Protein 9HJM (pdb70)

B-factor: mean 79.2, std 38.33, range [13.03, 186.78]

Organism: Porphyromonas gingivalis (strain ATCC 33277 / DSM 20709 / CIP 103683 / JCM 12257 / NCTC 11834 / 2561) (NCBI:txid431947)

Sequence (1918 aa):
QNNNFTESPYTRFGLGRLGERTTISGHSMGGLGVGLRQGTYVNAVNPASYSAVDSMTFIFDFGASTGITWYAENGKKDNRKMGNIEYFAMLFPISKSIAMSAGVLPYSASGYQFGSVDQVEGGSVQYTRKYLGTGNLNDLYVGIGATPFKNFSIGANASFLFGRFTHSRQVIFSTEAPYNPVHLSTLYLKAAKFDFGMQYHLPLKSDRSLVIGAVYSPRVKMHSELTQIKNQVQNGVVVESETQEYIKGMDYYTLPHTLGIGFSYEKKDKLLLGADVQYSKWKGEKFYKSDCKFQDRIRVSLGGEIMPDPKVRYRFGLHGENSYLKVPTKGGVYQGYHIVGAVFGIGIPLNDRRSFVNVSLEYDRLIPKEGMIKENALKLTFGLTFNESWFKKCDDDLSPIGGSIQPPSDPVSARVDTLEFSVKTIPMGDIYNRTNYTLLGDLTDPEYGDLKADYIMQFKSPRNFKFKYPPKDGKIDSVKLSINYDSWAGDSTSIMKVSIYKINKAIPPSYYSTQELASLLDETQIIASQTFKAGNDSAFHRVRIPLPNEIGQKIYDLSVNNPSVFDTQESFYNNVLGGLYVTTTTGTGVVLSVYNTQMAIFYSYKVAADSTATASETFVNTSESYQVNHIKNSQISHLLQENDSLSCVKSPAGVMTQLTISKEQFTDAFTSNLSSSLAWQIGEAQFNISASKPSEGLMLSPPSYLLLLPQDSVRNFFEQEQTELMQPRTAFLSTIYNIKKREYRFSNISRLLMEHIKNNTEKTPEGKPYITKDLVLVLLPVKRQVAGASNSLYTSQLNNFMFPSGVKLQLGKKNKTARIGVYSMTYTDNHHVDLQIHRFYLSSKKNPDLEKVFFSIDHAKGTIINKKYMPYGTVLDSVMMKLVTDFSAKKLRVAINDGEYKDWHNKDSLWLRDCHTLHLMVFDESGEKTKKYTVTLNRYDYQPTTFVWHMLDGVALPDINASFVDVVTHADKVYLVAATGNKTLLYSSDRKNPVHWTLLSSSGLSGACRQIAATEDGRAWILTDSGIYQSDDFTNWSLLPSEVPVTTLLGAMAWPQGSHTLALLAEKEGSLFFATNIDGIHSWQEQAPETFPVRNFSTQLYKANNHPMLRLVGGVTHTGAPATSVWITSNGNDWFGLDLAAGAIPASMEKGALVQTPSDGNLYYYATEQAEGIKRVAVAYSTDKGITWKRGAADIMLPADPFYTVGYPLPFVCAFDDGAYNIYQLGGVSSSGTFFSSIWKGILKLNENEEKQRRHDNEVAFNAYADSTNFKKVSVDGSTAYVYMRWITNGTGTEHPIATSRVEVHYQTYRLVGNIMVDGNYNSEKPARITLYRNEKDKSITGFRIALQNMVIGDECEFIVPWYLAYGSKGVPASSANLVPIPSYSALRFIVKLSGIIPEEDLKEMKKDERKAIESFINRMGFTIKEGHEGQSEFDPDIMYHFDNDLYMQVLDKGKEPPVLNKTKINVRMEGFMFNRERDSIYVFNSLTSGGFQESVFRYIYKYNDGDIHFELIKCTTGSNLDMFVCEGVAFPMTMLGNKARVRLIVPFRIGPESLYSRGLTGYYKEVEYVFRDIIPQGDGQTLSLSAQTNGKYYQQYSVTFMDPWFGGKRPDMFSFSAFYSKTTASDPDRSLQMLGTSIGYGKRLTWPDNWFQIYTSLNYTYYRLRNWSYNTFQNFHHGSANDLNLELRLSRTSIDNPIYTRSGSDFMVSVAATLPYSLWDNHDYASQNLSVSDRYRYIEYHKWKFRGRVFTPLLNPATHKYTPVLMSRVEGAVLGSYNSNKKSPFGTFYMGGDGMSSYYGGYMNETIGLRGYKNGSIAGNNYDYAYAYMRLTMELRFPILFENSFNAWLLAFAEAGNAWRSIDNYNPFNLKRSAGVGLRVTLPMVGMLGIDWGYGFDRPDNSLQRGGSNVHFVLGQ

InterPro domains:
  IPR010827 POTRA domain, BamA/TamA-like [PF07244] (46-119)
  IPR010827 POTRA domain, BamA/TamA-like [PF07244] (120-198)
  IPR010827 POTRA domain, BamA/TamA-like [PF07244] (203-299)
  IPR010827 POTRA domain, BamA/TamA-like [PF07244] (302-383)
  IPR010827 POTRA domain, BamA/TamA-like [PF07244] (387-460)
  IPR023707 Outer membrane protein assembly factor BamA [PIRSF006076] (13-891)
  IPR034746 POTRA domain [PS51779] (45-119)
  IPR034746 POTRA domain [PS51779] (302-383)
  IPR034746 POTRA domain [PS51779] (386-461)
  IPR039910 Surface antigen D15-like [PTHR12815] (236-870)

Structure (mmCIF, N/CA/C/O backbone):
data_9HJM
#
_entry.id   9HJM
#
_cell.length_a   1.00
_cell.length_b   1.00
_cell.length_c   1.00
_cell.angle_alpha   90.00
_cell.angle_beta   90.00
_cell.angle_gamma   90.00
#
_symmetry.space_group_name_H-M   'P 1'
#
loop_
_entity.id
_entity.type
_entity.pdbx_description
1 polymer 'Outer membrane protein'
2 polymer 'DUF4270 domain-containing protein'
3 polymer 'DUF6242 domain-containing protein'
4 polymer 'Peptidyl-prolyl cis-trans isomerase'
5 polymer 'DUF4827 domain-containing protein'
6 polymer 'Putative outer membrane protein'
7 non-polymer 'PALMITIC ACID'
8 non-polymer '(2S)-3-hydroxypropane-1,2-diyl dihexadecanoate'
#
loop_
_atom_site.group_PDB
_atom_site.id
_atom_site.type_symbol
_atom_site.label_atom_id
_atom_site.label_alt_id
_atom_site.label_comp_id
_atom_site.label_asym_id
_atom_site.label_entity_id
_atom_site.label_seq_id
_atom_site.pdbx_PDB_ins_code
_atom_site.Cartn_x
_atom_site.Cartn_y
_atom_site.Cartn_z
_atom_site.occupancy
_atom_site.B_iso_or_equiv
_atom_site.auth_seq_id
_atom_site.auth_comp_id
_atom_site.auth_asym_id
_atom_site.auth_atom_id
_atom_site.pdbx_PDB_model_num
ATOM 1 N N . GLN A 1 31 ? 169.310 143.710 171.729 1.00 65.11 31 GLN F N 1
ATOM 2 C CA . GLN A 1 31 ? 168.518 144.536 172.633 1.00 60.56 31 GLN F CA 1
ATOM 3 C C . GLN A 1 31 ? 169.041 144.410 174.061 1.00 58.71 31 GLN F C 1
ATOM 4 O O . GLN A 1 31 ? 169.592 143.376 174.439 1.00 62.69 31 GLN F O 1
ATOM 10 N N . ASN A 1 32 ? 168.871 145.470 174.846 1.00 49.97 32 ASN F N 1
ATOM 11 C CA . ASN A 1 32 ? 169.366 145.473 176.214 1.00 46.24 32 ASN F CA 1
ATOM 12 C C . ASN A 1 32 ? 168.593 144.480 177.072 1.00 49.87 32 ASN F C 1
ATOM 13 O O . ASN A 1 32 ? 167.412 144.206 176.844 1.00 51.70 32 ASN F O 1
ATOM 18 N N . ASN A 1 33 ? 169.283 143.930 178.068 1.00 42.96 33 ASN F N 1
ATOM 19 C CA . ASN A 1 33 ? 168.672 143.038 179.036 1.00 42.68 33 ASN F CA 1
ATOM 20 C C . ASN A 1 33 ? 168.739 143.581 180.455 1.00 47.48 33 ASN F C 1
ATOM 21 O O . ASN A 1 33 ? 168.026 143.075 181.329 1.00 52.24 33 ASN F O 1
ATOM 26 N N . ASN A 1 34 ? 169.577 144.590 180.699 1.00 41.58 34 ASN F N 1
ATOM 27 C CA . ASN A 1 34 ? 169.664 145.332 181.952 1.00 32.71 34 ASN F CA 1
ATOM 28 C C . ASN A 1 34 ? 170.063 144.462 183.141 1.00 34.74 34 ASN F C 1
ATOM 29 O O . ASN A 1 34 ? 171.155 144.642 183.689 1.00 38.97 34 ASN F O 1
ATOM 34 N N . PHE A 1 35 ? 169.209 143.526 183.561 1.00 37.59 35 PHE F N 1
ATOM 35 C CA . PHE A 1 35 ? 169.533 142.770 184.769 1.00 31.16 35 PHE F CA 1
ATOM 36 C C . PHE A 1 35 ? 170.471 141.597 184.489 1.00 30.65 35 PHE F C 1
ATOM 37 O O . PHE A 1 35 ? 171.593 141.555 185.004 1.00 36.07 35 PHE F O 1
ATOM 45 N N . THR A 1 36 ? 170.032 140.625 183.689 1.00 28.76 36 THR F N 1
ATOM 46 C CA . THR A 1 36 ? 170.772 139.376 183.547 1.00 30.70 36 THR F CA 1
ATOM 47 C C . THR A 1 36 ? 170.851 138.955 182.087 1.00 31.94 36 THR F C 1
ATOM 48 O O . THR A 1 36 ? 169.942 139.219 181.296 1.00 36.64 36 THR F O 1
ATOM 52 N N . GLU A 1 37 ? 171.949 138.273 181.743 1.00 29.41 37 GLU F N 1
ATOM 53 C CA . GLU A 1 37 ? 172.114 137.656 180.430 1.00 27.05 37 GLU F CA 1
ATOM 54 C C . GLU A 1 37 ? 172.479 136.180 180.553 1.00 29.66 37 GLU F C 1
ATOM 55 O O . GLU A 1 37 ? 173.132 135.621 179.668 1.00 31.04 37 GLU F O 1
ATOM 61 N N . SER A 1 38 ? 172.061 135.537 181.638 1.00 26.23 38 SER F N 1
ATOM 62 C CA . SER A 1 38 ? 172.358 134.122 181.848 1.00 28.52 38 SER F CA 1
ATOM 63 C C . SER A 1 38 ? 171.456 133.258 180.971 1.00 28.26 38 SER F C 1
ATOM 64 O O . SER A 1 38 ? 170.242 133.478 180.937 1.00 32.56 38 SER F O 1
ATOM 67 N N . PRO A 1 39 ? 172.010 132.283 180.244 1.00 25.37 39 PRO F N 1
ATOM 68 C CA . PRO A 1 39 ? 171.158 131.397 179.430 1.00 22.70 39 PRO F CA 1
ATOM 69 C C . PRO A 1 39 ? 170.170 130.571 180.242 1.00 26.48 39 PRO F C 1
ATOM 70 O O . PRO A 1 39 ? 169.128 130.175 179.699 1.00 28.22 39 PRO F O 1
ATOM 74 N N . TYR A 1 40 ? 170.457 130.304 181.522 1.00 24.99 40 TYR F N 1
ATOM 75 C CA . TYR A 1 40 ? 169.545 129.515 182.348 1.00 24.24 40 TYR F CA 1
ATOM 76 C C . TYR A 1 40 ? 168.165 130.151 182.436 1.00 28.29 40 TYR F C 1
ATOM 77 O O . TYR A 1 40 ? 167.170 129.451 182.656 1.00 31.53 40 TYR F O 1
ATOM 86 N N . THR A 1 41 ? 168.084 131.471 182.275 1.00 26.93 41 THR F N 1
ATOM 87 C CA . THR A 1 41 ? 166.814 132.182 182.309 1.00 24.84 41 THR F CA 1
ATOM 88 C C . THR A 1 41 ? 165.952 131.928 181.078 1.00 29.81 41 THR F C 1
ATOM 89 O O . THR A 1 41 ? 164.904 132.571 180.943 1.00 36.75 41 THR F O 1
ATOM 93 N N . ARG A 1 42 ? 166.359 131.028 180.177 1.00 28.33 42 ARG F N 1
ATOM 94 C CA . ARG A 1 42 ? 165.498 130.683 179.051 1.00 31.96 42 ARG F CA 1
ATOM 95 C C . ARG A 1 42 ? 164.272 129.892 179.497 1.00 39.62 42 ARG F C 1
ATOM 96 O O . ARG A 1 42 ? 163.230 129.943 178.833 1.00 45.63 42 ARG F O 1
ATOM 104 N N . PHE A 1 43 ? 164.367 129.174 180.611 1.00 35.44 43 PHE F N 1
ATOM 105 C CA . PHE A 1 43 ? 163.286 128.327 181.093 1.00 32.17 43 PHE F CA 1
ATOM 106 C C . PHE A 1 43 ? 162.521 129.013 182.217 1.00 35.66 43 PHE F C 1
ATOM 107 O O . PHE A 1 43 ? 163.076 129.812 182.976 1.00 39.37 43 PHE F O 1
ATOM 115 N N . GLY A 1 44 ? 161.239 128.673 182.328 1.00 38.19 44 GLY F N 1
ATOM 116 C CA . GLY A 1 44 ? 160.402 129.164 183.403 1.00 34.30 44 GLY F CA 1
ATOM 117 C C . GLY A 1 44 ? 160.232 130.670 183.354 1.00 34.82 44 GLY F C 1
ATOM 118 O O . GLY A 1 44 ? 160.195 131.294 182.288 1.00 40.62 44 GLY F O 1
ATOM 119 N N . LEU A 1 45 ? 160.126 131.269 184.542 1.00 33.18 45 LEU F N 1
ATOM 120 C CA . LEU A 1 45 ? 160.001 132.714 184.685 1.00 33.86 45 LEU F CA 1
ATOM 121 C C . LEU A 1 45 ? 161.347 133.397 184.892 1.00 36.04 45 LEU F C 1
ATOM 122 O O . LEU A 1 45 ? 161.407 134.470 185.508 1.00 34.11 45 LEU F O 1
ATOM 127 N N . GLY A 1 46 ? 162.428 132.802 184.395 1.00 34.85 46 GLY F N 1
ATOM 128 C CA . GLY A 1 46 ? 163.741 133.383 184.566 1.00 31.32 46 GLY F CA 1
ATOM 129 C C . GLY A 1 46 ? 164.242 133.241 185.995 1.00 32.94 46 GLY F C 1
ATOM 130 O O . GLY A 1 46 ? 163.732 132.454 186.798 1.00 37.90 46 GLY F O 1
ATOM 131 N N . ARG A 1 47 ? 165.268 134.027 186.306 1.00 31.66 47 ARG F N 1
ATOM 132 C CA . ARG A 1 47 ? 165.827 134.023 187.650 1.00 34.29 47 ARG F CA 1
ATOM 133 C C . ARG A 1 47 ? 164.856 134.672 188.628 1.00 39.46 47 ARG F C 1
ATOM 134 O O . ARG A 1 47 ? 164.370 135.783 188.394 1.00 43.90 47 ARG F O 1
ATOM 142 N N . LEU A 1 48 ? 164.585 133.981 189.732 1.00 43.06 48 LEU F N 1
ATOM 143 C CA . LEU A 1 48 ? 163.641 134.471 190.730 1.00 40.97 48 LEU F CA 1
ATOM 144 C C . LEU A 1 48 ? 164.334 135.498 191.614 1.00 45.59 48 LEU F C 1
ATOM 145 O O . LEU A 1 48 ? 165.261 135.165 192.360 1.00 50.76 48 LEU F O 1
ATOM 150 N N . GLY A 1 49 ? 163.886 136.747 191.531 1.00 41.61 49 GLY F N 1
ATOM 151 C CA . GLY A 1 49 ? 164.404 137.779 192.398 1.00 42.68 49 GLY F CA 1
ATOM 152 C C . GLY A 1 49 ? 163.786 137.730 193.781 1.00 50.58 49 GLY F C 1
ATOM 153 O O . GLY A 1 49 ? 162.831 137.002 194.049 1.00 53.58 49 GLY F O 1
ATOM 154 N N . GLU A 1 50 ? 164.357 138.527 194.674 1.00 61.28 50 GLU F N 1
ATOM 155 C CA . GLU A 1 50 ? 163.875 138.664 196.038 1.00 65.28 50 GLU F CA 1
ATOM 156 C C . GLU A 1 50 ? 163.195 140.016 196.211 1.00 67.96 50 GLU F C 1
ATOM 157 O O . GLU A 1 50 ? 163.269 140.894 195.346 1.00 71.56 50 GLU F O 1
ATOM 163 N N . ARG A 1 51 ? 162.525 140.176 197.347 1.00 61.85 51 ARG F N 1
ATOM 164 C CA . ARG A 1 51 ? 161.753 141.376 197.642 1.00 65.45 51 ARG F CA 1
ATOM 165 C C . ARG A 1 51 ? 162.349 142.134 198.826 1.00 63.95 51 ARG F C 1
ATOM 166 O O . ARG A 1 51 ? 161.626 142.668 199.671 1.00 65.49 51 ARG F O 1
ATOM 174 N N . THR A 1 52 ? 163.681 142.191 198.899 1.00 58.78 52 THR F N 1
ATOM 175 C CA . THR A 1 52 ? 164.402 142.882 199.961 1.00 57.62 52 THR F CA 1
ATOM 176 C C . THR A 1 52 ? 165.026 144.166 199.429 1.00 59.25 52 THR F C 1
ATOM 177 O O . THR A 1 52 ? 165.433 144.241 198.266 1.00 53.26 52 THR F O 1
ATOM 181 N N . THR A 1 53 ? 165.135 145.164 200.303 1.00 58.86 53 THR F N 1
ATOM 182 C CA . THR A 1 53 ? 165.800 146.418 199.967 1.00 50.29 53 THR F CA 1
ATOM 183 C C . THR A 1 53 ? 167.311 146.269 200.163 1.00 58.60 53 THR F C 1
ATOM 184 O O . THR A 1 53 ? 167.831 145.166 200.350 1.00 62.21 53 THR F O 1
ATOM 188 N N . ILE A 1 54 ? 168.038 147.390 200.118 1.00 58.89 54 ILE F N 1
ATOM 189 C CA . ILE A 1 54 ? 169.497 147.342 200.200 1.00 49.65 54 ILE F CA 1
ATOM 190 C C . ILE A 1 54 ? 169.954 146.874 201.579 1.00 52.31 54 ILE F C 1
ATOM 191 O O . ILE A 1 54 ? 170.883 146.065 201.694 1.00 56.90 54 ILE F O 1
ATOM 196 N N . SER A 1 55 ? 169.323 147.375 202.643 1.00 52.34 55 SER F N 1
ATOM 197 C CA . SER A 1 55 ? 169.731 146.998 203.993 1.00 53.31 55 SER F CA 1
ATOM 198 C C . SER A 1 55 ? 169.481 145.519 204.260 1.00 54.29 55 SER F C 1
ATOM 199 O O . SER A 1 55 ? 170.321 144.840 204.863 1.00 58.10 55 SER F O 1
ATOM 202 N N . GLY A 1 56 ? 168.324 145.007 203.838 1.00 54.41 56 GLY F N 1
ATOM 203 C CA . GLY A 1 56 ? 168.055 143.588 203.994 1.00 56.42 56 GLY F CA 1
ATOM 204 C C . GLY A 1 56 ? 168.950 142.725 203.126 1.00 59.57 56 GLY F C 1
ATOM 205 O O . GLY A 1 56 ? 169.387 141.650 203.545 1.00 63.08 56 GLY F O 1
ATOM 206 N N . HIS A 1 57 ? 169.228 143.179 201.901 1.00 58.37 57 HIS F N 1
ATOM 207 C CA . HIS A 1 57 ? 170.080 142.412 200.998 1.00 57.07 57 HIS F CA 1
ATOM 208 C C . HIS A 1 57 ? 171.515 142.344 201.507 1.00 56.39 57 HIS F C 1
ATOM 209 O O . HIS A 1 57 ? 172.179 141.310 201.370 1.00 58.88 57 HIS F O 1
ATOM 216 N N . SER A 1 58 ? 172.014 143.439 202.087 1.00 53.35 58 SER F N 1
ATOM 217 C CA . SER A 1 58 ? 173.379 143.465 202.600 1.00 50.18 58 SER F CA 1
ATOM 218 C C . SER A 1 58 ? 173.580 142.504 203.762 1.00 52.04 58 SER F C 1
ATOM 219 O O . SER A 1 58 ? 174.714 142.083 204.014 1.00 55.73 58 SER F O 1
ATOM 222 N N . MET A 1 59 ? 172.511 142.150 204.474 1.00 54.51 59 MET F N 1
ATOM 223 C CA . MET A 1 59 ? 172.571 141.170 205.547 1.00 57.73 59 MET F CA 1
ATOM 224 C C . MET A 1 59 ? 172.316 139.752 205.053 1.00 60.69 59 MET F C 1
ATOM 225 O O . MET A 1 59 ? 171.878 138.900 205.834 1.00 62.84 59 MET F O 1
ATOM 230 N N . GLY A 1 60 ? 172.572 139.484 203.774 1.00 57.60 60 GLY F N 1
ATOM 231 C CA . GLY A 1 60 ? 172.376 138.165 203.214 1.00 55.68 60 GLY F CA 1
ATOM 232 C C . GLY A 1 60 ? 170.966 137.848 202.775 1.00 57.95 60 GLY F C 1
ATOM 233 O O . GLY A 1 60 ? 170.696 136.701 202.402 1.00 61.87 60 GLY F O 1
ATOM 234 N N . GLY A 1 61 ? 170.062 138.819 202.795 1.00 57.41 61 GLY F N 1
ATOM 235 C CA . GLY A 1 61 ? 168.680 138.580 202.444 1.00 59.02 61 GLY F CA 1
ATOM 236 C C . GLY A 1 61 ? 167.735 138.401 203.609 1.00 65.54 61 GLY F C 1
ATOM 237 O O . GLY A 1 61 ? 166.622 137.902 203.405 1.00 71.80 61 GLY F O 1
ATOM 238 N N . LEU A 1 62 ? 168.143 138.776 204.821 1.00 64.83 62 LEU F N 1
ATOM 239 C CA . LEU A 1 62 ? 167.275 138.698 205.989 1.00 63.16 62 LEU F CA 1
ATOM 240 C C . LEU A 1 62 ? 166.065 139.606 205.823 1.00 64.00 62 LEU F C 1
ATOM 241 O O . LEU A 1 62 ? 166.195 140.834 205.850 1.00 64.70 62 LEU F O 1
ATOM 246 N N . GLY A 1 63 ? 164.887 139.015 205.654 1.00 59.69 63 GLY F N 1
ATOM 247 C CA . GLY A 1 63 ? 163.681 139.798 205.490 1.00 60.38 63 GLY F CA 1
ATOM 248 C C . GLY A 1 63 ? 162.571 139.399 206.439 1.00 65.90 63 GLY F C 1
ATOM 249 O O . GLY A 1 63 ? 161.624 140.160 206.653 1.00 72.25 63 GLY F O 1
ATOM 250 N N . VAL A 1 64 ? 162.679 138.207 207.016 1.00 61.93 64 VAL F N 1
ATOM 251 C CA . VAL A 1 64 ? 161.631 137.685 207.887 1.00 60.37 64 VAL F CA 1
ATOM 252 C C . VAL A 1 64 ? 161.914 138.002 209.350 1.00 67.21 64 VAL F C 1
ATOM 253 O O . VAL A 1 64 ? 161.045 138.504 210.067 1.00 69.02 64 VAL F O 1
ATOM 257 N N . GLY A 1 65 ? 163.132 137.716 209.816 1.00 73.47 65 GLY F N 1
ATOM 258 C CA . GLY A 1 65 ? 163.457 137.915 211.218 1.00 74.54 65 GLY F CA 1
ATOM 259 C C . GLY A 1 65 ? 163.710 139.351 211.619 1.00 74.90 65 GLY F C 1
ATOM 260 O O . GLY A 1 65 ? 163.620 139.673 212.808 1.00 76.89 65 GLY F O 1
ATOM 261 N N . LEU A 1 66 ? 164.022 140.220 210.663 1.00 70.72 66 LEU F N 1
ATOM 262 C CA . LEU A 1 66 ? 164.362 141.598 210.990 1.00 69.83 66 LEU F CA 1
ATOM 263 C C . LEU A 1 66 ? 163.131 142.380 211.426 1.00 71.51 66 LEU F C 1
ATOM 264 O O . LEU A 1 66 ? 162.042 142.224 210.868 1.00 68.13 66 LEU F O 1
ATOM 269 N N . ARG A 1 67 ? 163.313 143.232 212.438 1.00 78.38 67 ARG F N 1
ATOM 270 C CA . ARG A 1 67 ? 162.283 144.183 212.863 1.00 77.34 67 ARG F CA 1
ATOM 271 C C . ARG A 1 67 ? 162.997 145.475 213.258 1.00 75.34 67 ARG F C 1
ATOM 272 O O . ARG A 1 67 ? 163.401 145.649 214.411 1.00 76.13 67 ARG F O 1
ATOM 280 N N . GLN A 1 68 ? 163.147 146.378 212.291 1.00 73.70 68 GLN F N 1
ATOM 281 C CA . GLN A 1 68 ? 163.751 147.683 212.524 1.00 75.96 68 GLN F CA 1
ATOM 282 C C . GLN A 1 68 ? 162.935 148.743 211.802 1.00 75.98 68 GLN F C 1
ATOM 283 O O . GLN A 1 68 ? 162.608 148.580 210.622 1.00 73.19 68 GLN F O 1
ATOM 289 N N . GLY A 1 69 ? 162.608 149.820 212.512 1.00 76.70 69 GLY F N 1
ATOM 290 C CA . GLY A 1 69 ? 161.864 150.922 211.935 1.00 72.84 69 GLY F CA 1
ATOM 291 C C . GLY A 1 69 ? 162.776 151.983 211.360 1.00 66.76 69 GLY F C 1
ATOM 292 O O . GLY A 1 69 ? 162.742 153.146 211.774 1.00 71.35 69 GLY F O 1
ATOM 293 N N . THR A 1 70 ? 163.606 151.582 210.404 1.00 58.95 70 THR F N 1
ATOM 294 C CA . THR A 1 70 ? 164.597 152.467 209.815 1.00 58.96 70 THR F CA 1
ATOM 295 C C . THR A 1 70 ? 164.626 152.403 208.296 1.00 60.83 70 THR F C 1
ATOM 296 O O . THR A 1 70 ? 165.062 153.372 207.660 1.00 59.76 70 THR F O 1
ATOM 300 N N . TYR A 1 71 ? 164.151 151.315 207.697 1.00 60.13 71 TYR F N 1
ATOM 301 C CA . TYR A 1 71 ? 164.105 151.129 206.256 1.00 54.45 71 TYR F CA 1
ATOM 302 C C . TYR A 1 71 ? 162.827 150.368 205.921 1.00 55.34 71 TYR F C 1
ATOM 303 O O . TYR A 1 71 ? 161.939 150.206 206.764 1.00 57.04 71 TYR F O 1
ATOM 312 N N . VAL A 1 72 ? 162.734 149.893 204.683 1.00 51.39 72 VAL F N 1
ATOM 313 C CA . VAL A 1 72 ? 161.586 149.128 204.212 1.00 50.41 72 VAL F CA 1
ATOM 314 C C . VAL A 1 72 ? 161.959 147.652 204.216 1.00 52.55 72 VAL F C 1
ATOM 315 O O . VAL A 1 72 ? 163.043 147.277 203.753 1.00 54.68 72 VAL F O 1
ATOM 319 N N . ASN A 1 73 ? 161.068 146.818 204.747 1.00 52.90 73 ASN F N 1
ATOM 320 C CA . ASN A 1 73 ? 161.290 145.384 204.919 1.00 56.69 73 ASN F CA 1
ATOM 321 C C . ASN A 1 73 ? 160.153 144.599 204.268 1.00 55.63 73 ASN F C 1
ATOM 322 O O . ASN A 1 73 ? 159.496 143.763 204.892 1.00 58.17 73 ASN F O 1
ATOM 327 N N . ALA A 1 74 ? 159.893 144.900 202.991 1.00 53.22 74 ALA F N 1
ATOM 328 C CA . ALA A 1 74 ? 158.732 144.404 202.254 1.00 53.74 74 ALA F CA 1
ATOM 329 C C . ALA A 1 74 ? 158.609 142.883 202.230 1.00 59.49 74 ALA F C 1
ATOM 330 O O . ALA A 1 74 ? 157.578 142.375 201.776 1.00 58.17 74 ALA F O 1
ATOM 332 N N . VAL A 1 75 ? 159.627 142.149 202.679 1.00 62.20 75 VAL F N 1
ATOM 333 C CA . VAL A 1 75 ? 159.527 140.693 202.764 1.00 57.39 75 VAL F CA 1
ATOM 334 C C . VAL A 1 75 ? 158.458 140.286 203.765 1.00 59.82 75 VAL F C 1
ATOM 335 O O . VAL A 1 75 ? 157.594 139.449 203.477 1.00 62.11 75 VAL F O 1
ATOM 339 N N . ASN A 1 76 ? 158.512 140.856 204.961 1.00 55.98 76 ASN F N 1
ATOM 340 C CA . ASN A 1 76 ? 157.584 140.498 206.029 1.00 51.38 76 ASN F CA 1
ATOM 341 C C . ASN A 1 76 ? 156.791 141.739 206.404 1.00 51.24 76 ASN F C 1
ATOM 342 O O . ASN A 1 76 ? 157.317 142.635 207.090 1.00 57.80 76 ASN F O 1
ATOM 347 N N . PRO A 1 77 ? 155.537 141.848 205.962 1.00 47.97 77 PRO F N 1
ATOM 348 C CA . PRO A 1 77 ? 154.768 143.081 206.202 1.00 47.87 77 PRO F CA 1
ATOM 349 C C . PRO A 1 77 ? 154.534 143.395 207.670 1.00 53.27 77 PRO F C 1
ATOM 350 O O . PRO A 1 77 ? 154.300 144.563 208.005 1.00 62.90 77 PRO F O 1
ATOM 354 N N . ALA A 1 78 ? 154.600 142.400 208.559 1.00 51.26 78 ALA F N 1
ATOM 355 C CA . ALA A 1 78 ? 154.393 142.660 209.979 1.00 52.02 78 ALA F CA 1
ATOM 356 C C . ALA A 1 78 ? 155.456 143.585 210.556 1.00 56.47 78 ALA F C 1
ATOM 357 O O . ALA A 1 78 ? 155.257 144.142 211.641 1.00 62.34 78 ALA F O 1
ATOM 359 N N . SER A 1 79 ? 156.574 143.764 209.853 1.00 55.86 79 SER F N 1
ATOM 360 C CA . SER A 1 79 ? 157.615 144.693 210.269 1.00 59.50 79 SER F CA 1
ATOM 361 C C . SER A 1 79 ? 157.260 146.148 209.993 1.00 61.34 79 SER F C 1
ATOM 362 O O . SER A 1 79 ? 158.028 147.036 210.382 1.00 66.92 79 SER F O 1
ATOM 365 N N . TYR A 1 80 ? 156.136 146.418 209.322 1.00 60.70 80 TYR F N 1
ATOM 366 C CA . TYR A 1 80 ? 155.737 147.804 209.091 1.00 56.13 80 TYR F CA 1
ATOM 367 C C . TYR A 1 80 ? 155.446 148.522 210.403 1.00 60.70 80 TYR F C 1
ATOM 368 O O . TYR A 1 80 ? 155.792 149.698 210.565 1.00 66.08 80 TYR F O 1
ATOM 377 N N . SER A 1 81 ? 154.819 147.830 211.354 1.00 61.40 81 SER F N 1
ATOM 378 C CA . SER A 1 81 ? 154.436 148.450 212.616 1.00 66.87 81 SER F CA 1
ATOM 379 C C . SER A 1 81 ? 155.624 148.538 213.566 1.00 68.55 81 SER F C 1
ATOM 380 O O . SER A 1 81 ? 155.543 148.105 214.720 1.00 74.83 81 SER F O 1
ATOM 383 N N . ALA A 1 82 ? 156.730 149.100 213.082 1.00 66.05 82 ALA F N 1
ATOM 384 C CA . ALA A 1 82 ? 157.893 149.372 213.912 1.00 66.47 82 ALA F CA 1
ATOM 385 C C . ALA A 1 82 ? 158.521 150.721 213.604 1.00 68.73 82 ALA F C 1
ATOM 386 O O . ALA A 1 82 ? 159.550 151.054 214.200 1.00 71.55 82 ALA F O 1
ATOM 388 N N . VAL A 1 83 ? 157.937 151.500 212.700 1.00 68.34 83 VAL F N 1
ATOM 389 C CA . VAL A 1 83 ? 158.477 152.805 212.355 1.00 66.56 83 VAL F CA 1
ATOM 390 C C . VAL A 1 83 ? 158.059 153.817 213.424 1.00 72.84 83 VAL F C 1
ATOM 391 O O . VAL A 1 83 ? 157.142 153.579 214.213 1.00 73.38 83 VAL F O 1
ATOM 395 N N . ASP A 1 84 ? 158.754 154.953 213.466 1.00 72.37 84 ASP F N 1
ATOM 396 C CA . ASP A 1 84 ? 158.484 155.965 214.477 1.00 71.45 84 ASP F CA 1
ATOM 397 C C . ASP A 1 84 ? 157.166 156.674 214.160 1.00 70.80 84 ASP F C 1
ATOM 398 O O . ASP A 1 84 ? 156.484 156.375 213.177 1.00 69.05 84 ASP F O 1
ATOM 403 N N . SER A 1 85 ? 156.793 157.647 214.997 1.00 78.67 85 SER F N 1
ATOM 404 C CA . SER A 1 85 ? 155.454 158.230 214.863 1.00 79.20 85 SER F CA 1
ATOM 405 C C . SER A 1 85 ? 155.387 159.325 213.798 1.00 71.77 85 SER F C 1
ATOM 406 O O . SER A 1 85 ? 154.314 159.547 213.230 1.00 74.90 85 SER F O 1
ATOM 409 N N . MET A 1 86 ? 156.486 160.038 213.529 1.00 67.75 86 MET F N 1
ATOM 410 C CA . MET A 1 86 ? 156.520 161.076 212.485 1.00 63.55 86 MET F CA 1
ATOM 411 C C . MET A 1 86 ? 157.677 160.796 211.536 1.00 62.88 86 MET F C 1
ATOM 412 O O . MET A 1 86 ? 158.789 161.282 211.759 1.00 65.74 86 MET F O 1
ATOM 417 N N . THR A 1 87 ? 157.418 160.039 210.468 1.00 54.93 87 THR F N 1
ATOM 418 C CA . THR A 1 87 ? 158.464 159.589 209.553 1.00 49.30 87 THR F CA 1
ATOM 419 C C . THR A 1 87 ? 157.878 159.388 208.159 1.00 45.30 87 THR F C 1
ATOM 420 O O . THR A 1 87 ? 156.733 158.952 208.020 1.00 49.02 87 THR F O 1
ATOM 424 N N . PHE A 1 88 ? 158.671 159.683 207.122 1.00 39.59 88 PHE F N 1
ATOM 425 C CA . PHE A 1 88 ? 158.318 159.297 205.748 1.00 35.16 88 PHE F CA 1
ATOM 426 C C . PHE A 1 88 ? 159.580 158.702 205.132 1.00 36.45 88 PHE F C 1
ATOM 427 O O . PHE A 1 88 ? 160.405 159.429 204.572 1.00 47.68 88 PHE F O 1
ATOM 435 N N . ILE A 1 89 ? 159.718 157.386 205.207 1.00 31.31 89 ILE F N 1
ATOM 436 C CA . ILE A 1 89 ? 160.913 156.732 204.697 1.00 26.32 89 ILE F CA 1
ATOM 437 C C . ILE A 1 89 ? 160.710 156.450 203.215 1.00 29.68 89 ILE F C 1
ATOM 438 O O . ILE A 1 89 ? 159.800 155.705 202.835 1.00 39.73 89 ILE F O 1
ATOM 443 N N . PHE A 1 90 ? 161.542 157.064 202.378 1.00 29.47 90 PHE F N 1
ATOM 444 C CA . PHE A 1 90 ? 161.568 156.806 200.945 1.00 29.75 90 PHE F CA 1
ATOM 445 C C . PHE A 1 90 ? 162.891 156.129 200.624 1.00 30.80 90 PHE F C 1
ATOM 446 O O . PHE A 1 90 ? 163.960 156.700 200.873 1.00 38.06 90 PHE F O 1
ATOM 454 N N . ASP A 1 91 ? 162.827 154.918 200.081 1.00 30.40 91 ASP F N 1
ATOM 455 C CA . ASP A 1 91 ? 164.022 154.114 199.895 1.00 31.25 91 ASP F CA 1
ATOM 456 C C . ASP A 1 91 ? 164.199 153.869 198.402 1.00 32.13 91 ASP F C 1
ATOM 457 O O . ASP A 1 91 ? 163.315 153.299 197.744 1.00 34.61 91 ASP F O 1
ATOM 462 N N . PHE A 1 92 ? 165.319 154.346 197.871 1.00 31.41 92 PHE F N 1
ATOM 463 C CA . PHE A 1 92 ? 165.696 154.245 196.477 1.00 29.20 92 PHE F CA 1
ATOM 464 C C . PHE A 1 92 ? 166.748 153.144 196.358 1.00 33.91 92 PHE F C 1
ATOM 465 O O . PHE A 1 92 ? 167.031 152.423 197.320 1.00 38.68 92 PHE F O 1
ATOM 473 N N . GLY A 1 93 ? 167.341 153.003 195.179 1.00 27.88 93 GLY F N 1
ATOM 474 C CA . GLY A 1 93 ? 168.412 152.040 195.020 1.00 26.79 93 GLY F CA 1
ATOM 475 C C . GLY A 1 93 ? 168.793 151.800 193.577 1.00 27.54 93 GLY F C 1
ATOM 476 O O . GLY A 1 93 ? 167.971 151.973 192.676 1.00 36.46 93 GLY F O 1
ATOM 477 N N . ALA A 1 94 ? 170.040 151.404 193.346 1.00 26.30 94 ALA F N 1
ATOM 478 C CA . ALA A 1 94 ? 170.530 151.092 192.012 1.00 25.73 94 ALA F CA 1
ATOM 479 C C . ALA A 1 94 ? 171.723 150.165 192.173 1.00 32.65 94 ALA F C 1
ATOM 480 O O . ALA A 1 94 ? 172.256 150.000 193.271 1.00 44.60 94 ALA F O 1
ATOM 482 N N . SER A 1 95 ? 172.134 149.549 191.070 1.00 32.13 95 SER F N 1
ATOM 483 C CA . SER A 1 95 ? 173.247 148.615 191.150 1.00 35.69 95 SER F CA 1
ATOM 484 C C . SER A 1 95 ? 173.872 148.445 189.776 1.00 31.83 95 SER F C 1
ATOM 485 O O . SER A 1 95 ? 173.264 148.757 188.749 1.00 33.59 95 SER F O 1
ATOM 488 N N . THR A 1 96 ? 175.103 147.941 189.785 1.00 30.17 96 THR F N 1
ATOM 489 C CA . THR A 1 96 ? 175.811 147.557 188.573 1.00 35.89 96 THR F CA 1
ATOM 490 C C . THR A 1 96 ? 176.689 146.362 188.915 1.00 39.10 96 THR F C 1
ATOM 491 O O . THR A 1 96 ? 176.758 145.932 190.069 1.00 45.05 96 THR F O 1
ATOM 495 N N . GLY A 1 97 ? 177.352 145.812 187.909 1.00 30.65 97 GLY F N 1
ATOM 496 C CA . GLY A 1 97 ? 178.228 144.688 188.162 1.00 30.65 97 GLY F CA 1
ATOM 497 C C . GLY A 1 97 ? 178.606 143.976 186.884 1.00 34.28 97 GLY F C 1
ATOM 498 O O . GLY A 1 97 ? 178.226 144.372 185.777 1.00 39.55 97 GLY F O 1
ATOM 499 N N . ILE A 1 98 ? 179.361 142.894 187.069 1.00 32.29 98 ILE F N 1
ATOM 500 C CA . ILE A 1 98 ? 179.913 142.117 185.971 1.00 31.49 98 ILE F CA 1
ATOM 501 C C . ILE A 1 98 ? 179.692 140.637 186.266 1.00 34.65 98 ILE F C 1
ATOM 502 O O . ILE A 1 98 ? 179.521 140.223 187.415 1.00 41.95 98 ILE F O 1
ATOM 507 N N . THR A 1 99 ? 179.666 139.840 185.198 1.00 34.33 99 THR F N 1
ATOM 508 C CA . THR A 1 99 ? 179.402 138.412 185.287 1.00 37.13 99 THR F CA 1
ATOM 509 C C . THR A 1 99 ? 180.306 137.673 184.315 1.00 38.07 99 THR F C 1
ATOM 510 O O . THR A 1 99 ? 180.464 138.092 183.164 1.00 43.02 99 THR F O 1
ATOM 514 N N . TRP A 1 100 ? 180.896 136.573 184.778 1.00 35.26 100 TRP F N 1
ATOM 515 C CA . TRP A 1 100 ? 181.760 135.728 183.966 1.00 34.66 100 TRP F CA 1
ATOM 516 C C . TRP A 1 100 ? 181.078 134.383 183.750 1.00 42.53 100 TRP F C 1
ATOM 517 O O . TRP A 1 100 ? 180.706 133.705 184.719 1.00 50.38 100 TRP F O 1
ATOM 528 N N . TYR A 1 101 ? 180.923 134.011 182.480 1.00 43.42 101 TYR F N 1
ATOM 529 C CA . TYR A 1 101 ? 180.370 132.735 182.054 1.00 43.22 101 TYR F CA 1
ATOM 530 C C . TYR A 1 101 ? 181.475 131.853 181.488 1.00 46.61 101 TYR F C 1
ATOM 531 O O . TYR A 1 101 ? 182.322 132.315 180.715 1.00 54.58 101 TYR F O 1
ATOM 540 N N . ALA A 1 102 ? 181.459 130.581 181.881 1.00 45.75 102 ALA F N 1
ATOM 541 C CA . ALA A 1 102 ? 182.394 129.585 181.385 1.00 48.77 102 ALA F CA 1
ATOM 542 C C . ALA A 1 102 ? 181.621 128.366 180.906 1.00 54.29 102 ALA F C 1
ATOM 543 O O . ALA A 1 102 ? 180.500 128.096 181.349 1.00 55.63 102 ALA F O 1
ATOM 545 N N . GLU A 1 103 ? 182.250 127.622 180.004 1.00 62.01 103 GLU F N 1
ATOM 546 C CA . GLU A 1 103 ? 181.593 126.544 179.277 1.00 65.61 103 GLU F CA 1
ATOM 547 C C . GLU A 1 103 ? 182.609 125.407 179.151 1.00 75.87 103 GLU F C 1
ATOM 548 O O . GLU A 1 103 ? 183.596 125.350 179.892 1.00 81.92 103 GLU F O 1
ATOM 554 N N . ASN A 1 104 ? 182.347 124.464 178.242 1.00 79.23 104 ASN F N 1
ATOM 555 C CA . ASN A 1 104 ? 183.258 123.349 177.999 1.00 82.74 104 ASN F CA 1
ATOM 556 C C . ASN A 1 104 ? 184.685 123.826 177.738 1.00 80.69 104 ASN F C 1
ATOM 557 O O . ASN A 1 104 ? 185.641 123.316 178.332 1.00 81.87 104 ASN F O 1
ATOM 562 N N . GLY A 1 105 ? 184.849 124.796 176.842 1.00 76.27 105 GLY F N 1
ATOM 563 C CA . GLY A 1 105 ? 186.167 125.334 176.569 1.00 75.34 105 GLY F CA 1
ATOM 564 C C . GLY A 1 105 ? 186.214 126.837 176.388 1.00 75.87 105 GLY F C 1
ATOM 565 O O . GLY A 1 105 ? 187.297 127.412 176.239 1.00 76.17 105 GLY F O 1
ATOM 566 N N . LYS A 1 106 ? 185.057 127.490 176.405 1.00 71.39 106 LYS F N 1
ATOM 567 C CA . LYS A 1 106 ? 184.956 128.901 176.066 1.00 67.65 106 LYS F CA 1
ATOM 568 C C . LYS A 1 106 ? 184.702 129.747 177.308 1.00 65.70 106 LYS F C 1
ATOM 569 O O . LYS A 1 106 ? 184.273 129.252 178.354 1.00 63.62 106 LYS F O 1
ATOM 575 N N . LYS A 1 107 ? 184.979 131.043 177.173 1.00 62.79 107 LYS F N 1
ATOM 576 C CA . LYS A 1 107 ? 184.786 132.005 178.247 1.00 57.39 107 LYS F CA 1
ATOM 577 C C . LYS A 1 107 ? 184.132 133.259 177.689 1.00 56.47 107 LYS F C 1
ATOM 578 O O . LYS A 1 107 ? 184.289 133.589 176.510 1.00 62.19 107 LYS F O 1
ATOM 584 N N . ASP A 1 108 ? 183.398 133.958 178.550 1.00 54.31 108 ASP F N 1
ATOM 585 C CA . ASP A 1 108 ? 182.771 135.215 178.166 1.00 51.31 108 ASP F CA 1
ATOM 586 C C . ASP A 1 108 ? 182.492 136.021 179.426 1.00 51.42 108 ASP F C 1
ATOM 587 O O . ASP A 1 108 ? 182.442 135.477 180.530 1.00 57.44 108 ASP F O 1
ATOM 592 N N . ASN A 1 109 ? 182.309 137.327 179.247 1.00 46.55 109 ASN F N 1
ATOM 593 C CA . ASN A 1 109 ? 181.972 138.204 180.359 1.00 45.61 109 ASN F CA 1
ATOM 594 C C . ASN A 1 109 ? 181.024 139.291 179.878 1.00 49.94 109 ASN F C 1
ATOM 595 O O . ASN A 1 109 ? 181.165 139.804 178.765 1.00 56.32 109 ASN F O 1
ATOM 600 N N . ARG A 1 110 ? 180.058 139.633 180.728 1.00 48.01 110 ARG F N 1
ATOM 601 C CA . ARG A 1 110 ? 179.050 140.633 180.411 1.00 45.65 110 ARG F CA 1
ATOM 602 C C . ARG A 1 110 ? 178.878 141.584 181.587 1.00 43.33 110 ARG F C 1
ATOM 603 O O . ARG A 1 110 ? 179.191 141.255 182.733 1.00 47.65 110 ARG F O 1
ATOM 611 N N . LYS A 1 111 ? 178.387 142.781 181.287 1.00 39.43 111 LYS F N 1
ATOM 612 C CA . LYS A 1 111 ? 178.167 143.812 182.290 1.00 35.20 111 LYS F CA 1
ATOM 613 C C . LYS A 1 111 ? 176.678 144.092 182.429 1.00 38.56 111 LYS F C 1
ATOM 614 O O . LYS A 1 111 ? 175.938 144.078 181.439 1.00 49.44 111 LYS F O 1
ATOM 620 N N . MET A 1 112 ? 176.242 144.338 183.658 1.00 35.28 112 MET F N 1
ATOM 621 C CA . MET A 1 112 ? 174.859 144.675 183.953 1.00 30.50 112 MET F CA 1
ATOM 622 C C . MET A 1 112 ? 174.798 146.043 184.623 1.00 34.87 112 MET F C 1
ATOM 623 O O . MET A 1 112 ? 175.812 146.718 184.817 1.00 41.73 112 MET F O 1
ATOM 628 N N . GLY A 1 113 ? 173.583 146.436 184.986 1.00 32.18 113 GLY F N 1
ATOM 629 C CA . GLY A 1 113 ? 173.353 147.627 185.776 1.00 31.89 113 GLY F CA 1
ATOM 630 C C . GLY A 1 113 ? 171.961 148.176 185.562 1.00 32.92 113 GLY F C 1
ATOM 631 O O . GLY A 1 113 ? 171.525 148.366 184.423 1.00 39.15 113 GLY F O 1
ATOM 632 N N . ASN A 1 114 ? 171.276 148.480 186.657 1.00 30.82 114 ASN F N 1
ATOM 633 C CA . ASN A 1 114 ? 169.869 148.860 186.592 1.00 30.42 114 ASN F CA 1
ATOM 634 C C . ASN A 1 114 ? 169.420 149.351 187.962 1.00 30.95 114 ASN F C 1
ATOM 635 O O . ASN A 1 114 ? 170.201 149.409 188.917 1.00 39.57 114 ASN F O 1
ATOM 640 N N . ILE A 1 115 ? 168.146 149.719 188.037 1.00 28.59 115 ILE F N 1
ATOM 641 C CA . ILE A 1 115 ? 167.532 150.194 189.269 1.00 28.58 115 ILE F CA 1
ATOM 642 C C . ILE A 1 115 ? 166.845 149.017 189.954 1.00 31.67 115 ILE F C 1
ATOM 643 O O . ILE A 1 115 ? 166.048 148.299 189.340 1.00 38.00 115 ILE F O 1
ATOM 648 N N . GLU A 1 116 ? 167.196 148.787 191.219 1.00 30.73 116 GLU F N 1
ATOM 649 C CA . GLU A 1 116 ? 166.734 147.585 191.901 1.00 31.82 116 GLU F CA 1
ATOM 650 C C . GLU A 1 116 ? 165.268 147.679 192.311 1.00 33.34 116 GLU F C 1
ATOM 651 O O . GLU A 1 116 ? 164.520 146.709 192.153 1.00 34.78 116 GLU F O 1
ATOM 657 N N . TYR A 1 117 ? 164.839 148.834 192.822 1.00 32.08 117 TYR F N 1
ATOM 658 C CA . TYR A 1 117 ? 163.510 148.982 193.408 1.00 27.70 117 TYR F CA 1
ATOM 659 C C . TYR A 1 117 ? 163.267 150.432 193.805 1.00 28.58 117 TYR F C 1
ATOM 660 O O . TYR A 1 117 ? 164.153 151.275 193.636 1.00 35.55 117 TYR F O 1
ATOM 669 N N . PHE A 1 118 ? 162.081 150.727 194.344 1.00 26.54 118 PHE F N 1
ATOM 670 C CA . PHE A 1 118 ? 161.891 151.947 195.127 1.00 28.44 118 PHE F CA 1
ATOM 671 C C . PHE A 1 118 ? 160.581 151.854 195.896 1.00 24.41 118 PHE F C 1
ATOM 672 O O . PHE A 1 118 ? 159.558 151.460 195.335 1.00 28.11 118 PHE F O 1
ATOM 680 N N . ALA A 1 119 ? 160.615 152.231 197.177 1.00 20.44 119 ALA F N 1
ATOM 681 C CA . ALA A 1 119 ? 159.466 152.034 198.054 1.00 20.26 119 ALA F CA 1
ATOM 682 C C . ALA A 1 119 ? 159.341 153.191 199.040 1.00 27.18 119 ALA F C 1
ATOM 683 O O . ALA A 1 119 ? 160.243 154.018 199.184 1.00 38.56 119 ALA F O 1
ATOM 685 N N . MET A 1 120 ? 158.191 153.245 199.719 1.00 24.05 120 MET F N 1
ATOM 686 C CA . MET A 1 120 ? 157.911 154.250 200.733 1.00 23.23 120 MET F CA 1
ATOM 687 C C . MET A 1 120 ? 157.153 153.616 201.892 1.00 26.72 120 MET F C 1
ATOM 688 O O . MET A 1 120 ? 156.426 152.633 201.716 1.00 35.03 120 MET F O 1
ATOM 693 N N . LEU A 1 121 ? 157.323 154.206 203.081 1.00 27.20 121 LEU F N 1
ATOM 694 C CA . LEU A 1 121 ? 156.730 153.702 204.321 1.00 29.58 121 LEU F CA 1
ATOM 695 C C . LEU A 1 121 ? 156.447 154.858 205.274 1.00 34.22 121 LEU F C 1
ATOM 696 O O . LEU A 1 121 ? 157.348 155.653 205.571 1.00 40.32 121 LEU F O 1
ATOM 701 N N . PHE A 1 122 ? 155.207 154.941 205.763 1.00 35.68 122 PHE F N 1
ATOM 702 C CA . PHE A 1 122 ? 154.757 156.032 206.613 1.00 36.19 122 PHE F CA 1
ATOM 703 C C . PHE A 1 122 ? 153.818 155.489 207.680 1.00 44.91 122 PHE F C 1
ATOM 704 O O . PHE A 1 122 ? 153.157 154.464 207.470 1.00 53.84 122 PHE F O 1
ATOM 712 N N . PRO A 1 123 ? 153.702 156.168 208.834 1.00 47.50 123 PRO F N 1
ATOM 713 C CA . PRO A 1 123 ? 152.734 155.735 209.853 1.00 51.87 123 PRO F CA 1
ATOM 714 C C . PRO A 1 123 ? 151.312 156.097 209.454 1.00 58.61 123 PRO F C 1
ATOM 715 O O . PRO A 1 123 ? 151.071 156.865 208.522 1.00 63.44 123 PRO F O 1
ATOM 719 N N . ILE A 1 124 ? 150.350 155.492 210.159 1.00 56.57 124 ILE F N 1
ATOM 720 C CA . ILE A 1 124 ? 148.925 155.733 209.904 1.00 60.74 124 ILE F CA 1
ATOM 721 C C . ILE A 1 124 ? 148.181 156.128 211.176 1.00 73.41 124 ILE F C 1
ATOM 722 O O . ILE A 1 124 ? 147.330 157.022 211.157 1.00 79.64 124 ILE F O 1
ATOM 727 N N . SER A 1 125 ? 148.462 155.430 212.273 1.00 75.34 125 SER F N 1
ATOM 728 C CA . SER A 1 125 ? 147.817 155.678 213.556 1.00 77.72 125 SER F CA 1
ATOM 729 C C . SER A 1 125 ? 148.847 155.416 214.651 1.00 76.99 125 SER F C 1
ATOM 730 O O . SER A 1 125 ? 150.055 155.407 214.391 1.00 78.90 125 SER F O 1
ATOM 733 N N . LYS A 1 126 ? 148.372 155.223 215.886 1.00 78.39 126 LYS F N 1
ATOM 734 C CA . LYS A 1 126 ? 149.281 155.015 217.011 1.00 87.48 126 LYS F CA 1
ATOM 735 C C . LYS A 1 126 ? 150.160 153.784 216.816 1.00 88.12 126 LYS F C 1
ATOM 736 O O . LYS A 1 126 ? 151.290 153.747 217.316 1.00 96.62 126 LYS F O 1
ATOM 742 N N . SER A 1 127 ? 149.668 152.771 216.102 1.00 77.26 127 SER F N 1
ATOM 743 C CA . SER A 1 127 ? 150.455 151.563 215.878 1.00 77.59 127 SER F CA 1
ATOM 744 C C . SER A 1 127 ? 150.492 151.160 214.407 1.00 75.14 127 SER F C 1
ATOM 745 O O . SER A 1 127 ? 151.481 150.583 213.943 1.00 74.12 127 SER F O 1
ATOM 748 N N . ILE A 1 128 ? 149.426 151.463 213.664 1.00 71.11 128 ILE F N 1
ATOM 749 C CA . ILE A 1 128 ? 149.302 150.981 212.293 1.00 61.04 128 ILE F CA 1
ATOM 750 C C . ILE A 1 128 ? 150.224 151.773 211.374 1.00 59.77 128 ILE F C 1
ATOM 751 O O . ILE A 1 128 ? 150.387 152.992 211.524 1.00 66.74 128 ILE F O 1
ATOM 756 N N . ALA A 1 129 ? 150.836 151.079 210.415 1.00 51.35 129 ALA F N 1
ATOM 757 C CA . ALA A 1 129 ? 151.691 151.701 209.414 1.00 49.14 129 ALA F CA 1
ATOM 758 C C . ALA A 1 129 ? 151.348 151.145 208.038 1.00 46.18 129 ALA F C 1
ATOM 759 O O . ALA A 1 129 ? 150.773 150.061 207.911 1.00 54.31 129 ALA F O 1
ATOM 761 N N . MET A 1 130 ? 151.703 151.904 207.000 1.00 39.01 130 MET F N 1
ATOM 762 C CA . MET A 1 130 ? 151.475 151.485 205.625 1.00 35.18 130 MET F CA 1
ATOM 763 C C . MET A 1 130 ? 152.719 151.725 204.785 1.00 36.79 130 MET F C 1
ATOM 764 O O . MET A 1 130 ? 153.586 152.541 205.120 1.00 42.23 130 MET F O 1
ATOM 769 N N . SER A 1 131 ? 152.791 150.983 203.681 1.00 33.05 131 SER F N 1
ATOM 770 C CA . SER A 1 131 ? 153.918 151.046 202.766 1.00 27.82 131 SER F CA 1
ATOM 771 C C . SER A 1 131 ? 153.434 150.759 201.354 1.00 28.58 131 SER F C 1
ATOM 772 O O . SER A 1 131 ? 152.367 150.175 201.144 1.00 37.08 131 SER F O 1
ATOM 775 N N . ALA A 1 132 ? 154.241 151.181 200.388 1.00 27.67 132 ALA F N 1
ATOM 776 C CA . ALA A 1 132 ? 153.962 150.937 198.978 1.00 25.14 132 ALA F CA 1
ATOM 777 C C . ALA A 1 132 ? 155.285 150.981 198.228 1.00 28.70 132 ALA F C 1
ATOM 778 O O . ALA A 1 132 ? 156.335 151.262 198.808 1.00 36.43 132 ALA F O 1
ATOM 780 N N . GLY A 1 133 ? 155.235 150.694 196.939 1.00 27.16 133 GLY F N 1
ATOM 781 C CA . GLY A 1 133 ? 156.410 150.810 196.104 1.00 26.82 133 GLY F CA 1
ATOM 782 C C . GLY A 1 133 ? 156.409 149.768 195.004 1.00 25.94 133 GLY F C 1
ATOM 783 O O . GLY A 1 133 ? 155.444 149.035 194.812 1.00 29.97 133 GLY F O 1
ATOM 784 N N . VAL A 1 134 ? 157.527 149.728 194.283 1.00 25.59 134 VAL F N 1
ATOM 785 C CA . VAL A 1 134 ? 157.724 148.826 193.157 1.00 23.46 134 VAL F CA 1
ATOM 786 C C . VAL A 1 134 ? 158.995 148.023 193.395 1.00 27.21 134 VAL F C 1
ATOM 787 O O . VAL A 1 134 ? 160.056 148.593 193.692 1.00 33.67 134 VAL F O 1
ATOM 791 N N . LEU A 1 135 ? 158.875 146.702 193.273 1.00 24.22 135 LEU F N 1
ATOM 792 C CA . LEU A 1 135 ? 159.923 145.705 193.401 1.00 25.21 135 LEU F CA 1
ATOM 793 C C . LEU A 1 135 ? 159.843 144.748 192.222 1.00 28.82 135 LEU F C 1
ATOM 794 O O . LEU A 1 135 ? 158.766 144.557 191.648 1.00 30.98 135 LEU F O 1
ATOM 799 N N . PRO A 1 136 ? 160.961 144.137 191.831 1.00 30.31 136 PRO F N 1
ATOM 800 C CA . PRO A 1 136 ? 160.914 143.144 190.753 1.00 26.34 136 PRO F CA 1
ATOM 801 C C . PRO A 1 136 ? 160.638 141.746 191.283 1.00 28.56 136 PRO F C 1
ATOM 802 O O . PRO A 1 136 ? 161.208 141.303 192.282 1.00 38.45 136 PRO F O 1
ATOM 806 N N . TYR A 1 137 ? 159.733 141.040 190.607 1.00 25.52 137 TYR F N 1
ATOM 807 C CA . TYR A 1 137 ? 159.499 139.655 190.989 1.00 26.99 137 TYR F CA 1
ATOM 808 C C . TYR A 1 137 ? 160.485 138.720 190.299 1.00 28.90 137 TYR F C 1
ATOM 809 O O . TYR A 1 137 ? 161.137 137.907 190.961 1.00 35.45 137 TYR F O 1
ATOM 818 N N . SER A 1 138 ? 160.614 138.826 188.977 1.00 25.91 138 SER F N 1
ATOM 819 C CA . SER A 1 138 ? 161.599 138.016 188.273 1.00 25.34 138 SER F CA 1
ATOM 820 C C . SER A 1 138 ? 162.008 138.701 186.977 1.00 22.86 138 SER F C 1
ATOM 821 O O . SER A 1 138 ? 161.242 139.471 186.391 1.00 30.51 138 SER F O 1
ATOM 824 N N . ALA A 1 139 ? 163.228 138.401 186.537 1.00 22.47 139 ALA F N 1
ATOM 825 C CA . ALA A 1 139 ? 163.773 138.936 185.300 1.00 24.27 139 ALA F CA 1
ATOM 826 C C . ALA A 1 139 ? 164.441 137.811 184.524 1.00 28.80 139 ALA F C 1
ATOM 827 O O . ALA A 1 139 ? 164.887 136.817 185.103 1.00 34.23 139 ALA F O 1
ATOM 829 N N . SER A 1 140 ? 164.508 137.979 183.206 1.00 24.31 140 SER F N 1
ATOM 830 C CA . SER A 1 140 ? 165.063 136.966 182.323 1.00 23.42 140 SER F CA 1
ATOM 831 C C . SER A 1 140 ? 165.603 137.643 181.075 1.00 24.97 140 SER F C 1
ATOM 832 O O . SER A 1 140 ? 164.990 138.577 180.550 1.00 33.08 140 SER F O 1
ATOM 835 N N . GLY A 1 141 ? 166.743 137.153 180.600 1.00 22.10 141 GLY F N 1
ATOM 836 C CA . GLY A 1 141 ? 167.361 137.679 179.402 1.00 19.97 141 GLY F CA 1
ATOM 837 C C . GLY A 1 141 ? 168.557 136.858 178.973 1.00 23.49 141 GLY F C 1
ATOM 838 O O . GLY A 1 141 ? 169.289 136.330 179.816 1.00 29.42 141 GLY F O 1
ATOM 839 N N . TYR A 1 142 ? 168.751 136.732 177.664 1.00 23.14 142 TYR F N 1
ATOM 840 C CA . TYR A 1 142 ? 169.883 136.001 177.109 1.00 19.33 142 TYR F CA 1
ATOM 841 C C . TYR A 1 142 ? 169.982 136.302 175.621 1.00 22.16 142 TYR F C 1
ATOM 842 O O . TYR A 1 142 ? 169.002 136.699 174.981 1.00 29.66 142 TYR F O 1
ATOM 851 N N . GLN A 1 143 ? 171.179 136.082 175.079 1.00 23.61 143 GLN F N 1
ATOM 852 C CA . GLN A 1 143 ? 171.439 136.245 173.655 1.00 23.96 143 GLN F CA 1
ATOM 853 C C . GLN A 1 143 ? 172.683 135.445 173.303 1.00 26.83 143 GLN F C 1
ATOM 854 O O . GLN A 1 143 ? 173.731 135.630 173.929 1.00 39.14 143 GLN F O 1
ATOM 860 N N . PHE A 1 144 ? 172.568 134.556 172.318 1.00 24.80 144 PHE F N 1
ATOM 861 C CA . PHE A 1 144 ? 173.731 133.796 171.869 1.00 26.91 144 PHE F CA 1
ATOM 862 C C . PHE A 1 144 ? 173.475 133.274 170.459 1.00 27.93 144 PHE F C 1
ATOM 863 O O . PHE A 1 144 ? 172.453 133.577 169.840 1.00 37.21 144 PHE F O 1
ATOM 871 N N . GLY A 1 145 ? 174.426 132.507 169.949 1.00 24.39 145 GLY F N 1
ATOM 872 C CA . GLY A 1 145 ? 174.351 131.981 168.602 1.00 25.74 145 GLY F CA 1
ATOM 873 C C . GLY A 1 145 ? 175.740 131.856 168.007 1.00 33.21 145 GLY F C 1
ATOM 874 O O . GLY A 1 145 ? 176.745 131.994 168.699 1.00 48.67 145 GLY F O 1
ATOM 875 N N . SER A 1 146 ? 175.774 131.606 166.698 1.00 28.62 146 SER F N 1
ATOM 876 C CA . SER A 1 146 ? 177.053 131.414 166.019 1.00 33.58 146 SER F CA 1
ATOM 877 C C . SER A 1 146 ? 176.880 131.523 164.509 1.00 34.16 146 SER F C 1
ATOM 878 O O . SER A 1 146 ? 175.768 131.445 163.985 1.00 35.88 146 SER F O 1
ATOM 881 N N . VAL A 1 147 ? 178.009 131.676 163.816 1.00 38.08 147 VAL F N 1
ATOM 882 C CA . VAL A 1 147 ? 178.054 131.714 162.357 1.00 35.38 147 VAL F CA 1
ATOM 883 C C . VAL A 1 147 ? 178.689 130.422 161.850 1.00 37.91 147 VAL F C 1
ATOM 884 O O . VAL A 1 147 ? 179.697 129.957 162.395 1.00 44.94 147 VAL F O 1
ATOM 888 N N . ASP A 1 148 ? 178.075 129.830 160.823 1.00 40.10 148 ASP F N 1
ATOM 889 C CA . ASP A 1 148 ? 178.494 128.549 160.247 1.00 45.64 148 ASP F CA 1
ATOM 890 C C . ASP A 1 148 ? 178.341 128.632 158.728 1.00 47.60 148 ASP F C 1
ATOM 891 O O . ASP A 1 148 ? 178.036 129.691 158.177 1.00 49.04 148 ASP F O 1
ATOM 896 N N . GLN A 1 149 ? 178.546 127.507 158.039 1.00 49.30 149 GLN F N 1
ATOM 897 C CA . GLN A 1 149 ? 178.447 127.434 156.584 1.00 50.49 149 GLN F CA 1
ATOM 898 C C . GLN A 1 149 ? 177.192 126.668 156.179 1.00 48.89 149 GLN F C 1
ATOM 899 O O . GLN A 1 149 ? 176.868 125.635 156.774 1.00 51.35 149 GLN F O 1
ATOM 905 N N . VAL A 1 150 ? 176.491 127.183 155.162 1.00 44.37 150 VAL F N 1
ATOM 906 C CA . VAL A 1 150 ? 175.252 126.562 154.700 1.00 42.33 150 VAL F CA 1
ATOM 907 C C . VAL A 1 150 ? 175.509 125.108 154.330 1.00 48.16 150 VAL F C 1
ATOM 908 O O . VAL A 1 150 ? 176.421 124.800 153.551 1.00 52.05 150 VAL F O 1
ATOM 912 N N . GLU A 1 151 ? 174.701 124.206 154.891 1.00 47.81 151 GLU F N 1
ATOM 913 C CA . GLU A 1 151 ? 174.907 122.775 154.702 1.00 50.31 151 GLU F CA 1
ATOM 914 C C . GLU A 1 151 ? 174.859 122.403 153.226 1.00 52.91 151 GLU F C 1
ATOM 915 O O . GLU A 1 151 ? 173.923 122.769 152.508 1.00 51.88 151 GLU F O 1
ATOM 921 N N . GLY A 1 152 ? 175.868 121.658 152.781 1.00 55.94 152 GLY F N 1
ATOM 922 C CA . GLY A 1 152 ? 175.952 121.247 151.390 1.00 52.27 152 GLY F CA 1
ATOM 923 C C . GLY A 1 152 ? 176.099 122.389 150.411 1.00 49.90 152 GLY F C 1
ATOM 924 O O . GLY A 1 152 ? 175.633 122.280 149.271 1.00 51.54 152 GLY F O 1
ATOM 925 N N . GLY A 1 153 ? 176.749 123.472 150.814 1.00 45.59 153 GLY F N 1
ATOM 926 C CA . GLY A 1 153 ? 176.879 124.659 149.984 1.00 45.63 153 GLY F CA 1
ATOM 927 C C . GLY A 1 153 ? 178.189 125.377 150.238 1.00 55.19 153 GLY F C 1
ATOM 928 O O . GLY A 1 153 ? 179.197 124.750 150.580 1.00 62.17 153 GLY F O 1
ATOM 929 N N . SER A 1 154 ? 178.183 126.700 150.043 1.00 51.82 154 SER F N 1
ATOM 930 C CA . SER A 1 154 ? 179.413 127.471 150.215 1.00 58.22 154 SER F CA 1
ATOM 931 C C . SER A 1 154 ? 179.269 128.707 151.095 1.00 61.72 154 SER F C 1
ATOM 932 O O . SER A 1 154 ? 180.183 129.005 151.868 1.00 61.82 154 SER F O 1
ATOM 935 N N . VAL A 1 155 ? 178.154 129.435 151.005 1.00 59.57 155 VAL F N 1
ATOM 936 C CA . VAL A 1 155 ? 178.021 130.701 151.724 1.00 52.96 155 VAL F CA 1
ATOM 937 C C . VAL A 1 155 ? 177.808 130.443 153.211 1.00 53.87 155 VAL F C 1
ATOM 938 O O . VAL A 1 155 ? 177.505 129.318 153.621 1.00 54.93 155 VAL F O 1
ATOM 942 N N . GLN A 1 156 ? 177.966 131.484 154.023 1.00 49.33 156 GLN F N 1
ATOM 943 C CA . GLN A 1 156 ? 177.869 131.382 155.471 1.00 45.24 156 GLN F CA 1
ATOM 944 C C . GLN A 1 156 ? 176.524 131.929 155.948 1.00 48.22 156 GLN F C 1
ATOM 945 O O . GLN A 1 156 ? 175.874 132.722 155.263 1.00 55.01 156 GLN F O 1
ATOM 951 N N . TYR A 1 157 ? 176.109 131.489 157.137 1.00 42.33 157 TYR F N 1
ATOM 952 C CA . TYR A 1 157 ? 174.846 131.912 157.728 1.00 32.68 157 TYR F CA 1
ATOM 953 C C . TYR A 1 157 ? 175.018 132.082 159.232 1.00 33.66 157 TYR F C 1
ATOM 954 O O . TYR A 1 157 ? 175.852 131.421 159.856 1.00 43.27 157 TYR F O 1
ATOM 963 N N . THR A 1 158 ? 174.204 132.958 159.817 1.00 29.80 158 THR F N 1
ATOM 964 C CA . THR A 1 158 ? 174.254 133.241 161.246 1.00 26.61 158 THR F CA 1
ATOM 965 C C . THR A 1 158 ? 172.982 132.749 161.922 1.00 26.43 158 THR F C 1
ATOM 966 O O . THR A 1 158 ? 171.882 132.952 161.408 1.00 33.06 158 THR F O 1
ATOM 970 N N . ARG A 1 159 ? 173.129 132.098 163.072 1.00 24.89 159 ARG F N 1
ATOM 971 C CA . ARG A 1 159 ? 172.001 131.691 163.898 1.00 18.48 159 ARG F CA 1
ATOM 972 C C . ARG A 1 159 ? 172.044 132.471 165.201 1.00 23.31 159 ARG F C 1
ATOM 973 O O . ARG A 1 159 ? 173.091 132.526 165.859 1.00 36.30 159 ARG F O 1
ATOM 981 N N . LYS A 1 160 ? 170.910 133.071 165.569 1.00 18.95 160 LYS F N 1
ATOM 982 C CA . LYS A 1 160 ? 170.810 133.868 166.784 1.00 18.37 160 LYS F CA 1
ATOM 983 C C . LYS A 1 160 ? 169.581 133.455 167.578 1.00 19.92 160 LYS F C 1
ATOM 984 O O . LYS A 1 160 ? 168.475 133.379 167.032 1.00 27.34 160 LYS F O 1
ATOM 990 N N . TYR A 1 161 ? 169.780 133.200 168.869 1.00 15.81 161 TYR F N 1
ATOM 991 C CA . TYR A 1 161 ? 168.699 132.957 169.814 1.00 15.33 161 TYR F CA 1
ATOM 992 C C . TYR A 1 161 ? 168.707 134.083 170.835 1.00 18.64 161 TYR F C 1
ATOM 993 O O . TYR A 1 161 ? 169.736 134.343 171.473 1.00 24.44 161 TYR F O 1
ATOM 1002 N N . LEU A 1 162 ? 167.563 134.748 170.985 1.00 19.57 162 LEU F N 1
ATOM 1003 C CA . LEU A 1 162 ? 167.412 135.872 171.892 1.00 19.64 162 LEU F CA 1
ATOM 1004 C C . LEU A 1 162 ? 166.246 135.603 172.830 1.00 23.03 162 LEU F C 1
ATOM 1005 O O . LEU A 1 162 ? 165.331 134.836 172.520 1.00 31.88 162 LEU F O 1
ATOM 1010 N N . GLY A 1 163 ? 166.280 136.260 173.981 1.00 20.64 163 GLY F N 1
ATOM 1011 C CA . GLY A 1 163 ? 165.149 136.194 174.879 1.00 18.12 163 GLY F CA 1
ATOM 1012 C C . GLY A 1 163 ? 165.182 137.296 175.910 1.00 18.86 163 GLY F C 1
ATOM 1013 O O . GLY A 1 163 ? 166.230 137.551 176.509 1.00 27.42 163 GLY F O 1
ATOM 1014 N N . THR A 1 164 ? 164.054 137.968 176.119 1.00 16.26 164 THR F N 1
ATOM 1015 C CA . THR A 1 164 ? 163.948 138.933 177.202 1.00 19.31 164 THR F CA 1
ATOM 1016 C C . THR A 1 164 ? 162.653 138.671 177.953 1.00 20.36 164 THR F C 1
ATOM 1017 O O . THR A 1 164 ? 161.781 137.929 177.496 1.00 27.68 164 THR F O 1
ATOM 1021 N N . GLY A 1 165 ? 162.548 139.258 179.136 1.00 18.72 165 GLY F N 1
ATOM 1022 C CA . GLY A 1 165 ? 161.325 139.114 179.891 1.00 19.98 165 GLY F CA 1
ATOM 1023 C C . GLY A 1 165 ? 161.428 139.646 181.300 1.00 22.97 165 GLY F C 1
ATOM 1024 O O . GLY A 1 165 ? 162.474 139.541 181.943 1.00 34.00 165 GLY F O 1
ATOM 1025 N N . ASN A 1 166 ? 160.335 140.219 181.788 1.00 19.94 166 ASN F N 1
ATOM 1026 C CA . ASN A 1 166 ? 160.282 140.769 183.133 1.00 19.53 166 ASN F CA 1
ATOM 1027 C C . ASN A 1 166 ? 158.881 140.577 183.688 1.00 25.35 166 ASN F C 1
ATOM 1028 O O . ASN A 1 166 ? 157.892 140.805 182.984 1.00 37.03 166 ASN F O 1
ATOM 1033 N N . LEU A 1 167 ? 158.808 140.144 184.944 1.00 28.98 167 LEU F N 1
ATOM 1034 C CA . LEU A 1 167 ? 157.560 140.065 185.694 1.00 28.26 167 LEU F CA 1
ATOM 1035 C C . LEU A 1 167 ? 157.739 140.935 186.930 1.00 27.85 167 LEU F C 1
ATOM 1036 O O . LEU A 1 167 ? 158.527 140.596 187.823 1.00 29.51 167 LEU F O 1
ATOM 1041 N N . ASN A 1 168 ? 157.024 142.060 186.969 1.00 24.50 168 ASN F N 1
ATOM 1042 C CA . ASN A 1 168 ? 157.227 143.073 187.992 1.00 22.01 168 ASN F CA 1
ATOM 1043 C C . ASN A 1 168 ? 156.262 142.843 189.153 1.00 30.06 168 ASN F C 1
ATOM 1044 O O . ASN A 1 168 ? 155.565 141.828 189.222 1.00 35.18 168 ASN F O 1
ATOM 1049 N N . ASP A 1 169 ? 156.211 143.799 190.079 1.00 26.57 169 ASP F N 1
ATOM 1050 C CA . ASP A 1 169 ? 155.426 143.638 191.299 1.00 22.96 169 ASP F CA 1
ATOM 1051 C C . ASP A 1 169 ? 155.127 145.022 191.858 1.00 25.88 169 ASP F C 1
ATOM 1052 O O . ASP A 1 169 ? 156.046 145.714 192.308 1.00 30.82 169 ASP F O 1
ATOM 1057 N N . LEU A 1 170 ? 153.856 145.427 191.830 1.00 26.82 170 LEU F N 1
ATOM 1058 C CA . LEU A 1 170 ? 153.421 146.689 192.423 1.00 22.87 170 LEU F CA 1
ATOM 1059 C C . LEU A 1 170 ? 152.583 146.348 193.648 1.00 28.07 170 LEU F C 1
ATOM 1060 O O . LEU A 1 170 ? 151.488 145.797 193.520 1.00 38.85 170 LEU F O 1
ATOM 1065 N N . TYR A 1 171 ? 153.093 146.665 194.833 1.00 24.78 171 TYR F N 1
ATOM 1066 C CA . TYR A 1 171 ? 152.520 146.164 196.072 1.00 25.71 171 TYR F CA 1
ATOM 1067 C C . TYR A 1 171 ? 152.078 147.304 196.979 1.00 29.50 171 TYR F C 1
ATOM 1068 O O . TYR A 1 171 ? 152.658 148.394 196.968 1.00 33.98 171 TYR F O 1
ATOM 1077 N N . VAL A 1 172 ? 151.030 147.039 197.758 1.00 33.35 172 VAL F N 1
ATOM 1078 C CA . VAL A 1 172 ? 150.603 147.900 198.854 1.00 30.54 172 VAL F CA 1
ATOM 1079 C C . VAL A 1 172 ? 150.414 147.022 200.083 1.00 34.09 172 VAL F C 1
ATOM 1080 O O . VAL A 1 172 ? 149.740 145.988 200.015 1.00 45.51 172 VAL F O 1
ATOM 1084 N N . GLY A 1 173 ? 151.012 147.424 201.203 1.00 29.71 173 GLY F N 1
ATOM 1085 C CA . GLY A 1 173 ? 150.987 146.617 202.400 1.00 33.13 173 GLY F CA 1
ATOM 1086 C C . GLY A 1 173 ? 150.479 147.399 203.596 1.00 39.18 173 GLY F C 1
ATOM 1087 O O . GLY A 1 173 ? 150.404 148.627 203.584 1.00 42.81 173 GLY F O 1
ATOM 1088 N N . ILE A 1 174 ? 150.121 146.650 204.634 1.00 44.02 174 ILE F N 1
ATOM 1089 C CA . ILE A 1 174 ? 149.666 147.243 205.889 1.00 43.07 174 ILE F CA 1
ATOM 1090 C C . ILE A 1 174 ? 150.051 146.320 207.039 1.00 43.80 174 ILE F C 1
ATOM 1091 O O . ILE A 1 174 ? 149.872 145.100 206.961 1.00 52.75 174 ILE F O 1
ATOM 1096 N N . GLY A 1 175 ? 150.587 146.906 208.103 1.00 40.54 175 GLY F N 1
ATOM 1097 C CA . GLY A 1 175 ? 150.972 146.147 209.276 1.00 47.86 175 GLY F CA 1
ATOM 1098 C C . GLY A 1 175 ? 150.453 146.797 210.540 1.00 61.49 175 GLY F C 1
ATOM 1099 O O . GLY A 1 175 ? 150.214 148.004 210.592 1.00 67.72 175 GLY F O 1
ATOM 1100 N N . ALA A 1 176 ? 150.279 145.972 211.570 1.00 67.20 176 ALA F N 1
ATOM 1101 C CA . ALA A 1 176 ? 149.748 146.452 212.839 1.00 68.82 176 ALA F CA 1
ATOM 1102 C C . ALA A 1 176 ? 150.201 145.524 213.955 1.00 75.01 176 ALA F C 1
ATOM 1103 O O . ALA A 1 176 ? 150.646 144.400 213.712 1.00 79.47 176 ALA F O 1
ATOM 1105 N N . THR A 1 177 ? 150.084 146.016 215.188 1.00 80.13 177 THR F N 1
ATOM 1106 C CA . THR A 1 177 ? 150.436 145.261 216.391 1.00 88.76 177 THR F CA 1
ATOM 1107 C C . THR A 1 177 ? 149.316 145.383 217.424 1.00 92.55 177 THR F C 1
ATOM 1108 O O . THR A 1 177 ? 149.436 146.101 218.426 1.00 95.54 177 THR F O 1
ATOM 1112 N N . PRO A 1 178 ? 148.194 144.668 217.211 1.00 91.09 178 PRO F N 1
ATOM 1113 C CA . PRO A 1 178 ? 147.070 144.750 218.157 1.00 98.16 178 PRO F CA 1
ATOM 1114 C C . PRO A 1 178 ? 147.417 144.229 219.544 1.00 104.58 178 PRO F C 1
ATOM 1115 O O . PRO A 1 178 ? 147.267 144.946 220.538 1.00 107.18 178 PRO F O 1
ATOM 1119 N N . PHE A 1 179 ? 147.883 142.987 219.622 1.00 104.09 179 PHE F N 1
ATOM 1120 C CA . PHE A 1 179 ? 148.288 142.402 220.889 1.00 102.28 179 PHE F CA 1
ATOM 1121 C C . PHE A 1 179 ? 149.726 142.795 221.206 1.00 98.45 179 PHE F C 1
ATOM 1122 O O . PHE A 1 179 ? 150.552 142.976 220.307 1.00 98.58 179 PHE F O 1
ATOM 1130 N N . LYS A 1 180 ? 150.019 142.942 222.496 1.00 97.09 180 LYS F N 1
ATOM 1131 C CA . LYS A 1 180 ? 151.357 143.347 222.907 1.00 98.40 180 LYS F CA 1
ATOM 1132 C C . LYS A 1 180 ? 152.386 142.294 222.513 1.00 100.92 180 LYS F C 1
ATOM 1133 O O . LYS A 1 180 ? 152.142 141.089 222.623 1.00 99.76 180 LYS F O 1
ATOM 1139 N N . ASN A 1 181 ? 153.543 142.767 222.041 1.00 99.23 181 ASN F N 1
ATOM 1140 C CA . ASN A 1 181 ? 154.657 141.914 221.619 1.00 95.99 181 ASN F CA 1
ATOM 1141 C C . ASN A 1 181 ? 154.261 140.963 220.491 1.00 92.44 181 ASN F C 1
ATOM 1142 O O . ASN A 1 181 ? 154.824 139.875 220.359 1.00 93.07 181 ASN F O 1
ATOM 1147 N N . PHE A 1 182 ? 153.306 141.370 219.657 1.00 92.73 182 PHE F N 1
ATOM 1148 C CA . PHE A 1 182 ? 152.812 140.523 218.579 1.00 86.31 182 PHE F CA 1
ATOM 1149 C C . PHE A 1 182 ? 152.278 141.413 217.467 1.00 87.09 182 PHE F C 1
ATOM 1150 O O . PHE A 1 182 ? 151.538 142.363 217.740 1.00 89.94 182 PHE F O 1
ATOM 1158 N N . SER A 1 183 ? 152.651 141.114 216.223 1.00 80.16 183 SER F N 1
ATOM 1159 C CA . SER A 1 183 ? 152.264 141.959 215.102 1.00 74.61 183 SER F CA 1
ATOM 1160 C C . SER A 1 183 ? 151.952 141.105 213.881 1.00 72.32 183 SER F C 1
ATOM 1161 O O . SER A 1 183 ? 152.503 140.016 213.705 1.00 76.96 183 SER F O 1
ATOM 1164 N N . ILE A 1 184 ? 151.061 141.624 213.033 1.00 72.06 184 ILE F N 1
ATOM 1165 C CA . ILE A 1 184 ? 150.662 140.974 211.793 1.00 69.62 184 ILE F CA 1
ATOM 1166 C C . ILE A 1 184 ? 150.754 141.985 210.657 1.00 65.83 184 ILE F C 1
ATOM 1167 O O . ILE A 1 184 ? 150.837 143.197 210.873 1.00 70.01 184 ILE F O 1
ATOM 1172 N N . GLY A 1 185 ? 150.755 141.463 209.433 1.00 56.06 185 GLY F N 1
ATOM 1173 C CA . GLY A 1 185 ? 150.847 142.306 208.257 1.00 52.44 185 GLY F CA 1
ATOM 1174 C C . GLY A 1 185 ? 150.373 141.579 207.022 1.00 52.69 185 GLY F C 1
ATOM 1175 O O . GLY A 1 185 ? 150.445 140.349 206.936 1.00 57.67 185 GLY F O 1
ATOM 1176 N N . ALA A 1 186 ? 149.899 142.355 206.048 1.00 47.51 186 ALA F N 1
ATOM 1177 C CA . ALA A 1 186 ? 149.368 141.818 204.803 1.00 41.76 186 ALA F CA 1
ATOM 1178 C C . ALA A 1 186 ? 149.793 142.692 203.632 1.00 45.80 186 ALA F C 1
ATOM 1179 O O . ALA A 1 186 ? 149.702 143.921 203.697 1.00 49.89 186 ALA F O 1
ATOM 1181 N N . ASN A 1 187 ? 150.237 142.041 202.558 1.00 51.88 187 ASN F N 1
ATOM 1182 C CA . ASN A 1 187 ? 150.631 142.698 201.318 1.00 49.10 187 ASN F CA 1
ATOM 1183 C C . ASN A 1 187 ? 149.714 142.243 200.193 1.00 45.93 187 ASN F C 1
ATOM 1184 O O . ASN A 1 187 ? 149.503 141.038 200.015 1.00 51.94 187 ASN F O 1
ATOM 1189 N N . ALA A 1 188 ? 149.181 143.200 199.433 1.00 40.10 188 ALA F N 1
ATOM 1190 C CA . ALA A 1 188 ? 148.422 142.926 198.221 1.00 37.27 188 ALA F CA 1
ATOM 1191 C C . ALA A 1 188 ? 149.234 143.436 197.039 1.00 41.40 188 ALA F C 1
ATOM 1192 O O . ALA A 1 188 ? 149.604 144.615 196.997 1.00 40.96 188 ALA F O 1
ATOM 1194 N N . SER A 1 189 ? 149.501 142.556 196.079 1.00 43.10 189 SER F N 1
ATOM 1195 C CA . SER A 1 189 ? 150.423 142.830 194.991 1.00 39.72 189 SER F CA 1
ATOM 1196 C C . SER A 1 189 ? 149.733 142.619 193.653 1.00 36.88 189 SER F C 1
ATOM 1197 O O . SER A 1 189 ? 148.964 141.668 193.484 1.00 46.79 189 SER F O 1
ATOM 1200 N N . PHE A 1 190 ? 150.023 143.503 192.706 1.00 28.05 190 PHE F N 1
ATOM 1201 C CA . PHE A 1 190 ? 149.607 143.369 191.319 1.00 30.19 190 PHE F CA 1
ATOM 1202 C C . PHE A 1 190 ? 150.834 142.977 190.508 1.00 33.39 190 PHE F C 1
ATOM 1203 O O . PHE A 1 190 ? 151.846 143.692 190.519 1.00 40.87 190 PHE F O 1
ATOM 1211 N N . LEU A 1 191 ? 150.752 141.833 189.837 1.00 29.76 191 LEU F N 1
ATOM 1212 C CA . LEU A 1 191 ? 151.848 141.295 189.044 1.00 28.12 191 LEU F CA 1
ATOM 1213 C C . LEU A 1 191 ? 151.491 141.417 187.571 1.00 30.99 191 LEU F C 1
ATOM 1214 O O . LEU A 1 191 ? 150.471 140.874 187.129 1.00 40.17 191 LEU F O 1
ATOM 1219 N N . PHE A 1 192 ? 152.325 142.131 186.822 1.00 27.12 192 PHE F N 1
ATOM 1220 C CA . PHE A 1 192 ? 152.209 142.229 185.376 1.00 24.17 192 PHE F CA 1
ATOM 1221 C C . PHE A 1 192 ? 153.571 141.934 184.770 1.00 24.27 192 PHE F C 1
ATOM 1222 O O . PHE A 1 192 ? 154.605 142.317 185.329 1.00 30.21 192 PHE F O 1
ATOM 1230 N N . GLY A 1 193 ? 153.574 141.234 183.642 1.00 23.65 193 GLY F N 1
ATOM 1231 C CA . GLY A 1 193 ? 154.840 140.851 183.050 1.00 22.33 193 GLY F CA 1
ATOM 1232 C C . GLY A 1 193 ? 154.705 140.401 181.616 1.00 21.54 193 GLY F C 1
ATOM 1233 O O . GLY A 1 193 ? 153.614 140.073 181.138 1.00 34.81 193 GLY F O 1
ATOM 1234 N N . ARG A 1 194 ? 155.848 140.375 180.939 1.00 16.63 194 ARG F N 1
ATOM 1235 C CA . ARG A 1 194 ? 155.925 139.959 179.547 1.00 16.92 194 ARG F CA 1
ATOM 1236 C C . ARG A 1 194 ? 157.229 139.211 179.318 1.00 20.74 194 ARG F C 1
ATOM 1237 O O . ARG A 1 194 ? 158.282 139.618 179.817 1.00 31.24 194 ARG F O 1
ATOM 1245 N N . PHE A 1 195 ? 157.146 138.116 178.565 1.00 17.23 195 PHE F N 1
ATOM 1246 C CA . PHE A 1 195 ? 158.305 137.298 178.227 1.00 16.11 195 PHE F CA 1
ATOM 1247 C C . PHE A 1 195 ? 158.277 136.998 176.737 1.00 20.90 195 PHE F C 1
ATOM 1248 O O . PHE A 1 195 ? 157.257 136.535 176.219 1.00 29.75 195 PHE F O 1
ATOM 1256 N N . THR A 1 196 ? 159.386 137.244 176.044 1.00 18.26 196 THR F N 1
ATOM 1257 C CA . THR A 1 196 ? 159.473 136.890 174.636 1.00 18.86 196 THR F CA 1
ATOM 1258 C C . THR A 1 196 ? 160.751 136.106 174.375 1.00 19.80 196 THR F C 1
ATOM 1259 O O . THR A 1 196 ? 161.813 136.396 174.945 1.00 29.89 196 THR F O 1
ATOM 1263 N N . HIS A 1 197 ? 160.614 135.082 173.534 1.00 18.65 197 HIS F N 1
ATOM 1264 C CA . HIS A 1 197 ? 161.712 134.223 173.109 1.00 19.52 197 HIS F CA 1
ATOM 1265 C C . HIS A 1 197 ? 161.730 134.190 171.590 1.00 22.43 197 HIS F C 1
ATOM 1266 O O . HIS A 1 197 ? 160.710 133.886 170.963 1.00 29.98 197 HIS F O 1
ATOM 1273 N N . SER A 1 198 ? 162.882 134.495 170.998 1.00 21.94 198 SER F N 1
ATOM 1274 C CA . SER A 1 198 ? 163.001 134.610 169.554 1.00 17.74 198 SER F CA 1
ATOM 1275 C C . SER A 1 198 ? 164.188 133.796 169.065 1.00 19.05 198 SER F C 1
ATOM 1276 O O . SER A 1 198 ? 165.185 133.629 169.772 1.00 26.03 198 SER F O 1
ATOM 1279 N N . ARG A 1 199 ? 164.068 133.291 167.842 1.00 19.21 199 ARG F N 1
ATOM 1280 C CA . ARG A 1 199 ? 165.137 132.521 167.225 1.00 18.04 199 ARG F CA 1
ATOM 1281 C C . ARG A 1 199 ? 165.108 132.772 165.724 1.00 19.15 199 ARG F C 1
ATOM 1282 O O . ARG A 1 199 ? 164.038 132.799 165.109 1.00 26.37 199 ARG F O 1
ATOM 1290 N N . GLN A 1 200 ? 166.287 132.981 165.141 1.00 14.86 200 GLN F N 1
ATOM 1291 C CA . GLN A 1 200 ? 166.343 133.476 163.775 1.00 16.40 200 GLN F CA 1
ATOM 1292 C C . GLN A 1 200 ? 167.638 133.044 163.104 1.00 19.26 200 GLN F C 1
ATOM 1293 O O . GLN A 1 200 ? 168.627 132.702 163.762 1.00 24.75 200 GLN F O 1
ATOM 1299 N N . VAL A 1 201 ? 167.613 133.078 161.774 1.00 22.37 201 VAL F N 1
ATOM 1300 C CA . VAL A 1 201 ? 168.785 132.837 160.945 1.00 21.40 201 VAL F CA 1
ATOM 1301 C C . VAL A 1 201 ? 168.910 133.991 159.958 1.00 22.83 201 VAL F C 1
ATOM 1302 O O . VAL A 1 201 ? 167.909 134.487 159.429 1.00 28.68 201 VAL F O 1
ATOM 1306 N N . ILE A 1 202 ? 170.141 134.442 159.747 1.00 22.31 202 ILE F N 1
ATOM 1307 C CA . ILE A 1 202 ? 170.455 135.540 158.845 1.00 25.30 202 ILE F CA 1
ATOM 1308 C C . ILE A 1 202 ? 171.336 134.982 157.737 1.00 30.86 202 ILE F C 1
ATOM 1309 O O . ILE A 1 202 ? 172.423 134.452 158.006 1.00 36.09 202 ILE F O 1
ATOM 1314 N N . PHE A 1 203 ? 170.856 135.083 156.501 1.00 34.03 203 PHE F N 1
ATOM 1315 C CA . PHE A 1 203 ? 171.569 134.606 155.328 1.00 36.99 203 PHE F CA 1
ATOM 1316 C C . PHE A 1 203 ? 172.496 135.712 154.827 1.00 45.46 203 PHE F C 1
ATOM 1317 O O . PHE A 1 203 ? 172.324 136.888 155.155 1.00 47.64 203 PHE F O 1
ATOM 1325 N N . SER A 1 204 ? 173.487 135.331 154.022 1.00 51.62 204 SER F N 1
ATOM 1326 C CA . SER A 1 204 ? 174.440 136.297 153.469 1.00 56.39 204 SER F CA 1
ATOM 1327 C C . SER A 1 204 ? 174.381 136.236 151.945 1.00 57.89 204 SER F C 1
ATOM 1328 O O . SER A 1 204 ? 175.241 135.633 151.300 1.00 56.90 204 SER F O 1
ATOM 1331 N N . THR A 1 205 ? 173.396 136.922 151.370 1.00 61.06 205 THR F N 1
ATOM 1332 C CA . THR A 1 205 ? 173.166 136.910 149.928 1.00 61.72 205 THR F CA 1
ATOM 1333 C C . THR A 1 205 ? 172.847 138.331 149.475 1.00 64.20 205 THR F C 1
ATOM 1334 O O . THR A 1 205 ? 173.030 139.301 150.217 1.00 65.42 205 THR F O 1
ATOM 1338 N N . GLU A 1 206 ? 172.367 138.448 148.234 1.00 60.19 206 GLU F N 1
ATOM 1339 C CA . GLU A 1 206 ? 172.060 139.758 147.668 1.00 59.41 206 GLU F CA 1
ATOM 1340 C C . GLU A 1 206 ? 170.822 140.371 148.314 1.00 63.70 206 GLU F C 1
ATOM 1341 O O . GLU A 1 206 ? 170.826 141.549 148.689 1.00 70.10 206 GLU F O 1
ATOM 1347 N N . ALA A 1 207 ? 169.748 139.588 148.454 1.00 56.15 207 ALA F N 1
ATOM 1348 C CA . ALA A 1 207 ? 168.503 140.096 149.020 1.00 52.17 207 ALA F CA 1
ATOM 1349 C C . ALA A 1 207 ? 167.646 138.958 149.562 1.00 49.01 207 ALA F C 1
ATOM 1350 O O . ALA A 1 207 ? 166.690 138.532 148.900 1.00 50.69 207 ALA F O 1
ATOM 1352 N N . PRO A 1 208 ? 167.944 138.446 150.751 1.00 44.93 208 PRO F N 1
ATOM 1353 C CA . PRO A 1 208 ? 167.188 137.318 151.296 1.00 40.10 208 PRO F CA 1
ATOM 1354 C C . PRO A 1 208 ? 166.006 137.767 152.151 1.00 39.63 208 PRO F C 1
ATOM 1355 O O . PRO A 1 208 ? 165.805 138.952 152.420 1.00 44.03 208 PRO F O 1
ATOM 1359 N N . TYR A 1 209 ? 165.223 136.778 152.574 1.00 33.39 209 TYR F N 1
ATOM 1360 C CA . TYR A 1 209 ? 164.111 136.962 153.504 1.00 31.56 209 TYR F CA 1
ATOM 1361 C C . TYR A 1 209 ? 164.469 136.217 154.787 1.00 36.85 209 TYR F C 1
ATOM 1362 O O . TYR A 1 209 ? 164.165 135.033 154.941 1.00 44.64 209 TYR F O 1
ATOM 1371 N N . ASN A 1 210 ? 165.120 136.9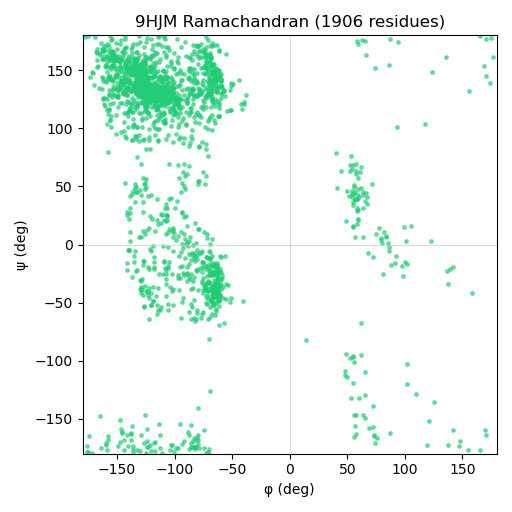18 155.705 1.00 33.30 210 ASN F N 1
ATOM 1372 C CA . ASN A 1 210 ? 165.548 136.312 156.960 1.00 27.46 210 ASN F CA 1
ATOM 1373 C C . ASN A 1 210 ? 164.338 135.954 157.814 1.00 29.83 210 ASN F C 1
ATOM 1374 O O . ASN A 1 210 ? 163.508 136.829 158.097 1.00 40.05 210 ASN F O 1
ATOM 1379 N N . PRO A 1 211 ? 164.186 134.698 158.224 1.00 23.25 211 PRO F N 1
ATOM 1380 C CA . PRO A 1 211 ? 163.050 134.322 159.068 1.00 27.14 211 PRO F CA 1
ATOM 1381 C C . PRO A 1 211 ? 163.326 134.584 160.539 1.00 28.72 211 PRO F C 1
ATOM 1382 O O . PRO A 1 211 ? 164.468 134.546 161.003 1.00 33.34 211 PRO F O 1
ATOM 1386 N N . VAL A 1 212 ? 162.249 134.855 161.275 1.00 26.61 212 VAL F N 1
ATOM 1387 C CA . VAL A 1 212 ? 162.303 135.076 162.717 1.00 21.44 212 VAL F CA 1
ATOM 1388 C C . VAL A 1 212 ? 161.099 134.384 163.340 1.00 24.70 212 VAL F C 1
ATOM 1389 O O . VAL A 1 212 ? 159.955 134.766 163.069 1.00 32.20 212 VAL F O 1
ATOM 1393 N N . HIS A 1 213 ? 161.342 133.372 164.169 1.00 20.53 213 HIS F N 1
ATOM 1394 C CA . HIS A 1 213 ? 160.278 132.699 164.902 1.00 21.52 213 HIS F CA 1
ATOM 1395 C C . HIS A 1 213 ? 160.247 133.260 166.318 1.00 24.77 213 HIS F C 1
ATOM 1396 O O . HIS A 1 213 ? 161.260 133.222 167.027 1.00 30.87 213 HIS F O 1
ATOM 1403 N N . LEU A 1 214 ? 159.089 133.777 166.725 1.00 22.52 214 LEU F N 1
ATOM 1404 C CA . LEU A 1 214 ? 158.975 134.561 167.943 1.00 21.99 214 LEU F CA 1
ATOM 1405 C C . LEU A 1 214 ? 157.812 134.048 168.780 1.00 25.76 214 LEU F C 1
ATOM 1406 O O . LEU A 1 214 ? 156.812 133.561 168.249 1.00 39.36 214 LEU F O 1
ATOM 1411 N N . SER A 1 215 ? 157.957 134.152 170.100 1.00 21.36 215 SER F N 1
ATOM 1412 C CA . SER A 1 215 ? 156.919 133.724 171.032 1.00 19.96 215 SER F CA 1
ATOM 1413 C C . SER A 1 215 ? 156.797 134.763 172.135 1.00 22.48 215 SER F C 1
ATOM 1414 O O . SER A 1 215 ? 157.770 135.027 172.848 1.00 29.70 215 SER F O 1
ATOM 1417 N N . THR A 1 216 ? 155.605 135.342 172.272 1.00 24.23 216 THR F N 1
ATOM 1418 C CA . THR A 1 216 ? 155.322 136.377 173.256 1.00 24.49 216 THR F CA 1
ATOM 1419 C C . THR A 1 216 ? 154.326 135.844 174.279 1.00 28.91 216 THR F C 1
ATOM 1420 O O . THR A 1 216 ? 153.432 135.063 173.937 1.00 41.48 216 THR F O 1
ATOM 1424 N N . LEU A 1 217 ? 154.490 136.258 175.535 1.00 23.32 217 LEU F N 1
ATOM 1425 C CA . LEU A 1 217 ? 153.617 135.827 176.620 1.00 24.11 217 LEU F CA 1
ATOM 1426 C C . LEU A 1 217 ? 153.369 137.005 177.548 1.00 26.72 217 LEU F C 1
ATOM 1427 O O . LEU A 1 217 ? 154.320 137.599 178.065 1.00 35.50 217 LEU F O 1
ATOM 1432 N N . TYR A 1 218 ? 152.097 137.341 177.752 1.00 24.97 218 TYR F N 1
ATOM 1433 C CA . TYR A 1 218 ? 151.673 138.360 178.702 1.00 22.99 218 TYR F CA 1
ATOM 1434 C C . TYR A 1 218 ? 151.042 137.694 179.914 1.00 26.81 218 TYR F C 1
ATOM 1435 O O . TYR A 1 218 ? 150.251 136.753 179.773 1.00 41.06 218 TYR F O 1
ATOM 1444 N N . LEU A 1 219 ? 151.380 138.196 181.103 1.00 21.68 219 LEU F N 1
ATOM 1445 C CA . LEU A 1 219 ? 150.924 137.613 182.356 1.00 26.35 219 LEU F CA 1
ATOM 1446 C C . LEU A 1 219 ? 150.402 138.708 183.276 1.00 28.79 219 LEU F C 1
ATOM 1447 O O . LEU A 1 219 ? 151.058 139.741 183.449 1.00 33.50 219 LEU F O 1
ATOM 1452 N N . LYS A 1 220 ? 149.228 138.473 183.866 1.00 31.50 220 LYS F N 1
ATOM 1453 C CA . LYS A 1 220 ? 148.683 139.322 184.917 1.00 30.11 220 LYS F CA 1
ATOM 1454 C C . LYS A 1 220 ? 148.184 138.452 186.062 1.00 35.28 220 LYS F C 1
ATOM 1455 O O . LYS A 1 220 ? 147.758 137.313 185.853 1.00 50.13 220 LYS F O 1
ATOM 1461 N N . ALA A 1 221 ? 148.238 138.998 187.274 1.00 27.90 221 ALA F N 1
ATOM 1462 C CA . ALA A 1 221 ? 147.833 138.238 188.453 1.00 30.40 221 ALA F CA 1
ATOM 1463 C C . ALA A 1 221 ? 147.517 139.195 189.598 1.00 40.48 221 ALA F C 1
ATOM 1464 O O . ALA A 1 221 ? 147.450 140.415 189.418 1.00 47.15 221 ALA F O 1
ATOM 1466 N N . ALA A 1 222 ? 147.315 138.620 190.785 1.00 40.34 222 ALA F N 1
ATOM 1467 C CA . ALA A 1 222 ? 147.129 139.385 192.016 1.00 35.68 222 ALA F CA 1
ATOM 1468 C C . ALA A 1 222 ? 147.553 138.484 193.169 1.00 45.67 222 ALA F C 1
ATOM 1469 O O . ALA A 1 222 ? 146.866 137.503 193.471 1.00 56.03 222 ALA F O 1
ATOM 1471 N N . LYS A 1 223 ? 148.671 138.816 193.803 1.00 43.88 223 LYS F N 1
ATOM 1472 C CA . LYS A 1 223 ? 149.265 137.996 194.849 1.00 43.80 223 LYS F CA 1
ATOM 1473 C C . LYS A 1 223 ? 148.973 138.596 196.221 1.00 47.38 223 LYS F C 1
ATOM 1474 O O . LYS A 1 223 ? 148.747 139.800 196.357 1.00 53.47 223 LYS F O 1
ATOM 1480 N N . PHE A 1 224 ? 148.963 137.739 197.239 1.00 42.55 224 PHE F N 1
ATOM 1481 C CA . PHE A 1 224 ? 148.776 138.170 198.617 1.00 41.72 224 PHE F CA 1
ATOM 1482 C C . PHE A 1 224 ? 149.826 137.512 199.498 1.00 48.74 224 PHE F C 1
ATOM 1483 O O . PHE A 1 224 ? 150.156 136.338 199.312 1.00 56.44 224 PHE F O 1
ATOM 1491 N N . ASP A 1 225 ? 150.362 138.280 200.444 1.00 48.99 225 ASP F N 1
ATOM 1492 C CA . ASP A 1 225 ? 151.323 137.779 201.419 1.00 50.95 225 ASP F CA 1
ATOM 1493 C C . ASP A 1 225 ? 150.822 138.087 202.822 1.00 54.84 225 ASP F C 1
ATOM 1494 O O . ASP A 1 225 ? 150.341 139.194 203.082 1.00 55.22 225 ASP F O 1
ATOM 1499 N N . PHE A 1 226 ? 150.942 137.116 203.729 1.00 57.85 226 PHE F N 1
ATOM 1500 C CA . PHE A 1 226 ? 150.528 137.308 205.115 1.00 53.94 226 PHE F CA 1
ATOM 1501 C C . PHE A 1 226 ? 151.689 136.974 206.038 1.00 56.27 226 PHE F C 1
ATOM 1502 O O . PHE A 1 226 ? 152.277 135.894 205.932 1.00 63.11 226 PHE F O 1
ATOM 1510 N N . GLY A 1 227 ? 152.007 137.884 206.951 1.00 54.21 227 GLY F 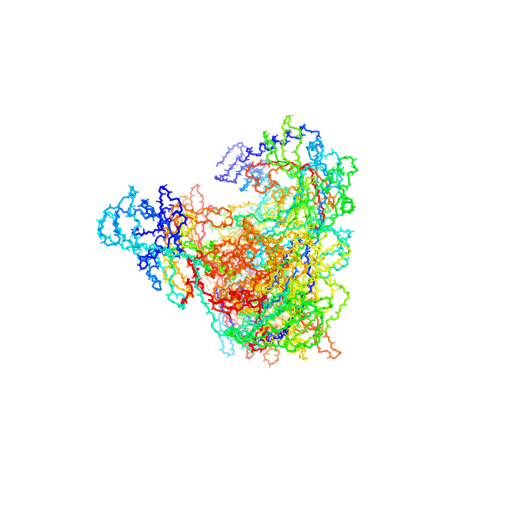N 1
ATOM 1511 C CA . GLY A 1 227 ? 153.144 137.705 207.832 1.00 56.12 227 GLY F CA 1
ATOM 1512 C C . GLY A 1 227 ? 152.801 138.000 209.276 1.00 62.52 227 GLY F C 1
ATOM 1513 O O . GLY A 1 227 ? 151.955 138.839 209.579 1.00 69.17 227 GLY F O 1
ATOM 1514 N N . MET A 1 228 ? 153.483 137.288 210.172 1.00 63.91 228 MET F N 1
ATOM 1515 C CA . MET A 1 228 ? 153.348 137.477 211.608 1.00 67.22 228 MET F CA 1
ATOM 1516 C C . MET A 1 228 ? 154.728 137.553 212.244 1.00 69.08 228 MET F C 1
ATOM 1517 O O . MET A 1 228 ? 155.686 136.937 211.765 1.00 71.74 228 MET F O 1
ATOM 1522 N N . GLN A 1 229 ? 154.819 138.313 213.335 1.00 69.41 229 GLN F N 1
ATOM 1523 C CA . GLN A 1 229 ? 156.076 138.477 214.048 1.00 70.02 229 GLN F CA 1
ATOM 1524 C C . GLN A 1 229 ? 155.821 138.587 215.543 1.00 78.56 229 GLN F C 1
ATOM 1525 O O . GLN A 1 229 ? 154.816 139.159 215.977 1.00 85.91 229 GLN F O 1
ATOM 1531 N N . TYR A 1 230 ? 156.747 138.031 216.321 1.00 80.33 230 TYR F N 1
ATOM 1532 C CA . TYR A 1 230 ? 156.742 138.125 217.772 1.00 83.49 230 TYR F CA 1
ATOM 1533 C C . TYR A 1 230 ? 158.076 138.716 218.203 1.00 85.50 230 TYR F C 1
ATOM 1534 O O . TYR A 1 230 ? 159.135 138.191 217.841 1.00 85.77 230 TYR F O 1
ATOM 1543 N N . HIS A 1 231 ? 158.024 139.807 218.965 1.00 91.23 231 HIS F N 1
ATOM 1544 C CA . HIS A 1 231 ? 159.217 140.543 219.380 1.00 94.12 231 HIS F CA 1
ATOM 1545 C C . HIS A 1 231 ? 159.252 140.600 220.907 1.00 101.55 231 HIS F C 1
ATOM 1546 O O . HIS A 1 231 ? 158.568 141.417 221.529 1.00 102.86 231 HIS F O 1
ATOM 1553 N N . LEU A 1 232 ? 160.042 139.720 221.521 1.00 103.74 232 LEU F N 1
ATOM 1554 C CA . LEU A 1 232 ? 160.113 139.683 222.972 1.00 106.29 232 LEU F CA 1
ATOM 1555 C C . LEU A 1 232 ? 161.332 140.473 223.417 1.00 107.31 232 LEU F C 1
ATOM 1556 O O . LEU A 1 232 ? 162.454 140.170 222.974 1.00 106.73 232 LEU F O 1
ATOM 1561 N N . PRO A 1 233 ? 161.166 141.506 224.247 1.00 112.14 233 PRO F N 1
ATOM 1562 C CA . PRO A 1 233 ? 162.324 142.210 224.817 1.00 113.39 233 PRO F CA 1
ATOM 1563 C C . PRO A 1 233 ? 162.920 141.392 225.953 1.00 112.18 233 PRO F C 1
ATOM 1564 O O . PRO A 1 233 ? 162.256 141.136 226.959 1.00 110.69 233 PRO F O 1
ATOM 1568 N N . LEU A 1 234 ? 164.174 140.979 225.792 1.00 114.91 234 LEU F N 1
ATOM 1569 C CA . LEU A 1 234 ? 164.836 140.174 226.810 1.00 120.68 234 LEU F CA 1
ATOM 1570 C C . LEU A 1 234 ? 165.405 141.079 227.900 1.00 126.89 234 LEU F C 1
ATOM 1571 O O . LEU A 1 234 ? 165.078 142.265 228.000 1.00 126.43 234 LEU F O 1
ATOM 1576 N N . LYS A 1 235 ? 166.266 140.509 228.741 1.00 129.35 235 LYS F N 1
ATOM 1577 C CA . LYS A 1 235 ? 166.862 141.257 229.838 1.00 131.33 235 LYS F CA 1
ATOM 1578 C C . LYS A 1 235 ? 167.734 142.391 229.309 1.00 135.96 235 LYS F C 1
ATOM 1579 O O . LYS A 1 235 ? 168.335 142.296 228.235 1.00 135.64 235 LYS F O 1
ATOM 1585 N N . SER A 1 236 ? 167.794 143.473 230.088 1.00 137.42 236 SER F N 1
ATOM 1586 C CA . SER A 1 236 ? 168.542 144.680 229.749 1.00 136.70 236 SER F CA 1
ATOM 1587 C C . SER A 1 236 ? 168.111 145.235 228.398 1.00 135.85 236 SER F C 1
ATOM 1588 O O . SER A 1 236 ? 167.071 145.892 228.289 1.00 131.25 236 SER F O 1
ATOM 1591 N N . ASP A 1 237 ? 168.909 144.973 227.363 1.00 132.61 237 ASP F N 1
ATOM 1592 C CA . ASP A 1 237 ? 168.655 145.502 226.034 1.00 126.21 237 ASP F CA 1
ATOM 1593 C C . ASP A 1 237 ? 168.471 144.430 224.975 1.00 119.52 237 ASP F C 1
ATOM 1594 O O . ASP A 1 237 ? 168.150 144.768 223.830 1.00 113.47 237 ASP F O 1
ATOM 1599 N N . ARG A 1 238 ? 168.669 143.161 225.314 1.00 121.41 238 ARG F N 1
ATOM 1600 C CA . ARG A 1 238 ? 168.566 142.095 224.331 1.00 118.34 238 ARG F CA 1
ATOM 1601 C C . ARG A 1 238 ? 167.124 141.949 223.858 1.00 113.97 238 ARG F C 1
ATOM 1602 O O . ARG A 1 238 ? 166.173 142.207 224.600 1.00 117.22 238 ARG F O 1
ATOM 1610 N N . SER A 1 239 ? 166.968 141.547 222.600 1.00 106.39 239 SER F N 1
ATOM 1611 C CA . SER A 1 239 ? 165.650 141.358 222.016 1.00 104.27 239 SER F CA 1
ATOM 1612 C C . SER A 1 239 ? 165.673 140.152 221.091 1.00 96.76 239 SER F C 1
ATOM 1613 O O . SER A 1 239 ? 166.669 139.904 220.404 1.00 95.28 239 SER F O 1
ATOM 1616 N N . LEU A 1 240 ? 164.571 139.406 221.079 1.00 91.68 240 LEU F N 1
ATOM 1617 C CA . LEU A 1 240 ? 164.405 138.261 220.197 1.00 85.28 240 LEU F CA 1
ATOM 1618 C C . LEU A 1 240 ? 163.214 138.507 219.285 1.00 88.89 240 LEU F C 1
ATOM 1619 O O . LEU A 1 240 ? 162.168 138.982 219.734 1.00 94.60 240 LEU F O 1
ATOM 1624 N N . VAL A 1 241 ? 163.378 138.210 217.999 1.00 80.92 241 VAL F N 1
ATOM 1625 C CA . VAL A 1 241 ? 162.304 138.347 217.023 1.00 78.36 241 VAL F CA 1
ATOM 1626 C C . VAL A 1 241 ? 162.152 137.022 216.290 1.00 76.79 241 VAL F C 1
ATOM 1627 O O . VAL A 1 241 ? 163.139 136.464 215.798 1.00 79.05 241 VAL F O 1
ATOM 1631 N N . ILE A 1 242 ? 160.922 136.517 216.233 1.00 74.32 242 ILE F N 1
ATOM 1632 C CA . ILE A 1 242 ? 160.598 135.299 215.497 1.00 68.31 242 ILE F CA 1
ATOM 1633 C C . ILE A 1 242 ? 159.468 135.627 214.531 1.00 70.68 242 ILE F C 1
ATOM 1634 O O . ILE A 1 242 ? 158.414 136.118 214.952 1.00 81.27 242 ILE F O 1
ATOM 1639 N N . GLY A 1 243 ? 159.675 135.350 213.250 1.00 64.69 243 GLY F N 1
ATOM 1640 C CA . GLY A 1 243 ? 158.719 135.732 212.231 1.00 67.05 243 GLY F CA 1
ATOM 1641 C C . GLY A 1 243 ? 158.407 134.602 211.274 1.00 61.76 243 GLY F C 1
ATOM 1642 O O . GLY A 1 243 ? 159.249 133.752 210.978 1.00 66.82 243 GLY F O 1
ATOM 1643 N N . ALA A 1 244 ? 157.169 134.614 210.782 1.00 55.01 244 ALA F N 1
ATOM 1644 C CA . ALA A 1 244 ? 156.704 133.669 209.779 1.00 53.45 244 ALA F CA 1
ATOM 1645 C C . ALA A 1 244 ? 155.971 134.423 208.681 1.00 56.21 244 ALA F C 1
ATOM 1646 O O . ALA A 1 244 ? 155.341 135.455 208.928 1.00 61.34 244 ALA F O 1
ATOM 1648 N N . VAL A 1 245 ? 156.074 133.912 207.458 1.00 56.18 245 VAL F N 1
ATOM 1649 C CA . VAL A 1 245 ? 155.419 134.525 206.306 1.00 56.03 245 VAL F CA 1
ATOM 1650 C C . VAL A 1 245 ? 154.887 133.422 205.399 1.00 57.43 245 VAL F C 1
ATOM 1651 O O . VAL A 1 245 ? 155.538 132.388 205.212 1.00 63.82 245 VAL F O 1
ATOM 1655 N N . TYR A 1 246 ? 153.691 133.638 204.848 1.00 52.64 246 TYR F N 1
ATOM 1656 C CA . TYR A 1 246 ? 153.028 132.671 203.987 1.00 54.15 246 TYR F CA 1
ATOM 1657 C C . TYR A 1 246 ? 152.489 133.366 202.744 1.00 57.88 246 TYR F C 1
ATOM 1658 O O . TYR A 1 246 ? 151.984 134.495 202.812 1.00 60.28 246 TYR F O 1
ATOM 1667 N N . SER A 1 247 ? 152.605 132.681 201.612 1.00 57.71 247 SER F N 1
ATOM 1668 C CA . SER A 1 247 ? 152.137 133.184 200.321 1.00 56.86 247 SER F CA 1
ATOM 1669 C C . SER A 1 247 ? 151.305 132.105 199.640 1.00 61.32 247 SER F C 1
ATOM 1670 O O . SER A 1 247 ? 151.857 131.048 199.267 1.00 62.35 247 SER F O 1
ATOM 1673 N N . PRO A 1 248 ? 150.003 132.319 199.461 1.00 66.42 248 PRO F N 1
ATOM 1674 C CA . PRO A 1 248 ? 149.160 131.297 198.831 1.00 67.76 248 PRO F CA 1
ATOM 1675 C C . PRO A 1 248 ? 149.455 131.138 197.346 1.00 68.31 248 PRO F C 1
ATOM 1676 O O . PRO A 1 248 ? 150.063 131.994 196.700 1.00 64.66 248 PRO F O 1
ATOM 1680 N N . ARG A 1 249 ? 149.003 130.004 196.814 1.00 65.39 249 ARG F N 1
ATOM 1681 C CA . ARG A 1 249 ? 149.131 129.719 195.391 1.00 62.24 249 ARG F CA 1
ATOM 1682 C C . ARG A 1 249 ? 148.328 130.721 194.567 1.00 64.42 249 ARG F C 1
ATOM 1683 O O . ARG A 1 249 ? 147.227 131.124 194.951 1.00 68.56 249 ARG F O 1
ATOM 1691 N N . VAL A 1 250 ? 148.886 131.125 193.426 1.00 62.42 250 VAL F N 1
ATOM 1692 C CA . VAL A 1 250 ? 148.286 132.139 192.565 1.00 61.81 250 VAL F CA 1
ATOM 1693 C C . VAL A 1 250 ? 148.094 131.553 191.173 1.00 58.30 250 VAL F C 1
ATOM 1694 O O . VAL A 1 250 ? 149.007 130.925 190.630 1.00 55.76 250 VAL F O 1
ATOM 1698 N N . LYS A 1 251 ? 146.910 131.751 190.599 1.00 57.11 251 LYS F N 1
ATOM 1699 C CA . LYS A 1 251 ? 146.646 131.409 189.206 1.00 56.81 251 LYS F CA 1
ATOM 1700 C C . LYS A 1 251 ? 146.686 132.683 188.374 1.00 53.15 251 LYS F C 1
ATOM 1701 O O . LYS A 1 251 ? 146.072 133.688 188.747 1.00 53.99 251 LYS F O 1
ATOM 1707 N N . MET A 1 252 ? 147.399 132.643 187.250 1.00 51.13 252 MET F N 1
ATOM 1708 C CA . MET A 1 252 ? 147.723 133.850 186.501 1.00 44.80 252 MET F CA 1
ATOM 1709 C C . MET A 1 252 ? 147.000 133.856 185.161 1.00 46.04 252 MET F C 1
ATOM 1710 O O . MET A 1 252 ? 147.019 132.858 184.434 1.00 49.95 252 MET F O 1
ATOM 1715 N N . HIS A 1 253 ? 146.361 134.981 184.843 1.00 42.27 253 HIS F N 1
ATOM 1716 C CA . HIS A 1 253 ? 145.800 135.175 183.513 1.00 44.18 253 HIS F CA 1
ATOM 1717 C C . HIS A 1 253 ? 146.930 135.352 182.506 1.00 42.74 253 HIS F C 1
ATOM 1718 O O . HIS A 1 253 ? 147.860 136.134 182.735 1.00 43.50 253 HIS F O 1
ATOM 1725 N N . SER A 1 254 ? 146.849 134.632 181.387 1.00 41.49 254 SER F N 1
ATOM 1726 C CA . SER A 1 254 ? 147.949 134.561 180.440 1.00 35.13 254 SER F CA 1
ATOM 1727 C C . SER A 1 254 ? 147.436 134.674 179.013 1.00 41.01 254 SER F C 1
ATOM 1728 O O . SER A 1 254 ? 146.327 134.232 178.685 1.00 53.73 254 SER F O 1
ATOM 1731 N N . GLU A 1 255 ? 148.271 135.276 178.166 1.00 36.66 255 GLU F N 1
ATOM 1732 C CA . GLU A 1 255 ? 148.009 135.391 176.733 1.00 35.04 255 GLU F CA 1
ATOM 1733 C C . GLU A 1 255 ? 149.304 135.073 175.997 1.00 34.31 255 GLU F C 1
ATOM 1734 O O . GLU A 1 255 ? 150.279 135.820 176.115 1.00 38.06 255 GLU F O 1
ATOM 1740 N N . LEU A 1 256 ? 149.321 133.976 175.245 1.00 37.91 256 LEU F N 1
ATOM 1741 C CA . LEU A 1 256 ? 150.499 133.537 174.510 1.00 33.58 256 LEU F CA 1
ATOM 1742 C C . LEU A 1 256 ? 150.239 133.636 173.013 1.00 32.86 256 LEU F C 1
ATOM 1743 O O . LEU A 1 256 ? 149.171 133.245 172.529 1.00 45.82 256 LEU F O 1
ATOM 1748 N N . THR A 1 257 ? 151.220 134.167 172.291 1.00 28.82 257 THR F N 1
ATOM 1749 C CA . THR A 1 257 ? 151.147 134.336 170.848 1.00 35.40 257 THR F CA 1
ATOM 1750 C C . THR A 1 257 ? 152.426 133.800 170.226 1.00 35.11 257 THR F C 1
ATOM 1751 O O . THR A 1 257 ? 153.518 134.007 170.764 1.00 40.41 257 THR F O 1
ATOM 1755 N N . GLN A 1 258 ? 152.298 133.106 169.098 1.00 34.57 258 GLN F N 1
ATOM 1756 C CA . GLN A 1 258 ? 153.460 132.600 168.380 1.00 34.32 258 GLN F CA 1
ATOM 1757 C C . GLN A 1 258 ? 153.432 133.141 166.958 1.00 36.30 258 GLN F C 1
ATOM 1758 O O . GLN A 1 258 ? 152.468 132.909 166.219 1.00 50.87 258 GLN F O 1
ATOM 1764 N N . ILE A 1 259 ? 154.489 133.859 166.580 1.00 30.56 259 ILE F N 1
ATOM 1765 C CA . ILE A 1 259 ? 154.555 134.586 165.321 1.00 29.34 259 ILE F CA 1
ATOM 1766 C C . ILE A 1 259 ? 155.713 134.033 164.497 1.00 33.55 259 ILE F C 1
ATOM 1767 O O . ILE A 1 259 ? 156.711 133.543 165.038 1.00 38.95 259 ILE F O 1
ATOM 1772 N N . LYS A 1 260 ? 155.571 134.119 163.173 1.00 32.22 260 LYS F N 1
ATOM 1773 C CA . LYS A 1 260 ? 156.556 133.621 162.209 1.00 28.90 260 LYS F CA 1
ATOM 1774 C C . LYS A 1 260 ? 156.771 134.715 161.163 1.00 29.97 260 LYS F C 1
ATOM 1775 O O . LYS A 1 260 ? 156.069 134.757 160.150 1.00 43.41 260 LYS F O 1
ATOM 1781 N N . ASN A 1 261 ? 157.738 135.595 161.405 1.00 28.00 261 ASN F N 1
ATOM 1782 C CA . ASN A 1 261 ? 157.968 136.756 160.560 1.00 33.09 261 ASN F CA 1
ATOM 1783 C C . ASN A 1 261 ? 159.074 136.503 159.542 1.00 35.32 261 ASN F C 1
ATOM 1784 O O . ASN A 1 261 ? 159.949 135.655 159.728 1.00 36.54 261 ASN F O 1
ATOM 1789 N N . GLN A 1 262 ? 159.019 137.268 158.456 1.00 37.73 262 GLN F N 1
ATOM 1790 C CA . GLN A 1 262 ? 160.093 137.360 157.479 1.00 34.51 262 GLN F CA 1
ATOM 1791 C C . GLN A 1 262 ? 160.496 138.821 157.356 1.00 34.53 262 GLN F C 1
ATOM 1792 O O . GLN A 1 262 ? 159.631 139.697 157.259 1.00 47.37 262 GLN F O 1
ATOM 1798 N N . VAL A 1 263 ? 161.799 139.085 157.372 1.00 31.40 263 VAL F N 1
ATOM 1799 C CA . VAL A 1 263 ? 162.306 140.447 157.278 1.00 37.54 263 VAL F CA 1
ATOM 1800 C C . VAL A 1 263 ? 163.285 140.531 156.117 1.00 46.74 263 VAL F C 1
ATOM 1801 O O . VAL A 1 263 ? 163.952 139.551 155.770 1.00 50.42 263 VAL F O 1
ATOM 1805 N N . GLN A 1 264 ? 163.351 141.708 155.496 1.00 52.26 264 GLN F N 1
ATOM 1806 C CA . GLN A 1 264 ? 164.385 141.991 154.506 1.00 56.63 264 GLN F CA 1
ATOM 1807 C C . GLN A 1 264 ? 165.316 143.096 154.985 1.00 63.41 264 GLN F C 1
ATOM 1808 O O . GLN A 1 264 ? 166.524 142.869 155.108 1.00 66.14 264 GLN F O 1
ATOM 1814 N N . ASN A 1 265 ? 164.788 144.286 155.261 1.00 64.90 265 ASN F N 1
ATOM 1815 C CA . ASN A 1 265 ? 165.466 145.306 156.053 1.00 68.66 265 ASN F CA 1
ATOM 1816 C C . ASN A 1 265 ? 164.657 145.674 157.284 1.00 65.52 265 ASN F C 1
ATOM 1817 O O . ASN A 1 265 ? 165.187 145.660 158.402 1.00 59.60 265 ASN F O 1
ATOM 1822 N N . GLY A 1 266 ? 163.383 146.015 157.099 1.00 66.16 266 GLY F N 1
ATOM 1823 C CA . GLY A 1 266 ? 162.391 145.968 158.145 1.00 66.26 266 GLY F CA 1
ATOM 1824 C C . GLY A 1 266 ? 161.432 144.817 157.885 1.00 63.77 266 GLY F C 1
ATOM 1825 O O . GLY A 1 266 ? 161.513 144.120 156.876 1.00 60.91 266 GLY F O 1
ATOM 1826 N N . VAL A 1 267 ? 160.506 144.631 158.827 1.00 62.78 267 VAL F N 1
ATOM 1827 C CA . VAL A 1 267 ? 159.560 143.529 158.712 1.00 54.98 267 VAL F CA 1
ATOM 1828 C C . VAL A 1 267 ? 158.704 143.715 157.466 1.00 55.61 267 VAL F C 1
ATOM 1829 O O . VAL A 1 267 ? 158.242 144.822 157.159 1.00 63.95 267 VAL F O 1
ATOM 1833 N N . VAL A 1 268 ? 158.501 142.621 156.733 1.00 54.24 268 VAL F N 1
ATOM 1834 C CA . VAL A 1 268 ? 157.731 142.624 155.494 1.00 61.02 268 VAL F CA 1
ATOM 1835 C C . VAL A 1 268 ? 156.568 141.653 155.646 1.00 65.15 268 VAL F C 1
ATOM 1836 O O . VAL A 1 268 ? 156.309 141.144 156.743 1.00 60.84 268 VAL F O 1
ATOM 1840 N N . VAL A 1 269 ? 155.844 141.420 154.553 1.00 74.05 269 VAL F N 1
ATOM 1841 C CA . VAL A 1 269 ? 154.613 140.634 154.531 1.00 82.29 269 VAL F CA 1
ATOM 1842 C C . VAL A 1 269 ? 154.912 139.206 154.988 1.00 72.89 269 VAL F C 1
ATOM 1843 O O . VAL A 1 269 ? 156.078 138.806 155.082 1.00 62.26 269 VAL F O 1
ATOM 1847 N N . GLU A 1 270 ? 153.859 138.433 155.272 1.00 76.81 270 GLU F N 1
ATOM 1848 C CA . GLU A 1 270 ? 153.925 137.148 155.973 1.00 79.37 270 GLU F CA 1
ATOM 1849 C C . GLU A 1 270 ? 154.472 137.341 157.392 1.00 73.40 270 GLU F C 1
ATOM 1850 O O . GLU A 1 270 ? 155.577 136.928 157.752 1.00 72.53 270 GLU F O 1
ATOM 1856 N N . SER A 1 271 ? 153.658 138.044 158.177 1.00 65.50 271 SER F N 1
ATOM 1857 C CA . SER A 1 271 ? 153.776 138.101 159.632 1.00 55.50 271 SER F CA 1
ATOM 1858 C C . SER A 1 271 ? 152.805 137.126 160.284 1.00 56.49 271 SER F C 1
ATOM 1859 O O . SER A 1 271 ? 152.197 137.419 161.318 1.00 57.10 271 SER F O 1
ATOM 1862 N N . GLU A 1 272 ? 152.642 135.961 159.655 1.00 52.74 272 GLU F N 1
ATOM 1863 C CA . GLU A 1 272 ? 151.630 134.988 160.046 1.00 54.91 272 GLU F CA 1
ATOM 1864 C C . GLU A 1 272 ? 151.778 134.575 161.505 1.00 53.92 272 GLU F C 1
ATOM 1865 O O . GLU A 1 272 ? 152.879 134.267 161.971 1.00 56.39 272 GLU F O 1
ATOM 1871 N N . THR A 1 273 ? 150.657 134.569 162.222 1.00 51.22 273 THR F N 1
ATOM 1872 C CA . THR A 1 273 ? 150.613 134.129 163.609 1.00 51.32 273 THR F CA 1
ATOM 1873 C C . THR A 1 273 ? 150.308 132.640 163.631 1.00 52.55 273 THR F C 1
ATOM 1874 O O . THR A 1 273 ? 149.300 132.198 163.071 1.00 54.88 273 THR F O 1
ATOM 1878 N N . GLN A 1 274 ? 151.174 131.868 164.276 1.00 53.85 274 GLN F N 1
ATOM 1879 C CA . GLN A 1 274 ? 151.034 130.425 164.179 1.00 50.70 274 GLN F CA 1
ATOM 1880 C C . GLN A 1 274 ? 149.944 129.927 165.118 1.00 58.92 274 GLN F C 1
ATOM 1881 O O . GLN A 1 274 ? 149.162 129.041 164.755 1.00 75.95 274 GLN F O 1
ATOM 1887 N N . GLU A 1 275 ? 149.859 130.511 166.313 1.00 53.47 275 GLU F N 1
ATOM 1888 C CA . GLU A 1 275 ? 148.811 130.169 167.263 1.00 54.78 275 GLU F CA 1
ATOM 1889 C C . GLU A 1 275 ? 148.683 131.278 168.298 1.00 49.39 275 GLU F C 1
ATOM 1890 O O . GLU A 1 275 ? 149.586 132.104 168.478 1.00 51.11 275 GLU F O 1
ATOM 1896 N N . TYR A 1 276 ? 147.540 131.270 168.983 1.00 47.23 276 TYR F N 1
ATOM 1897 C CA . TYR A 1 276 ? 147.212 132.264 170.001 1.00 40.80 276 TYR F CA 1
ATOM 1898 C C . TYR A 1 276 ? 146.338 131.593 171.049 1.00 40.56 276 TYR F C 1
ATOM 1899 O O . TYR A 1 276 ? 145.243 131.120 170.728 1.00 50.59 276 TYR F O 1
ATOM 1908 N N . ILE A 1 277 ? 146.819 131.542 172.290 1.00 38.67 277 ILE F N 1
ATOM 1909 C CA . ILE A 1 277 ? 146.115 130.876 173.382 1.00 40.40 277 ILE F CA 1
ATOM 1910 C C . ILE A 1 277 ? 145.943 131.859 174.532 1.00 47.99 277 ILE F C 1
ATOM 1911 O O . ILE A 1 277 ? 146.923 132.425 175.024 1.00 54.83 277 ILE F O 1
ATOM 1916 N N . LYS A 1 278 ? 144.702 132.039 174.977 1.00 50.37 278 LYS F N 1
ATOM 1917 C CA . LYS A 1 278 ? 144.373 133.004 176.015 1.00 51.40 278 LYS F CA 1
ATOM 1918 C C . LYS A 1 278 ? 143.553 132.334 177.106 1.00 56.23 278 LYS F C 1
ATOM 1919 O O . LYS A 1 278 ? 142.685 131.504 176.819 1.00 66.13 278 LYS F O 1
ATOM 1925 N N . GLY A 1 279 ? 143.831 132.690 178.350 1.00 52.67 279 GLY F N 1
ATOM 1926 C CA . GLY A 1 279 ? 142.976 132.263 179.438 1.00 53.98 279 GLY F CA 1
ATOM 1927 C C . GLY A 1 279 ? 143.725 132.217 180.751 1.00 57.64 279 GLY F C 1
ATOM 1928 O O . GLY A 1 279 ? 144.889 132.593 180.852 1.00 61.49 279 GLY F O 1
ATOM 1929 N N . MET A 1 280 ? 143.007 131.767 181.764 1.00 58.02 280 MET F N 1
ATOM 1930 C CA . MET A 1 280 ? 143.577 131.492 183.073 1.00 58.85 280 MET F CA 1
ATOM 1931 C C . MET A 1 280 ? 144.092 130.050 183.096 1.00 65.99 280 MET F C 1
ATOM 1932 O O . MET A 1 280 ? 144.474 129.507 182.056 1.00 69.19 280 MET F O 1
ATOM 1937 N N . ASP A 1 281 ? 144.280 129.512 184.305 1.00 62.94 281 ASP F N 1
ATOM 1938 C CA . ASP A 1 281 ? 144.583 128.114 184.681 1.00 67.47 281 ASP F CA 1
ATOM 1939 C C . ASP A 1 281 ? 145.727 127.502 183.873 1.00 69.24 281 ASP F C 1
ATOM 1940 O O . ASP A 1 281 ? 145.880 126.277 183.844 1.00 75.98 281 ASP F O 1
ATOM 1945 N N . TYR A 1 282 ? 146.573 128.320 183.254 1.00 66.18 282 TYR F N 1
ATOM 1946 C CA . TYR A 1 282 ? 147.712 127.802 182.509 1.00 62.22 282 TYR F CA 1
ATOM 1947 C C . TYR A 1 282 ? 149.044 128.037 183.203 1.00 62.34 282 TYR F C 1
ATOM 1948 O O . TYR A 1 282 ? 149.991 127.284 182.966 1.00 63.86 282 TYR F O 1
ATOM 1957 N N . TYR A 1 283 ? 149.135 129.058 184.052 1.00 60.93 283 TYR F N 1
ATOM 1958 C CA . TYR A 1 283 ? 150.362 129.382 184.763 1.00 54.11 283 TYR F CA 1
ATOM 1959 C C . TYR A 1 283 ? 150.034 129.647 186.224 1.00 54.07 283 TYR F C 1
ATOM 1960 O O . TYR A 1 283 ? 149.048 130.323 186.539 1.00 57.76 283 TYR F O 1
ATOM 1969 N N . THR A 1 284 ? 150.861 129.100 187.112 1.00 51.83 284 THR F N 1
ATOM 1970 C CA . THR A 1 284 ? 150.629 129.177 188.546 1.00 56.67 284 THR F CA 1
ATOM 1971 C C . THR A 1 284 ? 151.913 129.552 189.270 1.00 56.94 284 THR F C 1
ATOM 1972 O O . THR A 1 284 ? 153.021 129.313 188.783 1.00 56.72 284 THR F O 1
ATOM 1976 N N . LEU A 1 285 ? 151.738 130.154 190.443 1.00 59.15 285 LEU F N 1
ATOM 1977 C CA . LEU A 1 285 ? 152.795 130.438 191.390 1.00 58.43 285 LEU F CA 1
ATOM 1978 C C . LEU A 1 285 ? 152.539 129.649 192.666 1.00 63.33 285 LEU F C 1
ATOM 1979 O O . LEU A 1 285 ? 151.401 129.629 193.161 1.00 70.58 285 LEU F O 1
ATOM 1984 N N . PRO A 1 286 ? 153.554 129.004 193.228 1.00 57.32 286 PRO F N 1
ATOM 1985 C CA . PRO A 1 286 ? 153.327 128.026 194.295 1.00 60.17 286 PRO F CA 1
ATOM 1986 C C . PRO A 1 286 ? 153.151 128.680 195.659 1.00 62.90 286 PRO F C 1
ATOM 1987 O O . PRO A 1 286 ? 153.362 129.878 195.847 1.00 66.03 286 PRO F O 1
ATOM 1991 N N . HIS A 1 287 ? 152.749 127.850 196.620 1.00 63.81 287 HIS F N 1
ATOM 1992 C CA . HIS A 1 287 ? 152.751 128.262 198.015 1.00 62.19 287 HIS F CA 1
ATOM 1993 C C . HIS A 1 287 ? 154.180 128.508 198.477 1.00 60.28 287 HIS F C 1
ATOM 1994 O O . HIS A 1 287 ? 155.112 127.812 198.063 1.00 61.36 287 HIS F O 1
ATOM 2001 N N . THR A 1 288 ? 154.355 129.505 199.339 1.00 57.46 288 THR F N 1
ATOM 2002 C CA . THR A 1 288 ? 155.674 129.859 199.846 1.00 54.23 288 THR F CA 1
ATOM 2003 C C . THR A 1 288 ? 155.603 130.031 201.355 1.00 53.45 288 THR F C 1
ATOM 2004 O O . THR A 1 288 ? 154.697 130.699 201.862 1.00 62.62 288 THR F O 1
ATOM 2008 N N . LEU A 1 289 ? 156.554 129.430 202.067 1.00 49.45 289 LEU F N 1
ATOM 2009 C CA . LEU A 1 289 ? 156.646 129.556 203.514 1.00 52.25 289 LEU F CA 1
ATOM 2010 C C . LEU A 1 289 ? 158.016 130.103 203.887 1.00 53.33 289 LEU F C 1
ATOM 2011 O O . LEU A 1 289 ? 159.021 129.771 203.253 1.00 56.88 289 LEU F O 1
ATOM 2016 N N . GLY A 1 290 ? 158.052 130.956 204.906 1.00 50.77 290 GLY F N 1
ATOM 2017 C CA . GLY A 1 290 ? 159.311 131.514 205.357 1.00 48.52 290 GLY F CA 1
ATOM 2018 C C . GLY A 1 290 ? 159.380 131.677 206.860 1.00 54.44 290 GLY F C 1
ATOM 2019 O O . GLY A 1 290 ? 158.472 132.256 207.465 1.00 61.37 290 GLY F O 1
ATOM 2020 N N . ILE A 1 291 ? 160.451 131.174 207.471 1.00 53.76 291 ILE F N 1
ATOM 2021 C CA . ILE A 1 291 ? 160.647 131.226 208.915 1.00 57.89 291 ILE F CA 1
ATOM 2022 C C . ILE A 1 291 ? 161.956 131.950 209.192 1.00 64.94 291 ILE F C 1
ATOM 2023 O O . ILE A 1 291 ? 162.998 131.588 208.633 1.00 69.27 291 ILE F O 1
ATOM 2028 N N . GLY A 1 292 ? 161.912 132.953 210.058 1.00 65.76 292 GLY F N 1
ATOM 2029 C CA . GLY A 1 292 ? 163.098 133.732 210.364 1.00 66.31 292 GLY F CA 1
ATOM 2030 C C . GLY A 1 292 ? 163.220 134.002 211.848 1.00 71.12 292 GLY F C 1
ATOM 2031 O O . GLY A 1 292 ? 162.223 134.148 212.559 1.00 78.39 292 GLY F O 1
ATOM 2032 N N . PHE A 1 293 ? 164.468 134.069 212.312 1.00 72.33 293 PHE F N 1
ATOM 2033 C CA . PHE A 1 293 ? 164.762 134.411 213.695 1.00 72.56 293 PHE F CA 1
ATOM 2034 C C . PHE A 1 293 ? 165.888 135.435 213.741 1.00 73.23 293 PHE F C 1
ATOM 2035 O O . PHE A 1 293 ? 166.753 135.477 212.857 1.00 77.18 293 PHE F O 1
ATOM 2043 N N . SER A 1 294 ? 165.858 136.266 214.783 1.00 72.37 294 SER F N 1
ATOM 2044 C CA . SER A 1 294 ? 166.812 137.356 214.922 1.00 73.26 294 SER F CA 1
ATOM 2045 C C . SER A 1 294 ? 167.057 137.659 216.394 1.00 75.36 294 SER F C 1
ATOM 2046 O O . SER A 1 294 ? 166.123 137.681 217.200 1.00 83.24 294 SER F O 1
ATOM 2049 N N . TYR A 1 295 ? 168.324 137.902 216.724 1.00 72.09 295 TYR F N 1
ATOM 2050 C CA . TYR A 1 295 ? 168.761 138.302 218.055 1.00 79.39 295 TYR F CA 1
ATOM 2051 C C . TYR A 1 295 ? 169.427 139.667 217.950 1.00 82.27 295 TYR F C 1
ATOM 2052 O O . TYR A 1 295 ? 170.366 139.844 217.165 1.00 85.11 295 TYR F O 1
ATOM 2061 N N . GLU A 1 296 ? 168.950 140.628 218.740 1.00 86.15 296 GLU F N 1
ATOM 2062 C CA . GLU A 1 296 ? 169.366 142.021 218.602 1.00 86.22 296 GLU F CA 1
ATOM 2063 C C . GLU A 1 296 ? 169.795 142.573 219.955 1.00 94.76 296 GLU F C 1
ATOM 2064 O O . GLU A 1 296 ? 168.968 142.712 220.862 1.00 103.00 296 GLU F O 1
ATOM 2070 N N . LYS A 1 297 ? 171.084 142.876 220.094 1.00 94.92 297 LYS F N 1
ATOM 2071 C CA . LYS A 1 297 ? 171.585 143.684 221.198 1.00 99.83 297 LYS F CA 1
ATOM 2072 C C . LYS A 1 297 ? 171.639 145.130 220.722 1.00 105.51 297 LYS F C 1
ATOM 2073 O O . LYS A 1 297 ? 172.369 145.441 219.770 1.00 107.15 297 LYS F O 1
ATOM 2079 N N . LYS A 1 298 ? 170.880 146.010 221.383 1.00 111.11 298 LYS F N 1
ATOM 2080 C CA . LYS A 1 298 ? 170.557 147.301 220.787 1.00 112.60 298 LYS F CA 1
ATOM 2081 C C . LYS A 1 298 ? 171.830 148.110 220.563 1.00 116.47 298 LYS F C 1
ATOM 2082 O O . LYS A 1 298 ? 172.718 148.151 221.420 1.00 115.36 298 LYS F O 1
ATOM 2088 N N . ASP A 1 299 ? 171.933 148.708 219.376 1.00 117.58 299 ASP F N 1
ATOM 2089 C CA . ASP A 1 299 ? 173.034 149.590 218.988 1.00 116.66 299 ASP F CA 1
ATOM 2090 C C . ASP A 1 299 ? 174.406 148.937 219.143 1.00 114.03 299 ASP F C 1
ATOM 2091 O O . ASP A 1 299 ? 175.427 149.632 219.147 1.00 115.25 299 ASP F O 1
ATOM 2096 N N . LYS A 1 300 ? 174.460 147.618 219.283 1.00 108.47 300 LYS F N 1
ATOM 2097 C CA . LYS A 1 300 ? 175.742 146.936 219.412 1.00 103.79 300 LYS F CA 1
ATOM 2098 C C . LYS A 1 300 ? 175.903 145.762 218.460 1.00 96.70 300 LYS F C 1
ATOM 2099 O O . LYS A 1 300 ? 176.993 145.572 217.912 1.00 98.23 300 LYS F O 1
ATOM 2105 N N . LEU A 1 301 ? 174.850 144.978 218.236 1.00 93.16 301 LEU F N 1
ATOM 2106 C CA . LEU A 1 301 ? 175.007 143.738 217.489 1.00 87.34 301 LEU F CA 1
ATOM 2107 C C . LEU A 1 301 ? 173.647 143.251 217.013 1.00 84.47 301 LEU F C 1
ATOM 2108 O O . LEU A 1 301 ? 172.646 143.397 217.717 1.00 87.58 301 LEU F O 1
ATOM 2113 N N . LEU A 1 302 ? 173.622 142.671 215.816 1.00 77.74 302 LEU F N 1
ATOM 2114 C CA . LEU A 1 302 ? 172.413 142.063 215.284 1.00 71.78 302 LEU F CA 1
ATOM 2115 C C . LEU A 1 302 ? 172.796 140.796 214.538 1.00 70.72 302 LEU F C 1
ATOM 2116 O O . LEU A 1 302 ? 173.682 140.829 213.683 1.00 72.85 302 LEU F O 1
ATOM 2121 N N . LEU A 1 303 ? 172.139 139.687 214.862 1.00 70.47 303 LEU F N 1
ATOM 2122 C CA . LEU A 1 303 ? 172.331 138.433 214.152 1.00 66.38 303 LEU F CA 1
ATOM 2123 C C . LEU A 1 303 ? 170.974 137.921 213.703 1.00 68.26 303 LEU F C 1
ATOM 2124 O O . LEU A 1 303 ? 169.967 138.126 214.383 1.00 75.87 303 LEU F O 1
ATOM 2129 N N . GLY A 1 304 ? 170.940 137.262 212.550 1.00 61.92 304 GLY F N 1
ATOM 2130 C CA . GLY A 1 304 ? 169.684 136.729 212.064 1.00 61.77 304 GLY F CA 1
ATOM 2131 C C . GLY A 1 304 ? 169.898 135.630 211.056 1.00 62.95 304 GLY F C 1
ATOM 2132 O O . GLY A 1 304 ? 170.933 135.570 210.385 1.00 68.03 304 GLY F O 1
ATOM 2133 N N . ALA A 1 305 ? 168.906 134.750 210.951 1.00 63.70 305 ALA F N 1
ATOM 2134 C CA . ALA A 1 305 ? 168.899 133.749 209.896 1.00 60.40 305 ALA F CA 1
ATOM 2135 C C . ALA A 1 305 ? 167.457 133.432 209.534 1.00 60.29 305 ALA F C 1
ATOM 2136 O O . ALA A 1 305 ? 166.523 133.747 210.277 1.00 69.77 305 ALA F O 1
ATOM 2138 N N . ASP A 1 306 ? 167.287 132.833 208.359 1.00 55.69 306 ASP F N 1
ATOM 2139 C CA . ASP A 1 306 ? 165.955 132.524 207.866 1.00 57.19 306 ASP F CA 1
ATOM 2140 C C . ASP A 1 306 ? 166.034 131.438 206.803 1.00 55.27 306 ASP F C 1
ATOM 2141 O O . ASP A 1 306 ? 167.051 131.281 206.113 1.00 57.80 306 ASP F O 1
ATOM 2146 N N . VAL A 1 307 ? 164.935 130.697 206.690 1.00 48.85 307 VAL F N 1
ATOM 2147 C CA . VAL A 1 307 ? 164.778 129.616 205.729 1.00 45.19 307 VAL F CA 1
ATOM 2148 C C . VAL A 1 307 ? 163.475 129.841 204.971 1.00 51.54 307 VAL F C 1
ATOM 2149 O O . VAL A 1 307 ? 162.452 130.201 205.567 1.00 60.40 307 VAL F O 1
ATOM 2153 N N . GLN A 1 308 ? 163.525 129.674 203.652 1.00 46.03 308 GLN F N 1
ATOM 2154 C CA . GLN A 1 308 ? 162.373 129.869 202.785 1.00 45.03 308 GLN F CA 1
ATOM 2155 C C . GLN A 1 308 ? 162.187 128.629 201.926 1.00 49.35 308 GLN F C 1
ATOM 2156 O O . GLN A 1 308 ? 163.152 128.115 201.347 1.00 53.91 308 GLN F O 1
ATOM 2162 N N . TYR A 1 309 ? 160.947 128.155 201.851 1.00 48.10 309 TYR F N 1
ATOM 2163 C CA . TYR A 1 309 ? 160.590 126.950 201.119 1.00 46.88 309 TYR F CA 1
ATOM 2164 C C . TYR A 1 309 ? 159.499 127.295 200.115 1.00 49.60 309 TYR F C 1
ATOM 2165 O O . TYR A 1 309 ? 158.503 127.938 200.469 1.00 58.18 309 TYR F O 1
ATOM 2174 N N . SER A 1 310 ? 159.693 126.876 198.867 1.00 46.52 310 SER F N 1
ATOM 2175 C CA . SER A 1 310 ? 158.744 127.126 197.791 1.00 51.20 310 SER F CA 1
ATOM 2176 C C . SER A 1 310 ? 158.352 125.801 197.156 1.00 55.62 310 SER F C 1
ATOM 2177 O O . SER A 1 310 ? 159.221 125.023 196.742 1.00 59.35 310 SER F O 1
ATOM 2180 N N . LYS A 1 311 ? 157.045 125.555 197.075 1.00 55.19 311 LYS F N 1
ATOM 2181 C CA . LYS A 1 311 ? 156.505 124.276 196.612 1.00 58.83 311 LYS F CA 1
ATOM 2182 C C . LYS A 1 311 ? 156.307 124.290 195.094 1.00 61.29 311 LYS F C 1
ATOM 2183 O O . LYS A 1 311 ? 155.205 124.117 194.572 1.00 62.48 311 LYS F O 1
ATOM 2189 N N . TRP A 1 312 ? 157.415 124.490 194.378 1.00 57.57 312 TRP F N 1
ATOM 2190 C CA . TRP A 1 312 ? 157.359 124.579 192.923 1.00 50.92 312 TRP F CA 1
ATOM 2191 C C . TRP A 1 312 ? 157.061 123.246 192.249 1.00 58.40 312 TRP F C 1
ATOM 2192 O O . TRP A 1 312 ? 156.772 123.235 191.048 1.00 62.46 312 TRP F O 1
ATOM 2203 N N . LYS A 1 313 ? 157.120 122.136 192.980 1.00 61.62 313 LYS F N 1
ATOM 2204 C CA . LYS A 1 313 ? 156.860 120.834 192.384 1.00 61.35 313 LYS F CA 1
ATOM 2205 C C . LYS A 1 313 ? 155.387 120.700 192.014 1.00 60.92 313 LYS F C 1
ATOM 2206 O O . LYS A 1 313 ? 154.502 120.965 192.834 1.00 63.33 313 LYS F O 1
ATOM 2212 N N . GLY A 1 314 ? 155.127 120.286 190.776 1.00 55.15 314 GLY F N 1
ATOM 2213 C CA . GLY A 1 314 ? 153.774 120.025 190.331 1.00 64.11 314 GLY F CA 1
ATOM 2214 C C . GLY A 1 314 ? 152.986 121.229 189.868 1.00 65.92 314 GLY F C 1
ATOM 2215 O O . GLY A 1 314 ? 151.789 121.091 189.591 1.00 68.92 314 GLY F O 1
ATOM 2216 N N . GLU A 1 315 ? 153.605 122.403 189.775 1.00 63.04 315 GLU F N 1
ATOM 2217 C CA . GLU A 1 315 ? 152.899 123.585 189.303 1.00 63.20 315 GLU F CA 1
ATOM 2218 C C . GLU A 1 315 ? 152.869 123.618 187.780 1.00 64.19 315 GLU F C 1
ATOM 2219 O O . GLU A 1 315 ? 153.824 123.209 187.113 1.00 68.94 315 GLU F O 1
ATOM 2225 N N . LYS A 1 316 ? 151.759 124.108 187.236 1.00 62.91 316 LYS F N 1
ATOM 2226 C CA . LYS A 1 316 ? 151.551 124.093 185.796 1.00 64.72 316 LYS F CA 1
ATOM 2227 C C . LYS A 1 316 ? 152.390 125.157 185.099 1.00 62.62 316 LYS F C 1
ATOM 2228 O O . LYS A 1 316 ? 152.657 126.233 185.642 1.00 59.74 316 LYS F O 1
ATOM 2234 N N . PHE A 1 317 ? 152.806 124.837 183.876 1.00 65.49 317 PHE F N 1
ATOM 2235 C CA . PHE A 1 317 ? 153.456 125.800 182.990 1.00 64.18 317 PHE F CA 1
ATOM 2236 C C . PHE A 1 317 ? 153.308 125.272 181.573 1.00 70.91 317 PHE F C 1
ATOM 2237 O O . PHE A 1 317 ? 153.844 124.205 181.256 1.00 79.19 317 PHE F O 1
ATOM 2245 N N . TYR A 1 318 ? 152.583 126.004 180.731 1.00 65.46 318 TYR F N 1
ATOM 2246 C CA . TYR A 1 318 ? 152.242 125.502 179.406 1.00 65.28 318 TYR F CA 1
ATOM 2247 C C . TYR A 1 318 ? 153.478 125.421 178.518 1.00 71.97 318 TYR F C 1
ATOM 2248 O O . TYR A 1 318 ? 154.236 126.389 178.398 1.00 72.87 318 TYR F O 1
ATOM 2257 N N . LYS A 1 319 ? 153.667 124.257 177.890 1.00 73.47 319 LYS F N 1
ATOM 2258 C CA . LYS A 1 319 ? 154.800 123.994 176.999 1.00 74.05 319 LYS F CA 1
ATOM 2259 C C . LYS A 1 319 ? 156.136 124.262 177.688 1.00 76.67 319 LYS F C 1
ATOM 2260 O O . LYS A 1 319 ? 157.087 124.748 177.073 1.00 77.56 319 LYS F O 1
ATOM 2266 N N . SER A 1 320 ? 156.210 123.939 178.976 1.00 75.39 320 SER F N 1
ATOM 2267 C CA . SER A 1 320 ? 157.473 124.029 179.692 1.00 73.22 320 SER F CA 1
ATOM 2268 C C . SER A 1 320 ? 158.423 122.942 179.207 1.00 75.15 320 SER F C 1
ATOM 2269 O O . SER A 1 320 ? 158.017 121.804 178.958 1.00 80.23 320 SER F O 1
ATOM 2272 N N . ASP A 1 321 ? 159.697 123.302 179.065 1.00 64.41 321 ASP F N 1
ATOM 2273 C CA . ASP A 1 321 ? 160.724 122.381 178.598 1.00 62.19 321 ASP F CA 1
ATOM 2274 C C . ASP A 1 321 ? 161.643 121.943 179.734 1.00 63.02 321 ASP F C 1
ATOM 2275 O O . ASP A 1 321 ? 162.829 121.679 179.519 1.00 60.96 321 ASP F O 1
ATOM 2280 N N . CYS A 1 322 ? 161.103 121.859 180.948 1.00 60.35 322 CYS F N 1
ATOM 2281 C CA . CYS A 1 322 ? 161.889 121.528 182.125 1.00 52.34 322 CYS F CA 1
ATOM 2282 C C . CYS A 1 322 ? 160.974 120.905 183.169 1.00 57.62 322 CYS F C 1
ATOM 2283 O O . CYS A 1 322 ? 159.746 120.979 183.075 1.00 63.38 322 CYS F O 1
ATOM 2286 N N . LYS A 1 323 ? 161.589 120.283 184.169 1.00 62.84 323 LYS F N 1
ATOM 2287 C CA . LYS A 1 323 ? 160.875 119.693 185.293 1.00 65.26 323 LYS F CA 1
ATOM 2288 C C . LYS A 1 323 ? 161.163 120.501 186.549 1.00 62.80 323 LYS F C 1
ATOM 2289 O O . LYS A 1 323 ? 162.328 120.735 186.889 1.00 61.48 323 LYS F O 1
ATOM 2295 N N . PHE A 1 324 ? 160.105 120.925 187.232 1.00 57.66 324 PHE F N 1
ATOM 2296 C CA . PHE A 1 324 ? 160.252 121.749 188.419 1.00 52.02 324 PHE F CA 1
ATOM 2297 C C . PHE A 1 324 ? 160.638 120.902 189.628 1.00 58.07 324 PHE F C 1
ATOM 2298 O O . PHE A 1 324 ? 160.453 119.682 189.656 1.00 61.81 324 PHE F O 1
ATOM 2306 N N . GLN A 1 325 ? 161.184 121.576 190.638 1.00 54.89 325 GLN F N 1
ATOM 2307 C CA . GLN A 1 325 ? 161.500 120.951 191.912 1.00 55.38 325 GLN F CA 1
ATOM 2308 C C . GLN A 1 325 ? 161.320 121.988 193.011 1.00 57.08 325 GLN F C 1
ATOM 2309 O O . GLN A 1 325 ? 161.352 123.195 192.760 1.00 63.28 325 GLN F O 1
ATOM 2315 N N . ASP A 1 326 ? 161.115 121.502 194.233 1.00 57.73 326 ASP F N 1
ATOM 2316 C CA . ASP A 1 326 ? 160.904 122.393 195.367 1.00 53.97 326 ASP F CA 1
ATOM 2317 C C . ASP A 1 326 ? 162.157 123.214 195.640 1.00 51.90 326 ASP F C 1
ATOM 2318 O O . ASP A 1 326 ? 163.272 122.683 195.650 1.00 57.14 326 ASP F O 1
ATOM 2323 N N . ARG A 1 327 ? 161.972 124.510 195.870 1.00 48.10 327 ARG F N 1
ATOM 2324 C CA . ARG A 1 327 ? 163.084 125.441 196.006 1.00 46.65 327 ARG F CA 1
ATOM 2325 C C . ARG A 1 327 ? 163.332 125.747 197.477 1.00 50.28 327 ARG F C 1
ATOM 2326 O O . ARG A 1 327 ? 162.396 126.059 198.220 1.00 54.52 327 ARG F O 1
ATOM 2334 N N . ILE A 1 328 ? 164.593 125.652 197.891 1.00 48.59 328 ILE F N 1
ATOM 2335 C CA . ILE A 1 328 ? 165.000 125.916 199.265 1.00 50.57 328 ILE F CA 1
ATOM 2336 C C . ILE A 1 328 ? 166.035 127.032 199.254 1.00 51.76 328 ILE F C 1
ATOM 2337 O O . ILE A 1 328 ? 167.013 126.977 198.493 1.00 55.61 328 ILE F O 1
ATOM 2342 N N . ARG A 1 329 ? 165.807 128.044 200.095 1.00 48.07 329 ARG F N 1
ATOM 2343 C CA . ARG A 1 329 ? 166.688 129.195 200.239 1.00 46.10 329 ARG F CA 1
ATOM 2344 C C . ARG A 1 329 ? 167.051 129.350 201.709 1.00 46.87 329 ARG F C 1
ATOM 2345 O O . ARG A 1 329 ? 166.167 129.348 202.570 1.00 53.39 329 ARG F O 1
ATOM 2353 N N . VAL A 1 330 ? 168.343 129.477 201.998 1.00 43.12 330 VAL F N 1
ATOM 2354 C CA . VAL A 1 330 ? 168.841 129.622 203.361 1.00 45.30 330 VAL F CA 1
ATOM 2355 C C . VAL A 1 330 ? 169.711 130.868 203.419 1.00 45.27 330 VAL F C 1
ATOM 2356 O O . VAL A 1 330 ? 170.655 131.006 202.633 1.00 49.95 330 VAL F O 1
ATOM 2360 N N . SER A 1 331 ? 169.406 131.772 204.349 1.00 42.48 331 SER F N 1
ATOM 2361 C CA . SER A 1 331 ? 170.182 132.996 204.481 1.00 42.51 331 SER F CA 1
ATOM 2362 C C . SER A 1 331 ? 170.526 133.238 205.942 1.00 48.30 331 SER F C 1
ATOM 2363 O O . SER A 1 331 ? 169.758 132.889 206.842 1.00 58.29 331 SER F O 1
ATOM 2366 N N . LEU A 1 332 ? 171.695 133.836 206.171 1.00 47.82 332 LEU F N 1
ATOM 2367 C CA . LEU A 1 332 ? 172.097 134.195 207.524 1.00 52.11 332 LEU F CA 1
ATOM 2368 C C . LEU A 1 332 ? 173.054 135.375 207.459 1.00 55.29 332 LEU F C 1
ATOM 2369 O O . LEU A 1 332 ? 173.961 135.401 206.625 1.00 55.39 332 LEU F O 1
ATOM 2374 N N . GLY A 1 333 ? 172.851 136.344 208.345 1.00 58.59 333 GLY F N 1
ATOM 2375 C CA . GLY A 1 333 ? 173.668 137.539 208.305 1.00 57.81 33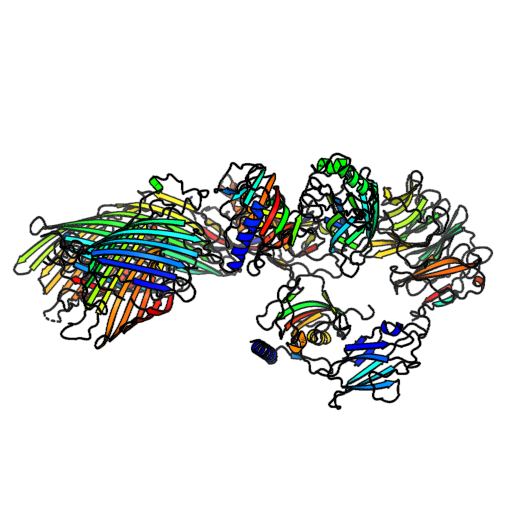3 GLY F CA 1
ATOM 2376 C C . GLY A 1 333 ? 173.718 138.239 209.644 1.00 61.10 333 GLY F C 1
ATOM 2377 O O . GLY A 1 333 ? 173.105 137.813 210.627 1.00 68.07 333 GLY F O 1
ATOM 2378 N N . GLY A 1 334 ? 174.474 139.334 209.664 1.00 61.23 334 GLY F N 1
ATOM 2379 C CA . GLY A 1 334 ? 174.641 140.106 210.878 1.00 66.04 334 GLY F CA 1
ATOM 2380 C C . GLY A 1 334 ? 175.074 141.525 210.596 1.00 69.63 334 GLY F C 1
ATOM 2381 O O . GLY A 1 334 ? 175.548 141.857 209.504 1.00 72.66 334 GLY F O 1
ATOM 2382 N N . GLU A 1 335 ? 174.888 142.367 211.609 1.00 71.03 335 GLU F N 1
ATOM 2383 C CA . GLU A 1 335 ? 175.278 143.768 211.581 1.00 73.76 335 GLU F CA 1
ATOM 2384 C C . GLU A 1 335 ? 176.039 144.097 212.856 1.00 79.60 335 GLU F C 1
ATOM 2385 O O . GLU A 1 335 ? 175.567 143.805 213.961 1.00 86.18 335 GLU F O 1
ATOM 2391 N N . ILE A 1 336 ? 177.210 144.705 212.695 1.00 80.80 336 ILE F N 1
ATOM 2392 C CA . ILE A 1 336 ? 178.050 145.135 213.805 1.00 86.01 336 ILE F CA 1
ATOM 2393 C C . ILE A 1 336 ? 178.428 146.592 213.578 1.00 94.91 336 ILE F C 1
ATOM 2394 O O . ILE A 1 336 ? 178.846 146.965 212.475 1.00 94.29 336 ILE F O 1
ATOM 2399 N N . MET A 1 337 ? 178.264 147.414 214.611 1.00 100.60 337 MET F N 1
ATOM 2400 C CA . MET A 1 337 ? 178.722 148.795 214.574 1.00 101.23 337 MET F CA 1
ATOM 2401 C C . MET A 1 337 ? 179.348 149.160 215.917 1.00 111.06 337 MET F C 1
ATOM 2402 O O . MET A 1 337 ? 178.674 149.118 216.955 1.00 109.47 337 MET F O 1
ATOM 2407 N N . PRO A 1 338 ? 180.636 149.485 215.942 1.00 119.00 338 PRO F N 1
ATOM 2408 C CA . PRO A 1 338 ? 181.295 149.836 217.203 1.00 127.46 338 PRO F CA 1
ATOM 2409 C C . PRO A 1 338 ? 181.008 151.280 217.595 1.00 129.88 338 PRO F C 1
ATOM 2410 O O . PRO A 1 338 ? 180.432 152.063 216.840 1.00 127.85 338 PRO F O 1
ATOM 2414 N N . ASP A 1 339 ? 181.426 151.621 218.810 1.00 133.10 339 ASP F N 1
ATOM 2415 C CA . ASP A 1 339 ? 181.250 152.973 219.324 1.00 140.16 339 ASP F CA 1
ATOM 2416 C C . ASP A 1 339 ? 182.569 153.739 219.302 1.00 138.44 339 ASP F C 1
ATOM 2417 O O . ASP A 1 339 ? 183.623 153.169 219.020 1.00 132.73 339 ASP F O 1
ATOM 2422 N N . PRO A 1 347 ? 184.129 154.917 212.616 1.00 96.32 347 PRO F N 1
ATOM 2423 C CA . PRO A 1 347 ? 183.255 155.866 213.314 1.00 104.04 347 PRO F CA 1
ATOM 2424 C C . PRO A 1 347 ? 181.887 155.272 213.638 1.00 104.76 347 PRO F C 1
ATOM 2425 O O . PRO A 1 347 ? 181.807 154.213 214.259 1.00 101.16 347 PRO F O 1
ATOM 2429 N N . LYS A 1 348 ? 180.826 155.954 213.214 1.00 102.09 348 LYS F N 1
ATOM 2430 C CA . LYS A 1 348 ? 179.461 155.494 213.430 1.00 97.15 348 LYS F CA 1
ATOM 2431 C C . LYS A 1 348 ? 178.943 154.630 212.289 1.00 85.76 348 LYS F C 1
ATOM 2432 O O . LYS A 1 348 ? 177.768 154.250 212.304 1.00 80.86 348 LYS F O 1
ATOM 2438 N N . VAL A 1 349 ? 179.786 154.319 211.304 1.00 79.33 349 VAL F N 1
ATOM 2439 C CA . VAL A 1 349 ? 179.343 153.570 210.135 1.00 70.65 349 VAL F CA 1
ATOM 2440 C C . VAL A 1 349 ? 178.977 152.150 210.544 1.00 75.13 349 VAL F C 1
ATOM 2441 O O . VAL A 1 349 ? 179.773 151.440 211.173 1.00 78.64 349 VAL F O 1
ATOM 2445 N N . ARG A 1 350 ? 177.767 151.731 210.186 1.00 74.40 350 ARG F N 1
ATOM 2446 C CA . ARG A 1 350 ? 177.311 150.380 210.473 1.00 73.71 350 ARG F CA 1
ATOM 2447 C C . ARG A 1 350 ? 177.864 149.410 209.438 1.00 69.64 350 ARG F C 1
ATOM 2448 O O . ARG A 1 350 ? 177.902 149.712 208.242 1.00 73.15 350 ARG F O 1
ATOM 2456 N N . TYR A 1 351 ? 178.294 148.240 209.901 1.00 65.88 351 TYR F N 1
ATOM 2457 C CA . TYR A 1 351 ? 178.846 147.209 209.035 1.00 62.31 351 TYR F CA 1
ATOM 2458 C C . TYR A 1 351 ? 177.880 146.036 208.959 1.00 69.59 351 TYR F C 1
ATOM 2459 O O . TYR A 1 351 ? 177.334 145.608 209.978 1.00 81.95 351 TYR F O 1
ATOM 2468 N N . ARG A 1 352 ? 177.659 145.522 207.750 1.00 61.49 352 ARG F N 1
ATOM 2469 C CA . ARG A 1 352 ? 176.743 144.413 207.529 1.00 58.47 352 ARG F CA 1
ATOM 2470 C C . ARG A 1 352 ? 177.443 143.327 206.729 1.00 57.29 352 ARG F C 1
ATOM 2471 O O . ARG A 1 352 ? 178.182 143.621 205.785 1.00 64.15 352 ARG F O 1
ATOM 2479 N N . PHE A 1 353 ? 177.198 142.073 207.102 1.00 52.60 353 PHE F N 1
ATOM 2480 C CA . PHE A 1 353 ? 177.731 140.936 206.367 1.00 49.52 353 PHE F CA 1
ATOM 2481 C C . PHE A 1 353 ? 176.658 139.862 206.274 1.00 54.55 353 PHE F C 1
ATOM 2482 O O . PHE A 1 353 ? 175.727 139.816 207.083 1.00 62.63 353 PHE F O 1
ATOM 2490 N N . GLY A 1 354 ? 176.787 139.004 205.265 1.00 50.32 354 GLY F N 1
ATOM 2491 C CA . GLY A 1 354 ? 175.826 137.931 205.101 1.00 49.77 354 GLY F CA 1
ATOM 2492 C C . GLY A 1 354 ? 176.222 136.846 204.121 1.00 45.98 354 GLY F C 1
ATOM 2493 O O . GLY A 1 354 ? 176.974 137.090 203.171 1.00 47.65 354 GLY F O 1
ATOM 2494 N N . LEU A 1 355 ? 175.709 135.638 204.349 1.00 43.88 355 LEU F N 1
ATOM 2495 C CA . LEU A 1 355 ? 175.912 134.494 203.475 1.00 40.98 355 LEU F CA 1
ATOM 2496 C C . LEU A 1 355 ? 174.561 133.897 203.114 1.00 47.87 355 LEU F C 1
ATOM 2497 O O . LEU A 1 355 ? 173.694 133.720 203.981 1.00 58.05 355 LEU F O 1
ATOM 2502 N N . HIS A 1 356 ? 174.388 133.573 201.833 1.00 42.66 356 HIS F N 1
ATOM 2503 C CA . HIS A 1 356 ? 173.142 132.981 201.374 1.00 41.71 356 HIS F CA 1
ATOM 2504 C C . HIS A 1 356 ? 173.436 131.827 200.428 1.00 40.72 356 HIS F C 1
ATOM 2505 O O . HIS A 1 356 ? 174.459 131.807 199.738 1.00 46.69 356 HIS F O 1
ATOM 2512 N N . GLY A 1 357 ? 172.524 130.861 200.415 1.00 38.34 357 GLY F N 1
ATOM 2513 C CA . GLY A 1 357 ? 172.603 129.746 199.492 1.00 36.70 357 GLY F CA 1
ATOM 2514 C C . GLY A 1 357 ? 171.204 129.311 199.120 1.00 41.58 357 GLY F C 1
ATOM 2515 O O . GLY A 1 357 ? 170.236 129.580 199.837 1.00 48.33 357 GLY F O 1
ATOM 2516 N N . GLU A 1 358 ? 171.100 128.653 197.970 1.00 40.58 358 GLU F N 1
ATOM 2517 C CA . GLU A 1 358 ? 169.800 128.181 197.518 1.00 43.03 358 GLU F CA 1
ATOM 2518 C C . GLU A 1 358 ? 169.988 127.094 196.476 1.00 46.82 358 GLU F C 1
ATOM 2519 O O . GLU A 1 358 ? 171.048 126.975 195.853 1.00 52.98 358 GLU F O 1
ATOM 2525 N N . ASN A 1 359 ? 168.937 126.303 196.295 1.00 45.83 359 ASN F N 1
ATOM 2526 C CA . ASN A 1 359 ? 168.898 125.352 195.193 1.00 42.96 359 ASN F CA 1
ATOM 2527 C C . ASN A 1 359 ? 168.005 125.873 194.069 1.00 48.12 359 ASN F C 1
ATOM 2528 O O . ASN A 1 359 ? 167.145 126.735 194.272 1.00 56.25 359 ASN F O 1
ATOM 2533 N N . SER A 1 360 ? 168.256 125.374 192.861 1.00 46.78 360 SER F N 1
ATOM 2534 C CA . SER A 1 360 ? 167.446 125.770 191.719 1.00 42.26 360 SER F CA 1
ATOM 2535 C C . SER A 1 360 ? 166.034 125.218 191.854 1.00 44.99 360 SER F C 1
ATOM 2536 O O . SER A 1 360 ? 165.799 124.198 192.507 1.00 51.45 360 SER F O 1
ATOM 2539 N N . TYR A 1 361 ? 165.087 125.909 191.228 1.00 42.21 361 TYR F N 1
ATOM 2540 C CA . TYR A 1 361 ? 163.689 125.509 191.254 1.00 40.90 361 TYR F CA 1
ATOM 2541 C C . TYR A 1 361 ? 163.257 124.806 189.974 1.00 42.89 361 TYR F C 1
ATOM 2542 O O . TYR A 1 361 ? 162.055 124.636 189.748 1.00 48.35 361 TYR F O 1
ATOM 2551 N N . LEU A 1 362 ? 164.205 124.380 189.142 1.00 45.07 362 LEU F N 1
ATOM 2552 C CA . LEU A 1 362 ? 163.862 123.710 187.896 1.00 47.25 362 LEU F CA 1
ATOM 2553 C C . LEU A 1 362 ? 165.034 122.855 187.438 1.00 49.94 362 LEU F C 1
ATOM 2554 O O . LEU A 1 362 ? 166.182 123.076 187.832 1.00 52.82 362 LEU F O 1
ATOM 2559 N N . LYS A 1 363 ? 164.723 121.877 186.589 1.00 50.61 363 LYS F N 1
ATOM 2560 C CA . LYS A 1 363 ? 165.704 120.949 186.035 1.00 51.59 363 LYS F CA 1
ATOM 2561 C C . LYS A 1 363 ? 165.789 121.182 184.532 1.00 51.62 363 LYS F C 1
ATOM 2562 O O . LYS A 1 363 ? 164.877 120.804 183.789 1.00 55.98 363 LYS F O 1
ATOM 2568 N N . VAL A 1 364 ? 166.879 121.796 184.086 1.00 49.85 364 VAL F N 1
ATOM 2569 C CA . VAL A 1 364 ? 167.100 122.052 182.665 1.00 48.53 364 VAL F CA 1
ATOM 2570 C C . VAL A 1 364 ? 167.548 120.758 181.992 1.00 54.80 364 VAL F C 1
ATOM 2571 O O . VAL A 1 364 ? 168.128 119.889 182.659 1.00 59.92 364 VAL F O 1
ATOM 2575 N N . PRO A 1 365 ? 167.285 120.566 180.692 1.00 54.43 365 PRO F N 1
ATOM 2576 C CA . PRO A 1 365 ? 167.701 119.325 180.014 1.00 56.06 365 PRO F CA 1
ATOM 2577 C C . PRO A 1 365 ? 169.166 119.375 179.604 1.00 59.63 365 PRO F C 1
ATOM 2578 O O . PRO A 1 365 ? 169.551 120.145 178.719 1.00 64.70 365 PRO F O 1
ATOM 2582 N N . THR A 1 366 ? 169.989 118.544 180.241 1.00 63.92 366 THR F N 1
ATOM 2583 C CA . THR A 1 366 ? 171.399 118.520 179.878 1.00 73.43 366 THR F CA 1
ATOM 2584 C C . THR A 1 366 ? 171.575 117.837 178.526 1.00 84.71 366 THR F C 1
ATOM 2585 O O . THR A 1 366 ? 170.776 116.985 178.124 1.00 87.33 366 THR F O 1
ATOM 2589 N N . LYS A 1 367 ? 172.622 118.241 177.810 1.00 89.06 367 LYS F N 1
ATOM 2590 C CA . LYS A 1 367 ? 172.883 117.706 176.479 1.00 96.97 367 LYS F CA 1
ATOM 2591 C C . LYS A 1 367 ? 173.128 116.205 176.547 1.00 97.77 367 LYS F C 1
ATOM 2592 O O . LYS A 1 367 ? 174.040 115.749 177.244 1.00 96.96 367 LYS F O 1
ATOM 2598 N N . GLY A 1 368 ? 172.314 115.441 175.820 1.00 96.45 368 GLY F N 1
ATOM 2599 C CA . GLY A 1 368 ? 172.449 113.998 175.798 1.00 96.99 368 GLY F CA 1
ATOM 2600 C C . GLY A 1 368 ? 172.395 113.380 177.180 1.00 95.81 368 GLY F C 1
ATOM 2601 O O . GLY A 1 368 ? 173.289 112.617 177.558 1.00 101.07 368 GLY F O 1
ATOM 2602 N N . GLY A 1 369 ? 171.368 113.725 177.953 1.00 91.74 369 GLY F N 1
ATOM 2603 C CA . GLY A 1 369 ? 171.242 113.236 179.312 1.00 95.14 369 GLY F CA 1
ATOM 2604 C C . GLY A 1 369 ? 169.855 113.435 179.885 1.00 93.80 369 GLY F C 1
ATOM 2605 O O . GLY A 1 369 ? 168.864 113.390 179.151 1.00 94.14 369 GLY F O 1
ATOM 2606 N N . VAL A 1 370 ? 169.768 113.672 181.193 1.00 86.54 370 VAL F N 1
ATOM 2607 C CA . VAL A 1 370 ? 168.492 113.782 181.885 1.00 85.68 370 VAL F CA 1
ATOM 2608 C C . VAL A 1 370 ? 168.400 115.187 182.476 1.00 77.91 370 VAL F C 1
ATOM 2609 O O . VAL A 1 370 ? 169.395 115.903 182.584 1.00 78.37 370 VAL F O 1
ATOM 2613 N N . TYR A 1 371 ? 167.183 115.591 182.828 1.00 67.57 371 TYR F N 1
ATOM 2614 C CA . TYR A 1 371 ? 166.959 116.894 183.445 1.00 63.37 371 TYR F CA 1
ATOM 2615 C C . TYR A 1 371 ? 167.749 117.009 184.752 1.00 66.00 371 TYR F C 1
ATOM 2616 O O . TYR A 1 371 ? 167.618 116.159 185.638 1.00 69.73 371 TYR F O 1
ATOM 2625 N N . GLN A 1 372 ? 168.570 118.061 184.875 1.00 63.02 372 GLN F N 1
ATOM 2626 C CA . GLN A 1 372 ? 169.444 118.261 186.033 1.00 63.58 372 GLN F CA 1
ATOM 2627 C C . GLN A 1 372 ? 169.320 119.696 186.541 1.00 64.06 372 GLN F C 1
ATOM 2628 O O . GLN A 1 372 ? 168.913 120.600 185.809 1.00 65.53 372 GLN F O 1
ATOM 2634 N N . GLY A 1 373 ? 169.690 119.898 187.811 1.00 62.76 373 GLY F N 1
ATOM 2635 C CA . GLY A 1 373 ? 169.586 121.181 188.470 1.00 54.43 373 GLY F CA 1
ATOM 2636 C C . GLY A 1 373 ? 170.927 121.807 188.796 1.00 55.21 373 GLY F C 1
ATOM 2637 O O . GLY A 1 373 ? 171.972 121.421 188.262 1.00 62.95 373 GLY F O 1
ATOM 2638 N N . TYR A 1 374 ? 170.897 122.798 189.689 1.00 51.87 374 TYR F N 1
ATOM 2639 C CA . TYR A 1 374 ? 172.103 123.521 190.086 1.00 52.92 374 TYR F CA 1
ATOM 2640 C C . TYR A 1 374 ? 171.861 124.232 191.414 1.00 51.68 374 TYR F C 1
ATOM 2641 O O . TYR A 1 374 ? 170.726 124.358 191.878 1.00 62.89 374 TYR F O 1
ATOM 2650 N N . HIS A 1 375 ? 172.952 124.706 192.018 1.00 46.98 375 HIS F N 1
ATOM 2651 C CA . HIS A 1 375 ? 172.907 125.440 193.276 1.00 45.75 375 HIS F CA 1
ATOM 2652 C C . HIS A 1 375 ? 173.515 126.826 193.093 1.00 48.56 375 HIS F C 1
ATOM 2653 O O . HIS A 1 375 ? 174.251 127.079 192.138 1.00 53.59 375 HIS F O 1
ATOM 2660 N N . ILE A 1 376 ? 173.194 127.735 194.013 1.00 44.83 376 ILE F N 1
ATOM 2661 C CA . ILE A 1 376 ? 173.750 129.085 194.008 1.00 40.22 376 ILE F CA 1
ATOM 2662 C C . ILE A 1 376 ? 174.208 129.422 195.420 1.00 42.35 376 ILE F C 1
ATOM 2663 O O . ILE A 1 376 ? 173.477 129.180 196.386 1.00 51.11 376 ILE F O 1
ATOM 2668 N N . VAL A 1 377 ? 175.422 129.969 195.543 1.00 36.54 377 VAL F N 1
ATOM 2669 C CA . VAL A 1 377 ? 175.926 130.444 196.826 1.00 38.35 377 VAL F CA 1
ATOM 2670 C C . VAL A 1 377 ? 176.402 131.881 196.657 1.00 45.84 377 VAL F C 1
ATOM 2671 O O . VAL A 1 377 ? 176.715 132.328 195.553 1.00 50.84 377 VAL F O 1
ATOM 2675 N N . GLY A 1 378 ? 176.444 132.612 197.773 1.00 44.95 378 GLY F N 1
ATOM 2676 C CA . GLY A 1 378 ? 176.860 134.001 197.715 1.00 43.12 378 GLY F CA 1
ATOM 2677 C C . GLY A 1 378 ? 177.189 134.663 199.041 1.00 44.82 378 GLY F C 1
ATOM 2678 O O . GLY A 1 378 ? 176.661 134.284 200.094 1.00 51.43 378 GLY F O 1
ATOM 2679 N N . ALA A 1 379 ? 178.055 135.677 198.979 1.00 42.86 379 ALA F N 1
ATOM 2680 C CA . ALA A 1 379 ? 178.516 136.433 200.137 1.00 45.05 379 ALA F CA 1
ATOM 2681 C C . ALA A 1 379 ? 178.344 137.922 199.871 1.00 47.61 379 ALA F C 1
ATOM 2682 O O . ALA A 1 379 ? 178.699 138.408 198.791 1.00 52.08 379 ALA F O 1
ATOM 2684 N N . VAL A 1 380 ? 177.818 138.646 200.861 1.00 46.72 380 VAL F N 1
ATOM 2685 C CA . VAL A 1 380 ? 177.545 140.075 200.742 1.00 43.37 380 VAL F CA 1
ATOM 2686 C C . VAL A 1 380 ? 178.190 140.803 201.914 1.00 47.18 380 VAL F C 1
ATOM 2687 O O . VAL A 1 380 ? 178.160 140.315 203.050 1.00 53.06 380 VAL F O 1
ATOM 2691 N N . PHE A 1 381 ? 178.769 141.974 201.639 1.00 46.68 381 PHE F N 1
ATOM 2692 C CA . PHE A 1 381 ? 179.309 142.843 202.681 1.00 50.75 381 PHE F CA 1
ATOM 2693 C C . PHE A 1 381 ? 179.004 144.290 202.327 1.00 51.29 381 PHE F C 1
ATOM 2694 O O . PHE A 1 381 ? 179.226 144.707 201.188 1.00 51.43 381 PHE F O 1
ATOM 2702 N N . GLY A 1 382 ? 178.519 145.064 203.300 1.00 51.52 382 GLY F N 1
ATOM 2703 C CA . GLY A 1 382 ? 178.121 146.430 203.024 1.00 51.35 382 GLY F CA 1
ATOM 2704 C C . GLY A 1 382 ? 178.278 147.349 204.217 1.00 56.77 382 GLY F C 1
ATOM 2705 O O . GLY A 1 382 ? 178.502 146.914 205.350 1.00 63.22 382 GLY F O 1
ATOM 2706 N N . ILE A 1 383 ? 178.150 148.648 203.938 1.00 52.55 383 ILE F N 1
ATOM 2707 C CA . ILE A 1 383 ? 178.239 149.696 204.945 1.00 53.44 383 ILE F CA 1
ATOM 2708 C C . ILE A 1 383 ? 177.021 150.606 204.833 1.00 54.89 383 ILE F C 1
ATOM 2709 O O . ILE A 1 383 ? 176.398 150.733 203.773 1.00 60.19 383 ILE F O 1
ATOM 2714 N N . GLY A 1 384 ? 176.710 151.261 205.952 1.00 52.65 384 GLY F N 1
ATOM 2715 C CA . GLY A 1 384 ? 175.462 151.975 206.156 1.00 53.08 384 GLY F CA 1
ATOM 2716 C C . GLY A 1 384 ? 175.608 153.401 206.656 1.00 58.35 384 GLY F C 1
ATOM 2717 O O . GLY A 1 384 ? 174.891 153.807 207.576 1.00 65.00 384 GLY F O 1
ATOM 2718 N N . ILE A 1 385 ? 176.558 154.143 206.089 1.00 56.25 385 ILE F N 1
ATOM 2719 C CA . ILE A 1 385 ? 176.931 155.503 206.490 1.00 51.77 385 ILE F CA 1
ATOM 2720 C C . ILE A 1 385 ? 175.727 156.365 206.858 1.00 56.02 385 ILE F C 1
ATOM 2721 O O . ILE A 1 385 ? 174.819 156.549 206.033 1.00 62.56 385 ILE F O 1
ATOM 2726 N N . PRO A 1 386 ? 175.679 156.916 208.067 1.00 57.37 386 PRO F N 1
ATOM 2727 C CA . PRO A 1 386 ? 174.628 157.877 208.409 1.00 59.88 386 PRO F CA 1
ATOM 2728 C C . PRO A 1 386 ? 174.930 159.244 207.810 1.00 66.43 386 PRO F C 1
ATOM 2729 O O . PRO A 1 386 ? 176.002 159.496 207.258 1.00 68.00 386 PRO F O 1
ATOM 2733 N N . LEU A 1 387 ? 173.959 160.133 207.934 1.00 67.21 387 LEU F N 1
ATOM 2734 C CA . LEU A 1 387 ? 174.075 161.470 207.387 1.00 73.33 387 LEU F CA 1
ATOM 2735 C C . LEU A 1 387 ? 173.862 162.491 208.493 1.00 87.69 387 LEU F C 1
ATOM 2736 O O . LEU A 1 387 ? 173.732 162.164 209.671 1.00 88.03 387 LEU F O 1
ATOM 2741 N N . ASN A 1 388 ? 173.830 163.748 208.097 1.00 88.96 388 ASN F N 1
ATOM 2742 C CA . ASN A 1 388 ? 173.959 164.802 209.078 1.00 91.73 388 ASN F CA 1
ATOM 2743 C C . ASN A 1 388 ? 172.690 165.006 209.888 1.00 89.60 388 ASN F C 1
ATOM 2744 O O . ASN A 1 388 ? 172.751 165.285 211.091 1.00 92.53 388 ASN F O 1
ATOM 2749 N N . ASP A 1 389 ? 171.538 164.910 209.250 1.00 83.56 389 ASP F N 1
ATOM 2750 C CA . ASP A 1 389 ? 170.278 165.130 209.941 1.00 85.10 389 ASP F CA 1
ATOM 2751 C C . ASP A 1 389 ? 169.886 163.971 210.864 1.00 84.15 389 ASP F C 1
ATOM 2752 O O . ASP A 1 389 ? 168.760 163.962 211.375 1.00 81.02 389 ASP F O 1
ATOM 2757 N N . ARG A 1 390 ? 170.800 163.024 211.111 1.00 85.72 390 ARG F N 1
ATOM 2758 C CA . ARG A 1 390 ? 170.636 161.906 212.048 1.00 88.56 390 ARG F CA 1
ATOM 2759 C C . ARG A 1 390 ? 169.439 161.015 211.716 1.00 88.02 390 ARG F C 1
ATOM 2760 O O . ARG A 1 390 ? 168.985 160.243 212.567 1.00 84.84 390 ARG F O 1
ATOM 2768 N N . ARG A 1 391 ? 168.920 161.095 210.502 1.00 86.11 391 ARG F N 1
ATOM 2769 C CA . ARG A 1 391 ? 167.750 160.315 210.108 1.00 74.19 391 ARG F CA 1
ATOM 2770 C C . ARG A 1 391 ? 167.952 159.556 208.805 1.00 65.73 391 ARG F C 1
ATOM 2771 O O . ARG A 1 391 ? 167.455 158.435 208.670 1.00 68.93 391 ARG F O 1
ATOM 2779 N N . SER A 1 392 ? 168.661 160.142 207.842 1.00 59.34 392 SER F N 1
ATOM 2780 C CA . SER A 1 392 ? 168.864 159.541 206.534 1.00 57.41 392 SER F CA 1
ATOM 2781 C C . SER A 1 392 ? 170.029 158.553 206.568 1.00 57.81 392 SER F C 1
ATOM 2782 O O . SER A 1 392 ? 170.763 158.444 207.553 1.00 63.52 392 SER F O 1
ATOM 2785 N N . PHE A 1 393 ? 170.192 157.823 205.464 1.00 50.47 393 PHE F N 1
ATOM 2786 C CA . PHE A 1 393 ? 171.205 156.782 205.356 1.00 44.59 393 PHE F CA 1
ATOM 2787 C C . PHE A 1 393 ? 171.646 156.632 203.909 1.00 45.95 393 PHE F C 1
ATOM 2788 O O . PHE A 1 393 ? 170.839 156.776 202.987 1.00 53.04 393 PHE F O 1
ATOM 2796 N N . VAL A 1 394 ? 172.931 156.342 203.723 1.00 44.09 394 VAL F N 1
ATOM 2797 C CA . VAL A 1 394 ? 173.495 155.987 202.426 1.00 42.41 394 VAL F CA 1
ATOM 2798 C C . VAL A 1 394 ? 174.180 154.638 202.584 1.00 47.41 394 VAL F C 1
ATOM 2799 O O . VAL A 1 394 ? 175.119 154.503 203.378 1.00 58.00 394 VAL F O 1
ATOM 2803 N N . ASN A 1 395 ? 173.715 153.645 201.832 1.00 39.26 395 ASN F N 1
ATOM 2804 C CA . ASN A 1 395 ? 174.187 152.273 201.955 1.00 37.44 395 ASN F CA 1
ATOM 2805 C C . ASN A 1 395 ? 174.929 151.868 200.690 1.00 40.33 395 ASN F C 1
ATOM 2806 O O . ASN A 1 395 ? 174.463 152.140 199.579 1.00 45.83 395 ASN F O 1
ATOM 2811 N N . VAL A 1 396 ? 176.082 151.224 200.860 1.00 44.20 396 VAL F N 1
ATOM 2812 C CA . VAL A 1 396 ? 176.867 150.709 199.742 1.00 42.27 396 VAL F CA 1
ATOM 2813 C C . VAL A 1 396 ? 177.248 149.269 200.049 1.00 45.22 396 VAL F C 1
ATOM 2814 O O . VAL A 1 396 ? 177.824 148.993 201.106 1.00 52.85 396 VAL F O 1
ATOM 2818 N N . SER A 1 397 ? 176.949 148.356 199.126 1.00 40.89 397 SER F N 1
ATOM 2819 C CA . SER A 1 397 ? 177.194 146.939 199.352 1.00 44.76 397 SER F CA 1
ATOM 2820 C C . SER A 1 397 ? 177.904 146.315 198.160 1.00 45.63 397 SER F C 1
ATOM 2821 O O . SER A 1 397 ? 177.759 146.765 197.019 1.00 46.54 397 SER F O 1
ATOM 2824 N N . LEU A 1 398 ? 178.668 145.262 198.443 1.00 43.38 398 LEU F N 1
ATOM 2825 C CA . LEU A 1 398 ? 179.390 144.491 197.443 1.00 41.89 398 LEU F CA 1
ATOM 2826 C C . LEU A 1 398 ? 179.058 143.020 197.644 1.00 45.30 398 LEU F C 1
ATOM 2827 O O . LEU A 1 398 ? 179.115 142.514 198.771 1.00 51.65 398 LEU F O 1
ATOM 2832 N N . GLU A 1 399 ? 178.713 142.340 196.554 1.00 44.92 399 GLU F N 1
ATOM 2833 C CA . GLU A 1 399 ? 178.242 140.965 196.591 1.00 45.92 399 GLU F CA 1
ATOM 2834 C C . GLU A 1 399 ? 179.007 140.127 195.578 1.00 43.95 399 GLU F C 1
ATOM 2835 O O . GLU A 1 399 ? 179.279 140.579 194.461 1.00 46.48 399 GLU F O 1
ATOM 2841 N N . TYR A 1 400 ? 179.357 138.906 195.977 1.00 43.90 400 TYR F N 1
ATOM 2842 C CA . TYR A 1 400 ? 179.954 137.929 195.078 1.00 44.46 400 TYR F CA 1
ATOM 2843 C C . TYR A 1 400 ? 179.161 136.638 195.173 1.00 46.51 400 TYR F C 1
ATOM 2844 O O . TYR A 1 400 ? 178.972 136.107 196.271 1.00 51.68 400 TYR F O 1
ATOM 2853 N N . ASP A 1 401 ? 178.701 136.128 194.033 1.00 45.15 401 ASP F N 1
ATOM 2854 C CA . ASP A 1 401 ? 177.965 134.872 194.035 1.00 49.17 401 ASP F CA 1
ATOM 2855 C C . ASP A 1 401 ? 178.456 133.955 192.922 1.00 46.76 401 ASP F C 1
ATOM 2856 O O . ASP A 1 401 ? 179.004 134.402 191.908 1.00 51.88 401 ASP F O 1
ATOM 2861 N N . ARG A 1 402 ? 178.292 132.654 193.157 1.00 41.07 402 ARG F N 1
ATOM 2862 C CA . ARG A 1 402 ? 178.723 131.614 192.237 1.00 41.31 402 ARG F CA 1
ATOM 2863 C C . ARG A 1 402 ? 177.590 130.622 192.019 1.00 48.03 402 ARG F C 1
ATOM 2864 O O . ARG A 1 402 ? 176.888 130.238 192.965 1.00 56.19 402 ARG F O 1
ATOM 2872 N N . LEU A 1 403 ? 177.422 130.213 190.764 1.00 46.97 403 LEU F N 1
ATOM 2873 C CA . LEU A 1 403 ? 176.478 129.174 190.383 1.00 43.90 403 LEU F CA 1
ATOM 2874 C C . LEU A 1 403 ? 177.242 127.871 190.196 1.00 47.75 403 LEU F C 1
ATOM 2875 O O . LEU A 1 403 ? 178.208 127.817 189.428 1.00 51.66 403 LEU F O 1
ATOM 2880 N N . ILE A 1 404 ? 176.816 126.832 190.904 1.00 49.74 404 ILE F N 1
ATOM 2881 C CA . ILE A 1 404 ? 177.454 125.524 190.882 1.00 52.72 404 ILE F CA 1
ATOM 2882 C C . ILE A 1 404 ? 176.529 124.571 190.126 1.00 56.87 404 ILE F C 1
ATOM 2883 O O . ILE A 1 404 ? 175.485 124.166 190.662 1.00 54.97 404 ILE F O 1
ATOM 2888 N N . PRO A 1 405 ? 176.850 124.210 188.886 1.00 60.24 405 PRO F N 1
ATOM 2889 C CA . PRO A 1 405 ? 176.044 123.216 188.171 1.00 63.77 405 PRO F CA 1
ATOM 2890 C C . PRO A 1 405 ? 176.448 121.803 188.550 1.00 72.38 405 PRO F C 1
ATOM 2891 O O . PRO A 1 405 ? 177.278 121.610 189.444 1.00 77.64 405 PRO F O 1
ATOM 2895 N N . LYS A 1 406 ? 175.870 120.804 187.884 1.00 77.06 406 LYS F N 1
ATOM 2896 C CA . LYS A 1 406 ? 176.262 119.426 188.154 1.00 86.24 406 LYS F CA 1
ATOM 2897 C C . LYS A 1 406 ? 177.547 119.068 187.414 1.00 91.02 406 LYS F C 1
ATOM 2898 O O . LYS A 1 406 ? 178.581 118.803 188.038 1.00 103.51 406 LYS F O 1
ATOM 2904 N N . GLU A 1 407 ? 177.505 119.084 186.082 1.00 83.06 407 GLU F N 1
ATOM 2905 C CA . GLU A 1 407 ? 178.657 118.739 185.259 1.00 94.37 407 GLU F CA 1
ATOM 2906 C C . GLU A 1 407 ? 178.359 119.095 183.809 1.00 94.51 407 GLU F C 1
ATOM 2907 O O . GLU A 1 407 ? 177.259 118.832 183.317 1.00 96.09 407 GLU F O 1
ATOM 2913 N N . GLY A 1 408 ? 179.347 119.682 183.136 1.00 89.59 408 GLY F N 1
ATOM 2914 C CA . GLY A 1 408 ? 179.242 119.965 181.714 1.00 86.12 408 GLY F CA 1
ATOM 2915 C C . GLY A 1 408 ? 178.215 121.007 181.337 1.00 78.22 408 GLY F C 1
ATOM 2916 O O . GLY A 1 408 ? 177.607 120.910 180.265 1.00 78.72 408 GLY F O 1
ATOM 2917 N N . MET A 1 409 ? 178.023 122.018 182.177 1.00 69.57 409 MET F N 1
ATOM 2918 C CA . MET A 1 409 ? 177.026 123.054 181.963 1.00 58.15 409 MET F CA 1
ATOM 2919 C C . MET A 1 409 ? 177.688 124.416 182.132 1.00 56.55 409 MET F C 1
ATOM 2920 O O . MET A 1 409 ? 178.894 124.518 182.371 1.00 61.40 409 MET F O 1
ATOM 2925 N N . ILE A 1 410 ? 176.886 125.475 182.010 1.00 52.75 410 ILE F N 1
ATOM 2926 C CA . ILE A 1 410 ? 177.412 126.830 182.134 1.00 47.28 410 ILE F CA 1
ATOM 2927 C C . ILE A 1 410 ? 177.771 127.101 183.589 1.00 46.41 410 ILE F C 1
ATOM 2928 O O . ILE A 1 410 ? 176.987 126.811 184.503 1.00 49.05 410 ILE F O 1
ATOM 2933 N N . LYS A 1 411 ? 178.961 127.652 183.814 1.00 45.63 411 LYS F N 1
ATOM 2934 C CA . LYS A 1 411 ? 179.404 128.051 185.145 1.00 46.52 411 LYS F CA 1
ATOM 2935 C C . LYS A 1 411 ? 179.451 129.570 185.222 1.00 47.01 411 LYS F C 1
ATOM 2936 O O . LYS A 1 411 ? 180.012 130.221 184.336 1.00 53.37 411 LYS F O 1
ATOM 2942 N N . GLU A 1 412 ? 178.866 130.135 186.276 1.00 43.29 412 GLU F N 1
ATOM 2943 C CA . GLU A 1 412 ? 178.723 131.580 186.401 1.00 42.26 412 GLU F CA 1
ATOM 2944 C C . GLU A 1 412 ? 179.331 132.084 187.699 1.00 47.19 412 GLU F C 1
ATOM 2945 O O . GLU A 1 412 ? 179.057 131.539 188.774 1.00 55.92 412 GLU F O 1
ATOM 2951 N N . ASN A 1 413 ? 180.149 133.129 187.593 1.00 44.63 413 ASN F N 1
ATOM 2952 C CA . ASN A 1 413 ? 180.638 133.858 188.759 1.00 45.92 413 ASN F CA 1
ATOM 2953 C C . ASN A 1 413 ? 180.327 135.332 188.556 1.00 45.34 413 ASN F C 1
ATOM 2954 O O . ASN A 1 413 ? 180.779 135.929 187.574 1.00 50.76 413 ASN F O 1
ATOM 2959 N N . ALA A 1 414 ? 179.566 135.926 189.471 1.00 40.34 414 ALA F N 1
ATOM 2960 C CA . ALA A 1 414 ? 179.127 137.304 189.301 1.00 39.95 414 ALA F CA 1
ATOM 2961 C C . ALA A 1 414 ? 179.532 138.161 190.492 1.00 44.27 414 ALA F C 1
ATOM 2962 O O . ALA A 1 414 ? 179.467 137.721 191.649 1.00 48.48 414 ALA F O 1
ATOM 2964 N N . LEU A 1 415 ? 179.955 139.387 190.184 1.00 39.74 415 LEU F N 1
ATOM 2965 C CA . LEU A 1 415 ? 180.302 140.405 191.164 1.00 34.72 415 LEU F CA 1
ATOM 2966 C C . LEU A 1 415 ? 179.385 141.603 190.962 1.00 40.12 415 LEU F C 1
ATOM 2967 O O . LEU A 1 415 ? 179.103 141.992 189.824 1.00 45.94 415 LEU F O 1
ATOM 2972 N N . LYS A 1 416 ? 178.912 142.182 192.064 1.00 43.58 416 LYS F N 1
ATOM 2973 C CA . LYS A 1 416 ? 177.873 143.198 191.997 1.00 41.16 416 LYS F CA 1
ATOM 2974 C C . LYS A 1 416 ? 178.112 144.271 193.048 1.00 39.18 416 LYS F C 1
ATOM 2975 O O . LYS A 1 416 ? 178.426 143.965 194.200 1.00 44.05 416 LYS F O 1
ATOM 2981 N N . LEU A 1 417 ? 177.961 145.531 192.645 1.00 36.51 417 LEU F N 1
ATOM 2982 C CA . LEU A 1 417 ? 178.058 146.674 193.541 1.00 38.17 417 LEU F CA 1
ATOM 2983 C C . LEU A 1 417 ? 176.721 147.400 193.551 1.00 43.88 417 LEU F C 1
ATOM 2984 O O . LEU A 1 417 ? 176.216 147.795 192.492 1.00 45.63 417 LEU F O 1
ATOM 2989 N N . THR A 1 418 ? 176.156 147.584 194.743 1.00 41.68 418 THR F N 1
ATOM 2990 C CA . THR A 1 418 ? 174.828 148.159 194.908 1.00 39.03 418 THR F CA 1
ATOM 2991 C C . THR A 1 418 ? 174.923 149.433 195.737 1.00 38.91 418 THR F C 1
ATOM 2992 O O . THR A 1 418 ? 175.588 149.453 196.780 1.00 48.88 418 THR F O 1
ATOM 2996 N N . PHE A 1 419 ? 174.261 150.490 195.268 1.00 33.54 419 PHE F N 1
ATOM 2997 C CA . PHE A 1 419 ? 174.251 151.797 195.914 1.00 36.19 419 PHE F CA 1
ATOM 2998 C C . PHE A 1 419 ? 172.808 152.161 196.230 1.00 38.03 419 PHE F C 1
ATOM 2999 O O . PHE A 1 419 ? 171.968 152.217 195.327 1.00 45.44 419 PHE F O 1
ATOM 3007 N N . GLY A 1 420 ? 172.519 152.417 197.507 1.00 39.71 420 GLY F N 1
ATOM 3008 C CA . GLY A 1 420 ? 171.180 152.726 197.951 1.00 35.27 420 GLY F CA 1
ATOM 3009 C C . GLY A 1 420 ? 171.067 154.127 198.530 1.00 36.92 420 GLY F C 1
ATOM 3010 O O . GLY A 1 420 ? 172.025 154.904 198.551 1.00 46.57 420 GLY F O 1
ATOM 3011 N N . LEU A 1 421 ? 169.858 154.434 199.000 1.00 33.13 421 LEU F N 1
ATOM 3012 C CA . LEU A 1 421 ? 169.581 155.709 199.650 1.00 32.98 421 LEU F CA 1
ATOM 3013 C C . LEU A 1 421 ? 168.285 155.583 200.435 1.00 38.60 421 LEU F C 1
ATOM 3014 O O . LEU A 1 421 ? 167.252 155.203 199.875 1.00 46.05 421 LEU F O 1
ATOM 3019 N N . THR A 1 422 ? 168.341 155.902 201.725 1.00 36.79 422 THR F N 1
ATOM 3020 C CA . THR A 1 422 ? 167.172 155.882 202.598 1.00 35.16 422 THR F CA 1
ATOM 3021 C C . THR A 1 422 ? 166.944 157.300 203.103 1.00 37.82 422 THR F C 1
ATOM 3022 O O . THR A 1 422 ? 167.690 157.785 203.961 1.00 46.05 422 THR F O 1
ATOM 3026 N N . PHE A 1 423 ? 165.928 157.969 202.564 1.00 37.49 423 PHE F N 1
ATOM 3027 C CA . PHE A 1 423 ? 165.591 159.335 202.940 1.00 39.98 423 PHE F CA 1
ATOM 3028 C C . PHE A 1 423 ? 164.472 159.291 203.972 1.00 42.75 423 PHE F C 1
ATOM 3029 O O . PHE A 1 423 ? 163.331 158.947 203.649 1.00 47.37 423 PHE F O 1
ATOM 3037 N N . ASN A 1 424 ? 164.804 159.632 205.212 1.00 43.46 424 ASN F N 1
ATOM 3038 C CA . ASN A 1 424 ? 163.859 159.630 206.320 1.00 40.98 424 ASN F CA 1
ATOM 3039 C C . ASN A 1 424 ? 163.636 161.081 206.732 1.00 46.51 424 ASN F C 1
ATOM 3040 O O . ASN A 1 424 ? 164.553 161.736 207.237 1.00 62.00 424 ASN F O 1
ATOM 3045 N N . GLU A 1 425 ? 162.423 161.583 206.501 1.00 45.85 425 GLU F N 1
ATOM 3046 C CA . GLU A 1 425 ? 162.035 162.945 206.851 1.00 55.74 425 GLU F CA 1
ATOM 3047 C C . GLU A 1 425 ? 160.932 162.902 207.903 1.00 57.77 425 GLU F C 1
ATOM 3048 O O . GLU A 1 425 ? 160.211 161.911 208.023 1.00 59.40 425 GLU F O 1
ATOM 3054 N N . SER A 1 426 ? 160.787 163.989 208.656 1.00 57.66 426 SER F N 1
ATOM 3055 C CA . SER A 1 426 ? 159.776 164.053 209.713 1.00 58.02 426 SER F CA 1
ATOM 3056 C C . SER A 1 426 ? 158.515 164.732 209.189 1.00 59.91 426 SER F C 1
ATOM 3057 O O . SER A 1 426 ? 158.354 165.951 209.282 1.00 63.57 426 SER F O 1
ATOM 3060 N N . TRP A 1 427 ? 157.593 163.929 208.661 1.00 60.45 427 TRP F N 1
ATOM 3061 C CA . TRP A 1 427 ? 156.305 164.431 208.206 1.00 62.94 427 TRP F CA 1
ATOM 3062 C C . TRP A 1 427 ? 155.348 164.459 209.391 1.00 67.83 427 TRP F C 1
ATOM 3063 O O . TRP A 1 427 ? 155.749 164.254 210.537 1.00 69.76 427 TRP F O 1
ATOM 3074 N N . PHE A 1 428 ? 154.068 164.714 209.124 1.00 71.59 428 PHE F N 1
ATOM 3075 C CA . PHE A 1 428 ? 152.999 164.527 210.121 1.00 77.33 428 PHE F CA 1
ATOM 3076 C C . PHE A 1 428 ? 153.342 165.188 211.456 1.00 79.46 428 PHE F C 1
ATOM 3077 O O . PHE A 1 428 ? 153.173 164.609 212.529 1.00 81.19 428 PHE F O 1
ATOM 3085 N N . LYS A 1 429 ? 153.816 166.430 211.376 1.00 80.12 429 LYS F N 1
ATOM 3086 C CA . LYS A 1 429 ? 154.187 167.229 212.542 1.00 82.42 429 LYS F CA 1
ATOM 3087 C C . LYS A 1 429 ? 153.176 168.348 212.757 1.00 91.32 429 LYS F C 1
ATOM 3088 O O . LYS A 1 429 ? 152.678 168.939 211.793 1.00 93.44 429 LYS F O 1
ATOM 3094 N N . LYS A 1 430 ? 152.890 168.648 214.020 1.00 99.09 430 LYS F N 1
ATOM 3095 C CA . LYS A 1 430 ? 151.910 169.685 214.348 1.00 99.50 430 LYS F CA 1
ATOM 3096 C C . LYS A 1 430 ? 152.576 170.897 214.995 1.00 100.74 430 LYS F C 1
ATOM 3097 O O . LYS A 1 430 ? 152.813 171.916 214.343 1.00 102.42 430 LYS F O 1
ATOM 3103 N N . CYS B 2 19 ? 177.661 148.168 176.935 1.00 59.12 19 CYS G N 1
ATOM 3104 C CA . CYS B 2 19 ? 177.687 148.488 175.509 1.00 63.91 19 CYS G CA 1
ATOM 3105 C C . CYS B 2 19 ? 178.652 147.550 174.809 1.00 73.34 19 CYS G C 1
ATOM 3106 O O . CYS B 2 19 ? 179.797 147.827 174.708 1.00 76.52 19 CYS G O 1
ATOM 3109 N N . ASP B 2 20 ? 178.130 146.423 174.337 1.00 73.77 20 ASP G N 1
ATOM 3110 C CA . ASP B 2 20 ? 178.939 145.417 173.662 1.00 75.61 20 ASP G CA 1
ATOM 3111 C C . ASP B 2 20 ? 178.036 144.520 172.824 1.00 80.49 20 ASP G C 1
ATOM 3112 O O . ASP B 2 20 ? 177.065 143.957 173.330 1.00 85.13 20 ASP G O 1
ATOM 3117 N N . ASP B 2 21 ? 178.359 144.388 171.539 1.00 82.55 21 ASP G N 1
ATOM 3118 C CA . ASP B 2 21 ? 177.575 143.581 170.604 1.00 85.63 21 ASP G CA 1
ATOM 3119 C C . ASP B 2 21 ? 178.460 142.540 169.914 1.00 85.87 21 ASP G C 1
ATOM 3120 O O . ASP B 2 21 ? 178.887 142.697 168.769 1.00 92.12 21 ASP G O 1
ATOM 3125 N N . ASP B 2 22 ? 178.679 141.428 170.609 1.00 79.51 22 ASP G N 1
ATOM 3126 C CA . ASP B 2 22 ? 179.369 140.274 170.055 1.00 71.32 22 ASP G CA 1
ATOM 3127 C C . ASP B 2 22 ? 178.557 139.028 170.364 1.00 68.04 22 ASP G C 1
ATOM 3128 O O . ASP B 2 22 ? 178.075 138.853 171.487 1.00 73.83 22 ASP G O 1
ATOM 3133 N N . LEU B 2 23 ? 178.402 138.170 169.362 1.00 60.46 23 LEU G N 1
ATOM 3134 C CA . LEU B 2 23 ? 177.596 136.964 169.517 1.00 54.31 23 LEU G CA 1
ATOM 3135 C C . LEU B 2 23 ? 178.334 135.992 170.425 1.00 52.75 23 LEU G C 1
ATOM 3136 O O . LEU B 2 23 ? 179.255 135.292 169.998 1.00 54.74 23 LEU G O 1
ATOM 3141 N N . SER B 2 24 ? 177.937 135.969 171.691 1.00 46.84 24 SER G N 1
ATOM 3142 C CA . SER B 2 24 ? 178.479 134.999 172.624 1.00 49.60 24 SER G CA 1
ATOM 3143 C C . SER B 2 24 ? 178.072 133.592 172.197 1.00 45.35 24 SER G C 1
ATOM 3144 O O . SER B 2 24 ? 176.922 133.370 171.809 1.00 47.08 24 SER G O 1
ATOM 3147 N N . PRO B 2 25 ? 178.989 132.628 172.231 1.00 40.97 25 PRO G N 1
ATOM 3148 C CA . PRO B 2 25 ? 178.634 131.238 171.908 1.00 42.60 25 PRO G CA 1
ATOM 3149 C C . PRO B 2 25 ? 178.287 130.366 173.107 1.00 46.98 25 PRO G C 1
ATOM 3150 O O . PRO B 2 25 ? 178.165 129.149 172.937 1.00 46.47 25 PRO G O 1
ATOM 3154 N N . ILE B 2 26 ? 178.122 130.949 174.297 1.00 48.11 26 ILE G N 1
ATOM 3155 C CA . ILE B 2 26 ? 178.107 130.160 175.527 1.00 48.01 26 ILE G CA 1
ATOM 3156 C C . ILE B 2 26 ? 176.868 129.273 175.597 1.00 49.04 26 ILE G C 1
ATOM 3157 O O . ILE B 2 26 ? 176.962 128.073 175.883 1.00 58.42 26 ILE G O 1
ATOM 3162 N N . GLY B 2 27 ? 175.692 129.845 175.347 1.00 34.50 27 GLY G N 1
ATOM 3163 C CA . GLY B 2 27 ? 174.470 129.069 175.437 1.00 33.52 27 GLY G CA 1
ATOM 3164 C C . GLY B 2 27 ? 174.404 127.980 174.383 1.00 41.27 27 GLY G C 1
ATOM 3165 O O . GLY B 2 27 ? 174.909 128.123 173.270 1.00 51.56 27 GLY G O 1
ATOM 3166 N N . GLY B 2 28 ? 173.772 126.866 174.747 1.00 38.07 28 GLY G N 1
ATOM 3167 C CA . GLY B 2 28 ? 173.624 125.766 173.816 1.00 40.77 28 GLY G CA 1
ATOM 3168 C C . GLY B 2 28 ? 173.768 124.389 174.431 1.00 47.51 28 GLY G C 1
ATOM 3169 O O . GLY B 2 28 ? 173.325 123.397 173.845 1.00 53.15 28 GLY G O 1
ATOM 3170 N N . SER B 2 29 ? 174.390 124.306 175.608 1.00 54.70 29 SER G N 1
ATOM 3171 C CA . SER B 2 29 ? 174.533 123.026 176.287 1.00 62.48 29 SER G CA 1
ATOM 3172 C C . SER B 2 29 ? 173.296 122.635 177.083 1.00 62.54 29 SER G C 1
ATOM 3173 O O . SER B 2 29 ? 173.217 121.495 177.551 1.00 67.61 29 SER G O 1
ATOM 3176 N N . ILE B 2 30 ? 172.338 123.545 177.247 1.00 55.98 30 ILE G N 1
ATOM 3177 C CA . ILE B 2 30 ? 171.126 123.263 178.004 1.00 50.47 30 ILE G CA 1
ATOM 3178 C C . ILE B 2 30 ? 169.912 123.611 177.154 1.00 52.01 30 ILE G C 1
ATOM 3179 O O . ILE B 2 30 ? 168.786 123.669 177.659 1.00 52.85 30 ILE G O 1
ATOM 3184 N N . GLN B 2 31 ? 170.135 123.853 175.867 1.00 54.44 31 GLN G N 1
ATOM 3185 C CA . GLN B 2 31 ? 169.045 124.227 174.981 1.00 48.37 31 GLN G CA 1
ATOM 3186 C C . GLN B 2 31 ? 168.053 123.071 174.850 1.00 49.45 31 GLN G C 1
ATOM 3187 O O . GLN B 2 31 ? 168.457 121.904 174.860 1.00 55.92 31 GLN G O 1
ATOM 3193 N N . PRO B 2 32 ? 166.755 123.358 174.744 1.00 41.44 32 PRO G N 1
ATOM 3194 C CA . PRO B 2 32 ? 165.794 122.285 174.515 1.00 44.10 32 PRO G CA 1
ATOM 3195 C C . PRO B 2 32 ? 166.059 121.606 173.182 1.00 53.50 32 PRO G C 1
ATOM 3196 O O . PRO B 2 32 ? 166.575 122.234 172.243 1.00 56.58 32 PRO G O 1
ATOM 3200 N N . PRO B 2 33 ? 165.731 120.318 173.070 1.00 57.48 33 PRO G N 1
ATOM 3201 C CA . PRO B 2 33 ? 166.038 119.593 171.823 1.00 55.06 33 PRO G CA 1
ATOM 3202 C C . PRO B 2 33 ? 165.321 120.138 170.602 1.00 54.84 33 PRO G C 1
ATOM 3203 O O . PRO B 2 33 ? 165.797 119.927 169.479 1.00 52.85 33 PRO G O 1
ATOM 3207 N N . SER B 2 34 ? 164.197 120.827 170.779 1.00 55.86 34 SER G N 1
ATOM 3208 C CA . SER B 2 34 ? 163.401 121.323 169.667 1.00 56.39 34 SER G CA 1
ATOM 3209 C C . SER B 2 34 ? 163.686 122.783 169.330 1.00 52.88 34 SER G C 1
ATOM 3210 O O . SER B 2 34 ? 162.967 123.369 168.515 1.00 60.62 34 SER G O 1
ATOM 3213 N N . ASP B 2 35 ? 164.694 123.393 169.950 1.00 45.78 35 ASP G N 1
ATOM 3214 C CA . ASP B 2 35 ? 165.039 124.765 169.587 1.00 42.40 35 ASP G CA 1
ATOM 3215 C C . ASP B 2 35 ? 165.943 124.925 168.360 1.00 42.96 35 ASP G C 1
ATOM 3216 O O . ASP B 2 35 ? 165.629 125.761 167.504 1.00 42.70 35 ASP G O 1
ATOM 3221 N N . PRO B 2 36 ? 167.054 124.186 168.218 1.00 43.92 36 PRO G N 1
ATOM 3222 C CA . PRO B 2 36 ? 168.056 124.573 167.211 1.00 38.14 36 PRO G CA 1
ATOM 3223 C C . PRO B 2 36 ? 167.530 124.550 165.782 1.00 36.17 36 PRO G C 1
ATOM 3224 O O . PRO B 2 36 ? 166.643 123.772 165.426 1.00 41.98 36 PRO G O 1
ATOM 3228 N N . VAL B 2 37 ? 168.107 125.427 164.961 1.00 38.14 37 VAL G N 1
ATOM 3229 C CA . VAL B 2 37 ? 167.760 125.565 163.555 1.00 38.50 37 VAL G CA 1
ATOM 3230 C C . VAL B 2 37 ? 169.035 125.410 162.729 1.00 39.95 37 VAL G C 1
ATOM 3231 O O . VAL B 2 37 ? 170.138 125.293 163.264 1.00 48.85 37 VAL G O 1
ATOM 3235 N N . SER B 2 38 ? 168.869 125.401 161.408 1.00 33.95 38 SER G N 1
ATOM 3236 C CA . SER B 2 38 ? 169.998 125.242 160.498 1.00 39.27 38 SER G CA 1
ATOM 3237 C C . SER B 2 38 ? 169.590 125.736 159.117 1.00 40.55 38 SER G C 1
ATOM 3238 O O . SER B 2 38 ? 168.418 126.017 158.856 1.00 47.98 38 SER G O 1
ATOM 3241 N N . ALA B 2 39 ? 170.578 125.835 158.230 1.00 35.59 39 ALA G N 1
ATOM 3242 C CA . ALA B 2 39 ? 170.372 126.311 156.870 1.00 38.01 39 ALA G CA 1
ATOM 3243 C C . ALA B 2 39 ? 170.802 125.249 155.866 1.00 43.24 39 ALA G C 1
ATOM 3244 O O . ALA B 2 39 ? 171.663 124.411 156.152 1.00 50.92 39 ALA G O 1
ATOM 3246 N N . ARG B 2 40 ? 170.191 125.297 154.683 1.00 38.81 40 ARG G N 1
ATOM 3247 C CA . ARG B 2 40 ? 170.473 124.333 153.629 1.00 38.12 40 ARG G CA 1
ATOM 3248 C C . ARG B 2 40 ? 170.355 125.001 152.266 1.00 41.64 40 ARG G C 1
ATOM 3249 O O . ARG B 2 40 ? 169.706 126.039 152.111 1.00 45.46 40 ARG G O 1
ATOM 3257 N N . VAL B 2 41 ? 170.995 124.377 151.277 1.00 42.39 41 VAL G N 1
ATOM 3258 C CA . VAL B 2 41 ? 170.912 124.774 149.876 1.00 35.58 41 VAL G CA 1
ATOM 3259 C C . VAL B 2 41 ? 170.500 123.577 149.031 1.00 41.21 41 VAL G C 1
ATOM 3260 O O . VAL B 2 41 ? 171.006 122.465 149.222 1.00 48.14 41 VAL G O 1
ATOM 3264 N N . ASP B 2 42 ? 169.562 123.803 148.115 1.00 40.43 42 ASP G N 1
ATOM 3265 C CA . ASP B 2 42 ? 169.156 122.797 147.146 1.00 42.97 42 ASP G CA 1
ATOM 3266 C C . ASP B 2 42 ? 169.157 123.404 145.752 1.00 40.26 42 ASP G C 1
ATOM 3267 O O . ASP B 2 42 ? 168.714 124.538 145.558 1.00 34.80 42 ASP G O 1
ATOM 3272 N N . THR B 2 43 ? 169.661 122.648 144.783 1.00 44.28 43 THR G N 1
ATOM 3273 C CA . THR B 2 43 ? 169.714 123.105 143.402 1.00 37.02 43 THR G CA 1
ATOM 3274 C C . THR B 2 43 ? 168.487 122.604 142.653 1.00 36.07 43 THR G C 1
ATOM 3275 O O . THR B 2 43 ? 168.211 121.400 142.640 1.00 35.68 43 THR G O 1
ATOM 3279 N N . LEU B 2 44 ? 167.753 123.524 142.034 1.00 35.94 44 LEU G N 1
ATOM 3280 C CA . LEU B 2 44 ? 166.550 123.185 141.288 1.00 35.02 44 LEU G CA 1
ATOM 3281 C C . LEU B 2 44 ? 166.745 123.500 139.811 1.00 37.95 44 LEU G C 1
ATOM 3282 O O . LEU B 2 44 ? 167.333 124.531 139.452 1.00 38.82 44 LEU G O 1
ATOM 3287 N N . GLU B 2 45 ? 166.233 122.599 138.971 1.00 35.54 45 GLU G N 1
ATOM 3288 C CA . GLU B 2 45 ? 166.431 122.608 137.527 1.00 36.10 45 GLU G CA 1
ATOM 3289 C C . GLU B 2 45 ? 165.152 123.064 136.845 1.00 36.68 45 GLU G C 1
ATOM 3290 O O . GLU B 2 45 ? 164.077 122.519 137.114 1.00 37.41 45 GLU G O 1
ATOM 3296 N N . PHE B 2 46 ? 165.268 124.023 135.936 1.00 35.67 46 PHE G N 1
ATOM 3297 C CA . PHE B 2 46 ? 164.144 124.281 135.054 1.00 30.59 46 PHE G CA 1
ATOM 3298 C C . PHE B 2 46 ? 164.188 123.339 133.852 1.00 34.53 46 PHE G C 1
ATOM 3299 O O . PHE B 2 46 ? 165.197 122.686 133.569 1.00 41.59 46 PHE G O 1
ATOM 3307 N N . SER B 2 47 ? 163.059 123.256 133.157 1.00 34.05 47 SER G N 1
ATOM 3308 C CA . SER B 2 47 ? 162.967 122.627 131.846 1.00 33.77 47 SER G CA 1
ATOM 3309 C C . SER B 2 47 ? 162.387 123.669 130.904 1.00 36.38 47 SER G C 1
ATOM 3310 O O . SER B 2 47 ? 161.295 124.190 131.153 1.00 41.03 47 SER G O 1
ATOM 3313 N N . VAL B 2 48 ? 163.117 123.977 129.837 1.00 31.44 48 VAL G N 1
ATOM 3314 C CA . VAL B 2 48 ? 162.870 125.160 129.022 1.00 30.33 48 VAL G CA 1
ATOM 3315 C C . VAL B 2 48 ? 162.257 124.736 127.696 1.00 35.92 48 VAL G C 1
ATOM 3316 O O . VAL B 2 48 ? 162.755 123.812 127.041 1.00 48.89 48 VAL G O 1
ATOM 3320 N N . LYS B 2 49 ? 161.177 125.410 127.304 1.00 29.18 49 LYS G N 1
ATOM 3321 C CA . LYS B 2 49 ? 160.592 125.236 125.984 1.00 26.68 49 LYS G CA 1
ATOM 3322 C C . LYS B 2 49 ? 160.171 126.593 125.439 1.00 31.30 49 LYS G C 1
ATOM 3323 O O . LYS B 2 49 ? 160.048 127.572 126.179 1.00 34.80 49 LYS G O 1
ATOM 3329 N N . THR B 2 50 ? 159.963 126.643 124.127 1.00 29.92 50 THR G N 1
ATOM 3330 C CA . THR B 2 50 ? 159.393 127.805 123.461 1.00 28.22 50 THR G CA 1
ATOM 3331 C C . THR B 2 50 ? 158.060 127.400 122.851 1.00 34.02 50 THR G C 1
ATOM 3332 O O . THR B 2 50 ? 157.982 126.401 122.129 1.00 41.74 50 THR G O 1
ATOM 3336 N N . ILE B 2 51 ? 157.019 128.170 123.147 1.00 30.04 51 ILE G N 1
ATOM 3337 C CA . ILE B 2 51 ? 155.662 127.817 122.732 1.00 27.54 51 ILE G CA 1
ATOM 3338 C C . ILE B 2 51 ? 154.973 129.034 122.126 1.00 29.68 51 ILE G C 1
ATOM 3339 O O . ILE B 2 51 ? 155.354 130.172 122.431 1.00 31.61 51 ILE G O 1
ATOM 3344 N N . PRO B 2 52 ? 153.979 128.852 121.256 1.00 26.37 52 PRO G N 1
ATOM 3345 C CA . PRO B 2 52 ? 153.242 130.009 120.730 1.00 22.84 52 PRO G CA 1
ATOM 3346 C C . PRO B 2 52 ? 152.602 130.812 121.853 1.00 22.99 52 PRO G C 1
ATOM 3347 O O . PRO B 2 52 ? 152.002 130.255 122.775 1.00 29.68 52 PRO G O 1
ATOM 3351 N N . MET B 2 53 ? 152.734 132.138 121.768 1.00 22.71 53 MET G N 1
ATOM 3352 C CA . MET B 2 53 ? 152.183 133.005 122.805 1.00 23.23 53 MET G CA 1
ATOM 3353 C C . MET B 2 53 ? 150.662 132.929 122.843 1.00 28.42 53 MET G C 1
ATOM 3354 O O . MET B 2 53 ? 150.061 132.805 123.917 1.00 30.59 53 MET G O 1
ATOM 3359 N N . GLY B 2 54 ? 150.022 132.986 121.679 1.00 30.44 54 GLY G N 1
ATOM 3360 C CA . GLY B 2 54 ? 148.580 133.061 121.596 1.00 27.55 54 GLY G CA 1
ATOM 3361 C C . GLY B 2 54 ? 148.078 134.492 121.501 1.00 32.12 54 GLY G C 1
ATOM 3362 O O . GLY B 2 54 ? 148.831 135.465 121.591 1.00 35.44 54 GLY G O 1
ATOM 3363 N N . ASP B 2 55 ? 146.763 134.611 121.309 1.00 32.74 55 ASP G N 1
ATOM 3364 C CA . ASP B 2 55 ? 146.133 135.922 121.198 1.00 31.05 55 ASP G CA 1
ATOM 3365 C C . ASP B 2 55 ? 146.371 136.737 122.460 1.00 33.69 55 ASP G C 1
ATOM 3366 O O . ASP B 2 55 ? 146.327 136.213 123.576 1.00 34.97 55 ASP G O 1
ATOM 3371 N N . ILE B 2 56 ? 146.614 138.031 122.283 1.00 33.56 56 ILE G N 1
ATOM 3372 C CA . ILE B 2 56 ? 147.014 138.903 123.378 1.00 30.22 56 ILE G CA 1
ATOM 3373 C C . ILE B 2 56 ? 145.840 139.806 123.735 1.00 34.45 56 ILE G C 1
ATOM 3374 O O . ILE B 2 56 ? 145.069 140.213 122.859 1.00 39.19 56 ILE G O 1
ATOM 3379 N N . TYR B 2 57 ? 145.684 140.088 125.029 1.00 35.73 57 TYR G N 1
ATOM 3380 C CA . TYR B 2 57 ? 144.633 140.993 125.475 1.00 32.94 57 TYR G CA 1
ATOM 3381 C C . TYR B 2 57 ? 145.139 142.421 125.325 1.00 32.77 57 TYR G C 1
ATOM 3382 O O . TYR B 2 57 ? 146.235 142.750 125.788 1.00 36.38 57 TYR G O 1
ATOM 3391 N N . ASN B 2 58 ? 144.352 143.265 124.665 1.00 35.44 58 ASN G N 1
ATOM 3392 C CA . ASN B 2 58 ? 144.772 144.633 124.377 1.00 31.75 58 ASN G CA 1
ATOM 3393 C C . ASN B 2 58 ? 143.577 145.556 124.563 1.00 34.50 58 ASN G C 1
ATOM 3394 O O . ASN B 2 58 ? 142.627 145.513 123.775 1.00 40.15 58 ASN G O 1
ATOM 3399 N N . ARG B 2 59 ? 143.628 146.389 125.601 1.00 34.51 59 ARG G N 1
ATOM 3400 C CA . ARG B 2 59 ? 142.558 147.331 125.900 1.00 34.75 59 ARG G CA 1
ATOM 3401 C C . ARG B 2 59 ? 142.827 148.730 125.366 1.00 38.09 59 ARG G C 1
ATOM 3402 O O . ARG B 2 59 ? 141.876 149.466 125.081 1.00 44.98 59 ARG G O 1
ATOM 3410 N N . THR B 2 60 ? 144.093 149.106 125.201 1.00 39.05 60 THR G N 1
ATOM 3411 C CA . THR B 2 60 ? 144.442 150.453 124.774 1.00 39.26 60 THR G CA 1
ATOM 3412 C C . THR B 2 60 ? 144.064 150.665 123.308 1.00 38.55 60 THR G C 1
ATOM 3413 O O . THR B 2 60 ? 143.515 149.785 122.638 1.00 40.24 60 THR G O 1
ATOM 3417 N N . ASN B 2 61 ? 144.364 151.860 122.807 1.00 39.74 61 ASN G N 1
ATOM 3418 C CA . ASN B 2 61 ? 144.026 152.236 121.442 1.00 37.33 61 ASN G CA 1
ATOM 3419 C C . ASN B 2 61 ? 145.151 151.951 120.455 1.00 37.71 61 ASN G C 1
ATOM 3420 O O . ASN B 2 61 ? 144.972 152.172 119.253 1.00 34.79 61 ASN G O 1
ATOM 3425 N N . TYR B 2 62 ? 146.296 151.465 120.929 1.00 38.20 62 TYR G N 1
ATOM 3426 C CA . TYR B 2 62 ? 147.418 151.198 120.040 1.00 34.94 62 TYR G CA 1
ATOM 3427 C C . TYR B 2 62 ? 147.108 150.055 119.088 1.00 35.21 62 TYR G C 1
ATOM 3428 O O . TYR B 2 62 ? 146.529 149.034 119.471 1.00 39.49 62 TYR G O 1
ATOM 3437 N N . THR B 2 63 ? 147.518 150.234 117.838 1.00 29.09 63 THR G N 1
ATOM 3438 C CA . THR B 2 63 ? 147.356 149.240 116.797 1.00 24.69 63 THR G CA 1
ATOM 3439 C C . THR B 2 63 ? 148.647 149.204 115.989 1.00 24.41 63 THR G C 1
ATOM 3440 O O . THR B 2 63 ? 149.510 150.073 116.129 1.00 28.34 63 THR G O 1
ATOM 3444 N N . LEU B 2 64 ? 148.786 148.189 115.142 1.00 22.25 64 LEU G N 1
ATOM 3445 C CA . LEU B 2 64 ? 149.959 148.050 114.295 1.00 16.71 64 LEU G CA 1
ATOM 3446 C C . LEU B 2 64 ? 149.515 147.935 112.845 1.00 16.25 64 LEU G C 1
ATOM 3447 O O . LEU B 2 64 ? 148.573 147.201 112.536 1.00 20.08 64 LEU G O 1
ATOM 3452 N N . LEU B 2 65 ? 150.189 148.663 111.956 1.00 14.97 65 LEU G N 1
ATOM 3453 C CA . LEU B 2 65 ? 149.845 148.649 110.537 1.00 15.97 65 LEU G CA 1
ATOM 3454 C C . LEU B 2 65 ? 151.112 148.467 109.715 1.00 19.45 65 LEU G C 1
ATOM 3455 O O . LEU B 2 65 ? 152.024 149.297 109.787 1.00 22.50 65 LEU G O 1
ATOM 3460 N N . GLY B 2 66 ? 151.175 147.379 108.950 1.00 17.54 66 GLY G N 1
ATOM 3461 C CA . GLY B 2 66 ? 152.271 147.174 108.031 1.00 15.79 66 GLY G CA 1
ATOM 3462 C C . GLY B 2 66 ? 152.702 145.722 107.982 1.00 21.75 66 GLY G C 1
ATOM 3463 O O . GLY B 2 66 ? 151.954 144.812 108.353 1.00 24.89 66 GLY G O 1
ATOM 3464 N N . ASP B 2 67 ? 153.932 145.526 107.505 1.00 23.85 67 ASP G N 1
ATOM 3465 C CA . ASP B 2 67 ? 154.465 144.193 107.263 1.00 20.82 67 ASP G CA 1
ATOM 3466 C C . ASP B 2 67 ? 155.961 144.212 107.540 1.00 23.69 67 ASP G C 1
ATOM 3467 O O . ASP B 2 67 ? 156.634 145.233 107.348 1.00 31.25 67 ASP G O 1
ATOM 3472 N N . LEU B 2 68 ? 156.477 143.068 107.987 1.00 24.10 68 LEU G N 1
ATOM 3473 C CA . LEU B 2 68 ? 157.889 142.981 108.322 1.00 24.23 68 LEU G CA 1
ATOM 3474 C C . LEU B 2 68 ? 158.392 141.559 108.112 1.00 28.15 68 LEU G C 1
ATOM 3475 O O . LEU B 2 68 ? 157.644 140.586 108.268 1.00 35.98 68 LEU G O 1
ATOM 3480 N N . THR B 2 69 ? 159.679 141.457 107.773 1.00 29.00 69 THR G N 1
ATOM 3481 C CA . THR B 2 69 ? 160.353 140.186 107.524 1.00 30.80 69 THR G CA 1
ATOM 3482 C C . THR B 2 69 ? 161.742 140.228 108.140 1.00 34.15 69 THR G C 1
ATOM 3483 O O . THR B 2 69 ? 162.580 141.032 107.720 1.00 41.95 69 THR G O 1
ATOM 3487 N N . ASP B 2 70 ? 161.999 139.352 109.114 1.00 34.05 70 ASP G N 1
ATOM 3488 C CA . ASP B 2 70 ? 163.317 139.308 109.717 1.00 36.15 70 ASP G CA 1
ATOM 3489 C C . ASP B 2 70 ? 163.946 137.935 109.501 1.00 46.20 70 ASP G C 1
ATOM 3490 O O . ASP B 2 70 ? 163.270 136.909 109.670 1.00 51.19 70 ASP G O 1
ATOM 3495 N N . PRO B 2 71 ? 165.230 137.885 109.126 1.00 45.06 71 PRO G N 1
ATOM 3496 C CA . PRO B 2 71 ? 165.857 136.594 108.791 1.00 44.76 71 PRO G CA 1
ATOM 3497 C C . PRO B 2 71 ? 165.852 135.581 109.922 1.00 50.48 71 PRO G C 1
ATOM 3498 O O . PRO B 2 71 ? 165.730 134.378 109.657 1.00 56.13 71 PRO G O 1
ATOM 3502 N N . GLU B 2 72 ? 165.990 136.016 111.172 1.00 47.61 72 GLU G N 1
ATOM 3503 C CA . GLU B 2 72 ? 166.069 135.098 112.301 1.00 44.17 72 GLU G CA 1
ATOM 3504 C C . GLU B 2 72 ? 164.796 135.075 113.132 1.00 48.15 72 GLU G C 1
ATOM 3505 O O . GLU B 2 72 ? 164.800 134.521 114.236 1.00 53.14 72 GLU G O 1
ATOM 3511 N N . TYR B 2 73 ? 163.714 135.681 112.648 1.00 45.11 73 TYR G N 1
ATOM 3512 C CA . TYR B 2 73 ? 162.508 135.750 113.456 1.00 37.61 73 TYR G CA 1
ATOM 3513 C C . TYR B 2 73 ? 161.230 135.538 112.653 1.00 42.34 73 TYR G C 1
ATOM 3514 O O . TYR B 2 73 ? 160.154 135.479 113.255 1.00 49.62 73 TYR G O 1
ATOM 3523 N N . GLY B 2 74 ? 161.306 135.408 111.329 1.00 39.54 74 GLY G N 1
ATOM 3524 C CA . GLY B 2 74 ? 160.113 135.154 110.537 1.00 38.08 74 GLY G CA 1
ATOM 3525 C C . GLY B 2 74 ? 159.395 136.427 110.127 1.00 35.43 74 GLY G C 1
ATOM 3526 O O . GLY B 2 74 ? 159.954 137.530 110.155 1.00 42.31 74 GLY G O 1
ATOM 3527 N N . ASP B 2 75 ? 158.133 136.268 109.727 1.00 28.88 75 ASP G N 1
ATOM 3528 C CA . ASP B 2 75 ? 157.348 137.385 109.214 1.00 29.54 75 ASP G CA 1
ATOM 3529 C C . ASP B 2 75 ? 156.259 137.813 110.177 1.00 29.49 75 ASP G C 1
ATOM 3530 O O . ASP B 2 75 ? 155.836 137.066 111.065 1.00 36.41 75 ASP G O 1
ATOM 3535 N N . LEU B 2 76 ? 155.730 139.000 109.884 1.00 26.39 76 LEU G N 1
ATOM 3536 C CA . LEU B 2 76 ? 154.612 139.563 110.624 1.00 23.80 76 LEU G CA 1
ATOM 3537 C C . LEU B 2 76 ? 153.786 140.462 109.715 1.00 26.36 76 LEU G C 1
ATOM 3538 O O . LEU B 2 76 ? 154.329 141.383 109.094 1.00 32.16 76 LEU G O 1
ATOM 3543 N N . LYS B 2 77 ? 152.479 140.202 109.651 1.00 25.28 77 LYS G N 1
ATOM 3544 C CA . LYS B 2 77 ? 151.536 141.059 108.941 1.00 22.59 77 LYS G CA 1
ATOM 3545 C C . LYS B 2 77 ? 150.505 141.579 109.934 1.00 26.27 77 LYS G C 1
ATOM 3546 O O . LYS B 2 77 ? 149.874 140.787 110.651 1.00 32.43 77 LYS G O 1
ATOM 3552 N N . ALA B 2 78 ? 150.335 142.904 109.984 1.00 23.46 78 ALA G N 1
ATOM 3553 C CA . ALA B 2 78 ? 149.426 143.522 110.941 1.00 16.24 78 ALA G CA 1
ATOM 3554 C C . ALA B 2 78 ? 148.557 144.559 110.247 1.00 20.76 78 ALA G C 1
ATOM 3555 O O . ALA B 2 78 ? 149.069 145.419 109.521 1.00 28.84 78 ALA G O 1
ATOM 3557 N N . ASP B 2 79 ? 147.249 144.478 110.481 1.00 19.80 79 ASP G N 1
ATOM 3558 C CA . ASP B 2 79 ? 146.315 145.513 110.026 1.00 19.36 79 ASP G CA 1
ATOM 3559 C C . ASP B 2 79 ? 145.153 145.578 111.012 1.00 22.39 79 ASP G C 1
ATOM 3560 O O . ASP B 2 79 ? 145.171 144.914 112.056 1.00 31.15 79 ASP G O 1
ATOM 3565 N N . TYR B 2 80 ? 144.125 146.372 110.695 1.00 18.97 80 TYR G N 1
ATOM 3566 C CA . TYR B 2 80 ? 143.069 146.478 111.695 1.00 19.71 80 TYR G CA 1
ATOM 3567 C C . TYR B 2 80 ? 141.759 146.971 111.101 1.00 24.18 80 TYR G C 1
ATOM 3568 O O . TYR B 2 80 ? 141.667 147.351 109.932 1.00 32.43 80 TYR G O 1
ATOM 3577 N N . ILE B 2 81 ? 140.735 146.920 111.951 1.00 24.94 81 ILE G N 1
ATOM 3578 C CA . ILE B 2 81 ? 139.390 147.399 111.671 1.00 26.72 81 ILE G CA 1
ATOM 3579 C C . ILE B 2 81 ? 138.984 148.330 112.802 1.00 29.62 81 ILE G C 1
ATOM 3580 O O . ILE B 2 81 ? 139.066 147.954 113.980 1.00 36.99 81 ILE G O 1
ATOM 3585 N N . MET B 2 82 ? 138.526 149.528 112.444 1.00 27.55 82 MET G N 1
ATOM 3586 C CA . MET B 2 82 ? 138.250 150.586 113.398 1.00 28.10 82 MET G CA 1
ATOM 3587 C C . MET B 2 82 ? 136.817 151.082 113.260 1.00 35.31 82 MET G C 1
ATOM 3588 O O . MET B 2 82 ? 136.161 150.920 112.220 1.00 36.99 82 MET G O 1
ATOM 3593 N N . GLN B 2 83 ? 136.363 151.710 114.341 1.00 37.76 83 GLN G N 1
ATOM 3594 C CA . GLN B 2 83 ? 135.041 152.301 114.461 1.00 35.35 83 GLN G CA 1
ATOM 3595 C C . GLN B 2 83 ? 135.158 153.606 115.236 1.00 41.80 83 GLN G C 1
ATOM 3596 O O . GLN B 2 83 ? 135.874 153.677 116.240 1.00 46.16 83 GLN G O 1
ATOM 3602 N N . PHE B 2 84 ? 134.495 154.645 114.738 1.00 42.56 84 PHE G N 1
ATOM 3603 C CA . PHE B 2 84 ? 134.657 155.980 115.292 1.00 37.31 84 PHE G CA 1
ATOM 3604 C C . PHE B 2 84 ? 133.766 156.183 116.510 1.00 37.91 84 PHE G C 1
ATOM 3605 O O . PHE B 2 84 ? 132.693 155.586 116.633 1.00 43.40 84 PHE G O 1
ATOM 3613 N N . LYS B 2 85 ? 134.229 157.039 117.416 1.00 35.37 85 LYS G N 1
ATOM 3614 C CA . LYS B 2 85 ? 133.479 157.356 118.622 1.00 44.31 85 LYS G CA 1
ATOM 3615 C C . LYS B 2 85 ? 132.468 158.456 118.326 1.00 53.94 85 LYS G C 1
ATOM 3616 O O . LYS B 2 85 ? 132.816 159.496 117.759 1.00 57.30 85 LYS G O 1
ATOM 3622 N N . SER B 2 86 ? 131.214 158.222 118.713 1.00 56.64 86 SER G N 1
ATOM 3623 C CA . SER B 2 86 ? 130.126 159.131 118.387 1.00 58.46 86 SER G CA 1
ATOM 3624 C C . SER B 2 86 ? 129.863 160.071 119.549 1.00 65.21 86 SER G C 1
ATOM 3625 O O . SER B 2 86 ? 129.501 159.603 120.640 1.00 69.60 86 SER G O 1
ATOM 3628 N N . PRO B 2 87 ? 130.022 161.380 119.375 1.00 67.85 87 PRO G N 1
ATOM 3629 C CA . PRO B 2 87 ? 129.641 162.316 120.436 1.00 70.85 87 PRO G CA 1
ATOM 3630 C C . PRO B 2 87 ? 128.129 162.422 120.561 1.00 75.75 87 PRO G C 1
ATOM 3631 O O . PRO B 2 87 ? 127.374 162.136 119.629 1.00 80.39 87 PRO G O 1
ATOM 3635 N N . ARG B 2 88 ? 127.689 162.841 121.745 1.00 81.64 88 ARG G N 1
ATOM 3636 C CA . ARG B 2 88 ? 126.270 163.020 122.023 1.00 86.74 88 ARG G CA 1
ATOM 3637 C C . ARG B 2 88 ? 125.832 164.421 121.615 1.00 86.23 88 ARG G C 1
ATOM 3638 O O . ARG B 2 88 ? 126.460 165.411 122.004 1.00 83.20 88 ARG G O 1
ATOM 3646 N N . ASN B 2 89 ? 124.750 164.495 120.839 1.00 86.38 89 ASN G N 1
ATOM 3647 C CA . ASN B 2 89 ? 124.219 165.753 120.316 1.00 86.84 89 ASN G CA 1
ATOM 3648 C C . ASN B 2 89 ? 125.309 166.525 119.567 1.00 89.48 89 ASN G C 1
ATOM 3649 O O . ASN B 2 89 ? 125.744 167.604 119.969 1.00 92.69 89 ASN G O 1
ATOM 3654 N N . PHE B 2 90 ? 125.751 165.918 118.463 1.00 84.98 90 PHE G N 1
ATOM 3655 C CA . PHE B 2 90 ? 126.906 166.410 117.719 1.00 84.79 90 PHE G CA 1
ATOM 3656 C C . PHE B 2 90 ? 126.707 167.857 117.281 1.00 87.44 90 PHE G C 1
ATOM 3657 O O . PHE B 2 90 ? 127.394 168.753 117.783 1.00 87.04 90 PHE G O 1
ATOM 3665 N N . LYS B 2 91 ? 125.761 168.088 116.368 1.00 86.44 91 LYS G N 1
ATOM 3666 C CA . LYS B 2 91 ? 125.268 169.421 116.005 1.00 89.23 91 LYS G CA 1
ATOM 3667 C C . LYS B 2 91 ? 126.408 170.426 115.815 1.00 91.22 91 LYS G C 1
ATOM 3668 O O . LYS B 2 91 ? 126.525 171.419 116.535 1.00 91.00 91 LYS G O 1
ATOM 3674 N N . PHE B 2 92 ? 127.253 170.159 114.824 1.00 87.92 92 PHE G N 1
ATOM 3675 C CA . PHE B 2 92 ? 128.455 170.963 114.663 1.00 86.53 92 PHE G CA 1
ATOM 3676 C C . PHE B 2 92 ? 128.139 172.359 114.121 1.00 87.66 92 PHE G C 1
ATOM 3677 O O . PHE B 2 92 ? 127.147 172.578 113.419 1.00 85.98 92 PHE G O 1
ATOM 3685 N N . LYS B 2 93 ? 129.034 173.294 114.438 1.00 88.72 93 LYS G N 1
ATOM 3686 C CA . LYS B 2 93 ? 128.814 174.736 114.384 1.00 93.16 93 LYS G CA 1
ATOM 3687 C C . LYS B 2 93 ? 128.736 175.244 112.945 1.00 94.19 93 LYS G C 1
ATOM 3688 O O . LYS B 2 93 ? 128.811 174.479 111.978 1.00 96.13 93 LYS G O 1
ATOM 3694 N N . TYR B 2 94 ? 128.569 176.586 112.819 1.00 90.42 94 TYR G N 1
ATOM 3695 C CA . TYR B 2 94 ? 128.702 177.372 111.589 1.00 91.64 94 TYR G CA 1
ATOM 3696 C C . TYR B 2 94 ? 128.109 176.655 110.383 1.00 94.81 94 TYR G C 1
ATOM 3697 O O . TYR B 2 94 ? 128.850 176.004 109.634 1.00 93.93 94 TYR G O 1
ATOM 3706 N N . PRO B 2 95 ? 126.786 176.677 110.222 1.00 94.27 95 PRO G N 1
ATOM 3707 C CA . PRO B 2 95 ? 126.138 176.010 109.067 1.00 95.08 95 PRO G CA 1
ATOM 3708 C C . PRO B 2 95 ? 126.937 176.214 107.794 1.00 94.86 95 PRO G C 1
ATOM 3709 O O . PRO B 2 95 ? 127.178 177.361 107.387 1.00 98.82 95 PRO G O 1
ATOM 3713 N N . PRO B 2 96 ? 127.388 175.136 107.152 1.00 88.55 96 PRO G N 1
ATOM 3714 C CA . PRO B 2 96 ? 128.241 175.302 105.968 1.00 87.58 96 PRO G CA 1
ATOM 3715 C C . PRO B 2 96 ? 127.526 176.075 104.870 1.00 91.37 96 PRO G C 1
ATOM 3716 O O . PRO B 2 96 ? 126.322 175.917 104.655 1.00 93.00 96 PRO G O 1
ATOM 3720 N N . LYS B 2 97 ? 128.288 176.932 104.195 1.00 90.96 97 LYS G N 1
ATOM 3721 C CA . LYS B 2 97 ? 127.775 177.789 103.134 1.00 89.95 97 LYS G CA 1
ATOM 3722 C C . LYS B 2 97 ? 127.001 176.979 102.101 1.00 89.21 97 LYS G C 1
ATOM 3723 O O . LYS B 2 97 ? 127.570 176.121 101.419 1.00 88.64 97 LYS G O 1
ATOM 3729 N N . ASP B 2 98 ? 125.696 177.252 101.997 1.00 91.26 98 ASP G N 1
ATOM 3730 C CA . ASP B 2 98 ? 124.785 176.514 101.115 1.00 92.91 98 ASP G CA 1
ATOM 3731 C C . ASP B 2 98 ? 124.761 175.021 101.432 1.00 92.25 98 ASP G C 1
ATOM 3732 O O . ASP B 2 98 ? 124.494 174.196 100.554 1.00 90.39 98 ASP G O 1
ATOM 3737 N N . GLY B 2 99 ? 125.016 174.655 102.686 1.00 93.43 99 GLY G N 1
ATOM 3738 C CA . GLY B 2 99 ? 125.190 173.244 102.960 1.00 89.56 99 GLY G CA 1
ATOM 3739 C C . GLY B 2 99 ? 126.480 172.744 102.322 1.00 91.23 99 GLY G C 1
ATOM 3740 O O . GLY B 2 99 ? 127.405 173.509 102.038 1.00 95.10 99 GLY G O 1
ATOM 3741 N N . LYS B 2 100 ? 126.528 171.428 102.098 1.00 83.74 100 LYS G N 1
ATOM 3742 C CA . LYS B 2 100 ? 127.656 170.758 101.449 1.00 78.96 100 LYS G CA 1
ATOM 3743 C C . LYS B 2 100 ? 128.970 170.947 102.205 1.00 76.61 100 LYS G C 1
ATOM 3744 O O . LYS B 2 100 ? 129.036 171.709 103.174 1.00 75.31 100 LYS G O 1
ATOM 3750 N N . ILE B 2 101 ? 130.021 170.242 101.780 1.00 77.87 101 ILE G N 1
ATOM 3751 C CA . ILE B 2 101 ? 131.352 170.333 102.376 1.00 70.26 101 ILE G CA 1
ATOM 3752 C C . ILE B 2 101 ? 132.397 170.223 101.270 1.00 71.45 101 ILE G C 1
ATOM 3753 O O . ILE B 2 101 ? 132.072 170.062 100.090 1.00 74.14 101 ILE G O 1
ATOM 3758 N N . ASP B 2 102 ? 133.670 170.302 101.664 1.00 68.55 102 ASP G N 1
ATOM 3759 C CA . ASP B 2 102 ? 134.786 170.329 100.725 1.00 72.77 102 ASP G CA 1
ATOM 3760 C C . ASP B 2 102 ? 135.553 169.013 100.674 1.00 72.37 102 ASP G C 1
ATOM 3761 O O . ASP B 2 102 ? 135.693 168.425 99.598 1.00 80.35 102 ASP G O 1
ATOM 3766 N N . SER B 2 103 ? 136.068 168.534 101.807 1.00 60.89 103 SER G N 1
ATOM 3767 C CA . SER B 2 103 ? 136.918 167.350 101.813 1.00 55.34 103 SER G CA 1
ATOM 3768 C C . SER B 2 103 ? 136.751 166.601 103.129 1.00 54.70 103 SER G C 1
ATOM 3769 O O . SER B 2 103 ? 136.333 167.166 104.142 1.00 58.75 103 SER G O 1
ATOM 3772 N N . VAL B 2 104 ? 137.082 165.309 103.091 1.00 49.39 104 VAL G N 1
ATOM 3773 C CA . VAL B 2 104 ? 136.864 164.395 104.210 1.00 42.54 104 VAL G CA 1
ATOM 3774 C C . VAL B 2 104 ? 138.182 163.681 104.521 1.00 41.62 104 VAL G C 1
ATOM 3775 O O . VAL B 2 104 ? 138.197 162.479 104.807 1.00 46.57 104 VAL G O 1
ATOM 3779 N N . LYS B 2 105 ? 139.305 164.393 104.384 1.00 37.15 105 LYS G N 1
ATOM 3780 C CA . LYS B 2 105 ? 140.624 163.789 104.580 1.00 31.88 105 LYS G CA 1
ATOM 3781 C C . LYS B 2 105 ? 140.722 163.047 105.909 1.00 29.54 105 LYS G C 1
ATOM 3782 O O . LYS B 2 105 ? 140.348 163.571 106.962 1.00 31.49 105 LYS G O 1
ATOM 3788 N N . LEU B 2 106 ? 141.252 161.827 105.848 1.00 27.25 106 LEU G N 1
ATOM 3789 C CA . LEU B 2 106 ? 141.427 160.956 107.004 1.00 23.60 106 LEU G CA 1
ATOM 3790 C C . LEU B 2 106 ? 142.905 160.859 107.360 1.00 24.87 106 LEU G C 1
ATOM 3791 O O . LEU B 2 106 ? 143.745 160.628 106.486 1.00 29.80 106 LEU G O 1
ATOM 3796 N N . SER B 2 107 ? 143.216 161.034 108.642 1.00 23.54 107 SER G N 1
ATOM 3797 C CA . SER B 2 107 ? 144.592 161.082 109.122 1.00 23.38 107 SER G CA 1
ATOM 3798 C C . SER B 2 107 ? 144.859 159.899 110.040 1.00 21.90 107 SER G C 1
ATOM 3799 O O . SER B 2 107 ? 144.158 159.710 111.039 1.00 31.20 107 SER G O 1
ATOM 3802 N N . ILE B 2 108 ? 145.881 159.118 109.706 1.00 19.37 108 ILE G N 1
ATOM 3803 C CA . ILE B 2 108 ? 146.385 158.042 110.550 1.00 23.67 108 ILE G CA 1
ATOM 3804 C C . ILE B 2 108 ? 147.628 158.568 111.252 1.00 26.74 108 ILE G C 1
ATOM 3805 O O . ILE B 2 108 ? 148.593 158.969 110.587 1.00 35.69 108 ILE G O 1
ATOM 3810 N N . ASN B 2 109 ? 147.619 158.588 112.586 1.00 20.49 109 ASN G N 1
ATOM 3811 C CA . ASN B 2 109 ? 148.717 159.170 113.347 1.00 22.05 109 ASN G CA 1
ATOM 3812 C C . ASN B 2 109 ? 149.537 158.069 114.002 1.00 27.99 109 ASN G C 1
ATOM 3813 O O . ASN B 2 109 ? 148.986 157.196 114.680 1.00 35.68 109 ASN G O 1
ATOM 3818 N N . TYR B 2 110 ? 150.853 158.116 113.799 1.00 27.03 110 TYR G N 1
ATOM 3819 C CA . TYR B 2 110 ? 151.777 157.166 114.398 1.00 25.41 110 TYR G CA 1
ATOM 3820 C C . TYR B 2 110 ? 152.933 157.923 115.035 1.00 30.19 110 TYR G C 1
ATOM 3821 O O . TYR B 2 110 ? 153.300 159.014 114.592 1.00 39.40 110 TYR G O 1
ATOM 3830 N N . ASP B 2 111 ? 153.501 157.333 116.086 1.00 31.13 111 ASP G N 1
ATOM 3831 C CA . ASP B 2 111 ? 154.597 157.949 116.822 1.00 38.72 111 ASP G CA 1
ATOM 3832 C C . ASP B 2 111 ? 155.946 157.289 116.586 1.00 37.25 111 ASP G C 1
ATOM 3833 O O . ASP B 2 111 ? 156.971 157.970 116.658 1.00 44.78 111 ASP G O 1
ATOM 3838 N N . SER B 2 112 ? 155.971 155.990 116.304 1.00 28.14 112 SER G N 1
ATOM 3839 C CA . SER B 2 112 ? 157.217 155.274 116.078 1.00 29.35 112 SER G CA 1
ATOM 3840 C C . SER B 2 112 ? 156.949 154.120 115.124 1.00 30.08 112 SER G C 1
ATOM 3841 O O . SER B 2 112 ? 155.804 153.833 114.768 1.00 34.53 112 SER G O 1
ATOM 3844 N N . TRP B 2 113 ? 158.026 153.457 114.711 1.00 28.02 113 TRP G N 1
ATOM 3845 C CA . TRP B 2 113 ? 157.922 152.371 113.750 1.00 26.26 113 TRP G CA 1
ATOM 3846 C C . TRP B 2 113 ? 159.070 151.398 113.966 1.00 29.83 113 TRP G C 1
ATOM 3847 O O . TRP B 2 113 ? 160.075 151.722 114.604 1.00 38.29 113 TRP G O 1
ATOM 3858 N N . ALA B 2 114 ? 158.902 150.195 113.427 1.00 26.11 114 ALA G N 1
ATOM 3859 C CA . ALA B 2 114 ? 159.941 149.176 113.430 1.00 26.15 114 ALA G CA 1
ATOM 3860 C C . ALA B 2 114 ? 160.212 148.745 111.997 1.00 32.47 114 ALA G C 1
ATOM 3861 O O . ALA B 2 114 ? 159.277 148.423 111.256 1.00 38.01 114 ALA G O 1
ATOM 3863 N N . GLY B 2 115 ? 161.489 148.742 111.610 1.00 35.14 115 GLY G N 1
ATOM 3864 C CA . GLY B 2 115 ? 161.898 148.358 110.272 1.00 33.36 115 GLY G CA 1
ATOM 3865 C C . GLY B 2 115 ? 162.735 149.445 109.614 1.00 38.04 115 GLY G C 1
ATOM 3866 O O . GLY B 2 115 ? 163.625 150.024 110.239 1.00 47.69 115 GLY G O 1
ATOM 3867 N N . ASP B 2 116 ? 162.434 149.716 108.349 1.00 36.89 116 ASP G N 1
ATOM 3868 C CA . ASP B 2 116 ? 163.184 150.669 107.542 1.00 40.32 116 ASP G CA 1
ATOM 3869 C C . ASP B 2 116 ? 162.316 151.894 107.287 1.00 38.19 116 ASP G C 1
ATOM 3870 O O . ASP B 2 116 ? 161.194 151.771 106.784 1.00 41.71 116 ASP G O 1
ATOM 3875 N N . SER B 2 117 ? 162.838 153.070 107.628 1.00 37.82 117 SER G N 1
ATOM 3876 C CA . SER B 2 117 ? 162.088 154.315 107.521 1.00 40.17 117 SER G CA 1
ATOM 3877 C C . SER B 2 117 ? 162.051 154.874 106.103 1.00 41.76 117 SER G C 1
ATOM 3878 O O . SER B 2 117 ? 161.665 156.034 105.923 1.00 42.34 117 SER G O 1
ATOM 3881 N N . THR B 2 118 ? 162.439 154.087 105.096 1.00 44.04 118 THR G N 1
ATOM 3882 C CA . THR B 2 118 ? 162.409 154.539 103.711 1.00 43.55 118 THR G CA 1
ATOM 3883 C C . THR B 2 118 ? 161.738 153.537 102.778 1.00 42.98 118 THR G C 1
ATOM 3884 O O . THR B 2 118 ? 161.761 153.738 101.558 1.00 39.40 118 THR G O 1
ATOM 3888 N N . SER B 2 119 ? 161.151 152.468 103.309 1.00 42.71 119 SER G N 1
ATOM 3889 C CA . SER B 2 119 ? 160.448 151.503 102.476 1.00 36.18 119 SER G CA 1
ATOM 3890 C C . SER B 2 119 ? 159.057 152.019 102.136 1.00 34.83 119 SER G C 1
ATOM 3891 O O . SER B 2 119 ? 158.369 152.599 102.981 1.00 35.07 119 SER G O 1
ATOM 3894 N N . ILE B 2 120 ? 158.644 151.803 100.891 1.00 36.30 120 ILE G N 1
ATOM 3895 C CA . ILE B 2 120 ? 157.383 152.328 100.379 1.00 31.48 120 ILE G CA 1
ATOM 3896 C C . ILE B 2 120 ? 156.326 151.239 100.491 1.00 30.20 120 ILE G C 1
ATOM 3897 O O . ILE B 2 120 ? 156.503 150.131 99.970 1.00 38.03 120 ILE G O 1
ATOM 3902 N N . MET B 2 121 ? 155.227 151.555 101.169 1.00 23.59 121 MET G N 1
ATOM 3903 C CA . MET B 2 121 ? 154.093 150.656 101.314 1.00 21.56 121 MET G CA 1
ATOM 3904 C C . MET B 2 121 ? 152.881 151.260 100.620 1.00 23.26 121 MET G C 1
ATOM 3905 O O . MET B 2 121 ? 152.856 152.447 100.289 1.00 31.37 121 MET G O 1
ATOM 3910 N N . LYS B 2 122 ? 151.866 150.429 100.399 1.00 20.83 122 LYS G N 1
ATOM 3911 C CA . LYS B 2 122 ? 150.601 150.881 99.829 1.00 22.20 122 LYS G CA 1
ATOM 3912 C C . LYS B 2 122 ? 149.483 150.517 100.796 1.00 26.05 122 LYS G C 1
ATOM 3913 O O . LYS B 2 122 ? 149.210 149.332 101.024 1.00 29.81 122 LYS G O 1
ATOM 3919 N N . VAL B 2 123 ? 148.845 151.538 101.364 1.00 24.70 123 VAL G N 1
ATOM 3920 C CA . VAL B 2 123 ? 147.787 151.371 102.349 1.00 20.42 123 VAL G CA 1
ATOM 3921 C C . VAL B 2 123 ? 146.441 151.558 101.660 1.00 21.53 123 VAL G C 1
ATOM 3922 O O . VAL B 2 123 ? 146.263 152.477 100.847 1.00 25.81 123 VAL G O 1
ATOM 3926 N N . SER B 2 124 ? 145.508 150.657 101.954 1.00 20.85 124 SER G N 1
ATOM 3927 C CA . SER B 2 124 ? 144.158 150.692 101.418 1.00 22.18 124 SER G CA 1
ATOM 3928 C C . SER B 2 124 ? 143.146 150.738 102.555 1.00 24.62 124 SER G C 1
ATOM 3929 O O . SER B 2 124 ? 143.313 150.077 103.594 1.00 28.52 124 SER G O 1
ATOM 3932 N N . ILE B 2 125 ? 142.104 151.536 102.337 1.00 25.27 125 ILE G N 1
ATOM 3933 C CA . ILE B 2 125 ? 141.004 151.729 103.269 1.00 22.66 125 ILE G CA 1
ATOM 3934 C C . ILE B 2 125 ? 139.747 151.200 102.596 1.00 27.05 125 ILE G C 1
ATOM 3935 O O . ILE B 2 125 ? 139.321 151.738 101.560 1.00 33.75 125 ILE G O 1
ATOM 3940 N N . TYR B 2 126 ? 139.168 150.149 103.179 1.00 27.35 126 TYR G N 1
ATOM 3941 C CA . TYR B 2 126 ? 137.911 149.550 102.757 1.00 31.18 126 TYR G CA 1
ATOM 3942 C C . TYR B 2 126 ? 136.814 149.889 103.760 1.00 36.76 126 TYR G C 1
ATOM 3943 O O . TYR B 2 126 ? 137.083 150.280 104.899 1.00 43.51 126 TYR G O 1
ATOM 3952 N N . LYS B 2 127 ? 135.567 149.705 103.333 1.00 38.47 127 LYS G N 1
ATOM 3953 C CA . LYS B 2 127 ? 134.400 149.873 104.190 1.00 41.39 127 LYS G CA 1
ATOM 3954 C C . LYS B 2 127 ? 133.703 148.530 104.332 1.00 53.09 127 LYS G C 1
ATOM 3955 O O . LYS B 2 127 ? 133.363 147.900 103.325 1.00 58.05 127 LYS G O 1
ATOM 3961 N N . ILE B 2 128 ? 133.486 148.092 105.566 1.00 55.85 128 ILE G N 1
ATOM 3962 C CA . ILE B 2 128 ? 132.838 146.820 105.808 1.00 53.89 128 ILE G CA 1
ATOM 3963 C C . ILE B 2 128 ? 131.376 147.063 106.162 1.00 69.29 128 ILE G C 1
ATOM 3964 O O . ILE B 2 128 ? 130.963 148.177 106.474 1.00 73.83 128 ILE G O 1
ATOM 3969 N N . ASN B 2 129 ? 130.576 145.999 106.107 1.00 73.64 129 ASN G N 1
ATOM 3970 C CA . ASN B 2 129 ? 129.148 146.079 106.389 1.00 75.38 129 ASN G CA 1
ATOM 3971 C C . ASN B 2 129 ? 128.720 145.121 107.492 1.00 77.12 129 ASN G C 1
ATOM 3972 O O . ASN B 2 129 ? 127.517 144.902 107.677 1.00 74.03 129 ASN G O 1
ATOM 3977 N N . LYS B 2 130 ? 129.665 144.546 108.226 1.00 75.61 130 LYS G N 1
ATOM 3978 C CA . LYS B 2 130 ? 129.367 143.630 109.311 1.00 69.08 130 LYS G CA 1
ATOM 3979 C C . LYS B 2 130 ? 129.430 144.370 110.645 1.00 69.03 130 LYS G C 1
ATOM 3980 O O . LYS B 2 130 ? 129.604 145.591 110.701 1.00 71.50 130 LYS G O 1
ATOM 3986 N N . ALA B 2 131 ? 129.282 143.624 111.735 1.00 67.20 131 ALA G N 1
ATOM 3987 C CA . ALA B 2 131 ? 129.381 144.161 113.084 1.00 65.76 131 ALA G CA 1
ATOM 3988 C C . ALA B 2 131 ? 130.658 143.646 113.731 1.00 62.24 131 ALA G C 1
ATOM 3989 O O . ALA B 2 131 ? 130.943 142.444 113.680 1.00 62.16 131 ALA G O 1
ATOM 3991 N N . ILE B 2 132 ? 131.423 144.554 114.329 1.00 57.68 132 ILE G N 1
ATOM 3992 C CA . ILE B 2 132 ? 132.684 144.211 114.980 1.00 53.27 132 ILE G CA 1
ATOM 3993 C C . ILE B 2 132 ? 132.398 143.303 116.170 1.00 56.19 132 ILE G C 1
ATOM 3994 O O . ILE B 2 132 ? 131.598 143.664 117.045 1.00 58.45 132 ILE G O 1
ATOM 3999 N N . PRO B 2 133 ? 133.012 142.125 116.240 1.00 52.20 133 PRO G N 1
ATOM 4000 C CA . PRO B 2 133 ? 132.738 141.204 117.348 1.00 53.87 133 PRO G CA 1
ATOM 4001 C C . PRO B 2 133 ? 133.221 141.773 118.669 1.00 56.48 133 PRO G C 1
ATOM 4002 O O . PRO B 2 133 ? 134.267 142.437 118.729 1.00 55.66 133 PRO G O 1
ATOM 4006 N N . PRO B 2 134 ? 132.484 141.534 119.753 1.00 58.58 134 PRO G N 1
ATOM 4007 C CA . PRO B 2 134 ? 132.909 142.042 121.064 1.00 59.25 134 PRO G CA 1
ATOM 4008 C C . PRO B 2 134 ? 134.006 141.197 121.694 1.00 59.20 134 PRO G C 1
ATOM 4009 O O . PRO B 2 134 ? 133.746 140.106 122.211 1.00 63.41 134 PRO G O 1
ATOM 4013 N N . SER B 2 135 ? 135.234 141.710 121.667 1.00 53.36 135 SER G N 1
ATOM 4014 C CA . SER B 2 135 ? 136.393 141.048 122.252 1.00 51.24 135 SER G CA 1
ATOM 4015 C C . SER B 2 135 ? 137.560 142.020 122.237 1.00 50.19 135 SER G C 1
ATOM 4016 O O . SER B 2 135 ? 137.670 142.859 121.338 1.00 53.48 135 SER G O 1
ATOM 4019 N N . TYR B 2 136 ? 138.428 141.899 123.240 1.00 45.41 136 TYR G N 1
ATOM 4020 C CA . TYR B 2 136 ? 139.630 142.714 123.329 1.00 40.34 136 TYR G CA 1
ATOM 4021 C C . TYR B 2 136 ? 140.888 141.935 122.972 1.00 41.48 136 TYR G C 1
ATOM 4022 O O . TYR B 2 136 ? 141.997 142.405 123.246 1.00 41.28 136 TYR G O 1
ATOM 4031 N N . TYR B 2 137 ? 140.743 140.758 122.375 1.00 42.80 137 TYR G N 1
ATOM 4032 C CA . TYR B 2 137 ? 141.876 139.926 122.002 1.00 37.61 137 TYR G CA 1
ATOM 4033 C C . TYR B 2 137 ? 142.208 140.119 120.530 1.00 35.02 137 TYR G C 1
ATOM 4034 O O . TYR B 2 137 ? 141.312 140.177 119.682 1.00 40.15 137 TYR G O 1
ATOM 4043 N N . SER B 2 138 ? 143.501 140.233 120.236 1.00 31.27 138 SER G N 1
ATOM 4044 C CA . SER B 2 138 ? 143.945 140.263 118.851 1.00 33.00 138 SER G CA 1
ATOM 4045 C C . SER B 2 138 ? 143.585 138.949 118.174 1.00 37.77 138 SER G C 1
ATOM 4046 O O . SER B 2 138 ? 143.626 137.882 118.791 1.00 45.18 138 SER G O 1
ATOM 4049 N N . THR B 2 139 ? 143.213 139.028 116.903 1.00 32.85 139 THR G N 1
ATOM 4050 C CA . THR B 2 139 ? 142.751 137.858 116.181 1.00 37.56 139 THR G CA 1
ATOM 4051 C C . THR B 2 139 ? 143.650 137.578 114.987 1.00 41.28 139 THR G C 1
ATOM 4052 O O . THR B 2 139 ? 144.423 138.430 114.541 1.00 45.65 139 THR G O 1
ATOM 4056 N N . GLN B 2 140 ? 143.534 136.355 114.482 1.00 47.08 140 GLN G N 1
ATOM 4057 C CA . GLN B 2 140 ? 144.170 135.942 113.244 1.00 47.60 140 GLN G CA 1
ATOM 4058 C C . GLN B 2 140 ? 143.109 135.313 112.348 1.00 56.28 140 GLN G C 1
ATOM 4059 O O . GLN B 2 140 ? 142.129 134.742 112.835 1.00 65.49 140 GLN G O 1
ATOM 4065 N N . GLU B 2 141 ? 143.318 135.419 111.035 1.00 53.89 141 GLU G N 1
ATOM 4066 C CA . GLU B 2 141 ? 142.390 134.932 110.006 1.00 64.67 141 GLU G CA 1
ATOM 4067 C C . GLU B 2 141 ? 140.968 135.461 110.229 1.00 70.33 141 GLU G C 1
ATOM 4068 O O . GLU B 2 141 ? 140.038 134.725 110.559 1.00 77.77 141 GLU G O 1
ATOM 4074 N N . LEU B 2 142 ? 140.824 136.773 110.038 1.00 65.39 142 LEU G N 1
ATOM 4075 C CA . LEU B 2 142 ? 139.521 137.426 110.128 1.00 64.43 142 LEU G CA 1
ATOM 4076 C C . LEU B 2 142 ? 138.706 137.195 108.853 1.00 73.20 142 LEU G C 1
ATOM 4077 O O . LEU B 2 142 ? 138.213 138.137 108.226 1.00 71.87 142 LEU G O 1
ATOM 4082 N N . ALA B 2 143 ? 138.528 135.918 108.493 1.00 79.30 143 ALA G N 1
ATOM 4083 C CA . ALA B 2 143 ? 137.915 135.562 107.216 1.00 83.22 143 ALA G CA 1
ATOM 4084 C C . ALA B 2 143 ? 136.442 135.953 107.160 1.00 83.08 143 ALA G C 1
ATOM 4085 O O . ALA B 2 143 ? 135.951 136.391 106.112 1.00 85.07 143 ALA G O 1
ATOM 4087 N N . SER B 2 144 ? 135.717 135.786 108.269 1.00 83.20 144 SER G N 1
ATOM 4088 C CA . SER B 2 144 ? 134.271 135.999 108.254 1.00 89.56 144 SER G CA 1
ATOM 4089 C C . SER B 2 144 ? 133.916 137.463 108.023 1.00 89.42 144 SER G C 1
ATOM 4090 O O . SER B 2 144 ? 132.921 137.766 107.353 1.00 91.84 144 SER G O 1
ATOM 4093 N N . LEU B 2 145 ? 134.700 138.385 108.586 1.00 82.71 145 LEU G N 1
ATOM 4094 C CA . LEU B 2 145 ? 134.368 139.804 108.486 1.00 73.66 145 LEU G CA 1
ATOM 4095 C C . LEU B 2 145 ? 134.443 140.301 107.046 1.00 80.01 145 LEU G C 1
ATOM 4096 O O . LEU B 2 145 ? 133.582 141.072 106.605 1.00 85.99 145 LEU G O 1
ATOM 4101 N N . LEU B 2 146 ? 135.461 139.874 106.300 1.00 76.86 146 LEU G N 1
ATOM 4102 C CA . LEU B 2 146 ? 135.692 140.371 104.942 1.00 79.16 146 LEU G CA 1
ATOM 4103 C C . LEU B 2 146 ? 134.899 139.531 103.937 1.00 86.98 146 LEU G C 1
ATOM 4104 O O . LEU B 2 146 ? 135.445 138.797 103.111 1.00 89.07 146 LEU G O 1
ATOM 4109 N N . ASP B 2 147 ? 133.573 139.661 104.020 1.00 90.48 147 ASP G N 1
ATOM 4110 C CA . ASP B 2 147 ? 132.701 138.925 103.109 1.00 92.96 147 ASP G CA 1
ATOM 4111 C C . ASP B 2 147 ? 132.506 139.669 101.793 1.00 91.51 147 ASP G C 1
ATOM 4112 O O . ASP B 2 147 ? 132.732 139.104 100.717 1.00 92.16 147 ASP G O 1
ATOM 4117 N N . GLU B 2 148 ? 132.083 140.931 101.851 1.00 90.13 148 GLU G N 1
ATOM 4118 C CA . GLU B 2 148 ? 131.920 141.740 100.649 1.00 92.96 148 GLU G CA 1
ATOM 4119 C C . GLU B 2 148 ? 132.930 142.876 100.555 1.00 93.15 148 GLU G C 1
ATOM 4120 O O . GLU B 2 148 ? 133.632 142.988 99.544 1.00 92.26 148 GLU G O 1
ATOM 4126 N N . THR B 2 149 ? 133.021 143.721 101.588 1.00 86.99 149 THR G N 1
ATOM 4127 C CA . THR B 2 149 ? 133.899 144.892 101.647 1.00 76.42 149 THR G CA 1
ATOM 4128 C C . THR B 2 149 ? 133.619 145.874 100.514 1.00 71.13 149 THR G C 1
ATOM 4129 O O . THR B 2 149 ? 132.788 145.609 99.639 1.00 70.17 149 THR G O 1
ATOM 4133 N N . GLN B 2 150 ? 134.292 147.023 100.530 1.00 64.71 150 GLN G N 1
ATOM 4134 C CA . GLN B 2 150 ? 134.158 147.990 99.443 1.00 57.11 150 GLN G CA 1
ATOM 4135 C C . GLN B 2 150 ? 135.354 148.925 99.500 1.00 51.35 150 GLN G C 1
ATOM 4136 O O . GLN B 2 150 ? 135.560 149.599 100.515 1.00 50.67 150 GLN G O 1
ATOM 4142 N N . ILE B 2 151 ? 136.132 148.974 98.422 1.00 45.73 151 ILE G N 1
ATOM 4143 C CA . ILE B 2 151 ? 137.317 149.823 98.389 1.00 43.73 151 ILE G CA 1
ATOM 4144 C C . ILE B 2 151 ? 136.895 151.288 98.415 1.00 44.49 151 ILE G C 1
ATOM 4145 O O . ILE B 2 151 ? 136.088 151.737 97.592 1.00 52.38 151 ILE G O 1
ATOM 4150 N N . ILE B 2 152 ? 137.420 152.031 99.384 1.00 38.25 152 ILE G N 1
ATOM 4151 C CA . ILE B 2 152 ? 137.212 153.472 99.479 1.00 33.00 152 ILE G CA 1
ATOM 4152 C C . ILE B 2 152 ? 138.415 154.239 98.964 1.00 36.44 152 ILE G C 1
ATOM 4153 O O . ILE B 2 152 ? 138.281 155.139 98.135 1.00 35.57 152 ILE G O 1
ATOM 4158 N N . ALA B 2 153 ? 139.605 153.914 99.466 1.00 39.63 153 ALA G N 1
ATOM 4159 C CA . ALA B 2 153 ? 140.770 154.711 99.108 1.00 33.66 153 ALA G CA 1
ATOM 4160 C C . ALA B 2 153 ? 142.025 153.855 99.149 1.00 34.44 153 ALA G C 1
ATOM 4161 O O . ALA B 2 153 ? 142.054 152.785 99.759 1.00 40.54 153 ALA G O 1
ATOM 4163 N N . SER B 2 154 ? 143.069 154.348 98.487 1.00 30.59 154 SER G N 1
ATOM 4164 C CA . SER B 2 154 ? 144.357 153.671 98.454 1.00 29.27 154 SER G CA 1
ATOM 4165 C C . SER B 2 154 ? 145.437 154.701 98.159 1.00 27.98 154 SER G C 1
ATOM 4166 O O . SER B 2 154 ? 145.222 155.618 97.362 1.00 32.81 154 SER G O 1
ATOM 4169 N N . GLN B 2 155 ? 146.593 154.540 98.799 1.00 25.50 155 GLN G N 1
ATOM 4170 C CA . GLN B 2 155 ? 147.668 155.511 98.648 1.00 25.65 155 GLN G CA 1
ATOM 4171 C C . GLN B 2 155 ? 148.980 154.891 99.109 1.00 26.83 155 GLN G C 1
ATOM 4172 O O . GLN B 2 155 ? 149.000 154.112 100.064 1.00 30.66 155 GLN G O 1
ATOM 4178 N N . THR B 2 156 ? 150.065 155.233 98.421 1.00 24.73 156 THR G N 1
ATOM 4179 C CA . THR B 2 156 ? 151.397 154.809 98.821 1.00 25.17 156 THR G CA 1
ATOM 4180 C C . THR B 2 156 ? 151.994 155.807 99.806 1.00 23.74 156 THR G C 1
ATOM 4181 O O . THR B 2 156 ? 151.670 156.997 99.788 1.00 25.62 156 THR G O 1
ATOM 4185 N N . PHE B 2 157 ? 152.876 155.308 100.666 1.00 25.59 157 PHE G N 1
ATOM 4186 C CA . PHE B 2 157 ? 153.480 156.141 101.697 1.00 26.72 157 PHE G CA 1
ATOM 4187 C C . PHE B 2 157 ? 154.805 155.528 102.128 1.00 29.85 157 PHE G C 1
ATOM 4188 O O . PHE B 2 157 ? 155.153 154.406 101.749 1.00 31.84 157 PHE G O 1
ATOM 4196 N N . LYS B 2 158 ? 155.547 156.300 102.918 1.00 31.95 158 LYS G N 1
ATOM 4197 C CA . LYS B 2 158 ? 156.743 155.829 103.597 1.00 35.84 158 LYS G CA 1
ATOM 4198 C C . LYS B 2 158 ? 156.734 156.380 105.016 1.00 40.26 158 LYS G C 1
ATOM 4199 O O . LYS B 2 158 ? 156.064 157.373 105.311 1.00 44.13 158 LYS G O 1
ATOM 4205 N N . ALA B 2 159 ? 157.482 155.717 105.900 1.00 41.50 159 ALA G N 1
ATOM 4206 C CA . ALA B 2 159 ? 157.433 156.061 107.319 1.00 40.91 159 ALA G CA 1
ATOM 4207 C C . ALA B 2 159 ? 158.055 157.428 107.583 1.00 48.44 159 ALA G C 1
ATOM 4208 O O . ALA B 2 159 ? 157.379 158.352 108.050 1.00 53.04 159 ALA G O 1
ATOM 4210 N N . GLY B 2 160 ? 159.344 157.576 107.289 1.00 53.12 160 GLY G N 1
ATOM 4211 C CA . GLY B 2 160 ? 160.026 158.835 107.518 1.00 59.72 160 GLY G CA 1
ATOM 4212 C C . GLY B 2 160 ? 159.890 159.794 106.354 1.00 69.44 160 GLY G C 1
ATOM 4213 O O . GLY B 2 160 ? 160.407 159.532 105.264 1.00 74.52 160 GLY G O 1
ATOM 4214 N N . ASN B 2 161 ? 159.198 160.913 106.573 1.00 74.83 161 ASN G N 1
ATOM 4215 C CA . ASN B 2 161 ? 158.914 161.883 105.523 1.00 80.63 161 ASN G CA 1
ATOM 4216 C C . ASN B 2 161 ? 159.663 163.197 105.724 1.00 87.11 161 ASN G C 1
ATOM 4217 O O . ASN B 2 161 ? 159.213 164.242 105.241 1.00 91.27 161 ASN G O 1
ATOM 4222 N N . ASP B 2 162 ? 160.797 163.159 106.432 1.00 88.88 162 ASP G N 1
ATOM 4223 C CA . ASP B 2 162 ? 161.575 164.333 106.824 1.00 94.24 162 ASP G CA 1
ATOM 4224 C C . ASP B 2 162 ? 160.743 165.230 107.740 1.00 96.86 162 ASP G C 1
ATOM 4225 O O . ASP B 2 162 ? 159.569 164.943 107.996 1.00 98.47 162 ASP G O 1
ATOM 4230 N N . SER B 2 163 ? 161.346 166.306 108.248 1.00 95.04 163 SER G N 1
ATOM 4231 C CA . SER B 2 163 ? 160.725 167.217 109.227 1.00 96.62 163 SER G CA 1
ATOM 4232 C C . SER B 2 163 ? 160.233 166.368 110.401 1.00 99.57 163 SER G C 1
ATOM 4233 O O . SER B 2 163 ? 160.999 165.537 110.909 1.00 104.23 163 SER G O 1
ATOM 4236 N N . ALA B 2 164 ? 158.993 166.545 110.865 1.00 93.31 164 ALA G N 1
ATOM 4237 C CA . ALA B 2 164 ? 158.430 165.695 111.907 1.00 82.58 164 ALA G CA 1
ATOM 4238 C C . ALA B 2 164 ? 156.959 165.383 111.643 1.00 77.90 164 ALA G C 1
ATOM 4239 O O . ALA B 2 164 ? 156.206 165.097 112.581 1.00 76.90 164 ALA G O 1
ATOM 4241 N N . PHE B 2 165 ? 156.530 165.434 110.381 1.00 79.88 165 PHE G N 1
ATOM 4242 C CA . PHE B 2 165 ? 155.130 165.190 110.028 1.00 76.51 165 PHE G CA 1
ATOM 4243 C C . PHE B 2 165 ? 154.873 163.685 110.021 1.00 66.47 165 PHE G C 1
ATOM 4244 O O . PHE B 2 165 ? 154.904 163.014 108.987 1.00 61.09 165 PHE G O 1
ATOM 4252 N N . HIS B 2 166 ? 154.603 163.149 111.210 1.00 61.23 166 HIS G N 1
ATOM 4253 C CA . HIS B 2 166 ? 154.328 161.720 111.370 1.00 44.62 166 HIS G CA 1
ATOM 4254 C C . HIS B 2 166 ? 152.822 161.471 111.262 1.00 41.22 166 HIS G C 1
ATOM 4255 O O . HIS B 2 166 ? 152.133 161.136 112.227 1.00 45.10 166 HIS G O 1
ATOM 4262 N N . ARG B 2 167 ? 152.317 161.652 110.043 1.00 40.27 167 ARG G N 1
ATOM 4263 C CA . ARG B 2 167 ? 150.913 161.427 109.730 1.00 30.53 167 ARG G CA 1
ATOM 4264 C C . ARG B 2 167 ? 150.809 160.777 108.359 1.00 31.11 167 ARG G C 1
ATOM 4265 O O . ARG B 2 167 ? 151.724 160.864 107.537 1.00 47.43 167 ARG G O 1
ATOM 4273 N N . VAL B 2 168 ? 149.678 160.118 108.120 1.00 25.05 168 VAL G N 1
ATOM 4274 C CA . VAL B 2 168 ? 149.312 159.643 106.788 1.00 25.78 168 VAL G CA 1
ATOM 4275 C C . VAL B 2 168 ? 147.936 160.214 106.476 1.00 30.75 168 VAL G C 1
ATOM 4276 O O . VAL B 2 168 ? 146.952 159.863 107.137 1.00 34.54 168 VAL G O 1
ATOM 4280 N N . ARG B 2 169 ? 147.862 161.085 105.474 1.00 27.73 169 ARG G N 1
ATOM 4281 C CA . ARG B 2 169 ? 146.631 161.783 105.125 1.00 26.56 169 ARG G CA 1
ATOM 4282 C C . ARG B 2 169 ? 146.096 161.223 103.814 1.00 27.85 169 ARG G C 1
ATOM 4283 O O . ARG B 2 169 ? 146.790 161.251 102.792 1.00 35.96 169 ARG G O 1
ATOM 4291 N N . ILE B 2 170 ? 144.859 160.726 103.849 1.00 24.82 170 ILE G N 1
ATOM 4292 C CA . ILE B 2 170 ? 144.252 160.031 102.726 1.00 26.05 170 ILE G CA 1
ATOM 4293 C C . ILE B 2 170 ? 142.922 160.705 102.412 1.00 28.71 170 ILE G C 1
ATOM 4294 O O . ILE B 2 170 ? 142.031 160.735 103.266 1.00 35.55 170 ILE G O 1
ATOM 4299 N N . PRO B 2 171 ? 142.739 161.269 101.221 1.00 26.50 171 PRO G N 1
ATOM 4300 C CA . PRO B 2 171 ? 141.426 161.813 100.861 1.00 29.34 171 PRO G CA 1
ATOM 4301 C C . PRO B 2 171 ? 140.380 160.714 100.757 1.00 30.59 171 PRO G C 1
ATOM 4302 O O . PRO B 2 171 ? 140.669 159.579 100.372 1.00 36.25 171 PRO G O 1
ATOM 4306 N N . LEU B 2 172 ? 139.152 161.071 101.101 1.00 34.52 172 LEU G N 1
ATOM 4307 C CA . LEU B 2 172 ? 138.013 160.168 101.088 1.00 38.87 172 LEU G CA 1
ATOM 4308 C C . LEU B 2 172 ? 136.887 160.785 100.276 1.00 47.10 172 LEU G C 1
ATOM 4309 O O . LEU B 2 172 ? 136.833 162.007 100.104 1.00 53.17 172 LEU G O 1
ATOM 4314 N N . PRO B 2 173 ? 135.982 159.963 99.743 1.00 45.76 173 PRO G N 1
ATOM 4315 C CA . PRO B 2 173 ? 134.831 160.509 99.015 1.00 52.23 173 PRO G CA 1
ATOM 4316 C C . PRO B 2 173 ? 133.962 161.383 99.909 1.00 62.53 173 PRO G C 1
ATOM 4317 O O . PRO B 2 173 ? 133.800 161.125 101.104 1.00 66.79 173 PRO G O 1
ATOM 4321 N N . ASN B 2 174 ? 133.396 162.430 99.304 1.00 64.68 174 ASN G N 1
ATOM 4322 C CA . ASN B 2 174 ? 132.615 163.420 100.036 1.00 66.18 174 ASN G CA 1
ATOM 4323 C C . ASN B 2 174 ? 131.265 162.889 100.502 1.00 71.45 174 ASN G C 1
ATOM 4324 O O . ASN B 2 174 ? 130.592 163.565 101.291 1.00 74.36 174 ASN G O 1
ATOM 4329 N N . GLU B 2 175 ? 130.858 161.709 100.030 1.00 70.02 175 GLU G N 1
ATOM 4330 C CA . GLU B 2 175 ? 129.526 161.194 100.335 1.00 68.19 175 GLU G CA 1
ATOM 4331 C C . GLU B 2 175 ? 129.354 160.922 101.825 1.00 68.07 175 GLU G C 1
ATOM 4332 O O . GLU B 2 175 ? 128.298 161.221 102.395 1.00 74.27 175 GLU G O 1
ATOM 4338 N N . ILE B 2 176 ? 130.374 160.356 102.473 1.00 64.38 176 ILE G N 1
ATOM 4339 C CA . ILE B 2 176 ? 130.257 160.029 103.892 1.00 64.31 176 ILE G CA 1
ATOM 4340 C C . ILE B 2 176 ? 130.143 161.299 104.736 1.00 66.16 176 ILE G C 1
ATOM 4341 O O . ILE B 2 176 ? 129.308 161.380 105.648 1.00 74.10 176 ILE G O 1
ATOM 4346 N N . GLY B 2 177 ? 130.948 162.319 104.430 1.00 60.82 177 GLY G N 1
ATOM 4347 C CA . GLY B 2 177 ? 130.845 163.571 105.162 1.00 59.51 177 GLY G CA 1
ATOM 4348 C C . GLY B 2 177 ? 129.526 164.281 104.922 1.00 63.96 177 GLY G C 1
ATOM 4349 O O . GLY B 2 177 ? 128.936 164.853 105.848 1.00 69.57 177 GLY G O 1
ATOM 4350 N N . GLN B 2 178 ? 129.041 164.253 103.677 1.00 63.01 178 GLN G N 1
ATOM 4351 C CA . GLN B 2 178 ? 127.748 164.858 103.379 1.00 66.02 178 GLN G CA 1
ATOM 4352 C C . GLN B 2 178 ? 126.625 164.146 104.124 1.00 68.59 178 GLN G C 1
ATOM 4353 O O . GLN B 2 178 ? 125.703 164.790 104.635 1.00 75.51 178 GLN G O 1
ATOM 4359 N N . LYS B 2 179 ? 126.690 162.814 104.195 1.00 63.84 179 LYS G N 1
ATOM 4360 C CA . LYS B 2 179 ? 125.687 162.052 104.931 1.00 59.35 179 LYS G CA 1
ATOM 4361 C C . LYS B 2 179 ? 125.728 162.376 106.420 1.00 60.50 179 LYS G C 1
ATOM 4362 O O . LYS B 2 179 ? 124.680 162.490 107.067 1.00 69.36 179 LYS G O 1
ATOM 4368 N N . ILE B 2 180 ? 126.931 162.528 106.979 1.00 55.86 180 ILE G N 1
ATOM 4369 C CA . ILE B 2 180 ? 127.057 162.888 108.391 1.00 54.76 180 ILE G CA 1
ATOM 4370 C C . ILE B 2 180 ? 126.411 164.248 108.650 1.00 66.05 180 ILE G C 1
ATOM 4371 O O . ILE B 2 180 ? 125.588 164.415 109.570 1.00 74.83 180 ILE G O 1
ATOM 4376 N N . TYR B 2 181 ? 126.740 165.233 107.803 1.00 67.86 181 TYR G N 1
ATOM 4377 C CA . TYR B 2 181 ? 126.151 166.559 107.962 1.00 65.55 181 TYR G CA 1
ATOM 4378 C C . TYR B 2 181 ? 124.635 166.513 107.839 1.00 70.22 181 TYR G C 1
ATOM 4379 O O . TYR B 2 181 ? 123.924 167.147 108.628 1.00 75.50 181 TYR G O 1
ATOM 4388 N N . ASP B 2 182 ? 124.120 165.781 106.849 1.00 69.02 182 ASP G N 1
ATOM 4389 C CA . ASP B 2 182 ? 122.676 165.709 106.665 1.00 71.40 182 ASP G CA 1
ATOM 4390 C C . ASP B 2 182 ? 121.999 165.084 107.875 1.00 77.12 182 ASP G C 1
ATOM 4391 O O . ASP B 2 182 ? 120.992 165.604 108.369 1.00 87.38 182 ASP G O 1
ATOM 4396 N N . LEU B 2 183 ? 122.550 163.981 108.383 1.00 72.66 183 LEU G N 1
ATOM 4397 C CA . LEU B 2 183 ? 121.938 163.313 109.522 1.00 72.64 183 LEU G CA 1
ATOM 4398 C C . LEU B 2 183 ? 121.966 164.174 110.777 1.00 77.84 183 LEU G C 1
ATOM 4399 O O . LEU B 2 183 ? 121.157 163.946 111.683 1.00 86.17 183 LEU G O 1
ATOM 4404 N N . SER B 2 184 ? 122.863 165.163 110.855 1.00 72.66 184 SER G N 1
ATOM 4405 C CA . SER B 2 184 ? 122.898 165.997 112.055 1.00 74.76 184 SER G CA 1
ATOM 4406 C C . SER B 2 184 ? 121.950 167.202 112.033 1.00 82.34 184 SER G C 1
ATOM 4407 O O . SER B 2 184 ? 121.812 167.863 113.069 1.00 88.16 184 SER G O 1
ATOM 4410 N N . VAL B 2 185 ? 121.296 167.522 110.911 1.00 85.24 185 VAL G N 1
ATOM 4411 C CA . VAL B 2 185 ? 120.473 168.734 110.875 1.00 88.52 185 VAL G CA 1
ATOM 4412 C C . VAL B 2 185 ? 119.019 168.442 110.510 1.00 90.71 185 VAL G C 1
ATOM 4413 O O . VAL B 2 185 ? 118.113 168.668 111.319 1.00 93.71 185 VAL G O 1
ATOM 4417 N N . ASN B 2 186 ? 118.780 167.947 109.295 1.00 90.77 186 ASN G N 1
ATOM 4418 C CA . ASN B 2 186 ? 117.418 167.739 108.813 1.00 96.69 186 ASN G CA 1
ATOM 4419 C C . ASN B 2 186 ? 116.874 166.358 109.148 1.00 96.04 186 ASN G C 1
ATOM 4420 O O . ASN B 2 186 ? 115.728 166.054 108.800 1.00 99.07 186 ASN G O 1
ATOM 4425 N N . ASN B 2 187 ? 117.657 165.531 109.823 1.00 91.96 187 ASN G N 1
ATOM 4426 C CA . ASN B 2 187 ? 117.317 164.166 110.175 1.00 96.67 187 ASN G CA 1
ATOM 4427 C C . ASN B 2 187 ? 117.427 164.002 111.686 1.00 99.73 187 ASN G C 1
ATOM 4428 O O . ASN B 2 187 ? 118.050 164.834 112.358 1.00 90.77 187 ASN G O 1
ATOM 4433 N N . PRO B 2 188 ? 116.810 162.968 112.264 1.00 105.43 188 PRO G N 1
ATOM 4434 C CA . PRO B 2 188 ? 116.851 162.824 113.725 1.00 100.13 188 PRO G CA 1
ATOM 4435 C C . PRO B 2 188 ? 118.277 162.705 114.244 1.00 92.48 188 PRO G C 1
ATOM 4436 O O . PRO B 2 188 ? 119.137 162.077 113.623 1.00 95.81 188 PRO G O 1
ATOM 4440 N N . SER B 2 189 ? 118.516 163.315 115.405 1.00 87.59 189 SER G N 1
ATOM 4441 C CA . SER B 2 189 ? 119.840 163.300 116.010 1.00 84.93 189 SER G CA 1
ATOM 4442 C C . SER B 2 189 ? 120.123 161.910 116.556 1.00 86.95 189 SER G C 1
ATOM 4443 O O . SER B 2 189 ? 119.867 161.621 117.730 1.00 78.30 189 SER G O 1
ATOM 4446 N N . VAL B 2 190 ? 120.646 161.040 115.687 1.00 88.36 190 VAL G N 1
ATOM 4447 C CA . VAL B 2 190 ? 120.866 159.644 116.029 1.00 77.53 190 VAL G CA 1
ATOM 4448 C C . VAL B 2 190 ? 122.225 159.435 116.689 1.00 75.13 190 VAL G C 1
ATOM 4449 O O . VAL B 2 190 ? 122.584 158.297 117.019 1.00 72.58 190 VAL G O 1
ATOM 4453 N N . PHE B 2 191 ? 122.981 160.512 116.923 1.00 75.62 191 PHE G N 1
ATOM 4454 C CA . PHE B 2 191 ? 124.301 160.428 117.548 1.00 72.69 191 PHE G CA 1
ATOM 4455 C C . PHE B 2 191 ? 124.160 160.273 119.066 1.00 80.26 191 PHE G C 1
ATOM 4456 O O . PHE B 2 191 ? 124.705 161.043 119.857 1.00 83.24 191 PHE G O 1
ATOM 4464 N N . ASP B 2 192 ? 123.407 159.250 119.467 1.00 81.99 192 ASP G N 1
ATOM 4465 C CA . ASP B 2 192 ? 123.126 158.992 120.874 1.00 85.73 192 ASP G CA 1
ATOM 4466 C C . ASP B 2 192 ? 123.747 157.686 121.353 1.00 84.86 192 ASP G C 1
ATOM 4467 O O . ASP B 2 192 ? 124.515 157.682 122.319 1.00 90.19 192 ASP G O 1
ATOM 4472 N N . THR B 2 193 ? 123.435 156.574 120.697 1.00 80.54 193 THR G N 1
ATOM 4473 C CA . THR B 2 193 ? 123.989 155.275 121.044 1.00 80.16 193 THR G CA 1
ATOM 4474 C C . THR B 2 193 ? 124.991 154.847 119.980 1.00 79.36 193 THR G C 1
ATOM 4475 O O . THR B 2 193 ? 124.836 155.162 118.796 1.00 79.49 193 THR G O 1
ATOM 4479 N N . GLN B 2 194 ? 126.030 154.131 120.418 1.00 75.14 194 GLN G N 1
ATOM 4480 C CA . GLN B 2 194 ? 127.083 153.713 119.498 1.00 67.05 194 GLN G CA 1
ATOM 4481 C C . GLN B 2 194 ? 126.546 152.771 118.428 1.00 68.61 194 GLN G C 1
ATOM 4482 O O . GLN B 2 194 ? 126.993 152.810 117.275 1.00 72.01 194 GLN G O 1
ATOM 4488 N N . GLU B 2 195 ? 125.592 151.911 118.794 1.00 70.27 195 GLU G N 1
ATOM 4489 C CA . GLU B 2 195 ? 124.998 151.004 117.817 1.00 70.20 195 GLU G CA 1
ATOM 4490 C C . GLU B 2 195 ? 124.267 151.772 116.722 1.00 72.39 195 GLU G C 1
ATOM 4491 O O . GLU B 2 195 ? 124.387 151.444 115.536 1.00 74.67 195 GLU G O 1
ATOM 4497 N N . SER B 2 196 ? 123.502 152.799 117.103 1.00 71.23 196 SER G N 1
ATOM 4498 C CA . SER B 2 196 ? 122.775 153.592 116.116 1.00 69.58 196 SER G CA 1
ATOM 4499 C C . SER B 2 196 ? 123.728 154.349 115.199 1.00 67.49 196 SER G C 1
ATOM 4500 O O . SER B 2 196 ? 123.500 154.426 113.985 1.00 68.88 196 SER G O 1
ATOM 4503 N N . PHE B 2 197 ? 124.797 154.916 115.763 1.00 63.14 197 PHE G N 1
ATOM 4504 C CA . PHE B 2 197 ? 125.794 155.608 114.952 1.00 57.38 197 PHE G CA 1
ATOM 4505 C C . PHE B 2 197 ? 126.475 154.652 113.982 1.00 59.55 197 PHE G C 1
ATOM 4506 O O . PHE B 2 197 ? 126.716 155.000 112.820 1.00 62.47 197 PHE G O 1
ATOM 4514 N N . TYR B 2 198 ? 126.799 153.444 114.445 1.00 60.91 198 TYR G N 1
ATOM 4515 C CA . TYR B 2 198 ? 127.475 152.479 113.585 1.00 55.80 198 TYR G CA 1
ATOM 4516 C C . TYR B 2 198 ? 126.549 151.928 112.508 1.00 59.24 198 TYR G C 1
ATOM 4517 O O . TYR B 2 198 ? 127.009 151.603 111.408 1.00 61.86 198 TYR G O 1
ATOM 4526 N N . ASN B 2 199 ? 125.253 151.816 112.796 1.00 60.97 199 ASN G N 1
ATOM 4527 C CA . ASN B 2 199 ? 124.323 151.234 111.839 1.00 63.79 199 ASN G CA 1
ATOM 4528 C C . ASN B 2 199 ? 123.717 152.254 110.885 1.00 69.19 199 ASN G C 1
ATOM 4529 O O . ASN B 2 199 ? 123.218 151.862 109.824 1.00 73.81 199 ASN G O 1
ATOM 4534 N N . ASN B 2 200 ? 123.749 153.541 111.222 1.00 65.31 200 ASN G N 1
ATOM 4535 C CA . ASN B 2 200 ? 123.140 154.561 110.377 1.00 64.30 200 ASN G CA 1
ATOM 4536 C C . ASN B 2 200 ? 124.152 155.538 109.801 1.00 67.75 200 ASN G C 1
ATOM 4537 O O . ASN B 2 200 ? 124.173 155.750 108.583 1.00 75.77 200 ASN G O 1
ATOM 4542 N N . VAL B 2 201 ? 124.996 156.138 110.638 1.00 64.82 201 VAL G N 1
ATOM 4543 C CA . VAL B 2 201 ? 125.851 157.228 110.178 1.00 60.21 201 VAL G CA 1
ATOM 4544 C C . VAL B 2 201 ? 127.035 156.693 109.382 1.00 63.67 201 VAL G C 1
ATOM 4545 O O . VAL B 2 201 ? 127.180 156.974 108.187 1.00 63.96 201 VAL G O 1
ATOM 4549 N N . LEU B 2 202 ? 127.896 155.912 110.031 1.00 65.30 202 LEU G N 1
ATOM 4550 C CA . LEU B 2 202 ? 129.114 155.433 109.395 1.00 61.44 202 LEU G CA 1
ATOM 4551 C C . LEU B 2 202 ? 129.454 154.053 109.937 1.00 59.02 202 LEU G C 1
ATOM 4552 O O . LEU B 2 202 ? 129.349 153.809 111.142 1.00 59.15 202 LEU G O 1
ATOM 4557 N N . GLY B 2 203 ? 129.864 153.162 109.041 1.00 58.98 203 GLY G N 1
ATOM 4558 C CA . GLY B 2 203 ? 130.195 151.798 109.394 1.00 61.01 203 GLY G CA 1
ATOM 4559 C C . GLY B 2 203 ? 131.625 151.647 109.866 1.00 56.84 203 GLY G C 1
ATOM 4560 O O . GLY B 2 203 ? 132.252 152.586 110.362 1.00 52.65 203 GLY G O 1
ATOM 4561 N N . GLY B 2 204 ? 132.144 150.432 109.711 1.00 50.49 204 GLY G N 1
ATOM 4562 C CA . GLY B 2 204 ? 133.503 150.125 110.119 1.00 44.77 204 GLY G CA 1
ATOM 4563 C C . GLY B 2 204 ? 134.480 150.260 108.962 1.00 44.28 204 GLY G C 1
ATOM 4564 O O . GLY B 2 204 ? 134.172 149.906 107.821 1.00 47.93 204 GLY G O 1
ATOM 4565 N N . LEU B 2 205 ? 135.667 150.778 109.274 1.00 37.62 205 LEU G N 1
ATOM 4566 C CA . LEU B 2 205 ? 136.703 150.999 108.272 1.00 29.89 205 LEU G CA 1
ATOM 4567 C C . LEU B 2 205 ? 137.830 149.995 108.466 1.00 34.16 205 LEU G C 1
ATOM 4568 O O . LEU B 2 205 ? 138.351 149.843 109.575 1.00 39.97 205 LEU G O 1
ATOM 4573 N N . TYR B 2 206 ? 138.200 149.317 107.384 1.00 31.80 206 TYR G N 1
ATOM 4574 C CA . TYR B 2 206 ? 139.241 148.297 107.397 1.00 25.50 206 TYR G CA 1
ATOM 4575 C C . TYR B 2 206 ? 140.498 148.899 106.780 1.00 26.16 206 TYR G C 1
ATOM 4576 O O . TYR B 2 206 ? 140.517 149.229 105.589 1.00 31.89 206 TYR G O 1
ATOM 4585 N N . VAL B 2 207 ? 141.539 149.056 107.594 1.00 22.57 207 VAL G N 1
ATOM 4586 C CA . VAL B 2 207 ? 142.798 149.660 107.176 1.00 19.25 207 VAL G CA 1
ATOM 4587 C C . VAL B 2 207 ? 143.830 148.549 107.059 1.00 21.82 207 VAL G C 1
ATOM 4588 O O . VAL B 2 207 ? 144.073 147.811 108.029 1.00 27.62 207 VAL G O 1
ATOM 4592 N N . THR B 2 208 ? 144.434 148.430 105.873 1.00 21.89 208 THR G N 1
ATOM 4593 C CA . THR B 2 208 ? 145.414 147.381 105.625 1.00 23.28 208 THR G CA 1
ATOM 4594 C C . THR B 2 208 ? 146.465 147.896 104.653 1.00 26.57 208 THR G C 1
ATOM 4595 O O . THR B 2 208 ? 146.343 148.986 104.098 1.00 32.25 208 THR G O 1
ATOM 4599 N N . THR B 2 209 ? 147.509 147.095 104.453 1.00 28.80 209 THR G N 1
ATOM 4600 C CA . THR B 2 209 ? 148.519 147.356 103.434 1.00 25.82 209 THR G CA 1
ATOM 4601 C C . THR B 2 209 ? 148.450 146.240 102.403 1.00 27.21 209 THR G C 1
ATOM 4602 O O . THR B 2 209 ? 148.678 145.071 102.733 1.00 33.20 209 THR G O 1
ATOM 4606 N N . THR B 2 210 ? 148.145 146.602 101.156 1.00 24.23 210 THR G N 1
ATOM 4607 C CA . THR B 2 210 ? 147.932 145.582 100.133 1.00 26.65 210 THR G CA 1
ATOM 4608 C C . THR B 2 210 ? 149.235 144.975 99.630 1.00 30.13 210 THR G C 1
ATOM 4609 O O . THR B 2 210 ? 149.257 143.796 99.257 1.00 36.82 210 THR G O 1
ATOM 4613 N N . THR B 2 211 ? 150.320 145.744 99.608 1.00 23.98 211 THR G N 1
ATOM 4614 C CA . THR B 2 211 ? 151.595 145.246 99.116 1.00 21.72 211 THR G CA 1
ATOM 4615 C C . THR B 2 211 ? 152.720 146.040 99.766 1.00 21.38 211 THR G C 1
ATOM 4616 O O . THR B 2 211 ? 152.487 146.987 100.522 1.00 26.84 211 THR G O 1
ATOM 4620 N N . GLY B 2 212 ? 153.946 145.643 99.463 1.00 20.67 212 GLY G N 1
ATOM 4621 C CA . GLY B 2 212 ? 155.109 146.271 100.065 1.00 21.77 212 GLY G CA 1
ATOM 4622 C C . GLY B 2 212 ? 155.468 145.645 101.396 1.00 23.88 212 GLY G C 1
ATOM 4623 O O . GLY B 2 212 ? 154.634 145.077 102.100 1.00 26.87 212 GLY G O 1
ATOM 4624 N N . THR B 2 213 ? 156.745 145.759 101.751 1.00 25.41 213 THR G N 1
ATOM 4625 C CA . THR B 2 213 ? 157.234 145.190 102.996 1.00 25.84 213 THR G CA 1
ATOM 4626 C C . THR B 2 213 ? 158.387 146.033 103.515 1.00 27.13 213 THR G C 1
ATOM 4627 O O . THR B 2 213 ? 159.030 146.773 102.766 1.00 34.76 213 THR G O 1
ATOM 4631 N N . GLY B 2 214 ? 158.638 145.914 104.816 1.00 26.87 214 GLY G N 1
ATOM 4632 C CA . GLY B 2 214 ? 159.799 146.530 105.435 1.00 28.60 214 GLY G CA 1
ATOM 4633 C C . GLY B 2 214 ? 159.513 147.482 106.578 1.00 29.96 214 GLY G C 1
ATOM 4634 O O . GLY B 2 214 ? 160.467 148.071 107.107 1.00 40.71 214 GLY G O 1
ATOM 4635 N N . VAL B 2 215 ? 158.269 147.680 107.010 1.00 21.77 215 VAL G N 1
ATOM 4636 C CA . VAL B 2 215 ? 158.004 148.638 108.078 1.00 20.93 215 VAL G CA 1
ATOM 4637 C C . VAL B 2 215 ? 156.686 148.272 108.748 1.00 21.22 215 VAL G C 1
ATOM 4638 O O . VAL B 2 215 ? 155.762 147.760 108.107 1.00 26.86 215 VAL G O 1
ATOM 4642 N N . VAL B 2 216 ? 156.628 148.503 110.058 1.00 19.75 216 VAL G N 1
ATOM 4643 C CA . VAL B 2 216 ? 155.409 148.357 110.843 1.00 17.60 216 VAL G CA 1
ATOM 4644 C C . VAL B 2 216 ? 155.255 149.614 111.686 1.00 20.59 216 VAL G C 1
ATOM 4645 O O . VAL B 2 216 ? 156.147 149.942 112.481 1.00 30.06 216 VAL G O 1
ATOM 4649 N N . LEU B 2 217 ? 154.137 150.315 111.516 1.00 16.74 217 LEU G N 1
ATOM 4650 C CA . LEU B 2 217 ? 153.856 151.530 112.264 1.00 17.66 217 LEU G CA 1
ATOM 4651 C C . LEU B 2 217 ? 153.001 151.210 113.481 1.00 22.00 217 LEU G C 1
ATOM 4652 O O . LEU B 2 217 ? 152.054 150.420 113.397 1.00 26.60 217 LEU G O 1
ATOM 4657 N N . SER B 2 218 ? 153.343 151.831 114.610 1.00 19.28 218 SER G N 1
ATOM 4658 C CA . SER B 2 218 ? 152.560 151.724 115.840 1.00 18.92 218 SER G CA 1
ATOM 4659 C C . SER B 2 218 ? 151.578 152.887 115.860 1.00 22.02 218 SER G C 1
ATOM 4660 O O . SER B 2 218 ? 151.851 153.955 116.410 1.00 28.20 218 SER G O 1
ATOM 4663 N N . VAL B 2 219 ? 150.417 152.674 115.254 1.00 20.30 219 VAL G N 1
ATOM 4664 C CA . VAL B 2 219 ? 149.419 153.727 115.114 1.00 19.81 219 VAL G CA 1
ATOM 4665 C C . VAL B 2 219 ? 148.683 153.886 116.437 1.00 24.42 219 VAL G C 1
ATOM 4666 O O . VAL B 2 219 ? 148.222 152.901 117.023 1.00 31.74 219 VAL G O 1
ATOM 4670 N N . TYR B 2 220 ? 148.573 155.127 116.921 1.00 23.94 220 TYR G N 1
ATOM 4671 C CA . TYR B 2 220 ? 147.894 155.356 118.187 1.00 27.97 220 TYR G CA 1
ATOM 4672 C C . TYR B 2 220 ? 146.508 155.975 118.053 1.00 32.00 220 TYR G C 1
ATOM 4673 O O . TYR B 2 220 ? 145.724 155.875 119.002 1.00 43.40 220 TYR G O 1
ATOM 4682 N N . ASN B 2 221 ? 146.179 156.593 116.917 1.00 26.62 221 ASN G N 1
ATOM 4683 C CA . ASN B 2 221 ? 144.793 156.960 116.639 1.00 25.86 221 ASN G CA 1
ATOM 4684 C C . ASN B 2 221 ? 144.609 157.276 115.158 1.00 26.82 221 ASN G C 1
ATOM 4685 O O . ASN B 2 221 ? 145.565 157.326 114.372 1.00 28.56 221 ASN G O 1
ATOM 4690 N N . THR B 2 222 ? 143.344 157.484 114.794 1.00 25.24 222 THR G N 1
ATOM 4691 C CA . THR B 2 222 ? 142.957 157.814 113.431 1.00 25.44 222 THR G CA 1
ATOM 4692 C C . THR B 2 222 ? 141.747 158.735 113.476 1.00 29.72 222 THR G C 1
ATOM 4693 O O . THR B 2 222 ? 140.784 158.462 114.200 1.00 38.72 222 THR G O 1
ATOM 4697 N N . GLN B 2 223 ? 141.793 159.807 112.690 1.00 27.28 223 GLN G N 1
ATOM 4698 C CA . GLN B 2 223 ? 140.785 160.857 112.701 1.00 26.69 223 GLN G CA 1
ATOM 4699 C C . GLN B 2 223 ? 140.234 161.066 111.295 1.00 30.00 223 GLN G C 1
ATOM 4700 O O . GLN B 2 223 ? 140.880 160.732 110.300 1.00 35.18 223 GLN G O 1
ATOM 4706 N N . MET B 2 224 ? 139.028 161.633 111.219 1.00 29.41 224 MET G N 1
ATOM 4707 C CA . MET B 2 224 ? 138.349 161.905 109.950 1.00 28.61 224 MET G CA 1
ATOM 4708 C C . MET B 2 224 ? 137.852 163.348 109.976 1.00 34.14 224 MET G C 1
ATOM 4709 O O . MET B 2 224 ? 136.755 163.626 110.468 1.00 42.61 224 MET G O 1
ATOM 4714 N N . ALA B 2 225 ? 138.644 164.267 109.432 1.00 34.83 225 ALA G N 1
ATOM 4715 C CA . ALA B 2 225 ? 138.312 165.686 109.479 1.00 33.17 225 ALA G CA 1
ATOM 4716 C C . ALA B 2 225 ? 137.403 166.050 108.310 1.00 38.86 225 ALA G C 1
ATOM 4717 O O . ALA B 2 225 ? 137.797 165.926 107.145 1.00 43.28 225 ALA G O 1
ATOM 4719 N N . ILE B 2 226 ? 136.192 166.497 108.627 1.00 39.36 226 ILE G N 1
ATOM 4720 C CA . ILE B 2 226 ? 135.258 167.032 107.641 1.00 42.12 226 ILE G CA 1
ATOM 4721 C C . ILE B 2 226 ? 135.474 168.544 107.602 1.00 48.21 226 ILE G C 1
ATOM 4722 O O . ILE B 2 226 ? 135.129 169.247 108.554 1.00 55.44 226 ILE G O 1
ATOM 4727 N N . PHE B 2 227 ? 136.054 169.049 106.511 1.00 49.91 227 PHE G N 1
ATOM 4728 C CA . PHE B 2 227 ? 136.393 170.466 106.383 1.00 51.00 227 PHE G CA 1
ATOM 4729 C C . PHE B 2 227 ? 135.266 171.165 105.626 1.00 60.40 227 PHE G C 1
ATOM 4730 O O . PHE B 2 227 ? 135.009 170.823 104.466 1.00 66.39 227 PHE G O 1
ATOM 4738 N N . TYR B 2 228 ? 134.617 172.163 106.236 1.00 63.89 228 TYR G N 1
ATOM 4739 C CA . TYR B 2 228 ? 133.540 172.805 105.489 1.00 68.87 228 TYR G CA 1
ATOM 4740 C C . TYR B 2 228 ? 133.940 174.247 105.201 1.00 76.75 228 TYR G C 1
ATOM 4741 O O . TYR B 2 228 ? 135.000 174.722 105.622 1.00 78.48 228 TYR G O 1
ATOM 4750 N N . SER B 2 229 ? 133.063 174.952 104.489 1.00 84.69 229 SER G N 1
ATOM 4751 C CA . SER B 2 229 ? 133.393 176.296 104.044 1.00 90.97 229 SER G CA 1
ATOM 4752 C C . SER B 2 229 ? 133.446 177.299 105.202 1.00 94.20 229 SER G C 1
ATOM 4753 O O . SER B 2 229 ? 134.535 177.580 105.711 1.00 94.64 229 SER G O 1
ATOM 4756 N N . TYR B 2 230 ? 132.287 177.807 105.652 1.00 96.34 230 TYR G N 1
ATOM 4757 C CA . TYR B 2 230 ? 132.063 178.491 106.932 1.00 97.35 230 TYR G CA 1
ATOM 4758 C C . TYR B 2 230 ? 130.654 179.065 106.849 1.00 99.91 230 TYR G C 1
ATOM 4759 O O . TYR B 2 230 ? 130.012 178.978 105.797 1.00 100.11 230 TYR G O 1
ATOM 4768 N N . LYS B 2 231 ? 130.176 179.685 107.927 1.00 104.32 231 LYS G N 1
ATOM 4769 C CA . LYS B 2 231 ? 129.091 180.657 107.826 1.00 113.11 231 LYS G CA 1
ATOM 4770 C C . LYS B 2 231 ? 129.527 181.730 106.825 1.00 114.35 231 LYS G C 1
ATOM 4771 O O . LYS B 2 231 ? 130.706 181.801 106.474 1.00 115.60 231 LYS G O 1
ATOM 4777 N N . VAL B 2 232 ? 128.607 182.545 106.309 1.00 112.53 232 VAL G N 1
ATOM 4778 C CA . VAL B 2 232 ? 129.026 183.501 105.289 1.00 115.94 232 VAL G CA 1
ATOM 4779 C C . VAL B 2 232 ? 130.043 184.504 105.845 1.00 122.32 232 VAL G C 1
ATOM 4780 O O . VAL B 2 232 ? 130.867 185.024 105.087 1.00 126.15 232 VAL G O 1
ATOM 4784 N N . ALA B 2 233 ? 130.047 184.746 107.159 1.00 121.87 233 ALA G N 1
ATOM 4785 C CA . ALA B 2 233 ? 131.071 185.567 107.814 1.00 124.56 233 ALA G CA 1
ATOM 4786 C C . ALA B 2 233 ? 131.120 186.972 107.204 1.00 133.31 233 ALA G C 1
ATOM 4787 O O . ALA B 2 233 ? 132.058 187.336 106.490 1.00 135.23 233 ALA G O 1
ATOM 4789 N N . ALA B 2 234 ? 130.054 187.725 107.470 1.00 131.91 234 ALA G N 1
ATOM 4790 C CA . ALA B 2 234 ? 129.833 189.006 106.812 1.00 131.50 234 ALA G CA 1
ATOM 4791 C C . ALA B 2 234 ? 129.683 188.755 105.318 1.00 133.38 234 ALA G C 1
ATOM 4792 O O . ALA B 2 234 ? 128.586 188.424 104.858 1.00 130.69 234 ALA G O 1
ATOM 4794 N N . ASP B 2 235 ? 130.778 188.892 104.553 1.00 134.41 235 ASP G N 1
ATOM 4795 C CA . ASP B 2 235 ? 130.787 188.604 103.119 1.00 133.65 235 ASP G CA 1
ATOM 4796 C C . ASP B 2 235 ? 132.061 187.876 102.677 1.00 130.81 235 ASP G C 1
ATOM 4797 O O . ASP B 2 235 ? 132.445 187.952 101.506 1.00 128.33 235 ASP G O 1
ATOM 4802 N N . SER B 2 236 ? 132.694 187.129 103.580 1.00 129.20 236 SER G N 1
ATOM 4803 C CA . SER B 2 236 ? 133.901 186.336 103.368 1.00 124.73 236 SER G CA 1
ATOM 4804 C C . SER B 2 236 ? 133.507 184.866 103.519 1.00 123.50 236 SER G C 1
ATOM 4805 O O . SER B 2 236 ? 132.385 184.495 103.135 1.00 123.79 236 SER G O 1
ATOM 4808 N N . THR B 2 237 ? 134.471 184.018 103.879 1.00 120.55 237 THR G N 1
ATOM 4809 C CA . THR B 2 237 ? 134.225 182.684 104.425 1.00 113.30 237 THR G CA 1
ATOM 4810 C C . THR B 2 237 ? 135.568 182.124 104.899 1.00 109.43 237 THR G C 1
ATOM 4811 O O . THR B 2 237 ? 136.607 182.459 104.325 1.00 109.39 237 THR G O 1
ATOM 4815 N N . ALA B 2 238 ? 135.558 181.295 105.952 1.00 103.06 238 ALA G N 1
ATOM 4816 C CA . ALA B 2 238 ? 136.810 180.783 106.523 1.00 101.76 238 ALA G CA 1
ATOM 4817 C C . ALA B 2 238 ? 136.681 179.333 106.977 1.00 101.26 238 ALA G C 1
ATOM 4818 O O . ALA B 2 238 ? 135.908 179.035 107.891 1.00 104.19 238 ALA G O 1
ATOM 4820 N N . THR B 2 239 ? 137.518 178.461 106.402 1.00 96.76 239 THR G N 1
ATOM 4821 C CA . THR B 2 239 ? 137.449 177.016 106.626 1.00 91.25 239 THR G CA 1
ATOM 4822 C C . THR B 2 239 ? 137.375 176.662 108.106 1.00 87.12 239 THR G C 1
ATOM 4823 O O . THR B 2 239 ? 138.080 177.238 108.938 1.00 84.10 239 THR G O 1
ATOM 4827 N N . ALA B 2 240 ? 136.519 175.694 108.428 1.00 80.99 240 ALA G N 1
ATOM 4828 C CA . ALA B 2 240 ? 136.469 175.106 109.758 1.00 74.75 240 ALA G CA 1
ATOM 4829 C C . ALA B 2 240 ? 136.135 173.628 109.607 1.00 76.18 240 ALA G C 1
ATOM 4830 O O . ALA B 2 240 ? 135.719 173.171 108.539 1.00 77.77 240 ALA G O 1
ATOM 4832 N N . SER B 2 241 ? 136.336 172.867 110.681 1.00 70.97 241 SER G N 1
ATOM 4833 C CA . SER B 2 241 ? 136.437 171.425 110.524 1.00 58.06 241 SER G CA 1
ATOM 4834 C C . SER B 2 241 ? 135.982 170.698 111.779 1.00 58.10 241 SER G C 1
ATOM 4835 O O . SER B 2 241 ? 135.917 171.268 112.872 1.00 68.98 241 SER G O 1
ATOM 4838 N N . GLU B 2 242 ? 135.685 169.415 111.599 1.00 56.27 242 GLU G N 1
ATOM 4839 C CA . GLU B 2 242 ? 135.413 168.484 112.681 1.00 58.63 242 GLU G CA 1
ATOM 4840 C C . GLU B 2 242 ? 136.574 167.492 112.751 1.00 55.53 242 GLU G C 1
ATOM 4841 O O . GLU B 2 242 ? 137.564 167.622 112.026 1.00 61.07 242 GLU G O 1
ATOM 4847 N N . THR B 2 243 ? 136.497 166.539 113.685 1.00 43.50 243 THR G N 1
ATOM 4848 C CA . THR B 2 243 ? 137.560 165.540 113.806 1.00 43.54 243 THR G CA 1
ATOM 4849 C C . THR B 2 243 ? 137.145 164.064 113.787 1.00 43.10 243 THR G C 1
ATOM 4850 O O . THR B 2 243 ? 137.692 163.283 113.002 1.00 47.24 243 THR G O 1
ATOM 4854 N N . PHE B 2 244 ? 136.211 163.665 114.658 1.00 36.28 244 PHE G N 1
ATOM 4855 C CA . PHE B 2 244 ? 135.718 162.282 114.758 1.00 36.47 244 PHE G CA 1
ATOM 4856 C C . PHE B 2 244 ? 136.857 161.273 114.971 1.00 39.75 244 PHE G C 1
ATOM 4857 O O . PHE B 2 244 ? 137.177 160.463 114.100 1.00 42.49 244 PHE G O 1
ATOM 4865 N N . VAL B 2 245 ? 137.471 161.340 116.155 1.00 39.05 245 VAL G N 1
ATOM 4866 C CA . VAL B 2 245 ? 138.569 160.432 116.488 1.00 30.53 245 VAL G CA 1
ATOM 4867 C C . VAL B 2 245 ? 137.972 159.080 116.870 1.00 32.03 245 VAL G C 1
ATOM 4868 O O . VAL B 2 245 ? 136.762 158.969 117.096 1.00 44.16 245 VAL G O 1
ATOM 4872 N N . ASN B 2 246 ? 138.806 158.043 116.942 1.00 30.21 246 ASN G N 1
ATOM 4873 C CA . ASN B 2 246 ? 138.433 156.764 117.532 1.00 34.53 246 ASN G CA 1
ATOM 4874 C C . ASN B 2 246 ? 139.116 156.615 118.888 1.00 40.90 246 ASN G C 1
ATOM 4875 O O . ASN B 2 246 ? 140.247 157.072 119.077 1.00 42.29 246 ASN G O 1
ATOM 4880 N N . THR B 2 247 ? 138.418 155.995 119.836 1.00 45.74 247 THR G N 1
ATOM 4881 C CA . THR B 2 247 ? 138.899 155.850 121.206 1.00 42.06 247 THR G CA 1
ATOM 4882 C C . THR B 2 247 ? 138.897 154.378 121.613 1.00 49.95 247 THR G C 1
ATOM 4883 O O . THR B 2 247 ? 138.530 153.492 120.838 1.00 54.79 247 THR G O 1
ATOM 4887 N N . SER B 2 248 ? 139.311 154.128 122.855 1.00 53.85 248 SER G N 1
ATOM 4888 C CA . SER B 2 248 ? 139.413 152.781 123.400 1.00 52.98 248 SER G CA 1
ATOM 4889 C C . SER B 2 248 ? 138.128 152.309 124.067 1.00 56.54 248 SER G C 1
ATOM 4890 O O . SER B 2 248 ? 138.102 151.200 124.612 1.00 56.52 248 SER G O 1
ATOM 4893 N N . GLU B 2 249 ? 137.073 153.123 124.051 1.00 56.95 249 GLU G N 1
ATOM 4894 C CA . GLU B 2 249 ? 135.798 152.726 124.633 1.00 54.19 249 GLU G CA 1
ATOM 4895 C C . GLU B 2 249 ? 135.033 151.752 123.750 1.00 59.72 249 GLU G C 1
ATOM 4896 O O . GLU B 2 249 ? 134.191 151.003 124.256 1.00 59.31 249 GLU G O 1
ATOM 4902 N N . SER B 2 250 ? 135.308 151.749 122.452 1.00 61.13 250 SER G N 1
ATOM 4903 C CA . SER B 2 250 ? 134.630 150.890 121.501 1.00 59.65 250 SER G CA 1
ATOM 4904 C C . SER B 2 250 ? 135.472 149.638 121.248 1.00 58.86 250 SER G C 1
ATOM 4905 O O . SER B 2 250 ? 136.506 149.414 121.882 1.00 62.63 250 SER G O 1
ATOM 4908 N N . TYR B 2 251 ? 135.018 148.809 120.312 1.00 55.11 251 TYR G N 1
ATOM 4909 C CA . TYR B 2 251 ? 135.666 147.544 119.983 1.00 48.24 251 TYR G CA 1
ATOM 4910 C C . TYR B 2 251 ? 136.393 147.676 118.651 1.00 47.56 251 TYR G C 1
ATOM 4911 O O . TYR B 2 251 ? 135.774 148.009 117.635 1.00 52.72 251 TYR G O 1
ATOM 4920 N N . GLN B 2 252 ? 137.693 147.404 118.656 1.00 41.75 252 GLN G N 1
ATOM 4921 C CA . GLN B 2 252 ? 138.496 147.349 117.444 1.00 38.88 252 GLN G CA 1
ATOM 4922 C C . GLN B 2 252 ? 138.814 145.899 117.102 1.00 39.37 252 GLN G C 1
ATOM 4923 O O . GLN B 2 252 ? 138.564 144.981 117.888 1.00 49.68 252 GLN G O 1
ATOM 4929 N N . VAL B 2 253 ? 139.372 145.694 115.911 1.00 30.28 253 VAL G N 1
ATOM 4930 C CA . VAL B 2 253 ? 139.862 144.379 115.509 1.00 28.46 253 VAL G CA 1
ATOM 4931 C C . VAL B 2 253 ? 141.314 144.522 115.078 1.00 30.69 253 VAL G C 1
ATOM 4932 O O . VAL B 2 253 ? 141.607 145.233 114.112 1.00 38.74 253 VAL G O 1
ATOM 4936 N N . ASN B 2 254 ? 142.216 143.845 115.784 1.00 25.12 254 ASN G N 1
ATOM 4937 C CA . ASN B 2 254 ? 143.639 143.843 115.466 1.00 24.52 254 ASN G CA 1
ATOM 4938 C C . ASN B 2 254 ? 143.979 142.503 114.830 1.00 29.30 254 ASN G C 1
ATOM 4939 O O . ASN B 2 254 ? 143.842 141.461 115.480 1.00 38.66 254 ASN G O 1
ATOM 4944 N N . HIS B 2 255 ? 144.423 142.516 113.573 1.00 22.26 255 HIS G N 1
ATOM 4945 C CA . HIS B 2 255 ? 144.831 141.280 112.914 1.00 22.02 255 HIS G CA 1
ATOM 4946 C C . HIS B 2 255 ? 146.355 141.269 112.914 1.00 25.21 255 HIS G C 1
ATOM 4947 O O . HIS B 2 255 ? 146.994 141.975 112.124 1.00 34.42 255 HIS G O 1
ATOM 4954 N N . ILE B 2 256 ? 146.921 140.490 113.836 1.00 24.88 256 ILE G N 1
ATOM 4955 C CA . ILE B 2 256 ? 148.356 140.264 113.961 1.00 27.30 256 ILE G CA 1
ATOM 4956 C C . ILE B 2 256 ? 148.629 138.810 113.621 1.00 29.42 256 ILE G C 1
ATOM 4957 O O . ILE B 2 256 ? 148.118 137.904 114.291 1.00 39.14 256 ILE G O 1
ATOM 4962 N N . LYS B 2 257 ? 149.447 138.579 112.598 1.00 26.39 257 LYS G N 1
ATOM 4963 C CA . LYS B 2 257 ? 149.721 137.224 112.143 1.00 31.21 257 LYS G CA 1
ATOM 4964 C C . LYS B 2 257 ? 151.218 137.056 111.942 1.00 31.90 257 LYS G C 1
ATOM 4965 O O . LYS B 2 257 ? 151.812 137.726 111.088 1.00 35.86 257 LYS G O 1
ATOM 4971 N N . ASN B 2 258 ? 151.821 136.166 112.725 1.00 29.15 258 ASN G N 1
ATOM 4972 C CA . ASN B 2 258 ? 153.237 135.858 112.617 1.00 26.98 258 ASN G CA 1
ATOM 4973 C C . ASN B 2 258 ? 153.383 134.556 111.846 1.00 30.87 258 ASN G C 1
ATOM 4974 O O . ASN B 2 258 ? 152.596 133.625 112.036 1.00 38.72 258 ASN G O 1
ATOM 4979 N N . SER B 2 259 ? 154.381 134.490 110.969 1.00 29.76 259 SER G N 1
ATOM 4980 C CA . SER B 2 259 ? 154.471 133.348 110.068 1.00 29.75 259 SER G CA 1
ATOM 4981 C C . SER B 2 259 ? 155.913 132.895 109.894 1.00 39.06 259 SER G C 1
ATOM 4982 O O . SER B 2 259 ? 156.865 133.647 110.132 1.00 47.21 259 SER G O 1
ATOM 4985 N N . GLN B 2 260 ? 156.043 131.643 109.443 1.00 40.60 260 GLN G N 1
ATOM 4986 C CA . GLN B 2 260 ? 157.328 130.970 109.246 1.00 44.91 260 GLN G CA 1
ATOM 4987 C C . GLN B 2 260 ? 158.200 131.054 110.495 1.00 44.37 260 GLN G C 1
ATOM 4988 O O . GLN B 2 260 ? 159.411 131.273 110.422 1.00 44.57 260 GLN G O 1
ATOM 4994 N N . ILE B 2 261 ? 157.576 130.867 111.657 1.00 40.71 261 ILE G N 1
ATOM 4995 C CA . ILE B 2 261 ? 158.292 130.838 112.924 1.00 36.13 261 ILE G CA 1
ATOM 4996 C C . ILE B 2 261 ? 158.487 129.412 113.427 1.00 46.60 261 ILE G C 1
ATOM 4997 O O . ILE B 2 261 ? 158.888 129.213 114.578 1.00 56.11 261 ILE G O 1
ATOM 5002 N N . SER B 2 262 ? 158.212 128.413 112.584 1.00 48.03 262 SER G N 1
ATOM 5003 C CA . SER B 2 262 ? 158.282 127.021 113.017 1.00 42.61 262 SER G CA 1
ATOM 5004 C C . SER B 2 262 ? 159.691 126.627 113.439 1.00 42.06 262 SER G C 1
ATOM 5005 O O . SER B 2 262 ? 159.858 125.745 114.290 1.00 43.54 262 SER G O 1
ATOM 5008 N N . HIS B 2 263 ? 160.714 127.260 112.860 1.00 45.17 263 HIS G N 1
ATOM 5009 C CA . HIS B 2 263 ? 162.085 126.962 113.257 1.00 49.74 263 HIS G CA 1
ATOM 5010 C C . HIS B 2 263 ? 162.408 127.484 114.650 1.00 50.19 263 HIS G C 1
ATOM 5011 O O . HIS B 2 263 ? 163.389 127.037 115.253 1.00 56.54 263 HIS G O 1
ATOM 5018 N N . LEU B 2 264 ? 161.610 128.417 115.174 1.00 43.84 264 LEU G N 1
ATOM 5019 C CA . LEU B 2 264 ? 161.811 128.905 116.531 1.00 43.11 264 LEU G CA 1
ATOM 5020 C C . LEU B 2 264 ? 161.228 127.968 117.582 1.00 42.83 264 LEU G C 1
ATOM 5021 O O . LEU B 2 264 ? 161.663 128.008 118.738 1.00 41.74 264 LEU G O 1
ATOM 5026 N N . LEU B 2 265 ? 160.259 127.131 117.208 1.00 43.49 265 LEU G N 1
ATOM 5027 C CA . LEU B 2 265 ? 159.631 126.185 118.122 1.00 40.79 265 LEU G CA 1
ATOM 5028 C C . LEU B 2 265 ? 160.374 124.863 118.242 1.00 50.12 265 LEU G C 1
ATOM 5029 O O . LEU B 2 265 ? 160.079 124.091 119.160 1.00 53.43 265 LEU G O 1
ATOM 5034 N N . GLN B 2 266 ? 161.320 124.579 117.351 1.00 53.10 266 GLN G N 1
ATOM 5035 C CA . GLN B 2 266 ? 162.025 123.310 117.410 1.00 53.83 266 GLN G CA 1
ATOM 5036 C C . GLN B 2 266 ? 162.966 123.276 118.612 1.00 63.22 266 GLN G C 1
ATOM 5037 O O . GLN B 2 266 ? 163.296 124.304 119.211 1.00 60.41 266 GLN G O 1
ATOM 5043 N N . GLU B 2 267 ? 163.392 122.067 118.966 1.00 69.13 267 GLU G N 1
ATOM 5044 C CA . GLU B 2 267 ? 164.220 121.883 120.149 1.00 68.81 267 GLU G CA 1
ATOM 5045 C C . GLU B 2 267 ? 165.636 122.389 119.901 1.00 62.63 267 GLU G C 1
ATOM 5046 O O . GLU B 2 267 ? 166.245 122.094 118.868 1.00 57.41 267 GLU G O 1
ATOM 5052 N N . ASN B 2 268 ? 166.157 123.156 120.858 1.00 59.61 268 ASN G N 1
ATOM 5053 C CA . ASN B 2 268 ? 167.515 123.690 120.777 1.00 56.57 268 ASN G CA 1
ATOM 5054 C C . ASN B 2 268 ? 167.958 123.974 122.206 1.00 59.08 268 ASN G C 1
ATOM 5055 O O . ASN B 2 268 ? 167.476 124.932 122.818 1.00 62.49 268 ASN G O 1
ATOM 5060 N N . ASP B 2 269 ? 168.861 123.151 122.733 1.00 59.66 269 ASP G N 1
ATOM 5061 C CA . ASP B 2 269 ? 169.153 123.174 124.167 1.00 58.60 269 ASP G CA 1
ATOM 5062 C C . ASP B 2 269 ? 170.299 124.119 124.522 1.00 56.03 269 ASP G C 1
ATOM 5063 O O . ASP B 2 269 ? 171.209 123.765 125.270 1.00 61.30 269 ASP G O 1
ATOM 5068 N N . SER B 2 270 ? 170.261 125.341 123.992 1.00 51.44 270 SER G N 1
ATOM 5069 C CA . SER B 2 270 ? 171.070 126.431 124.532 1.00 41.94 270 SER G CA 1
ATOM 5070 C C . SER B 2 270 ? 170.362 127.774 124.556 1.00 38.74 270 SER G C 1
ATOM 5071 O O . SER B 2 270 ? 170.827 128.676 125.260 1.00 40.01 270 SER G O 1
ATOM 5074 N N . LEU B 2 271 ? 169.260 127.946 123.829 1.00 37.77 271 LEU G N 1
ATOM 5075 C CA . LEU B 2 271 ? 168.611 129.239 123.687 1.00 30.92 271 LEU G CA 1
ATOM 5076 C C . LEU B 2 271 ? 167.102 129.050 123.665 1.00 29.22 271 LEU G C 1
ATOM 5077 O O . LEU B 2 271 ? 166.591 127.978 123.330 1.00 33.44 271 LEU G O 1
ATOM 5082 N N . SER B 2 272 ? 166.395 130.117 124.028 1.00 24.47 272 SER G N 1
ATOM 5083 C CA . SER B 2 272 ? 164.939 130.162 123.985 1.00 22.44 272 SER G CA 1
ATOM 5084 C C . SER B 2 272 ? 164.520 131.555 123.542 1.00 27.36 272 SER G C 1
ATOM 5085 O O . SER B 2 272 ? 165.035 132.547 124.061 1.00 34.17 272 SER G O 1
ATOM 5088 N N . CYS B 2 273 ? 163.589 131.634 122.599 1.00 23.24 273 CYS G N 1
ATOM 5089 C CA . CYS B 2 273 ? 163.240 132.899 121.969 1.00 20.54 273 CYS G CA 1
ATOM 5090 C C . CYS B 2 273 ? 161.958 133.474 122.558 1.00 19.74 273 CYS G C 1
ATOM 5091 O O . CYS B 2 273 ? 161.092 132.745 123.045 1.00 23.08 273 CYS G O 1
ATOM 5094 N N . VAL B 2 274 ? 161.853 134.803 122.517 1.00 19.70 274 VAL G N 1
ATOM 5095 C CA . VAL B 2 274 ? 160.628 135.498 122.900 1.00 19.10 274 VAL G CA 1
ATOM 5096 C C . VAL B 2 274 ? 160.376 136.586 121.861 1.00 21.08 274 VAL G C 1
ATOM 5097 O O . VAL B 2 274 ? 161.071 137.614 121.846 1.00 24.13 274 VAL G O 1
ATOM 5101 N N . LYS B 2 275 ? 159.438 136.332 120.945 1.00 21.04 275 LYS G N 1
ATOM 5102 C CA . LYS B 2 275 ? 159.026 137.322 119.958 1.00 20.54 275 LYS G CA 1
ATOM 5103 C C . LYS B 2 275 ? 157.845 138.104 120.523 1.00 26.43 275 LYS G C 1
ATOM 5104 O O . LYS B 2 275 ? 157.073 137.579 121.328 1.00 29.17 275 LYS G O 1
ATOM 5110 N N . SER B 2 276 ? 157.754 139.397 120.178 1.00 25.15 276 SER G N 1
ATOM 5111 C CA . SER B 2 276 ? 156.705 140.124 120.894 1.00 25.75 276 SER G CA 1
ATOM 5112 C C . SER B 2 276 ? 155.276 140.080 120.346 1.00 33.41 276 SER G C 1
ATOM 5113 O O . SER B 2 276 ? 154.396 139.580 121.058 1.00 41.31 276 SER G O 1
ATOM 5116 N N . PRO B 2 277 ? 154.950 140.620 119.130 1.00 29.96 277 PRO G N 1
ATOM 5117 C CA . PRO B 2 277 ? 153.521 140.682 118.784 1.00 26.15 277 PRO G CA 1
ATOM 5118 C C . PRO B 2 277 ? 153.000 139.278 118.559 1.00 31.22 277 PRO G C 1
ATOM 5119 O O . PRO B 2 277 ? 153.360 138.623 117.576 1.00 35.68 277 PRO G O 1
ATOM 5123 N N . ALA B 2 278 ? 152.170 138.809 119.492 1.00 24.12 278 ALA G N 1
ATOM 5124 C CA . ALA B 2 278 ? 151.865 137.390 119.620 1.00 24.55 278 ALA G CA 1
ATOM 5125 C C . ALA B 2 278 ? 153.170 136.603 119.594 1.00 31.65 278 ALA G C 1
ATOM 5126 O O . ALA B 2 278 ? 153.983 136.718 120.514 1.00 31.87 278 ALA G O 1
ATOM 5128 N N . GLY B 2 279 ? 153.395 135.824 118.540 1.00 28.32 279 GLY G N 1
ATOM 5129 C CA . GLY B 2 279 ? 154.690 135.180 118.389 1.00 24.98 279 GLY G CA 1
ATOM 5130 C C . GLY B 2 279 ? 154.891 134.048 119.380 1.00 25.97 279 GLY G C 1
ATOM 5131 O O . GLY B 2 279 ? 153.979 133.264 119.662 1.00 32.47 279 GLY G O 1
ATOM 5132 N N . VAL B 2 280 ? 156.106 133.964 119.924 1.00 22.82 280 VAL G N 1
ATOM 5133 C CA . VAL B 2 280 ? 156.509 132.849 120.770 1.00 21.82 280 VAL G CA 1
ATOM 5134 C C . VAL B 2 280 ? 156.910 133.377 122.144 1.00 23.64 280 VAL G C 1
ATOM 5135 O O . VAL B 2 280 ? 157.182 134.566 122.326 1.00 27.34 280 VAL G O 1
ATOM 5139 N N . MET B 2 281 ? 156.942 132.467 123.119 1.00 23.82 281 MET G N 1
ATOM 5140 C CA . MET B 2 281 ? 157.320 132.802 124.485 1.00 20.48 281 MET G CA 1
ATOM 5141 C C . MET B 2 281 ? 158.060 131.623 125.102 1.00 26.95 281 MET G C 1
ATOM 5142 O O . MET B 2 281 ? 158.031 130.503 124.584 1.00 35.96 281 MET G O 1
ATOM 5147 N N . THR B 2 282 ? 158.716 131.886 126.232 1.00 19.72 282 THR G N 1
ATOM 5148 C CA . THR B 2 282 ? 159.515 130.889 126.934 1.00 17.74 282 THR G CA 1
ATOM 5149 C C . THR B 2 282 ? 158.756 130.359 128.145 1.00 22.01 282 THR G C 1
ATOM 5150 O O . THR B 2 282 ? 158.295 131.136 128.993 1.00 26.07 282 THR G O 1
ATOM 5154 N N . GLN B 2 283 ? 158.644 129.033 128.222 1.00 19.91 283 GLN G N 1
ATOM 5155 C CA . GLN B 2 283 ? 157.965 128.328 129.300 1.00 20.53 283 GLN G CA 1
ATOM 5156 C C . GLN B 2 283 ? 158.977 127.504 130.085 1.00 24.91 283 GLN G C 1
ATOM 5157 O O . GLN B 2 283 ? 159.752 126.737 129.500 1.00 30.48 283 GLN G O 1
ATOM 5163 N N . LEU B 2 284 ? 158.957 127.660 131.407 1.00 23.81 284 LEU G N 1
ATOM 5164 C CA . LEU B 2 284 ? 159.876 126.990 132.315 1.00 23.41 284 LEU G CA 1
ATOM 5165 C C . LEU B 2 284 ? 159.082 126.080 133.241 1.00 27.23 284 LEU G C 1
ATOM 5166 O O . LEU B 2 284 ? 158.110 126.520 133.864 1.00 31.69 284 LEU G O 1
ATOM 5171 N N . THR B 2 285 ? 159.496 124.820 133.338 1.00 28.12 285 THR G N 1
ATOM 5172 C CA . THR B 2 285 ? 158.773 123.819 134.114 1.00 29.46 285 THR G CA 1
ATOM 5173 C C . THR B 2 285 ? 159.701 123.189 135.142 1.00 32.61 285 THR G C 1
ATOM 5174 O O . THR B 2 285 ? 160.758 122.658 134.787 1.00 40.39 285 THR G O 1
ATOM 5178 N N . ILE B 2 286 ? 159.298 123.237 136.408 1.00 31.27 286 ILE G N 1
ATOM 5179 C CA . ILE B 2 286 ? 159.962 122.506 137.480 1.00 33.50 286 ILE G CA 1
ATOM 5180 C C . ILE B 2 286 ? 159.111 121.290 137.813 1.00 37.57 286 ILE G C 1
ATOM 5181 O O . ILE B 2 286 ? 157.907 121.417 138.079 1.00 40.97 286 ILE G O 1
ATOM 5186 N N . SER B 2 287 ? 159.737 120.114 137.801 1.00 36.47 287 SER G N 1
ATOM 5187 C CA . SER B 2 287 ? 159.032 118.856 137.986 1.00 41.97 287 SER G CA 1
ATOM 5188 C C . SER B 2 287 ? 158.490 118.736 139.411 1.00 45.34 287 SER G C 1
ATOM 5189 O O . SER B 2 287 ? 158.799 119.536 140.299 1.00 45.78 287 SER G O 1
ATOM 5192 N N . LYS B 2 288 ? 157.663 117.708 139.619 1.00 50.64 288 LYS G N 1
ATOM 5193 C CA . LYS B 2 288 ? 157.067 117.479 140.930 1.00 49.57 288 LYS G CA 1
ATOM 5194 C C . LYS B 2 288 ? 157.997 116.692 141.846 1.00 50.16 288 LYS G C 1
ATOM 5195 O O . LYS B 2 288 ? 158.040 116.949 143.055 1.00 53.52 288 LYS G O 1
ATOM 5201 N N . GLU B 2 289 ? 158.738 115.724 141.299 1.00 52.46 289 GLU G N 1
ATOM 5202 C CA . GLU B 2 289 ? 159.667 114.964 142.127 1.00 54.95 289 GLU G CA 1
ATOM 5203 C C . GLU B 2 289 ? 160.786 115.853 142.652 1.00 51.32 289 GLU G C 1
ATOM 5204 O O . GLU B 2 289 ? 161.226 115.693 143.795 1.00 59.01 289 GLU G O 1
ATOM 5210 N N . GLN B 2 290 ? 161.248 116.802 141.832 1.00 45.28 290 GLN G N 1
ATOM 5211 C CA . GLN B 2 290 ? 162.267 117.748 142.277 1.00 43.35 290 GLN G CA 1
ATOM 5212 C C . GLN B 2 290 ? 161.805 118.517 143.508 1.00 45.89 290 GLN G C 1
ATOM 5213 O O . GLN B 2 290 ? 162.609 118.824 144.397 1.00 54.66 290 GLN G O 1
ATOM 5219 N N . PHE B 2 291 ? 160.516 118.853 143.570 1.00 43.73 291 PHE G N 1
ATOM 5220 C CA . PHE B 2 291 ? 159.969 119.458 144.778 1.00 46.52 291 PHE G CA 1
ATOM 5221 C C . PHE B 2 291 ? 159.856 118.438 145.902 1.00 49.89 291 PHE G C 1
ATOM 5222 O O . PHE B 2 291 ? 160.125 118.756 147.067 1.00 53.20 291 PHE G O 1
ATOM 5230 N N . THR B 2 292 ? 159.454 117.208 145.572 1.00 51.32 292 THR G N 1
ATOM 5231 C CA . THR B 2 292 ? 159.160 116.220 146.606 1.00 51.54 292 THR G CA 1
ATOM 5232 C C . THR B 2 292 ? 160.412 115.824 147.380 1.00 57.37 292 THR G C 1
ATOM 5233 O O . THR B 2 292 ? 160.420 115.864 148.615 1.00 66.90 292 THR G O 1
ATOM 5237 N N . ASP B 2 293 ? 161.481 115.429 146.688 1.00 55.81 293 ASP G N 1
ATOM 5238 C CA . ASP B 2 293 ? 162.706 115.071 147.404 1.00 57.99 293 ASP G CA 1
ATOM 5239 C C . ASP B 2 293 ? 163.671 116.248 147.505 1.00 51.22 293 ASP G C 1
ATOM 5240 O O . ASP B 2 293 ? 164.878 116.105 147.305 1.00 55.60 293 ASP G O 1
ATOM 5245 N N . ALA B 2 294 ? 163.145 117.422 147.847 1.00 46.31 294 ALA G N 1
ATOM 5246 C CA . ALA B 2 294 ? 163.942 118.561 148.291 1.00 51.88 294 ALA G CA 1
ATOM 5247 C C . ALA B 2 294 ? 163.345 119.280 149.490 1.00 55.80 294 ALA G C 1
ATOM 5248 O O . ALA B 2 294 ? 164.097 119.881 150.265 1.00 55.12 294 ALA G O 1
ATOM 5250 N N . PHE B 2 295 ? 162.028 119.239 149.670 1.00 60.17 295 PHE G N 1
ATOM 5251 C CA . PHE B 2 295 ? 161.337 119.798 150.817 1.00 59.13 295 PHE G CA 1
ATOM 5252 C C . PHE B 2 295 ? 160.358 118.741 151.305 1.00 70.68 295 PHE G C 1
ATOM 5253 O O . PHE B 2 295 ? 160.156 117.715 150.650 1.00 73.82 295 PHE G O 1
ATOM 5261 N N . THR B 2 296 ? 159.733 119.004 152.453 1.00 74.32 296 THR G N 1
ATOM 5262 C CA . THR B 2 296 ? 158.887 118.020 153.123 1.00 85.79 296 THR G CA 1
ATOM 5263 C C . THR B 2 296 ? 159.630 116.693 153.234 1.00 88.67 296 THR G C 1
ATOM 5264 O O . THR B 2 296 ? 160.642 116.600 153.936 1.00 84.36 296 THR G O 1
ATOM 5268 N N . SER B 2 297 ? 159.138 115.676 152.534 1.00 92.22 297 SER G N 1
ATOM 5269 C CA . SER B 2 297 ? 159.784 114.363 152.391 1.00 100.24 297 SER G CA 1
ATOM 5270 C C . SER B 2 297 ? 160.049 113.777 153.782 1.00 105.46 297 SER G C 1
ATOM 5271 O O . SER B 2 297 ? 159.268 113.996 154.718 1.00 105.87 297 SER G O 1
ATOM 5274 N N . ASN B 2 298 ? 161.145 113.025 153.910 1.00 107.99 298 ASN G N 1
ATOM 5275 C CA . ASN B 2 298 ? 161.563 112.393 155.158 1.00 114.87 298 ASN G CA 1
ATOM 5276 C C . ASN B 2 298 ? 160.481 111.493 155.744 1.00 123.37 298 ASN G C 1
ATOM 5277 O O . ASN B 2 298 ? 159.521 111.127 155.059 1.00 120.62 298 ASN G O 1
ATOM 5282 N N . LEU B 2 299 ? 160.647 111.119 157.012 1.00 129.03 299 LEU G N 1
ATOM 5283 C CA . LEU B 2 299 ? 159.656 110.312 157.712 1.00 129.91 299 LEU G CA 1
ATOM 5284 C C . LEU B 2 299 ? 159.357 110.805 159.118 1.00 127.63 299 LEU G C 1
ATOM 5285 O O . LEU B 2 299 ? 158.355 110.374 159.696 1.00 125.87 299 LEU G O 1
ATOM 5290 N N . SER B 2 300 ? 160.184 111.684 159.689 1.00 125.27 300 SER G N 1
ATOM 5291 C CA . SER B 2 300 ? 159.930 112.186 161.035 1.00 120.70 300 SER G CA 1
ATOM 5292 C C . SER B 2 300 ? 158.685 113.063 161.075 1.00 119.79 300 SER G C 1
ATOM 5293 O O . SER B 2 300 ? 157.940 113.047 162.062 1.00 118.33 300 SER G O 1
ATOM 5296 N N . SER B 2 301 ? 158.456 113.842 160.016 1.00 120.80 301 SER G N 1
ATOM 5297 C CA . SER B 2 301 ? 157.348 114.793 159.911 1.00 117.34 301 SER G CA 1
ATOM 5298 C C . SER B 2 301 ? 157.378 115.846 161.015 1.00 105.95 301 SER G C 1
ATOM 5299 O O . SER B 2 301 ? 156.353 116.466 161.315 1.00 99.50 301 SER G O 1
ATOM 5302 N N . SER B 2 302 ? 158.546 116.062 161.623 1.00 103.43 302 SER G N 1
ATOM 5303 C CA . SER B 2 302 ? 158.733 117.116 162.607 1.00 96.35 302 SER G CA 1
ATOM 5304 C C . SER B 2 302 ? 159.516 118.303 162.071 1.00 85.82 302 SER G C 1
ATOM 5305 O O . SER B 2 302 ? 159.425 119.393 162.646 1.00 80.61 302 SER G O 1
ATOM 5308 N N . LEU B 2 303 ? 160.278 118.119 160.998 1.00 79.97 303 LEU G N 1
ATOM 5309 C CA . LEU B 2 303 ? 161.001 119.211 160.371 1.00 70.79 303 LEU G CA 1
ATOM 5310 C C . LEU B 2 303 ? 160.061 120.048 159.508 1.00 66.19 303 LEU G C 1
ATOM 5311 O O . LEU B 2 303 ? 158.931 119.659 159.203 1.00 74.00 303 LEU G O 1
ATOM 5316 N N . ALA B 2 304 ? 160.550 121.222 159.118 1.00 57.76 304 ALA G N 1
ATOM 5317 C CA . ALA B 2 304 ? 159.837 122.092 158.199 1.00 54.15 304 ALA G CA 1
ATOM 5318 C C . ALA B 2 304 ? 160.855 122.973 157.493 1.00 53.10 304 ALA G C 1
ATOM 5319 O O . ALA B 2 304 ? 161.984 123.145 157.960 1.00 53.08 304 ALA G O 1
ATOM 5321 N N . TRP B 2 305 ? 160.446 123.528 156.358 1.00 47.41 305 TRP G N 1
ATOM 5322 C CA . TRP B 2 305 ? 161.314 124.367 155.549 1.00 38.98 305 TRP G CA 1
ATOM 5323 C C . TRP B 2 305 ? 160.737 125.769 155.436 1.00 42.95 305 TRP G C 1
ATOM 5324 O O . TRP B 2 305 ? 159.518 125.960 155.390 1.00 52.79 305 TRP G O 1
ATOM 5335 N N . GLN B 2 306 ? 161.636 126.749 155.394 1.00 38.81 306 GLN G N 1
ATOM 5336 C CA . GLN B 2 306 ? 161.272 128.158 155.253 1.00 38.37 306 GLN G CA 1
ATOM 5337 C C . GLN B 2 306 ? 162.255 128.737 154.237 1.00 41.29 306 GLN G C 1
ATOM 5338 O O . GLN B 2 306 ? 163.339 129.201 154.602 1.00 47.92 306 GLN G O 1
ATOM 5344 N N . ILE B 2 307 ? 161.880 128.681 152.958 1.00 38.41 307 ILE G N 1
ATOM 5345 C CA . ILE B 2 307 ? 162.748 129.194 151.905 1.00 34.87 307 ILE G CA 1
ATOM 5346 C C . ILE B 2 307 ? 162.901 130.698 152.059 1.00 37.36 307 ILE G C 1
ATOM 5347 O O . ILE B 2 307 ? 161.916 131.429 152.233 1.00 43.90 307 ILE G O 1
ATOM 5352 N N . GLY B 2 308 ? 164.142 131.165 151.992 1.00 34.39 308 GLY G N 1
ATOM 5353 C CA . GLY B 2 308 ? 164.432 132.566 152.185 1.00 34.51 308 GLY G CA 1
ATOM 5354 C C . GLY B 2 308 ? 165.228 133.190 151.060 1.00 37.26 308 GLY G C 1
ATOM 5355 O O . GLY B 2 308 ? 165.314 134.420 150.995 1.00 39.87 308 GLY G O 1
ATOM 5356 N N . GLU B 2 309 ? 165.820 132.390 150.169 1.00 35.22 309 GLU G N 1
ATOM 5357 C CA . GLU B 2 309 ? 166.540 133.031 149.071 1.00 34.38 309 GLU G CA 1
ATOM 5358 C C . GLU B 2 309 ? 166.580 132.140 147.837 1.00 37.91 309 GLU G C 1
ATOM 5359 O O . GLU B 2 309 ? 166.957 130.973 147.928 1.00 43.72 309 GLU G O 1
ATOM 5365 N N . ALA B 2 310 ? 166.194 132.688 146.681 1.00 35.94 310 ALA G N 1
ATOM 5366 C CA . ALA B 2 310 ? 166.316 131.949 145.422 1.00 33.06 310 ALA G CA 1
ATOM 5367 C C . ALA B 2 310 ? 166.521 132.957 144.294 1.00 36.12 310 ALA G C 1
ATOM 5368 O O . ALA B 2 310 ? 165.547 133.484 143.747 1.00 40.20 310 ALA G O 1
ATOM 5370 N N . GLN B 2 311 ? 167.780 133.202 143.938 1.00 38.30 311 GLN G N 1
ATOM 5371 C CA . GLN B 2 311 ? 168.089 134.150 142.877 1.00 42.37 311 GLN G CA 1
ATOM 5372 C C . GLN B 2 311 ? 167.744 133.568 141.512 1.00 40.99 311 GLN G C 1
ATOM 5373 O O . GLN B 2 311 ? 167.756 132.351 141.307 1.00 44.34 311 GLN G O 1
ATOM 5379 N N . PHE B 2 312 ? 167.443 134.457 140.567 1.00 36.81 312 PHE G N 1
ATOM 5380 C CA . PHE B 2 312 ? 167.132 134.033 139.204 1.00 34.07 312 PHE G CA 1
ATOM 5381 C C . PHE B 2 312 ? 167.425 135.192 138.260 1.00 36.21 312 PHE G C 1
ATOM 5382 O O . PHE B 2 312 ? 166.677 136.175 138.237 1.00 34.84 312 PHE G O 1
ATOM 5390 N N . ASN B 2 313 ? 168.504 135.072 137.489 1.00 32.57 313 ASN G N 1
ATOM 5391 C CA . ASN B 2 313 ? 168.898 136.069 136.505 1.00 28.08 313 ASN G CA 1
ATOM 5392 C C . ASN B 2 313 ? 169.151 135.378 135.173 1.00 31.21 313 ASN G C 1
ATOM 5393 O O . ASN B 2 313 ? 169.633 134.242 135.132 1.00 40.44 313 ASN G O 1
ATOM 5398 N N . ILE B 2 314 ? 168.825 136.067 134.080 1.00 31.63 314 ILE G N 1
ATOM 5399 C CA . ILE B 2 314 ? 168.934 135.508 132.738 1.00 27.81 314 ILE G CA 1
ATOM 5400 C C . ILE B 2 314 ? 169.834 136.411 131.908 1.00 30.99 314 ILE G C 1
ATOM 5401 O O . ILE B 2 314 ? 169.758 137.639 132.012 1.00 38.48 314 ILE G O 1
ATOM 5406 N N . SER B 2 315 ? 170.695 135.806 131.095 1.00 30.13 315 SER G N 1
ATOM 5407 C CA . SER B 2 315 ? 171.587 136.540 130.206 1.00 32.61 315 SER G CA 1
ATOM 5408 C C . SER B 2 315 ? 171.090 136.390 128.774 1.00 31.84 315 SER G C 1
ATOM 5409 O O . SER B 2 315 ? 170.929 135.268 128.283 1.00 35.29 315 SER G O 1
ATOM 5412 N N . ALA B 2 316 ? 170.850 137.518 128.111 1.00 31.14 316 ALA G N 1
ATOM 5413 C CA . ALA B 2 316 ? 170.412 137.503 126.724 1.00 29.88 316 ALA G CA 1
ATOM 5414 C C . ALA B 2 316 ? 171.609 137.366 125.792 1.00 34.56 316 ALA G C 1
ATOM 5415 O O . ALA B 2 316 ? 172.660 137.974 126.014 1.00 45.01 316 ALA G O 1
ATOM 5417 N N . SER B 2 317 ? 171.446 136.555 124.752 1.00 31.15 317 SER G N 1
ATOM 5418 C CA . SER B 2 317 ? 172.507 136.378 123.772 1.00 33.30 317 SER G CA 1
ATOM 5419 C C . SER B 2 317 ? 172.724 137.662 122.980 1.00 39.98 317 SER G C 1
ATOM 5420 O O . SER B 2 317 ? 171.800 138.450 122.763 1.00 43.07 317 SER G O 1
ATOM 5423 N N . LYS B 2 318 ? 173.962 137.868 122.554 1.00 43.45 318 LYS G N 1
ATOM 5424 C CA . LYS B 2 318 ? 174.302 139.049 121.770 1.00 44.65 318 LYS G CA 1
ATOM 5425 C C . LYS B 2 318 ? 173.605 138.972 120.418 1.00 47.55 318 LYS G C 1
ATOM 5426 O O . LYS B 2 318 ? 173.815 138.002 119.679 1.00 50.53 318 LYS G O 1
ATOM 5432 N N . PRO B 2 319 ? 172.771 139.946 120.059 1.00 46.51 319 PRO G N 1
ATOM 5433 C CA . PRO B 2 319 ? 172.065 139.865 118.778 1.00 43.64 319 PRO G CA 1
ATOM 5434 C C . PRO B 2 319 ? 173.020 140.062 117.617 1.00 48.95 319 PRO G C 1
ATOM 5435 O O . PRO B 2 319 ? 173.950 140.870 117.680 1.00 54.99 319 PRO G O 1
ATOM 5439 N N . SER B 2 320 ? 172.769 139.322 116.545 1.00 50.50 320 SER G N 1
ATOM 5440 C CA . SER B 2 320 ? 173.587 139.428 115.352 1.00 51.90 320 SER G CA 1
ATOM 5441 C C . SER B 2 320 ? 173.298 140.733 114.616 1.00 56.06 320 SER G C 1
ATOM 5442 O O . SER B 2 320 ? 172.243 141.354 114.776 1.00 59.60 320 SER G O 1
ATOM 5445 N N . GLU B 2 321 ? 174.267 141.152 113.808 1.00 56.97 321 GLU G N 1
ATOM 5446 C CA . GLU B 2 321 ? 174.115 142.364 113.019 1.00 61.51 321 GLU G CA 1
ATOM 5447 C C . GLU B 2 321 ? 173.147 142.136 111.864 1.00 64.31 321 GLU G C 1
ATOM 5448 O O . GLU B 2 321 ? 172.962 141.012 111.389 1.00 58.83 321 GLU G O 1
ATOM 5454 N N . GLY B 2 322 ? 172.527 143.223 111.410 1.00 66.12 322 GLY G N 1
ATOM 5455 C CA . GLY B 2 322 ? 171.569 143.164 110.329 1.00 56.48 322 GLY G CA 1
ATOM 5456 C C . GLY B 2 322 ? 170.149 142.854 110.744 1.00 53.00 322 GLY G C 1
ATOM 5457 O O . GLY B 2 322 ? 169.264 142.814 109.879 1.00 55.45 322 GLY G O 1
ATOM 5458 N N . LEU B 2 323 ? 169.899 142.630 112.031 1.00 48.85 323 LEU G N 1
ATOM 5459 C CA . LEU B 2 323 ? 168.546 142.366 112.494 1.00 45.73 323 LEU G CA 1
ATOM 5460 C C . LEU B 2 323 ? 167.712 143.642 112.468 1.00 49.67 323 LEU G C 1
ATOM 5461 O O . LEU B 2 323 ? 168.217 144.749 112.672 1.00 49.70 323 LEU G O 1
ATOM 5466 N N . MET B 2 324 ? 166.417 143.474 112.201 1.00 43.19 324 MET G N 1
ATOM 5467 C CA . MET B 2 324 ? 165.467 144.576 112.241 1.00 37.10 324 MET G CA 1
ATOM 5468 C C . MET B 2 324 ? 164.751 144.680 113.579 1.00 37.27 324 MET G C 1
ATOM 5469 O O . MET B 2 324 ? 164.215 145.747 113.900 1.00 43.15 324 MET G O 1
ATOM 5474 N N . LEU B 2 325 ? 164.747 143.603 114.357 1.00 34.33 325 LEU G N 1
ATOM 5475 C CA . LEU B 2 325 ? 164.070 143.529 115.642 1.00 31.98 325 LEU G CA 1
ATOM 5476 C C . LEU B 2 325 ? 165.094 143.653 116.763 1.00 37.68 325 LEU G C 1
ATOM 5477 O O . LEU B 2 325 ? 166.188 143.089 116.680 1.00 37.78 325 LEU G O 1
ATOM 5482 N N . SER B 2 326 ? 164.736 144.395 117.809 1.00 39.57 326 SER G N 1
ATOM 5483 C CA . SER B 2 326 ? 165.615 144.604 118.948 1.00 37.38 326 SER G CA 1
ATOM 5484 C C . SER B 2 326 ? 164.986 144.007 120.205 1.00 34.05 326 SER G C 1
ATOM 5485 O O . SER B 2 326 ? 163.763 143.875 120.278 1.00 38.14 326 SER G O 1
ATOM 5488 N N . PRO B 2 327 ? 165.793 143.620 121.200 1.00 27.27 327 PRO G N 1
ATOM 5489 C CA . PRO B 2 327 ? 165.233 142.915 122.355 1.00 25.14 327 PRO G CA 1
ATOM 5490 C C . PRO B 2 327 ? 164.259 143.803 123.135 1.00 25.59 327 PRO G C 1
ATOM 5491 O O . PRO B 2 327 ? 164.442 145.021 123.195 1.00 24.43 327 PRO G O 1
ATOM 5495 N N . PRO B 2 328 ? 163.229 143.205 123.725 1.00 24.99 328 PRO G N 1
ATOM 5496 C CA . PRO B 2 328 ? 162.308 144.002 124.548 1.00 25.13 328 PRO G CA 1
ATOM 5497 C C . PRO B 2 328 ? 162.982 144.515 125.810 1.00 28.70 328 PRO G C 1
ATOM 5498 O O . PRO B 2 328 ? 163.883 143.883 126.367 1.00 29.27 328 PRO G O 1
ATOM 5502 N N . SER B 2 329 ? 162.525 145.685 126.261 1.00 30.67 329 SER G N 1
ATOM 5503 C CA . SER B 2 329 ? 163.163 146.342 127.398 1.00 34.94 329 SER G CA 1
ATOM 5504 C C . SER B 2 329 ? 162.852 145.641 128.715 1.00 32.11 329 SER G C 1
ATOM 5505 O O . SER B 2 329 ? 163.700 145.612 129.613 1.00 38.92 329 SER G O 1
ATOM 5508 N N . TYR B 2 330 ? 161.653 145.078 128.850 1.00 25.60 330 TYR G N 1
ATOM 5509 C CA . TYR B 2 330 ? 161.212 144.438 130.081 1.00 27.41 330 TYR G CA 1
ATOM 5510 C C . TYR B 2 330 ? 160.670 143.044 129.809 1.00 27.08 330 TYR G C 1
ATOM 5511 O O . TYR B 2 330 ? 160.107 142.770 128.745 1.00 31.41 330 TYR G O 1
ATOM 5520 N N . LEU B 2 331 ? 160.823 142.173 130.804 1.00 22.75 331 LEU G N 1
ATOM 5521 C CA . LEU B 2 331 ? 160.227 140.847 130.801 1.00 18.07 331 LEU G CA 1
ATOM 5522 C C . LEU B 2 331 ? 159.480 140.630 132.108 1.00 20.26 331 LEU G C 1
ATOM 5523 O O . LEU B 2 331 ? 159.907 141.101 133.166 1.00 27.92 331 LEU G O 1
ATOM 5528 N N . LEU B 2 332 ? 158.359 139.920 132.023 1.00 17.11 332 LEU G N 1
ATOM 5529 C CA . LEU B 2 332 ? 157.526 139.593 133.172 1.00 18.24 332 LEU G CA 1
ATOM 5530 C C . LEU B 2 332 ? 157.498 138.080 133.323 1.00 18.14 332 LEU G C 1
ATOM 5531 O O . LEU B 2 332 ? 157.148 137.366 132.376 1.00 19.57 332 LEU G O 1
ATOM 5536 N N . LEU B 2 333 ? 157.875 137.598 134.503 1.00 18.40 333 LEU G N 1
ATOM 5537 C CA . LEU B 2 333 ? 157.886 136.177 134.821 1.00 18.08 333 LEU G CA 1
ATOM 5538 C C . LEU B 2 333 ? 156.702 135.886 135.729 1.00 19.96 333 LEU G C 1
ATOM 5539 O O . LEU B 2 333 ? 156.578 136.492 136.802 1.00 26.42 333 LEU G O 1
ATOM 5544 N N . LEU B 2 334 ? 155.832 134.971 135.305 1.00 18.86 334 LEU G N 1
ATOM 5545 C CA . LEU B 2 334 ? 154.640 134.688 136.098 1.00 19.01 334 LEU G CA 1
ATOM 5546 C C . LEU B 2 334 ? 154.116 133.308 135.727 1.00 22.30 334 LEU G C 1
ATOM 5547 O O . LEU B 2 334 ? 154.398 132.810 134.633 1.00 26.09 334 LEU G O 1
ATOM 5552 N N . PRO B 2 335 ? 153.357 132.663 136.618 1.00 20.87 335 PRO G N 1
ATOM 5553 C CA . PRO B 2 335 ? 152.801 131.344 136.291 1.00 21.79 335 PRO G CA 1
ATOM 5554 C C . PRO B 2 335 ? 151.863 131.406 135.095 1.00 26.88 335 PRO G C 1
ATOM 5555 O O . PRO B 2 335 ? 151.180 132.406 134.860 1.00 32.32 335 PRO G O 1
ATOM 5559 N N . GLN B 2 336 ? 151.837 130.309 134.333 1.00 27.61 336 GLN G N 1
ATOM 5560 C CA . GLN B 2 336 ? 151.047 130.274 133.107 1.00 26.49 336 GLN G CA 1
ATOM 5561 C C . GLN B 2 336 ? 149.550 130.272 133.386 1.00 32.56 336 GLN G C 1
ATOM 5562 O O . GLN B 2 336 ? 148.765 130.698 132.534 1.00 39.35 336 GLN G O 1
ATOM 5568 N N . ASP B 2 337 ? 149.127 129.789 134.554 1.00 34.37 337 ASP G N 1
ATOM 5569 C CA . ASP B 2 337 ? 147.696 129.768 134.840 1.00 38.94 337 ASP G CA 1
ATOM 5570 C C . ASP B 2 337 ? 147.154 131.165 135.111 1.00 35.77 337 ASP G C 1
ATOM 5571 O O . ASP B 2 337 ? 146.006 131.460 134.760 1.00 39.51 337 ASP G O 1
ATOM 5576 N N . SER B 2 338 ? 147.959 132.043 135.713 1.00 28.69 338 SER G N 1
ATOM 5577 C CA . SER B 2 338 ? 147.531 133.398 136.036 1.00 26.76 338 SER G CA 1
ATOM 5578 C C . SER B 2 338 ? 147.882 134.407 134.950 1.00 29.81 338 SER G C 1
ATOM 5579 O O . SER B 2 338 ? 148.069 135.591 135.256 1.00 34.11 338 SER G O 1
ATOM 5582 N N . VAL B 2 339 ? 147.980 133.984 133.692 1.00 32.31 339 VAL G N 1
ATOM 5583 C CA . VAL B 2 339 ? 148.343 134.927 132.641 1.00 28.96 339 VAL G CA 1
ATOM 5584 C C . VAL B 2 339 ? 147.112 135.632 132.075 1.00 33.06 339 VAL G C 1
ATOM 5585 O O . VAL B 2 339 ? 147.212 136.771 131.607 1.00 35.87 339 VAL G O 1
ATOM 5589 N N . ARG B 2 340 ? 145.945 134.989 132.120 1.00 34.53 340 ARG G N 1
ATOM 5590 C CA . ARG B 2 340 ? 144.742 135.609 131.579 1.00 36.45 340 ARG G CA 1
ATOM 5591 C C . ARG B 2 340 ? 144.213 136.674 132.536 1.00 42.36 340 ARG G C 1
ATOM 5592 O O . ARG B 2 340 ? 144.164 137.865 132.199 1.00 45.82 340 ARG G O 1
ATOM 5600 N N . ASN B 2 341 ? 143.872 136.264 133.761 1.00 40.59 341 ASN G N 1
ATOM 5601 C CA . ASN B 2 341 ? 143.321 137.189 134.745 1.00 36.68 341 ASN G CA 1
ATOM 5602 C C . ASN B 2 341 ? 144.295 138.298 135.119 1.00 37.25 341 ASN G C 1
ATOM 5603 O O . ASN B 2 341 ? 143.867 139.322 135.660 1.00 46.66 341 ASN G O 1
ATOM 5608 N N . PHE B 2 342 ? 145.593 138.117 134.863 1.00 33.95 342 PHE G N 1
ATOM 5609 C CA . PHE B 2 342 ? 146.535 139.198 135.128 1.00 34.73 342 PHE G CA 1
ATOM 5610 C C . PHE B 2 342 ? 146.267 140.386 134.213 1.00 36.17 342 PHE G C 1
ATOM 5611 O O . PHE B 2 342 ? 146.320 141.540 134.655 1.00 42.01 342 PHE G O 1
ATOM 5619 N N . PHE B 2 343 ? 145.966 140.129 132.938 1.00 36.72 343 PHE G N 1
ATOM 5620 C CA . PHE B 2 343 ? 145.763 141.231 132.004 1.00 34.16 343 PHE G CA 1
ATOM 5621 C C . PHE B 2 343 ? 144.301 141.618 131.845 1.00 38.51 343 PHE G C 1
ATOM 5622 O O . PHE B 2 343 ? 144.009 142.783 131.552 1.00 46.07 343 PHE G O 1
ATOM 5630 N N . GLU B 2 344 ? 143.376 140.675 132.031 1.00 37.86 344 GLU G N 1
ATOM 5631 C CA . GLU B 2 344 ? 141.961 141.018 131.947 1.00 36.55 344 GLU G CA 1
ATOM 5632 C C . GLU B 2 344 ? 141.546 141.962 133.068 1.00 42.69 344 GLU G C 1
ATOM 5633 O O . GLU B 2 344 ? 140.687 142.827 132.861 1.00 52.40 344 GLU G O 1
ATOM 5639 N N . GLN B 2 345 ? 142.134 141.817 134.253 1.00 42.59 345 GLN G N 1
ATOM 5640 C CA . GLN B 2 345 ? 141.878 142.733 135.356 1.00 45.97 345 GLN G CA 1
ATOM 5641 C C . GLN B 2 345 ? 142.813 143.937 135.347 1.00 44.60 345 GLN G C 1
ATOM 5642 O O . GLN B 2 345 ? 142.685 144.807 136.216 1.00 48.64 345 GLN G O 1
ATOM 5648 N N . GLU B 2 346 ? 143.739 144.005 134.386 1.00 43.21 346 GLU G N 1
ATOM 5649 C CA . GLU B 2 346 ? 144.678 145.121 134.245 1.00 50.27 346 GLU G CA 1
ATOM 5650 C C . GLU B 2 346 ? 145.471 145.347 135.532 1.00 52.10 346 GLU G C 1
ATOM 5651 O O . GLU B 2 346 ? 145.581 146.466 136.037 1.00 56.57 346 GLU G O 1
ATOM 5657 N N . GLN B 2 347 ? 146.036 144.264 136.058 1.00 49.54 347 GLN G N 1
ATOM 5658 C CA . GLN B 2 347 ? 146.775 144.319 137.310 1.00 46.69 347 GLN G CA 1
ATOM 5659 C C . GLN B 2 347 ? 148.185 144.856 137.069 1.00 49.32 347 GLN G C 1
ATOM 5660 O O . GLN B 2 347 ? 148.535 145.318 135.980 1.00 52.99 347 GLN G O 1
ATOM 5666 N N . THR B 2 348 ? 149.010 144.788 138.110 1.00 47.10 348 THR G N 1
ATOM 5667 C CA . THR B 2 348 ? 150.373 145.291 138.089 1.00 44.46 348 THR G CA 1
ATOM 5668 C C . THR B 2 348 ? 151.195 144.392 139.004 1.00 52.16 348 THR G C 1
ATOM 5669 O O . THR B 2 348 ? 150.651 143.766 139.918 1.00 60.50 348 THR G O 1
ATOM 5673 N N . GLU B 2 349 ? 152.503 144.305 138.740 1.00 53.16 349 GLU G N 1
ATOM 5674 C CA . GLU B 2 349 ? 153.360 143.450 139.556 1.00 46.44 349 GLU G CA 1
ATOM 5675 C C . GLU B 2 349 ? 153.420 143.904 141.010 1.00 50.66 349 GLU G C 1
ATOM 5676 O O . GLU B 2 349 ? 153.815 143.117 141.877 1.00 53.49 349 GLU G O 1
ATOM 5682 N N . LEU B 2 350 ? 153.038 145.149 141.298 1.00 50.16 350 LEU G N 1
ATOM 5683 C CA . LEU B 2 350 ? 152.940 145.613 142.675 1.00 45.61 350 LEU G CA 1
ATOM 5684 C C . LEU B 2 350 ? 151.649 145.175 143.354 1.00 46.05 350 LEU G C 1
ATOM 5685 O O . LEU B 2 350 ? 151.540 145.299 144.578 1.00 49.90 350 LEU G O 1
ATOM 5690 N N . MET B 2 351 ? 150.673 144.674 142.595 1.00 47.72 351 MET G N 1
ATOM 5691 C CA . MET B 2 351 ? 149.437 144.164 143.171 1.00 53.70 351 MET G CA 1
ATOM 5692 C C . MET B 2 351 ? 149.477 142.663 143.418 1.00 56.66 351 MET G C 1
ATOM 5693 O O . MET B 2 351 ? 148.660 142.153 144.193 1.00 65.90 351 MET G O 1
ATOM 5698 N N . GLN B 2 352 ? 150.402 141.950 142.778 1.00 50.73 352 GLN G N 1
ATOM 5699 C CA . GLN B 2 352 ? 150.638 140.528 143.023 1.00 51.26 352 GLN G CA 1
ATOM 5700 C C . GLN B 2 352 ? 152.128 140.325 143.262 1.00 55.31 352 GLN G C 1
ATOM 5701 O O . GLN B 2 352 ? 152.830 139.732 142.433 1.00 59.19 352 GLN G O 1
ATOM 5707 N N . PRO B 2 353 ? 152.650 140.811 144.393 1.00 53.79 353 PRO G N 1
ATOM 5708 C CA . PRO B 2 353 ? 154.103 140.734 144.617 1.00 50.99 353 PRO G CA 1
ATOM 5709 C C . PRO B 2 353 ? 154.618 139.319 144.810 1.00 49.49 353 PRO G C 1
ATOM 5710 O O . PRO B 2 353 ? 155.828 139.098 144.682 1.00 47.95 353 PRO G O 1
ATOM 5714 N N . ARG B 2 354 ? 153.745 138.359 145.110 1.00 48.46 354 ARG G N 1
ATOM 5715 C CA . ARG B 2 354 ? 154.174 137.003 145.425 1.00 49.81 354 ARG G CA 1
ATOM 5716 C C . ARG B 2 354 ? 154.359 136.123 144.197 1.00 47.51 354 ARG G C 1
ATOM 5717 O O . ARG B 2 354 ? 155.133 135.160 144.251 1.00 49.23 354 ARG G O 1
ATOM 5725 N N . THR B 2 355 ? 153.672 136.419 143.090 1.00 47.42 355 THR G N 1
ATOM 5726 C CA . THR B 2 355 ? 153.647 135.515 141.948 1.00 48.12 355 THR G CA 1
ATOM 5727 C C . THR B 2 355 ? 154.126 136.121 140.636 1.00 39.58 355 THR G C 1
ATOM 5728 O O . THR B 2 355 ? 154.481 135.361 139.729 1.00 36.29 355 THR G O 1
ATOM 5732 N N . ALA B 2 356 ? 154.148 137.444 140.498 1.00 30.44 356 ALA G N 1
ATOM 5733 C CA . ALA B 2 356 ? 154.581 138.095 139.269 1.00 24.80 356 ALA G CA 1
ATOM 5734 C C . ALA B 2 356 ? 155.842 138.899 139.545 1.00 29.38 356 ALA G C 1
ATOM 5735 O O . ALA B 2 356 ? 155.892 139.667 140.512 1.00 36.82 356 ALA G O 1
ATOM 5737 N N . PHE B 2 357 ? 156.859 138.726 138.700 1.00 31.25 357 PHE G N 1
ATOM 5738 C CA . PHE B 2 357 ? 158.127 139.416 138.885 1.00 27.08 357 PHE G CA 1
ATOM 5739 C C . PHE B 2 357 ? 158.512 140.153 137.611 1.00 24.79 357 PHE G C 1
ATOM 5740 O O . PHE B 2 357 ? 158.375 139.621 136.506 1.00 27.51 357 PHE G O 1
ATOM 5748 N N . LEU B 2 358 ? 158.995 141.381 137.774 1.00 23.29 358 LEU G N 1
ATOM 5749 C CA . LEU B 2 358 ? 159.388 142.232 136.660 1.00 24.97 358 LEU G CA 1
ATOM 5750 C C . LEU B 2 358 ? 160.899 142.409 136.668 1.00 27.36 358 LEU G C 1
ATOM 5751 O O . LEU B 2 358 ? 161.485 142.746 137.703 1.00 35.08 358 LEU G O 1
ATOM 5756 N N . SER B 2 359 ? 161.523 142.187 135.514 1.00 23.90 359 SER G N 1
ATOM 5757 C CA . SER B 2 359 ? 162.968 142.294 135.395 1.00 26.61 359 SER G CA 1
ATOM 5758 C C . SER B 2 359 ? 163.394 143.762 135.402 1.00 30.43 359 SER G C 1
ATOM 5759 O O . SER B 2 359 ? 162.587 144.678 135.584 1.00 36.44 359 SER G O 1
ATOM 5762 N N . THR B 2 360 ? 164.689 143.983 135.201 1.00 30.43 360 THR G N 1
ATOM 5763 C CA . THR B 2 360 ? 165.249 145.318 135.093 1.00 32.81 360 THR G CA 1
ATOM 5764 C C . THR B 2 360 ? 165.408 145.699 133.621 1.00 39.44 360 THR G C 1
ATOM 5765 O O . THR B 2 360 ? 165.129 144.911 132.713 1.00 38.32 360 THR G O 1
ATOM 5769 N N . ILE B 2 361 ? 165.852 146.939 133.388 1.00 42.08 361 ILE G N 1
ATOM 5770 C CA . ILE B 2 361 ? 166.122 147.408 132.031 1.00 34.03 361 ILE G CA 1
ATOM 5771 C C . ILE B 2 361 ? 167.145 146.524 131.342 1.00 35.26 361 ILE G C 1
ATOM 5772 O O . ILE B 2 361 ? 168.204 146.208 131.899 1.00 38.58 361 ILE G O 1
ATOM 5777 N N . TYR B 2 362 ? 166.833 146.136 130.110 1.00 33.28 362 TYR G N 1
ATOM 5778 C CA . TYR B 2 362 ? 167.821 145.550 129.216 1.00 36.89 362 TYR G CA 1
ATOM 5779 C C . TYR B 2 362 ? 168.861 146.611 128.881 1.00 42.62 362 TYR G C 1
ATOM 5780 O O . TYR B 2 362 ? 168.583 147.550 128.129 1.00 47.50 362 TYR G O 1
ATOM 5789 N N . ASN B 2 363 ? 170.052 146.473 129.453 1.00 41.83 363 ASN G N 1
ATOM 5790 C CA . ASN B 2 363 ? 171.148 147.409 129.245 1.00 42.35 363 ASN G CA 1
ATOM 5791 C C . ASN B 2 363 ? 172.249 146.699 128.471 1.00 47.42 363 ASN G C 1
ATOM 5792 O O . ASN B 2 363 ? 172.669 145.601 128.851 1.00 57.62 363 ASN G O 1
ATOM 5797 N N . ILE B 2 364 ? 172.712 147.323 127.384 1.00 47.15 364 ILE G N 1
ATOM 5798 C CA . ILE B 2 364 ? 173.684 146.678 126.506 1.00 48.01 364 ILE G CA 1
ATOM 5799 C C . ILE B 2 364 ? 175.061 146.549 127.135 1.00 51.43 364 ILE G C 1
ATOM 5800 O O . ILE B 2 364 ? 175.950 145.937 126.531 1.00 52.95 364 ILE G O 1
ATOM 5805 N N . LYS B 2 365 ? 175.268 147.119 128.324 1.00 51.54 365 LYS G N 1
ATOM 5806 C CA . LYS B 2 365 ? 176.531 146.929 129.028 1.00 55.60 365 LYS G CA 1
ATOM 5807 C C . LYS B 2 365 ? 176.746 145.461 129.379 1.00 57.79 365 LYS G C 1
ATOM 5808 O O . LYS B 2 365 ? 177.815 144.897 129.121 1.00 56.06 365 LYS G O 1
ATOM 5814 N N . LYS B 2 366 ? 175.730 144.822 129.963 1.00 58.13 366 LYS G N 1
ATOM 5815 C CA . LYS B 2 366 ? 175.804 143.417 130.329 1.00 55.34 366 LYS G CA 1
ATOM 5816 C C . LYS B 2 366 ? 174.796 142.535 129.610 1.00 50.67 366 LYS G C 1
ATOM 5817 O O . LYS B 2 366 ? 175.014 141.320 129.540 1.00 58.02 366 LYS G O 1
ATOM 5823 N N . ARG B 2 367 ? 173.711 143.104 129.080 1.00 45.28 367 ARG G N 1
ATOM 5824 C CA . ARG B 2 367 ? 172.703 142.369 128.315 1.00 38.12 367 ARG G CA 1
ATOM 5825 C C . ARG B 2 367 ? 172.098 141.230 129.138 1.00 42.46 367 ARG G C 1
ATOM 5826 O O . ARG B 2 367 ? 172.224 140.050 128.806 1.00 50.09 367 ARG G O 1
ATOM 5834 N N . GLU B 2 368 ? 171.428 141.603 130.226 1.00 39.07 368 GLU G N 1
ATOM 5835 C CA . GLU B 2 368 ? 170.815 140.602 131.082 1.00 37.48 368 GLU G CA 1
ATOM 5836 C C . GLU B 2 368 ? 169.555 141.161 131.726 1.00 35.14 368 GLU G C 1
ATOM 5837 O O . GLU B 2 368 ? 169.448 142.362 131.990 1.00 39.16 368 GLU G O 1
ATOM 5843 N N . TYR B 2 369 ? 168.601 140.267 131.965 1.00 34.57 369 TYR G N 1
ATOM 5844 C CA . TYR B 2 369 ? 167.398 140.569 132.726 1.00 31.50 369 TYR G CA 1
ATOM 5845 C C . TYR B 2 369 ? 167.567 139.989 134.123 1.00 34.35 369 TYR G C 1
ATOM 5846 O O . TYR B 2 369 ? 167.701 138.769 134.285 1.00 40.11 369 TYR G O 1
ATOM 5855 N N . ARG B 2 370 ? 167.571 140.860 135.124 1.00 34.40 370 ARG G N 1
ATOM 5856 C CA . ARG B 2 370 ? 167.840 140.465 136.499 1.00 35.24 370 ARG G CA 1
ATOM 5857 C C . ARG B 2 370 ? 166.555 140.559 137.305 1.00 37.80 370 ARG G C 1
ATOM 5858 O O . ARG B 2 370 ? 166.111 141.658 137.654 1.00 44.93 370 ARG G O 1
ATOM 5866 N N . PHE B 2 371 ? 165.963 139.409 137.595 1.00 36.79 371 PHE G N 1
ATOM 5867 C CA . PHE B 2 371 ? 164.961 139.326 138.643 1.00 35.14 371 PHE G CA 1
ATOM 5868 C C . PHE B 2 371 ? 165.699 139.263 139.978 1.00 42.70 371 PHE G C 1
ATOM 5869 O O . PHE B 2 371 ? 166.911 139.479 140.058 1.00 49.94 371 PHE G O 1
ATOM 5877 N N . SER B 2 372 ? 164.980 138.947 141.044 1.00 42.49 372 SER G N 1
ATOM 5878 C CA . SER B 2 372 ? 165.567 138.887 142.374 1.00 43.06 372 SER G CA 1
ATOM 5879 C C . SER B 2 372 ? 164.997 137.654 143.060 1.00 41.95 372 SER G C 1
ATOM 5880 O O . SER B 2 372 ? 164.531 136.715 142.406 1.00 41.85 372 SER G O 1
ATOM 5883 N N . ASN B 2 373 ? 165.107 137.624 144.382 1.00 40.70 373 ASN G N 1
ATOM 5884 C CA . ASN B 2 373 ? 164.610 136.516 145.183 1.00 37.13 373 ASN G CA 1
ATOM 5885 C C . ASN B 2 373 ? 163.158 136.207 144.822 1.00 34.68 373 ASN G C 1
ATOM 5886 O O . ASN B 2 373 ? 162.266 137.034 145.033 1.00 38.99 373 ASN G O 1
ATOM 5891 N N . ILE B 2 374 ? 162.928 135.014 144.277 1.00 32.19 374 ILE G N 1
ATOM 5892 C CA . ILE B 2 374 ? 161.591 134.550 143.928 1.00 31.17 374 ILE G CA 1
ATOM 5893 C C . ILE B 2 374 ? 161.099 133.487 144.911 1.00 35.93 374 ILE G C 1
ATOM 5894 O O . ILE B 2 374 ? 160.232 132.684 144.569 1.00 38.81 374 ILE G O 1
ATOM 5899 N N . SER B 2 375 ? 161.636 133.480 146.137 1.00 34.93 375 SER G N 1
ATOM 5900 C CA . SER B 2 375 ? 161.280 132.443 147.103 1.00 34.16 375 SER G CA 1
ATOM 5901 C C . SER B 2 375 ? 159.795 132.449 147.421 1.00 35.14 375 SER G C 1
ATOM 5902 O O . SER B 2 375 ? 159.228 131.399 147.735 1.00 39.93 375 SER G O 1
ATOM 5905 N N . ARG B 2 376 ? 159.157 133.619 147.374 1.00 34.18 376 ARG G N 1
ATOM 5906 C CA . ARG B 2 376 ? 157.732 133.692 147.672 1.00 35.32 376 ARG G CA 1
ATOM 5907 C C . ARG B 2 376 ? 156.911 132.883 146.678 1.00 34.96 376 ARG G C 1
ATOM 5908 O O . ARG B 2 376 ? 155.899 132.285 147.054 1.00 39.43 376 ARG G O 1
ATOM 5916 N N . LEU B 2 377 ? 157.337 132.838 145.413 1.00 33.04 377 LEU G N 1
ATOM 5917 C CA . LEU B 2 377 ? 156.638 132.018 144.428 1.00 35.90 377 LEU G CA 1
ATOM 5918 C C . LEU B 2 377 ? 156.733 130.536 144.780 1.00 38.53 377 LEU G C 1
ATOM 5919 O O . LEU B 2 377 ? 155.738 129.805 144.698 1.00 44.51 377 LEU G O 1
ATOM 5924 N N . LEU B 2 378 ? 157.921 130.076 145.181 1.00 36.79 378 LEU G N 1
ATOM 5925 C CA . LEU B 2 378 ? 158.085 128.673 145.554 1.00 34.33 378 LEU G CA 1
ATOM 5926 C C . LEU B 2 378 ? 157.308 128.343 146.825 1.00 36.81 378 LEU G C 1
ATOM 5927 O O . LEU B 2 378 ? 156.695 127.272 146.924 1.00 39.53 378 LEU G O 1
ATOM 5932 N N . MET B 2 379 ? 157.331 129.248 147.807 1.00 34.34 379 MET G N 1
ATOM 5933 C CA . MET B 2 379 ? 156.490 129.108 148.993 1.00 33.94 379 MET G CA 1
ATOM 5934 C C . MET B 2 379 ? 155.022 128.973 148.622 1.00 41.51 379 MET G C 1
ATOM 5935 O O . MET B 2 379 ? 154.314 128.102 149.142 1.00 50.26 379 MET G O 1
ATOM 5940 N N . GLU B 2 380 ? 154.541 129.841 147.732 1.00 38.90 380 GLU G N 1
ATOM 5941 C CA . GLU B 2 380 ? 153.141 129.793 147.336 1.00 40.46 380 GLU G CA 1
ATOM 5942 C C . GLU B 2 380 ? 152.815 128.481 146.636 1.00 39.75 380 GLU G C 1
ATOM 5943 O O . GLU B 2 380 ? 151.756 127.889 146.876 1.00 46.10 380 GLU G O 1
ATOM 5949 N N . HIS B 2 381 ? 153.715 128.008 145.770 1.00 37.40 381 HIS G N 1
ATOM 5950 C CA . HIS B 2 381 ? 153.463 126.758 145.059 1.00 36.11 381 HIS G CA 1
ATOM 5951 C C . HIS B 2 381 ? 153.432 125.567 146.011 1.00 40.47 381 HIS G C 1
ATOM 5952 O O . HIS B 2 381 ? 152.584 124.678 145.869 1.00 43.77 381 HIS G O 1
ATOM 5959 N N . ILE B 2 382 ? 154.353 125.522 146.976 1.00 43.80 382 ILE G N 1
ATOM 5960 C CA . ILE B 2 382 ? 154.373 124.410 147.923 1.00 42.78 382 ILE G CA 1
ATOM 5961 C C . ILE B 2 382 ? 153.154 124.459 148.838 1.00 47.62 382 ILE G C 1
ATOM 5962 O O . ILE B 2 382 ? 152.590 123.418 149.198 1.00 52.01 382 ILE G O 1
ATOM 5967 N N . LYS B 2 383 ? 152.722 125.665 149.217 1.00 45.02 383 LYS G N 1
ATOM 5968 C CA . LYS B 2 383 ? 151.688 125.808 150.239 1.00 49.03 383 LYS G CA 1
ATOM 5969 C C . LYS B 2 383 ? 150.366 125.179 149.807 1.00 54.90 383 LYS G C 1
ATOM 5970 O O . LYS B 2 383 ? 149.748 124.426 150.570 1.00 65.16 383 LYS G O 1
ATOM 5976 N N . ASN B 2 384 ? 149.912 125.470 148.587 1.00 49.03 384 ASN G N 1
ATOM 5977 C CA . ASN B 2 384 ? 148.588 125.055 148.137 1.00 50.64 384 ASN G CA 1
ATOM 5978 C C . ASN B 2 384 ? 148.644 123.914 147.124 1.00 53.45 384 ASN G C 1
ATOM 5979 O O . ASN B 2 384 ? 147.730 123.752 146.312 1.00 58.31 384 ASN G O 1
ATOM 5984 N N . ASN B 2 385 ? 149.713 123.114 147.159 1.00 51.79 385 ASN G N 1
ATOM 5985 C CA . ASN B 2 385 ? 149.793 121.928 146.313 1.00 52.30 385 ASN G CA 1
ATOM 5986 C C . ASN B 2 385 ? 150.393 120.737 147.053 1.00 55.11 385 ASN G C 1
ATOM 5987 O O . ASN B 2 385 ? 150.890 119.805 146.409 1.00 57.98 385 ASN G O 1
ATOM 5992 N N . THR B 2 386 ? 150.355 120.741 148.382 1.00 57.50 386 THR G N 1
ATOM 5993 C CA . THR B 2 386 ? 150.896 119.659 149.192 1.00 62.19 386 THR G CA 1
ATOM 5994 C C . THR B 2 386 ? 149.756 118.746 149.625 1.00 69.18 386 THR G C 1
ATOM 5995 O O . THR B 2 386 ? 148.781 119.208 150.227 1.00 77.68 386 THR G O 1
ATOM 5999 N N . GLU B 2 387 ? 149.878 117.461 149.318 1.00 71.89 387 GLU G N 1
ATOM 6000 C CA . GLU B 2 387 ? 148.915 116.453 149.731 1.00 77.38 387 GLU G CA 1
ATOM 6001 C C . GLU B 2 387 ? 149.642 115.356 150.498 1.00 85.21 387 GLU G C 1
ATOM 6002 O O . GLU B 2 387 ? 150.862 115.386 150.661 1.00 87.80 387 GLU G O 1
ATOM 6008 N N . LYS B 2 388 ? 148.877 114.380 150.980 1.00 89.36 388 LYS G N 1
ATOM 6009 C CA . LYS B 2 388 ? 149.430 113.280 151.754 1.00 97.36 388 LYS G CA 1
ATOM 6010 C C . LYS B 2 388 ? 148.919 111.958 151.205 1.00 103.07 388 LYS G C 1
ATOM 6011 O O . LYS B 2 388 ? 147.725 111.817 150.920 1.00 104.53 388 LYS G O 1
ATOM 6017 N N . THR B 2 389 ? 149.827 110.999 151.058 1.00 105.39 389 THR G N 1
ATOM 6018 C CA . THR B 2 389 ? 149.445 109.630 150.779 1.00 112.42 389 THR G CA 1
ATOM 6019 C C . THR B 2 389 ? 148.751 109.044 152.008 1.00 125.26 389 THR G C 1
ATOM 6020 O O . THR B 2 389 ? 148.864 109.590 153.108 1.00 126.16 389 THR G O 1
ATOM 6024 N N . PRO B 2 390 ? 147.992 107.953 151.845 1.00 128.95 390 PRO G N 1
ATOM 6025 C CA . PRO B 2 390 ? 147.319 107.364 153.017 1.00 125.92 390 PRO G CA 1
ATOM 6026 C C . PRO B 2 390 ? 148.268 107.011 154.149 1.00 127.04 390 PRO G C 1
ATOM 6027 O O . PRO B 2 390 ? 147.883 107.111 155.321 1.00 126.71 390 PRO G O 1
ATOM 6031 N N . GLU B 2 391 ? 149.492 106.596 153.837 1.00 126.70 391 GLU G N 1
ATOM 6032 C CA . GLU B 2 391 ? 150.525 106.368 154.848 1.00 126.51 391 GLU G CA 1
ATOM 6033 C C . GLU B 2 391 ? 151.408 107.601 155.038 1.00 122.47 391 GLU G C 1
ATOM 6034 O O . GLU B 2 391 ? 152.635 107.529 154.970 1.00 121.10 391 GLU G O 1
ATOM 6040 N N . GLY B 2 392 ? 150.779 108.745 155.295 1.00 121.09 392 GLY G N 1
ATOM 6041 C CA . GLY B 2 392 ? 151.535 109.978 155.482 1.00 117.96 392 GLY G CA 1
ATOM 6042 C C . GLY B 2 392 ? 152.245 110.395 154.207 1.00 113.43 392 GLY G C 1
ATOM 6043 O O . GLY B 2 392 ? 151.643 110.460 153.129 1.00 114.65 392 GLY G O 1
ATOM 6044 N N . LYS B 2 393 ? 153.548 110.677 154.332 1.00 108.80 393 LYS G N 1
ATOM 6045 C CA . LYS B 2 393 ? 154.433 111.059 153.235 1.00 106.23 393 LYS G CA 1
ATOM 6046 C C . LYS B 2 393 ? 153.855 112.241 152.459 1.00 103.67 393 LYS G C 1
ATOM 6047 O O . LYS B 2 393 ? 153.276 112.055 151.380 1.00 102.83 393 LYS G O 1
ATOM 6053 N N . PRO B 2 394 ? 153.934 113.456 153.003 1.00 100.56 394 PRO G N 1
ATOM 6054 C CA . PRO B 2 394 ? 153.493 114.630 152.240 1.00 93.55 394 PRO G CA 1
ATOM 6055 C C . PRO B 2 394 ? 154.309 114.795 150.966 1.00 88.22 394 PRO G C 1
ATOM 6056 O O . PRO B 2 394 ? 155.514 114.534 150.938 1.00 91.52 394 PRO G O 1
ATOM 6060 N N . TYR B 2 395 ? 153.636 115.231 149.905 1.00 77.98 395 TYR G N 1
ATOM 6061 C CA . TYR B 2 395 ? 154.271 115.343 148.601 1.00 69.14 395 TYR G CA 1
ATOM 6062 C C . TYR B 2 395 ? 153.545 116.389 147.769 1.00 65.06 395 TYR G C 1
ATOM 6063 O O . TYR B 2 395 ? 152.380 116.715 148.016 1.00 68.37 395 TYR G O 1
ATOM 6072 N N . ILE B 2 396 ? 154.252 116.898 146.768 1.00 61.89 396 ILE G N 1
ATOM 6073 C CA . ILE B 2 396 ? 153.717 117.885 145.839 1.00 55.70 396 ILE G CA 1
ATOM 6074 C C . ILE B 2 396 ? 153.027 117.151 144.698 1.00 58.87 396 ILE G C 1
ATOM 6075 O O . ILE B 2 396 ? 153.493 116.098 144.247 1.00 63.92 396 ILE G O 1
ATOM 6080 N N . THR B 2 397 ? 151.906 117.704 144.229 1.00 56.97 397 THR G N 1
ATOM 6081 C CA . THR B 2 397 ? 151.066 117.022 143.255 1.00 57.17 397 THR G CA 1
ATOM 6082 C C . THR B 2 397 ? 151.096 117.631 141.861 1.00 57.98 397 THR G C 1
ATOM 6083 O O . THR B 2 397 ? 150.644 116.977 140.916 1.00 59.00 397 THR G O 1
ATOM 6087 N N . LYS B 2 398 ? 151.603 118.852 141.704 1.00 57.01 398 LYS G N 1
ATOM 6088 C CA . LYS B 2 398 ? 151.590 119.519 140.411 1.00 51.70 398 LYS G CA 1
ATOM 6089 C C . LYS B 2 398 ? 152.940 120.166 140.144 1.00 49.47 398 LYS G C 1
ATOM 6090 O O . LYS B 2 398 ? 153.611 120.647 141.062 1.00 49.62 398 LYS G O 1
ATOM 6096 N N . ASP B 2 399 ? 153.328 120.175 138.871 1.00 47.00 399 ASP G N 1
ATOM 6097 C CA . ASP B 2 399 ? 154.547 120.848 138.455 1.00 41.27 399 ASP G CA 1
ATOM 6098 C C . ASP B 2 399 ? 154.384 122.359 138.576 1.00 35.98 399 ASP G C 1
ATOM 6099 O O . ASP B 2 399 ? 153.274 122.887 138.682 1.00 40.53 399 ASP G O 1
ATOM 6104 N N . LEU B 2 400 ? 155.513 123.059 138.558 1.00 29.24 400 LEU G N 1
ATOM 6105 C CA . LEU B 2 400 ? 155.518 124.515 138.553 1.00 25.61 400 LEU G CA 1
ATOM 6106 C C . LEU B 2 400 ? 155.780 124.996 137.133 1.00 29.87 400 LEU G C 1
ATOM 6107 O O . LEU B 2 400 ? 156.848 124.732 136.574 1.00 37.09 400 LEU G O 1
ATOM 6112 N N . VAL B 2 401 ? 154.811 125.699 136.553 1.00 26.14 401 VAL G N 1
ATOM 6113 C CA . VAL B 2 401 ? 154.901 126.170 135.176 1.00 23.87 401 VAL G CA 1
ATOM 6114 C C . VAL B 2 401 ? 154.901 127.691 135.193 1.00 23.50 401 VAL G C 1
ATOM 6115 O O . VAL B 2 401 ? 153.967 128.313 135.714 1.00 25.70 401 VAL G O 1
ATOM 6119 N N . LEU B 2 402 ? 155.944 128.286 134.620 1.00 20.65 402 LEU G N 1
ATOM 6120 C CA . LEU B 2 402 ? 156.084 129.728 134.525 1.00 18.88 402 LEU G CA 1
ATOM 6121 C C . LEU B 2 402 ? 156.301 130.109 133.069 1.00 21.39 402 LEU G C 1
ATOM 6122 O O . LEU B 2 402 ? 156.758 129.301 132.259 1.00 26.70 402 LEU G O 1
ATOM 6127 N N . VAL B 2 403 ? 155.967 131.352 132.740 1.00 17.60 403 VAL G N 1
ATOM 6128 C CA . VAL B 2 403 ? 156.226 131.897 131.418 1.00 13.48 403 VAL G CA 1
ATOM 6129 C C . VAL B 2 403 ? 156.885 133.261 131.556 1.00 16.66 403 VAL G C 1
ATOM 6130 O O . VAL B 2 403 ? 156.694 133.981 132.548 1.00 21.41 403 VAL G O 1
ATOM 6134 N N . LEU B 2 404 ? 157.681 133.593 130.540 1.00 14.04 404 LEU G N 1
ATOM 6135 C CA . LEU B 2 404 ? 158.310 134.897 130.383 1.00 13.44 404 LEU G CA 1
ATOM 6136 C C . LEU B 2 404 ? 157.631 135.637 129.238 1.00 17.53 404 LEU G C 1
ATOM 6137 O O . LEU B 2 404 ? 157.550 135.116 128.121 1.00 23.84 404 LEU G O 1
ATOM 6142 N N . LEU B 2 405 ? 157.155 136.849 129.514 1.00 16.68 405 LEU G N 1
ATOM 6143 C CA . LEU B 2 405 ? 156.442 137.628 128.515 1.00 14.80 405 LEU G CA 1
ATOM 6144 C C . LEU B 2 405 ? 157.086 138.995 128.332 1.00 23.18 405 LEU G C 1
ATOM 6145 O O . LEU B 2 405 ? 157.587 139.583 129.293 1.00 32.28 405 LEU G O 1
ATOM 6150 N N . PRO B 2 406 ? 157.085 139.532 127.111 1.00 19.32 406 PRO G N 1
ATOM 6151 C CA . PRO B 2 406 ? 157.512 140.926 126.924 1.00 18.49 406 PRO G CA 1
ATOM 6152 C C . PRO B 2 406 ? 156.351 141.871 127.200 1.00 24.71 406 PRO G C 1
ATOM 6153 O O . PRO B 2 406 ? 155.269 141.735 126.624 1.00 32.86 406 PRO G O 1
ATOM 6157 N N . VAL B 2 407 ? 156.575 142.826 128.102 1.00 23.78 407 VAL G N 1
ATOM 6158 C CA . VAL B 2 407 ? 155.532 143.747 128.528 1.00 24.46 407 VAL G CA 1
ATOM 6159 C C . VAL B 2 407 ? 156.026 145.177 128.363 1.00 26.68 407 VAL G C 1
ATOM 6160 O O . VAL B 2 407 ? 157.227 145.454 128.358 1.00 31.01 407 VAL G O 1
ATOM 6164 N N . LYS B 2 408 ? 155.070 146.087 128.213 1.00 28.42 408 LYS G N 1
ATOM 6165 C CA . LYS B 2 408 ? 155.334 147.516 128.174 1.00 31.23 408 LYS G CA 1
ATOM 6166 C C . LYS B 2 408 ? 154.910 148.127 129.502 1.00 35.54 408 LYS G C 1
ATOM 6167 O O . LYS B 2 408 ? 153.766 147.953 129.937 1.00 39.89 408 LYS G O 1
ATOM 6173 N N . ARG B 2 409 ? 155.833 148.837 130.140 1.00 32.91 409 ARG G N 1
ATOM 6174 C CA . ARG B 2 409 ? 155.617 149.417 131.456 1.00 39.29 409 ARG G CA 1
ATOM 6175 C C . ARG B 2 409 ? 155.564 150.933 131.360 1.00 45.12 409 ARG G C 1
ATOM 6176 O O . ARG B 2 409 ? 156.425 151.555 130.729 1.00 47.92 409 ARG G O 1
ATOM 6184 N N . GLN B 2 410 ? 154.540 151.517 131.975 1.00 47.63 410 GLN G N 1
ATOM 6185 C CA . GLN B 2 410 ? 154.376 152.959 132.067 1.00 46.80 410 GLN G CA 1
ATOM 6186 C C . GLN B 2 410 ? 154.516 153.375 133.523 1.00 52.38 410 GLN G C 1
ATOM 6187 O O . GLN B 2 410 ? 153.820 152.840 134.396 1.00 53.14 410 GLN G O 1
ATOM 6193 N N . VAL B 2 411 ? 155.403 154.335 133.771 1.00 58.50 411 VAL G N 1
ATOM 6194 C CA . VAL B 2 411 ? 155.812 154.709 135.115 1.00 60.08 411 VAL G CA 1
ATOM 6195 C C . VAL B 2 411 ? 155.161 156.033 135.498 1.00 66.64 411 VAL G C 1
ATOM 6196 O O . VAL B 2 411 ? 154.615 156.755 134.663 1.00 77.24 411 VAL G O 1
ATOM 6200 N N . ALA B 2 412 ? 155.239 156.352 136.786 1.00 66.69 412 ALA G N 1
ATOM 6201 C CA . ALA B 2 412 ? 154.800 157.637 137.317 1.00 79.01 412 ALA G CA 1
ATOM 6202 C C . ALA B 2 412 ? 155.487 157.844 138.663 1.00 86.73 412 ALA G C 1
ATOM 6203 O O . ALA B 2 412 ? 156.356 157.063 139.062 1.00 86.92 412 ALA G O 1
ATOM 6205 N N . GLY B 2 413 ? 155.088 158.898 139.369 1.00 90.54 413 GLY G N 1
ATOM 6206 C CA . GLY B 2 413 ? 155.685 159.222 140.647 1.00 91.43 413 GLY G CA 1
ATOM 6207 C C . GLY B 2 413 ? 156.914 160.095 140.513 1.00 98.87 413 GLY G C 1
ATOM 6208 O O . GLY B 2 413 ? 157.379 160.431 139.420 1.00 99.96 413 GLY G O 1
ATOM 6209 N N . ALA B 2 414 ? 157.454 160.469 141.670 1.00 103.30 414 ALA G N 1
ATOM 6210 C CA . ALA B 2 414 ? 158.627 161.326 141.710 1.00 105.25 414 ALA G CA 1
ATOM 6211 C C . ALA B 2 414 ? 159.858 160.578 141.203 1.00 109.22 414 ALA G C 1
ATOM 6212 O O . ALA B 2 414 ? 159.868 159.350 141.081 1.00 110.12 414 ALA G O 1
ATOM 6214 N N . SER B 2 415 ? 160.910 161.345 140.905 1.00 111.03 415 SER G N 1
ATOM 6215 C CA . SER B 2 415 ? 162.112 160.765 140.310 1.00 113.35 415 SER G CA 1
ATOM 6216 C C . SER B 2 415 ? 162.763 159.750 141.243 1.00 115.38 415 SER G C 1
ATOM 6217 O O . SER B 2 415 ? 163.224 158.693 140.797 1.00 110.57 415 SER G O 1
ATOM 6220 N N . ASN B 2 416 ? 162.821 160.060 142.540 1.00 120.86 416 ASN G N 1
ATOM 6221 C CA . ASN B 2 416 ? 163.386 159.118 143.501 1.00 120.16 416 ASN G CA 1
ATOM 6222 C C . ASN B 2 416 ? 162.528 157.864 143.626 1.00 116.54 416 ASN G C 1
ATOM 6223 O O . ASN B 2 416 ? 163.058 156.749 143.708 1.00 111.86 416 ASN G O 1
ATOM 6228 N N . SER B 2 417 ? 161.207 158.020 143.640 1.00 114.94 417 SER G N 1
ATOM 6229 C CA . SER B 2 417 ? 160.277 156.913 143.850 1.00 110.56 417 SER G CA 1
ATOM 6230 C C . SER B 2 417 ? 159.469 156.702 142.572 1.00 104.03 417 SER G C 1
ATOM 6231 O O . SER B 2 417 ? 158.391 157.273 142.398 1.00 104.93 417 SER G O 1
ATOM 6234 N N . LEU B 2 418 ? 159.997 155.871 141.679 1.00 100.42 418 LEU G N 1
ATOM 6235 C CA . LEU B 2 418 ? 159.305 155.477 140.459 1.00 88.70 418 LEU G CA 1
ATOM 6236 C C . LEU B 2 418 ? 158.662 154.113 140.672 1.00 78.42 418 LEU G C 1
ATOM 6237 O O . LEU B 2 418 ? 159.319 153.180 141.145 1.00 83.55 418 LEU G O 1
ATOM 6242 N N . TYR B 2 419 ? 157.380 154.003 140.331 1.00 67.48 419 TYR G N 1
ATOM 6243 C CA . TYR B 2 419 ? 156.631 152.769 140.507 1.00 67.72 419 TYR G CA 1
ATOM 6244 C C . TYR B 2 419 ? 155.860 152.454 139.233 1.00 68.26 419 TYR G C 1
ATOM 6245 O O . TYR B 2 419 ? 155.543 153.341 138.437 1.00 71.25 419 TYR G O 1
ATOM 6254 N N . THR B 2 420 ? 155.562 151.171 139.050 1.00 62.24 420 THR G N 1
ATOM 6255 C CA . THR B 2 420 ? 154.904 150.699 137.834 1.00 52.42 420 THR G CA 1
ATOM 6256 C C . THR B 2 420 ? 153.444 151.128 137.865 1.00 53.48 420 THR G C 1
ATOM 6257 O O . THR B 2 420 ? 152.617 150.514 138.542 1.00 58.57 420 THR G O 1
ATOM 6261 N N . SER B 2 421 ? 153.117 152.196 137.136 1.00 48.73 421 SER G N 1
ATOM 6262 C CA . SER B 2 421 ? 151.727 152.635 137.073 1.00 52.49 421 SER G CA 1
ATOM 6263 C C . SER B 2 421 ? 150.890 151.679 136.234 1.00 51.40 421 SER G C 1
ATOM 6264 O O . SER B 2 421 ? 149.786 151.289 136.634 1.00 53.98 421 SER G O 1
ATOM 6267 N N . GLN B 2 422 ? 151.401 151.280 135.070 1.00 51.46 422 GLN G N 1
ATOM 6268 C CA . GLN B 2 422 ? 150.639 150.426 134.171 1.00 49.34 422 GLN G CA 1
ATOM 6269 C C . GLN B 2 422 ? 151.555 149.392 133.532 1.00 48.56 422 GLN G C 1
ATOM 6270 O O . GLN B 2 422 ? 152.724 149.664 133.251 1.00 51.90 422 GLN G O 1
ATOM 6276 N N . LEU B 2 423 ? 151.001 148.204 133.294 1.00 46.44 423 LEU G N 1
ATOM 6277 C CA . LEU B 2 423 ? 151.741 147.093 132.701 1.00 42.92 423 LEU G CA 1
ATOM 6278 C C . LEU B 2 423 ? 150.851 146.446 131.651 1.00 43.45 423 LEU G C 1
ATOM 6279 O O . LEU B 2 423 ? 149.869 145.780 131.993 1.00 43.93 423 LEU G O 1
ATOM 6284 N N . ASN B 2 424 ? 151.188 146.638 130.380 1.00 42.64 424 ASN G N 1
ATOM 6285 C CA . ASN B 2 424 ? 150.393 146.127 129.277 1.00 38.26 424 ASN G CA 1
ATOM 6286 C C . ASN B 2 424 ? 151.213 145.126 128.479 1.00 34.94 424 ASN G C 1
ATOM 6287 O O . ASN B 2 424 ? 152.434 145.037 128.615 1.00 40.35 424 ASN G O 1
ATOM 6292 N N . ASN B 2 425 ? 150.531 144.367 127.634 1.00 28.47 425 ASN G N 1
ATOM 6293 C CA . ASN B 2 425 ? 151.232 143.421 126.785 1.00 26.63 425 ASN G CA 1
ATOM 6294 C C . ASN B 2 425 ? 151.834 144.167 125.601 1.00 31.46 425 ASN G C 1
ATOM 6295 O O . ASN B 2 425 ? 151.189 145.025 124.989 1.00 39.91 425 ASN G O 1
ATOM 6300 N N . PHE B 2 426 ? 153.093 143.855 125.308 1.00 29.40 426 PHE G N 1
ATOM 6301 C CA . PHE B 2 426 ? 153.885 144.659 124.389 1.00 25.82 426 PHE G CA 1
ATOM 6302 C C . PHE B 2 426 ? 153.375 144.440 122.966 1.00 25.60 426 PHE G C 1
ATOM 6303 O O . PHE B 2 426 ? 153.209 143.299 122.524 1.00 28.37 426 PHE G O 1
ATOM 6311 N N . MET B 2 427 ? 153.113 145.537 122.257 1.00 26.21 427 MET G N 1
ATOM 6312 C CA . MET B 2 427 ? 152.450 145.507 120.956 1.00 26.44 427 MET G CA 1
ATOM 6313 C C . MET B 2 427 ? 153.363 146.225 119.968 1.00 27.11 427 MET G C 1
ATOM 6314 O O . MET B 2 427 ? 153.011 147.267 119.406 1.00 34.32 427 MET G O 1
ATOM 6319 N N . PHE B 2 428 ? 154.602 145.758 119.867 1.00 24.00 428 PHE G N 1
ATOM 6320 C CA . PHE B 2 428 ? 155.549 146.362 118.948 1.00 20.17 428 PHE G CA 1
ATOM 6321 C C . PHE B 2 428 ? 156.483 145.241 118.516 1.00 23.28 428 PHE G C 1
ATOM 6322 O O . PHE B 2 428 ? 156.711 144.307 119.295 1.00 29.88 428 PHE G O 1
ATOM 6330 N N . PRO B 2 429 ? 156.981 145.260 117.281 1.00 20.58 429 PRO G N 1
ATOM 6331 C CA . PRO B 2 429 ? 157.863 144.170 116.835 1.00 19.55 429 PRO G CA 1
ATOM 6332 C C . PRO B 2 429 ? 159.164 144.138 117.628 1.00 24.30 429 PRO G C 1
ATOM 6333 O O . PRO B 2 429 ? 159.933 145.102 117.625 1.00 28.58 429 PRO G O 1
ATOM 6337 N N . SER B 2 430 ? 159.410 143.020 118.315 1.00 24.03 430 SER G N 1
ATOM 6338 C CA . SER B 2 430 ? 160.690 142.810 118.984 1.00 22.81 430 SER G CA 1
ATOM 6339 C C . SER B 2 430 ? 160.965 141.317 119.100 1.00 24.87 430 SER G C 1
ATOM 6340 O O . SER B 2 430 ? 160.082 140.480 118.895 1.00 34.54 430 SER G O 1
ATOM 6343 N N . GLY B 2 431 ? 162.211 140.991 119.440 1.00 20.24 431 GLY G N 1
ATOM 6344 C CA . GLY B 2 431 ? 162.611 139.607 119.609 1.00 21.77 431 GLY G CA 1
ATOM 6345 C C . GLY B 2 431 ? 163.900 139.439 120.387 1.00 25.27 431 GLY G C 1
ATOM 6346 O O . GLY B 2 431 ? 164.836 140.229 120.219 1.00 34.30 431 GLY G O 1
ATOM 6347 N N . VAL B 2 432 ? 163.969 138.421 121.246 1.00 20.17 432 VAL G N 1
ATOM 6348 C CA . VAL B 2 432 ? 165.188 138.189 122.019 1.00 19.26 432 VAL G CA 1
ATOM 6349 C C . VAL B 2 432 ? 165.456 136.690 122.124 1.00 23.77 432 VAL G C 1
ATOM 6350 O O . VAL B 2 432 ? 164.531 135.873 122.108 1.00 28.24 432 VAL G O 1
ATOM 6354 N N . LYS B 2 433 ? 166.744 136.328 122.214 1.00 21.97 433 LYS G N 1
ATOM 6355 C CA . LYS B 2 433 ? 167.191 134.940 122.384 1.00 20.06 433 LYS G CA 1
ATOM 6356 C C . LYS B 2 433 ? 167.888 134.806 123.737 1.00 21.91 433 LYS G C 1
ATOM 6357 O O . LYS B 2 433 ? 169.067 135.148 123.871 1.00 33.61 433 LYS G O 1
ATOM 6363 N N . LEU B 2 434 ? 167.169 134.295 124.731 1.00 20.06 434 LEU G N 1
ATOM 6364 C CA . LEU B 2 434 ? 167.721 134.078 126.058 1.00 18.50 434 LEU G CA 1
ATOM 6365 C C . LEU B 2 434 ? 168.546 132.794 126.101 1.00 24.55 434 LEU G C 1
ATOM 6366 O O . LEU B 2 434 ? 168.341 131.860 125.319 1.00 26.93 434 LEU G O 1
ATOM 6371 N N . GLN B 2 435 ? 169.484 132.756 127.046 1.00 24.69 435 GLN G N 1
ATOM 6372 C CA . GLN B 2 435 ? 170.366 131.609 127.253 1.00 24.33 435 GLN G CA 1
ATOM 6373 C C . GLN B 2 435 ? 169.806 130.777 128.403 1.00 27.12 435 GLN G C 1
ATOM 6374 O O . GLN B 2 435 ? 170.074 131.058 129.574 1.00 30.84 435 GLN G O 1
ATOM 6380 N N . LEU B 2 436 ? 169.028 129.751 128.064 1.00 29.41 436 LEU G N 1
ATOM 6381 C CA . LEU B 2 436 ? 168.439 128.847 129.049 1.00 26.30 436 LEU G CA 1
ATOM 6382 C C . LEU B 2 436 ? 168.465 127.441 128.467 1.00 34.35 436 LEU G C 1
ATOM 6383 O O . LEU B 2 436 ? 167.768 127.163 127.487 1.00 41.47 436 LEU G O 1
ATOM 6388 N N . GLY B 2 437 ? 169.258 126.559 129.064 1.00 35.44 437 GLY G N 1
ATOM 6389 C CA . GLY B 2 437 ? 169.365 125.209 128.548 1.00 43.14 437 GLY G CA 1
ATOM 6390 C C . GLY B 2 437 ? 170.249 124.354 129.427 1.00 52.89 437 GLY G C 1
ATOM 6391 O O . GLY B 2 437 ? 170.686 124.772 130.502 1.00 54.46 437 GLY G O 1
ATOM 6392 N N . LYS B 2 438 ? 170.506 123.138 128.948 1.00 57.98 438 LYS G N 1
ATOM 6393 C CA . LYS B 2 438 ? 171.282 122.150 129.684 1.00 59.98 438 LYS G CA 1
ATOM 6394 C C . LYS B 2 438 ? 172.774 122.204 129.381 1.00 62.23 438 LYS G C 1
ATOM 6395 O O . LYS B 2 438 ? 173.555 121.563 130.092 1.00 68.97 438 LYS G O 1
ATOM 6401 N N . LYS B 2 439 ? 173.186 122.943 128.348 1.00 58.39 439 LYS G N 1
ATOM 6402 C CA . LYS B 2 439 ? 174.583 122.917 127.923 1.00 65.67 439 LYS G CA 1
ATOM 6403 C C . LYS B 2 439 ? 175.503 123.538 128.968 1.00 72.64 439 LYS G C 1
ATOM 6404 O O . LYS B 2 439 ? 176.511 122.937 129.355 1.00 76.20 439 LYS G O 1
ATOM 6410 N N . ASN B 2 440 ? 175.175 124.742 129.437 1.00 65.46 440 ASN G N 1
ATOM 6411 C CA . ASN B 2 440 ? 176.021 125.460 130.382 1.00 60.83 440 ASN G CA 1
ATOM 6412 C C . ASN B 2 440 ? 175.381 125.580 131.760 1.00 58.74 440 ASN G C 1
ATOM 6413 O O . ASN B 2 440 ? 175.793 126.430 132.557 1.00 63.41 440 ASN G O 1
ATOM 6418 N N . LYS B 2 441 ? 174.388 124.738 132.055 1.00 58.34 441 LYS G N 1
ATOM 6419 C CA . LYS B 2 441 ? 173.718 124.725 133.356 1.00 61.24 441 LYS G CA 1
ATOM 6420 C C . LYS B 2 441 ? 173.158 126.103 133.700 1.00 56.22 441 LYS G C 1
ATOM 6421 O O . LYS B 2 441 ? 173.304 126.592 134.822 1.00 55.25 441 LYS G O 1
ATOM 6427 N N . THR B 2 442 ? 172.529 126.747 132.717 1.00 50.11 442 THR G N 1
ATOM 6428 C CA . THR B 2 442 ? 171.977 128.078 132.929 1.00 46.85 442 THR G CA 1
ATOM 6429 C C . THR B 2 442 ? 170.612 128.050 133.605 1.00 49.31 442 THR G C 1
ATOM 6430 O O . THR B 2 442 ? 170.212 129.055 134.201 1.00 44.79 442 THR G O 1
ATOM 6434 N N . ALA B 2 443 ? 169.895 126.931 133.528 1.00 49.70 443 ALA G N 1
ATOM 6435 C CA . ALA B 2 443 ? 168.597 126.793 134.190 1.00 43.50 443 ALA G CA 1
ATOM 6436 C C . ALA B 2 443 ? 168.774 126.172 135.577 1.00 52.58 443 ALA G C 1
ATOM 6437 O O . ALA B 2 443 ? 168.279 125.088 135.885 1.00 54.21 443 ALA G O 1
ATOM 6439 N N . ARG B 2 444 ? 169.505 126.899 136.420 1.00 53.84 444 ARG G N 1
ATOM 6440 C CA . ARG B 2 444 ? 169.835 126.476 137.776 1.00 43.39 444 ARG G CA 1
ATOM 6441 C C . ARG B 2 444 ? 169.419 127.552 138.762 1.00 44.55 444 ARG G C 1
ATOM 6442 O O . ARG B 2 444 ? 169.709 128.733 138.548 1.00 49.28 444 ARG G O 1
ATOM 6450 N N . ILE B 2 445 ? 168.746 127.153 139.841 1.00 37.84 445 ILE G N 1
ATOM 6451 C CA . ILE B 2 445 ? 168.481 128.077 140.939 1.00 34.72 445 ILE G CA 1
ATOM 6452 C C . ILE B 2 445 ? 168.922 127.438 142.248 1.00 39.76 445 ILE G C 1
ATOM 6453 O O . ILE B 2 445 ? 168.643 126.259 142.499 1.00 45.03 445 ILE G O 1
ATOM 6458 N N . GLY B 2 446 ? 169.625 128.215 143.070 1.00 37.74 446 GLY G N 1
ATOM 6459 C CA . GLY B 2 446 ? 170.054 127.770 144.380 1.00 31.08 446 GLY G CA 1
ATOM 6460 C C . GLY B 2 446 ? 169.121 128.235 145.477 1.00 27.89 446 GLY G C 1
ATOM 6461 O O . GLY B 2 446 ? 169.177 129.391 145.910 1.00 33.57 446 GLY G O 1
ATOM 6462 N N . VAL B 2 447 ? 168.257 127.335 145.933 1.00 25.48 447 VAL G N 1
ATOM 6463 C CA . VAL B 2 447 ? 167.244 127.638 146.934 1.00 28.49 447 VAL G CA 1
ATOM 6464 C C . VAL B 2 447 ? 167.878 127.484 148.313 1.00 33.53 447 VAL G C 1
ATOM 6465 O O . VAL B 2 447 ? 168.270 126.381 148.708 1.00 38.62 447 VAL G O 1
ATOM 6469 N N . TYR B 2 448 ? 167.989 128.601 149.033 1.00 29.53 448 TYR G N 1
ATOM 6470 C CA . TYR B 2 448 ? 168.509 128.663 150.392 1.00 27.10 448 TYR G CA 1
ATOM 6471 C C . TYR B 2 448 ? 167.323 128.668 151.349 1.00 31.83 448 TYR G C 1
ATOM 6472 O O . TYR B 2 448 ? 166.475 129.577 151.283 1.00 37.48 448 TYR G O 1
ATOM 6481 N N . SER B 2 449 ? 167.295 127.679 152.253 1.00 32.14 449 SER G N 1
ATOM 6482 C CA . SER B 2 449 ? 166.164 127.398 153.128 1.00 27.90 449 SER G CA 1
ATOM 6483 C C . SER B 2 449 ? 166.629 127.217 154.570 1.00 31.60 449 SER G C 1
ATOM 6484 O O . SER B 2 449 ? 167.801 126.944 154.841 1.00 33.32 449 SER G O 1
ATOM 6487 N N . MET B 2 450 ? 165.675 127.357 155.493 1.00 36.45 450 MET G N 1
ATOM 6488 C CA . MET B 2 450 ? 165.897 127.217 156.930 1.00 32.48 450 MET G CA 1
ATOM 6489 C C . MET B 2 450 ? 165.124 126.007 157.433 1.00 36.96 450 MET G C 1
ATOM 6490 O O . MET B 2 450 ? 163.900 125.943 157.278 1.00 45.76 450 MET G O 1
ATOM 6495 N N . THR B 2 451 ? 165.827 125.064 158.056 1.00 33.89 451 THR G N 1
ATOM 6496 C CA . THR B 2 451 ? 165.229 123.806 158.504 1.00 39.08 451 THR G CA 1
ATOM 6497 C C . THR B 2 451 ? 165.105 123.832 160.026 1.00 47.32 451 THR G C 1
ATOM 6498 O O . THR B 2 451 ? 166.015 123.421 160.748 1.00 52.41 451 THR G O 1
ATOM 6502 N N . TYR B 2 452 ? 163.964 124.313 160.506 1.00 46.75 452 TYR G N 1
ATOM 6503 C CA . TYR B 2 452 ? 163.639 124.263 161.921 1.00 39.94 452 TYR G CA 1
ATOM 6504 C C . TYR B 2 452 ? 162.806 123.020 162.218 1.00 49.24 452 TYR G C 1
ATOM 6505 O O . TYR B 2 452 ? 162.348 122.315 161.317 1.00 57.17 452 TYR G O 1
ATOM 6514 N N . THR B 2 453 ? 162.612 122.751 163.503 1.00 56.40 453 THR G N 1
ATOM 6515 C CA . THR B 2 453 ? 161.759 121.656 163.932 1.00 66.27 453 THR G CA 1
ATOM 6516 C C . THR B 2 453 ? 160.541 122.200 164.666 1.00 67.67 453 THR G C 1
ATOM 6517 O O . THR B 2 453 ? 160.584 123.266 165.288 1.00 65.55 453 THR G O 1
ATOM 6521 N N . ASP B 2 454 ? 159.440 121.460 164.547 1.00 77.27 454 ASP G N 1
ATOM 6522 C CA . ASP B 2 454 ? 158.137 121.950 164.980 1.00 93.30 454 ASP G CA 1
ATOM 6523 C C . ASP B 2 454 ? 157.215 120.753 165.212 1.00 104.87 454 ASP G C 1
ATOM 6524 O O . ASP B 2 454 ? 156.695 120.178 164.252 1.00 105.24 454 ASP G O 1
ATOM 6529 N N . ASN B 2 455 ? 157.000 120.412 166.482 1.00 110.85 455 ASN G N 1
ATOM 6530 C CA . ASN B 2 455 ? 156.254 119.218 166.854 1.00 113.08 455 ASN G CA 1
ATOM 6531 C C . ASN B 2 455 ? 154.953 119.530 167.587 1.00 123.20 455 ASN G C 1
ATOM 6532 O O . ASN B 2 455 ? 154.422 118.657 168.281 1.00 128.86 455 ASN G O 1
ATOM 6537 N N . HIS B 2 456 ? 154.411 120.742 167.448 1.00 123.21 456 HIS G N 1
ATOM 6538 C CA . HIS B 2 456 ? 153.235 121.050 168.253 1.00 132.24 456 HIS G CA 1
ATOM 6539 C C . HIS B 2 456 ? 151.976 120.461 167.636 1.00 137.48 456 HIS G C 1
ATOM 6540 O O . HIS B 2 456 ? 150.893 120.616 168.209 1.00 138.15 456 HIS G O 1
ATOM 6547 N N . HIS B 2 457 ? 152.093 119.857 166.453 1.00 135.13 457 HIS G N 1
ATOM 6548 C CA . HIS B 2 457 ? 150.982 119.198 165.774 1.00 136.57 457 HIS G CA 1
ATOM 6549 C C . HIS B 2 457 ? 150.307 118.174 166.678 1.00 136.37 457 HIS G C 1
ATOM 6550 O O . HIS B 2 457 ? 150.009 117.059 166.249 1.00 137.38 457 HIS G O 1
ATOM 6557 N N . VAL C 3 39 ? 192.575 178.284 122.320 1.00 132.25 39 VAL H N 1
ATOM 6558 C CA . VAL C 3 39 ? 192.182 178.769 121.003 1.00 140.01 39 VAL H CA 1
ATOM 6559 C C . VAL C 3 39 ? 193.385 178.780 120.047 1.00 144.47 39 VAL H C 1
ATOM 6560 O O . VAL C 3 39 ? 194.427 179.350 120.364 1.00 143.34 39 VAL H O 1
ATOM 6564 N N . ASP C 3 40 ? 193.227 178.146 118.888 1.00 147.70 40 ASP H N 1
ATOM 6565 C CA . ASP C 3 40 ? 194.249 178.094 117.832 1.00 145.31 40 ASP H CA 1
ATOM 6566 C C . ASP C 3 40 ? 193.582 178.105 116.462 1.00 141.60 40 ASP H C 1
ATOM 6567 O O . ASP C 3 40 ? 192.413 178.477 116.317 1.00 137.85 40 ASP H O 1
ATOM 6572 N N . LEU C 3 41 ? 194.350 177.676 115.460 1.00 139.29 41 LEU H N 1
ATOM 6573 C CA . LEU C 3 41 ? 194.072 177.870 114.043 1.00 137.13 41 LEU H CA 1
ATOM 6574 C C . LEU C 3 41 ? 193.562 176.560 113.453 1.00 133.83 41 LEU H C 1
ATOM 6575 O O . LEU C 3 41 ? 194.305 175.574 113.382 1.00 131.36 41 LEU H O 1
ATOM 6580 N N . GLN C 3 42 ? 192.306 176.562 113.016 1.00 130.35 42 GLN H N 1
ATOM 6581 C CA . GLN C 3 42 ? 191.699 175.426 112.339 1.00 119.75 42 GLN H CA 1
ATOM 6582 C C . GLN C 3 42 ? 190.610 175.952 111.416 1.00 117.65 42 GLN H C 1
ATOM 6583 O O . GLN C 3 42 ? 190.177 177.101 111.529 1.00 120.56 42 GLN H O 1
ATOM 6589 N N . ILE C 3 43 ? 190.174 175.100 110.493 1.00 112.59 43 ILE H N 1
ATOM 6590 C CA . ILE C 3 43 ? 189.098 175.419 109.561 1.00 106.44 43 ILE H CA 1
ATOM 6591 C C . ILE C 3 43 ? 187.946 174.465 109.831 1.00 103.67 43 ILE H C 1
ATOM 6592 O O . ILE C 3 43 ? 188.153 173.249 109.913 1.00 102.35 43 ILE H O 1
ATOM 6597 N N . HIS C 3 44 ? 186.731 175.009 109.980 1.00 100.48 44 HIS H N 1
ATOM 6598 C CA . HIS C 3 44 ? 185.588 174.164 110.290 1.00 96.12 44 HIS H CA 1
ATOM 6599 C C . HIS C 3 44 ? 184.631 173.974 109.123 1.00 97.16 44 HIS H C 1
ATOM 6600 O O . HIS C 3 44 ? 183.888 172.987 109.110 1.00 100.82 44 HIS H O 1
ATOM 6607 N N . ARG C 3 45 ? 184.640 174.877 108.146 1.00 93.13 45 ARG H N 1
ATOM 6608 C CA . ARG C 3 45 ? 183.763 174.800 106.987 1.00 87.71 45 ARG H CA 1
ATOM 6609 C C . ARG C 3 45 ? 184.356 175.642 105.868 1.00 94.38 45 ARG H C 1
ATOM 6610 O O . ARG C 3 45 ? 184.901 176.719 106.116 1.00 104.17 45 ARG H O 1
ATOM 6618 N N . PHE C 3 46 ? 184.277 175.120 104.645 1.00 91.37 46 PHE H N 1
ATOM 6619 C CA . PHE C 3 46 ? 184.933 175.715 103.490 1.00 87.61 46 PHE H CA 1
ATOM 6620 C C . PHE C 3 46 ? 184.112 175.390 102.252 1.00 90.91 46 PHE H C 1
ATOM 6621 O O . PHE C 3 46 ? 183.673 174.250 102.080 1.00 96.37 46 PHE H O 1
ATOM 6629 N N . TYR C 3 47 ? 183.909 176.388 101.396 1.00 96.49 47 TYR H N 1
ATOM 6630 C CA . TYR C 3 47 ? 183.101 176.183 100.202 1.00 99.99 47 TYR H CA 1
ATOM 6631 C C . TYR C 3 47 ? 183.388 177.323 99.238 1.00 104.33 47 TYR H C 1
ATOM 6632 O O . TYR C 3 47 ? 184.005 178.328 99.597 1.00 108.68 47 TYR H O 1
ATOM 6641 N N . LEU C 3 48 ? 182.920 177.158 98.006 1.00 106.17 48 LEU H N 1
ATOM 6642 C CA . LEU C 3 48 ? 183.134 178.129 96.947 1.00 113.99 48 LEU H CA 1
ATOM 6643 C C . LEU C 3 48 ? 181.792 178.630 96.432 1.00 124.29 48 LEU H C 1
ATOM 6644 O O . LEU C 3 48 ? 180.794 177.905 96.447 1.00 124.81 48 LEU H O 1
ATOM 6649 N N . SER C 3 49 ? 181.773 179.884 95.986 1.00 131.21 49 SER H N 1
ATOM 6650 C CA . SER C 3 49 ? 180.568 180.468 95.418 1.00 134.99 49 SER H CA 1
ATOM 6651 C C . SER C 3 49 ? 180.962 181.450 94.327 1.00 138.14 49 SER H C 1
ATOM 6652 O O . SER C 3 49 ? 181.933 182.197 94.475 1.00 136.81 49 SER H O 1
ATOM 6655 N N . SER C 3 50 ? 180.206 181.441 93.234 1.00 142.85 50 SER H N 1
ATOM 6656 C CA . SER C 3 50 ? 180.455 182.315 92.100 1.00 150.59 50 SER H CA 1
ATOM 6657 C C . SER C 3 50 ? 179.269 183.247 91.896 1.00 156.42 50 SER H C 1
ATOM 6658 O O . SER C 3 50 ? 178.116 182.873 92.132 1.00 153.83 50 SER H O 1
ATOM 6661 N N . LYS C 3 51 ? 179.570 184.473 91.464 1.00 160.16 51 LYS H N 1
ATOM 6662 C CA . LYS C 3 51 ? 178.517 185.448 91.198 1.00 160.72 51 LYS H CA 1
ATOM 6663 C C . LYS C 3 51 ? 177.607 184.979 90.071 1.00 160.98 51 LYS H C 1
ATOM 6664 O O . LYS C 3 51 ? 176.382 185.135 90.144 1.00 159.77 51 LYS H O 1
ATOM 6670 N N . LYS C 3 52 ? 178.189 184.405 89.021 1.00 161.13 52 LYS H N 1
ATOM 6671 C CA . LYS C 3 52 ? 177.419 183.926 87.882 1.00 159.07 52 LYS H CA 1
ATOM 6672 C C . LYS C 3 52 ? 177.012 182.466 88.021 1.00 159.10 52 LYS H C 1
ATOM 6673 O O . LYS C 3 52 ? 175.995 182.058 87.448 1.00 157.84 52 LYS H O 1
ATOM 6679 N N . ASN C 3 53 ? 177.774 181.671 88.769 1.00 159.72 53 ASN H N 1
ATOM 6680 C CA . ASN C 3 53 ? 177.462 180.259 88.957 1.00 156.79 53 ASN H CA 1
ATOM 6681 C C . ASN C 3 53 ? 176.980 180.023 90.381 1.00 154.45 53 ASN H C 1
ATOM 6682 O O . ASN C 3 53 ? 177.794 180.050 91.317 1.00 154.31 53 ASN H O 1
ATOM 6687 N N . PRO C 3 54 ? 175.683 179.790 90.599 1.00 154.68 54 PRO H N 1
ATOM 6688 C CA . PRO C 3 54 ? 175.188 179.524 91.954 1.00 154.82 54 PRO H CA 1
ATOM 6689 C C . PRO C 3 54 ? 175.295 178.073 92.395 1.00 151.47 54 PRO H C 1
ATOM 6690 O O . PRO C 3 54 ? 175.024 177.784 93.569 1.00 150.17 54 PRO H O 1
ATOM 6694 N N . ASP C 3 55 ? 175.676 177.161 91.501 1.00 150.17 55 ASP H N 1
ATOM 6695 C CA . ASP C 3 55 ? 175.713 175.741 91.826 1.00 145.47 55 ASP H CA 1
ATOM 6696 C C . ASP C 3 55 ? 176.903 175.356 92.694 1.00 138.06 55 ASP H C 1
ATOM 6697 O O . ASP C 3 55 ? 176.899 174.260 93.266 1.00 131.66 55 ASP H O 1
ATOM 6702 N N . LEU C 3 56 ? 177.914 176.220 92.806 1.00 137.58 56 LEU H N 1
ATOM 6703 C CA . LEU C 3 56 ? 179.086 175.900 93.612 1.00 133.48 56 LEU H CA 1
ATOM 6704 C C . LEU C 3 56 ? 178.770 175.827 95.100 1.00 129.22 56 LEU H C 1
ATOM 6705 O O . LEU C 3 56 ? 179.507 175.172 95.845 1.00 127.51 56 LEU H O 1
ATOM 6710 N N . GLU C 3 57 ? 177.701 176.490 95.547 1.00 127.52 57 GLU H N 1
ATOM 6711 C CA . GLU C 3 57 ? 177.349 176.468 96.962 1.00 127.73 57 GLU H CA 1
ATOM 6712 C C . GLU C 3 57 ? 176.943 175.070 97.414 1.00 125.64 57 GLU H C 1
ATOM 6713 O O . GLU C 3 57 ? 177.300 174.640 98.518 1.00 124.02 57 GLU H O 1
ATOM 6719 N N . LYS C 3 58 ? 176.191 174.350 96.578 1.00 126.73 58 LYS H N 1
ATOM 6720 C CA . LYS C 3 58 ? 175.690 173.032 96.953 1.00 126.05 58 LYS H CA 1
ATOM 6721 C C . LYS C 3 58 ? 176.803 172.003 97.108 1.00 123.42 58 LYS H C 1
ATOM 6722 O O . LYS C 3 58 ? 176.615 171.010 97.818 1.00 117.15 58 LYS H O 1
ATOM 6728 N N . VAL C 3 59 ? 177.949 172.213 96.459 1.00 124.07 59 VAL H N 1
ATOM 6729 C CA . VAL C 3 59 ? 179.064 171.282 96.581 1.00 113.09 59 VAL H CA 1
ATOM 6730 C C . VAL C 3 59 ? 179.616 171.343 97.998 1.00 103.47 59 VAL H C 1
ATOM 6731 O O . VAL C 3 59 ? 179.878 172.427 98.535 1.00 106.90 59 VAL H O 1
ATOM 6735 N N . PHE C 3 60 ? 179.792 170.177 98.612 1.00 93.39 60 PHE H N 1
ATOM 6736 C CA . PHE C 3 60 ? 180.283 170.071 99.978 1.00 91.67 60 PHE H CA 1
ATOM 6737 C C . PHE C 3 60 ? 181.719 169.565 99.984 1.00 91.80 60 PHE H C 1
ATOM 6738 O O . PHE C 3 60 ? 182.097 168.727 99.160 1.00 93.17 60 PHE H O 1
ATOM 6746 N N . PHE C 3 61 ? 182.513 170.072 100.926 1.00 87.89 61 PHE H N 1
ATOM 6747 C CA . PHE C 3 61 ? 183.920 169.722 101.050 1.00 85.10 61 PHE H CA 1
ATOM 6748 C C . PHE C 3 61 ? 184.191 169.108 102.417 1.00 86.62 61 PHE H C 1
ATOM 6749 O O . PHE C 3 61 ? 183.690 169.591 103.437 1.00 86.57 61 PHE H O 1
ATOM 6757 N N . SER C 3 62 ? 184.992 168.045 102.428 1.00 88.14 62 SER H N 1
ATOM 6758 C CA . SER C 3 62 ? 185.389 167.355 103.648 1.00 85.80 62 SER H CA 1
ATOM 6759 C C . SER C 3 62 ? 186.815 167.751 104.013 1.00 87.48 62 SER H C 1
ATOM 6760 O O . SER C 3 62 ? 187.704 167.748 103.153 1.00 88.14 62 SER H O 1
ATOM 6763 N N . ILE C 3 63 ? 187.028 168.080 105.288 1.00 88.27 63 ILE H N 1
ATOM 6764 C CA . ILE C 3 63 ? 188.278 168.661 105.772 1.00 89.07 63 ILE H CA 1
ATOM 6765 C C . ILE C 3 63 ? 188.911 167.698 106.769 1.00 92.41 63 ILE H C 1
ATOM 6766 O O . ILE C 3 63 ? 188.315 167.402 107.812 1.00 92.19 63 ILE H O 1
ATOM 6771 N N . ASP C 3 64 ? 190.132 167.251 106.474 1.00 94.85 64 ASP H N 1
ATOM 6772 C CA . ASP C 3 64 ? 190.895 166.352 107.335 1.00 92.85 64 ASP H CA 1
ATOM 6773 C C . ASP C 3 64 ? 192.052 167.137 107.943 1.00 97.07 64 ASP H C 1
ATOM 6774 O O . ASP C 3 64 ? 192.960 167.572 107.225 1.00 100.65 64 ASP H O 1
ATOM 6779 N N . HIS C 3 65 ? 192.019 167.313 109.267 1.00 94.91 65 HIS H N 1
ATOM 6780 C CA . HIS C 3 65 ? 193.072 168.051 109.958 1.00 96.26 65 HIS H CA 1
ATOM 6781 C C . HIS C 3 65 ? 194.346 167.231 110.112 1.00 101.41 65 HIS H C 1
ATOM 6782 O O . HIS C 3 65 ? 195.445 167.798 110.098 1.00 106.38 65 HIS H O 1
ATOM 6789 N N . ALA C 3 66 ? 194.219 165.910 110.269 1.00 99.47 66 ALA H N 1
ATOM 6790 C CA . ALA C 3 66 ? 195.393 165.070 110.491 1.00 97.80 66 ALA H CA 1
ATOM 6791 C C . ALA C 3 66 ? 196.344 165.122 109.304 1.00 100.25 66 ALA H C 1
ATOM 6792 O O . ALA C 3 66 ? 197.566 165.199 109.479 1.00 102.17 66 ALA H O 1
ATOM 6794 N N . LYS C 3 67 ? 195.805 165.070 108.088 1.00 101.35 67 LYS H N 1
ATOM 6795 C CA . LYS C 3 67 ? 196.600 165.245 106.883 1.00 104.09 67 LYS H CA 1
ATOM 6796 C C . LYS C 3 67 ? 196.455 166.635 106.280 1.00 103.95 67 LYS H C 1
ATOM 6797 O O . LYS C 3 67 ? 197.170 166.955 105.324 1.00 102.12 67 LYS H O 1
ATOM 6803 N N . GLY C 3 68 ? 195.563 167.463 106.821 1.00 103.79 68 GLY H N 1
ATOM 6804 C CA . GLY C 3 68 ? 195.386 168.822 106.351 1.00 105.37 68 GLY H CA 1
ATOM 6805 C C . GLY C 3 68 ? 194.937 168.921 104.909 1.00 104.50 68 GLY H C 1
ATOM 6806 O O . GLY C 3 68 ? 195.521 169.675 104.126 1.00 107.12 68 GLY H O 1
ATOM 6807 N N . THR C 3 69 ? 193.910 168.164 104.533 1.00 95.81 69 THR H N 1
ATOM 6808 C CA . THR C 3 69 ? 193.467 168.131 103.148 1.00 90.44 69 THR H CA 1
ATOM 6809 C C . THR C 3 69 ? 191.968 168.393 103.067 1.00 91.61 69 THR H C 1
ATOM 6810 O O . THR C 3 69 ? 191.198 167.931 103.912 1.00 93.19 69 THR H O 1
ATOM 6814 N N . ILE C 3 70 ? 191.560 169.160 102.059 1.00 94.39 70 ILE H N 1
ATOM 6815 C CA . ILE C 3 70 ? 190.151 169.439 101.798 1.00 92.62 70 ILE H CA 1
ATOM 6816 C C . ILE C 3 70 ? 189.797 168.816 100.456 1.00 93.81 70 ILE H C 1
ATOM 6817 O O . ILE C 3 70 ? 190.341 169.214 99.418 1.00 96.43 70 ILE H O 1
ATOM 6822 N N . ILE C 3 71 ? 188.886 167.844 100.477 1.00 90.80 71 ILE H N 1
ATOM 6823 C CA . ILE C 3 71 ? 188.515 167.078 99.292 1.00 89.01 71 ILE H CA 1
ATOM 6824 C C . ILE C 3 71 ? 187.008 167.129 99.105 1.00 91.87 71 ILE H C 1
ATOM 6825 O O . ILE C 3 71 ? 186.247 166.974 100.066 1.00 95.69 71 ILE H O 1
ATOM 6830 N N . ASN C 3 72 ? 186.576 167.337 97.864 1.00 90.02 72 ASN H N 1
ATOM 6831 C CA . ASN C 3 72 ? 185.180 167.134 97.485 1.00 88.66 72 ASN H CA 1
ATOM 6832 C C . ASN C 3 72 ? 185.035 165.684 97.034 1.00 96.40 72 ASN H C 1
ATOM 6833 O O . ASN C 3 72 ? 185.450 165.314 95.933 1.00 101.36 72 ASN H O 1
ATOM 6838 N N . LYS C 3 73 ? 184.463 164.846 97.904 1.00 95.20 73 LYS H N 1
ATOM 6839 C CA . LYS C 3 73 ? 184.341 163.429 97.577 1.00 94.40 73 LYS H CA 1
ATOM 6840 C C . LYS C 3 73 ? 183.297 163.189 96.496 1.00 97.49 73 LYS H C 1
ATOM 6841 O O . LYS C 3 73 ? 183.389 162.201 95.758 1.00 97.96 73 LYS H O 1
ATOM 6847 N N . LYS C 3 74 ? 182.307 164.068 96.384 1.00 96.64 74 LYS H N 1
ATOM 6848 C CA . LYS C 3 74 ? 181.365 164.032 95.274 1.00 95.86 74 LYS H CA 1
ATOM 6849 C C . LYS C 3 74 ? 181.925 164.889 94.145 1.00 100.45 74 LYS H C 1
ATOM 6850 O O . LYS C 3 74 ? 182.184 166.083 94.336 1.00 104.64 74 LYS H O 1
ATOM 6856 N N . TYR C 3 75 ? 182.121 164.279 92.979 1.00 100.57 75 TYR H N 1
ATOM 6857 C CA . TYR C 3 75 ? 182.790 164.963 91.882 1.00 103.20 75 TYR H CA 1
ATOM 6858 C C . TYR C 3 75 ? 181.942 166.115 91.361 1.00 109.84 75 TYR H C 1
ATOM 6859 O O . TYR C 3 75 ? 180.714 166.022 91.280 1.00 110.93 75 TYR H O 1
ATOM 6868 N N . MET C 3 76 ? 182.608 167.208 91.012 1.00 114.88 76 MET H N 1
ATOM 6869 C CA . MET C 3 76 ? 181.918 168.349 90.435 1.00 118.61 76 MET H CA 1
ATOM 6870 C C . MET C 3 76 ? 181.422 167.989 89.034 1.00 116.43 76 MET H C 1
ATOM 6871 O O . MET C 3 76 ? 182.098 167.252 88.309 1.00 114.24 76 MET H O 1
ATOM 6876 N N . PRO C 3 77 ? 180.237 168.461 88.639 1.00 116.06 77 PRO H N 1
ATOM 6877 C CA . PRO C 3 77 ? 179.680 168.063 87.339 1.00 117.37 77 PRO H CA 1
ATOM 6878 C C . PRO C 3 77 ? 180.582 168.445 86.173 1.00 122.79 77 PRO H C 1
ATOM 6879 O O . PRO C 3 77 ? 181.282 169.460 86.200 1.00 129.89 77 PRO H O 1
ATOM 6883 N N . TYR C 3 78 ? 180.554 167.603 85.141 1.00 121.58 78 TYR H N 1
ATOM 6884 C CA . TYR C 3 78 ? 181.410 167.790 83.977 1.00 125.73 78 TYR H CA 1
ATOM 6885 C C . TYR C 3 78 ? 181.063 169.077 83.238 1.00 133.03 78 TYR H C 1
ATOM 6886 O O . TYR C 3 78 ? 179.894 169.460 83.135 1.00 135.18 78 TYR H O 1
ATOM 6895 N N . GLY C 3 79 ? 182.093 169.745 82.722 1.00 134.04 79 GLY H N 1
ATOM 6896 C CA . GLY C 3 79 ? 181.906 170.935 81.916 1.00 133.45 79 GLY H CA 1
ATOM 6897 C C . GLY C 3 79 ? 181.684 172.216 82.685 1.00 137.70 79 GLY H C 1
ATOM 6898 O O . GLY C 3 79 ? 181.316 173.228 82.076 1.00 137.44 79 GLY H O 1
ATOM 6899 N N . THR C 3 80 ? 181.891 172.211 83.997 1.00 138.81 80 THR H N 1
ATOM 6900 C CA . THR C 3 80 ? 181.693 173.408 84.797 1.00 141.37 80 THR H CA 1
ATOM 6901 C C . THR C 3 80 ? 182.817 174.416 84.561 1.00 143.28 80 THR H C 1
ATOM 6902 O O . THR C 3 80 ? 183.891 174.089 84.046 1.00 140.48 80 THR H O 1
ATOM 6906 N N . VAL C 3 81 ? 182.555 175.660 84.959 1.00 145.34 81 VAL H N 1
ATOM 6907 C CA . VAL C 3 81 ? 183.458 176.783 84.740 1.00 145.68 81 VAL H CA 1
ATOM 6908 C C . VAL C 3 81 ? 183.672 177.495 86.070 1.00 149.97 81 VAL H C 1
ATOM 6909 O O . VAL C 3 81 ? 182.709 177.752 86.802 1.00 150.24 81 VAL H O 1
ATOM 6913 N N . LEU C 3 82 ? 184.929 177.803 86.387 1.00 152.22 82 LEU H N 1
ATOM 6914 C CA . LEU C 3 82 ? 185.326 178.376 87.674 1.00 154.64 82 LEU H CA 1
ATOM 6915 C C . LEU C 3 82 ? 186.135 179.654 87.471 1.00 158.82 82 LEU H C 1
ATOM 6916 O O . LEU C 3 82 ? 187.241 179.811 87.996 1.00 162.07 82 LEU H O 1
ATOM 6921 N N . ASP C 3 83 ? 185.589 180.585 86.685 1.00 158.67 83 ASP H N 1
ATOM 6922 C CA . ASP C 3 83 ? 186.299 181.801 86.301 1.00 161.44 83 ASP H CA 1
ATOM 6923 C C . ASP C 3 83 ? 186.665 182.659 87.498 1.00 160.44 83 ASP H C 1
ATOM 6924 O O . ASP C 3 83 ? 187.835 182.770 87.873 1.00 159.17 83 ASP H O 1
ATOM 6929 N N . SER C 3 84 ? 185.647 183.247 88.114 1.00 157.27 84 SER H N 1
ATOM 6930 C CA . SER C 3 84 ? 185.802 184.132 89.257 1.00 154.79 84 SER H CA 1
ATOM 6931 C C . SER C 3 84 ? 184.940 183.574 90.373 1.00 153.04 84 SER H C 1
ATOM 6932 O O . SER C 3 84 ? 183.715 183.493 90.235 1.00 150.53 84 SER H O 1
ATOM 6935 N N . VAL C 3 85 ? 185.580 183.167 91.462 1.00 153.39 85 VAL H N 1
ATOM 6936 C CA . VAL C 3 85 ? 184.892 182.540 92.579 1.00 149.46 85 VAL H CA 1
ATOM 6937 C C . VAL C 3 85 ? 185.463 183.098 93.870 1.00 145.90 85 VAL H C 1
ATOM 6938 O O . VAL C 3 85 ? 186.651 183.420 93.960 1.00 148.02 85 VAL H O 1
ATOM 6942 N N . MET C 3 86 ? 184.601 183.231 94.867 1.00 140.00 86 MET H N 1
ATOM 6943 C CA . MET C 3 86 ? 185.044 183.574 96.206 1.00 136.00 86 MET H CA 1
ATOM 6944 C C . MET C 3 86 ? 185.036 182.321 97.065 1.00 131.00 86 MET H C 1
ATOM 6945 O O . MET C 3 86 ? 184.162 181.460 96.926 1.00 128.40 86 MET H O 1
ATOM 6950 N N . MET C 3 87 ? 186.028 182.219 97.934 1.00 125.54 87 MET H N 1
ATOM 6951 C CA . MET C 3 87 ? 186.149 181.108 98.864 1.00 117.62 87 MET H CA 1
ATOM 6952 C C . MET C 3 87 ? 185.663 181.589 100.226 1.00 114.26 87 MET H C 1
ATOM 6953 O O . MET C 3 87 ? 186.283 182.457 100.848 1.00 121.49 87 MET H O 1
ATOM 6958 N N . LYS C 3 88 ? 184.529 181.057 100.668 1.00 105.17 88 LYS H N 1
ATOM 6959 C CA . LYS C 3 88 ? 183.971 181.399 101.967 1.00 103.42 88 LYS H CA 1
ATOM 6960 C C . LYS C 3 88 ? 184.258 180.268 102.941 1.00 105.07 88 LYS H C 1
ATOM 6961 O O . LYS C 3 88 ? 183.962 179.102 102.656 1.00 111.57 88 LYS H O 1
ATOM 6967 N N . LEU C 3 89 ? 184.853 180.614 104.078 1.00 102.04 89 LEU H N 1
ATOM 6968 C CA . LEU C 3 89 ? 185.281 179.628 105.054 1.00 103.49 89 LEU H CA 1
ATOM 6969 C C . LEU C 3 89 ? 185.003 180.144 106.457 1.00 104.97 89 LEU H C 1
ATOM 6970 O O . LEU C 3 89 ? 185.151 181.338 106.731 1.00 108.71 89 LEU H O 1
ATOM 6975 N N . VAL C 3 90 ? 184.587 179.236 107.335 1.00 106.70 90 VAL H N 1
ATOM 6976 C CA . VAL C 3 90 ? 184.331 179.548 108.734 1.00 109.86 90 VAL H CA 1
ATOM 6977 C C . VAL C 3 90 ? 185.523 179.059 109.548 1.00 111.40 90 VAL H C 1
ATOM 6978 O O . VAL C 3 90 ? 185.896 177.876 109.490 1.00 111.38 90 VAL H O 1
ATOM 6982 N N . THR C 3 91 ? 186.134 179.984 110.284 1.00 113.99 91 THR H N 1
ATOM 6983 C CA . THR C 3 91 ? 187.340 179.729 111.054 1.00 124.47 91 THR H CA 1
ATOM 6984 C C . THR C 3 91 ? 187.150 180.226 112.480 1.00 129.82 91 THR H C 1
ATOM 6985 O O . THR C 3 91 ? 186.138 180.844 112.825 1.00 129.18 91 THR H O 1
ATOM 6989 N N . ASP C 3 92 ? 188.149 179.943 113.309 1.00 133.69 92 ASP H N 1
ATOM 6990 C CA . ASP C 3 92 ? 188.164 180.397 114.688 1.00 143.56 92 ASP H CA 1
ATOM 6991 C C . ASP C 3 92 ? 188.455 181.898 114.741 1.00 151.43 92 ASP H C 1
ATOM 6992 O O . ASP C 3 92 ? 188.874 182.515 113.758 1.00 152.38 92 ASP H O 1
ATOM 6997 N N . PHE C 3 93 ? 188.210 182.494 115.911 1.00 155.11 93 PHE H N 1
ATOM 6998 C CA . PHE C 3 93 ? 188.512 183.911 116.092 1.00 155.74 93 PHE H CA 1
ATOM 6999 C C . PHE C 3 93 ? 190.013 184.174 116.019 1.00 152.50 93 PHE H C 1
ATOM 7000 O O . PHE C 3 93 ? 190.433 185.223 115.519 1.00 151.62 93 PHE H O 1
ATOM 7008 N N . SER C 3 94 ? 190.832 183.228 116.490 1.00 148.89 94 SER H N 1
ATOM 7009 C CA . SER C 3 94 ? 192.279 183.410 116.478 1.00 146.90 94 SER H CA 1
ATOM 7010 C C . SER C 3 94 ? 192.847 183.489 115.066 1.00 149.04 94 SER H C 1
ATOM 7011 O O . SER C 3 94 ? 193.982 183.948 114.893 1.00 152.71 94 SER H O 1
ATOM 7014 N N . ALA C 3 95 ? 192.095 183.049 114.059 1.00 147.52 95 ALA H N 1
ATOM 7015 C CA . ALA C 3 95 ? 192.538 183.174 112.676 1.00 149.54 95 ALA H CA 1
ATOM 7016 C C . ALA C 3 95 ? 192.558 184.644 112.275 1.00 151.67 95 ALA H C 1
ATOM 7017 O O . ALA C 3 95 ? 191.519 185.312 112.285 1.00 149.12 95 ALA H O 1
ATOM 7019 N N . LYS C 3 96 ? 193.737 185.146 111.922 1.00 152.97 96 LYS H N 1
ATOM 7020 C CA . LYS C 3 96 ? 193.915 186.557 111.602 1.00 149.53 96 LYS H CA 1
ATOM 7021 C C . LYS C 3 96 ? 194.420 186.799 110.191 1.00 148.19 96 LYS H C 1
ATOM 7022 O O . LYS C 3 96 ? 193.944 187.721 109.523 1.00 145.65 96 LYS H O 1
ATOM 7028 N N . LYS C 3 97 ? 195.372 186.001 109.714 1.00 149.68 97 LYS H N 1
ATOM 7029 C CA . LYS C 3 97 ? 195.951 186.193 108.394 1.00 150.33 97 LYS H CA 1
ATOM 7030 C C . LYS C 3 97 ? 195.847 184.899 107.602 1.00 149.60 97 LYS H C 1
ATOM 7031 O O . LYS C 3 97 ? 196.018 183.807 108.152 1.00 151.05 97 LYS H O 1
ATOM 7037 N N . LEU C 3 98 ? 195.562 185.025 106.309 1.00 147.65 98 LEU H N 1
ATOM 7038 C CA . LEU C 3 98 ? 195.460 183.880 105.418 1.00 147.74 98 LEU H CA 1
ATOM 7039 C C . LEU C 3 98 ? 196.278 184.135 104.163 1.00 147.87 98 LEU H C 1
ATOM 7040 O O . LEU C 3 98 ? 196.371 185.270 103.690 1.00 151.30 98 LEU H O 1
ATOM 7045 N N . ARG C 3 99 ? 196.881 183.073 103.636 1.00 144.99 99 ARG H N 1
ATOM 7046 C CA . ARG C 3 99 ? 197.655 183.142 102.406 1.00 146.38 99 ARG H CA 1
ATOM 7047 C C . ARG C 3 99 ? 197.229 182.014 101.482 1.00 144.83 99 ARG H C 1
ATOM 7048 O O . ARG C 3 99 ? 197.108 180.859 101.912 1.00 143.38 99 ARG H O 1
ATOM 7056 N N . VAL C 3 100 ? 197.010 182.359 100.217 1.00 144.18 100 VAL H N 1
ATOM 7057 C CA . VAL C 3 100 ? 196.456 181.455 99.220 1.00 137.62 100 VAL H CA 1
ATOM 7058 C C . VAL C 3 100 ? 197.460 181.302 98.083 1.00 136.02 100 VAL H C 1
ATOM 7059 O O . VAL C 3 100 ? 198.018 182.292 97.597 1.00 138.68 100 VAL H O 1
ATOM 7063 N N . ALA C 3 101 ? 197.722 180.056 97.696 1.00 135.96 101 ALA H N 1
ATOM 7064 C CA . ALA C 3 101 ? 198.601 179.738 96.581 1.00 137.23 101 ALA H CA 1
ATOM 7065 C C . ALA C 3 101 ? 197.834 178.878 95.590 1.00 134.84 101 ALA H C 1
ATOM 7066 O O . ALA C 3 101 ? 197.296 177.826 95.955 1.00 134.43 101 ALA H O 1
ATOM 7068 N N . ILE C 3 102 ? 197.787 179.328 94.343 1.00 134.90 102 ILE H N 1
ATOM 7069 C CA . ILE C 3 102 ? 197.042 178.662 93.284 1.00 134.15 102 ILE H CA 1
ATOM 7070 C C . ILE C 3 102 ? 198.000 177.808 92.463 1.00 137.57 102 ILE H C 1
ATOM 7071 O O . ILE C 3 102 ? 198.963 178.324 91.883 1.00 138.61 102 ILE H O 1
ATOM 7076 N N . ASN C 3 103 ? 197.718 176.503 92.403 1.00 137.44 103 ASN H N 1
ATOM 7077 C CA . ASN C 3 103 ? 198.546 175.511 91.706 1.00 138.30 103 ASN H CA 1
ATOM 7078 C C . ASN C 3 103 ? 199.961 175.611 92.263 1.00 140.09 103 ASN H C 1
ATOM 7079 O O . ASN C 3 103 ? 200.145 175.377 93.470 1.00 139.82 103 ASN H O 1
ATOM 7084 N N . ASP C 3 104 ? 200.971 175.935 91.457 1.00 147.10 104 ASP H N 1
ATOM 7085 C CA . ASP C 3 104 ? 202.332 176.138 91.937 1.00 149.58 104 ASP H CA 1
ATOM 7086 C C . ASP C 3 104 ? 202.719 177.614 91.914 1.00 149.68 104 ASP H C 1
ATOM 7087 O O . ASP C 3 104 ? 203.876 177.956 91.659 1.00 147.02 104 ASP H O 1
ATOM 7092 N N . GLY C 3 105 ? 201.760 178.495 92.180 1.00 151.79 105 GLY H N 1
ATOM 7093 C CA . GLY C 3 105 ? 202.007 179.920 92.113 1.00 150.19 105 GLY H CA 1
ATOM 7094 C C . GLY C 3 105 ? 202.703 180.474 93.337 1.00 149.48 105 GLY H C 1
ATOM 7095 O O . GLY C 3 105 ? 203.601 179.839 93.899 1.00 150.21 105 GLY H O 1
ATOM 7096 N N . GLU C 3 106 ? 202.292 181.664 93.759 1.00 147.28 106 GLU H N 1
ATOM 7097 C CA . GLU C 3 106 ? 202.893 182.360 94.885 1.00 149.22 106 GLU H CA 1
ATOM 7098 C C . GLU C 3 106 ? 201.874 182.534 96.002 1.00 149.35 106 GLU H C 1
ATOM 7099 O O . GLU C 3 106 ? 200.677 182.711 95.754 1.00 147.66 106 GLU H O 1
ATOM 7105 N N . TYR C 3 107 ? 202.358 182.455 97.239 1.00 149.38 107 TYR H N 1
ATOM 7106 C CA . TYR C 3 107 ? 201.503 182.671 98.400 1.00 149.01 107 TYR H CA 1
ATOM 7107 C C . TYR C 3 107 ? 201.123 184.143 98.468 1.00 148.31 107 TYR H C 1
ATOM 7108 O O . TYR C 3 107 ? 201.959 184.997 98.779 1.00 146.86 107 TYR H O 1
ATOM 7117 N N . LYS C 3 108 ? 199.865 184.438 98.168 1.00 147.03 108 LYS H N 1
ATOM 7118 C CA . LYS C 3 108 ? 199.355 185.799 98.151 1.00 146.05 108 LYS H CA 1
ATOM 7119 C C . LYS C 3 108 ? 198.498 186.033 99.387 1.00 146.76 108 LYS H C 1
ATOM 7120 O O . LYS C 3 108 ? 197.698 185.173 99.772 1.00 149.11 108 LYS H O 1
ATOM 7126 N N . ASP C 3 109 ? 198.703 187.186 100.023 1.00 148.00 109 ASP H N 1
ATOM 7127 C CA . ASP C 3 109 ? 197.910 187.566 101.185 1.00 150.50 109 ASP H CA 1
ATOM 7128 C C . ASP C 3 109 ? 196.441 187.680 100.804 1.00 149.36 109 ASP H C 1
ATOM 7129 O O . ASP C 3 109 ? 196.065 188.521 99.983 1.00 145.83 109 ASP H O 1
ATOM 7134 N N . TRP C 3 110 ? 195.614 186.834 101.408 1.00 149.96 110 TRP H N 1
ATOM 7135 C CA . TRP C 3 110 ? 194.213 186.687 101.056 1.00 147.76 110 TRP H CA 1
ATOM 7136 C C . TRP C 3 110 ? 193.330 187.505 101.990 1.00 148.17 110 TRP H C 1
ATOM 7137 O O . TRP C 3 110 ? 193.632 187.675 103.174 1.00 148.81 110 TRP H O 1
ATOM 7148 N N . HIS C 3 111 ? 192.228 188.004 101.440 1.00 149.45 111 HIS H N 1
ATOM 7149 C CA . HIS C 3 111 ? 191.225 188.731 102.201 1.00 151.36 111 HIS H CA 1
ATOM 7150 C C . HIS C 3 111 ? 189.847 188.204 101.824 1.00 153.25 111 HIS H C 1
ATOM 7151 O O . HIS C 3 111 ? 189.658 187.612 100.759 1.00 154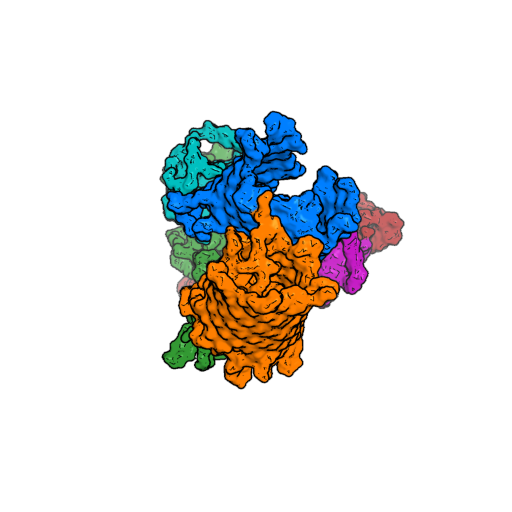.67 111 HIS H O 1
ATOM 7158 N N . ASN C 3 112 ? 188.879 188.426 102.716 1.00 152.54 112 ASN H N 1
ATOM 7159 C CA . ASN C 3 112 ? 187.535 187.895 102.511 1.00 154.06 112 ASN H CA 1
ATOM 7160 C C . ASN C 3 112 ? 186.832 188.505 101.303 1.00 159.40 112 ASN H C 1
ATOM 7161 O O . ASN C 3 112 ? 185.823 187.955 100.850 1.00 159.17 112 ASN H O 1
ATOM 7166 N N . LYS C 3 113 ? 187.331 189.621 100.777 1.00 160.82 113 LYS H N 1
ATOM 7167 C CA . LYS C 3 113 ? 186.720 190.315 99.644 1.00 161.64 113 LYS H CA 1
ATOM 7168 C C . LYS C 3 113 ? 187.491 190.110 98.347 1.00 159.00 113 LYS H C 1
ATOM 7169 O O . LYS C 3 113 ? 187.628 191.035 97.541 1.00 159.11 113 LYS H O 1
ATOM 7175 N N . ASP C 3 114 ? 187.998 188.903 98.119 1.00 157.62 114 ASP H N 1
ATOM 7176 C CA . ASP C 3 114 ? 188.750 188.577 96.917 1.00 156.39 114 ASP H CA 1
ATOM 7177 C C . ASP C 3 114 ? 187.982 187.549 96.099 1.00 152.31 114 ASP H C 1
ATOM 7178 O O . ASP C 3 114 ? 187.549 186.521 96.632 1.00 150.59 114 ASP H O 1
ATOM 7183 N N . SER C 3 115 ? 187.810 187.833 94.812 1.00 152.01 115 SER H N 1
ATOM 7184 C CA . SER C 3 115 ? 187.188 186.916 93.859 1.00 150.96 115 SER H CA 1
ATOM 7185 C C . SER C 3 115 ? 188.313 186.364 92.988 1.00 152.88 115 SER H C 1
ATOM 7186 O O . SER C 3 115 ? 188.701 186.972 91.989 1.00 157.82 115 SER H O 1
ATOM 7189 N N . LEU C 3 116 ? 188.839 185.207 93.377 1.00 150.12 116 LEU H N 1
ATOM 7190 C CA . LEU C 3 116 ? 190.028 184.672 92.732 1.00 151.63 116 LEU H CA 1
ATOM 7191 C C . LEU C 3 116 ? 189.679 183.965 91.424 1.00 152.85 116 LEU H C 1
ATOM 7192 O O . LEU C 3 116 ? 188.524 183.625 91.154 1.00 151.11 116 LEU H O 1
ATOM 7197 N N . TRP C 3 117 ? 190.710 183.746 90.609 1.00 156.27 117 TRP H N 1
ATOM 7198 C CA . TRP C 3 117 ? 190.571 183.191 89.266 1.00 159.24 117 TRP H CA 1
ATOM 7199 C C . TRP C 3 117 ? 191.137 181.774 89.259 1.00 160.35 117 TRP H C 1
ATOM 7200 O O . TRP C 3 117 ? 192.350 181.584 89.396 1.00 156.68 117 TRP H O 1
ATOM 7211 N N . LEU C 3 118 ? 190.261 180.780 89.090 1.00 161.84 118 LEU H N 1
ATOM 7212 C CA . LEU C 3 118 ? 190.659 179.374 89.141 1.00 159.06 118 LEU H CA 1
ATOM 7213 C C . LEU C 3 118 ? 190.015 178.576 88.008 1.00 158.19 118 LEU H C 1
ATOM 7214 O O . LEU C 3 118 ? 189.503 177.471 88.222 1.00 155.63 118 LEU H O 1
ATOM 7219 N N . ARG C 3 119 ? 190.047 179.116 86.782 1.00 158.82 119 ARG H N 1
ATOM 7220 C CA . ARG C 3 119 ? 189.460 178.411 85.641 1.00 157.83 119 ARG H CA 1
ATOM 7221 C C . ARG C 3 119 ? 190.177 177.097 85.355 1.00 158.48 119 ARG H C 1
ATOM 7222 O O . ARG C 3 119 ? 189.547 176.115 84.947 1.00 157.49 119 ARG H O 1
ATOM 7230 N N . ASP C 3 120 ? 191.490 177.061 85.542 1.00 159.03 120 ASP H N 1
ATOM 7231 C CA . ASP C 3 120 ? 192.295 175.895 85.200 1.00 158.34 120 ASP H CA 1
ATOM 7232 C C . ASP C 3 120 ? 193.066 175.395 86.410 1.00 155.04 120 ASP H C 1
ATOM 7233 O O . ASP C 3 120 ? 194.234 175.013 86.315 1.00 149.84 120 ASP H O 1
ATOM 7238 N N . CYS C 3 121 ? 192.413 175.375 87.565 1.00 156.30 121 CYS H N 1
ATOM 7239 C CA . CYS C 3 121 ? 193.099 175.183 88.831 1.00 152.27 121 CYS H CA 1
ATOM 7240 C C . CYS C 3 121 ? 192.537 173.945 89.508 1.00 143.46 121 CYS H C 1
ATOM 7241 O O . CYS C 3 121 ? 191.324 173.844 89.718 1.00 141.04 121 CYS H O 1
ATOM 7244 N N . HIS C 3 122 ? 193.418 173.000 89.835 1.00 137.84 122 HIS H N 1
ATOM 7245 C CA . HIS C 3 122 ? 193.001 171.738 90.421 1.00 134.34 122 HIS H CA 1
ATOM 7246 C C . HIS C 3 122 ? 193.550 171.514 91.821 1.00 130.31 122 HIS H C 1
ATOM 7247 O O . HIS C 3 122 ? 192.989 170.695 92.557 1.00 126.61 122 HIS H O 1
ATOM 7254 N N . THR C 3 123 ? 194.612 172.218 92.211 1.00 128.62 123 THR H N 1
ATOM 7255 C CA . THR C 3 123 ? 195.152 172.172 93.563 1.00 122.18 123 THR H CA 1
ATOM 7256 C C . THR C 3 123 ? 195.305 173.575 94.121 1.00 121.04 123 THR H C 1
ATOM 7257 O O . THR C 3 123 ? 195.637 174.518 93.395 1.00 128.34 123 THR H O 1
ATOM 7261 N N . LEU C 3 124 ? 195.083 173.695 95.424 1.00 115.52 124 LEU H N 1
ATOM 7262 C CA . LEU C 3 124 ? 195.152 174.970 96.109 1.00 116.71 124 LEU H CA 1
ATOM 7263 C C . LEU C 3 124 ? 195.839 174.752 97.449 1.00 122.71 124 LEU H C 1
ATOM 7264 O O . LEU C 3 124 ? 195.605 173.739 98.113 1.00 122.80 124 LEU H O 1
ATOM 7269 N N . HIS C 3 125 ? 196.692 175.698 97.835 1.00 127.51 125 HIS H N 1
ATOM 7270 C CA . HIS C 3 125 ? 197.409 175.652 99.101 1.00 127.22 125 HIS H CA 1
ATOM 7271 C C . HIS C 3 125 ? 196.964 176.822 99.971 1.00 131.23 125 HIS H C 1
ATOM 7272 O O . HIS C 3 125 ? 196.919 177.964 99.503 1.00 135.22 125 HIS H O 1
ATOM 7279 N N . LEU C 3 126 ? 196.625 176.535 101.226 1.00 130.29 126 LEU H N 1
ATOM 7280 C CA . LEU C 3 126 ? 196.219 177.537 102.206 1.00 131.05 126 LEU H CA 1
ATOM 7281 C C . LEU C 3 126 ? 197.133 177.509 103.420 1.00 137.65 126 LEU H C 1
ATOM 7282 O O . LEU C 3 126 ? 197.406 176.437 103.974 1.00 138.23 126 LEU H O 1
ATOM 7287 N N . MET C 3 127 ? 197.584 178.681 103.841 1.00 142.18 127 MET H N 1
ATOM 7288 C CA . MET C 3 127 ? 198.398 178.828 105.040 1.00 142.68 127 MET H CA 1
ATOM 7289 C C . MET C 3 127 ? 197.747 179.836 105.969 1.00 144.07 127 MET H C 1
ATOM 7290 O O . MET C 3 127 ? 197.398 180.949 105.552 1.00 145.06 127 MET H O 1
ATOM 7295 N N . VAL C 3 128 ? 197.518 179.406 107.204 1.00 142.88 128 VAL H N 1
ATOM 7296 C CA . VAL C 3 128 ? 196.818 180.233 108.183 1.00 147.60 128 VAL H CA 1
ATOM 7297 C C . VAL C 3 128 ? 197.820 180.701 109.228 1.00 151.75 128 VAL H C 1
ATOM 7298 O O . VAL C 3 128 ? 198.659 179.921 109.692 1.00 151.77 128 VAL H O 1
ATOM 7302 N N . PHE C 3 129 ? 197.761 181.994 109.560 1.00 152.25 129 PHE H N 1
ATOM 7303 C CA . PHE C 3 129 ? 198.510 182.576 110.661 1.00 153.83 129 PHE H CA 1
ATOM 7304 C C . PHE C 3 129 ? 197.611 183.260 111.659 1.00 154.70 129 PHE H C 1
ATOM 7305 O O . PHE C 3 129 ? 196.617 183.892 111.290 1.00 151.88 129 PHE H O 1
ATOM 7313 N N . ASP C 3 130 ? 198.052 183.232 112.908 1.00 158.29 130 ASP H N 1
ATOM 7314 C CA . ASP C 3 130 ? 197.427 184.013 113.953 1.00 157.75 130 ASP H CA 1
ATOM 7315 C C . ASP C 3 130 ? 197.954 185.446 113.920 1.00 163.19 130 ASP H C 1
ATOM 7316 O O . ASP C 3 130 ? 198.734 185.838 113.046 1.00 166.22 130 ASP H O 1
ATOM 7321 N N . GLU C 3 131 ? 197.513 186.242 114.895 1.00 163.83 131 GLU H N 1
ATOM 7322 C CA . GLU C 3 131 ? 197.992 187.615 114.997 1.00 165.27 131 GLU H CA 1
ATOM 7323 C C . GLU C 3 131 ? 199.461 187.669 115.393 1.00 165.34 131 GLU H C 1
ATOM 7324 O O . GLU C 3 131 ? 200.150 188.647 115.077 1.00 162.80 131 GLU H O 1
ATOM 7330 N N . SER C 3 132 ? 199.955 186.643 116.091 1.00 165.46 132 SER H N 1
ATOM 7331 C CA . SER C 3 132 ? 201.371 186.604 116.443 1.00 165.10 132 SER H CA 1
ATOM 7332 C C . SER C 3 132 ? 202.245 186.486 115.199 1.00 166.80 132 SER H C 1
ATOM 7333 O O . SER C 3 132 ? 203.274 187.164 115.091 1.00 165.92 132 SER H O 1
ATOM 7336 N N . GLY C 3 133 ? 201.854 185.635 114.251 1.00 167.11 133 GLY H N 1
ATOM 7337 C 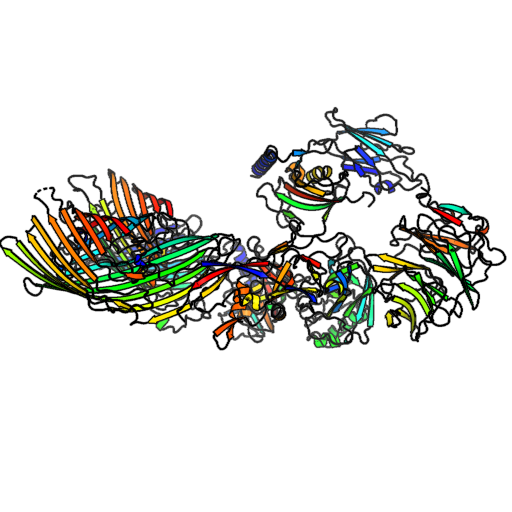CA . GLY C 3 133 ? 202.506 185.540 112.966 1.00 164.93 133 GLY H CA 1
ATOM 7338 C C . GLY C 3 133 ? 203.456 184.370 112.804 1.00 164.97 133 GLY H C 1
ATOM 7339 O O . GLY C 3 133 ? 203.808 184.036 111.666 1.00 163.70 133 GLY H O 1
ATOM 7340 N N . GLU C 3 134 ? 203.884 183.739 113.899 1.00 166.50 134 GLU H N 1
ATOM 7341 C CA . GLU C 3 134 ? 204.815 182.622 113.791 1.00 166.47 134 GLU H CA 1
ATOM 7342 C C . GLU C 3 134 ? 204.120 181.275 113.641 1.00 167.09 134 GLU H C 1
ATOM 7343 O O . GLU C 3 134 ? 204.715 180.342 113.089 1.00 166.20 134 GLU H O 1
ATOM 7349 N N . LYS C 3 135 ? 202.885 181.144 114.118 1.00 165.05 135 LYS H N 1
ATOM 7350 C CA . LYS C 3 135 ? 202.184 179.869 114.054 1.00 160.70 135 LYS H CA 1
ATOM 7351 C C . LYS C 3 135 ? 201.649 179.622 112.650 1.00 155.46 135 LYS H C 1
ATOM 7352 O O . LYS C 3 135 ? 201.042 180.507 112.040 1.00 152.56 135 LYS H O 1
ATOM 7358 N N . THR C 3 136 ? 201.871 178.410 112.145 1.00 153.15 136 THR H N 1
ATOM 7359 C CA . THR C 3 136 ? 201.535 178.049 110.778 1.00 152.46 136 THR H CA 1
ATOM 7360 C C . THR C 3 136 ? 200.699 176.779 110.760 1.00 151.23 136 THR H C 1
ATOM 7361 O O . THR C 3 136 ? 200.781 175.945 111.667 1.00 149.17 136 THR H O 1
ATOM 7365 N N . LYS C 3 137 ? 199.883 176.650 109.715 1.00 150.03 137 LYS H N 1
ATOM 7366 C CA . LYS C 3 137 ? 199.199 175.396 109.437 1.00 139.80 137 LYS H CA 1
ATOM 7367 C C . LYS C 3 137 ? 198.833 175.377 107.960 1.00 137.42 137 LYS H C 1
ATOM 7368 O O . LYS C 3 137 ? 198.257 176.354 107.438 1.00 138.63 137 LYS H O 1
ATOM 7374 N N . LYS C 3 138 ? 199.213 174.270 107.306 1.00 133.71 138 LYS H N 1
ATOM 7375 C CA . LYS C 3 138 ? 199.055 174.020 105.878 1.00 130.94 138 LYS H CA 1
ATOM 7376 C C . LYS C 3 138 ? 197.768 173.259 105.599 1.00 130.66 138 LYS H C 1
ATOM 7377 O O . LYS C 3 138 ? 197.391 172.351 106.346 1.00 132.96 138 LYS H O 1
ATOM 7383 N N . TYR C 3 139 ? 197.111 173.621 104.503 1.00 128.06 139 TYR H N 1
ATOM 7384 C CA . TYR C 3 139 ? 195.935 172.915 104.022 1.00 120.37 139 TYR H CA 1
ATOM 7385 C C . TYR C 3 139 ? 196.018 172.788 102.510 1.00 118.70 139 TYR H C 1
ATOM 7386 O O . TYR C 3 139 ? 196.463 173.714 101.827 1.00 122.46 139 TYR H O 1
ATOM 7395 N N . THR C 3 140 ? 195.594 171.639 101.994 1.00 112.79 140 THR H N 1
ATOM 7396 C CA . THR C 3 140 ? 195.560 171.386 100.561 1.00 109.14 140 THR H CA 1
ATOM 7397 C C . THR C 3 140 ? 194.121 171.126 100.142 1.00 104.47 140 THR H C 1
ATOM 7398 O O . THR C 3 140 ? 193.450 170.261 100.714 1.00 107.18 140 THR H O 1
ATOM 7402 N N . VAL C 3 141 ? 193.652 171.875 99.149 1.00 100.31 141 VAL H N 1
ATOM 7403 C CA . VAL C 3 141 ? 192.301 171.738 98.620 1.00 101.46 141 VAL H CA 1
ATOM 7404 C C . VAL C 3 141 ? 192.417 171.240 97.188 1.00 111.60 141 VAL H C 1
ATOM 7405 O O . VAL C 3 141 ? 192.973 171.933 96.327 1.00 120.82 141 VAL H O 1
ATOM 7409 N N . THR C 3 142 ? 191.899 170.044 96.928 1.00 104.77 142 THR H N 1
ATOM 7410 C CA . THR C 3 142 ? 191.920 169.462 95.592 1.00 106.21 142 THR H CA 1
ATOM 7411 C C . THR C 3 142 ? 190.497 169.440 95.057 1.00 107.81 142 THR H C 1
ATOM 7412 O O . THR C 3 142 ? 189.599 168.875 95.692 1.00 105.51 142 THR H O 1
ATOM 7416 N N . LEU C 3 143 ? 190.295 170.049 93.894 1.00 111.38 143 LEU H N 1
ATOM 7417 C CA . LEU C 3 143 ? 188.985 170.088 93.261 1.00 111.28 143 LEU H CA 1
ATOM 7418 C C . LEU C 3 143 ? 188.827 168.862 92.373 1.00 109.91 143 LEU H C 1
ATOM 7419 O O . LEU C 3 143 ? 189.628 168.642 91.457 1.00 109.89 143 LEU H O 1
ATOM 7424 N N . ASN C 3 144 ? 187.802 168.064 92.650 1.00 108.15 144 ASN H N 1
ATOM 7425 C CA . ASN C 3 144 ? 187.507 166.867 91.877 1.00 108.32 144 ASN H CA 1
ATOM 7426 C C . ASN C 3 144 ? 186.451 167.195 90.832 1.00 112.06 144 ASN H C 1
ATOM 7427 O O . ASN C 3 144 ? 185.400 167.756 91.158 1.00 112.86 144 ASN H O 1
ATOM 7432 N N . ARG C 3 145 ? 186.736 166.848 89.582 1.00 113.48 145 ARG H N 1
ATOM 7433 C CA . ARG C 3 145 ? 185.833 167.122 88.477 1.00 112.49 145 ARG H CA 1
ATOM 7434 C C . ARG C 3 145 ? 185.844 165.942 87.520 1.00 115.08 145 ARG H C 1
ATOM 7435 O O . ARG C 3 145 ? 186.850 165.238 87.389 1.00 115.67 145 ARG H O 1
ATOM 7443 N N . TYR C 3 146 ? 184.714 165.728 86.854 1.00 116.39 146 TYR H N 1
ATOM 7444 C CA . TYR C 3 146 ? 184.631 164.714 85.812 1.00 117.90 146 TYR H CA 1
ATOM 7445 C C . TYR C 3 146 ? 185.309 165.265 84.564 1.00 124.59 146 TYR H C 1
ATOM 7446 O O . TYR C 3 146 ? 184.809 166.203 83.937 1.00 126.80 146 TYR H O 1
ATOM 7455 N N . ASP C 3 147 ? 186.469 164.702 84.227 1.00 126.19 147 ASP H N 1
ATOM 7456 C CA . ASP C 3 147 ? 187.154 165.050 82.986 1.00 129.88 147 ASP H CA 1
ATOM 7457 C C . ASP C 3 147 ? 186.355 164.689 81.728 1.00 128.61 147 ASP H C 1
ATOM 7458 O O . ASP C 3 147 ? 186.455 165.395 80.718 1.00 128.44 147 ASP H O 1
ATOM 7463 N N . TYR C 3 148 ? 185.568 163.611 81.754 1.00 124.32 148 TYR H N 1
ATOM 7464 C CA . TYR C 3 148 ? 184.632 163.342 80.659 1.00 120.79 148 TYR H CA 1
ATOM 7465 C C . TYR C 3 148 ? 183.202 163.138 81.151 1.00 119.89 148 TYR H C 1
ATOM 7466 O O . TYR C 3 148 ? 182.899 163.384 82.323 1.00 119.83 148 TYR H O 1
ATOM 7475 N N . GLN C 3 149 ? 182.315 162.707 80.254 1.00 116.13 149 GLN H N 1
ATOM 7476 C CA . GLN C 3 149 ? 180.918 162.481 80.618 1.00 110.93 149 GLN H CA 1
ATOM 7477 C C . GLN C 3 149 ? 180.810 161.274 81.544 1.00 109.37 149 GLN H C 1
ATOM 7478 O O . GLN C 3 149 ? 181.288 160.190 81.196 1.00 109.56 149 GLN H O 1
ATOM 7484 N N . PRO C 3 150 ? 180.172 161.408 82.709 1.00 107.44 150 PRO H N 1
ATOM 7485 C CA . PRO C 3 150 ? 180.159 160.291 83.669 1.00 104.15 150 PRO H CA 1
ATOM 7486 C C . PRO C 3 150 ? 179.424 159.053 83.177 1.00 102.60 150 PRO H C 1
ATOM 7487 O O . PRO C 3 150 ? 179.626 157.972 83.743 1.00 101.48 150 PRO H O 1
ATOM 7491 N N . THR C 3 151 ? 178.583 159.169 82.148 1.00 102.68 151 THR H N 1
ATOM 7492 C CA . THR C 3 151 ? 177.758 158.062 81.675 1.00 99.20 151 THR H CA 1
ATOM 7493 C C . THR C 3 151 ? 178.211 157.523 80.322 1.00 102.53 151 THR H C 1
ATOM 7494 O O . THR C 3 151 ? 177.422 156.887 79.616 1.00 106.02 151 THR H O 1
ATOM 7498 N N . THR C 3 152 ? 179.456 157.773 79.940 1.00 102.20 152 THR H N 1
ATOM 7499 C CA . THR C 3 152 ? 179.972 157.239 78.690 1.00 99.71 152 THR H CA 1
ATOM 7500 C C . THR C 3 152 ? 180.170 155.726 78.752 1.00 100.65 152 THR H C 1
ATOM 7501 O O . THR C 3 152 ? 180.507 155.160 79.796 1.00 104.20 152 THR H O 1
ATOM 7505 N N . PHE C 3 153 ? 179.915 155.076 77.616 1.00 101.71 153 PHE H N 1
ATOM 7506 C CA . PHE C 3 153 ? 180.082 153.642 77.421 1.00 103.81 153 PHE H CA 1
ATOM 7507 C C . PHE C 3 153 ? 181.075 153.351 76.305 1.00 107.73 153 PHE H C 1
ATOM 7508 O O . PHE C 3 153 ? 181.232 154.137 75.365 1.00 110.12 153 PHE H O 1
ATOM 7516 N N . VAL C 3 154 ? 181.717 152.189 76.402 1.00 107.70 154 VAL H N 1
ATOM 7517 C CA . VAL C 3 154 ? 182.610 151.677 75.370 1.00 108.99 154 VAL H CA 1
ATOM 7518 C C . VAL C 3 154 ? 182.024 150.371 74.846 1.00 106.85 154 VAL H C 1
ATOM 7519 O O . VAL C 3 154 ? 181.600 149.514 75.630 1.00 105.93 154 VAL H O 1
ATOM 7523 N N . TRP C 3 155 ? 181.982 150.233 73.521 1.00 110.54 155 TRP H N 1
ATOM 7524 C CA . TRP C 3 155 ? 181.310 149.121 72.864 1.00 112.74 155 TRP H CA 1
ATOM 7525 C C . TRP C 3 155 ? 182.253 148.418 71.899 1.00 114.09 155 TRP H C 1
ATOM 7526 O O . TRP C 3 155 ? 183.176 149.026 71.351 1.00 117.03 155 TRP H O 1
ATOM 7537 N N . HIS C 3 156 ? 182.006 147.122 71.700 1.00 111.79 156 HIS H N 1
ATOM 7538 C CA . HIS C 3 156 ? 182.798 146.303 70.792 1.00 113.09 156 HIS H CA 1
ATOM 7539 C C . HIS C 3 156 ? 181.895 145.308 70.068 1.00 115.20 156 HIS H C 1
ATOM 7540 O O . HIS C 3 156 ? 180.899 144.833 70.625 1.00 116.23 156 HIS H O 1
ATOM 7547 N N . MET C 3 157 ? 182.248 145.008 68.814 1.00 115.53 157 MET H N 1
ATOM 7548 C CA . MET C 3 157 ? 181.712 143.841 68.114 1.00 118.23 157 MET H CA 1
ATOM 7549 C C . MET C 3 157 ? 182.121 142.535 68.780 1.00 120.06 157 MET H C 1
ATOM 7550 O O . MET C 3 157 ? 183.181 142.430 69.403 1.00 118.12 157 MET H O 1
ATOM 7555 N N . LEU C 3 158 ? 181.272 141.521 68.615 1.00 120.05 158 LEU H N 1
ATOM 7556 C CA . LEU C 3 158 ? 181.624 140.142 68.927 1.00 120.37 158 LEU H CA 1
ATOM 7557 C C . LEU C 3 158 ? 181.776 139.381 67.618 1.00 125.47 158 LEU H C 1
ATOM 7558 O O . LEU C 3 158 ? 180.820 139.275 66.842 1.00 128.79 158 LEU H O 1
ATOM 7563 N N . ASP C 3 159 ? 182.969 138.852 67.383 1.00 124.09 159 ASP H N 1
ATOM 7564 C CA . ASP C 3 159 ? 183.264 138.129 66.157 1.00 128.49 159 ASP H CA 1
ATOM 7565 C C . ASP C 3 159 ? 182.889 136.655 66.275 1.00 131.37 159 ASP H C 1
ATOM 7566 O O . ASP C 3 159 ? 182.852 136.083 67.368 1.00 133.31 159 ASP H O 1
ATOM 7571 N N . GLY C 3 160 ? 182.571 136.053 65.130 1.00 126.67 160 GLY H N 1
ATOM 7572 C CA . GLY C 3 160 ? 182.194 134.656 65.081 1.00 125.66 160 GLY H CA 1
ATOM 7573 C C . GLY C 3 160 ? 180.771 134.351 65.490 1.00 130.10 160 GLY H C 1
ATOM 7574 O O . GLY C 3 160 ? 180.411 133.171 65.572 1.00 130.91 160 GLY H O 1
ATOM 7575 N N . VAL C 3 161 ? 179.950 135.372 65.752 1.00 129.81 161 VAL H N 1
ATOM 7576 C CA . VAL C 3 161 ? 178.577 135.133 66.178 1.00 127.46 161 VAL H CA 1
ATOM 7577 C C . VAL C 3 161 ? 177.802 134.431 65.070 1.00 129.81 161 VAL H C 1
ATOM 7578 O O . VAL C 3 161 ? 177.979 134.714 63.878 1.00 127.92 161 VAL H O 1
ATOM 7582 N N . ALA C 3 162 ? 176.942 133.497 65.466 1.00 130.89 162 ALA H N 1
ATOM 7583 C CA . ALA C 3 162 ? 176.185 132.650 64.550 1.00 130.92 162 ALA H CA 1
ATOM 7584 C C . ALA C 3 162 ? 174.720 132.598 64.964 1.00 131.06 162 ALA H C 1
ATOM 7585 O O . ALA C 3 162 ? 174.120 131.529 65.095 1.00 132.66 162 ALA H O 1
ATOM 7587 N N . LEU C 3 163 ? 174.134 133.768 65.197 1.00 128.17 163 LEU H N 1
ATOM 7588 C CA . LEU C 3 163 ? 172.746 133.839 65.631 1.00 126.23 163 LEU H CA 1
ATOM 7589 C C . LEU C 3 163 ? 171.829 133.276 64.548 1.00 129.82 163 LEU H C 1
ATOM 7590 O O . LEU C 3 163 ? 171.983 133.623 63.368 1.00 128.95 163 LEU H O 1
ATOM 7595 N N . PRO C 3 164 ? 170.881 132.408 64.897 1.00 128.21 164 PRO H N 1
ATOM 7596 C CA . PRO C 3 164 ? 170.012 131.813 63.877 1.00 128.57 164 PRO H CA 1
ATOM 7597 C C . PRO C 3 164 ? 169.128 132.854 63.212 1.00 132.33 164 PRO H C 1
ATOM 7598 O O . PRO C 3 164 ? 168.684 133.821 63.835 1.00 129.56 164 PRO H O 1
ATOM 7602 N N . ASP C 3 165 ? 168.872 132.642 61.922 1.00 135.39 165 ASP H N 1
ATOM 7603 C CA . ASP C 3 165 ? 167.980 133.511 61.158 1.00 137.68 165 ASP H CA 1
ATOM 7604 C C . ASP C 3 165 ? 166.561 133.007 61.374 1.00 133.50 165 ASP H C 1
ATOM 7605 O O . ASP C 3 165 ? 166.081 132.112 60.676 1.00 132.05 165 ASP H O 1
ATOM 7610 N N . ILE C 3 166 ? 165.880 133.584 62.358 1.00 132.03 166 ILE H N 1
ATOM 7611 C CA . ILE C 3 166 ? 164.565 133.117 62.771 1.00 129.01 166 ILE H CA 1
ATOM 7612 C C . ILE C 3 166 ? 163.557 134.248 62.617 1.00 128.89 166 ILE H C 1
ATOM 7613 O O . ILE C 3 166 ? 163.821 135.389 63.012 1.00 133.76 166 ILE H O 1
ATOM 7618 N N . ASN C 3 167 ? 162.419 133.934 62.003 1.00 126.20 167 ASN H N 1
ATOM 7619 C CA . ASN C 3 167 ? 161.324 134.884 61.848 1.00 131.98 167 ASN H CA 1
ATOM 7620 C C . ASN C 3 167 ? 160.345 134.666 62.993 1.00 132.90 167 ASN H C 1
ATOM 7621 O O . ASN C 3 167 ? 159.701 133.615 63.079 1.00 131.61 167 ASN H O 1
ATOM 7626 N N . ALA C 3 168 ? 160.239 135.654 63.877 1.00 129.10 168 ALA H N 1
ATOM 7627 C CA . ALA C 3 168 ? 159.363 135.552 65.031 1.00 123.48 168 ALA H CA 1
ATOM 7628 C C . ALA C 3 168 ? 158.917 136.946 65.440 1.00 121.60 168 ALA H C 1
ATOM 7629 O O . ALA C 3 168 ? 159.554 137.948 65.107 1.00 119.40 168 ALA H O 1
ATOM 7631 N N . SER C 3 169 ? 157.807 136.995 66.174 1.00 118.76 169 SER H N 1
ATOM 7632 C CA . SER C 3 169 ? 157.221 138.248 66.633 1.00 110.62 169 SER H CA 1
ATOM 7633 C C . SER C 3 169 ? 157.632 138.614 68.052 1.00 109.18 169 SER H C 1
ATOM 7634 O O . SER C 3 169 ? 157.880 139.790 68.335 1.00 112.20 169 SER H O 1
ATOM 7637 N N . PHE C 3 170 ? 157.712 137.635 68.951 1.00 106.43 170 PHE H N 1
ATOM 7638 C CA . PHE C 3 170 ? 158.077 137.864 70.344 1.00 98.24 170 PHE H CA 1
ATOM 7639 C C . PHE C 3 170 ? 159.381 137.135 70.634 1.00 96.47 170 PHE H C 1
ATOM 7640 O O . PHE C 3 170 ? 159.474 135.920 70.434 1.00 105.66 170 PHE H O 1
ATOM 7648 N N . VAL C 3 171 ? 160.385 137.873 71.104 1.00 90.52 171 VAL H N 1
ATOM 7649 C CA . VAL C 3 171 ? 161.695 137.314 71.421 1.00 93.75 171 VAL H CA 1
ATOM 7650 C C . VAL C 3 171 ? 162.117 137.817 72.794 1.00 93.36 171 VAL H C 1
ATOM 7651 O O . VAL C 3 171 ? 161.999 139.013 73.085 1.00 96.05 171 VAL H O 1
ATOM 7655 N N . ASP C 3 172 ? 162.604 136.906 73.635 1.00 92.40 172 ASP H N 1
ATOM 7656 C CA . ASP C 3 172 ? 163.038 137.255 74.981 1.00 87.29 172 ASP H CA 1
ATOM 7657 C C . ASP C 3 172 ? 164.291 136.461 75.325 1.00 87.92 172 ASP H C 1
ATOM 7658 O O . ASP C 3 172 ? 164.567 135.413 74.737 1.00 90.92 172 ASP H O 1
ATOM 7663 N N . VAL C 3 173 ? 165.061 136.980 76.281 1.00 87.65 173 VAL H N 1
ATOM 7664 C CA . VAL C 3 173 ? 166.287 136.340 76.746 1.00 81.84 173 VAL H CA 1
ATOM 7665 C C . VAL C 3 173 ? 166.232 136.216 78.263 1.00 77.45 173 VAL H C 1
ATOM 7666 O O . VAL C 3 173 ? 165.868 137.173 78.957 1.00 82.34 173 VAL H O 1
ATOM 7670 N N . VAL C 3 174 ? 166.572 135.033 78.774 1.00 76.77 174 VAL H N 1
ATOM 7671 C CA . VAL C 3 174 ? 166.606 134.762 80.207 1.00 75.70 174 VAL H CA 1
ATOM 7672 C C . VAL C 3 174 ? 167.959 134.154 80.549 1.00 83.65 174 VAL H C 1
ATOM 7673 O O . VAL C 3 174 ? 168.379 133.174 79.924 1.00 86.72 174 VAL H O 1
ATOM 7677 N N . THR C 3 175 ? 168.632 134.722 81.544 1.00 83.78 175 THR H N 1
ATOM 7678 C CA . THR C 3 175 ? 169.939 134.247 81.977 1.00 83.56 175 THR H CA 1
ATOM 7679 C C . THR C 3 175 ? 169.804 133.540 83.318 1.00 88.93 175 THR H C 1
ATOM 7680 O O . THR C 3 175 ? 169.264 134.110 84.273 1.00 91.38 175 THR H O 1
ATOM 7684 N N . HIS C 3 176 ? 170.290 132.301 83.388 1.00 92.41 176 HIS H N 1
ATOM 7685 C CA . HIS C 3 176 ? 170.303 131.536 84.627 1.00 95.47 176 HIS H CA 1
ATOM 7686 C C . HIS C 3 176 ? 171.692 130.957 84.841 1.00 96.46 176 HIS H C 1
ATOM 7687 O O . HIS C 3 176 ? 172.236 130.302 83.947 1.00 98.61 176 HIS H O 1
ATOM 7694 N N . ALA C 3 177 ? 172.249 131.187 86.032 1.00 96.52 177 ALA H N 1
ATOM 7695 C CA . ALA C 3 177 ? 173.584 130.723 86.395 1.00 99.11 177 ALA H CA 1
ATOM 7696 C C . ALA C 3 177 ? 174.625 131.192 85.386 1.00 96.84 177 ALA H C 1
ATOM 7697 O O . ALA C 3 177 ? 175.116 132.322 85.473 1.00 96.02 177 ALA H O 1
ATOM 7699 N N . ASP C 3 178 ? 174.969 130.332 84.430 1.00 98.59 178 ASP H N 1
ATOM 7700 C CA . ASP C 3 178 ? 175.963 130.637 83.407 1.00 101.99 178 ASP H CA 1
ATOM 7701 C C . ASP C 3 178 ? 175.458 130.216 82.033 1.00 98.67 178 ASP H C 1
ATOM 7702 O O . ASP C 3 178 ? 176.222 129.743 81.186 1.00 98.77 178 ASP H O 1
ATOM 7707 N N . LYS C 3 179 ? 174.157 130.376 81.792 1.00 96.05 179 LYS H N 1
ATOM 7708 C CA . LYS C 3 179 ? 173.538 129.984 80.532 1.00 92.13 179 LYS H CA 1
ATOM 7709 C C . LYS C 3 179 ? 172.475 131.001 80.149 1.00 93.15 179 LYS H C 1
ATOM 7710 O O . LYS C 3 179 ? 171.627 131.358 80.974 1.00 98.30 179 LYS H O 1
ATOM 7716 N N . VAL C 3 180 ? 172.508 131.451 78.896 1.00 89.98 180 VAL H N 1
ATOM 7717 C CA . VAL C 3 180 ? 171.474 132.319 78.345 1.00 84.39 180 VAL H CA 1
ATOM 7718 C C . VAL C 3 180 ? 170.556 131.486 77.464 1.00 87.44 180 VAL H C 1
ATOM 7719 O O . VAL C 3 180 ? 171.014 130.628 76.695 1.00 95.70 180 VAL H O 1
ATOM 7723 N N . TYR C 3 181 ? 169.252 131.717 77.601 1.00 80.60 181 TYR H N 1
ATOM 7724 C CA . TYR C 3 181 ? 168.232 131.032 76.822 1.00 83.42 181 TYR H CA 1
ATOM 7725 C C . TYR C 3 181 ? 167.395 132.083 76.110 1.00 81.37 181 TYR H C 1
ATOM 7726 O O . TYR C 3 181 ? 166.804 132.955 76.755 1.00 83.11 181 TYR H O 1
ATOM 7735 N N . LEU C 3 182 ? 167.352 131.999 74.787 1.00 85.71 182 LEU H N 1
ATOM 7736 C CA . LEU C 3 182 ? 166.543 132.884 73.964 1.00 86.26 182 LEU H CA 1
ATOM 7737 C C . LEU C 3 182 ? 165.293 132.136 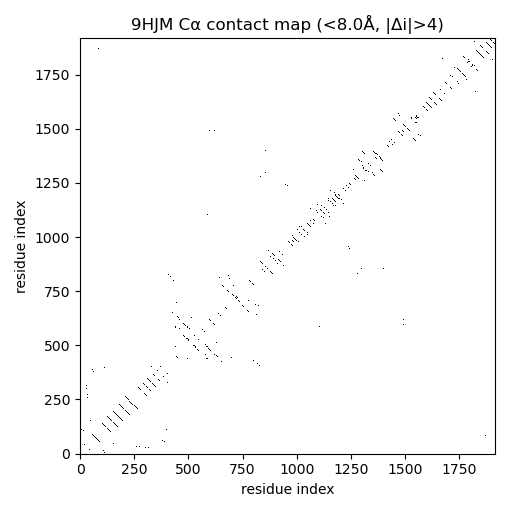73.527 1.00 92.39 182 LEU H C 1
ATOM 7738 O O . LEU C 3 182 ? 165.383 131.046 72.952 1.00 98.98 182 LEU H O 1
ATOM 7743 N N . VAL C 3 183 ? 164.133 132.717 73.815 1.00 88.76 183 VAL H N 1
ATOM 7744 C CA . VAL C 3 183 ? 162.844 132.159 73.433 1.00 89.03 183 VAL H CA 1
ATOM 7745 C C . VAL C 3 183 ? 162.258 133.024 72.326 1.00 93.43 183 VAL H C 1
ATOM 7746 O O . VAL C 3 183 ? 162.282 134.260 72.411 1.00 97.09 183 VAL H O 1
ATOM 7750 N N . ALA C 3 184 ? 161.776 132.373 71.269 1.00 94.13 184 ALA H N 1
ATOM 7751 C CA . ALA C 3 184 ? 161.191 133.046 70.120 1.00 96.05 184 ALA H CA 1
ATOM 7752 C C . ALA C 3 184 ? 159.844 132.419 69.800 1.00 106.72 184 ALA H C 1
ATOM 7753 O O . ALA C 3 184 ? 159.698 131.193 69.816 1.00 110.69 184 ALA H O 1
ATOM 7755 N N . ALA C 3 185 ? 158.861 133.268 69.511 1.00 112.52 185 ALA H N 1
ATOM 7756 C CA . ALA C 3 185 ? 157.509 132.835 69.166 1.00 115.43 185 ALA H CA 1
ATOM 7757 C C . ALA C 3 185 ? 157.368 132.935 67.651 1.00 120.04 185 ALA H C 1
ATOM 7758 O O . ALA C 3 185 ? 156.945 133.957 67.111 1.00 118.39 185 ALA H O 1
ATOM 7760 N N . THR C 3 186 ? 157.731 131.855 66.963 1.00 125.83 186 THR H N 1
ATOM 7761 C CA . THR C 3 186 ? 157.697 131.809 65.502 1.00 129.96 186 THR H CA 1
ATOM 7762 C C . THR C 3 186 ? 156.287 131.436 65.067 1.00 131.73 186 THR H C 1
ATOM 7763 O O . THR C 3 186 ? 155.950 130.261 64.914 1.00 130.92 186 THR H O 1
ATOM 7767 N N . GLY C 3 187 ? 155.453 132.451 64.863 1.00 128.73 187 GLY H N 1
ATOM 7768 C CA . GLY C 3 187 ? 154.085 132.226 64.445 1.00 130.01 187 GLY H CA 1
ATOM 7769 C C . GLY C 3 187 ? 153.261 131.499 65.486 1.00 134.03 187 GLY H C 1
ATOM 7770 O O . GLY C 3 187 ? 152.931 132.061 66.535 1.00 136.48 187 GLY H O 1
ATOM 7771 N N . ASN C 3 188 ? 152.923 130.244 65.205 1.00 133.32 188 ASN H N 1
ATOM 7772 C CA . ASN C 3 188 ? 152.121 129.432 66.106 1.00 134.87 188 ASN H CA 1
ATOM 7773 C C . ASN C 3 188 ? 153.017 128.549 66.980 1.00 132.37 188 ASN H C 1
ATOM 7774 O O . ASN C 3 188 ? 152.555 128.020 67.992 1.00 133.10 188 ASN H O 1
ATOM 7779 N N . LYS C 3 189 ? 154.315 128.478 66.687 1.00 128.74 189 LYS H N 1
ATOM 7780 C CA . LYS C 3 189 ? 155.224 127.605 67.419 1.00 126.41 189 LYS H CA 1
ATOM 7781 C C . LYS C 3 189 ? 156.172 128.415 68.307 1.00 122.76 189 LYS H C 1
ATOM 7782 O O . LYS C 3 189 ? 156.140 129.649 68.346 1.00 122.25 189 LYS H O 1
ATOM 7788 N N . THR C 3 190 ? 157.019 127.689 69.039 1.00 117.53 190 THR H N 1
ATOM 7789 C CA . THR C 3 190 ? 157.959 128.267 69.992 1.00 112.69 190 THR H CA 1
ATOM 7790 C C . THR C 3 190 ? 159.306 127.580 69.835 1.00 109.74 190 THR H C 1
ATOM 7791 O O . THR C 3 190 ? 159.371 126.349 69.775 1.00 114.04 190 THR H O 1
ATOM 7795 N N . LEU C 3 191 ? 160.374 128.371 69.775 1.00 108.13 191 LEU H N 1
ATOM 7796 C CA . LEU C 3 191 ? 161.728 127.853 69.658 1.00 105.93 191 LEU H CA 1
ATOM 7797 C C . LEU C 3 191 ? 162.592 128.393 70.789 1.00 103.36 191 LEU H C 1
ATOM 7798 O O . LEU C 3 191 ? 162.428 129.535 71.230 1.00 106.28 191 LEU H O 1
ATOM 7803 N N . LEU C 3 192 ? 163.512 127.554 71.262 1.00 103.43 192 LEU H N 1
ATOM 7804 C CA . LEU C 3 192 ? 164.409 127.904 72.354 1.00 100.03 192 LEU H CA 1
ATOM 7805 C C . LEU C 3 192 ? 165.848 127.625 71.945 1.00 98.06 192 LEU H C 1
ATOM 7806 O O . LEU C 3 192 ? 166.144 126.585 71.350 1.00 103.69 192 LEU H O 1
ATOM 7811 N N . TYR C 3 193 ? 166.740 128.557 72.276 1.00 90.81 193 TYR H N 1
ATOM 7812 C CA . TYR C 3 193 ? 168.158 128.423 71.979 1.00 95.22 193 TYR H CA 1
ATOM 7813 C C . TYR C 3 193 ? 168.964 128.718 73.236 1.00 96.25 193 TYR H C 1
ATOM 7814 O O . TYR C 3 193 ? 168.541 129.501 74.087 1.00 97.86 193 TYR H O 1
ATOM 7823 N N . SER C 3 194 ? 170.125 128.076 73.356 1.00 96.65 194 SER H N 1
ATOM 7824 C CA . SER C 3 194 ? 170.978 128.234 74.525 1.00 94.63 194 SER H CA 1
ATOM 7825 C C . SER C 3 194 ? 172.375 128.650 74.101 1.00 96.39 194 SER H C 1
ATOM 7826 O O . SER C 3 194 ? 172.843 128.312 73.010 1.00 100.33 194 SER H O 1
ATOM 7829 N N . SER C 3 195 ? 173.036 129.379 74.993 1.00 94.47 195 SER H N 1
ATOM 7830 C CA . SER C 3 195 ? 174.409 129.799 74.766 1.00 99.42 195 SER H CA 1
ATOM 7831 C C . SER C 3 195 ? 175.049 130.100 76.113 1.00 98.89 195 SER H C 1
ATOM 7832 O O . SER C 3 195 ? 174.386 130.101 77.153 1.00 100.22 195 SER H O 1
ATOM 7835 N N . ASP C 3 196 ? 176.352 130.355 76.078 1.00 96.38 196 ASP H N 1
ATOM 7836 C CA . ASP C 3 196 ? 177.097 130.658 77.289 1.00 94.58 196 ASP H CA 1
ATOM 7837 C C . ASP C 3 196 ? 176.976 132.137 77.634 1.00 97.64 196 ASP H C 1
ATOM 7838 O O . ASP C 3 196 ? 176.971 132.998 76.749 1.00 101.19 196 ASP H O 1
ATOM 7843 N N . ARG C 3 197 ? 176.859 132.424 78.932 1.00 95.88 197 ARG H N 1
ATOM 7844 C CA . ARG C 3 197 ? 176.804 133.810 79.387 1.00 95.06 197 ARG H CA 1
ATOM 7845 C C . ARG C 3 197 ? 178.081 134.558 79.024 1.00 100.06 197 ARG H C 1
ATOM 7846 O O . ARG C 3 197 ? 178.032 135.660 78.466 1.00 97.09 197 ARG H O 1
ATOM 7854 N N . LYS C 3 198 ? 179.237 133.959 79.315 1.00 106.04 198 LYS H N 1
ATOM 7855 C CA . LYS C 3 198 ? 180.504 134.659 79.130 1.00 105.29 198 LYS H CA 1
ATOM 7856 C C . LYS C 3 198 ? 180.873 134.769 77.655 1.00 106.05 198 LYS H C 1
ATOM 7857 O O . LYS C 3 198 ? 181.415 135.792 77.221 1.00 104.56 198 LYS H O 1
ATOM 7863 N N . ASN C 3 199 ? 180.594 133.728 76.872 1.00 107.36 199 ASN H N 1
ATOM 7864 C CA . ASN C 3 199 ? 180.900 133.700 75.443 1.00 106.08 199 ASN H CA 1
ATOM 7865 C C . ASN C 3 199 ? 179.629 133.329 74.691 1.00 108.77 199 ASN H C 1
ATOM 7866 O O . ASN C 3 199 ? 179.356 132.145 74.450 1.00 112.18 199 ASN H O 1
ATOM 7871 N N . PRO C 3 200 ? 178.818 134.321 74.307 1.00 105.28 200 PRO H N 1
ATOM 7872 C CA . PRO C 3 200 ? 177.549 134.027 73.623 1.00 104.50 200 PRO H CA 1
ATOM 7873 C C . PRO C 3 200 ? 177.716 133.775 72.131 1.00 109.89 200 PRO H C 1
ATOM 7874 O O . PRO C 3 200 ? 176.748 133.859 71.369 1.00 113.72 200 PRO H O 1
ATOM 7878 N N . VAL C 3 201 ? 178.948 133.479 71.711 1.00 112.07 201 VAL H N 1
ATOM 7879 C CA . VAL C 3 201 ? 179.258 133.340 70.290 1.00 116.41 201 VAL H CA 1
ATOM 7880 C C . VAL C 3 201 ? 178.460 132.202 69.660 1.00 116.75 201 VAL H C 1
ATOM 7881 O O . VAL C 3 201 ? 177.895 132.351 68.570 1.00 116.86 201 VAL H O 1
ATOM 7885 N N . HIS C 3 202 ? 178.395 131.055 70.330 1.00 115.78 202 HIS H N 1
ATOM 7886 C CA . HIS C 3 202 ? 177.780 129.857 69.770 1.00 115.76 202 HIS H CA 1
ATOM 7887 C C . HIS C 3 202 ? 176.410 129.625 70.394 1.00 113.53 202 HIS H C 1
ATOM 7888 O O . HIS C 3 202 ? 176.271 129.637 71.621 1.00 109.77 202 HIS H O 1
ATOM 7895 N N . TRP C 3 203 ? 175.408 129.400 69.546 1.00 114.14 203 TRP H N 1
ATOM 7896 C CA . TRP C 3 203 ? 174.037 129.164 69.976 1.00 111.77 203 TRP H CA 1
ATOM 7897 C C . TRP C 3 203 ? 173.575 127.797 69.494 1.00 112.79 203 TRP H C 1
ATOM 7898 O O . TRP C 3 203 ? 173.831 127.413 68.348 1.00 110.87 203 TRP H O 1
ATOM 7909 N N . THR C 3 204 ? 172.893 127.065 70.373 1.00 111.82 204 THR H N 1
ATOM 7910 C CA . THR C 3 204 ? 172.449 125.707 70.086 1.00 109.27 204 THR H CA 1
ATOM 7911 C C . THR C 3 204 ? 170.947 125.604 70.304 1.00 105.04 204 THR H C 1
ATOM 7912 O O . THR C 3 204 ? 170.436 126.044 71.338 1.00 106.37 204 THR H O 1
ATOM 7916 N N . LEU C 3 205 ? 170.246 125.026 69.331 1.00 97.90 205 LEU H N 1
ATOM 7917 C CA . LEU C 3 205 ? 168.816 124.787 69.468 1.00 101.15 205 LEU H CA 1
ATOM 7918 C C . LEU C 3 205 ? 168.552 123.755 70.561 1.00 102.85 205 LEU H C 1
ATOM 7919 O O . LEU C 3 205 ? 169.338 122.828 70.772 1.00 105.10 205 LEU H O 1
ATOM 7924 N N . LEU C 3 206 ? 167.435 123.926 71.265 1.00 101.73 206 LEU H N 1
ATOM 7925 C CA . LEU C 3 206 ? 167.020 123.000 72.311 1.00 102.29 206 LEU H CA 1
ATOM 7926 C C . LEU C 3 206 ? 165.771 122.250 71.876 1.00 111.17 206 LEU H C 1
ATOM 7927 O O . LEU C 3 206 ? 164.869 122.827 71.260 1.00 114.22 206 LEU H O 1
ATOM 7932 N N . SER C 3 207 ? 165.723 120.966 72.212 1.00 112.73 207 SER H N 1
ATOM 7933 C CA . SER C 3 207 ? 164.584 120.114 71.885 1.00 117.62 207 SER H CA 1
ATOM 7934 C C . SER C 3 207 ? 163.533 120.294 72.974 1.00 117.19 207 SER H C 1
ATOM 7935 O O . SER C 3 207 ? 163.620 119.689 74.045 1.00 113.94 207 SER H O 1
ATOM 7938 N N . SER C 3 208 ? 162.539 121.136 72.702 1.00 120.89 208 SER H N 1
ATOM 7939 C CA . SER C 3 208 ? 161.462 121.372 73.652 1.00 119.45 208 SER H CA 1
ATOM 7940 C C . SER C 3 208 ? 160.434 120.253 73.556 1.00 120.94 208 SER H C 1
ATOM 7941 O O . SER C 3 208 ? 159.953 119.931 72.465 1.00 121.04 208 SER H O 1
ATOM 7944 N N . SER C 3 209 ? 160.099 119.661 74.699 1.00 118.57 209 SER H N 1
ATOM 7945 C CA . SER C 3 209 ? 159.141 118.567 74.772 1.00 116.25 209 SER H CA 1
ATOM 7946 C C . SER C 3 209 ? 157.971 118.983 75.650 1.00 118.86 209 SER H C 1
ATOM 7947 O O . SER C 3 209 ? 158.170 119.520 76.745 1.00 117.81 209 SER H O 1
ATOM 7950 N N . GLY C 3 210 ? 156.754 118.736 75.167 1.00 121.44 210 GLY H N 1
ATOM 7951 C CA . GLY C 3 210 ? 155.550 119.038 75.905 1.00 117.94 210 GLY H CA 1
ATOM 7952 C C . GLY C 3 210 ? 154.967 120.412 75.650 1.00 122.76 210 GLY H C 1
ATOM 7953 O O . GLY C 3 210 ? 153.803 120.647 75.993 1.00 121.04 210 GLY H O 1
ATOM 7954 N N . LEU C 3 211 ? 155.736 121.324 75.062 1.00 124.38 211 LEU H N 1
ATOM 7955 C CA . LEU C 3 211 ? 155.228 122.658 74.780 1.00 119.95 211 LEU H CA 1
ATOM 7956 C C . LEU C 3 211 ? 154.246 122.631 73.615 1.00 122.69 211 LEU H C 1
ATOM 7957 O O . LEU C 3 211 ? 154.313 121.773 72.731 1.00 122.68 211 LEU H O 1
ATOM 7962 N N . SER C 3 212 ? 153.323 123.589 73.626 1.00 122.10 212 SER H N 1
ATOM 7963 C CA . SER C 3 212 ? 152.351 123.737 72.555 1.00 124.58 212 SER H CA 1
ATOM 7964 C C . SER C 3 212 ? 151.956 125.202 72.455 1.00 124.61 212 SER H C 1
ATOM 7965 O O . SER C 3 212 ? 152.111 125.974 73.405 1.00 124.42 212 SER H O 1
ATOM 7968 N N . GLY C 3 213 ? 151.444 125.577 71.289 1.00 127.61 213 GLY H N 1
ATOM 7969 C CA . GLY C 3 213 ? 151.037 126.947 71.072 1.00 125.55 213 GLY H CA 1
ATOM 7970 C C . GLY C 3 213 ? 152.226 127.881 70.905 1.00 123.94 213 GLY H C 1
ATOM 7971 O O . GLY C 3 213 ? 153.381 127.471 70.787 1.00 123.35 213 GLY H O 1
ATOM 7972 N N . ALA C 3 214 ? 151.910 129.172 70.897 1.00 122.48 214 ALA H N 1
ATOM 7973 C CA . ALA C 3 214 ? 152.905 130.221 70.731 1.00 121.68 214 ALA H CA 1
ATOM 7974 C C . ALA C 3 214 ? 153.231 130.830 72.087 1.00 118.62 214 ALA H C 1
ATOM 7975 O O . ALA C 3 214 ? 152.326 131.123 72.876 1.00 113.68 214 ALA H O 1
ATOM 7977 N N . CYS C 3 215 ? 154.524 131.010 72.355 1.00 115.11 215 CYS H N 1
ATOM 7978 C CA . CYS C 3 215 ? 154.962 131.649 73.590 1.00 109.33 215 CYS H CA 1
ATOM 7979 C C . CYS C 3 215 ? 154.449 133.078 73.679 1.00 107.69 215 CYS H C 1
ATOM 7980 O O . CYS C 3 215 ? 154.897 133.950 72.928 1.00 108.51 215 CYS H O 1
ATOM 7983 N N . ARG C 3 216 ? 153.515 133.331 74.593 1.00 105.36 216 ARG H N 1
ATOM 7984 C CA . ARG C 3 216 ? 153.123 134.710 74.844 1.00 99.88 216 ARG H CA 1
ATOM 7985 C C . ARG C 3 216 ? 154.130 135.379 75.770 1.00 96.38 216 ARG H C 1
ATOM 7986 O O . ARG C 3 216 ? 154.731 136.400 75.416 1.00 97.50 216 ARG H O 1
ATOM 7994 N N . GLN C 3 217 ? 154.351 134.802 76.955 1.00 92.21 217 GLN H N 1
ATOM 7995 C CA . GLN C 3 217 ? 155.318 135.380 77.887 1.00 83.24 217 GLN H CA 1
ATOM 7996 C C . GLN C 3 217 ? 156.078 134.292 78.634 1.00 80.66 217 GLN H C 1
ATOM 7997 O O . GLN C 3 217 ? 155.681 133.124 78.661 1.00 87.82 217 GLN H O 1
ATOM 8003 N N . ILE C 3 218 ? 157.183 134.708 79.265 1.00 72.56 218 ILE H N 1
ATOM 8004 C CA . ILE C 3 218 ? 158.065 133.827 80.020 1.00 69.41 218 ILE H CA 1
ATOM 8005 C C . ILE C 3 218 ? 158.373 134.465 81.371 1.00 67.18 218 ILE H C 1
ATOM 8006 O O . ILE C 3 218 ? 158.291 135.684 81.546 1.00 73.65 218 ILE H O 1
ATOM 8011 N N . ALA C 3 219 ? 158.716 133.615 82.340 1.00 66.81 219 ALA H N 1
ATOM 8012 C CA . ALA C 3 219 ? 159.165 134.060 83.652 1.00 60.92 219 ALA H CA 1
ATOM 8013 C C . ALA C 3 219 ? 160.070 132.991 84.247 1.00 67.20 219 ALA H C 1
ATOM 8014 O O . ALA C 3 219 ? 159.948 131.809 83.920 1.00 69.94 219 ALA H O 1
ATOM 8016 N N . ALA C 3 220 ? 160.979 133.413 85.126 1.00 65.00 220 ALA H N 1
ATOM 8017 C CA . ALA C 3 220 ? 161.918 132.483 85.737 1.00 61.60 220 ALA H CA 1
ATOM 8018 C C . ALA C 3 220 ? 162.390 133.028 87.077 1.00 58.47 220 ALA H C 1
ATOM 8019 O O . ALA C 3 220 ? 162.452 134.243 87.283 1.00 61.39 220 ALA H O 1
ATOM 8021 N N . THR C 3 221 ? 162.726 132.113 87.982 1.00 58.50 221 THR H N 1
ATOM 8022 C CA . THR C 3 221 ? 163.260 132.449 89.290 1.00 61.99 221 THR H CA 1
ATOM 8023 C C . THR C 3 221 ? 164.773 132.235 89.304 1.00 71.41 221 THR H C 1
ATOM 8024 O O . THR C 3 221 ? 165.400 131.970 88.273 1.00 77.88 221 THR H O 1
ATOM 8028 N N . GLU C 3 222 ? 165.371 132.352 90.489 1.00 75.02 222 GLU H N 1
ATOM 8029 C CA . GLU C 3 222 ? 166.816 132.252 90.642 1.00 81.92 222 GLU H CA 1
ATOM 8030 C C . GLU C 3 222 ? 167.320 130.818 90.741 1.00 87.21 222 GLU H C 1
ATOM 8031 O O . GLU C 3 222 ? 168.534 130.603 90.657 1.00 90.86 222 GLU H O 1
ATOM 8037 N N . ASP C 3 223 ? 166.435 129.837 90.914 1.00 85.06 223 ASP H N 1
ATOM 8038 C CA . ASP C 3 223 ? 166.840 128.442 91.032 1.00 84.55 223 ASP H CA 1
ATOM 8039 C C . ASP C 3 223 ? 166.654 127.658 89.737 1.00 82.00 223 ASP H C 1
ATOM 8040 O O . ASP C 3 223 ? 166.781 126.430 89.745 1.00 82.79 223 ASP H O 1
ATOM 8045 N N . GLY C 3 224 ? 166.360 128.337 88.628 1.00 79.47 224 GLY H N 1
ATOM 8046 C CA . GLY C 3 224 ? 166.313 127.721 87.322 1.00 83.83 224 GLY H CA 1
ATOM 8047 C C . GLY C 3 224 ? 164.931 127.325 86.845 1.00 81.87 224 GLY H C 1
ATOM 8048 O O . GLY C 3 224 ? 164.746 127.119 85.639 1.00 83.05 224 GLY H O 1
ATOM 8049 N N . ARG C 3 225 ? 163.961 127.207 87.747 1.00 74.78 225 ARG H N 1
ATOM 8050 C CA . ARG C 3 225 ? 162.610 126.845 87.341 1.00 73.39 225 ARG H CA 1
ATOM 8051 C C . ARG C 3 225 ? 161.969 127.982 86.555 1.00 72.18 225 ARG H C 1
ATOM 8052 O O . ARG C 3 225 ? 162.061 129.152 86.936 1.00 76.21 225 ARG H O 1
ATOM 8060 N N . ALA C 3 226 ? 161.310 127.632 85.450 1.00 71.60 226 ALA H N 1
ATOM 8061 C CA . ALA C 3 226 ? 160.750 128.617 84.539 1.00 68.40 226 ALA H CA 1
ATOM 8062 C C . ALA C 3 226 ? 159.314 128.261 84.178 1.00 70.99 226 ALA H C 1
ATOM 8063 O O . ALA C 3 226 ? 158.921 127.090 84.178 1.00 79.09 226 ALA H O 1
ATOM 8065 N N . TRP C 3 227 ? 158.536 129.298 83.875 1.00 65.22 227 TRP H N 1
ATOM 8066 C CA . TRP C 3 227 ? 157.166 129.170 83.403 1.00 68.07 227 TRP H CA 1
ATOM 8067 C C . TRP C 3 227 ? 157.018 129.911 82.081 1.00 71.77 227 TRP H C 1
ATOM 8068 O O . TRP C 3 227 ? 157.642 130.956 81.870 1.00 77.20 227 TRP H O 1
ATOM 8079 N N . ILE C 3 228 ? 156.199 129.356 81.190 1.00 73.97 228 ILE H N 1
ATOM 8080 C CA . ILE C 3 228 ? 155.833 130.003 79.934 1.00 73.52 228 ILE H CA 1
ATOM 8081 C C . ILE C 3 228 ? 154.319 129.985 79.794 1.00 80.57 228 ILE H C 1
ATOM 8082 O O . ILE C 3 228 ? 153.694 128.924 79.898 1.00 87.04 228 ILE H O 1
ATOM 8087 N N . LEU C 3 229 ? 153.734 131.150 79.536 1.00 83.79 229 LEU H N 1
ATOM 8088 C CA . LEU C 3 229 ? 152.310 131.244 79.250 1.00 87.96 229 LEU H CA 1
ATOM 8089 C C . LEU C 3 229 ? 152.121 131.347 77.743 1.00 93.67 229 LEU H C 1
ATOM 8090 O O . LEU C 3 229 ? 152.703 132.234 77.096 1.00 94.98 229 LEU H O 1
ATOM 8095 N N . THR C 3 230 ? 151.311 130.435 77.202 1.00 96.59 230 THR H N 1
ATOM 8096 C CA . THR C 3 230 ? 150.951 130.319 75.795 1.00 101.34 230 THR H CA 1
ATOM 8097 C C . THR C 3 230 ? 149.444 130.539 75.651 1.00 106.94 230 THR H C 1
ATOM 8098 O O . THR C 3 230 ? 148.762 130.957 76.592 1.00 108.93 230 THR H O 1
ATOM 8102 N N . ASP C 3 231 ? 148.930 130.264 74.449 1.00 109.22 231 ASP H N 1
ATOM 8103 C CA . ASP C 3 231 ? 147.487 130.313 74.228 1.00 107.83 231 ASP H CA 1
ATOM 8104 C C . ASP C 3 231 ? 146.760 129.330 75.137 1.00 106.97 231 ASP H C 1
ATOM 8105 O O . ASP C 3 231 ? 145.671 129.626 75.644 1.00 107.06 231 ASP H O 1
ATOM 8110 N N . SER C 3 232 ? 147.343 128.154 75.347 1.00 109.20 232 SER H N 1
ATOM 8111 C CA . SER C 3 232 ? 146.831 127.184 76.304 1.00 109.81 232 SER H CA 1
ATOM 8112 C C . SER C 3 232 ? 147.287 127.581 77.709 1.00 110.32 232 SER H C 1
ATOM 8113 O O . SER C 3 232 ? 147.733 128.706 77.950 1.00 105.50 232 SER H O 1
ATOM 8116 N N . GLY C 3 233 ? 147.165 126.661 78.661 1.00 109.39 233 GLY H N 1
ATOM 8117 C CA . GLY C 3 233 ? 147.543 126.949 80.029 1.00 101.34 233 GLY H CA 1
ATOM 8118 C C . GLY C 3 233 ? 149.040 127.145 80.204 1.00 98.65 233 GLY H C 1
ATOM 8119 O O . GLY C 3 233 ? 149.848 126.955 79.294 1.00 102.79 233 GLY H O 1
ATOM 8120 N N . ILE C 3 234 ? 149.406 127.549 81.422 1.00 92.34 234 ILE H N 1
ATOM 8121 C CA . ILE C 3 234 ? 150.804 127.795 81.756 1.00 90.76 234 ILE H CA 1
ATOM 8122 C C . ILE C 3 234 ? 151.575 126.481 81.745 1.00 94.21 234 ILE H C 1
ATOM 8123 O O . ILE C 3 234 ? 151.073 125.440 82.190 1.00 102.82 234 ILE H O 1
ATOM 8128 N N . TYR C 3 235 ? 152.802 126.521 81.231 1.00 89.04 235 TYR H N 1
ATOM 8129 C CA . TYR C 3 235 ? 153.696 125.373 81.221 1.00 93.44 235 TYR H CA 1
ATOM 8130 C C . TYR C 3 235 ? 154.878 125.642 82.142 1.00 90.28 235 TYR H C 1
ATOM 8131 O O . TYR C 3 235 ? 155.359 126.776 82.236 1.00 92.67 235 TYR H O 1
ATOM 8140 N N . GLN C 3 236 ? 155.343 124.592 82.814 1.00 86.63 236 GLN H N 1
ATOM 8141 C CA . GLN C 3 236 ? 156.378 124.683 83.834 1.00 82.86 236 GLN H CA 1
ATOM 8142 C C . GLN C 3 236 ? 157.532 123.751 83.488 1.00 89.12 236 GLN H C 1
ATOM 8143 O O . GLN C 3 236 ? 157.315 122.640 82.994 1.00 95.68 236 GLN H O 1
ATOM 8149 N N . SER C 3 237 ? 158.759 124.205 83.744 1.00 87.74 237 SER H N 1
ATOM 8150 C CA . SER C 3 237 ? 159.930 123.363 83.546 1.00 91.05 237 SER H CA 1
ATOM 8151 C C . SER C 3 237 ? 160.987 123.698 84.586 1.00 90.89 237 SER H C 1
ATOM 8152 O O . SER C 3 237 ? 160.962 124.759 85.214 1.00 90.34 237 SER H O 1
ATOM 8155 N N . ASP C 3 238 ? 161.922 122.764 84.755 1.00 92.73 238 ASP H N 1
ATOM 8156 C CA . ASP C 3 238 ? 163.092 122.962 85.594 1.00 90.96 238 ASP H CA 1
ATOM 8157 C C . ASP C 3 238 ? 164.393 122.871 84.811 1.00 92.75 238 ASP H C 1
ATOM 8158 O O . ASP C 3 238 ? 165.467 123.041 85.399 1.00 89.09 238 ASP H O 1
ATOM 8163 N N . ASP C 3 239 ? 164.329 122.603 83.502 1.00 99.59 239 ASP H N 1
ATOM 8164 C CA . ASP C 3 239 ? 165.530 122.476 82.686 1.00 102.11 239 ASP H CA 1
ATOM 8165 C C . ASP C 3 239 ? 165.389 123.131 81.316 1.00 99.99 239 ASP H C 1
ATOM 8166 O O . ASP C 3 239 ? 166.251 122.914 80.454 1.00 99.22 239 ASP H O 1
ATOM 8171 N N . PHE C 3 240 ? 164.328 123.907 81.085 1.00 98.62 240 PHE H N 1
ATOM 8172 C CA . PHE C 3 240 ? 164.032 124.596 79.830 1.00 100.16 240 PHE H CA 1
ATOM 8173 C C . PHE C 3 240 ? 163.775 123.644 78.666 1.00 103.97 240 PHE H C 1
ATOM 8174 O O . PHE C 3 240 ? 163.632 124.098 77.524 1.00 108.88 240 PHE H O 1
ATOM 8182 N N . THR C 3 241 ? 163.705 122.336 78.917 1.00 103.42 241 THR H N 1
ATOM 8183 C CA . THR C 3 241 ? 163.509 121.353 77.858 1.00 103.58 241 THR H CA 1
ATOM 8184 C C . THR C 3 241 ? 162.231 120.546 78.027 1.00 109.72 241 THR H C 1
ATOM 8185 O O . THR C 3 241 ? 161.467 120.398 77.065 1.00 114.00 241 THR H O 1
ATOM 8189 N N . ASN C 3 242 ? 161.977 120.010 79.220 1.00 109.01 242 ASN H N 1
ATOM 8190 C CA . ASN C 3 242 ? 160.803 119.182 79.481 1.00 107.54 242 ASN H CA 1
ATOM 8191 C C . ASN C 3 242 ? 159.745 120.040 80.167 1.00 104.32 242 ASN H C 1
ATOM 8192 O O . ASN C 3 242 ? 159.940 120.488 81.301 1.00 104.15 242 ASN H O 1
ATOM 8197 N N . TRP C 3 243 ? 158.621 120.249 79.488 1.00 104.41 243 TRP H N 1
ATOM 8198 C CA . TRP C 3 243 ? 157.583 121.162 79.945 1.00 101.46 243 TRP H CA 1
ATOM 8199 C C . TRP C 3 243 ? 156.322 120.387 80.298 1.00 102.24 243 TRP H C 1
ATOM 8200 O O . TRP C 3 243 ? 155.871 119.537 79.523 1.00 105.24 243 TRP H O 1
ATOM 8211 N N . SER C 3 244 ? 155.763 120.680 81.469 1.00 101.13 244 SER H N 1
ATOM 8212 C CA . SER C 3 244 ? 154.542 120.054 81.951 1.00 103.21 244 SER H CA 1
ATOM 8213 C C . SER C 3 244 ? 153.427 121.088 82.008 1.00 101.55 244 SER H C 1
ATOM 8214 O O . SER C 3 244 ? 153.648 122.229 82.425 1.00 99.58 244 SER H O 1
ATOM 8217 N N . LEU C 3 245 ? 152.229 120.689 81.585 1.00 102.48 245 LEU H N 1
ATOM 8218 C CA . LEU C 3 245 ? 151.092 121.602 81.599 1.00 103.75 245 LEU H CA 1
ATOM 8219 C C . LEU C 3 245 ? 150.594 121.771 83.028 1.00 109.10 245 LEU H C 1
ATOM 8220 O O . LEU C 3 245 ? 150.185 120.799 83.672 1.00 113.47 245 LEU H O 1
ATOM 8225 N N . LEU C 3 246 ? 150.637 123.000 83.522 1.00 107.82 246 LEU H N 1
ATOM 8226 C CA . LEU C 3 246 ? 150.135 123.291 84.856 1.00 105.32 246 LEU H CA 1
ATOM 8227 C C . LEU C 3 246 ? 148.612 123.304 84.832 1.00 108.17 246 LEU H C 1
ATOM 8228 O O . LEU C 3 246 ? 148.022 124.038 84.031 1.00 104.23 246 LEU H O 1
ATOM 8233 N N . PRO C 3 247 ? 147.943 122.511 85.667 1.00 113.99 247 PRO H N 1
ATOM 8234 C CA . PRO C 3 247 ? 146.476 122.489 85.641 1.00 114.70 247 PRO H CA 1
ATOM 8235 C C . PRO C 3 247 ? 145.884 123.779 86.189 1.00 118.00 247 PRO H C 1
ATOM 8236 O O . PRO C 3 247 ? 146.346 124.321 87.196 1.00 116.61 247 PRO H O 1
ATOM 8240 N N . SER C 3 248 ? 144.849 124.266 85.510 1.00 121.58 248 SER H N 1
ATOM 8241 C CA . SER C 3 248 ? 144.153 125.479 85.916 1.00 124.77 248 SER H CA 1
ATOM 8242 C C . SER C 3 248 ? 142.799 125.510 85.224 1.00 126.44 248 SER H C 1
ATOM 8243 O O . SER C 3 248 ? 142.526 124.725 84.313 1.00 122.80 248 SER H O 1
ATOM 8246 N N . GLU C 3 249 ? 141.951 126.428 85.672 1.00 128.43 249 GLU H N 1
ATOM 8247 C CA . GLU C 3 249 ? 140.651 126.626 85.044 1.00 125.81 249 GLU H CA 1
ATOM 8248 C C . GLU C 3 249 ? 140.443 128.048 84.550 1.00 117.57 249 GLU H C 1
ATOM 8249 O O . GLU C 3 249 ? 139.858 128.244 83.481 1.00 112.76 249 GLU H O 1
ATOM 8255 N N . VAL C 3 250 ? 140.928 129.043 85.286 1.00 115.12 250 VAL H N 1
ATOM 8256 C CA . VAL C 3 250 ? 140.735 130.446 84.931 1.00 105.34 250 VAL H CA 1
ATOM 8257 C C . VAL C 3 250 ? 141.657 130.781 83.766 1.00 102.86 250 VAL H C 1
ATOM 8258 O O . VAL C 3 250 ? 142.879 130.600 83.872 1.00 100.13 250 VAL H O 1
ATOM 8262 N N . PRO C 3 251 ? 141.126 131.262 82.641 1.00 105.62 251 PRO H N 1
ATOM 8263 C CA . PRO C 3 251 ? 141.996 131.605 81.509 1.00 100.59 251 PRO H CA 1
ATOM 8264 C C . PRO C 3 251 ? 142.810 132.854 81.792 1.00 94.46 251 PRO H C 1
ATOM 8265 O O . PRO C 3 251 ? 142.282 133.970 81.777 1.00 94.50 251 PRO H O 1
ATOM 8269 N N . VAL C 3 252 ? 144.104 132.669 82.053 1.00 85.11 252 VAL H N 1
ATOM 8270 C CA . VAL C 3 252 ? 144.974 133.791 82.366 1.00 77.60 252 VAL H CA 1
ATOM 8271 C C . VAL C 3 252 ? 145.135 134.672 81.133 1.00 78.41 252 VAL H C 1
ATOM 8272 O O . VAL C 3 252 ? 145.072 134.200 79.989 1.00 84.66 252 VAL H O 1
ATOM 8276 N N . THR C 3 253 ? 145.318 135.972 81.361 1.00 72.03 253 THR H N 1
ATOM 8277 C CA . THR C 3 253 ? 145.598 136.905 80.277 1.00 68.97 253 THR H CA 1
ATOM 8278 C C . THR C 3 253 ? 147.071 137.267 80.181 1.00 68.39 253 THR H C 1
ATOM 8279 O O . THR C 3 253 ? 147.593 137.407 79.070 1.00 75.60 253 THR H O 1
ATOM 8283 N N . THR C 3 254 ? 147.761 137.430 81.311 1.00 62.19 254 THR H N 1
ATOM 8284 C CA . THR C 3 254 ? 149.202 137.646 81.236 1.00 57.62 254 THR H CA 1
ATOM 8285 C C . THR C 3 254 ? 149.899 137.108 82.482 1.00 55.94 254 THR H C 1
ATOM 8286 O O . THR C 3 254 ? 149.346 137.123 83.588 1.00 61.99 254 THR H O 1
ATOM 8290 N N . LEU C 3 255 ? 151.119 136.599 82.268 1.00 52.37 255 LEU H N 1
ATOM 8291 C CA . LEU C 3 255 ? 152.033 136.156 83.325 1.00 49.80 255 LEU H CA 1
ATOM 8292 C C . LEU C 3 255 ? 153.008 137.283 83.648 1.00 47.78 255 LEU H C 1
ATOM 8293 O O . LEU C 3 255 ? 153.959 137.533 82.903 1.00 56.30 255 LEU H O 1
ATOM 8298 N N . LEU C 3 256 ? 152.772 137.953 84.777 1.00 43.26 256 LEU H N 1
ATOM 8299 C CA . LEU C 3 256 ? 153.605 139.086 85.164 1.00 45.72 256 LEU H CA 1
ATOM 8300 C C . LEU C 3 256 ? 154.985 138.634 85.629 1.00 46.04 256 LEU H C 1
ATOM 8301 O O . LEU C 3 256 ? 156.006 139.152 85.163 1.00 46.01 256 LEU H O 1
ATOM 8306 N N . GLY C 3 257 ? 155.039 137.669 86.538 1.00 43.01 257 GLY H N 1
ATOM 8307 C CA . GLY C 3 257 ? 156.321 137.235 87.060 1.00 41.49 257 GLY H CA 1
ATOM 8308 C C . GLY C 3 257 ? 156.150 136.090 88.031 1.00 42.22 257 GLY H C 1
ATOM 8309 O O . GLY C 3 257 ? 155.034 135.652 88.329 1.00 48.51 257 GLY H O 1
ATOM 8310 N N . ALA C 3 258 ? 157.288 135.611 88.527 1.00 41.29 258 ALA H N 1
ATOM 8311 C CA . ALA C 3 258 ? 157.332 134.471 89.428 1.00 45.07 258 ALA H CA 1
ATOM 8312 C C . ALA C 3 258 ? 158.234 134.779 90.612 1.00 44.49 258 ALA H C 1
ATOM 8313 O O . ALA C 3 258 ? 159.287 135.406 90.460 1.00 49.64 258 ALA H O 1
ATOM 8315 N N . MET C 3 259 ? 157.815 134.325 91.788 1.00 41.48 259 MET H N 1
ATOM 8316 C CA . MET C 3 259 ? 158.577 134.468 93.015 1.00 41.76 259 MET H CA 1
ATOM 8317 C C . MET C 3 259 ? 158.736 133.095 93.652 1.00 54.98 259 MET H C 1
ATOM 8318 O O . MET C 3 259 ? 158.115 132.115 93.234 1.00 61.77 259 MET H O 1
ATOM 8323 N N . ALA C 3 260 ? 159.587 133.029 94.668 1.00 56.66 260 ALA H N 1
ATOM 8324 C CA . ALA C 3 260 ? 159.797 131.811 95.435 1.00 57.22 260 ALA H CA 1
ATOM 8325 C C . ALA C 3 260 ? 159.767 132.116 96.922 1.00 56.83 260 ALA H C 1
ATOM 8326 O O . ALA C 3 260 ? 160.617 131.649 97.687 1.00 68.08 260 ALA H O 1
ATOM 8328 N N . TRP C 3 261 ? 158.784 132.912 97.364 1.00 55.72 261 TRP H N 1
ATOM 8329 C CA . TRP C 3 261 ? 158.842 133.420 98.733 1.00 60.15 261 TRP H CA 1
ATOM 8330 C C . TRP C 3 261 ? 158.489 132.365 99.777 1.00 70.18 261 TRP H C 1
ATOM 8331 O O . TRP C 3 261 ? 159.313 132.116 100.675 1.00 75.05 261 TRP H O 1
ATOM 8342 N N . PRO C 3 262 ? 157.308 131.740 99.760 1.00 68.07 262 PRO H N 1
ATOM 8343 C CA . PRO C 3 262 ? 157.034 130.728 100.793 1.00 64.66 262 PRO H CA 1
ATOM 8344 C C . PRO C 3 262 ? 157.992 129.561 100.626 1.00 73.90 262 PRO H C 1
ATOM 8345 O O . PRO C 3 262 ? 158.062 128.948 99.559 1.00 80.93 262 PRO H O 1
ATOM 8349 N N . GLN C 3 263 ? 158.745 129.276 101.687 1.00 67.57 263 GLN H N 1
ATOM 8350 C CA . GLN C 3 263 ? 159.894 128.381 101.616 1.00 72.69 263 GLN H CA 1
ATOM 8351 C C . GLN C 3 263 ? 159.502 127.027 101.039 1.00 78.86 263 GLN H C 1
ATOM 8352 O O . GLN C 3 263 ? 158.717 126.287 101.641 1.00 82.14 263 GLN H O 1
ATOM 8358 N N . GLY C 3 264 ? 160.042 126.704 99.865 1.00 74.88 264 GLY H N 1
ATOM 8359 C CA . GLY C 3 264 ? 159.680 125.505 99.144 1.00 74.00 264 GLY H CA 1
ATOM 8360 C C . GLY C 3 264 ? 158.563 125.676 98.136 1.00 75.09 264 GLY H C 1
ATOM 8361 O O . GLY C 3 264 ? 158.324 124.758 97.341 1.00 83.50 264 GLY H O 1
ATOM 8362 N N . SER C 3 265 ? 157.878 126.817 98.135 1.00 69.88 265 SER H N 1
ATOM 8363 C CA . SER C 3 265 ? 156.791 127.081 97.207 1.00 68.63 265 SER H CA 1
ATOM 8364 C C . SER C 3 265 ? 157.263 128.027 96.104 1.00 68.18 265 SER H C 1
ATOM 8365 O O . SER C 3 265 ? 158.429 128.423 96.042 1.00 68.49 265 SER H O 1
ATOM 8368 N N . HIS C 3 266 ? 156.335 128.395 95.218 1.00 65.51 266 HIS H N 1
ATOM 8369 C CA . HIS C 3 266 ? 156.653 129.293 94.108 1.00 61.00 266 HIS H CA 1
ATOM 8370 C C . HIS C 3 266 ? 155.418 130.143 93.818 1.00 56.99 266 HIS H C 1
ATOM 8371 O O . HIS C 3 266 ? 154.507 129.698 93.114 1.00 58.57 266 HIS H O 1
ATOM 8378 N N . THR C 3 267 ? 155.397 131.356 94.366 1.00 53.02 267 THR H N 1
ATOM 8379 C CA . THR C 3 267 ? 154.331 132.301 94.060 1.00 53.61 267 THR H CA 1
ATOM 8380 C C . THR C 3 267 ? 154.428 132.735 92.602 1.00 52.48 267 THR H C 1
ATOM 8381 O O . THR C 3 267 ? 155.522 132.938 92.070 1.00 54.77 267 THR H O 1
ATOM 8385 N N . LEU C 3 268 ? 153.274 132.875 91.952 1.00 53.59 268 LEU H N 1
ATOM 8386 C CA . LEU C 3 268 ? 153.214 133.138 90.516 1.00 51.90 268 LEU H CA 1
ATOM 8387 C C . LEU C 3 268 ? 152.187 134.244 90.285 1.00 53.96 268 LEU H C 1
ATOM 8388 O O . LEU C 3 268 ? 150.979 133.997 90.341 1.00 63.13 268 LEU H O 1
ATOM 8393 N N . ALA C 3 269 ? 152.664 135.463 90.030 1.00 43.78 269 ALA H N 1
ATOM 8394 C CA . ALA C 3 269 ? 151.778 136.607 89.853 1.00 42.67 269 ALA H CA 1
ATOM 8395 C C . ALA C 3 269 ? 151.171 136.602 88.454 1.00 45.44 269 ALA H C 1
ATOM 8396 O O . ALA C 3 269 ? 151.881 136.435 87.458 1.00 51.07 269 ALA H O 1
ATOM 8398 N N . LEU C 3 270 ? 149.856 136.810 88.386 1.00 45.31 270 LEU H N 1
ATOM 8399 C CA . LEU C 3 270 ? 149.074 136.655 87.168 1.00 46.38 270 LEU H CA 1
ATOM 8400 C C . LEU C 3 270 ? 148.100 137.816 87.045 1.00 51.42 270 LEU H C 1
ATOM 8401 O O . LEU C 3 270 ? 147.711 138.429 88.040 1.00 58.35 270 LEU H O 1
ATOM 8406 N N . LEU C 3 271 ? 147.694 138.113 85.812 1.00 49.87 271 LEU H N 1
ATOM 8407 C CA . LEU C 3 271 ? 146.613 139.062 85.575 1.00 52.58 271 LEU H CA 1
ATOM 8408 C C . LEU C 3 271 ? 145.562 138.371 84.724 1.00 54.98 271 LEU H C 1
ATOM 8409 O O . LEU C 3 271 ? 145.847 137.964 83.588 1.00 61.77 271 LEU H O 1
ATOM 8414 N N . ALA C 3 272 ? 144.358 138.237 85.282 1.00 59.49 272 ALA H N 1
ATOM 8415 C CA . ALA C 3 272 ? 143.259 137.492 84.687 1.00 67.53 272 ALA H CA 1
ATOM 8416 C C . ALA C 3 272 ? 142.084 138.425 84.431 1.00 72.84 272 ALA H C 1
ATOM 8417 O O . ALA C 3 272 ? 142.071 139.584 84.856 1.00 71.95 272 ALA H O 1
ATOM 8419 N N . GLU C 3 273 ? 141.081 137.901 83.731 1.00 79.21 273 GLU H N 1
ATOM 8420 C CA . GLU C 3 273 ? 139.916 138.682 83.333 1.00 85.14 273 GLU H CA 1
ATOM 8421 C C . GLU C 3 273 ? 138.688 138.122 84.038 1.00 87.00 273 GLU H C 1
ATOM 8422 O O . GLU C 3 273 ? 138.249 137.003 83.746 1.00 90.96 273 GLU H O 1
ATOM 8428 N N . LYS C 3 274 ? 138.148 138.902 84.971 1.00 88.47 274 LYS H N 1
ATOM 8429 C CA . LYS C 3 274 ? 136.932 138.572 85.702 1.00 93.03 274 LYS H CA 1
ATOM 8430 C C . LYS C 3 274 ? 135.832 139.527 85.257 1.00 105.81 274 LYS H C 1
ATOM 8431 O O . LYS C 3 274 ? 136.064 140.735 85.168 1.00 103.77 274 LYS H O 1
ATOM 8437 N N . GLU C 3 275 ? 134.646 138.979 84.972 1.00 115.14 275 GLU H N 1
ATOM 8438 C CA . GLU C 3 275 ? 133.509 139.668 84.354 1.00 115.56 275 GLU H CA 1
ATOM 8439 C C . GLU C 3 275 ? 133.915 140.446 83.097 1.00 115.39 275 GLU H C 1
ATOM 8440 O O . GLU C 3 275 ? 133.908 139.889 81.993 1.00 112.51 275 GLU H O 1
ATOM 8446 N N . GLY C 3 276 ? 134.216 141.735 83.241 1.00 112.18 276 GLY H N 1
ATOM 8447 C CA . GLY C 3 276 ? 134.654 142.598 82.166 1.00 111.65 276 GLY H CA 1
ATOM 8448 C C . GLY C 3 276 ? 135.737 143.547 82.639 1.00 109.03 276 GLY H C 1
ATOM 8449 O O . GLY C 3 276 ? 135.872 144.663 82.128 1.00 113.81 276 GLY H O 1
ATOM 8450 N N . SER C 3 277 ? 136.495 143.118 83.645 1.00 101.89 277 SER H N 1
ATOM 8451 C CA . SER C 3 277 ? 137.618 143.878 84.170 1.00 95.56 277 SER H CA 1
ATOM 8452 C C . SER C 3 277 ? 138.790 142.935 84.407 1.00 91.49 277 SER H C 1
ATOM 8453 O O . SER C 3 277 ? 138.662 141.709 84.327 1.00 92.13 277 SER H O 1
ATOM 8456 N N . LEU C 3 278 ? 139.945 143.528 84.697 1.00 82.94 278 LEU H N 1
ATOM 8457 C CA . LEU C 3 278 ? 141.184 142.794 84.915 1.00 74.07 278 LEU H CA 1
ATOM 8458 C C . LEU C 3 278 ? 141.530 142.802 86.397 1.00 68.84 278 LEU H C 1
ATOM 8459 O O . LEU C 3 278 ? 141.491 143.854 87.044 1.00 70.47 278 LEU H O 1
ATOM 8464 N N . PHE C 3 279 ? 141.873 141.630 86.924 1.00 62.76 279 PHE H N 1
ATOM 8465 C CA . PHE C 3 279 ? 142.212 141.473 88.329 1.00 59.49 279 PHE H CA 1
ATOM 8466 C C . PHE C 3 279 ? 143.560 140.783 88.474 1.00 59.33 279 PHE H C 1
ATOM 8467 O O . PHE C 3 279 ? 143.922 139.904 87.682 1.00 63.89 279 PHE H O 1
ATOM 8475 N N . PHE C 3 280 ? 144.298 141.194 89.501 1.00 54.11 280 PHE H N 1
ATOM 8476 C CA . PHE C 3 280 ? 145.507 140.486 89.886 1.00 50.30 280 PHE H CA 1
ATOM 8477 C C . PHE C 3 280 ? 145.148 139.142 90.508 1.00 57.70 280 PHE H C 1
ATOM 8478 O O . PHE C 3 280 ? 144.078 138.969 91.099 1.00 65.06 280 PHE H O 1
ATOM 8486 N N . ALA C 3 281 ? 146.057 138.183 90.367 1.00 53.24 281 ALA H N 1
ATOM 8487 C CA . ALA C 3 281 ? 145.823 136.832 90.847 1.00 48.19 281 ALA H CA 1
ATOM 8488 C C . ALA C 3 281 ? 147.156 136.203 91.215 1.00 49.20 281 ALA H C 1
ATOM 8489 O O . ALA C 3 281 ? 148.217 136.630 90.754 1.00 50.99 281 ALA H O 1
ATOM 8491 N N . THR C 3 282 ? 147.089 135.176 92.055 1.00 55.65 282 THR H N 1
ATOM 8492 C CA . THR C 3 282 ? 148.261 134.411 92.444 1.00 58.14 282 THR H CA 1
ATOM 8493 C C . THR C 3 282 ? 148.000 132.935 92.190 1.00 64.92 282 THR H C 1
ATOM 8494 O O . THR C 3 282 ? 146.866 132.460 92.297 1.00 71.81 282 THR H O 1
ATOM 8498 N N . ASN C 3 283 ? 149.063 132.214 91.848 1.00 58.56 283 ASN H N 1
ATOM 8499 C CA . ASN C 3 283 ? 149.001 130.784 91.564 1.00 57.10 283 ASN H CA 1
ATOM 8500 C C . ASN C 3 283 ? 149.997 130.045 92.444 1.00 61.00 283 ASN H C 1
ATOM 8501 O O . ASN C 3 283 ? 150.812 129.242 91.985 1.00 65.15 283 ASN H O 1
ATOM 8506 N N . ILE C 3 284 ? 149.950 130.341 93.739 1.00 63.16 284 ILE H N 1
ATOM 8507 C CA . ILE C 3 284 ? 150.874 129.757 94.705 1.00 62.69 284 ILE H CA 1
ATOM 8508 C C . ILE C 3 284 ? 150.588 128.258 94.822 1.00 66.54 284 ILE H C 1
ATOM 8509 O O . ILE C 3 284 ? 149.525 127.842 95.291 1.00 70.04 284 ILE H O 1
ATOM 8514 N N . ASP C 3 285 ? 151.535 127.446 94.347 1.00 66.99 285 ASP H N 1
ATOM 8515 C CA . ASP C 3 285 ? 151.456 125.984 94.398 1.00 71.89 285 ASP H CA 1
ATOM 8516 C C . ASP C 3 285 ? 150.166 125.464 93.766 1.00 74.89 285 ASP H C 1
ATOM 8517 O O . ASP C 3 285 ? 149.474 124.603 94.314 1.00 77.82 285 ASP H O 1
ATOM 8522 N N . GLY C 3 286 ? 149.841 126.001 92.592 1.00 73.69 286 GLY H N 1
ATOM 8523 C CA . GLY C 3 286 ? 148.678 125.552 91.852 1.00 65.18 286 GLY H CA 1
ATOM 8524 C C . GLY C 3 286 ? 147.368 126.150 92.324 1.00 69.16 286 GLY H C 1
ATOM 8525 O O . GLY C 3 286 ? 146.411 126.245 91.549 1.00 75.39 286 GLY H O 1
ATOM 8526 N N . ILE C 3 287 ? 147.308 126.555 93.593 1.00 71.59 287 ILE H N 1
ATOM 8527 C CA . ILE C 3 287 ? 146.086 127.130 94.141 1.00 73.81 287 ILE H CA 1
ATOM 8528 C C . ILE C 3 287 ? 145.875 128.520 93.559 1.00 70.14 287 ILE H C 1
ATOM 8529 O O . ILE C 3 287 ? 146.778 129.367 93.584 1.00 70.87 287 ILE H O 1
ATOM 8534 N N . HIS C 3 288 ? 144.678 128.764 93.036 1.00 67.39 288 HIS H N 1
ATOM 8535 C CA . HIS C 3 288 ? 144.342 130.028 92.402 1.00 71.36 288 HIS H CA 1
ATOM 8536 C C . HIS C 3 288 ? 143.576 130.917 93.374 1.00 71.73 288 HIS H C 1
ATOM 8537 O O . HIS C 3 288 ? 142.812 130.435 94.215 1.00 79.21 288 HIS H O 1
ATOM 8544 N N . SER C 3 289 ? 143.793 132.225 93.254 1.00 67.23 289 SER H N 1
ATOM 8545 C CA . SER C 3 289 ? 143.132 133.191 94.120 1.00 68.24 289 SER H CA 1
ATOM 8546 C C . SER C 3 289 ? 142.917 134.485 93.351 1.00 68.67 289 SER H C 1
ATOM 8547 O O . SER C 3 289 ? 143.594 134.761 92.358 1.00 71.89 289 SER H O 1
ATOM 8550 N N . TRP C 3 290 ? 141.962 135.279 93.826 1.00 69.93 290 TRP H N 1
ATOM 8551 C CA . TRP C 3 290 ? 141.655 136.577 93.248 1.00 68.55 290 TRP H CA 1
ATOM 8552 C C . TRP C 3 290 ? 142.090 137.687 94.196 1.00 63.14 290 TRP H C 1
ATOM 8553 O O . TRP C 3 290 ? 142.070 137.525 95.419 1.00 66.63 290 TRP H O 1
ATOM 8564 N N . GLN C 3 291 ? 142.465 138.822 93.619 1.00 58.46 291 GLN H N 1
ATOM 8565 C CA . GLN C 3 291 ? 143.056 139.925 94.371 1.00 59.35 291 GLN H CA 1
ATOM 8566 C C . GLN C 3 291 ? 142.442 141.227 93.866 1.00 59.88 291 GLN H C 1
ATOM 8567 O O . GLN C 3 291 ? 141.384 141.236 93.228 1.00 64.64 291 GLN H O 1
ATOM 8573 N N . GLU C 3 292 ? 143.100 142.342 94.182 1.00 56.32 292 GLU H N 1
ATOM 8574 C CA . GLU C 3 292 ? 142.582 143.672 93.899 1.00 55.65 292 GLU H CA 1
ATOM 8575 C C . GLU C 3 292 ? 142.385 143.884 92.396 1.00 57.61 292 GLU H C 1
ATOM 8576 O O . GLU C 3 292 ? 142.869 143.121 91.556 1.00 61.43 292 GLU H O 1
ATOM 8582 N N . GLN C 3 293 ? 141.666 144.954 92.065 1.00 58.42 293 GLN H N 1
ATOM 8583 C CA . GLN C 3 293 ? 141.375 145.294 90.680 1.00 60.21 293 GLN H CA 1
ATOM 8584 C C . GLN C 3 293 ? 142.525 146.102 90.093 1.00 61.88 293 GLN H C 1
ATOM 8585 O O . GLN C 3 293 ? 143.010 147.051 90.717 1.00 69.10 293 GLN H O 1
ATOM 8591 N N . ALA C 3 294 ? 142.958 145.717 88.897 1.00 59.88 294 ALA H N 1
ATOM 8592 C CA . ALA C 3 294 ? 144.084 146.383 88.262 1.00 58.12 294 ALA H CA 1
ATOM 8593 C C . ALA C 3 294 ? 143.705 147.805 87.856 1.00 60.15 294 ALA H C 1
ATOM 8594 O O . ALA C 3 294 ? 142.591 148.041 87.375 1.00 61.76 294 ALA H O 1
ATOM 8596 N N . PRO C 3 295 ? 144.603 148.771 88.036 1.00 60.06 295 PRO H N 1
ATOM 8597 C CA . PRO C 3 295 ? 144.343 150.123 87.536 1.00 63.58 295 PRO H CA 1
ATOM 8598 C C . PRO C 3 295 ? 144.348 150.154 86.015 1.00 69.16 295 PRO H C 1
ATOM 8599 O O . PRO C 3 295 ? 144.874 149.262 85.345 1.00 71.26 295 PRO H O 1
ATOM 8603 N N . GLU C 3 296 ? 143.738 151.208 85.470 1.00 73.76 296 GLU H N 1
ATOM 8604 C CA . GLU C 3 296 ? 143.514 151.269 84.030 1.00 79.09 296 GLU H CA 1
ATOM 8605 C C . GLU C 3 296 ? 144.795 151.533 83.244 1.00 77.06 296 GLU H C 1
ATOM 8606 O O . GLU C 3 296 ? 144.834 151.256 82.041 1.00 81.36 296 GLU H O 1
ATOM 8612 N N . THR C 3 297 ? 145.842 152.042 83.889 1.00 72.10 297 THR H N 1
ATOM 8613 C CA . THR C 3 297 ? 147.107 152.315 83.220 1.00 68.44 297 THR H CA 1
ATOM 8614 C C . THR C 3 297 ? 148.081 151.145 83.301 1.00 65.78 297 THR H C 1
ATOM 8615 O O . THR C 3 297 ? 149.249 151.301 82.929 1.00 61.85 297 THR H O 1
ATOM 8619 N N . PHE C 3 298 ? 147.634 149.991 83.778 1.00 61.42 298 PHE H N 1
ATOM 8620 C CA . PHE C 3 298 ? 148.524 148.849 83.950 1.00 53.79 298 PHE H CA 1
ATOM 8621 C C . PHE C 3 298 ? 148.774 148.167 82.608 1.00 54.82 298 PHE H C 1
ATOM 8622 O O . PHE C 3 298 ? 147.819 147.864 81.887 1.00 57.61 298 PHE H O 1
ATOM 8630 N N . PRO C 3 299 ? 150.029 147.919 82.240 1.00 53.85 299 PRO H N 1
ATOM 8631 C CA . PRO C 3 299 ? 150.313 147.265 80.959 1.00 54.21 299 PRO H CA 1
ATOM 8632 C C . PRO C 3 299 ? 149.898 145.801 80.968 1.00 54.62 299 PRO H C 1
ATOM 8633 O O . PRO C 3 299 ? 149.784 145.161 82.015 1.00 56.94 299 PRO H O 1
ATOM 8637 N N . VAL C 3 300 ? 149.669 145.271 79.766 1.00 53.42 300 VAL H N 1
ATOM 8638 C CA . VAL C 3 300 ? 149.267 143.876 79.613 1.00 51.97 300 VAL H CA 1
ATOM 8639 C C . VAL C 3 300 ? 150.184 143.158 78.630 1.00 58.91 300 VAL H C 1
ATOM 8640 O O . VAL C 3 300 ? 150.180 141.924 78.556 1.00 61.84 300 VAL H O 1
ATOM 8644 N N . ARG C 3 301 ? 150.976 143.914 77.871 1.00 59.38 301 ARG H N 1
ATOM 8645 C CA . ARG C 3 301 ? 151.790 143.328 76.815 1.00 59.42 301 ARG H CA 1
ATOM 8646 C C . ARG C 3 301 ? 153.099 144.091 76.670 1.00 60.01 301 ARG H C 1
ATOM 8647 O O . ARG C 3 301 ? 153.171 145.290 76.954 1.00 67.45 301 ARG H O 1
ATOM 8655 N N . ASN C 3 302 ? 154.128 143.377 76.205 1.00 56.79 302 ASN H N 1
ATOM 8656 C CA . ASN C 3 302 ? 155.406 143.966 75.796 1.00 60.60 302 ASN H CA 1
ATOM 8657 C C . ASN C 3 302 ? 156.048 144.784 76.918 1.00 59.63 302 ASN H C 1
ATOM 8658 O O . ASN C 3 302 ? 156.540 145.894 76.707 1.00 60.76 302 ASN H O 1
ATOM 8663 N N . PHE C 3 303 ? 156.052 144.216 78.119 1.00 55.57 303 PHE H N 1
ATOM 8664 C CA . PHE C 3 303 ? 156.669 144.835 79.281 1.00 53.70 303 PHE H CA 1
ATOM 8665 C C . PHE C 3 303 ? 157.871 144.014 79.730 1.00 54.18 303 PHE H C 1
ATOM 8666 O O . PHE C 3 303 ? 157.979 142.819 79.440 1.00 59.19 303 PHE H O 1
ATOM 8674 N N . SER C 3 304 ? 158.782 144.669 80.443 1.00 52.09 304 SER H N 1
ATOM 8675 C CA . SER C 3 304 ? 159.997 144.029 80.931 1.00 49.98 304 SER H CA 1
ATOM 8676 C C . SER C 3 304 ? 159.902 143.836 82.438 1.00 46.15 304 SER H C 1
ATOM 8677 O O . SER C 3 304 ? 159.624 144.787 83.174 1.00 51.04 304 SER H O 1
ATOM 8680 N N . THR C 3 305 ? 160.138 142.611 82.893 1.00 39.03 305 THR H N 1
ATOM 8681 C CA . THR C 3 305 ? 160.058 142.277 84.306 1.00 39.12 305 THR H CA 1
ATOM 8682 C C . THR C 3 305 ? 161.436 141.925 84.849 1.00 40.37 305 THR H C 1
ATOM 8683 O O . THR C 3 305 ? 162.362 141.590 84.104 1.00 45.65 305 THR H O 1
ATOM 8687 N N . GLN C 3 306 ? 161.561 142.018 86.170 1.00 40.27 306 GLN H N 1
ATOM 8688 C CA . GLN C 3 306 ? 162.805 141.684 86.844 1.00 39.11 306 GLN H CA 1
ATOM 8689 C C . GLN C 3 306 ? 162.496 141.312 88.287 1.00 38.61 306 GLN H C 1
ATOM 8690 O O . GLN C 3 306 ? 161.581 141.871 88.898 1.00 40.73 306 GLN H O 1
ATOM 8696 N N . LEU C 3 307 ? 163.257 140.361 88.816 1.00 37.32 307 LEU H N 1
ATOM 8697 C CA . LEU C 3 307 ? 163.101 139.880 90.180 1.00 33.67 307 LEU H CA 1
ATOM 8698 C C . LEU C 3 307 ? 164.343 140.249 90.978 1.00 31.87 307 LEU H C 1
ATOM 8699 O O . LEU C 3 307 ? 165.462 139.909 90.579 1.00 36.53 307 LEU H O 1
ATOM 8704 N N . TYR C 3 308 ? 164.150 140.944 92.096 1.00 26.56 308 TYR H N 1
ATOM 8705 C CA . TYR C 3 308 ? 165.269 141.352 92.935 1.00 28.40 308 TYR H CA 1
ATOM 8706 C C . TYR C 3 308 ? 164.897 141.091 94.390 1.00 32.37 308 TYR H C 1
ATOM 8707 O O . TYR C 3 308 ? 163.862 140.490 94.689 1.00 37.06 308 TYR H O 1
ATOM 8716 N N . LYS C 3 309 ? 165.750 141.541 95.304 1.00 34.27 309 LYS H N 1
ATOM 8717 C CA . LYS C 3 309 ? 165.577 141.276 96.724 1.00 32.86 309 LYS H CA 1
ATOM 8718 C C . LYS C 3 309 ? 165.807 142.553 97.518 1.00 34.02 309 LYS H C 1
ATOM 8719 O O . LYS C 3 309 ? 166.721 143.325 97.216 1.00 38.48 309 LYS H O 1
ATOM 8725 N N . ALA C 3 310 ? 164.970 142.771 98.532 1.00 33.94 310 ALA H N 1
ATOM 8726 C CA . ALA C 3 310 ? 165.113 143.923 99.409 1.00 33.97 310 ALA H CA 1
ATOM 8727 C C . ALA C 3 310 ? 164.422 143.622 100.732 1.00 35.85 310 ALA H C 1
ATOM 8728 O O . ALA C 3 310 ? 163.377 142.966 100.755 1.00 40.56 310 ALA H O 1
ATOM 8730 N N . ASN C 3 311 ? 165.019 144.106 101.824 1.00 31.24 311 ASN H N 1
ATOM 8731 C CA . ASN C 3 311 ? 164.478 143.932 103.175 1.00 34.35 311 ASN H CA 1
ATOM 8732 C C . ASN C 3 311 ? 164.210 142.460 103.484 1.00 38.64 311 ASN H C 1
ATOM 8733 O O . ASN C 3 311 ? 163.198 142.104 104.092 1.00 40.54 311 ASN H O 1
ATOM 8738 N N . ASN C 3 312 ? 165.141 141.600 103.061 1.00 35.69 312 ASN H N 1
ATOM 8739 C CA . ASN C 3 312 ? 165.038 140.150 103.241 1.00 32.78 312 ASN H CA 1
ATOM 8740 C C . ASN C 3 312 ? 163.756 139.598 102.619 1.00 35.15 312 ASN H C 1
ATOM 8741 O O . ASN C 3 312 ? 163.127 138.686 103.156 1.00 40.49 312 ASN H O 1
ATOM 8746 N N . HIS C 3 313 ? 163.373 140.143 101.462 1.00 33.55 313 HIS H N 1
ATOM 8747 C CA . HIS C 3 313 ? 162.124 139.749 100.841 1.00 33.02 313 HIS H CA 1
ATOM 8748 C C . HIS C 3 313 ? 162.255 139.852 99.327 1.00 35.81 313 HIS H C 1
ATOM 8749 O O . HIS C 3 313 ? 162.794 140.857 98.833 1.00 43.26 313 HIS H O 1
ATOM 8756 N N . PRO C 3 314 ? 161.817 138.843 98.577 1.00 32.93 314 PRO H N 1
ATOM 8757 C CA . PRO C 3 314 ? 161.800 138.969 97.116 1.00 36.05 314 PRO H CA 1
ATOM 8758 C C . PRO C 3 314 ? 160.795 140.018 96.666 1.00 34.50 314 PRO H C 1
ATOM 8759 O O . PRO C 3 314 ? 159.743 140.209 97.279 1.00 39.70 314 PRO H O 1
ATOM 8763 N N . MET C 3 315 ? 161.136 140.705 95.576 1.00 30.00 315 MET H N 1
ATOM 8764 C CA . MET C 3 315 ? 160.320 141.782 95.036 1.00 27.81 315 MET H CA 1
ATOM 8765 C C . MET C 3 315 ? 160.369 141.728 93.515 1.00 34.20 315 MET H C 1
ATOM 8766 O O . MET C 3 315 ? 161.350 141.262 92.926 1.00 41.85 315 MET H O 1
ATOM 8771 N N . LEU C 3 316 ? 159.307 142.223 92.884 1.00 31.76 316 LEU H N 1
ATOM 8772 C CA . LEU C 3 316 ? 159.203 142.261 91.432 1.00 28.35 316 LEU H CA 1
ATOM 8773 C C . LEU C 3 316 ? 159.125 143.701 90.949 1.00 32.21 316 LEU H C 1
ATOM 8774 O O . LEU C 3 316 ? 158.432 144.531 91.550 1.00 35.81 316 LEU H O 1
ATOM 8779 N N . ARG C 3 317 ? 159.837 143.983 89.858 1.00 32.83 317 ARG H N 1
ATOM 8780 C CA . ARG C 3 317 ? 159.856 145.290 89.215 1.00 30.35 317 ARG H CA 1
ATOM 8781 C C . ARG C 3 317 ? 159.438 145.121 87.760 1.00 34.42 317 ARG H C 1
ATOM 8782 O O . ARG C 3 317 ? 159.913 144.208 87.078 1.00 40.62 317 ARG H O 1
ATOM 8790 N N . LEU C 3 318 ? 158.556 145.998 87.286 1.00 36.10 318 LEU H N 1
ATOM 8791 C CA . LEU C 3 318 ? 157.984 145.899 85.951 1.00 38.58 318 LEU H CA 1
ATOM 8792 C C . LEU C 3 318 ? 158.055 147.270 85.295 1.00 43.81 318 LEU H C 1
ATOM 8793 O O . LEU C 3 318 ? 157.673 148.274 85.906 1.00 51.23 318 LEU H O 1
ATOM 8798 N N . VAL C 3 319 ? 158.546 147.306 84.058 1.00 40.18 319 VAL H N 1
ATOM 8799 C CA . VAL C 3 319 ? 158.827 148.545 83.345 1.00 38.14 319 VAL H CA 1
ATOM 8800 C C . VAL C 3 319 ? 158.202 148.473 81.959 1.00 46.39 319 VAL H C 1
ATOM 8801 O O . VAL C 3 319 ? 158.273 147.436 81.287 1.00 50.74 319 VAL H O 1
ATOM 8805 N N . GLY C 3 320 ? 157.579 149.575 81.541 1.00 48.84 320 GLY H N 1
ATOM 8806 C CA . GLY C 3 320 ? 157.083 149.716 80.188 1.00 50.99 320 GLY H CA 1
ATOM 8807 C C . GLY C 3 320 ? 155.840 148.882 79.921 1.00 58.87 320 GLY H C 1
ATOM 8808 O O . GLY C 3 320 ? 155.160 148.398 80.829 1.00 63.35 320 GLY H O 1
ATOM 8809 N N . GLY C 3 321 ? 155.547 148.728 78.638 1.00 54.52 321 GLY H N 1
ATOM 8810 C CA . GLY C 3 321 ? 154.442 147.914 78.183 1.00 54.54 321 GLY H CA 1
ATOM 8811 C C . GLY C 3 321 ? 153.423 148.726 77.413 1.00 60.78 321 GLY H C 1
ATOM 8812 O O . GLY C 3 321 ? 153.623 149.903 77.100 1.00 67.45 321 GLY H O 1
ATOM 8813 N N . VAL C 3 322 ? 152.309 148.070 77.099 1.00 59.90 322 VAL H N 1
ATOM 8814 C CA . VAL C 3 322 ? 151.193 148.675 76.384 1.00 62.87 322 VAL H CA 1
ATOM 8815 C C . VAL C 3 322 ? 149.945 148.508 77.240 1.00 68.96 322 VAL H C 1
ATOM 8816 O O . VAL C 3 322 ? 149.659 147.404 77.717 1.00 68.48 322 VAL H O 1
ATOM 8820 N N . THR C 3 323 ? 149.211 149.602 77.436 1.00 73.27 323 THR H N 1
ATOM 8821 C CA . THR C 3 323 ? 148.020 149.573 78.271 1.00 68.89 323 THR H CA 1
ATOM 8822 C C . THR C 3 323 ? 146.935 148.698 77.644 1.00 73.25 323 THR H C 1
ATOM 8823 O O . THR C 3 323 ? 147.037 148.244 76.500 1.00 76.78 323 THR H O 1
ATOM 8827 N N . HIS C 3 324 ? 145.877 148.465 78.424 1.00 74.45 324 HIS H N 1
ATOM 8828 C CA . HIS C 3 324 ? 144.756 147.663 77.945 1.00 80.48 324 HIS H CA 1
ATOM 8829 C C . HIS C 3 324 ? 144.063 148.332 76.765 1.00 85.14 324 HIS H C 1
ATOM 8830 O O . HIS C 3 324 ? 143.634 147.656 75.822 1.00 84.34 324 HIS H O 1
ATOM 8837 N N . THR C 3 325 ? 143.928 149.660 76.809 1.00 90.18 325 THR H N 1
ATOM 8838 C CA . THR C 3 325 ? 143.316 150.383 75.698 1.00 90.12 325 THR H CA 1
ATOM 8839 C C . THR C 3 325 ? 144.152 150.258 74.430 1.00 86.78 325 THR H C 1
ATOM 8840 O O . THR C 3 325 ? 143.611 150.038 73.339 1.00 91.89 325 THR H O 1
ATOM 8844 N N . GLY C 3 326 ? 145.470 150.387 74.554 1.00 81.90 326 GLY H N 1
ATOM 8845 C CA . GLY C 3 326 ? 146.348 150.318 73.404 1.00 81.10 326 GLY H CA 1
ATOM 8846 C C . GLY C 3 326 ? 147.465 151.339 73.453 1.00 82.81 326 GLY H C 1
ATOM 8847 O O . GLY C 3 326 ? 148.490 151.179 72.785 1.00 84.00 326 GLY H O 1
ATOM 8848 N N . ALA C 3 327 ? 147.279 152.398 74.236 1.00 79.97 327 ALA H N 1
ATOM 8849 C CA . ALA C 3 327 ? 148.314 153.407 74.375 1.00 79.92 327 ALA H CA 1
ATOM 8850 C C . ALA C 3 327 ? 149.489 152.853 75.181 1.00 78.93 327 ALA H C 1
ATOM 8851 O O . ALA C 3 327 ? 149.311 151.976 76.029 1.00 80.52 327 ALA H O 1
ATOM 8853 N N . PRO C 3 328 ? 150.703 153.334 74.922 1.00 75.73 328 PRO H N 1
ATOM 8854 C CA . PRO C 3 328 ? 151.849 152.892 75.724 1.00 75.75 328 PRO H CA 1
ATOM 8855 C C . PRO C 3 328 ? 151.780 153.424 77.147 1.00 73.07 328 PRO H C 1
ATOM 8856 O O . PRO C 3 328 ? 151.182 154.468 77.421 1.00 76.30 328 PRO H O 1
ATOM 8860 N N . ALA C 3 329 ? 152.406 152.685 78.058 1.00 68.91 329 ALA H N 1
ATOM 8861 C CA . ALA C 3 329 ? 152.500 153.062 79.461 1.00 74.80 329 ALA H CA 1
ATOM 8862 C C . ALA C 3 329 ? 153.938 153.437 79.791 1.00 78.21 329 ALA H C 1
ATOM 8863 O O . ALA C 3 329 ? 154.881 152.796 79.316 1.00 79.74 329 ALA H O 1
ATOM 8865 N N . THR C 3 330 ? 154.102 154.478 80.605 1.00 78.14 330 THR H N 1
ATOM 8866 C CA . THR C 3 330 ? 155.408 155.050 80.924 1.00 78.73 330 THR H CA 1
ATOM 8867 C C . THR C 3 330 ? 155.616 155.109 82.432 1.00 76.40 330 THR H C 1
ATOM 8868 O O . THR C 3 330 ? 156.029 156.128 82.989 1.00 84.72 330 THR H O 1
ATOM 8872 N N . SER C 3 331 ? 155.332 154.005 83.118 1.00 66.47 331 SER H N 1
ATOM 8873 C CA . SER C 3 331 ? 155.442 153.945 84.567 1.00 57.67 331 SER H CA 1
ATOM 8874 C C . SER C 3 331 ? 156.142 152.659 84.985 1.00 53.47 331 SER H C 1
ATOM 8875 O O . SER C 3 331 ? 156.183 151.676 84.241 1.00 58.79 331 SER H O 1
ATOM 8878 N N . VAL C 3 332 ? 156.697 152.683 86.195 1.00 49.46 332 VAL H N 1
ATOM 8879 C CA . VAL C 3 332 ? 157.394 151.542 86.779 1.00 43.48 332 VAL H CA 1
ATOM 8880 C C . VAL C 3 332 ? 156.570 151.047 87.960 1.00 39.35 332 VAL H C 1
ATOM 8881 O O . VAL C 3 332 ? 156.271 151.815 88.883 1.00 44.24 332 VAL H O 1
ATOM 8885 N N . TRP C 3 333 ? 156.208 149.766 87.935 1.00 33.39 333 TRP H N 1
ATOM 8886 C CA . TRP C 3 333 ? 155.348 149.163 88.946 1.00 30.80 333 TRP H CA 1
ATOM 8887 C C . TRP C 3 333 ? 156.129 148.102 89.705 1.00 29.86 333 TRP H C 1
ATOM 8888 O O . TRP C 3 333 ? 156.730 147.217 89.093 1.00 38.80 333 TRP H O 1
ATOM 8899 N N . ILE C 3 334 ? 156.105 148.167 91.033 1.00 24.43 334 ILE H N 1
ATOM 8900 C CA . ILE C 3 334 ? 156.796 147.172 91.841 1.00 28.54 334 ILE H CA 1
ATOM 8901 C C . ILE C 3 334 ? 155.790 146.496 92.763 1.00 30.53 334 ILE H C 1
ATOM 8902 O O . ILE C 3 334 ? 154.704 147.015 93.033 1.00 36.19 334 ILE H O 1
ATOM 8907 N N . THR C 3 335 ? 156.162 145.306 93.234 1.00 28.59 335 THR H N 1
ATOM 8908 C CA . THR C 3 335 ? 155.296 144.549 94.128 1.00 25.52 335 THR H CA 1
ATOM 8909 C C . THR C 3 335 ? 156.134 143.613 94.986 1.00 27.52 335 THR H C 1
ATOM 8910 O O . THR C 3 335 ? 157.300 143.338 94.689 1.00 37.18 335 THR H O 1
ATOM 8914 N N . SER C 3 336 ? 155.507 143.110 96.053 1.00 24.50 336 SER H N 1
ATOM 8915 C CA . SER C 3 336 ? 156.153 142.199 96.987 1.00 25.65 336 SER H CA 1
ATOM 8916 C C . SER C 3 336 ? 155.444 140.863 97.149 1.00 29.25 336 SER H C 1
ATOM 8917 O O . SER C 3 336 ? 156.083 139.901 97.590 1.00 35.31 336 SER H O 1
ATOM 8920 N N . ASN C 3 337 ? 154.153 140.771 96.824 1.00 26.83 337 ASN H N 1
ATOM 8921 C CA . ASN C 3 337 ? 153.414 139.525 96.982 1.00 26.97 337 ASN H CA 1
ATOM 8922 C C . ASN C 3 337 ? 152.532 139.156 95.797 1.00 34.76 337 ASN H C 1
ATOM 8923 O O . ASN C 3 337 ? 152.026 138.030 95.763 1.00 39.92 337 ASN H O 1
ATOM 8928 N N . GLY C 3 338 ? 152.338 140.050 94.829 1.00 35.76 338 GLY H N 1
ATOM 8929 C CA . GLY C 3 338 ? 151.479 139.782 93.698 1.00 36.97 338 GLY H CA 1
ATOM 8930 C C . GLY C 3 338 ? 150.017 140.096 93.921 1.00 40.77 338 GLY H C 1
ATOM 8931 O O . GLY C 3 338 ? 149.226 139.989 92.975 1.00 46.20 338 GLY H O 1
ATOM 8932 N N . ASN C 3 339 ? 149.629 140.476 95.140 1.00 40.50 339 ASN H N 1
ATOM 8933 C CA . ASN C 3 339 ? 148.239 140.841 95.389 1.00 38.45 339 ASN H CA 1
ATOM 8934 C C . ASN C 3 339 ? 147.904 142.189 94.765 1.00 41.31 339 ASN H C 1
ATOM 8935 O O . ASN C 3 339 ? 146.805 142.378 94.231 1.00 48.81 339 ASN H O 1
ATOM 8940 N N . ASP C 3 340 ? 148.836 143.138 94.826 1.00 37.20 340 ASP H N 1
ATOM 8941 C CA . ASP C 3 340 ? 148.594 144.476 94.311 1.00 37.03 340 ASP H CA 1
ATOM 8942 C C . ASP C 3 340 ? 149.925 145.100 93.915 1.00 34.11 340 ASP H C 1
ATOM 8943 O O . ASP C 3 340 ? 150.986 144.726 94.421 1.00 37.08 340 ASP H O 1
ATOM 8948 N N . TRP C 3 341 ? 149.851 146.062 92.998 1.00 33.35 341 TRP H N 1
ATOM 8949 C CA . TRP C 3 341 ? 151.015 146.762 92.479 1.00 31.20 341 TRP H CA 1
ATOM 8950 C C . TRP C 3 341 ? 150.825 148.259 92.663 1.00 32.81 341 TRP H C 1
ATOM 8951 O O . TRP C 3 341 ? 149.695 148.753 92.713 1.00 40.43 341 TRP H O 1
ATOM 8962 N N . PHE C 3 342 ? 151.938 148.982 92.768 1.00 28.14 342 PHE H N 1
ATOM 8963 C CA . PHE C 3 342 ? 151.890 150.435 92.825 1.00 28.36 342 PHE H CA 1
ATOM 8964 C C . PHE C 3 342 ? 153.009 151.017 91.977 1.00 32.31 342 PHE H C 1
ATOM 8965 O O . PHE C 3 342 ? 154.072 150.411 91.817 1.00 38.01 342 PHE H O 1
ATOM 8973 N N . GLY C 3 343 ? 152.752 152.200 91.428 1.00 34.75 343 GLY H N 1
ATOM 8974 C CA . GLY C 3 343 ? 153.701 152.883 90.574 1.00 36.72 343 GLY H CA 1
ATOM 8975 C C . GLY C 3 343 ? 154.540 153.883 91.345 1.00 40.83 343 GLY H C 1
ATOM 8976 O O . GLY C 3 343 ? 154.101 154.450 92.343 1.00 46.86 343 GLY H O 1
ATOM 8977 N N . LEU C 3 344 ? 155.761 154.092 90.867 1.00 44.81 344 LEU H N 1
ATOM 8978 C CA . LEU C 3 344 ? 156.683 155.028 91.488 1.00 57.04 344 LEU H CA 1
ATOM 8979 C C . LEU C 3 344 ? 156.455 156.437 90.946 1.00 68.28 344 LEU H C 1
ATOM 8980 O O . LEU C 3 344 ? 155.863 156.634 89.883 1.00 69.88 344 LEU H O 1
ATOM 8985 N N . ASP C 3 345 ? 156.934 157.424 91.701 1.00 70.89 345 ASP H N 1
ATOM 8986 C CA . ASP C 3 345 ? 156.832 158.828 91.306 1.00 79.06 345 ASP H CA 1
ATOM 8987 C C . ASP C 3 345 ? 158.093 159.192 90.535 1.00 78.12 345 ASP H C 1
ATOM 8988 O O . ASP C 3 345 ? 159.102 159.604 91.108 1.00 79.99 345 ASP H O 1
ATOM 8993 N N . LEU C 3 346 ? 158.035 159.043 89.215 1.00 77.56 346 LEU H N 1
ATOM 8994 C CA . LEU C 3 346 ? 159.203 159.275 88.381 1.00 80.55 346 LEU H CA 1
ATOM 8995 C C . LEU C 3 346 ? 159.310 160.754 88.017 1.00 87.19 346 LEU H C 1
ATOM 8996 O O . LEU C 3 346 ? 158.545 161.597 88.493 1.00 88.55 346 LEU H O 1
ATOM 9001 N N . ALA C 3 347 ? 160.274 161.076 87.161 1.00 88.53 347 ALA H N 1
ATOM 9002 C CA . ALA C 3 347 ? 160.433 162.427 86.644 1.00 87.99 347 ALA H CA 1
ATOM 9003 C C . ALA C 3 347 ? 159.451 162.641 85.494 1.00 94.29 347 ALA H C 1
ATOM 9004 O O . ALA C 3 347 ? 158.541 161.840 85.260 1.00 97.01 347 ALA H O 1
ATOM 9006 N N . ALA C 3 348 ? 159.627 163.734 84.756 1.00 96.33 348 ALA H N 1
ATOM 9007 C CA . ALA C 3 348 ? 158.732 164.083 83.654 1.00 97.83 348 ALA H CA 1
ATOM 9008 C C . ALA C 3 348 ? 159.054 163.195 82.457 1.00 96.94 348 ALA H C 1
ATOM 9009 O O . ALA C 3 348 ? 159.864 163.541 81.596 1.00 96.80 348 ALA H O 1
ATOM 9011 N N . GLY C 3 349 ? 158.405 162.036 82.406 1.00 95.98 349 GLY H N 1
ATOM 9012 C CA . GLY C 3 349 ? 158.547 161.139 81.268 1.00 94.74 349 GLY H CA 1
ATOM 9013 C C . GLY C 3 349 ? 159.943 160.592 81.064 1.00 93.64 349 GLY H C 1
ATOM 9014 O O . GLY C 3 349 ? 160.427 160.544 79.926 1.00 92.44 349 GLY H O 1
ATOM 9015 N N . ALA C 3 350 ? 160.608 160.183 82.147 1.00 92.15 350 ALA H N 1
ATOM 9016 C CA . ALA C 3 350 ? 161.940 159.600 82.017 1.00 84.16 350 ALA H CA 1
ATOM 9017 C C . ALA C 3 350 ? 161.897 158.276 81.264 1.00 84.00 350 ALA H C 1
ATOM 9018 O O . ALA C 3 350 ? 162.768 158.001 80.430 1.00 83.85 350 ALA H O 1
ATOM 9020 N N . ILE C 3 351 ? 160.900 157.449 81.544 1.00 84.33 351 ILE H N 1
ATOM 9021 C CA . ILE C 3 351 ? 160.795 156.139 80.891 1.00 81.43 351 ILE H CA 1
ATOM 9022 C C . ILE C 3 351 ? 160.357 156.332 79.443 1.00 85.22 351 ILE H C 1
ATOM 9023 O O . ILE C 3 351 ? 159.354 157.023 79.188 1.00 84.44 351 ILE H O 1
ATOM 9028 N N . PRO C 3 352 ? 161.071 155.767 78.470 1.00 83.73 352 PRO H N 1
ATOM 9029 C CA . PRO C 3 352 ? 160.639 155.886 77.073 1.00 81.39 352 PRO H CA 1
ATOM 9030 C C . PRO C 3 352 ? 159.305 155.192 76.837 1.00 83.31 352 PRO H C 1
ATOM 9031 O O . PRO C 3 352 ? 158.980 154.187 77.473 1.00 88.22 352 PRO H O 1
ATOM 9035 N N . ALA C 3 353 ? 158.532 155.743 75.906 1.00 86.83 353 ALA H N 1
ATOM 9036 C CA . ALA C 3 353 ? 157.244 155.183 75.517 1.00 87.06 353 ALA H CA 1
ATOM 9037 C C . ALA C 3 353 ? 157.439 154.312 74.283 1.00 86.66 353 ALA H C 1
ATOM 9038 O O . ALA C 3 353 ? 157.842 154.808 73.226 1.00 90.85 353 ALA H O 1
ATOM 9040 N N . SER C 3 354 ? 157.144 153.022 74.414 1.00 81.94 354 SER H N 1
ATOM 9041 C CA . SER C 3 354 ? 157.346 152.072 73.334 1.00 80.51 354 SER H CA 1
ATOM 9042 C C . SER C 3 354 ? 156.071 151.281 73.091 1.00 81.02 354 SER H C 1
ATOM 9043 O O . SER C 3 354 ? 155.301 151.005 74.015 1.00 84.81 354 SER H O 1
ATOM 9046 N N . MET C 3 355 ? 155.856 150.928 71.828 1.00 79.71 355 MET H N 1
ATOM 9047 C CA . MET C 3 355 ? 154.729 150.107 71.417 1.00 82.60 355 MET H CA 1
ATOM 9048 C C . MET C 3 355 ? 155.073 148.624 71.363 1.00 83.24 355 MET H C 1
ATOM 9049 O O . MET C 3 355 ? 154.205 147.809 71.032 1.00 82.42 355 MET H O 1
ATOM 9054 N N . GLU C 3 356 ? 156.307 148.251 71.695 1.00 83.09 356 GLU H N 1
ATOM 9055 C CA . GLU C 3 356 ? 156.732 146.864 71.618 1.00 80.26 356 GLU H CA 1
ATOM 9056 C C . GLU C 3 356 ? 157.690 146.555 72.760 1.00 75.75 356 GLU H C 1
ATOM 9057 O O . GLU C 3 356 ? 157.962 147.396 73.623 1.00 74.43 356 GLU H O 1
ATOM 9063 N N . LYS C 3 357 ? 158.192 145.321 72.756 1.00 77.98 357 LYS H N 1
ATOM 9064 C CA . LYS C 3 357 ? 158.999 144.819 73.859 1.00 68.79 357 LYS H CA 1
ATOM 9065 C C . LYS C 3 357 ? 160.290 145.613 74.003 1.00 69.56 357 LYS H C 1
ATOM 9066 O O . LYS C 3 357 ? 160.977 145.897 73.017 1.00 79.35 357 LYS H O 1
ATOM 9072 N N . GLY C 3 358 ? 160.613 145.973 75.237 1.00 64.63 358 GLY H N 1
ATOM 9073 C CA . GLY C 3 358 ? 161.862 146.611 75.583 1.00 63.11 358 GLY H CA 1
ATOM 9074 C C . GLY C 3 358 ? 162.891 145.612 76.065 1.00 64.29 358 GLY H C 1
ATOM 9075 O O . GLY C 3 358 ? 162.851 144.426 75.716 1.00 72.18 358 GLY H O 1
ATOM 9076 N N . ALA C 3 359 ? 163.826 146.092 76.880 1.00 61.36 359 ALA H N 1
ATOM 9077 C CA . ALA C 3 359 ? 164.851 145.222 77.451 1.00 57.45 359 ALA H CA 1
ATOM 9078 C C . ALA C 3 359 ? 165.369 145.861 78.727 1.00 57.88 359 ALA H C 1
ATOM 9079 O O . ALA C 3 359 ? 165.889 146.980 78.691 1.00 63.08 359 ALA H O 1
ATOM 9081 N N . LEU C 3 360 ? 165.235 145.157 79.847 1.00 53.02 360 LEU H N 1
ATOM 9082 C CA . LEU C 3 360 ? 165.704 145.632 81.142 1.00 52.97 360 LEU H CA 1
ATOM 9083 C C . LEU C 3 360 ? 166.891 144.780 81.573 1.00 52.59 360 LEU H C 1
ATOM 9084 O O . LEU C 3 360 ? 166.772 143.555 81.682 1.00 63.46 360 LEU H O 1
ATOM 9089 N N . VAL C 3 361 ? 168.032 145.429 81.815 1.00 50.45 361 VAL H N 1
ATOM 9090 C CA . VAL C 3 361 ? 169.254 144.746 82.212 1.00 51.34 361 VAL H CA 1
ATOM 9091 C C . VAL C 3 361 ? 169.797 145.389 83.481 1.00 57.07 361 VAL H C 1
ATOM 9092 O O . VAL C 3 361 ? 169.487 146.536 83.815 1.00 64.27 361 VAL H O 1
ATOM 9096 N N . GLN C 3 362 ? 170.622 144.622 84.192 1.00 58.57 362 GLN H N 1
ATOM 9097 C CA . GLN C 3 362 ? 171.185 145.045 85.467 1.00 59.11 362 GLN H CA 1
ATOM 9098 C C . GLN C 3 362 ? 172.646 144.634 85.544 1.00 63.16 362 GLN H C 1
ATOM 9099 O O . GLN C 3 362 ? 172.986 143.484 85.252 1.00 75.50 362 GLN H O 1
ATOM 9105 N N . THR C 3 363 ? 173.501 145.572 85.946 1.00 61.56 363 THR H N 1
ATOM 9106 C CA . THR C 3 363 ? 174.884 145.256 86.264 1.00 68.64 363 THR H CA 1
ATOM 9107 C C . THR C 3 363 ? 175.007 145.136 87.775 1.00 75.04 363 THR H C 1
ATOM 9108 O O . THR C 3 363 ? 174.840 146.144 88.483 1.00 79.37 363 THR H O 1
ATOM 9112 N N . PRO C 3 364 ? 175.275 143.940 88.313 1.00 75.59 364 PRO H N 1
ATOM 9113 C CA . PRO C 3 364 ? 175.237 143.760 89.772 1.00 74.59 364 PRO H CA 1
ATOM 9114 C C . PRO C 3 364 ? 176.473 144.259 90.498 1.00 78.88 364 PRO H C 1
ATOM 9115 O O . PRO C 3 364 ? 176.396 144.497 91.711 1.00 79.03 364 PRO H O 1
ATOM 9119 N N . SER C 3 365 ? 177.608 144.406 89.809 1.00 80.17 365 SER H N 1
ATOM 9120 C CA . SER C 3 365 ? 178.830 144.835 90.482 1.00 84.42 365 SER H CA 1
ATOM 9121 C C . SER C 3 365 ? 178.693 146.247 91.035 1.00 82.95 365 SER H C 1
ATOM 9122 O O . SER C 3 365 ? 179.125 146.526 92.160 1.00 84.37 365 SER H O 1
ATOM 9125 N N . ASP C 3 366 ? 178.104 147.154 90.258 1.00 82.77 366 ASP H N 1
ATOM 9126 C CA . ASP C 3 366 ? 177.791 148.494 90.730 1.00 82.59 366 ASP H CA 1
ATOM 9127 C C . ASP C 3 366 ? 176.305 148.686 90.993 1.00 81.22 366 ASP H C 1
ATOM 9128 O O . ASP C 3 366 ? 175.902 149.765 91.442 1.00 77.03 366 ASP H O 1
ATOM 9133 N N . GLY C 3 367 ? 175.485 147.668 90.738 1.00 83.49 367 GLY H N 1
ATOM 9134 C CA . GLY C 3 367 ? 174.058 147.748 90.979 1.00 76.84 367 GLY H CA 1
ATOM 9135 C C . GLY C 3 367 ? 173.353 148.786 90.133 1.00 69.34 367 GLY H C 1
ATOM 9136 O O . GLY C 3 367 ? 172.528 149.551 90.643 1.00 72.83 367 GLY H O 1
ATOM 9137 N N . ASN C 3 368 ? 173.663 148.828 88.841 1.00 64.70 368 ASN H N 1
ATOM 9138 C CA . ASN C 3 368 ? 173.071 149.805 87.937 1.00 61.87 368 ASN H CA 1
ATOM 9139 C C . ASN C 3 368 ? 171.990 149.148 87.090 1.00 60.01 368 ASN H C 1
ATOM 9140 O O . ASN C 3 368 ? 172.112 147.982 86.707 1.00 68.53 368 ASN H O 1
ATOM 9145 N N . LEU C 3 369 ? 170.929 149.899 86.804 1.00 55.44 369 LEU H N 1
ATOM 9146 C CA . LEU C 3 369 ? 169.806 149.402 86.023 1.00 54.68 369 LEU H CA 1
ATOM 9147 C C . LEU C 3 369 ? 169.713 150.174 84.716 1.00 56.32 369 LEU H C 1
ATOM 9148 O O . LEU C 3 369 ? 169.849 151.401 84.702 1.00 62.64 369 LEU H O 1
ATOM 9153 N N . TYR C 3 370 ? 169.483 149.456 83.619 1.00 50.52 370 TYR H N 1
ATOM 9154 C CA . TYR C 3 370 ? 169.337 150.074 82.310 1.00 48.04 370 TYR H CA 1
ATOM 9155 C C . TYR C 3 370 ? 168.113 149.505 81.613 1.00 52.47 370 TYR H C 1
ATOM 9156 O O . TYR C 3 370 ? 167.802 148.318 81.753 1.00 61.51 370 TYR H O 1
ATOM 9165 N N . TYR C 3 371 ? 167.415 150.359 80.870 1.00 50.64 371 TYR H N 1
ATOM 9166 C CA . TYR C 3 371 ? 166.220 149.953 80.143 1.00 48.46 371 TYR H CA 1
ATOM 9167 C C . TYR C 3 371 ? 166.286 150.546 78.746 1.00 53.61 371 TYR H C 1
ATOM 9168 O O . TYR C 3 371 ? 166.322 151.771 78.590 1.00 61.46 371 TYR H O 1
ATOM 9177 N N . TYR C 3 372 ? 166.310 149.676 77.742 1.00 58.17 372 TYR H N 1
ATOM 9178 C CA . TYR C 3 372 ? 166.347 150.068 76.341 1.00 63.02 372 TYR H CA 1
ATOM 9179 C C . TYR C 3 372 ? 164.976 149.837 75.725 1.00 65.49 372 TYR H C 1
ATOM 9180 O O . TYR C 3 372 ? 164.418 148.739 75.834 1.00 70.12 372 TYR H O 1
ATOM 9189 N N . ALA C 3 373 ? 164.436 150.870 75.085 1.00 65.41 373 ALA H N 1
ATOM 9190 C CA . ALA C 3 373 ? 163.138 150.783 74.437 1.00 68.49 373 ALA H CA 1
ATOM 9191 C C . ALA C 3 373 ? 163.226 151.460 73.080 1.00 78.52 373 ALA H C 1
ATOM 9192 O O . ALA C 3 373 ? 164.234 152.080 72.737 1.00 85.64 373 ALA H O 1
ATOM 9194 N N . THR C 3 374 ? 162.162 151.332 72.297 1.00 77.53 374 THR H N 1
ATOM 9195 C CA . THR C 3 374 ? 162.080 151.966 70.988 1.00 83.51 374 THR H CA 1
ATOM 9196 C C . THR C 3 374 ? 161.121 153.143 71.071 1.00 89.96 374 THR H C 1
ATOM 9197 O O . THR C 3 374 ? 159.946 152.971 71.415 1.00 94.41 374 THR H O 1
ATOM 9201 N N . GLU C 3 375 ? 161.621 154.327 70.745 1.00 95.37 375 GLU H N 1
ATOM 9202 C CA . GLU C 3 375 ? 160.853 155.559 70.815 1.00 101.53 375 GLU H CA 1
ATOM 9203 C C . GLU C 3 375 ? 160.626 156.087 69.407 1.00 116.05 375 GLU H C 1
ATOM 9204 O O . GLU C 3 375 ? 161.554 156.112 68.589 1.00 119.43 375 GLU H O 1
ATOM 9210 N N . GLN C 3 376 ? 159.390 156.497 69.124 1.00 119.43 376 GLN H N 1
ATOM 9211 C CA . GLN C 3 376 ? 159.039 157.074 67.828 1.00 126.70 376 GLN H CA 1
ATOM 9212 C C . GLN C 3 376 ? 159.313 158.573 67.890 1.00 130.92 376 GLN H C 1
ATOM 9213 O O . GLN C 3 376 ? 158.433 159.391 68.167 1.00 128.24 376 GLN H O 1
ATOM 9219 N N . ALA C 3 377 ? 160.565 158.938 67.630 1.00 137.47 377 ALA H N 1
ATOM 9220 C CA . ALA C 3 377 ? 160.990 160.330 67.670 1.00 144.87 377 ALA H CA 1
ATOM 9221 C C . ALA C 3 377 ? 161.041 160.889 66.254 1.00 153.46 377 ALA H C 1
ATOM 9222 O O . ALA C 3 377 ? 161.699 160.315 65.381 1.00 151.30 377 ALA H O 1
ATOM 9224 N N . GLU C 3 378 ? 160.361 162.019 66.049 1.00 156.38 378 GLU H N 1
ATOM 9225 C CA . GLU C 3 378 ? 160.213 162.696 64.752 1.00 155.20 378 GLU H CA 1
ATOM 9226 C C . GLU C 3 378 ? 159.974 161.711 63.604 1.00 152.89 378 GLU H C 1
ATOM 9227 O O . GLU C 3 378 ? 160.587 161.787 62.537 1.00 149.67 378 GLU H O 1
ATOM 9233 N N . GLY C 3 379 ? 159.032 160.794 63.824 1.00 149.76 379 GLY H N 1
ATOM 9234 C CA . GLY C 3 379 ? 158.625 159.856 62.796 1.00 148.19 379 GLY H CA 1
ATOM 9235 C C . GLY C 3 379 ? 159.596 158.731 62.527 1.00 147.98 379 GLY H C 1
ATOM 9236 O O . GLY C 3 379 ? 159.407 157.989 61.557 1.00 146.46 379 GLY H O 1
ATOM 9237 N N . ILE C 3 380 ? 160.626 158.579 63.354 1.00 144.40 380 ILE H N 1
ATOM 9238 C CA . ILE C 3 380 ? 161.663 157.574 63.169 1.00 140.40 380 ILE H CA 1
ATOM 9239 C C . ILE C 3 380 ? 161.759 156.752 64.446 1.00 136.82 380 ILE H C 1
ATOM 9240 O O . ILE C 3 380 ? 161.776 157.311 65.548 1.00 133.56 380 ILE H O 1
ATOM 9245 N N . LYS C 3 381 ? 161.807 155.430 64.300 1.00 132.69 381 LYS H N 1
ATOM 9246 C CA . LYS C 3 381 ? 161.989 154.543 65.444 1.00 123.43 381 LYS H CA 1
ATOM 9247 C C . LYS C 3 381 ? 163.463 154.539 65.828 1.00 120.91 381 LYS H C 1
ATOM 9248 O O . LYS C 3 381 ? 164.307 154.033 65.081 1.00 123.60 381 LYS H O 1
ATOM 9254 N N . ARG C 3 382 ? 163.775 155.108 66.986 1.00 116.49 382 ARG H N 1
ATOM 9255 C CA . ARG C 3 382 ? 165.121 155.105 67.530 1.00 114.45 382 ARG H CA 1
ATOM 9256 C C . ARG C 3 382 ? 165.132 154.302 68.821 1.00 107.61 382 ARG H C 1
ATOM 9257 O O . ARG C 3 382 ? 164.088 153.894 69.334 1.00 105.50 382 ARG H O 1
ATOM 9265 N N . VAL C 3 383 ? 166.327 154.074 69.351 1.00 102.91 383 VAL H N 1
ATOM 9266 C CA . VAL C 3 383 ? 166.495 153.378 70.619 1.00 92.70 383 VAL H CA 1
ATOM 9267 C C . VAL C 3 383 ? 166.757 154.417 71.697 1.00 92.89 383 VAL H C 1
ATOM 9268 O O . VAL C 3 383 ? 167.609 155.299 71.530 1.00 97.96 383 VAL H O 1
ATOM 9272 N N . ALA C 3 384 ? 166.006 154.333 72.789 1.00 83.87 384 ALA H N 1
ATOM 9273 C CA . ALA C 3 384 ? 166.144 155.234 73.920 1.00 77.11 384 ALA H CA 1
ATOM 9274 C C . ALA C 3 384 ? 166.511 154.434 75.160 1.00 73.82 384 ALA H C 1
ATOM 9275 O O . ALA C 3 384 ? 166.047 153.302 75.345 1.00 73.50 384 ALA H O 1
ATOM 9277 N N . VAL C 3 385 ? 167.345 155.031 76.004 1.00 68.87 385 VAL H N 1
ATOM 9278 C CA . VAL C 3 385 ? 167.879 154.383 77.193 1.00 64.33 385 VAL H CA 1
ATOM 9279 C C . VAL C 3 385 ? 167.480 155.185 78.425 1.00 66.55 385 VAL H C 1
ATOM 9280 O O . VAL C 3 385 ? 167.581 156.418 78.438 1.00 80.63 385 VAL H O 1
ATOM 9284 N N . ALA C 3 386 ? 166.981 154.482 79.438 1.00 58.56 386 ALA H N 1
ATOM 9285 C CA . ALA C 3 386 ? 166.703 155.051 80.750 1.00 55.43 386 ALA H CA 1
ATOM 9286 C C . ALA C 3 386 ? 167.547 154.303 81.770 1.00 58.86 386 ALA H C 1
ATOM 9287 O O . ALA C 3 386 ? 167.471 153.074 81.860 1.00 67.54 386 ALA H O 1
ATOM 9289 N N . TYR C 3 387 ? 168.346 155.039 82.536 1.00 56.07 387 TYR H N 1
ATOM 9290 C CA . TYR C 3 387 ? 169.291 154.440 83.463 1.00 55.60 387 TYR H CA 1
ATOM 9291 C C . TYR C 3 387 ? 168.969 154.856 84.890 1.00 56.09 387 TYR H C 1
ATOM 9292 O O . TYR C 3 387 ? 168.340 155.889 85.137 1.00 63.70 387 TYR H O 1
ATOM 9301 N N . SER C 3 388 ? 169.417 154.029 85.830 1.00 52.91 388 SER H N 1
ATOM 9302 C CA . SER C 3 388 ? 169.228 154.300 87.245 1.00 54.36 388 SER H CA 1
ATOM 9303 C C . SER C 3 388 ? 170.422 153.761 88.018 1.00 59.67 388 SER H C 1
ATOM 9304 O O . SER C 3 388 ? 170.939 152.683 87.709 1.00 66.97 388 SER H O 1
ATOM 9307 N N . THR C 3 389 ? 170.851 154.523 89.025 1.00 63.47 389 THR H N 1
ATOM 9308 C CA . THR C 3 389 ? 171.969 154.142 89.874 1.00 69.35 389 THR H CA 1
ATOM 9309 C C . THR C 3 389 ? 171.593 154.037 91.345 1.00 75.21 389 THR H C 1
ATOM 9310 O O . THR C 3 389 ? 172.442 153.654 92.158 1.00 77.13 389 THR H O 1
ATOM 9314 N N . ASP C 3 390 ? 170.353 154.367 91.713 1.00 75.17 390 ASP H N 1
ATOM 9315 C CA . ASP C 3 390 ? 169.896 154.302 93.095 1.00 77.89 390 ASP H CA 1
ATOM 9316 C C . ASP C 3 390 ? 169.099 153.033 93.381 1.00 79.97 390 ASP H C 1
ATOM 9317 O O . ASP C 3 390 ? 168.197 153.046 94.226 1.00 84.78 390 ASP H O 1
ATOM 9322 N N . LYS C 3 391 ? 169.421 151.937 92.691 1.00 76.06 391 LYS H N 1
ATOM 9323 C CA . LYS C 3 391 ? 168.730 150.655 92.854 1.00 76.47 391 LYS H CA 1
ATOM 9324 C C . LYS C 3 391 ? 167.234 150.783 92.574 1.00 77.08 391 LYS H C 1
ATOM 9325 O O . LYS C 3 391 ? 166.402 150.175 93.251 1.00 78.28 391 LYS H O 1
ATOM 9331 N N . GLY C 3 392 ? 166.889 151.576 91.562 1.00 75.67 392 GLY H N 1
ATOM 9332 C CA . GLY C 3 392 ? 165.515 151.724 91.134 1.00 68.84 392 GLY H CA 1
ATOM 9333 C C . GLY C 3 392 ? 164.700 152.760 91.877 1.00 71.78 392 GLY H C 1
ATOM 9334 O O . GLY C 3 392 ? 163.506 152.907 91.582 1.00 77.39 392 GLY H O 1
ATOM 9335 N N . ILE C 3 393 ? 165.293 153.477 92.834 1.00 72.28 393 ILE H N 1
ATOM 9336 C CA . ILE C 3 393 ? 164.557 154.521 93.542 1.00 72.64 393 ILE H CA 1
ATOM 9337 C C . ILE C 3 393 ? 164.214 155.668 92.597 1.00 76.35 393 ILE H C 1
ATOM 9338 O O . ILE C 3 393 ? 163.077 156.154 92.569 1.00 76.49 393 ILE H O 1
ATOM 9343 N N . THR C 3 394 ? 165.188 156.112 91.805 1.00 75.49 394 THR H N 1
ATOM 9344 C CA . THR C 3 394 ? 165.008 157.215 90.875 1.00 73.45 394 THR H CA 1
ATOM 9345 C C . THR C 3 394 ? 165.515 156.807 89.500 1.00 72.47 394 THR H C 1
ATOM 9346 O O . THR C 3 394 ? 166.466 156.031 89.379 1.00 76.89 394 THR H O 1
ATOM 9350 N N . TRP C 3 395 ? 164.874 157.340 88.463 1.00 69.14 395 TRP H N 1
ATOM 9351 C CA . TRP C 3 395 ? 165.251 157.053 87.087 1.00 67.78 395 TRP H CA 1
ATOM 9352 C C . TRP C 3 395 ? 165.409 158.364 86.338 1.00 69.75 395 TRP H C 1
ATOM 9353 O O . TRP C 3 395 ? 164.630 159.301 86.538 1.00 80.32 395 TRP H O 1
ATOM 9364 N N . LYS C 3 396 ? 166.414 158.427 85.471 1.00 69.55 396 LYS H N 1
ATOM 9365 C CA . LYS C 3 396 ? 166.682 159.616 84.679 1.00 75.45 396 LYS H CA 1
ATOM 9366 C C . LYS C 3 396 ? 166.895 159.220 83.227 1.00 77.17 396 LYS H C 1
ATOM 9367 O O . LYS C 3 396 ? 167.589 158.240 82.936 1.00 75.29 396 LYS H O 1
ATOM 9373 N N . ARG C 3 397 ? 166.284 159.979 82.322 1.00 77.68 397 ARG H N 1
ATOM 9374 C CA . ARG C 3 397 ? 166.467 159.743 80.897 1.00 75.40 397 ARG H CA 1
ATOM 9375 C C . ARG C 3 397 ? 167.912 160.020 80.503 1.00 79.12 397 ARG H C 1
ATOM 9376 O O . ARG C 3 397 ? 168.538 160.963 80.995 1.00 88.38 397 ARG H O 1
ATOM 9384 N N . GLY C 3 398 ? 168.449 159.184 79.612 1.00 76.46 398 GLY H N 1
ATOM 9385 C CA . GLY C 3 398 ? 169.821 159.291 79.176 1.00 78.36 398 GLY H CA 1
ATOM 9386 C C . GLY C 3 398 ? 169.941 159.744 77.727 1.00 86.37 398 GLY H C 1
ATOM 9387 O O . GLY C 3 398 ? 168.969 159.820 76.979 1.00 82.51 398 GLY H O 1
ATOM 9388 N N . ALA C 3 399 ? 171.179 160.048 77.345 1.00 96.27 399 ALA H N 1
ATOM 9389 C CA . ALA C 3 399 ? 171.499 160.456 75.982 1.00 100.75 399 ALA H CA 1
ATOM 9390 C C . ALA C 3 399 ? 171.822 159.218 75.155 1.00 104.87 399 ALA H C 1
ATOM 9391 O O . ALA C 3 399 ? 172.715 158.443 75.513 1.00 106.29 399 ALA H O 1
ATOM 9393 N N . ALA C 3 400 ? 171.095 159.036 74.050 1.00 105.61 400 ALA H N 1
ATOM 9394 C CA . ALA C 3 400 ? 171.247 157.824 73.249 1.00 108.19 400 ALA H CA 1
ATOM 9395 C C . ALA C 3 400 ? 172.627 157.738 72.606 1.00 110.75 400 ALA H C 1
ATOM 9396 O O . ALA C 3 400 ? 173.219 156.653 72.542 1.00 109.28 400 ALA H O 1
ATOM 9398 N N . ASP C 3 401 ? 173.153 158.868 72.124 1.00 112.51 401 ASP H N 1
ATOM 9399 C CA . ASP C 3 401 ? 174.395 158.858 71.354 1.00 110.36 401 ASP H CA 1
ATOM 9400 C C . ASP C 3 401 ? 175.588 158.415 72.190 1.00 109.74 401 ASP H C 1
ATOM 9401 O O . ASP C 3 401 ? 176.580 157.922 71.640 1.00 109.80 401 ASP H O 1
ATOM 9406 N N . ILE C 3 402 ? 175.521 158.602 73.503 1.00 109.92 402 ILE H N 1
ATOM 9407 C CA . ILE C 3 402 ? 176.620 158.228 74.382 1.00 109.96 402 ILE H CA 1
ATOM 9408 C C . ILE C 3 402 ? 176.435 156.821 74.933 1.00 109.51 402 ILE H C 1
ATOM 9409 O O . ILE C 3 402 ? 177.373 156.022 74.939 1.00 108.67 402 ILE H O 1
ATOM 9414 N N . MET C 3 403 ? 175.231 156.502 75.410 1.00 107.54 403 MET H N 1
ATOM 9415 C CA . MET C 3 403 ? 175.012 155.207 76.043 1.00 105.07 403 MET H CA 1
ATOM 9416 C C . MET C 3 403 ? 175.008 154.086 75.009 1.00 107.87 403 MET H C 1
ATOM 9417 O O . MET C 3 403 ? 175.734 153.095 75.152 1.00 107.62 403 MET H O 1
ATOM 9422 N N . LEU C 3 404 ? 174.221 154.241 73.951 1.00 107.93 404 LEU H N 1
ATOM 9423 C CA . LEU C 3 404 ? 174.064 153.197 72.956 1.00 108.53 404 LEU H CA 1
ATOM 9424 C C . LEU C 3 404 ? 175.320 153.075 72.099 1.00 111.87 404 LEU H C 1
ATOM 9425 O O . LEU C 3 404 ? 176.151 153.985 72.065 1.00 112.20 404 LEU H O 1
ATOM 9430 N N . PRO C 3 405 ? 175.496 151.945 71.413 1.00 112.01 405 PRO H N 1
ATOM 9431 C CA . PRO C 3 405 ? 176.608 151.828 70.462 1.00 114.75 405 PRO H CA 1
ATOM 9432 C C . PRO C 3 405 ? 176.469 152.826 69.322 1.00 119.64 405 PRO H C 1
ATOM 9433 O O . PRO C 3 405 ? 175.454 153.505 69.155 1.00 120.61 405 PRO H O 1
ATOM 9437 N N . ALA C 3 406 ? 177.526 152.900 68.516 1.00 124.27 406 ALA H N 1
ATOM 9438 C CA . ALA C 3 406 ? 177.579 153.771 67.345 1.00 129.95 406 ALA H CA 1
ATOM 9439 C C . ALA C 3 406 ? 177.368 152.986 66.057 1.00 138.21 406 ALA H C 1
ATOM 9440 O O . ALA C 3 406 ? 178.035 153.234 65.048 1.00 141.45 406 ALA H O 1
ATOM 9442 N N . ASP C 3 407 ? 176.454 152.023 66.081 1.00 141.47 407 ASP H N 1
ATOM 9443 C CA . ASP C 3 407 ? 176.219 151.141 64.946 1.00 146.38 407 ASP H CA 1
ATOM 9444 C C . ASP C 3 407 ? 175.735 151.941 63.740 1.00 151.17 407 ASP H C 1
ATOM 9445 O O . ASP C 3 407 ? 174.726 152.656 63.843 1.00 150.94 407 ASP H O 1
ATOM 9450 N N . PRO C 3 408 ? 176.422 151.866 62.597 1.00 152.48 408 PRO H N 1
ATOM 9451 C CA . PRO C 3 408 ? 176.008 152.668 61.434 1.00 153.26 408 PRO H CA 1
ATOM 9452 C C . PRO C 3 408 ? 174.651 152.283 60.878 1.00 156.85 408 PRO H C 1
ATOM 9453 O O . PRO C 3 408 ? 173.922 153.152 60.382 1.00 158.15 408 PRO H O 1
ATOM 9457 N N . PHE C 3 409 ? 174.289 151.000 60.943 1.00 157.16 409 PHE H N 1
ATOM 9458 C CA . PHE C 3 409 ? 173.030 150.540 60.372 1.00 155.12 409 PHE H CA 1
ATOM 9459 C C . PHE C 3 409 ? 171.825 151.048 61.150 1.00 149.77 409 PHE H C 1
ATOM 9460 O O . PHE C 3 409 ? 170.723 151.108 60.594 1.00 145.04 409 PHE H O 1
ATOM 9468 N N . TYR C 3 410 ? 172.007 151.406 62.419 1.00 148.89 410 TYR H N 1
ATOM 9469 C CA . TYR C 3 410 ? 170.927 151.889 63.265 1.00 151.26 410 TYR H CA 1
ATOM 9470 C C . TYR C 3 410 ? 170.928 153.405 63.410 1.00 153.45 410 TYR H C 1
ATOM 9471 O O . TYR C 3 410 ? 170.153 153.943 64.206 1.00 151.44 410 TYR H O 1
ATOM 9480 N N . THR C 3 411 ? 171.788 154.103 62.664 1.00 155.93 411 THR H N 1
ATOM 9481 C CA . THR C 3 411 ? 171.772 155.562 62.683 1.00 155.84 411 THR H CA 1
ATOM 9482 C C . THR C 3 411 ? 170.475 156.109 62.100 1.00 154.08 411 THR H C 1
ATOM 9483 O O . THR C 3 411 ? 169.922 157.090 62.610 1.00 149.46 411 THR H O 1
ATOM 9487 N N . VAL C 3 412 ? 169.975 155.488 61.030 1.00 154.77 412 VAL H N 1
ATOM 9488 C CA . VAL C 3 412 ? 168.775 155.982 60.364 1.00 152.10 412 VAL H CA 1
ATOM 9489 C C . VAL C 3 412 ? 167.485 155.433 60.965 1.00 148.98 412 VAL H C 1
ATOM 9490 O O . VAL C 3 412 ? 166.409 155.992 60.710 1.00 149.08 412 VAL H O 1
ATOM 9494 N N . GLY C 3 413 ? 167.557 154.363 61.746 1.00 145.06 413 GLY H N 1
ATOM 9495 C CA . GLY C 3 413 ? 166.363 153.795 62.337 1.00 139.32 413 GLY H CA 1
ATOM 9496 C C . GLY C 3 413 ? 166.639 152.407 62.870 1.00 135.25 413 GLY H C 1
ATOM 9497 O O . GLY C 3 413 ? 167.753 151.884 62.771 1.00 138.14 413 GLY H O 1
ATOM 9498 N N . TYR C 3 414 ? 165.589 151.813 63.438 1.00 128.55 414 TYR H N 1
ATOM 9499 C CA . TYR C 3 414 ? 165.656 150.480 64.036 1.00 124.79 414 TYR H CA 1
ATOM 9500 C C . TYR C 3 414 ? 164.621 149.602 63.346 1.00 124.07 414 TYR H C 1
ATOM 9501 O O . TYR C 3 414 ? 163.457 149.539 63.775 1.00 127.65 414 TYR H O 1
ATOM 9510 N N . PRO C 3 415 ? 164.998 148.915 62.263 1.00 121.71 415 PRO H N 1
ATOM 9511 C CA . PRO C 3 415 ? 164.007 148.141 61.496 1.00 125.73 415 PRO H CA 1
ATOM 9512 C C . PRO C 3 415 ? 163.368 147.002 62.273 1.00 123.95 415 PRO H C 1
ATOM 9513 O O . PRO C 3 415 ? 162.215 146.651 61.996 1.00 126.01 415 PRO H O 1
ATOM 9517 N N . LEU C 3 416 ? 164.082 146.407 63.225 1.00 120.95 416 LEU H N 1
ATOM 9518 C CA . LEU C 3 416 ? 163.550 145.264 63.949 1.00 119.49 416 LEU H CA 1
ATOM 9519 C C . LEU C 3 416 ? 162.410 145.692 64.876 1.00 116.58 416 LEU H C 1
ATOM 9520 O O . LEU C 3 416 ? 162.405 146.810 65.396 1.00 113.62 416 LEU H O 1
ATOM 9525 N N . PRO C 3 417 ? 161.421 144.815 65.089 1.00 115.84 417 PRO H N 1
ATOM 9526 C CA . PRO C 3 417 ? 160.258 145.191 65.907 1.00 115.54 417 PRO H CA 1
ATOM 9527 C C . PRO C 3 417 ? 160.408 144.914 67.398 1.00 112.25 417 PRO H C 1
ATOM 9528 O O . PRO C 3 417 ? 159.403 144.882 68.113 1.00 107.13 417 PRO H O 1
ATOM 9532 N N . PHE C 3 418 ? 161.631 144.689 67.876 1.00 109.24 418 PHE H N 1
ATOM 9533 C CA . PHE C 3 418 ? 161.858 144.430 69.293 1.00 98.42 418 PHE H CA 1
ATOM 9534 C C . PHE C 3 418 ? 163.334 144.621 69.613 1.00 97.08 418 PHE H C 1
ATOM 9535 O O . PHE C 3 418 ? 164.190 144.572 68.727 1.00 104.74 418 PHE H O 1
ATOM 9543 N N . VAL C 3 419 ? 163.618 144.833 70.897 1.00 89.25 419 VAL H N 1
ATOM 9544 C CA . VAL C 3 419 ? 164.974 145.048 71.389 1.00 89.51 419 VAL H CA 1
ATOM 9545 C C . VAL C 3 419 ? 165.291 143.968 72.414 1.00 90.43 419 VAL H C 1
ATOM 9546 O O . VAL C 3 419 ? 164.511 143.744 73.347 1.00 91.18 419 VAL H O 1
ATOM 9550 N N . CYS C 3 420 ? 166.431 143.303 72.242 1.00 90.94 420 CYS H N 1
ATOM 9551 C CA . CYS C 3 420 ? 166.882 142.265 73.159 1.00 86.54 420 CYS H CA 1
ATOM 9552 C C . CYS C 3 420 ? 168.249 142.622 73.725 1.00 79.34 420 CYS H C 1
ATOM 9553 O O . CYS C 3 420 ? 169.135 143.082 72.997 1.00 85.02 420 CYS H O 1
ATOM 9556 N N . ALA C 3 421 ? 168.408 142.403 75.028 1.00 70.72 421 ALA H N 1
ATOM 9557 C CA . ALA C 3 421 ? 169.661 142.675 75.715 1.00 73.25 421 ALA H CA 1
ATOM 9558 C C . ALA C 3 421 ? 169.693 141.869 77.004 1.00 76.35 421 ALA H C 1
ATOM 9559 O O . ALA C 3 421 ? 168.672 141.740 77.684 1.00 82.10 421 ALA H O 1
ATOM 9561 N N . PHE C 3 422 ? 170.864 141.326 77.330 1.00 75.72 422 PHE H N 1
ATOM 9562 C CA . PHE C 3 422 ? 171.054 140.596 78.574 1.00 79.73 422 PHE H CA 1
ATOM 9563 C C . PHE C 3 422 ? 172.406 140.965 79.165 1.00 80.16 422 PHE H C 1
ATOM 9564 O O . PHE C 3 422 ? 173.338 141.334 78.445 1.00 83.50 422 PHE H O 1
ATOM 9572 N N . ASP C 3 423 ? 172.502 140.863 80.488 1.00 80.19 423 ASP H N 1
ATOM 9573 C CA . ASP C 3 423 ? 173.716 141.218 81.201 1.00 77.94 423 ASP H CA 1
ATOM 9574 C C . ASP C 3 423 ? 174.665 140.022 81.263 1.00 86.67 423 ASP H C 1
ATOM 9575 O O . ASP C 3 423 ? 174.413 138.960 80.690 1.00 93.83 423 ASP H O 1
ATOM 9580 N N . ASP C 3 424 ? 175.776 140.201 81.968 1.00 87.67 424 ASP H N 1
ATOM 9581 C CA . ASP C 3 424 ? 176.784 139.161 82.131 1.00 91.83 424 ASP H CA 1
ATOM 9582 C C . ASP C 3 424 ? 177.078 138.829 83.583 1.00 94.87 424 ASP H C 1
ATOM 9583 O O . ASP C 3 424 ? 177.265 137.655 83.916 1.00 99.46 424 ASP H O 1
ATOM 9588 N N . GLY C 3 425 ? 177.132 139.829 84.456 1.00 94.25 425 GLY H N 1
ATOM 9589 C CA . GLY C 3 425 ? 177.414 139.587 85.855 1.00 92.23 425 GLY H CA 1
ATOM 9590 C C . GLY C 3 425 ? 178.399 140.569 86.452 1.00 90.94 425 GLY H C 1
ATOM 9591 O O . GLY C 3 425 ? 178.421 140.764 87.671 1.00 86.31 425 GLY H O 1
ATOM 9592 N N . ALA C 3 426 ? 179.225 141.196 85.609 1.00 94.38 426 ALA H N 1
ATOM 9593 C CA . ALA C 3 426 ? 180.226 142.141 86.105 1.00 97.93 426 ALA H CA 1
ATOM 9594 C C . ALA C 3 426 ? 180.565 143.129 84.988 1.00 96.51 426 ALA H C 1
ATOM 9595 O O . ALA C 3 426 ? 181.335 142.799 84.082 1.00 103.23 426 ALA H O 1
ATOM 9597 N N . TYR C 3 427 ? 179.991 144.331 85.076 1.00 89.48 427 TYR H N 1
ATOM 9598 C CA . TYR C 3 427 ? 180.333 145.463 84.209 1.00 92.22 427 TYR H CA 1
ATOM 9599 C C . TYR C 3 427 ? 180.211 145.120 82.726 1.00 95.10 427 TYR H C 1
ATOM 9600 O O . TYR C 3 427 ? 180.981 145.621 81.904 1.00 102.32 427 TYR H O 1
ATOM 9609 N N . ASN C 3 428 ? 179.249 144.277 82.361 1.00 89.13 428 ASN H N 1
ATOM 9610 C CA . ASN C 3 428 ? 179.162 143.799 80.988 1.00 89.23 428 ASN H CA 1
ATOM 9611 C C . ASN C 3 428 ? 177.705 143.633 80.589 1.00 91.15 428 ASN H C 1
ATOM 9612 O O . ASN C 3 428 ? 176.925 143.014 81.319 1.00 99.04 428 ASN H O 1
ATOM 9617 N N . ILE C 3 429 ? 177.349 144.184 79.430 1.00 86.46 429 ILE H N 1
ATOM 9618 C CA . ILE C 3 429 ? 176.013 144.064 78.863 1.00 82.19 429 ILE H CA 1
ATOM 9619 C C . ILE C 3 429 ? 176.156 143.629 77.411 1.00 83.29 429 ILE H C 1
ATOM 9620 O O . ILE C 3 429 ? 177.144 143.949 76.743 1.00 90.09 429 ILE H O 1
ATOM 9625 N N . TYR C 3 430 ? 175.166 142.885 76.925 1.00 79.95 430 TYR H N 1
ATOM 9626 C CA . TYR C 3 430 ? 175.124 142.430 75.543 1.00 82.55 430 TYR H CA 1
ATOM 9627 C C . TYR C 3 430 ? 173.910 143.035 74.851 1.00 86.27 430 TYR H C 1
ATOM 9628 O O . TYR C 3 430 ? 172.819 143.088 75.425 1.00 86.32 430 TYR H O 1
ATOM 9637 N N . GLN C 3 431 ? 174.113 143.496 73.616 1.00 88.90 431 GLN H N 1
ATOM 9638 C CA . GLN C 3 431 ? 173.155 144.337 72.901 1.00 89.82 431 GLN H CA 1
ATOM 9639 C C . GLN C 3 431 ? 172.875 143.718 71.525 1.00 93.31 431 GLN H C 1
ATOM 9640 O O . GLN C 3 431 ? 173.163 144.304 70.481 1.00 99.96 431 GLN H O 1
ATOM 9646 N N . LEU C 3 432 ? 172.423 142.461 71.545 1.00 95.08 432 LEU H N 1
ATOM 9647 C CA . LEU C 3 432 ? 172.109 141.689 70.342 1.00 104.55 432 LEU H CA 1
ATOM 9648 C C . LEU C 3 432 ? 171.463 142.540 69.255 1.00 107.48 432 LEU H C 1
ATOM 9649 O O . LEU C 3 432 ? 170.465 143.226 69.491 1.00 106.02 432 LEU H O 1
ATOM 9654 N N . GLY C 3 433 ? 172.028 142.459 68.054 1.00 113.40 433 GLY H N 1
ATOM 9655 C CA . GLY C 3 433 ? 171.566 143.236 66.922 1.00 120.27 433 GLY H CA 1
ATOM 9656 C C . GLY C 3 433 ? 172.586 144.211 66.377 1.00 132.11 433 GLY H C 1
ATOM 9657 O O . GLY C 3 433 ? 172.840 145.265 66.969 1.00 133.27 433 GLY H O 1
ATOM 9658 N N . GLY C 3 434 ? 173.192 143.849 65.248 1.00 136.07 434 GLY H N 1
ATOM 9659 C CA . GLY C 3 434 ? 174.004 144.771 64.482 1.00 138.66 434 GLY H CA 1
ATOM 9660 C C . GLY C 3 434 ? 173.320 145.200 63.199 1.00 144.01 434 GLY H C 1
ATOM 9661 O O . GLY C 3 434 ? 173.321 146.386 62.856 1.00 146.71 434 GLY H O 1
ATOM 9662 N N . VAL C 3 435 ? 172.720 144.245 62.484 1.00 143.65 435 VAL H N 1
ATOM 9663 C CA . VAL C 3 435 ? 171.930 144.512 61.288 1.00 148.96 435 VAL H CA 1
ATOM 9664 C C . VAL C 3 435 ? 170.660 143.671 61.356 1.00 145.42 435 VAL H C 1
ATOM 9665 O O . VAL C 3 435 ? 170.424 142.938 62.320 1.00 141.07 435 VAL H O 1
ATOM 9669 N N . SER C 3 436 ? 169.839 143.775 60.312 1.00 142.17 436 SER H N 1
ATOM 9670 C CA . SER C 3 436 ? 168.600 143.015 60.209 1.00 139.91 436 SER H CA 1
ATOM 9671 C C . SER C 3 436 ? 168.815 141.593 59.704 1.00 142.27 436 SER H C 1
ATOM 9672 O O . SER C 3 436 ? 167.833 140.860 59.537 1.00 143.23 436 SER H O 1
ATOM 9675 N N . SER C 3 437 ? 170.066 141.201 59.448 1.00 142.88 437 SER H N 1
ATOM 9676 C CA . SER C 3 437 ? 170.437 139.879 58.951 1.00 142.70 437 SER H CA 1
ATOM 9677 C C . SER C 3 437 ? 169.749 139.561 57.629 1.00 144.11 437 SER H C 1
ATOM 9678 O O . SER C 3 437 ? 169.256 140.462 56.944 1.00 143.73 437 SER H O 1
ATOM 9681 N N . SER C 3 438 ? 169.723 138.283 57.257 1.00 142.96 438 SER H N 1
ATOM 9682 C CA . SER C 3 438 ? 169.091 137.850 56.011 1.00 144.54 438 SER H CA 1
ATOM 9683 C C . SER C 3 438 ? 167.586 137.795 56.238 1.00 145.08 438 SER H C 1
ATOM 9684 O O . SER C 3 438 ? 167.017 136.751 56.557 1.00 142.88 438 SER H O 1
ATOM 9687 N N . GLY C 3 439 ? 166.934 138.943 56.071 1.00 143.63 439 GLY H N 1
ATOM 9688 C CA . GLY C 3 439 ? 165.507 139.041 56.297 1.00 141.56 439 GLY H CA 1
ATOM 9689 C C . GLY C 3 439 ? 165.168 139.686 57.624 1.00 141.28 439 GLY H C 1
ATOM 9690 O O . GLY C 3 439 ? 165.256 140.909 57.769 1.00 140.50 439 GLY H O 1
ATOM 9691 N N . THR C 3 440 ? 164.779 138.875 58.600 1.00 139.42 440 THR H N 1
ATOM 9692 C CA . THR C 3 440 ? 164.423 139.343 59.931 1.00 136.77 440 THR H CA 1
ATOM 9693 C C . THR C 3 440 ? 165.496 138.929 60.936 1.00 136.68 440 THR H C 1
ATOM 9694 O O . THR C 3 440 ? 166.499 138.298 60.590 1.00 140.90 440 THR H O 1
ATOM 9698 N N . PHE C 3 441 ? 165.269 139.317 62.194 1.00 131.15 441 PHE H N 1
ATOM 9699 C CA . PHE C 3 441 ? 166.096 138.955 63.345 1.00 126.68 441 PHE H CA 1
ATOM 9700 C C . PHE C 3 441 ? 167.501 139.543 63.290 1.00 128.50 441 PHE H C 1
ATOM 9701 O O . PHE C 3 441 ? 167.966 139.995 62.239 1.00 133.65 441 PHE H O 1
ATOM 9709 N N . PHE C 3 442 ? 168.174 139.549 64.438 1.00 125.65 442 PHE H N 1
ATOM 9710 C CA . PHE C 3 442 ? 169.494 140.141 64.564 1.00 125.72 442 PHE H CA 1
ATOM 9711 C C . PHE C 3 442 ? 170.552 139.237 63.935 1.00 129.54 442 PHE H C 1
ATOM 9712 O O . PHE C 3 442 ? 170.301 138.078 63.591 1.00 131.84 442 PHE H O 1
ATOM 9720 N N . SER C 3 443 ? 171.749 139.785 63.783 1.00 132.25 443 SER H N 1
ATOM 9721 C CA . SER C 3 443 ? 172.885 139.018 63.283 1.00 130.83 443 SER H CA 1
ATOM 9722 C C . SER C 3 443 ? 174.114 139.132 64.168 1.00 124.64 443 SER H C 1
ATOM 9723 O O . SER C 3 443 ? 174.836 138.146 64.337 1.00 121.83 443 SER H O 1
ATOM 9726 N N . SER C 3 444 ? 174.376 140.310 64.727 1.00 124.77 444 SER H N 1
ATOM 9727 C CA . SER C 3 444 ? 175.619 140.594 65.424 1.00 122.16 444 SER H CA 1
ATOM 9728 C C . SER C 3 444 ? 175.348 140.895 66.891 1.00 118.58 444 SER H C 1
ATOM 9729 O O . SER C 3 444 ? 174.216 141.176 67.295 1.00 119.48 444 SER H O 1
ATOM 9732 N N . ILE C 3 445 ? 176.413 140.832 67.686 1.00 115.56 445 ILE H N 1
ATOM 9733 C CA . ILE C 3 445 ? 176.352 141.048 69.126 1.00 108.45 445 ILE H CA 1
ATOM 9734 C C . ILE C 3 445 ? 177.313 142.173 69.488 1.00 110.13 445 ILE H C 1
ATOM 9735 O O . ILE C 3 445 ? 178.457 142.198 69.016 1.00 115.54 445 ILE H O 1
ATOM 9740 N N . TRP C 3 446 ? 176.837 143.111 70.303 1.00 106.09 446 TRP H N 1
ATOM 9741 C CA . TRP C 3 446 ? 177.643 144.202 70.834 1.00 105.58 446 TRP H CA 1
ATOM 9742 C C . TRP C 3 446 ? 177.829 144.015 72.333 1.00 100.46 446 TRP H C 1
ATOM 9743 O O . TRP C 3 446 ? 176.852 143.809 73.061 1.00 98.60 446 TRP H O 1
ATOM 9754 N N . LYS C 3 447 ? 179.073 144.112 72.793 1.00 97.96 447 LYS H N 1
ATOM 9755 C CA . LYS C 3 447 ? 179.398 144.045 74.213 1.00 95.94 447 LYS H CA 1
ATOM 9756 C C . LYS C 3 447 ? 179.836 145.423 74.688 1.00 99.29 447 LYS H C 1
ATOM 9757 O O . LYS C 3 447 ? 180.709 146.046 74.073 1.00 106.27 447 LYS H O 1
ATOM 9763 N N . GLY C 3 448 ? 179.235 145.891 75.775 1.00 97.22 448 GLY H N 1
ATOM 9764 C CA . GLY C 3 448 ? 179.479 147.235 76.257 1.00 99.99 448 GLY H CA 1
ATOM 9765 C C . GLY C 3 448 ? 179.848 147.263 77.724 1.00 100.47 448 GLY H C 1
ATOM 9766 O O . GLY C 3 448 ? 179.421 146.422 78.515 1.00 101.28 448 GLY H O 1
ATOM 9767 N N . ILE C 3 449 ? 180.660 148.257 78.076 1.00 98.36 449 ILE H N 1
ATOM 9768 C CA . ILE C 3 449 ? 181.123 148.469 79.442 1.00 94.01 449 ILE H CA 1
ATOM 9769 C C . ILE C 3 449 ? 181.021 149.959 79.749 1.00 99.51 449 ILE H C 1
ATOM 9770 O O . ILE C 3 449 ? 181.385 150.795 78.916 1.00 106.29 449 ILE H O 1
ATOM 9775 N N . LEU C 3 450 ? 180.511 150.297 80.934 1.00 100.17 450 LEU H N 1
ATOM 9776 C CA . LEU C 3 450 ? 180.638 151.668 81.421 1.00 101.55 450 LEU H CA 1
ATOM 9777 C C . LEU C 3 450 ? 182.104 152.063 81.543 1.00 104.59 450 LEU H C 1
ATOM 9778 O O . LEU C 3 450 ? 182.907 151.348 82.149 1.00 107.37 450 LEU H O 1
ATOM 9783 N N . LYS C 3 451 ? 182.443 153.218 80.962 1.00 103.85 451 LYS H N 1
ATOM 9784 C CA . LYS C 3 451 ? 183.820 153.708 80.982 1.00 105.25 451 LYS H CA 1
ATOM 9785 C C . LYS C 3 451 ? 184.313 153.960 82.398 1.00 104.71 451 LYS H C 1
ATOM 9786 O O . LYS C 3 451 ? 185.467 153.652 82.721 1.00 110.43 451 LYS H O 1
ATOM 9792 N N . LEU C 3 452 ? 183.471 154.558 83.246 1.00 100.50 452 LEU H N 1
ATOM 9793 C CA . LEU C 3 452 ? 183.867 154.807 84.627 1.00 102.26 452 LEU H CA 1
ATOM 9794 C C . LEU C 3 452 ? 184.346 153.527 85.292 1.00 104.95 452 LEU H C 1
ATOM 9795 O O . LEU C 3 452 ? 185.280 153.553 86.101 1.00 102.09 452 LEU H O 1
ATOM 9800 N N . ASN C 3 453 ? 183.736 152.396 84.939 1.00 107.59 453 ASN H N 1
ATOM 9801 C CA . ASN C 3 453 ? 184.114 151.088 85.450 1.00 107.72 453 ASN H CA 1
ATOM 9802 C C . ASN C 3 453 ? 184.807 150.238 84.385 1.00 111.09 453 ASN H C 1
ATOM 9803 O O . ASN C 3 453 ? 184.672 149.012 84.383 1.00 110.35 453 ASN H O 1
ATOM 9808 N N . GLU C 3 454 ? 185.538 150.877 83.465 1.00 115.53 454 GLU H N 1
ATOM 9809 C CA . GLU C 3 454 ? 186.328 150.125 82.491 1.00 120.33 454 GLU H CA 1
ATOM 9810 C C . GLU C 3 454 ? 187.320 149.207 83.190 1.00 121.50 454 GLU H C 1
ATOM 9811 O O . GLU C 3 454 ? 187.457 148.030 82.835 1.00 116.90 454 GLU H O 1
ATOM 9817 N N . ASN C 3 455 ? 188.024 149.733 84.184 1.00 122.72 455 ASN H N 1
ATOM 9818 C CA . ASN C 3 455 ? 188.999 148.959 84.932 1.00 123.62 455 ASN H CA 1
ATOM 9819 C C . ASN C 3 455 ? 188.465 148.665 86.327 1.00 116.76 455 ASN H C 1
ATOM 9820 O O . ASN C 3 455 ? 187.448 149.226 86.739 1.00 115.24 455 ASN H O 1
ATOM 9825 N N . GLU D 4 31 ? 179.158 182.737 143.968 1.00 136.50 31 GLU I N 1
ATOM 9826 C CA . GLU D 4 31 ? 178.052 181.906 143.506 1.00 142.93 31 GLU I CA 1
ATOM 9827 C C . GLU D 4 31 ? 178.438 181.165 142.221 1.00 144.16 31 GLU I C 1
ATOM 9828 O O . GLU D 4 31 ? 179.094 180.123 142.287 1.00 141.63 31 GLU I O 1
ATOM 9834 N N . GLU D 4 32 ? 178.040 181.696 141.057 1.00 145.34 32 GLU I N 1
ATOM 9835 C CA . GLU D 4 32 ? 178.418 181.051 139.801 1.00 143.21 32 GLU I CA 1
ATOM 9836 C C . GLU D 4 32 ? 179.923 181.110 139.573 1.00 146.07 32 GLU I C 1
ATOM 9837 O O . GLU D 4 32 ? 180.484 180.223 138.924 1.00 146.65 32 GLU I O 1
ATOM 9843 N N . LYS D 4 33 ? 180.587 182.154 140.073 1.00 146.07 33 LYS I N 1
ATOM 9844 C CA . LYS D 4 33 ? 182.042 182.215 139.974 1.00 142.90 33 LYS I CA 1
ATOM 9845 C C . LYS D 4 33 ? 182.688 181.070 140.744 1.00 143.49 33 LYS I C 1
ATOM 9846 O O . LYS D 4 33 ? 183.632 180.433 140.258 1.00 141.19 33 LYS I O 1
ATOM 9852 N N . GLN D 4 34 ? 182.181 180.787 141.944 1.00 144.44 34 GLN I N 1
ATOM 9853 C CA . GLN D 4 34 ? 182.635 179.614 142.681 1.00 144.19 34 GLN I CA 1
ATOM 9854 C C . GLN D 4 34 ? 182.304 178.328 141.932 1.00 145.64 34 GLN I C 1
ATOM 9855 O O . GLN D 4 34 ? 183.055 177.351 142.021 1.00 147.79 34 GLN I O 1
ATOM 9861 N N . ARG D 4 35 ? 181.200 178.318 141.176 1.00 144.84 35 ARG I N 1
ATOM 9862 C CA . ARG D 4 35 ? 180.858 177.163 140.347 1.00 142.92 35 ARG I CA 1
ATOM 9863 C C . ARG D 4 35 ? 181.887 176.948 139.240 1.00 142.96 35 ARG I C 1
ATOM 9864 O O . ARG D 4 35 ? 182.302 175.812 138.964 1.00 143.78 35 ARG I O 1
ATOM 9872 N N . ARG D 4 36 ? 182.314 178.025 138.590 1.00 141.69 36 ARG I N 1
ATOM 9873 C CA . ARG D 4 36 ? 183.356 177.879 137.584 1.00 141.13 36 ARG I CA 1
ATOM 9874 C C . ARG D 4 36 ? 184.654 177.428 138.229 1.00 141.26 36 ARG I C 1
ATOM 9875 O O . ARG D 4 36 ? 185.387 176.600 137.669 1.00 141.79 36 ARG I O 1
ATOM 9883 N N . HIS D 4 37 ? 184.943 177.958 139.418 1.00 142.49 37 HIS I N 1
ATOM 9884 C CA . HIS D 4 37 ? 186.204 177.649 140.073 1.00 144.93 37 HIS I CA 1
ATOM 9885 C C . HIS D 4 37 ? 186.269 176.178 140.476 1.00 143.74 37 HIS I C 1
ATOM 9886 O O . HIS D 4 37 ? 187.291 175.520 140.251 1.00 142.42 37 HIS I O 1
ATOM 9893 N N . ASP D 4 38 ? 185.188 175.628 141.049 1.00 142.87 38 ASP I N 1
ATOM 9894 C CA . ASP D 4 38 ? 185.282 174.224 141.443 1.00 141.15 38 ASP I CA 1
ATOM 9895 C C . ASP D 4 38 ? 185.192 173.306 140.229 1.00 139.39 38 ASP I C 1
ATOM 9896 O O . ASP D 4 38 ? 185.808 172.232 140.230 1.00 136.08 38 ASP I O 1
ATOM 9901 N N . ASN D 4 39 ? 184.493 173.722 139.166 1.00 140.30 39 ASN I N 1
ATOM 9902 C CA . ASN D 4 39 ? 184.515 172.927 137.942 1.00 136.73 39 ASN I CA 1
ATOM 9903 C C . ASN D 4 39 ? 185.928 172.820 137.375 1.00 137.52 39 ASN I C 1
ATOM 9904 O O . ASN D 4 39 ? 186.398 171.721 137.045 1.00 134.79 39 ASN I O 1
ATOM 9909 N N . GLU D 4 40 ? 186.634 173.952 137.271 1.00 140.87 40 GLU I N 1
ATOM 9910 C CA . GLU D 4 40 ? 187.983 173.903 136.713 1.00 138.82 40 GLU I CA 1
ATOM 9911 C C . GLU D 4 40 ? 188.973 173.229 137.660 1.00 137.30 40 GLU I C 1
ATOM 9912 O O . GLU D 4 40 ? 189.892 172.542 137.192 1.00 133.92 40 GLU I O 1
ATOM 9918 N N . VAL D 4 41 ? 188.802 173.370 138.981 1.00 138.17 41 VAL I N 1
ATOM 9919 C CA . VAL D 4 41 ? 189.736 172.678 139.872 1.00 139.93 41 VAL I CA 1
ATOM 9920 C C . VAL D 4 41 ? 189.530 171.170 139.768 1.00 139.98 41 VAL I C 1
ATOM 9921 O O . VAL D 4 41 ? 190.502 170.401 139.786 1.00 136.25 41 VAL I O 1
ATOM 9925 N N . ALA D 4 42 ? 188.278 170.719 139.617 1.00 141.39 42 ALA I N 1
ATOM 9926 C CA . ALA D 4 42 ? 188.024 169.290 139.455 1.00 136.16 42 ALA I CA 1
ATOM 9927 C C . ALA D 4 42 ? 188.602 168.770 138.147 1.00 131.58 42 ALA I C 1
ATOM 9928 O O . ALA D 4 42 ? 189.353 167.787 138.133 1.00 129.89 42 ALA I O 1
ATOM 9930 N N . PHE D 4 43 ? 188.272 169.430 137.024 1.00 129.79 43 PHE I N 1
ATOM 9931 C CA . PHE D 4 43 ? 188.819 169.029 135.730 1.00 125.32 43 PHE I CA 1
ATOM 9932 C C . PHE D 4 43 ? 190.333 168.915 135.801 1.00 130.83 43 PHE I C 1
ATOM 9933 O O . PHE D 4 43 ? 190.918 167.920 135.365 1.00 131.61 43 PHE I O 1
ATOM 9941 N N . ASN D 4 44 ? 190.986 169.916 136.402 1.00 133.56 44 ASN I N 1
ATOM 9942 C CA . ASN D 4 44 ? 192.441 169.895 136.488 1.00 132.13 44 ASN I CA 1
ATOM 9943 C C . ASN D 4 44 ? 192.933 168.719 137.318 1.00 131.39 44 ASN I C 1
ATOM 9944 O O . ASN D 4 44 ? 193.939 168.087 136.975 1.00 128.63 44 ASN I O 1
ATOM 9949 N N . ALA D 4 45 ? 192.236 168.399 138.414 1.00 132.30 45 ALA I N 1
ATOM 9950 C CA . ALA D 4 45 ? 192.582 167.187 139.158 1.00 130.92 45 ALA I CA 1
ATOM 9951 C C . ALA D 4 45 ? 192.470 165.933 138.292 1.00 131.40 45 ALA I C 1
ATOM 9952 O O . ALA D 4 45 ? 193.179 164.955 138.520 1.00 128.92 45 ALA I O 1
ATOM 9954 N N . TYR D 4 46 ? 191.596 165.924 137.302 1.00 133.59 46 TYR I N 1
ATOM 9955 C CA . TYR D 4 46 ? 191.514 164.715 136.468 1.00 130.58 46 TYR I CA 1
ATOM 9956 C C . TYR D 4 46 ? 192.726 164.508 135.594 1.00 128.29 46 TYR I C 1
ATOM 9957 O O . TYR D 4 46 ? 192.726 163.573 134.794 1.00 124.47 46 TYR I O 1
ATOM 9966 N N . ALA D 4 47 ? 193.714 165.406 135.662 1.00 130.17 47 ALA I N 1
ATOM 9967 C CA . ALA D 4 47 ? 194.965 165.184 134.944 1.00 132.38 47 ALA I CA 1
ATOM 9968 C C . ALA D 4 47 ? 195.863 164.269 135.764 1.00 133.54 47 ALA I C 1
ATOM 9969 O O . ALA D 4 47 ? 196.079 163.111 135.404 1.00 133.46 47 ALA I O 1
ATOM 9971 N N . ASP D 4 48 ? 196.306 164.754 136.932 1.00 132.11 48 ASP I N 1
ATOM 9972 C CA . ASP D 4 48 ? 197.254 164.024 137.772 1.00 133.64 48 ASP I CA 1
ATOM 9973 C C . ASP D 4 48 ? 196.691 162.672 138.182 1.00 135.84 48 ASP I C 1
ATOM 9974 O O . ASP D 4 48 ? 197.424 161.824 138.700 1.00 135.95 48 ASP I O 1
ATOM 9979 N N . SER D 4 49 ? 195.400 162.449 137.931 1.00 134.47 49 SER I N 1
ATOM 9980 C CA . SER D 4 49 ? 194.741 161.221 138.345 1.00 129.34 49 SER I CA 1
ATOM 9981 C C . SER D 4 49 ? 195.209 160.075 137.462 1.00 129.23 49 SER I C 1
ATOM 9982 O O . SER D 4 49 ? 194.390 159.371 136.859 1.00 127.25 49 SER I O 1
ATOM 9985 N N . THR D 4 50 ? 196.522 159.834 137.474 1.00 133.57 50 THR I N 1
ATOM 9986 C CA . THR D 4 50 ? 197.261 159.043 136.497 1.00 136.10 50 THR I CA 1
ATOM 9987 C C . THR D 4 50 ? 196.544 157.770 136.081 1.00 136.09 50 THR I C 1
ATOM 9988 O O . THR D 4 50 ? 196.364 156.851 136.888 1.00 136.89 50 THR I O 1
ATOM 9992 N N . ASN D 4 51 ? 196.201 157.702 134.796 1.00 133.07 51 ASN I N 1
ATOM 9993 C CA . ASN D 4 51 ? 195.301 156.721 134.196 1.00 127.77 51 ASN I CA 1
ATOM 9994 C C . ASN D 4 51 ? 194.811 157.360 132.926 1.00 119.52 51 ASN I C 1
ATOM 9995 O O . ASN D 4 51 ? 194.709 156.732 131.865 1.00 114.45 51 ASN I O 1
ATOM 10000 N N . PHE D 4 52 ? 194.506 158.653 133.029 1.00 116.97 52 PHE I N 1
ATOM 10001 C CA . PHE D 4 52 ? 193.767 159.328 131.964 1.00 113.64 52 PHE I CA 1
ATOM 10002 C C . PHE D 4 52 ? 194.763 160.273 131.307 1.00 121.07 52 PHE I C 1
ATOM 10003 O O . PHE D 4 52 ? 195.153 161.293 131.893 1.00 124.70 52 PHE I O 1
ATOM 10011 N N . LYS D 4 53 ? 195.203 159.913 130.111 1.00 121.17 53 LYS I N 1
ATOM 10012 C CA . LYS D 4 53 ? 196.147 160.736 129.351 1.00 118.77 53 LYS I CA 1
ATOM 10013 C C . LYS D 4 53 ? 195.430 161.940 128.745 1.00 120.13 53 LYS I C 1
ATOM 10014 O O . LYS D 4 53 ? 194.227 161.894 128.488 1.00 121.17 53 LYS I O 1
ATOM 10020 N N . LYS D 4 54 ? 196.167 163.025 128.532 1.00 120.08 54 LYS I N 1
ATOM 10021 C CA . LYS D 4 54 ? 195.600 164.184 127.847 1.00 122.23 54 LYS I CA 1
ATOM 10022 C C . LYS D 4 54 ? 195.761 164.038 126.342 1.00 122.81 54 LYS I C 1
ATOM 10023 O O . LYS D 4 54 ? 196.742 163.455 125.870 1.00 120.54 54 LYS I O 1
ATOM 10029 N N . VAL D 4 55 ? 194.818 164.603 125.576 1.00 122.78 55 VAL I N 1
ATOM 10030 C CA . VAL D 4 55 ? 194.911 164.504 124.122 1.00 120.92 55 VAL I CA 1
ATOM 10031 C C . VAL D 4 55 ? 194.425 165.802 123.477 1.00 120.21 55 VAL I C 1
ATOM 10032 O O . VAL D 4 55 ? 193.680 166.583 124.078 1.00 119.62 55 VAL I O 1
ATOM 10036 N N . SER D 4 56 ? 194.861 166.028 122.231 1.00 118.77 56 SER I N 1
ATOM 10037 C CA . SER D 4 56 ? 194.383 167.158 121.447 1.00 119.44 56 SER I CA 1
ATOM 10038 C C . SER D 4 56 ? 194.469 166.852 119.955 1.00 118.26 56 SER I C 1
ATOM 10039 O O . SER D 4 56 ? 195.235 165.992 119.514 1.00 116.14 56 SER I O 1
ATOM 10042 N N . VAL D 4 57 ? 193.657 167.579 119.177 1.00 119.78 57 VAL I N 1
ATOM 10043 C CA . VAL D 4 57 ? 193.732 167.525 117.720 1.00 116.66 57 VAL I CA 1
ATOM 10044 C C . VAL D 4 57 ? 194.815 168.491 117.237 1.00 118.93 57 VAL I C 1
ATOM 10045 O O . VAL D 4 57 ? 195.227 169.408 117.952 1.00 121.83 57 VAL I O 1
ATOM 10049 N N . ASP D 4 58 ? 195.316 168.249 116.025 1.00 117.03 58 ASP I N 1
ATOM 10050 C CA . ASP D 4 58 ? 196.381 169.071 115.461 1.00 123.71 58 ASP I CA 1
ATOM 10051 C C . ASP D 4 58 ? 195.945 170.530 115.351 1.00 122.97 58 ASP I C 1
ATOM 10052 O O . ASP D 4 58 ? 194.827 170.833 114.924 1.00 123.65 58 ASP I O 1
ATOM 10057 N N . GLY D 4 59 ? 196.842 171.434 115.732 1.00 123.15 59 GLY I N 1
ATOM 10058 C CA . GLY D 4 59 ? 196.579 172.861 115.641 1.00 125.32 59 GLY I CA 1
ATOM 10059 C C . GLY D 4 59 ? 195.480 173.380 116.545 1.00 128.53 59 GLY I C 1
ATOM 10060 O O . GLY D 4 59 ? 194.641 174.173 116.098 1.00 129.63 59 GLY I O 1
ATOM 10061 N N . SER D 4 60 ? 195.463 172.957 117.809 1.00 131.96 60 SER I N 1
ATOM 10062 C CA . SER D 4 60 ? 194.456 173.424 118.759 1.00 133.37 60 SER I CA 1
ATOM 10063 C C . SER D 4 60 ? 195.013 173.331 120.173 1.00 136.78 60 SER I C 1
ATOM 10064 O O . SER D 4 60 ? 195.405 172.245 120.609 1.00 135.68 60 SER I O 1
ATOM 10067 N N . THR D 4 61 ? 195.055 174.469 120.882 1.00 140.37 61 THR I N 1
ATOM 10068 C CA . THR D 4 61 ? 195.389 174.452 122.308 1.00 139.46 61 THR I CA 1
ATOM 10069 C C . THR D 4 61 ? 194.370 173.689 123.139 1.00 137.37 61 THR I C 1
ATOM 10070 O O . THR D 4 61 ? 194.684 173.290 124.264 1.00 133.99 61 THR I O 1
ATOM 10074 N N . ALA D 4 62 ? 193.156 173.505 122.629 1.00 138.09 62 ALA I N 1
ATOM 10075 C CA . ALA D 4 62 ? 192.130 172.787 123.376 1.00 130.06 62 ALA I CA 1
ATOM 10076 C C . ALA D 4 62 ? 192.559 171.343 123.606 1.00 126.75 62 ALA I C 1
ATOM 10077 O O . ALA D 4 62 ? 193.190 170.720 122.747 1.00 124.69 62 ALA I O 1
ATOM 10079 N N . TYR D 4 63 ? 192.215 170.812 124.775 1.00 123.17 63 TYR I N 1
ATOM 10080 C CA . TYR D 4 63 ? 192.655 169.487 125.188 1.00 121.75 63 TYR I CA 1
ATOM 10081 C C . TYR D 4 63 ? 191.545 168.816 125.982 1.00 120.00 63 TYR I C 1
ATOM 10082 O O . TYR D 4 63 ? 190.767 169.484 126.669 1.00 118.13 63 TYR I O 1
ATOM 10091 N N . VAL D 4 64 ? 191.473 167.491 125.884 1.00 118.02 64 VAL I N 1
ATOM 10092 C CA . VAL D 4 64 ? 190.459 166.732 126.609 1.00 115.16 64 VAL I CA 1
ATOM 10093 C C . VAL D 4 64 ? 191.142 165.524 127.244 1.00 117.03 64 VAL I C 1
ATOM 10094 O O . VAL D 4 64 ? 191.978 164.868 126.604 1.00 117.74 64 VAL I O 1
ATOM 10098 N N . TYR D 4 65 ? 190.834 165.263 128.520 1.00 116.53 65 TYR I N 1
ATOM 10099 C CA . TYR D 4 65 ? 191.503 164.199 129.257 1.00 117.99 65 TYR I CA 1
ATOM 10100 C C . TYR D 4 65 ? 190.726 162.919 128.955 1.00 109.56 65 TYR I C 1
ATOM 10101 O O . TYR D 4 65 ? 189.500 162.913 129.073 1.00 105.42 65 TYR I O 1
ATOM 10110 N N . MET D 4 66 ? 191.409 161.840 128.571 1.00 106.13 66 MET I N 1
ATOM 10111 C CA . MET D 4 66 ? 190.710 160.649 128.092 1.00 102.38 66 MET I CA 1
ATOM 10112 C C . MET D 4 66 ? 191.444 159.377 128.518 1.00 101.31 66 MET I C 1
ATOM 10113 O O . MET D 4 66 ? 192.624 159.406 128.880 1.00 107.24 66 MET I O 1
ATOM 10118 N N . ARG D 4 67 ? 190.720 158.252 128.459 1.00 101.38 67 ARG I N 1
ATOM 10119 C CA . ARG D 4 67 ? 191.229 156.926 128.803 1.00 104.70 67 ARG I CA 1
ATOM 10120 C C . ARG D 4 67 ? 191.056 155.956 127.632 1.00 103.46 67 ARG I C 1
ATOM 10121 O O . ARG D 4 67 ? 190.788 156.383 126.505 1.00 107.01 67 ARG I O 1
ATOM 10129 N N . TRP D 4 68 ? 191.273 154.664 127.878 1.00 99.59 68 TRP I N 1
ATOM 10130 C CA . TRP D 4 68 ? 191.202 153.635 126.851 1.00 100.57 68 TRP I CA 1
ATOM 10131 C C . TRP D 4 68 ? 190.597 152.339 127.412 1.00 101.48 68 TRP I C 1
ATOM 10132 O O . TRP D 4 68 ? 191.209 151.270 127.346 1.00 110.31 68 TRP I O 1
ATOM 10143 N N . ILE D 4 69 ? 189.416 152.434 128.045 1.00 97.03 69 ILE I N 1
ATOM 10144 C CA . ILE D 4 69 ? 188.723 151.311 128.693 1.00 97.57 69 ILE I CA 1
ATOM 10145 C C . ILE D 4 69 ? 188.824 150.044 127.854 1.00 101.37 69 ILE I C 1
ATOM 10146 O O . ILE D 4 69 ? 189.143 148.963 128.363 1.00 100.52 69 ILE I O 1
ATOM 10151 N N . THR D 4 70 ? 188.525 150.174 126.569 1.00 102.25 70 THR I N 1
ATOM 10152 C CA . THR D 4 70 ? 188.597 149.079 125.622 1.00 100.57 70 THR I CA 1
ATOM 10153 C C . THR D 4 70 ? 189.392 149.553 124.415 1.00 97.53 70 THR I C 1
ATOM 10154 O O . THR D 4 70 ? 189.400 150.744 124.090 1.00 100.70 70 THR I O 1
ATOM 10158 N N . ASN D 4 71 ? 190.088 148.622 123.776 1.00 93.51 71 ASN I N 1
ATOM 10159 C CA . ASN D 4 71 ? 190.850 148.901 122.568 1.00 99.56 71 ASN I CA 1
ATOM 10160 C C . ASN D 4 71 ? 190.208 148.171 121.399 1.00 97.59 71 ASN I C 1
ATOM 10161 O O . ASN D 4 71 ? 189.911 146.975 121.496 1.00 96.59 71 ASN I O 1
ATOM 10166 N N . GLY D 4 72 ? 189.980 148.895 120.303 1.00 98.96 72 GLY I N 1
ATOM 10167 C CA . GLY D 4 72 ? 189.354 148.339 119.126 1.00 98.53 72 GLY I CA 1
ATOM 10168 C C . GLY D 4 72 ? 190.360 147.978 118.043 1.00 105.45 72 GLY I C 1
ATOM 10169 O O . GLY D 4 72 ? 191.570 148.133 118.186 1.00 105.94 72 GLY I O 1
ATOM 10170 N N . THR D 4 73 ? 189.820 147.483 116.932 1.00 109.07 73 THR I N 1
ATOM 10171 C CA . THR D 4 73 ? 190.610 147.072 115.780 1.00 112.47 73 THR I CA 1
ATOM 10172 C C . THR D 4 73 ? 190.280 147.973 114.600 1.00 107.71 73 THR I C 1
ATOM 10173 O O . THR D 4 73 ? 189.105 148.228 114.318 1.00 104.38 73 THR I O 1
ATOM 10177 N N . GLY D 4 74 ? 191.309 148.445 113.920 1.00 105.41 74 GLY I N 1
ATOM 10178 C CA . GLY D 4 74 ? 191.156 149.324 112.776 1.00 106.32 74 GLY I CA 1
ATOM 10179 C C . GLY D 4 74 ? 192.139 150.476 112.851 1.00 108.19 74 GLY I C 1
ATOM 10180 O O . GLY D 4 74 ? 192.695 150.796 113.902 1.00 110.14 74 GLY I O 1
ATOM 10181 N N . THR D 4 75 ? 192.361 151.109 111.703 1.00 109.83 75 THR I N 1
ATOM 10182 C CA . THR D 4 75 ? 193.253 152.258 111.577 1.00 110.25 75 THR I CA 1
ATOM 10183 C C . THR D 4 75 ? 192.578 153.363 110.777 1.00 108.73 75 THR I C 1
ATOM 10184 O O . THR D 4 75 ? 193.167 153.965 109.878 1.00 107.49 75 THR I O 1
ATOM 10188 N N . GLU D 4 76 ? 191.316 153.644 111.093 1.00 106.69 76 GLU I N 1
ATOM 10189 C CA . GLU D 4 76 ? 190.547 154.679 110.402 1.00 101.16 76 GLU I CA 1
ATOM 10190 C C . GLU D 4 76 ? 189.925 155.623 111.424 1.00 92.20 76 GLU I C 1
ATOM 10191 O O . GLU D 4 76 ? 188.902 155.305 112.037 1.00 87.12 76 GLU I O 1
ATOM 10197 N N . HIS D 4 77 ? 190.539 156.784 111.596 1.00 88.83 77 HIS I N 1
ATOM 10198 C CA . HIS D 4 77 ? 189.966 157.752 112.509 1.00 85.11 77 HIS I CA 1
ATOM 10199 C C . HIS D 4 77 ? 188.876 158.562 111.812 1.00 81.46 77 HIS I C 1
ATOM 10200 O O . HIS D 4 77 ? 188.955 158.820 110.608 1.00 79.44 77 HIS I O 1
ATOM 10207 N N . PRO D 4 78 ? 187.839 158.953 112.548 1.00 75.02 78 PRO I N 1
ATOM 10208 C CA . PRO D 4 78 ? 186.821 159.835 111.972 1.00 71.10 78 PRO I CA 1
ATOM 10209 C C . PRO D 4 78 ? 187.407 161.188 111.602 1.00 76.46 78 PRO I C 1
ATOM 10210 O O . PRO D 4 78 ? 188.352 161.677 112.225 1.00 80.85 78 PRO I O 1
ATOM 10214 N N . ILE D 4 79 ? 186.832 161.786 110.567 1.00 76.98 79 ILE I N 1
ATOM 10215 C CA . ILE D 4 79 ? 187.269 163.073 110.064 1.00 70.50 79 ILE I CA 1
ATOM 10216 C C . ILE D 4 79 ? 186.352 164.136 110.665 1.00 74.54 79 ILE I C 1
ATOM 10217 O O . ILE D 4 79 ? 185.259 163.841 111.156 1.00 79.66 79 ILE I O 1
ATOM 10222 N N . ALA D 4 80 ? 186.809 165.393 110.646 1.00 73.52 80 ALA I N 1
ATOM 10223 C CA . ALA D 4 80 ? 186.060 166.482 111.268 1.00 72.85 80 ALA I CA 1
ATOM 10224 C C . ALA D 4 80 ? 184.667 166.659 110.675 1.00 76.69 80 ALA I C 1
ATOM 10225 O O . ALA D 4 80 ? 183.785 167.205 111.348 1.00 79.85 80 ALA I O 1
ATOM 10227 N N . THR D 4 81 ? 184.448 166.221 109.435 1.00 73.22 81 THR I N 1
ATOM 10228 C CA . THR D 4 81 ? 183.148 166.324 108.785 1.00 70.54 81 THR I CA 1
ATOM 10229 C C . THR D 4 81 ? 182.454 164.971 108.659 1.00 71.66 81 THR I C 1
ATOM 10230 O O . THR D 4 81 ? 181.554 164.814 107.829 1.00 77.51 81 THR I O 1
ATOM 10234 N N . SER D 4 82 ? 182.852 163.994 109.469 1.00 70.81 82 SER I N 1
ATOM 10235 C CA . SER D 4 82 ? 182.290 162.654 109.397 1.00 67.65 82 SER I CA 1
ATOM 10236 C C . SER D 4 82 ? 181.150 162.489 110.394 1.00 61.48 82 SER I C 1
ATOM 10237 O O . SER D 4 82 ? 181.150 163.084 111.475 1.00 66.35 82 SER I O 1
ATOM 10240 N N . ARG D 4 83 ? 180.175 161.668 110.017 1.00 63.28 83 ARG I N 1
ATOM 10241 C CA . ARG D 4 83 ? 179.068 161.309 110.892 1.00 66.68 83 ARG I CA 1
ATOM 10242 C C . ARG D 4 83 ? 179.308 159.909 111.434 1.00 70.26 83 ARG I C 1
ATOM 10243 O O . ARG D 4 83 ? 179.575 158.980 110.666 1.00 75.14 83 ARG I O 1
ATOM 10251 N N . VAL D 4 84 ? 179.219 159.758 112.752 1.00 63.01 84 VAL I N 1
ATOM 10252 C CA . VAL D 4 84 ? 179.508 158.490 113.405 1.00 59.26 84 VAL I CA 1
ATOM 10253 C C . VAL D 4 84 ? 178.324 158.105 114.277 1.00 63.30 84 VAL I C 1
ATOM 10254 O O . VAL D 4 84 ? 177.704 158.962 114.914 1.00 68.70 84 VAL I O 1
ATOM 10258 N N . GLU D 4 85 ? 177.994 156.819 114.288 1.00 66.10 85 GLU I N 1
ATOM 10259 C CA . GLU D 4 85 ? 176.948 156.297 115.155 1.00 66.79 85 GLU I CA 1
ATOM 10260 C C . GLU D 4 85 ? 177.594 155.612 116.353 1.00 62.52 85 GLU I C 1
ATOM 10261 O O . GLU D 4 85 ? 178.537 154.829 116.198 1.00 61.71 85 GLU I O 1
ATOM 10267 N N . VAL D 4 86 ? 177.106 155.945 117.548 1.00 62.34 86 VAL I N 1
ATOM 10268 C CA . VAL D 4 86 ? 177.745 155.576 118.805 1.00 60.41 86 VAL I CA 1
ATOM 10269 C C . VAL D 4 86 ? 176.681 155.257 119.848 1.00 66.70 86 VAL I C 1
ATOM 10270 O O . VAL D 4 86 ? 175.485 155.492 119.653 1.00 71.15 86 VAL I O 1
ATOM 10274 N N . HIS D 4 87 ? 177.146 154.694 120.962 1.00 65.12 87 HIS I N 1
ATOM 10275 C CA . HIS D 4 87 ? 176.408 154.634 122.216 1.00 64.30 87 HIS I CA 1
ATOM 10276 C C . HIS D 4 87 ? 177.152 155.496 123.228 1.00 70.65 87 HIS I C 1
ATOM 10277 O O . HIS D 4 87 ? 178.355 155.309 123.436 1.00 74.24 87 HIS I O 1
ATOM 10284 N N . TYR D 4 88 ? 176.445 156.437 123.852 1.00 70.19 88 TYR I N 1
ATOM 10285 C CA . TYR D 4 88 ? 177.094 157.446 124.678 1.00 71.08 88 TYR I CA 1
ATOM 10286 C C . TYR D 4 88 ? 176.298 157.698 125.951 1.00 74.63 88 TYR I C 1
ATOM 10287 O O . TYR D 4 88 ? 175.077 157.529 125.984 1.00 74.44 88 TYR I O 1
ATOM 10296 N N . GLN D 4 89 ? 177.013 158.101 127.005 1.00 76.42 89 GLN I N 1
ATOM 10297 C CA . GLN D 4 89 ? 176.413 158.635 128.220 1.00 78.41 89 GLN I CA 1
ATOM 10298 C C . GLN D 4 89 ? 177.124 159.923 128.603 1.00 82.50 89 GLN I C 1
ATOM 10299 O O . GLN D 4 89 ? 178.330 160.075 128.386 1.00 79.73 89 GLN I O 1
ATOM 10305 N N . THR D 4 90 ? 176.367 160.843 129.189 1.00 89.09 90 THR I N 1
ATOM 10306 C CA . THR D 4 90 ? 176.871 162.156 129.553 1.00 91.43 90 THR I CA 1
ATOM 10307 C C . THR D 4 90 ? 176.638 162.399 131.036 1.00 98.27 90 THR I C 1
ATOM 10308 O O . THR D 4 90 ? 175.556 162.114 131.560 1.00 101.15 90 THR I O 1
ATOM 10312 N N . TYR D 4 91 ? 177.659 162.922 131.706 1.00 98.20 91 TYR I N 1
ATOM 10313 C CA . TYR D 4 91 ? 177.597 163.222 133.127 1.00 102.76 91 TYR I CA 1
ATOM 10314 C C . TYR D 4 91 ? 178.171 164.605 133.387 1.00 108.54 91 TYR I C 1
ATOM 10315 O O . TYR D 4 91 ? 179.008 165.099 132.629 1.00 106.53 91 TYR I O 1
ATOM 10324 N N . ARG D 4 92 ? 177.711 165.224 134.467 1.00 113.93 92 ARG I N 1
ATOM 10325 C CA . ARG D 4 92 ? 178.338 166.429 134.983 1.00 112.55 92 ARG I CA 1
ATOM 10326 C C . ARG D 4 92 ? 179.460 166.053 135.937 1.00 113.53 92 ARG I C 1
ATOM 10327 O O . ARG D 4 92 ? 179.402 165.022 136.615 1.00 115.58 92 ARG I O 1
ATOM 10335 N N . LEU D 4 93 ? 180.479 166.910 136.001 1.00 113.93 93 LEU I N 1
ATOM 10336 C CA . LEU D 4 93 ? 181.551 166.621 136.930 1.00 117.62 93 LEU I CA 1
ATOM 10337 C C . LEU D 4 93 ? 181.076 166.885 138.367 1.00 121.23 93 LEU I C 1
ATOM 10338 O O . LEU D 4 93 ? 181.471 166.186 139.309 1.00 119.76 93 LEU I O 1
ATOM 10343 N N . VAL D 4 94 ? 180.224 167.894 138.562 1.00 123.81 94 VAL I N 1
ATOM 10344 C CA . VAL D 4 94 ? 179.682 168.204 139.882 1.00 122.69 94 VAL I CA 1
ATOM 10345 C C . VAL D 4 94 ? 178.423 167.366 140.109 1.00 122.11 94 VAL I C 1
ATOM 10346 O O . VAL D 4 94 ? 177.403 167.540 139.436 1.00 122.30 94 VAL I O 1
ATOM 10350 N N . GLY D 4 95 ? 178.517 166.416 141.041 1.00 121.14 95 GLY I N 1
ATOM 10351 C CA . GLY D 4 95 ? 177.408 165.571 141.423 1.00 124.89 95 GLY I CA 1
ATOM 10352 C C . GLY D 4 95 ? 177.240 164.309 140.600 1.00 126.68 95 GLY I C 1
ATOM 10353 O O . GLY D 4 95 ? 176.543 163.388 141.045 1.00 127.96 95 GLY I O 1
ATOM 10354 N N . ASN D 4 96 ? 177.859 164.241 139.419 1.00 125.24 96 ASN I N 1
ATOM 10355 C CA . ASN D 4 96 ? 177.791 163.070 138.538 1.00 121.12 96 ASN I CA 1
ATOM 10356 C C . ASN D 4 96 ? 176.349 162.669 138.228 1.00 120.02 96 ASN I C 1
ATOM 10357 O O . ASN D 4 96 ? 175.997 161.487 138.225 1.00 119.24 96 ASN I O 1
ATOM 10362 N N . ILE D 4 97 ? 175.510 163.662 137.947 1.00 118.66 97 ILE I N 1
ATOM 10363 C CA . ILE D 4 97 ? 174.111 163.410 137.613 1.00 119.11 97 ILE I CA 1
ATOM 10364 C C . ILE D 4 97 ? 174.003 163.056 136.136 1.00 120.63 97 ILE I C 1
ATOM 10365 O O . ILE D 4 97 ? 174.494 163.792 135.271 1.00 117.40 97 ILE I O 1
ATOM 10370 N N . MET D 4 98 ? 173.356 161.929 135.841 1.00 121.91 98 MET I N 1
ATOM 10371 C CA . MET D 4 98 ? 173.162 161.516 134.457 1.00 113.07 98 MET I CA 1
ATOM 10372 C C . MET D 4 98 ? 172.204 162.470 133.755 1.00 113.19 98 MET I C 1
ATOM 10373 O O . MET D 4 98 ? 171.115 162.757 134.261 1.00 111.01 98 MET I O 1
ATOM 10378 N N . VAL D 4 99 ? 172.611 162.964 132.589 1.00 113.11 99 VAL I N 1
ATOM 10379 C CA . VAL D 4 99 ? 171.825 163.924 131.833 1.00 114.99 99 VAL I CA 1
ATOM 10380 C C . VAL D 4 99 ? 171.346 163.349 130.504 1.00 109.71 99 VAL I C 1
ATOM 10381 O O . VAL D 4 99 ? 170.225 163.632 130.076 1.00 109.83 99 VAL I O 1
ATOM 10385 N N . ASP D 4 100 ? 172.168 162.538 129.840 1.00 102.63 100 ASP I N 1
ATOM 10386 C CA . ASP D 4 100 ? 171.779 161.962 128.562 1.00 100.07 100 ASP I CA 1
ATOM 10387 C C . ASP D 4 100 ? 172.450 160.604 128.412 1.00 94.35 100 ASP I C 1
ATOM 10388 O O . ASP D 4 100 ? 173.524 160.362 128.968 1.00 95.82 100 ASP I O 1
ATOM 10393 N N . GLY D 4 101 ? 171.807 159.723 127.650 1.00 86.94 101 GLY I N 1
ATOM 10394 C CA . GLY D 4 101 ? 172.340 158.394 127.426 1.00 83.86 101 GLY I CA 1
ATOM 10395 C C . GLY D 4 101 ? 171.401 157.495 126.650 1.00 79.87 101 GLY I C 1
ATOM 10396 O O . GLY D 4 101 ? 170.188 157.509 126.879 1.00 83.96 101 GLY I O 1
ATOM 10397 N N . ASN D 4 102 ? 171.950 156.707 125.723 1.00 70.99 102 ASN I N 1
ATOM 10398 C CA . ASN D 4 102 ? 171.162 155.779 124.917 1.00 66.31 102 ASN I CA 1
ATOM 10399 C C . ASN D 4 102 ? 171.598 154.331 125.113 1.00 61.79 102 ASN I C 1
ATOM 10400 O O . ASN D 4 102 ? 171.342 153.489 124.247 1.00 61.11 102 ASN I O 1
ATOM 10405 N N . TYR D 4 103 ? 172.247 154.019 126.237 1.00 61.00 103 TYR I N 1
ATOM 10406 C CA . TYR D 4 103 ? 172.801 152.683 126.428 1.00 58.15 103 TYR I CA 1
ATOM 10407 C C . TYR D 4 103 ? 171.732 151.612 126.590 1.00 57.22 103 TYR I C 1
ATOM 10408 O O . TYR D 4 103 ? 172.030 150.430 126.396 1.00 57.47 103 TYR I O 1
ATOM 10417 N N . ASN D 4 104 ? 170.506 151.987 126.939 1.00 59.25 104 ASN I N 1
ATOM 10418 C CA . ASN D 4 104 ? 169.419 151.012 127.010 1.00 55.38 104 ASN I CA 1
ATOM 10419 C C . ASN D 4 104 ? 168.656 150.919 125.690 1.00 56.26 104 ASN I C 1
ATOM 10420 O O . ASN D 4 104 ? 167.428 150.971 125.639 1.00 55.95 104 ASN I O 1
ATOM 10425 N N . SER D 4 105 ? 169.407 150.752 124.603 1.00 59.44 105 SER I N 1
ATOM 10426 C CA . SER D 4 105 ? 168.843 150.515 123.283 1.00 64.68 105 SER I CA 1
ATOM 10427 C C . SER D 4 105 ? 169.901 149.830 122.434 1.00 67.20 105 SER I C 1
ATOM 10428 O O . SER D 4 105 ? 171.102 150.012 122.650 1.00 70.25 105 SER I O 1
ATOM 10431 N N . GLU D 4 106 ? 169.442 149.053 121.459 1.00 64.49 106 GLU I N 1
ATOM 10432 C CA . GLU D 4 106 ? 170.349 148.228 120.676 1.00 65.39 106 GLU I CA 1
ATOM 10433 C C . GLU D 4 106 ? 170.899 148.943 119.453 1.00 70.87 106 GLU I C 1
ATOM 10434 O O . GLU D 4 106 ? 172.041 148.686 119.055 1.00 72.26 106 GLU I O 1
ATOM 10440 N N . LYS D 4 107 ? 170.134 149.838 118.868 1.00 74.46 107 LYS I N 1
ATOM 10441 C CA . LYS D 4 107 ? 170.588 150.516 117.661 1.00 79.50 107 LYS I CA 1
ATOM 10442 C C . LYS D 4 107 ? 171.360 151.777 118.032 1.00 75.06 107 LYS I C 1
ATOM 10443 O O . LYS D 4 107 ? 170.838 152.618 118.774 1.00 72.06 107 LYS I O 1
ATOM 10449 N N . PRO D 4 108 ? 172.594 151.934 117.555 1.00 70.19 108 PRO I N 1
ATOM 10450 C CA . PRO D 4 108 ? 173.378 153.121 117.914 1.00 67.27 108 PRO I CA 1
ATOM 10451 C C . PRO D 4 108 ? 172.784 154.391 117.327 1.00 66.73 108 PRO I C 1
ATOM 10452 O O . PRO D 4 108 ? 172.102 154.372 116.299 1.00 70.87 108 PRO I O 1
ATOM 10456 N N . ALA D 4 109 ? 173.053 155.508 117.998 1.00 63.59 109 ALA I N 1
ATOM 10457 C CA . ALA D 4 109 ? 172.536 156.806 117.587 1.00 67.01 109 ALA I CA 1
ATOM 10458 C C . ALA D 4 109 ? 173.580 157.545 116.762 1.00 70.17 109 ALA I C 1
ATOM 10459 O O . ALA D 4 109 ? 174.763 157.557 117.108 1.00 72.59 109 ALA I O 1
ATOM 10461 N N . ARG D 4 110 ? 173.136 158.158 115.666 1.00 69.22 110 ARG I N 1
ATOM 10462 C CA . ARG D 4 110 ? 174.034 158.844 114.747 1.00 65.87 110 ARG I CA 1
ATOM 10463 C C . ARG D 4 110 ? 174.227 160.292 115.181 1.00 67.00 110 ARG I C 1
ATOM 10464 O O . ARG D 4 110 ? 173.252 161.023 115.384 1.00 67.40 110 ARG I O 1
ATOM 10472 N N . ILE D 4 111 ? 175.488 160.696 115.320 1.00 67.28 111 ILE I N 1
ATOM 10473 C CA . ILE D 4 111 ? 175.876 162.037 115.732 1.00 66.53 111 ILE I CA 1
ATOM 10474 C C . ILE D 4 111 ? 176.897 162.556 114.730 1.00 69.35 111 ILE I C 1
ATOM 10475 O O . ILE D 4 111 ? 177.768 161.808 114.270 1.00 72.17 111 ILE I O 1
ATOM 10480 N N . THR D 4 112 ? 176.789 163.836 114.391 1.00 67.17 112 THR I N 1
ATOM 10481 C CA . THR D 4 112 ? 177.688 164.471 113.441 1.00 65.44 112 THR I CA 1
ATOM 10482 C C . THR D 4 112 ? 178.731 165.285 114.194 1.00 67.04 112 THR I C 1
ATOM 10483 O O . THR D 4 112 ? 178.408 165.977 115.163 1.00 72.91 112 THR I O 1
ATOM 10487 N N . LEU D 4 113 ? 179.982 165.211 113.739 1.00 71.02 113 LEU I N 1
ATOM 10488 C CA . LEU D 4 113 ? 181.030 166.009 114.366 1.00 72.67 113 LEU I CA 1
ATOM 10489 C C . LEU D 4 113 ? 180.859 167.486 114.036 1.00 78.43 113 LEU I C 1
ATOM 10490 O O . LEU D 4 113 ? 180.594 168.308 114.921 1.00 80.66 113 LEU I O 1
ATOM 10495 N N . TYR D 4 114 ? 180.979 167.839 112.758 1.00 76.91 114 TYR I N 1
ATOM 10496 C CA . TYR D 4 114 ? 180.784 169.222 112.331 1.00 81.72 114 TYR I CA 1
ATOM 10497 C C . TYR D 4 114 ? 180.508 169.239 110.838 1.00 86.58 114 TYR I C 1
ATOM 10498 O O . TYR D 4 114 ? 181.350 168.798 110.049 1.00 89.13 114 TYR I O 1
ATOM 10507 N N . ARG D 4 115 ? 179.343 169.742 110.455 1.00 87.54 115 ARG I N 1
ATOM 10508 C CA . ARG D 4 115 ? 179.019 170.013 109.061 1.00 88.49 115 ARG I CA 1
ATOM 10509 C C . ARG D 4 115 ? 178.786 171.488 108.794 1.00 91.28 115 ARG I C 1
ATOM 10510 O O . ARG D 4 115 ? 179.287 172.021 107.800 1.00 95.98 115 ARG I O 1
ATOM 10518 N N . ASN D 4 116 ? 178.044 172.158 109.666 1.00 90.19 116 ASN I N 1
ATOM 10519 C CA . ASN D 4 116 ? 177.773 173.585 109.568 1.00 94.00 116 ASN I CA 1
ATOM 10520 C C . ASN D 4 116 ? 177.400 174.077 110.963 1.00 96.60 116 ASN I C 1
ATOM 10521 O O . ASN D 4 116 ? 177.574 173.362 111.955 1.00 97.31 116 ASN I O 1
ATOM 10526 N N . GLU D 4 117 ? 176.888 175.304 111.044 1.00 98.79 117 GLU I N 1
ATOM 10527 C CA . GLU D 4 117 ? 176.525 175.872 112.336 1.00 100.86 117 GLU I CA 1
ATOM 10528 C C . GLU D 4 117 ? 175.221 175.310 112.886 1.00 97.51 117 GLU I C 1
ATOM 10529 O O . GLU D 4 117 ? 174.942 175.487 114.077 1.00 95.21 117 GLU I O 1
ATOM 10535 N N . LYS D 4 118 ? 174.420 174.639 112.061 1.00 97.71 118 LYS I N 1
ATOM 10536 C CA . LYS D 4 118 ? 173.203 173.997 112.539 1.00 100.93 118 LYS I CA 1
ATOM 10537 C C . LYS D 4 118 ? 173.398 172.517 112.827 1.00 104.72 118 LYS I C 1
ATOM 10538 O O . LYS D 4 118 ? 172.719 171.969 113.700 1.00 106.34 118 LYS I O 1
ATOM 10544 N N . ASP D 4 119 ? 174.322 171.861 112.136 1.00 102.19 119 ASP I N 1
ATOM 10545 C CA . ASP D 4 119 ? 174.522 170.425 112.280 1.00 95.34 119 ASP I CA 1
ATOM 10546 C C . ASP D 4 119 ? 175.944 170.289 112.825 1.00 87.63 119 ASP I C 1
ATOM 10547 O O . ASP D 4 119 ? 176.914 170.386 112.067 1.00 85.50 119 ASP I O 1
ATOM 10552 N N . LYS D 4 120 ? 176.074 170.085 114.134 1.00 80.38 120 LYS I N 1
ATOM 10553 C CA . LYS D 4 120 ? 177.386 169.988 114.767 1.00 80.78 120 LYS I CA 1
ATOM 10554 C C . LYS D 4 120 ? 177.226 169.368 116.153 1.00 84.75 120 LYS I C 1
ATOM 10555 O O . LYS D 4 120 ? 176.133 168.945 116.543 1.00 85.96 120 LYS I O 1
ATOM 10561 N N . SER D 4 121 ? 178.332 169.317 116.896 1.00 82.97 121 SER I N 1
ATOM 10562 C CA . SER D 4 121 ? 178.352 168.884 118.286 1.00 75.65 121 SER I CA 1
ATOM 10563 C C . SER D 4 121 ? 179.372 169.737 119.031 1.00 83.34 121 SER I C 1
ATOM 10564 O O . SER D 4 121 ? 180.052 170.583 118.441 1.00 90.61 121 SER I O 1
ATOM 10567 N N . ILE D 4 122 ? 179.481 169.515 120.344 1.00 82.13 122 ILE I N 1
ATOM 10568 C CA . ILE D 4 122 ? 180.412 170.306 121.146 1.00 79.15 122 ILE I CA 1
ATOM 10569 C C . ILE D 4 122 ? 181.851 169.993 120.740 1.00 79.96 122 ILE I C 1
ATOM 10570 O O . ILE D 4 122 ? 182.164 168.928 120.194 1.00 83.47 122 ILE I O 1
ATOM 10575 N N . THR D 4 123 ? 182.739 170.958 120.999 1.00 77.66 123 THR I N 1
ATOM 10576 C CA . THR D 4 123 ? 184.112 170.861 120.508 1.00 83.56 123 THR I CA 1
ATOM 10577 C C . THR D 4 123 ? 184.861 169.695 121.146 1.00 84.47 123 THR I C 1
ATOM 10578 O O . THR D 4 123 ? 185.610 168.985 120.462 1.00 87.06 123 THR I O 1
ATOM 10582 N N . GLY D 4 124 ? 184.679 169.484 122.452 1.00 83.20 124 GLY I N 1
ATOM 10583 C CA . GLY D 4 124 ? 185.357 168.380 123.114 1.00 81.35 124 GLY I CA 1
ATOM 10584 C C . GLY D 4 124 ? 184.960 167.029 122.551 1.00 80.38 124 GLY I C 1
ATOM 10585 O O . GLY D 4 124 ? 185.783 166.114 122.461 1.00 86.59 124 GLY I O 1
ATOM 10586 N N . PHE D 4 125 ? 183.691 166.889 122.162 1.00 74.19 125 PHE I N 1
ATOM 10587 C CA . PHE D 4 125 ? 183.229 165.663 121.520 1.00 68.35 125 PHE I CA 1
ATOM 10588 C C . PHE D 4 125 ? 183.963 165.420 120.205 1.00 67.79 125 PHE I C 1
ATOM 10589 O O . PHE D 4 125 ? 184.392 164.293 119.921 1.00 69.89 125 PHE I O 1
ATOM 10597 N N . ARG D 4 126 ? 184.138 166.473 119.400 1.00 68.72 126 ARG I N 1
ATOM 10598 C CA . ARG D 4 126 ? 184.893 166.339 118.158 1.00 66.15 126 ARG I CA 1
ATOM 10599 C C . ARG D 4 126 ? 186.343 165.965 118.431 1.00 71.92 126 ARG I C 1
ATOM 10600 O O . ARG D 4 126 ? 186.898 165.081 117.768 1.00 76.31 126 ARG I O 1
ATOM 10608 N N . ILE D 4 127 ? 186.972 166.626 119.406 1.00 77.64 127 ILE I N 1
ATOM 10609 C CA . ILE D 4 127 ? 188.376 166.353 119.707 1.00 82.49 127 ILE I CA 1
ATOM 10610 C C . ILE D 4 127 ? 188.554 164.912 120.166 1.00 77.04 127 ILE I C 1
ATOM 10611 O O . ILE D 4 127 ? 189.521 164.239 119.790 1.00 74.90 127 ILE I O 1
ATOM 10616 N N . ALA D 4 128 ? 187.625 164.415 120.986 1.00 74.58 128 ALA I N 1
ATOM 10617 C CA . ALA D 4 128 ? 187.729 163.043 121.470 1.00 74.65 128 ALA I CA 1
ATOM 10618 C C . ALA D 4 128 ? 187.504 162.034 120.349 1.00 76.32 128 ALA I C 1
ATOM 10619 O O . ALA D 4 128 ? 188.255 161.058 120.229 1.00 83.37 128 ALA I O 1
ATOM 10621 N N . LEU D 4 129 ? 186.480 162.244 119.517 1.00 71.75 129 LEU I N 1
ATOM 10622 C CA . LEU D 4 129 ? 186.167 161.248 118.495 1.00 66.42 129 LEU I CA 1
ATOM 10623 C C . LEU D 4 129 ? 187.139 161.260 117.323 1.00 68.77 129 LEU I C 1
ATOM 10624 O O . LEU D 4 129 ? 187.201 160.273 116.584 1.00 73.36 129 LEU I O 1
ATOM 10629 N N . GLN D 4 130 ? 187.892 162.342 117.126 1.00 70.73 130 GLN I N 1
ATOM 10630 C CA . GLN D 4 130 ? 188.864 162.359 116.039 1.00 75.19 130 GLN I CA 1
ATOM 10631 C C . GLN D 4 130 ? 190.080 161.487 116.318 1.00 80.16 130 GLN I C 1
ATOM 10632 O O . GLN D 4 130 ? 190.873 161.250 115.400 1.00 83.02 130 GLN I O 1
ATOM 10638 N N . ASN D 4 131 ? 190.242 161.001 117.547 1.00 76.39 131 ASN I N 1
ATOM 10639 C CA . ASN D 4 131 ? 191.390 160.193 117.926 1.00 76.43 131 ASN I CA 1
ATOM 10640 C C . ASN D 4 131 ? 191.044 158.732 118.171 1.00 79.50 131 ASN I C 1
ATOM 10641 O O . ASN D 4 131 ? 191.955 157.899 118.231 1.00 83.98 131 ASN I O 1
ATOM 10646 N N . MET D 4 132 ? 189.764 158.403 118.301 1.00 80.23 132 MET I N 1
ATOM 10647 C CA . MET D 4 132 ? 189.330 157.039 118.559 1.00 81.14 132 MET I CA 1
ATOM 10648 C C . MET D 4 132 ? 189.369 156.236 117.260 1.00 80.76 132 MET I C 1
ATOM 10649 O O . MET D 4 132 ? 189.821 156.712 116.215 1.00 83.02 132 MET I O 1
ATOM 10654 N N . VAL D 4 133 ? 188.893 154.992 117.317 1.00 79.16 133 VAL I N 1
ATOM 10655 C CA . VAL D 4 133 ? 188.793 154.136 116.142 1.00 78.88 133 VAL I CA 1
ATOM 10656 C C . VAL D 4 133 ? 187.673 153.138 116.418 1.00 82.02 133 VAL I C 1
ATOM 10657 O O . VAL D 4 133 ? 187.237 152.970 117.559 1.00 86.55 133 VAL I O 1
ATOM 10661 N N . ILE D 4 134 ? 187.179 152.499 115.353 1.00 79.92 134 ILE I N 1
ATOM 10662 C CA . ILE D 4 134 ? 186.047 151.585 115.477 1.00 78.75 134 ILE I CA 1
ATOM 10663 C C . ILE D 4 134 ? 186.365 150.483 116.475 1.00 84.33 134 ILE I C 1
ATOM 10664 O O . ILE D 4 134 ? 187.432 149.858 116.423 1.00 91.75 134 ILE I O 1
ATOM 10669 N N . GLY D 4 135 ? 185.428 150.235 117.392 1.00 80.29 135 GLY I N 1
ATOM 10670 C CA . GLY D 4 135 ? 185.577 149.232 118.420 1.00 79.93 135 GLY I CA 1
ATOM 10671 C C . GLY D 4 135 ? 185.991 149.769 119.775 1.00 81.93 135 GLY I C 1
ATOM 10672 O O . GLY D 4 135 ? 185.867 149.049 120.773 1.00 89.63 135 GLY I O 1
ATOM 10673 N N . ASP D 4 136 ? 186.471 151.008 119.840 1.00 80.46 136 ASP I N 1
ATOM 10674 C CA . ASP D 4 136 ? 186.906 151.570 121.109 1.00 83.50 136 ASP I CA 1
ATOM 10675 C C . ASP D 4 136 ? 185.718 151.873 122.017 1.00 85.50 136 ASP I C 1
ATOM 10676 O O . ASP D 4 136 ? 184.565 151.951 121.585 1.00 88.28 136 ASP I O 1
ATOM 10681 N N . GLU D 4 137 ? 186.027 152.046 123.301 1.00 82.45 137 GLU I N 1
ATOM 10682 C CA . GLU D 4 137 ? 185.086 152.570 124.289 1.00 83.65 137 GLU I CA 1
ATOM 10683 C C . GLU D 4 137 ? 185.911 153.429 125.241 1.00 90.68 137 GLU I C 1
ATOM 10684 O O . GLU D 4 137 ? 186.661 152.902 126.067 1.00 99.49 137 GLU I O 1
ATOM 10690 N N . CYS D 4 138 ? 185.778 154.746 125.118 1.00 89.37 138 CYS I N 1
ATOM 10691 C CA . CYS D 4 138 ? 186.625 155.677 125.850 1.00 86.98 138 CYS I CA 1
ATOM 10692 C C . CYS D 4 138 ? 185.794 156.568 126.766 1.00 85.67 138 CYS I C 1
ATOM 10693 O O . CYS D 4 138 ? 184.622 156.852 126.503 1.00 87.26 138 CYS I O 1
ATOM 10696 N N . GLU D 4 139 ? 186.428 157.017 127.843 1.00 88.72 139 GLU I N 1
ATOM 10697 C CA . GLU D 4 139 ? 185.843 157.978 128.763 1.00 89.49 139 GLU I CA 1
ATOM 10698 C C . GLU D 4 139 ? 186.695 159.236 128.723 1.00 92.55 139 GLU I C 1
ATOM 10699 O O . GLU D 4 139 ? 187.924 159.157 128.826 1.00 97.41 139 GLU I O 1
ATOM 10705 N N . PHE D 4 140 ? 186.053 160.392 128.553 1.00 88.01 140 PHE I N 1
ATOM 10706 C CA . PHE D 4 140 ? 186.806 161.632 128.426 1.00 92.49 140 PHE I CA 1
ATOM 10707 C C . PHE D 4 140 ? 186.107 162.766 129.169 1.00 97.69 140 PHE I C 1
ATOM 10708 O O . PHE D 4 140 ? 184.878 162.795 129.289 1.00 96.65 140 PHE I O 1
ATOM 10716 N N . ILE D 4 141 ? 186.917 163.694 129.686 1.00 103.51 141 ILE I N 1
ATOM 10717 C CA . ILE D 4 141 ? 186.446 164.811 130.503 1.00 102.37 141 ILE I CA 1
ATOM 10718 C C . ILE D 4 141 ? 186.623 166.091 129.700 1.00 104.24 141 ILE I C 1
ATOM 10719 O O . ILE D 4 141 ? 187.759 166.449 129.333 1.00 108.49 141 ILE I O 1
ATOM 10724 N N . VAL D 4 142 ? 185.529 166.796 129.448 1.00 102.64 142 VAL I N 1
ATOM 10725 C CA . VAL D 4 142 ? 185.517 167.999 128.623 1.00 103.32 142 VAL I CA 1
ATOM 10726 C C . VAL D 4 142 ? 185.283 169.197 129.536 1.00 108.94 142 VAL I C 1
ATOM 10727 O O . VAL D 4 142 ? 184.284 169.221 130.261 1.00 108.37 142 VAL I O 1
ATOM 10731 N N . PRO D 4 143 ? 186.164 170.211 129.531 1.00 113.23 143 PRO I N 1
ATOM 10732 C CA . PRO D 4 143 ? 185.976 171.347 130.441 1.00 115.35 143 PRO I CA 1
ATOM 10733 C C . PRO D 4 143 ? 184.799 172.223 130.043 1.00 113.37 143 PRO I C 1
ATOM 10734 O O . PRO D 4 143 ? 184.167 171.989 129.009 1.00 117.78 143 PRO I O 1
ATOM 10738 N N . TRP D 4 144 ? 184.499 173.241 130.857 1.00 111.08 144 TRP I N 1
ATOM 10739 C CA . TRP D 4 144 ? 183.301 174.045 130.631 1.00 113.83 144 TRP I CA 1
ATOM 10740 C C . TRP D 4 144 ? 183.398 174.844 129.336 1.00 114.97 144 TRP I C 1
ATOM 10741 O O . TRP D 4 144 ? 182.408 174.980 128.610 1.00 114.92 144 TRP I O 1
ATOM 10752 N N . TYR D 4 145 ? 184.583 175.379 129.030 1.00 117.84 145 TYR I N 1
ATOM 10753 C CA . TYR D 4 145 ? 184.747 176.267 127.886 1.00 117.77 145 TYR I CA 1
ATOM 10754 C C . TYR D 4 145 ? 184.795 175.525 126.558 1.00 111.36 145 TYR I C 1
ATOM 10755 O O . TYR D 4 145 ? 184.798 176.173 125.505 1.00 102.33 145 TYR I O 1
ATOM 10764 N N . LEU D 4 146 ? 184.840 174.194 126.578 1.00 110.79 146 LEU I N 1
ATOM 10765 C CA . LEU D 4 146 ? 184.761 173.410 125.355 1.00 101.89 146 LEU I CA 1
ATOM 10766 C C . LEU D 4 146 ? 183.410 172.737 125.163 1.00 99.56 146 LEU I C 1
ATOM 10767 O O . LEU D 4 146 ? 183.115 172.288 124.050 1.00 96.45 146 LEU I O 1
ATOM 10772 N N . ALA D 4 147 ? 182.585 172.658 126.208 1.00 100.41 147 ALA I N 1
ATOM 10773 C CA . ALA D 4 147 ? 181.297 171.982 126.102 1.00 99.77 147 ALA I CA 1
ATOM 10774 C C . ALA D 4 147 ? 180.163 172.954 125.779 1.00 106.53 147 ALA I C 1
ATOM 10775 O O . ALA D 4 147 ? 179.544 172.861 124.715 1.00 109.23 147 ALA I O 1
ATOM 10777 N N . TYR D 4 148 ? 179.887 173.896 126.682 1.00 109.90 148 TYR I N 1
ATOM 10778 C CA . TYR D 4 148 ? 178.823 174.864 126.442 1.00 117.26 148 TYR I CA 1
ATOM 10779 C C . TYR D 4 148 ? 179.148 176.285 126.874 1.00 128.90 148 TYR I C 1
ATOM 10780 O O . TYR D 4 148 ? 178.342 177.180 126.602 1.00 134.66 148 TYR I O 1
ATOM 10789 N N . GLY D 4 149 ? 180.290 176.533 127.511 1.00 124.56 149 GLY I N 1
ATOM 10790 C CA . GLY D 4 149 ? 180.649 177.890 127.893 1.00 127.70 149 GLY I CA 1
ATOM 10791 C C . GLY D 4 149 ? 179.637 178.509 128.838 1.00 137.21 149 GLY I C 1
ATOM 10792 O O . GLY D 4 149 ? 179.229 177.907 129.837 1.00 136.64 149 GLY I O 1
ATOM 10793 N N . SER D 4 150 ? 179.233 179.740 128.522 1.00 142.74 150 SER I N 1
ATOM 10794 C CA . SER D 4 150 ? 178.272 180.489 129.321 1.00 143.77 150 SER I CA 1
ATOM 10795 C C . SER D 4 150 ? 176.837 180.348 128.837 1.00 142.40 150 SER I C 1
ATOM 10796 O O . SER D 4 150 ? 175.926 180.844 129.509 1.00 139.34 150 SER I O 1
ATOM 10799 N N . LYS D 4 151 ? 176.615 179.699 127.692 1.00 144.94 151 LYS I N 1
ATOM 10800 C CA . LYS D 4 151 ? 175.276 179.656 127.114 1.00 148.60 151 LYS I CA 1
ATOM 10801 C C . LYS D 4 151 ? 174.300 178.919 128.023 1.00 150.35 151 LYS I C 1
ATOM 10802 O O . LYS D 4 151 ? 173.167 179.373 128.227 1.00 150.10 151 LYS I O 1
ATOM 10808 N N . GLY D 4 152 ? 174.719 177.786 128.579 1.00 145.96 152 GLY I N 1
ATOM 10809 C CA . GLY D 4 152 ? 173.847 177.000 129.429 1.00 145.00 152 GLY I CA 1
ATOM 10810 C C . GLY D 4 152 ? 172.783 176.262 128.644 1.00 146.73 152 GLY I C 1
ATOM 10811 O O . GLY D 4 152 ? 172.377 176.703 127.565 1.00 145.41 152 GLY I O 1
ATOM 10812 N N . VAL D 4 153 ? 172.322 175.133 129.170 1.00 149.41 153 VAL I N 1
ATOM 10813 C CA . VAL D 4 153 ? 171.290 174.356 128.493 1.00 151.18 153 VAL I CA 1
ATOM 10814 C C . VAL D 4 153 ? 170.047 174.318 129.373 1.00 152.71 153 VAL I C 1
ATOM 10815 O O . VAL D 4 153 ? 170.038 173.623 130.400 1.00 150.54 153 VAL I O 1
ATOM 10819 N N . PRO D 4 154 ? 168.994 175.057 129.031 1.00 154.82 154 PRO I N 1
ATOM 10820 C CA . PRO D 4 154 ? 167.737 174.926 129.772 1.00 154.53 154 PRO I CA 1
ATOM 10821 C C . PRO D 4 154 ? 167.154 173.532 129.595 1.00 157.19 154 PRO I C 1
ATOM 10822 O O . PRO D 4 154 ? 167.362 172.875 128.573 1.00 158.19 154 PRO I O 1
ATOM 10826 N N . ALA D 4 155 ? 166.431 173.077 130.620 1.00 155.58 155 ALA I N 1
ATOM 10827 C CA . ALA D 4 155 ? 165.833 171.747 130.566 1.00 155.30 155 ALA I CA 1
ATOM 10828 C C . ALA D 4 155 ? 164.845 171.639 129.412 1.00 160.48 155 ALA I C 1
ATOM 10829 O O . ALA D 4 155 ? 164.947 170.735 128.574 1.00 160.73 155 ALA I O 1
ATOM 10831 N N . SER D 4 156 ? 163.898 172.570 129.344 1.00 162.51 156 SER I N 1
ATOM 10832 C CA . SER D 4 156 ? 162.889 172.653 128.280 1.00 164.71 156 SER I CA 1
ATOM 10833 C C . SER D 4 156 ? 162.110 171.335 128.241 1.00 171.63 156 SER I C 1
ATOM 10834 O O . SER D 4 156 ? 161.891 170.697 129.279 1.00 171.99 156 SER I O 1
ATOM 10837 N N . SER D 4 157 ? 161.680 170.919 127.053 1.00 172.87 157 SER I N 1
ATOM 10838 C CA . SER D 4 157 ? 160.994 169.646 126.887 1.00 173.57 157 SER I CA 1
ATOM 10839 C C . SER D 4 157 ? 162.029 168.532 126.734 1.00 173.55 157 SER I C 1
ATOM 10840 O O . SER D 4 157 ? 163.236 168.751 126.867 1.00 171.92 157 SER I O 1
ATOM 10843 N N . ALA D 4 158 ? 161.552 167.316 126.450 1.00 171.98 158 ALA I N 1
ATOM 10844 C CA . ALA D 4 158 ? 162.397 166.140 126.265 1.00 169.97 158 ALA I CA 1
ATOM 10845 C C . ALA D 4 158 ? 163.294 165.914 127.474 1.00 172.10 158 ALA I C 1
ATOM 10846 O O . ALA D 4 158 ? 162.881 165.284 128.454 1.00 167.07 158 ALA I O 1
ATOM 10848 N N . ASN D 4 159 ? 164.527 166.410 127.401 1.00 172.11 159 ASN I N 1
ATOM 10849 C CA . ASN D 4 159 ? 165.425 166.366 128.546 1.00 165.32 159 ASN I CA 1
ATOM 10850 C C . ASN D 4 159 ? 164.820 167.126 129.719 1.00 162.97 159 ASN I C 1
ATOM 10851 O O . ASN D 4 159 ? 164.246 168.206 129.553 1.00 164.05 159 ASN I O 1
ATOM 10856 N N . LEU D 4 160 ? 164.943 166.548 130.915 1.00 156.13 160 LEU I N 1
ATOM 10857 C CA . LEU D 4 160 ? 164.387 167.143 132.121 1.00 152.89 160 LEU I CA 1
ATOM 10858 C C . LEU D 4 160 ? 165.438 167.711 133.060 1.00 151.90 160 LEU I C 1
ATOM 10859 O O . LEU D 4 160 ? 165.103 168.556 133.896 1.00 150.33 160 LEU I O 1
ATOM 10864 N N . VAL D 4 161 ? 166.688 167.275 132.948 1.00 152.26 161 VAL I N 1
ATOM 10865 C CA . VAL D 4 161 ? 167.776 167.785 133.774 1.00 149.64 161 VAL I CA 1
ATOM 10866 C C . VAL D 4 161 ? 168.556 168.812 132.953 1.00 150.00 161 VAL I C 1
ATOM 10867 O O . VAL D 4 161 ? 169.174 168.447 131.938 1.00 146.30 161 VAL I O 1
ATOM 10871 N N . PRO D 4 162 ? 168.510 170.091 133.311 1.00 153.07 162 PRO I N 1
ATOM 10872 C CA . PRO D 4 162 ? 169.260 171.104 132.569 1.00 151.35 162 PRO I CA 1
ATOM 10873 C C . PRO D 4 162 ? 170.738 171.067 132.922 1.00 149.17 162 PRO I C 1
ATOM 10874 O O . PRO D 4 162 ? 171.153 170.519 133.945 1.00 147.29 162 PRO I O 1
ATOM 10878 N N . ILE D 4 163 ? 171.534 171.663 132.047 1.00 147.22 163 ILE I N 1
ATOM 10879 C CA . ILE D 4 163 ? 172.972 171.801 132.255 1.00 146.34 163 ILE I CA 1
ATOM 10880 C C . ILE D 4 163 ? 173.226 173.178 132.860 1.00 147.71 163 ILE I C 1
ATOM 10881 O O . ILE D 4 163 ? 172.930 174.190 132.205 1.00 146.98 163 ILE I O 1
ATOM 10886 N N . PRO D 4 164 ? 173.738 173.265 134.085 1.00 142.84 164 PRO I N 1
ATOM 10887 C CA . PRO D 4 164 ? 174.124 174.571 134.626 1.00 136.81 164 PRO I CA 1
ATOM 10888 C C . PRO D 4 164 ? 175.231 175.188 133.789 1.00 139.06 164 PRO I C 1
ATOM 10889 O O . PRO D 4 164 ? 176.048 174.489 133.185 1.00 139.86 164 PRO I O 1
ATOM 10893 N N . SER D 4 165 ? 175.238 176.517 133.745 1.00 139.67 165 SER I N 1
ATOM 10894 C CA . SER D 4 165 ? 176.246 177.223 132.971 1.00 140.45 165 SER I CA 1
ATOM 10895 C C . SER D 4 165 ? 177.637 176.933 133.519 1.00 135.68 165 SER I C 1
ATOM 10896 O O . SER D 4 165 ? 177.830 176.785 134.729 1.00 134.10 165 SER I O 1
ATOM 10899 N N . TYR D 4 166 ? 178.605 176.848 132.607 1.00 132.90 166 TYR I N 1
ATOM 10900 C CA . TYR D 4 166 ? 180.001 176.552 132.920 1.00 129.36 166 TYR I CA 1
ATOM 10901 C C . TYR D 4 166 ? 180.121 175.212 133.648 1.00 131.35 166 TYR I C 1
ATOM 10902 O O . TYR D 4 166 ? 180.591 175.125 134.785 1.00 132.17 166 TYR I O 1
ATOM 10911 N N . SER D 4 167 ? 179.683 174.159 132.967 1.00 131.77 167 SER I N 1
ATOM 10912 C CA . SER D 4 167 ? 179.721 172.807 133.503 1.00 124.17 167 SER I CA 1
ATOM 10913 C C . SER D 4 167 ? 180.693 171.964 132.695 1.00 117.64 167 SER I C 1
ATOM 10914 O O . SER D 4 167 ? 180.616 171.927 131.462 1.00 115.23 167 SER I O 1
ATOM 10917 N N . ALA D 4 168 ? 181.614 171.305 133.387 1.00 120.15 168 ALA I N 1
ATOM 10918 C CA . ALA D 4 168 ? 182.437 170.293 132.751 1.00 115.15 168 ALA I CA 1
ATOM 10919 C C . ALA D 4 168 ? 181.657 168.988 132.649 1.00 116.69 168 ALA I C 1
ATOM 10920 O O . ALA D 4 168 ? 180.817 168.674 133.497 1.00 118.37 168 ALA I O 1
ATOM 10922 N N . LEU D 4 169 ? 181.926 168.234 131.588 1.00 109.45 169 LEU I N 1
ATOM 10923 C CA . LEU D 4 169 ? 181.159 167.038 131.277 1.00 101.56 169 LEU I CA 1
ATOM 10924 C C . LEU D 4 169 ? 182.054 165.807 131.245 1.00 98.43 169 LEU I C 1
ATOM 10925 O O . LEU D 4 169 ? 183.252 165.891 130.961 1.00 100.60 169 LEU I O 1
ATOM 10930 N N . ARG D 4 170 ? 181.450 164.658 131.544 1.00 94.01 170 ARG I N 1
ATOM 10931 C CA . ARG D 4 170 ? 182.127 163.365 131.537 1.00 89.57 170 ARG I CA 1
ATOM 10932 C C . ARG D 4 170 ? 181.392 162.439 130.580 1.00 90.96 170 ARG I C 1
ATOM 10933 O O . ARG D 4 170 ? 180.245 162.057 130.837 1.00 96.06 170 ARG I O 1
ATOM 10941 N N . PHE D 4 171 ? 182.052 162.071 129.485 1.00 83.78 171 PHE I N 1
ATOM 10942 C CA . PHE D 4 171 ? 181.451 161.262 128.436 1.00 80.30 171 PHE I CA 1
ATOM 10943 C C . PHE D 4 171 ? 182.030 159.856 128.455 1.00 83.80 171 PHE I C 1
ATOM 10944 O O . PHE D 4 171 ? 183.228 159.670 128.691 1.00 85.72 171 PHE I O 1
ATOM 10952 N N . ILE D 4 172 ? 181.170 158.874 128.193 1.00 81.51 172 ILE I N 1
ATOM 10953 C CA . ILE D 4 172 ? 181.569 157.499 127.917 1.00 80.40 172 ILE I CA 1
ATOM 10954 C C . ILE D 4 172 ? 180.996 157.152 126.550 1.00 80.08 172 ILE I C 1
ATOM 10955 O O . ILE D 4 172 ? 179.772 157.080 126.387 1.00 80.83 172 ILE I O 1
ATOM 10960 N N . VAL D 4 173 ? 181.869 156.939 125.567 1.00 78.68 173 VAL I N 1
ATOM 10961 C CA . VAL D 4 173 ? 181.455 156.780 124.178 1.00 72.47 173 VAL I CA 1
ATOM 10962 C C . VAL D 4 173 ? 182.067 155.505 123.616 1.00 80.95 173 VAL I C 1
ATOM 10963 O O . VAL D 4 173 ? 183.280 155.293 123.727 1.00 90.81 173 VAL I O 1
ATOM 10967 N N . LYS D 4 174 ? 181.229 154.664 123.009 1.00 76.79 174 LYS I N 1
ATOM 10968 C CA . LYS D 4 174 ? 181.666 153.459 122.310 1.00 76.36 174 LYS I CA 1
ATOM 10969 C C . LYS D 4 174 ? 181.388 153.648 120.823 1.00 77.50 174 LYS I C 1
ATOM 10970 O O . LYS D 4 174 ? 180.226 153.727 120.408 1.00 77.59 174 LYS I O 1
ATOM 10976 N N . LEU D 4 175 ? 182.451 153.714 120.025 1.00 77.93 175 LEU I N 1
ATOM 10977 C CA . LEU D 4 175 ? 182.319 153.923 118.589 1.00 74.60 175 LEU I CA 1
ATOM 10978 C C . LEU D 4 175 ? 182.067 152.594 117.888 1.00 75.10 175 LEU I C 1
ATOM 10979 O O . LEU D 4 175 ? 182.755 151.603 118.152 1.00 82.01 175 LEU I O 1
ATOM 10984 N N . SER D 4 176 ? 181.082 152.576 116.991 1.00 72.08 176 SER I N 1
ATOM 10985 C CA . SER D 4 176 ? 180.694 151.360 116.287 1.00 74.99 176 SER I CA 1
ATOM 10986 C C . SER D 4 176 ? 181.040 151.367 114.807 1.00 75.26 176 SER I C 1
ATOM 10987 O O . SER D 4 176 ? 181.211 150.295 114.224 1.00 78.93 176 SER I O 1
ATOM 10990 N N . GLY D 4 177 ? 181.149 152.536 114.189 1.00 73.02 177 GLY I N 1
ATOM 10991 C CA . GLY D 4 177 ? 181.526 152.613 112.792 1.00 73.92 177 GLY I CA 1
ATOM 10992 C C . GLY D 4 177 ? 181.452 154.042 112.303 1.00 71.94 177 GLY I C 1
ATOM 10993 O O . GLY D 4 177 ? 181.058 154.957 113.033 1.00 72.34 177 GLY I O 1
ATOM 10994 N N . ILE D 4 178 ? 181.829 154.217 111.039 1.00 71.43 178 ILE I N 1
ATOM 10995 C CA . ILE D 4 178 ? 181.960 155.536 110.432 1.00 72.09 178 ILE I CA 1
ATOM 10996 C C . ILE D 4 178 ? 181.155 155.566 109.140 1.00 76.81 178 ILE I C 1
ATOM 10997 O O . ILE D 4 178 ? 181.316 154.690 108.283 1.00 82.90 178 ILE I O 1
ATOM 11002 N N . ILE D 4 179 ? 180.296 156.567 109.002 1.00 70.54 179 ILE I N 1
ATOM 11003 C CA . ILE D 4 179 ? 179.529 156.748 107.767 1.00 76.12 179 ILE I CA 1
ATOM 11004 C C . ILE D 4 179 ? 180.439 157.366 106.709 1.00 83.01 179 ILE I C 1
ATOM 11005 O O . ILE D 4 179 ? 181.112 158.370 106.993 1.00 84.40 179 ILE I O 1
ATOM 11010 N N . PRO D 4 180 ? 180.504 156.799 105.504 1.00 87.55 180 PRO I N 1
ATOM 11011 C CA . PRO D 4 180 ? 181.348 157.387 104.458 1.00 91.47 180 PRO I CA 1
ATOM 11012 C C . PRO D 4 180 ? 180.852 158.766 104.049 1.00 97.15 180 PRO I C 1
ATOM 11013 O O . PRO D 4 180 ? 179.659 159.072 104.124 1.00 98.12 180 PRO I O 1
ATOM 11017 N N . GLU D 4 181 ? 181.792 159.606 103.609 1.00 99.34 181 GLU I N 1
ATOM 11018 C CA . GLU D 4 181 ? 181.459 160.965 103.202 1.00 98.85 181 GLU I CA 1
ATOM 11019 C C . GLU D 4 181 ? 180.647 161.015 101.917 1.00 102.63 181 GLU I C 1
ATOM 11020 O O . GLU D 4 181 ? 180.112 162.079 101.587 1.00 96.76 181 GLU I O 1
ATOM 11026 N N . GLU D 4 182 ? 180.551 159.903 101.182 1.00 105.01 182 GLU I N 1
ATOM 11027 C CA . GLU D 4 182 ? 179.824 159.915 99.917 1.00 109.63 182 GLU I CA 1
ATOM 11028 C C . GLU D 4 182 ? 178.341 160.187 100.138 1.00 113.81 182 GLU I C 1
ATOM 11029 O O . GLU D 4 182 ? 177.709 160.899 99.348 1.00 118.23 182 GLU I O 1
ATOM 11035 N N . ASP D 4 183 ? 177.771 159.623 101.202 1.00 110.10 183 ASP I N 1
ATOM 11036 C CA . ASP D 4 183 ? 176.403 159.937 101.596 1.00 106.83 183 ASP I CA 1
ATOM 11037 C C . ASP D 4 183 ? 176.359 161.443 101.881 1.00 111.85 183 ASP I C 1
ATOM 11038 O O . ASP D 4 183 ? 177.300 162.003 102.437 1.00 111.52 183 ASP I O 1
ATOM 11043 N N . LEU E 5 32 ? 149.334 186.383 148.265 1.00 139.98 32 LEU J N 1
ATOM 11044 C CA . LEU E 5 32 ? 148.528 185.180 148.097 1.00 144.20 32 LEU J CA 1
ATOM 11045 C C . LEU E 5 32 ? 147.084 185.418 148.529 1.00 146.64 32 LEU J C 1
ATOM 11046 O O . LEU E 5 32 ? 146.148 184.962 147.871 1.00 143.69 32 LEU J O 1
ATOM 11051 N N . LYS E 5 33 ? 146.914 186.133 149.644 1.00 149.37 33 LYS J N 1
ATOM 11052 C CA . LYS E 5 33 ? 145.574 186.455 150.127 1.00 146.20 33 LYS J CA 1
ATOM 11053 C C . LYS E 5 33 ? 144.815 187.316 149.126 1.00 147.27 33 LYS J C 1
ATOM 11054 O O . LYS E 5 33 ? 143.579 187.260 149.065 1.00 145.30 33 LYS J O 1
ATOM 11060 N N . GLU E 5 34 ? 145.536 188.117 148.337 1.00 150.94 34 GLU J N 1
ATOM 11061 C CA . GLU E 5 34 ? 144.903 188.888 147.274 1.00 151.48 34 GLU J CA 1
ATOM 11062 C C . GLU E 5 34 ? 144.270 187.971 146.236 1.00 150.97 34 GLU J C 1
ATOM 11063 O O . GLU E 5 34 ? 143.179 188.256 145.727 1.00 147.83 34 GLU J O 1
ATOM 11069 N N . MET E 5 35 ? 144.945 186.868 145.903 1.00 152.43 35 MET J N 1
ATOM 11070 C CA . MET E 5 35 ? 144.372 185.900 144.973 1.00 149.70 35 MET J CA 1
ATOM 11071 C C . MET E 5 35 ? 143.102 185.279 145.541 1.00 144.20 35 MET J C 1
ATOM 11072 O O . MET E 5 35 ? 142.117 185.088 144.817 1.00 141.46 35 MET J O 1
ATOM 11077 N N . LYS E 5 36 ? 143.106 184.959 146.837 1.00 142.93 36 LYS J N 1
ATOM 11078 C CA . LYS E 5 36 ? 141.905 184.419 147.466 1.00 140.73 36 LYS J CA 1
ATOM 11079 C C . LYS E 5 36 ? 140.761 185.424 147.419 1.00 142.94 36 LYS J C 1
ATOM 11080 O O . LYS E 5 36 ? 139.616 185.058 147.127 1.00 141.00 36 LYS J O 1
ATOM 11086 N N . LYS E 5 37 ? 141.051 186.697 147.699 1.00 143.94 37 LYS J N 1
ATOM 11087 C CA . LYS E 5 37 ? 140.012 187.722 147.639 1.00 143.52 37 LYS J CA 1
ATOM 11088 C C . LYS E 5 37 ? 139.470 187.882 146.222 1.00 142.47 37 LYS J C 1
ATOM 11089 O O . LYS E 5 37 ? 138.255 188.016 146.023 1.00 141.68 37 LYS J O 1
ATOM 11095 N N . ASP E 5 38 ? 140.358 187.876 145.225 1.00 141.69 38 ASP J N 1
ATOM 11096 C CA . ASP E 5 38 ? 139.924 188.018 143.839 1.00 141.58 38 ASP J CA 1
ATOM 11097 C C . ASP E 5 38 ? 139.049 186.846 143.419 1.00 140.12 38 ASP J C 1
ATOM 11098 O O . ASP E 5 38 ? 138.056 187.023 142.706 1.00 138.46 38 ASP J O 1
ATOM 11103 N N . GLU E 5 39 ? 139.407 185.639 143.855 1.00 137.91 39 GLU J N 1
ATOM 11104 C CA . GLU E 5 39 ? 138.561 184.476 143.613 1.00 130.02 39 GLU J CA 1
ATOM 11105 C C . GLU E 5 39 ? 137.212 184.563 144.311 1.00 129.12 39 GLU J C 1
ATOM 11106 O O . GLU E 5 39 ? 136.191 184.170 143.737 1.00 128.36 39 GLU J O 1
ATOM 11112 N N . ARG E 5 40 ? 137.179 185.054 145.548 1.00 132.49 40 ARG J N 1
ATOM 11113 C CA . ARG E 5 40 ? 135.889 185.244 146.204 1.00 135.21 40 ARG J CA 1
ATOM 11114 C C . ARG E 5 40 ? 135.017 186.221 145.423 1.00 133.28 40 ARG J C 1
ATOM 11115 O O . ARG E 5 40 ? 133.821 185.970 145.208 1.00 131.83 40 ARG J O 1
ATOM 11123 N N . LYS E 5 41 ? 135.608 187.327 144.963 1.00 136.16 41 LYS J N 1
ATOM 11124 C CA . LYS E 5 41 ? 134.852 188.301 144.181 1.00 134.69 41 LYS J CA 1
ATOM 11125 C C . LYS E 5 41 ? 134.378 187.703 142.861 1.00 132.19 41 LYS J C 1
ATOM 11126 O O . LYS E 5 41 ? 133.247 187.952 142.429 1.00 131.13 41 LYS J O 1
ATOM 11132 N N . ALA E 5 42 ? 135.235 186.915 142.204 1.00 130.77 42 ALA J N 1
ATOM 11133 C CA . ALA E 5 42 ? 134.860 186.285 140.942 1.00 125.09 42 ALA J CA 1
ATOM 11134 C C . ALA E 5 42 ? 133.710 185.306 141.131 1.00 123.54 42 ALA J C 1
ATOM 11135 O O . ALA E 5 42 ? 132.771 185.278 140.328 1.00 118.71 42 ALA J O 1
ATOM 11137 N N . ILE E 5 43 ? 133.766 184.495 142.190 1.00 125.17 43 ILE J N 1
ATOM 11138 C CA . ILE E 5 43 ? 132.692 183.544 142.460 1.00 120.49 43 ILE J CA 1
ATOM 11139 C C . ILE E 5 43 ? 131.388 184.281 142.726 1.00 126.35 43 ILE J C 1
ATOM 11140 O O . ILE E 5 43 ? 130.328 183.915 142.197 1.00 123.27 43 ILE J O 1
ATOM 11145 N N . GLU E 5 44 ? 131.442 185.339 143.541 1.00 133.88 44 GLU J N 1
ATOM 11146 C CA . GLU E 5 44 ? 130.229 186.087 143.855 1.00 132.14 44 GLU J CA 1
ATOM 11147 C C . GLU E 5 44 ? 129.644 186.752 142.614 1.00 128.21 44 GLU J C 1
ATOM 11148 O O . GLU E 5 44 ? 128.423 186.755 142.420 1.00 126.26 44 GLU J O 1
ATOM 11154 N N . SER E 5 45 ? 130.498 187.322 141.760 1.00 127.21 45 SER J N 1
ATOM 11155 C CA . SER E 5 45 ? 130.015 187.960 140.541 1.00 128.77 45 SER J CA 1
ATOM 11156 C C . SER E 5 45 ? 129.556 186.950 139.499 1.00 130.25 45 SER J C 1
ATOM 11157 O O . SER E 5 45 ? 128.780 187.309 138.607 1.00 132.19 45 SER J O 1
ATOM 11160 N N . PHE E 5 46 ? 130.018 185.704 139.583 1.00 126.54 46 PHE J N 1
ATOM 11161 C CA . PHE E 5 46 ? 129.634 184.708 138.594 1.00 125.46 46 PHE J CA 1
ATOM 11162 C C . PHE E 5 46 ? 128.319 184.037 138.971 1.00 129.06 46 PHE J C 1
ATOM 11163 O O . PHE E 5 46 ? 127.490 183.761 138.097 1.00 129.86 46 PHE J O 1
ATOM 11171 N N . ILE E 5 47 ? 128.121 183.777 140.268 1.00 128.23 47 ILE J N 1
ATOM 11172 C CA . ILE E 5 47 ? 126.945 183.037 140.722 1.00 127.90 47 ILE J CA 1
ATOM 11173 C C . ILE E 5 47 ? 125.665 183.806 140.414 1.00 132.06 47 ILE J C 1
ATOM 11174 O O . ILE E 5 47 ? 124.676 183.228 139.950 1.00 130.61 47 ILE J O 1
ATOM 11179 N N . ASN E 5 48 ? 125.658 185.115 140.666 1.00 133.88 48 ASN J N 1
ATOM 11180 C CA . ASN E 5 48 ? 124.468 185.913 140.400 1.00 133.50 48 ASN J CA 1
ATOM 11181 C C . ASN E 5 48 ? 124.326 186.310 138.935 1.00 132.66 48 ASN J C 1
ATOM 11182 O O . ASN E 5 48 ? 123.273 186.833 138.555 1.00 132.05 48 ASN J O 1
ATOM 11187 N N . ARG E 5 49 ? 125.348 186.071 138.108 1.00 131.08 49 ARG J N 1
ATOM 11188 C CA . ARG E 5 49 ? 125.275 186.469 136.705 1.00 133.47 49 ARG J CA 1
ATOM 11189 C C . ARG E 5 49 ? 124.214 185.671 135.953 1.00 134.68 49 ARG J C 1
ATOM 11190 O O . ARG E 5 49 ? 123.546 186.206 135.060 1.00 135.55 49 ARG J O 1
ATOM 11198 N N . MET E 5 50 ? 124.048 184.394 136.292 1.00 135.98 50 MET J N 1
ATOM 11199 C CA . MET E 5 50 ? 122.946 183.582 135.797 1.00 138.31 50 MET J CA 1
ATOM 11200 C C . MET E 5 50 ? 122.201 182.975 136.977 1.00 136.51 50 MET J C 1
ATOM 11201 O O . MET E 5 50 ? 122.725 182.890 138.090 1.00 133.22 50 MET J O 1
ATOM 11206 N N . GLY E 5 51 ? 120.968 182.543 136.719 1.00 136.40 51 GLY J N 1
ATOM 11207 C CA . GLY E 5 51 ? 120.104 182.081 137.788 1.00 135.07 51 GLY J CA 1
ATOM 11208 C C . GLY E 5 51 ? 120.592 180.833 138.494 1.00 137.14 51 GLY J C 1
ATOM 11209 O O . GLY E 5 51 ? 120.448 179.716 137.987 1.00 141.49 51 GLY J O 1
ATOM 11210 N N . PHE E 5 52 ? 121.125 181.026 139.700 1.00 133.44 52 PHE J N 1
ATOM 11211 C CA . PHE E 5 52 ? 121.697 179.974 140.529 1.00 128.52 52 PHE J CA 1
ATOM 11212 C C . PHE E 5 52 ? 121.128 180.086 141.935 1.00 127.79 52 PHE J C 1
ATOM 11213 O O . PHE E 5 52 ? 121.024 181.188 142.482 1.00 128.98 52 PHE J O 1
ATOM 11221 N N . THR E 5 53 ? 120.765 178.948 142.522 1.00 126.12 53 THR J N 1
ATOM 11222 C CA . THR E 5 53 ? 120.223 178.896 143.879 1.00 124.00 53 THR J CA 1
ATOM 11223 C C . THR E 5 53 ? 121.230 178.167 144.764 1.00 117.39 53 THR J C 1
ATOM 11224 O O . THR E 5 53 ? 121.280 176.934 144.778 1.00 116.50 53 THR J O 1
ATOM 11228 N N . ILE E 5 54 ? 122.025 178.934 145.504 1.00 116.35 54 ILE J N 1
ATOM 11229 C CA . ILE E 5 54 ? 123.065 178.364 146.354 1.00 115.93 54 ILE J CA 1
ATOM 11230 C C . ILE E 5 54 ? 122.444 177.880 147.656 1.00 115.75 54 ILE J C 1
ATOM 11231 O O . ILE E 5 54 ? 121.732 178.627 148.336 1.00 120.36 54 ILE J O 1
ATOM 11236 N N . LYS E 5 55 ? 122.714 176.629 148.004 1.00 112.43 55 LYS J N 1
ATOM 11237 C CA . LYS E 5 55 ? 122.288 176.049 149.268 1.00 112.02 55 LYS J CA 1
ATOM 11238 C C . LYS E 5 55 ? 123.528 175.537 150.002 1.00 111.85 55 LYS J C 1
ATOM 11239 O O . LYS E 5 55 ? 124.664 175.739 149.561 1.00 114.85 55 LYS J O 1
ATOM 11245 N N . GLU E 5 56 ? 123.307 174.871 151.130 1.00 108.28 56 GLU J N 1
ATOM 11246 C CA . GLU E 5 56 ? 124.379 174.277 151.914 1.00 114.08 56 GLU J CA 1
ATOM 11247 C C . GLU E 5 56 ? 124.292 172.760 151.828 1.00 110.29 56 GLU J C 1
ATOM 11248 O O . GLU E 5 56 ? 123.195 172.192 151.805 1.00 110.72 56 GLU J O 1
ATOM 11254 N N . GLY E 5 57 ? 125.443 172.113 151.773 1.00 108.41 57 GLY J N 1
ATOM 11255 C CA . GLY E 5 57 ? 125.498 170.665 151.653 1.00 109.12 57 GLY J CA 1
ATOM 11256 C C . GLY E 5 57 ? 126.351 170.047 152.738 1.00 111.17 57 GLY J C 1
ATOM 11257 O O . GLY E 5 57 ? 127.414 170.563 153.078 1.00 106.99 57 GLY J O 1
ATOM 11258 N N . HIS E 5 58 ? 125.870 168.932 153.276 1.00 117.92 58 HIS J N 1
ATOM 11259 C CA . HIS E 5 58 ? 126.577 168.176 154.296 1.00 122.60 58 HIS J CA 1
ATOM 11260 C C . HIS E 5 58 ? 127.135 166.893 153.694 1.00 123.01 58 HIS J C 1
ATOM 11261 O O . HIS E 5 58 ? 126.608 166.369 152.708 1.00 121.47 58 HIS J O 1
ATOM 11268 N N . GLU E 5 59 ? 128.214 166.398 154.295 1.00 124.28 59 GLU J N 1
ATOM 11269 C CA . GLU E 5 59 ? 128.867 165.197 153.794 1.00 124.00 59 GLU J CA 1
ATOM 11270 C C . GLU E 5 59 ? 127.946 163.989 153.913 1.00 126.67 59 GLU J C 1
ATOM 11271 O O . GLU E 5 59 ? 127.193 163.850 154.881 1.00 127.94 59 GLU J O 1
ATOM 11277 N N . GLY E 5 60 ? 128.009 163.110 152.915 1.00 125.53 60 GLY J N 1
ATOM 11278 C CA . GLY E 5 60 ? 127.133 161.958 152.865 1.00 124.40 60 GLY J CA 1
ATOM 11279 C C . GLY E 5 60 ? 125.723 162.251 152.412 1.00 124.50 60 GLY J C 1
ATOM 11280 O O . GLY E 5 60 ? 124.843 161.400 152.591 1.00 124.63 60 GLY J O 1
ATOM 11281 N N . GLN E 5 61 ? 125.481 163.427 151.835 1.00 123.22 61 GLN J N 1
ATOM 11282 C CA . GLN E 5 61 ? 124.152 163.795 151.370 1.00 121.89 61 GLN J CA 1
ATOM 11283 C C . GLN E 5 61 ? 123.693 162.817 150.294 1.00 123.37 61 GLN J C 1
ATOM 11284 O O . GLN E 5 61 ? 124.496 162.296 149.516 1.00 121.57 61 GLN J O 1
ATOM 11290 N N . SER E 5 62 ? 122.399 162.533 150.274 1.00 125.05 62 SER J N 1
ATOM 11291 C CA . SER E 5 62 ? 121.890 161.571 149.305 1.00 124.63 62 SER J CA 1
ATOM 11292 C C . SER E 5 62 ? 120.871 162.163 148.348 1.00 123.36 62 SER J C 1
ATOM 11293 O O . SER E 5 62 ? 120.861 161.801 147.169 1.00 119.86 62 SER J O 1
ATOM 11296 N N . GLU E 5 63 ? 120.024 163.073 148.815 1.00 124.96 63 GLU J N 1
ATOM 11297 C CA . GLU E 5 63 ? 118.957 163.638 148.001 1.00 123.86 63 GLU J CA 1
ATOM 11298 C C . GLU E 5 63 ? 119.404 164.992 147.464 1.00 121.70 63 GLU J C 1
ATOM 11299 O O . GLU E 5 63 ? 119.742 165.892 148.241 1.00 120.39 63 GLU J O 1
ATOM 11305 N N . PHE E 5 64 ? 119.402 165.131 146.141 1.00 119.81 64 PHE J N 1
ATOM 11306 C CA . PHE E 5 64 ? 119.834 166.347 145.467 1.00 113.58 64 PHE J CA 1
ATOM 11307 C C . PHE E 5 64 ? 118.671 166.914 144.672 1.00 112.93 64 PHE J C 1
ATOM 11308 O O . PHE E 5 64 ? 118.061 166.202 143.867 1.00 115.93 64 PHE J O 1
ATOM 11316 N N . ASP E 5 65 ? 118.371 168.183 144.890 1.00 112.48 65 ASP J N 1
ATOM 11317 C CA . ASP E 5 65 ? 117.377 168.849 144.064 1.00 114.75 65 ASP J CA 1
ATOM 11318 C C . ASP E 5 65 ? 117.986 169.116 142.690 1.00 112.71 65 ASP J C 1
ATOM 11319 O O . ASP E 5 65 ? 119.071 169.701 142.604 1.00 112.96 65 ASP J O 1
ATOM 11324 N N . PRO E 5 66 ? 117.335 168.698 141.601 1.00 110.55 66 PRO J N 1
ATOM 11325 C CA . PRO E 5 66 ? 117.930 168.879 140.267 1.00 110.62 66 PRO J CA 1
ATOM 11326 C C . PRO E 5 66 ? 117.935 170.321 139.774 1.00 114.36 66 PRO J C 1
ATOM 11327 O O . PRO E 5 66 ? 118.254 170.575 138.608 1.00 115.57 66 PRO J O 1
ATOM 11331 N N . ASP E 5 67 ? 117.589 171.274 140.644 1.00 111.06 67 ASP J N 1
ATOM 11332 C CA . ASP E 5 67 ? 117.580 172.684 140.276 1.00 106.18 67 ASP J CA 1
ATOM 11333 C C . ASP E 5 67 ? 118.353 173.557 141.258 1.00 105.50 67 ASP J C 1
ATOM 11334 O O . ASP E 5 67 ? 118.323 174.787 141.128 1.00 107.98 67 ASP J O 1
ATOM 11339 N N . ILE E 5 68 ? 119.042 172.966 142.230 1.00 105.44 68 ILE J N 1
ATOM 11340 C CA . ILE E 5 68 ? 119.704 173.711 143.295 1.00 107.16 68 ILE J CA 1
ATOM 11341 C C . ILE E 5 68 ? 121.194 173.407 143.268 1.00 100.89 68 ILE J C 1
ATOM 11342 O O . ILE E 5 68 ? 121.596 172.239 143.198 1.00 101.95 68 ILE J O 1
ATOM 11347 N N . MET E 5 69 ? 122.007 174.458 143.318 1.00 99.55 69 MET J N 1
ATOM 11348 C CA . MET E 5 69 ? 123.444 174.319 143.488 1.00 96.45 69 MET J CA 1
ATOM 11349 C C . MET E 5 69 ? 123.815 174.327 144.963 1.00 100.57 69 MET J C 1
ATOM 11350 O O . MET E 5 69 ? 123.349 175.177 145.729 1.00 108.91 69 MET J O 1
ATOM 11355 N N . TYR E 5 70 ? 124.665 173.381 145.349 1.00 94.57 70 TYR J N 1
ATOM 11356 C CA . TYR E 5 70 ? 125.003 173.138 146.740 1.00 94.90 70 TYR J CA 1
ATOM 11357 C C . TYR E 5 70 ? 126.442 173.552 147.016 1.00 92.71 70 TYR J C 1
ATOM 11358 O O . TYR E 5 70 ? 127.305 173.498 146.135 1.00 93.67 70 TYR J O 1
ATOM 11367 N N . HIS E 5 71 ? 126.689 173.963 148.255 1.00 95.53 71 HIS J N 1
ATOM 11368 C CA . HIS E 5 71 ? 128.020 174.298 148.742 1.00 95.96 71 HIS J CA 1
ATOM 11369 C C . HIS E 5 71 ? 128.443 173.209 149.720 1.00 101.15 71 HIS J C 1
ATOM 11370 O O . HIS E 5 71 ? 127.740 172.954 150.705 1.00 107.65 71 HIS J O 1
ATOM 11377 N N . PHE E 5 72 ? 129.584 172.569 149.455 1.00 100.64 72 PHE J N 1
ATOM 11378 C CA . PHE E 5 72 ? 129.934 171.320 150.122 1.00 105.81 72 PHE J CA 1
ATOM 11379 C C . PHE E 5 72 ? 131.123 171.460 151.071 1.00 111.87 72 PHE J C 1
ATOM 11380 O O . PHE E 5 72 ? 131.851 170.490 151.302 1.00 113.90 72 PHE J O 1
ATOM 11388 N N . ASP E 5 73 ? 131.350 172.667 151.595 1.00 112.37 73 ASP J N 1
ATOM 11389 C CA . ASP E 5 73 ? 132.332 172.950 152.642 1.00 119.22 73 ASP J CA 1
ATOM 11390 C C . ASP E 5 73 ? 133.763 172.776 152.133 1.00 118.39 73 ASP J C 1
ATOM 11391 O O . ASP E 5 73 ? 134.719 173.146 152.820 1.00 118.59 73 ASP J O 1
ATOM 11396 N N . ASN E 5 74 ? 133.926 172.265 150.913 1.00 111.06 74 ASN J N 1
ATOM 11397 C CA . ASN E 5 74 ? 135.239 172.145 150.293 1.00 107.34 74 ASN J CA 1
ATOM 11398 C C . ASN E 5 74 ? 135.396 173.175 149.177 1.00 106.36 74 ASN J C 1
ATOM 11399 O O . ASN E 5 74 ? 136.171 172.970 148.236 1.00 107.23 74 ASN J O 1
ATOM 11404 N N . ASP E 5 75 ? 134.644 174.276 149.281 1.00 104.78 75 ASP J N 1
ATOM 11405 C CA . ASP E 5 75 ? 134.437 175.344 148.301 1.00 102.25 75 ASP J CA 1
ATOM 11406 C C . ASP E 5 75 ? 133.900 174.844 146.970 1.00 99.62 75 ASP J C 1
ATOM 11407 O O . ASP E 5 75 ? 133.764 175.634 146.029 1.00 98.13 75 ASP J O 1
ATOM 11412 N N . LEU E 5 76 ? 133.559 173.566 146.868 1.00 96.30 76 LEU J N 1
ATOM 11413 C CA . LEU E 5 76 ? 133.022 173.032 145.630 1.00 83.35 76 LEU J CA 1
ATOM 11414 C C . LEU E 5 76 ? 131.538 173.352 145.532 1.00 82.85 76 LEU J C 1
ATOM 11415 O O . LEU E 5 76 ? 130.815 173.332 146.532 1.00 96.32 76 LEU J O 1
ATOM 11420 N N . TYR E 5 77 ? 131.092 173.667 144.321 1.00 72.92 77 TYR J N 1
ATOM 11421 C CA . TYR E 5 77 ? 129.683 173.882 144.030 1.00 75.95 77 TYR J CA 1
ATOM 11422 C C . TYR E 5 77 ? 129.218 172.790 143.081 1.00 73.73 77 TYR J C 1
ATOM 11423 O O . TYR E 5 77 ? 129.866 172.532 142.061 1.00 79.11 77 TYR J O 1
ATOM 11432 N N . MET E 5 78 ? 128.107 172.143 143.423 1.00 73.42 78 MET J N 1
ATOM 11433 C CA . MET E 5 78 ? 127.615 170.994 142.680 1.00 71.75 78 MET J CA 1
ATOM 11434 C C . MET E 5 78 ? 126.123 171.137 142.427 1.00 80.35 78 MET J C 1
ATOM 11435 O O . MET E 5 78 ? 125.381 171.620 143.288 1.00 95.95 78 MET J O 1
ATOM 11440 N N . GLN E 5 79 ? 125.689 170.712 141.242 1.00 71.32 79 GLN J N 1
ATOM 11441 C CA . GLN E 5 79 ? 124.268 170.625 140.910 1.00 74.13 79 GLN J CA 1
ATOM 11442 C C . GLN E 5 79 ? 124.089 169.345 140.102 1.00 76.66 79 GLN J C 1
ATOM 11443 O O . GLN E 5 79 ? 124.398 169.308 138.907 1.00 81.26 79 GLN J O 1
ATOM 11449 N N . VAL E 5 80 ? 123.599 168.299 140.758 1.00 78.21 80 VAL J N 1
ATOM 11450 C CA . VAL E 5 80 ? 123.503 166.984 140.137 1.00 75.32 80 VAL J CA 1
ATOM 11451 C C . VAL E 5 80 ? 122.336 166.977 139.158 1.00 78.20 80 VAL J C 1
ATOM 11452 O O . VAL E 5 80 ? 121.178 167.153 139.552 1.00 82.97 80 VAL J O 1
ATOM 11456 N N . LEU E 5 81 ? 122.646 166.785 137.872 1.00 77.20 81 LEU J N 1
ATOM 11457 C CA . LEU E 5 81 ? 121.606 166.623 136.864 1.00 79.44 81 LEU J CA 1
ATOM 11458 C C . LEU E 5 81 ? 121.115 165.188 136.789 1.00 86.88 81 LEU J C 1
ATOM 11459 O O . LEU E 5 81 ? 119.947 164.956 136.448 1.00 90.73 81 LEU J O 1
ATOM 11464 N N . ASP E 5 82 ? 121.986 164.217 137.068 1.00 85.60 82 ASP J N 1
ATOM 11465 C CA . ASP E 5 82 ? 121.490 162.845 137.194 1.00 84.61 82 ASP J CA 1
ATOM 11466 C C . ASP E 5 82 ? 122.306 162.142 138.269 1.00 87.55 82 ASP J C 1
ATOM 11467 O O . ASP E 5 82 ? 123.540 162.172 138.230 1.00 88.03 82 ASP J O 1
ATOM 11472 N N . LYS E 5 83 ? 121.614 161.501 139.223 1.00 90.83 83 LYS J N 1
ATOM 11473 C CA . LYS E 5 83 ? 122.315 160.790 140.294 1.00 89.94 83 LYS J CA 1
ATOM 11474 C C . LYS E 5 83 ? 123.153 159.645 139.743 1.00 88.78 83 LYS J C 1
ATOM 11475 O O . LYS E 5 83 ? 124.289 159.431 140.182 1.00 88.92 83 LYS J O 1
ATOM 11481 N N . GLY E 5 84 ? 122.609 158.889 138.794 1.00 88.05 84 GLY J N 1
ATOM 11482 C CA . GLY E 5 84 ? 123.371 157.833 138.160 1.00 85.94 84 GLY J CA 1
ATOM 11483 C C . GLY E 5 84 ? 122.923 156.431 138.516 1.00 91.54 84 GLY J C 1
ATOM 11484 O O . GLY E 5 84 ? 121.734 156.108 138.437 1.00 95.57 84 GLY J O 1
ATOM 11485 N N . LYS E 5 85 ? 123.871 155.601 138.932 1.00 91.32 85 LYS J N 1
ATOM 11486 C CA . LYS E 5 85 ? 123.667 154.169 139.136 1.00 91.98 85 LYS J CA 1
ATOM 11487 C C . LYS E 5 85 ? 124.544 153.726 140.305 1.00 91.14 85 LYS J C 1
ATOM 11488 O O . LYS E 5 85 ? 124.915 154.540 141.157 1.00 91.21 85 LYS J O 1
ATOM 11494 N N . GLU E 5 86 ? 124.833 152.429 140.362 1.00 89.46 86 GLU J N 1
ATOM 11495 C CA . GLU E 5 86 ? 125.544 151.829 141.483 1.00 90.86 86 GLU J CA 1
ATOM 11496 C C . GLU E 5 86 ? 126.833 152.592 141.797 1.00 88.52 86 GLU J C 1
ATOM 11497 O O . GLU E 5 86 ? 127.547 153.015 140.878 1.00 87.15 86 GLU J O 1
ATOM 11503 N N . PRO E 5 87 ? 127.146 152.802 143.074 1.00 88.88 87 PRO J N 1
ATOM 11504 C CA . PRO E 5 87 ? 128.328 153.596 143.450 1.00 84.20 87 PRO J CA 1
ATOM 11505 C C . PRO E 5 87 ? 129.619 152.871 143.115 1.00 82.57 87 PRO J C 1
ATOM 11506 O O . PRO E 5 87 ? 129.639 151.636 143.001 1.00 85.22 87 PRO J O 1
ATOM 11510 N N . PRO E 5 88 ? 130.722 153.601 142.959 1.00 82.97 88 PRO J N 1
ATOM 11511 C CA . PRO E 5 88 ? 132.001 152.954 142.651 1.00 84.78 88 PRO J CA 1
ATOM 11512 C C . PRO E 5 88 ? 132.595 152.255 143.864 1.00 85.02 88 PRO J C 1
ATOM 11513 O O . PRO E 5 88 ? 132.240 152.520 145.015 1.00 88.63 88 PRO J O 1
ATOM 11517 N N . VAL E 5 89 ? 133.528 151.349 143.583 1.00 83.29 89 VAL J N 1
ATOM 11518 C CA . VAL E 5 89 ? 134.263 150.620 144.610 1.00 83.01 89 VAL J CA 1
ATOM 11519 C C . VAL E 5 89 ? 135.633 151.264 144.771 1.00 83.39 89 VAL J C 1
ATOM 11520 O O . VAL E 5 89 ? 136.374 151.427 143.794 1.00 86.68 89 VAL J O 1
ATOM 11524 N N . LEU E 5 90 ? 135.962 151.633 146.005 1.00 82.10 90 LEU J N 1
ATOM 11525 C CA . LEU E 5 90 ? 137.227 152.286 146.320 1.00 86.58 90 LEU J CA 1
ATOM 11526 C C . LEU E 5 90 ? 138.442 151.390 146.062 1.00 88.75 90 LEU J C 1
ATOM 11527 O O . LEU E 5 90 ? 138.422 150.186 146.331 1.00 92.66 90 LEU J O 1
ATOM 11532 N N . ASN E 5 91 ? 139.499 152.004 145.500 1.00 88.53 91 ASN J N 1
ATOM 11533 C CA . ASN E 5 91 ? 140.724 151.349 145.000 1.00 92.33 91 ASN J CA 1
ATOM 11534 C C . ASN E 5 91 ? 140.468 150.242 143.978 1.00 91.87 91 ASN J C 1
ATOM 11535 O O . ASN E 5 91 ? 141.373 149.454 143.683 1.00 88.19 91 ASN J O 1
ATOM 11540 N N . LYS E 5 92 ? 139.275 150.159 143.400 1.00 92.21 92 LYS J N 1
ATOM 11541 C CA . LYS E 5 92 ? 139.028 149.184 142.345 1.00 90.77 92 LYS J CA 1
ATOM 11542 C C . LYS E 5 92 ? 138.603 149.824 141.035 1.00 84.52 92 LYS J C 1
ATOM 11543 O O . LYS E 5 92 ? 139.198 149.542 139.987 1.00 84.23 92 LYS J O 1
ATOM 11549 N N . THR E 5 93 ? 137.593 150.688 141.067 1.00 80.45 93 THR J N 1
ATOM 11550 C CA . THR E 5 93 ? 136.961 151.164 139.846 1.00 76.79 93 THR J CA 1
ATOM 11551 C C . THR E 5 93 ? 137.840 152.183 139.129 1.00 80.90 93 THR J C 1
ATOM 11552 O O . THR E 5 93 ? 138.438 153.064 139.752 1.00 83.33 93 THR J O 1
ATOM 11556 N N . LYS E 5 94 ? 137.923 152.045 137.809 1.00 79.30 94 LYS J N 1
ATOM 11557 C CA . LYS E 5 94 ? 138.559 153.023 136.938 1.00 73.72 94 LYS J CA 1
ATOM 11558 C C . LYS E 5 94 ? 137.472 153.711 136.125 1.00 68.56 94 LYS J C 1
ATOM 11559 O O . LYS E 5 94 ? 136.635 153.039 135.512 1.00 69.77 94 LYS J O 1
ATOM 11565 N N . ILE E 5 95 ? 137.475 155.042 136.128 1.00 63.89 95 ILE J N 1
ATOM 11566 C CA . ILE E 5 95 ? 136.386 155.834 135.572 1.00 59.34 95 ILE J CA 1
ATOM 11567 C C . ILE E 5 95 ? 136.936 156.745 134.486 1.00 61.06 95 ILE J C 1
ATOM 11568 O O . ILE E 5 95 ? 138.004 157.348 134.651 1.00 65.33 95 ILE J O 1
ATOM 11573 N N . ASN E 5 96 ? 136.209 156.843 133.375 1.00 61.62 96 ASN J N 1
ATOM 11574 C CA . ASN E 5 96 ? 136.514 157.807 132.331 1.00 59.85 96 ASN J CA 1
ATOM 11575 C C . ASN E 5 96 ? 135.500 158.944 132.370 1.00 58.73 96 ASN J C 1
ATOM 11576 O O . ASN E 5 96 ? 134.296 158.726 132.571 1.00 64.44 96 ASN J O 1
ATOM 11581 N N . VAL E 5 97 ? 136.008 160.157 132.188 1.00 53.39 97 VAL J N 1
ATOM 11582 C CA . VAL E 5 97 ? 135.234 161.381 132.336 1.00 49.55 97 VAL J CA 1
ATOM 11583 C C . VAL E 5 97 ? 135.298 162.177 131.043 1.00 54.01 97 VAL J C 1
ATOM 11584 O O . VAL E 5 97 ? 136.324 162.189 130.354 1.00 59.31 97 VAL J O 1
ATOM 11588 N N . ARG E 5 98 ? 134.183 162.820 130.706 1.00 54.15 98 ARG J N 1
ATOM 11589 C CA . ARG E 5 98 ? 134.135 163.771 129.603 1.00 47.97 98 ARG J CA 1
ATOM 11590 C C . ARG E 5 98 ? 133.552 165.071 130.134 1.00 48.43 98 ARG J C 1
ATOM 11591 O O . ARG E 5 98 ? 132.431 165.085 130.652 1.00 57.46 98 ARG J O 1
ATOM 11599 N N . MET E 5 99 ? 134.315 166.155 130.016 1.00 46.42 99 MET J N 1
ATOM 11600 C CA . MET E 5 99 ? 133.959 167.429 130.619 1.00 47.68 99 MET J CA 1
ATOM 11601 C C . MET E 5 99 ? 133.869 168.512 129.554 1.00 52.42 99 MET J C 1
ATOM 11602 O O . MET E 5 99 ? 134.566 168.469 128.535 1.00 61.98 99 MET J O 1
ATOM 11607 N N . GLU E 5 100 ? 132.995 169.483 129.803 1.00 53.70 100 GLU J N 1
ATOM 11608 C CA . GLU E 5 100 ? 132.830 170.630 128.923 1.00 56.53 100 GLU J CA 1
ATOM 11609 C C . GLU E 5 100 ? 132.615 171.874 129.769 1.00 60.95 100 GLU J C 1
ATOM 11610 O O . GLU E 5 100 ? 131.747 171.886 130.651 1.00 68.76 100 GLU J O 1
ATOM 11616 N N . GLY E 5 101 ? 133.399 172.910 129.489 1.00 59.74 101 GLY J N 1
ATOM 11617 C CA . GLY E 5 101 ? 133.312 174.144 130.248 1.00 62.23 101 GLY J CA 1
ATOM 11618 C C . GLY E 5 101 ? 134.470 175.065 129.912 1.00 64.45 101 GLY J C 1
ATOM 11619 O O . GLY E 5 101 ? 135.104 174.934 128.862 1.00 70.04 101 GLY J O 1
ATOM 11620 N N . PHE E 5 102 ? 134.730 176.000 130.822 1.00 64.03 102 PHE J N 1
ATOM 11621 C CA . PHE E 5 102 ? 135.784 176.985 130.622 1.00 68.96 102 PHE J CA 1
ATOM 11622 C C . PHE E 5 102 ? 136.260 177.488 131.977 1.00 69.13 102 PHE J C 1
ATOM 11623 O O . PHE E 5 102 ? 135.627 177.256 133.010 1.00 71.99 102 PHE J O 1
ATOM 11631 N N . MET E 5 103 ? 137.394 178.181 131.954 1.00 73.80 103 MET J N 1
ATOM 11632 C CA . MET E 5 103 ? 137.980 178.781 133.143 1.00 75.49 103 MET J CA 1
ATOM 11633 C C . MET E 5 103 ? 137.920 180.299 133.048 1.00 84.60 103 MET J C 1
ATOM 11634 O O . MET E 5 103 ? 138.058 180.877 131.965 1.00 90.18 103 MET J O 1
ATOM 11639 N N . PHE E 5 104 ? 137.716 180.943 134.195 1.00 90.35 104 PHE J N 1
ATOM 11640 C CA . PHE E 5 104 ? 137.531 182.384 134.246 1.00 94.67 104 PHE J CA 1
ATOM 11641 C C . PHE E 5 104 ? 138.327 182.961 135.408 1.00 97.72 104 PHE J C 1
ATOM 11642 O O . PHE E 5 104 ? 138.723 182.250 136.334 1.00 97.86 104 PHE J O 1
ATOM 11650 N N . ASN E 5 105 ? 138.554 184.268 135.343 1.00 104.25 105 ASN J N 1
ATOM 11651 C CA . ASN E 5 105 ? 139.216 185.027 136.394 1.00 108.49 105 ASN J CA 1
ATOM 11652 C C . ASN E 5 105 ? 138.228 186.069 136.926 1.00 114.90 105 ASN J C 1
ATOM 11653 O O . ASN E 5 105 ? 137.037 186.045 136.599 1.00 113.59 105 ASN J O 1
ATOM 11658 N N . ARG E 5 106 ? 138.724 186.976 137.770 1.00 120.33 106 ARG J N 1
ATOM 11659 C CA . ARG E 5 106 ? 137.856 187.994 138.357 1.00 126.69 106 ARG J CA 1
ATOM 11660 C C . ARG E 5 106 ? 137.271 188.916 137.295 1.00 127.98 106 ARG J C 1
ATOM 11661 O O . ARG E 5 106 ? 136.071 189.218 137.316 1.00 125.99 106 ARG J O 1
ATOM 11669 N N . GLU E 5 107 ? 138.099 189.377 136.359 1.00 127.95 107 GLU J N 1
ATOM 11670 C CA . GLU E 5 107 ? 137.667 190.327 135.343 1.00 126.60 107 GLU J CA 1
ATOM 11671 C C . GLU E 5 107 ? 137.671 189.763 133.933 1.00 123.77 107 GLU J C 1
ATOM 11672 O O . GLU E 5 107 ? 136.917 190.249 133.087 1.00 126.03 107 GLU J O 1
ATOM 11678 N N . ARG E 5 108 ? 138.491 188.753 133.659 1.00 119.17 108 ARG J N 1
ATOM 11679 C CA . ARG E 5 108 ? 138.593 188.154 132.337 1.00 113.78 108 ARG J CA 1
ATOM 11680 C C . ARG E 5 108 ? 138.119 186.710 132.405 1.00 111.27 108 ARG J C 1
ATOM 11681 O O . ARG E 5 108 ? 138.561 185.948 133.271 1.00 115.21 108 ARG J O 1
ATOM 11689 N N . ASP E 5 109 ? 137.219 186.343 131.502 1.00 106.59 109 ASP J N 1
ATOM 11690 C CA . ASP E 5 109 ? 136.702 184.987 131.410 1.00 103.70 109 ASP J CA 1
ATOM 11691 C C . ASP E 5 109 ? 137.157 184.341 130.108 1.00 101.23 109 ASP J C 1
ATOM 11692 O O . ASP E 5 109 ? 137.750 184.985 129.237 1.00 102.63 109 ASP J O 1
ATOM 11697 N N . SER E 5 110 ? 136.872 183.042 129.995 1.00 95.05 110 SER J N 1
ATOM 11698 C CA . SER E 5 110 ? 137.163 182.256 128.793 1.00 88.53 110 SER J CA 1
ATOM 11699 C C . SER E 5 110 ? 138.651 182.269 128.453 1.00 84.84 110 SER J C 1
ATOM 11700 O O . SER E 5 110 ? 139.040 182.344 127.285 1.00 90.78 110 SER J O 1
ATOM 11703 N N . ILE E 5 111 ? 139.493 182.197 129.483 1.00 84.21 111 ILE J N 1
ATOM 11704 C CA . ILE E 5 111 ? 140.929 182.084 129.255 1.00 91.42 111 ILE J CA 1
ATOM 11705 C C . ILE E 5 111 ? 141.252 180.740 128.615 1.00 91.92 111 ILE J C 1
ATOM 11706 O O . ILE E 5 111 ? 142.013 180.658 127.643 1.00 93.25 111 ILE J O 1
ATOM 11711 N N . TYR E 5 112 ? 140.661 179.670 129.141 1.00 86.44 112 TYR J N 1
ATOM 11712 C CA . TYR E 5 112 ? 140.734 178.342 128.551 1.00 78.37 112 TYR J CA 1
ATOM 11713 C C . TYR E 5 112 ? 139.321 177.813 128.366 1.00 75.49 112 TYR J C 1
ATOM 11714 O O . TYR E 5 112 ? 138.476 177.957 129.255 1.00 79.58 112 TYR J O 1
ATOM 11723 N N . VAL E 5 113 ? 139.067 177.207 127.208 1.00 71.08 113 VAL J N 1
ATOM 11724 C CA . VAL E 5 113 ? 137.791 176.573 126.898 1.00 71.90 113 VAL J CA 1
ATOM 11725 C C . VAL E 5 113 ? 138.067 175.128 126.513 1.00 74.20 113 VAL J C 1
ATOM 11726 O O . VAL E 5 113 ? 138.953 174.861 125.692 1.00 83.17 113 VAL J O 1
ATOM 11730 N N . PHE E 5 114 ? 137.319 174.197 127.105 1.00 68.69 114 PHE J N 1
ATOM 11731 C CA . PHE E 5 114 ? 137.495 172.781 126.829 1.00 66.29 114 PHE J CA 1
ATOM 11732 C C . PHE E 5 114 ? 136.137 172.141 126.576 1.00 66.80 114 PHE J C 1
ATOM 11733 O O . PHE E 5 114 ? 135.128 172.531 127.170 1.00 73.97 114 PHE J O 1
ATOM 11741 N N . ASN E 5 115 ? 136.123 171.152 125.684 1.00 61.65 115 ASN J N 1
ATOM 11742 C CA . ASN E 5 115 ? 134.889 170.463 125.333 1.00 61.27 115 ASN J CA 1
ATOM 11743 C C . ASN E 5 115 ? 135.234 169.058 124.864 1.00 64.70 115 ASN J C 1
ATOM 11744 O O . ASN E 5 115 ? 136.111 168.883 124.013 1.00 73.01 115 ASN J O 1
ATOM 11749 N N . SER E 5 116 ? 134.550 168.064 125.432 1.00 60.87 116 SER J N 1
ATOM 11750 C CA . SER E 5 116 ? 134.660 166.685 124.979 1.00 57.29 116 SER J CA 1
ATOM 11751 C C . SER E 5 116 ? 133.316 165.987 124.840 1.00 60.87 116 SER J C 1
ATOM 11752 O O . SER E 5 116 ? 133.282 164.850 124.357 1.00 61.30 116 SER J O 1
ATOM 11755 N N . LEU E 5 117 ? 132.217 166.624 125.242 1.00 61.17 117 LEU J N 1
ATOM 11756 C CA . LEU E 5 117 ? 130.893 166.021 125.157 1.00 63.01 117 LEU J CA 1
ATOM 11757 C C . LEU E 5 117 ? 130.225 166.236 123.807 1.00 72.07 117 LEU J C 1
ATOM 11758 O O . LEU E 5 117 ? 129.423 165.395 123.383 1.00 81.17 117 LEU J O 1
ATOM 11763 N N . THR E 5 118 ? 130.529 167.337 123.121 1.00 70.23 118 THR J N 1
ATOM 11764 C CA . THR E 5 118 ? 129.899 167.657 121.846 1.00 71.54 118 THR J CA 1
ATOM 11765 C C . THR E 5 118 ? 130.884 167.582 120.687 1.00 70.87 118 THR J C 1
ATOM 11766 O O . THR E 5 118 ? 130.650 166.849 119.722 1.00 76.53 118 THR J O 1
ATOM 11770 N N . SER E 5 119 ? 131.984 168.327 120.752 1.00 71.16 119 SER J N 1
ATOM 11771 C CA . SER E 5 119 ? 133.005 168.232 119.721 1.00 76.98 119 SER J CA 1
ATOM 11772 C C . SER E 5 119 ? 133.789 166.934 119.873 1.00 74.42 119 SER J C 1
ATOM 11773 O O . SER E 5 119 ? 133.995 166.431 120.981 1.00 77.45 119 SER J O 1
ATOM 11776 N N . GLY E 5 120 ? 134.221 166.386 118.744 1.00 68.96 120 GLY J N 1
ATOM 11777 C CA . GLY E 5 120 ? 134.981 165.155 118.722 1.00 66.07 120 GLY J CA 1
ATOM 11778 C C . GLY E 5 120 ? 136.470 165.391 118.866 1.00 64.63 120 GLY J C 1
ATOM 11779 O O . GLY E 5 120 ? 136.926 166.466 119.262 1.00 61.23 120 GLY J O 1
ATOM 11780 N N . GLY E 5 121 ? 137.237 164.360 118.526 1.00 55.74 121 GLY J N 1
ATOM 11781 C CA . GLY E 5 121 ? 138.688 164.458 118.504 1.00 50.42 121 GLY J CA 1
ATOM 11782 C C . GLY E 5 121 ? 139.343 164.649 119.850 1.00 59.24 121 GLY J C 1
ATOM 11783 O O . GLY E 5 121 ? 140.291 165.436 119.966 1.00 67.16 121 GLY J O 1
ATOM 11784 N N . PHE E 5 122 ? 138.870 163.945 120.872 1.00 57.50 122 PHE J N 1
ATOM 11785 C CA . PHE E 5 122 ? 139.471 164.060 122.194 1.00 56.76 122 PHE J CA 1
ATOM 11786 C C . PHE E 5 122 ? 139.363 162.716 122.891 1.00 57.64 122 PHE J C 1
ATOM 11787 O O . PHE E 5 122 ? 138.260 162.183 123.047 1.00 62.42 122 PHE J O 1
ATOM 11795 N N . GLN E 5 123 ? 140.506 162.167 123.285 1.00 54.92 123 GLN J N 1
ATOM 11796 C CA . GLN E 5 123 ? 140.514 160.949 124.075 1.00 51.28 123 GLN J CA 1
ATOM 11797 C C . GLN E 5 123 ? 139.926 161.217 125.454 1.00 61.55 123 GLN J C 1
ATOM 11798 O O . GLN E 5 123 ? 140.068 162.307 126.016 1.00 67.28 123 GLN J O 1
ATOM 11804 N N . GLU E 5 124 ? 139.247 160.210 125.994 1.00 62.89 124 GLU J N 1
ATOM 11805 C CA . GLU E 5 124 ? 138.705 160.318 127.337 1.00 59.35 124 GLU J CA 1
ATOM 11806 C C . GLU E 5 124 ? 139.831 160.321 128.368 1.00 66.36 124 GLU J C 1
ATOM 11807 O O . GLU E 5 124 ? 140.942 159.843 128.120 1.00 74.63 124 GLU J O 1
ATOM 11813 N N . SER E 5 125 ? 139.532 160.882 129.535 1.00 60.22 125 SER J N 1
ATOM 11814 C CA . SER E 5 125 ? 140.468 160.923 130.650 1.00 60.27 125 SER J CA 1
ATOM 11815 C C . SER E 5 125 ? 140.068 159.873 131.677 1.00 60.33 125 SER J C 1
ATOM 11816 O O . SER E 5 125 ? 138.895 159.786 132.058 1.00 61.96 125 SER J O 1
ATOM 11819 N N . VAL E 5 126 ? 141.043 159.086 132.124 1.00 58.48 126 VAL J N 1
ATOM 11820 C CA . VAL E 5 126 ? 140.807 157.931 132.981 1.00 59.93 126 VAL J CA 1
ATOM 11821 C C . VAL E 5 126 ? 141.502 158.156 134.317 1.00 64.39 126 VAL J C 1
ATOM 11822 O O . VAL E 5 126 ? 142.683 158.524 134.357 1.00 68.36 126 VAL J O 1
ATOM 11826 N N . PHE E 5 127 ? 140.770 157.940 135.407 1.00 62.97 127 PHE J N 1
ATOM 11827 C CA . PHE E 5 127 ? 141.364 157.998 136.734 1.00 62.51 127 PHE J CA 1
ATOM 11828 C C . PHE E 5 127 ? 140.861 156.831 137.571 1.00 67.07 127 PHE J C 1
ATOM 11829 O O . PHE E 5 127 ? 139.737 156.354 137.399 1.00 71.99 127 PHE J O 1
ATOM 11837 N N . ARG E 5 128 ? 141.719 156.378 138.479 1.00 71.82 128 ARG J N 1
ATOM 11838 C CA . ARG E 5 128 ? 141.379 155.338 139.437 1.00 79.42 128 ARG J CA 1
ATOM 11839 C C . ARG E 5 128 ? 140.885 155.985 140.724 1.00 82.43 128 ARG J C 1
ATOM 11840 O O . ARG E 5 128 ? 141.505 156.927 141.229 1.00 87.28 128 ARG J O 1
ATOM 11848 N N . TYR E 5 129 ? 139.770 155.481 141.245 1.00 81.39 129 TYR J N 1
ATOM 11849 C CA . TYR E 5 129 ? 139.169 156.014 142.464 1.00 81.46 129 TYR J CA 1
ATOM 11850 C C . TYR E 5 129 ? 139.926 155.483 143.675 1.00 87.22 129 TYR J C 1
ATOM 11851 O O . TYR E 5 129 ? 139.863 154.288 143.980 1.00 90.43 129 TYR J O 1
ATOM 11860 N N . ILE E 5 130 ? 140.642 156.368 144.370 1.00 89.02 130 ILE J N 1
ATOM 11861 C CA . ILE E 5 130 ? 141.392 156.029 145.570 1.00 91.30 130 ILE J CA 1
ATOM 11862 C C . ILE E 5 130 ? 141.084 157.063 146.648 1.00 96.15 130 ILE J C 1
ATOM 11863 O O . ILE E 5 130 ? 140.264 157.960 146.462 1.00 98.43 130 ILE J O 1
ATOM 11868 N N . TYR E 5 131 ? 141.753 156.920 147.791 1.00 99.44 131 TYR J N 1
ATOM 11869 C CA . TYR E 5 131 ? 141.717 157.933 148.841 1.00 104.78 131 TYR J CA 1
ATOM 11870 C C . TYR E 5 131 ? 143.088 157.941 149.501 1.00 103.46 131 TYR J C 1
ATOM 11871 O O . TYR E 5 131 ? 143.530 156.912 150.020 1.00 97.84 131 TYR J O 1
ATOM 11880 N N . LYS E 5 132 ? 143.753 159.094 149.479 1.00 106.96 132 LYS J N 1
ATOM 11881 C CA . LYS E 5 132 ? 145.087 159.226 150.048 1.00 108.84 132 LYS J CA 1
ATOM 11882 C C . LYS E 5 132 ? 145.329 160.687 150.395 1.00 117.08 132 LYS J C 1
ATOM 11883 O O . LYS E 5 132 ? 145.119 161.565 149.554 1.00 119.80 132 LYS J O 1
ATOM 11889 N N . TYR E 5 133 ? 145.764 160.942 151.628 1.00 121.60 133 TYR J N 1
ATOM 11890 C CA . TYR E 5 133 ? 146.056 162.299 152.094 1.00 124.86 133 TYR J CA 1
ATOM 11891 C C . TYR E 5 133 ? 147.552 162.533 151.907 1.00 128.86 133 TYR J C 1
ATOM 11892 O O . TYR E 5 133 ? 148.365 162.207 152.772 1.00 133.19 133 TYR J O 1
ATOM 11901 N N . ASN E 5 134 ? 147.916 163.095 150.754 1.00 127.01 134 ASN J N 1
ATOM 11902 C CA . ASN E 5 134 ? 149.302 163.479 150.501 1.00 130.09 134 ASN J CA 1
ATOM 11903 C C . ASN E 5 134 ? 149.568 164.893 151.011 1.00 136.08 134 ASN J C 1
ATOM 11904 O O . ASN E 5 134 ? 150.445 165.104 151.854 1.00 141.74 134 ASN J O 1
ATOM 11909 N N . ASP E 5 135 ? 148.815 165.868 150.505 1.00 131.47 135 ASP J N 1
ATOM 11910 C CA . ASP E 5 135 ? 148.819 167.227 151.030 1.00 133.93 135 ASP J CA 1
ATOM 11911 C C . ASP E 5 135 ? 147.451 167.632 151.552 1.00 128.59 135 ASP J C 1
ATOM 11912 O O . ASP E 5 135 ? 147.343 168.157 152.667 1.00 126.95 135 ASP J O 1
ATOM 11917 N N . GLY E 5 136 ? 146.402 167.402 150.769 1.00 126.34 136 GLY J N 1
ATOM 11918 C CA . GLY E 5 136 ? 145.028 167.533 151.195 1.00 121.00 136 GLY J CA 1
ATOM 11919 C C . GLY E 5 136 ? 144.278 166.242 150.928 1.00 119.69 136 GLY J C 1
ATOM 11920 O O . GLY E 5 136 ? 144.835 165.146 150.996 1.00 121.98 136 GLY J O 1
ATOM 11921 N N . ASP E 5 137 ? 142.998 166.387 150.607 1.00 111.87 137 ASP J N 1
ATOM 11922 C CA . ASP E 5 137 ? 142.187 165.240 150.225 1.00 112.99 137 ASP J CA 1
ATOM 11923 C C . ASP E 5 137 ? 142.390 164.964 148.740 1.00 114.72 137 ASP J C 1
ATOM 11924 O O . ASP E 5 137 ? 142.139 165.837 147.903 1.00 116.48 137 ASP J O 1
ATOM 11929 N N . ILE E 5 138 ? 142.864 163.766 148.410 1.00 113.34 138 ILE J N 1
ATOM 11930 C CA . ILE E 5 138 ? 143.034 163.342 147.025 1.00 104.16 138 ILE J CA 1
ATOM 11931 C C . ILE E 5 138 ? 142.173 162.108 146.811 1.00 98.55 138 ILE J C 1
ATOM 11932 O O . ILE E 5 138 ? 142.349 161.095 147.500 1.00 99.87 138 ILE J O 1
ATOM 11937 N N . HIS E 5 139 ? 141.244 162.189 145.858 1.00 93.76 139 HIS J N 1
ATOM 11938 C CA . HIS E 5 139 ? 140.294 161.114 145.606 1.00 92.21 139 HIS J CA 1
ATOM 11939 C C . HIS E 5 139 ? 140.483 160.473 144.236 1.00 89.72 139 HIS J C 1
ATOM 11940 O O . HIS E 5 139 ? 139.579 159.785 143.751 1.00 85.14 139 HIS J O 1
ATOM 11947 N N . PHE E 5 140 ? 141.633 160.678 143.599 1.00 88.59 140 PHE J N 1
ATOM 11948 C CA . PHE E 5 140 ? 141.837 160.141 142.263 1.00 81.87 140 PHE J CA 1
ATOM 11949 C C . PHE E 5 140 ? 143.317 159.888 142.023 1.00 83.92 140 PHE J C 1
ATOM 11950 O O . PHE E 5 140 ? 144.182 160.521 142.635 1.00 90.13 140 PHE J O 1
ATOM 11958 N N . GLU E 5 141 ? 143.592 158.949 141.122 1.00 77.42 141 GLU J N 1
ATOM 11959 C CA . GLU E 5 141 ? 144.930 158.723 140.585 1.00 75.07 141 GLU J CA 1
ATOM 11960 C C . GLU E 5 141 ? 144.800 158.719 139.069 1.00 77.25 141 GLU J C 1
ATOM 11961 O O . GLU E 5 141 ? 144.216 157.794 138.498 1.00 77.95 141 GLU J O 1
ATOM 11967 N N . LEU E 5 142 ? 145.310 159.762 138.424 1.00 75.15 142 LEU J N 1
ATOM 11968 C CA . LEU E 5 142 ? 145.152 159.893 136.983 1.00 67.63 142 LEU J CA 1
ATOM 11969 C C . LEU E 5 142 ? 146.029 158.887 136.252 1.00 67.53 142 LEU J C 1
ATOM 11970 O O . LEU E 5 142 ? 147.199 158.694 136.596 1.00 64.75 142 LEU J O 1
ATOM 11975 N N . ILE E 5 143 ? 145.462 158.238 135.240 1.00 69.95 143 ILE J N 1
ATOM 11976 C CA . ILE E 5 143 ? 146.220 157.384 134.337 1.00 69.96 143 ILE J CA 1
ATOM 11977 C C . ILE E 5 143 ? 146.516 158.219 133.101 1.00 68.91 143 ILE J C 1
ATOM 11978 O O . ILE E 5 143 ? 145.599 158.603 132.367 1.00 70.60 143 ILE J O 1
ATOM 11983 N N . LYS E 5 144 ? 147.794 158.522 132.881 1.00 67.25 144 LYS J N 1
ATOM 11984 C CA . LYS E 5 144 ? 148.171 159.403 131.785 1.00 70.01 144 LYS J CA 1
ATOM 11985 C C . LYS E 5 144 ? 147.791 158.783 130.450 1.00 74.51 144 LYS J C 1
ATOM 11986 O O . LYS E 5 144 ? 148.096 157.618 130.180 1.00 77.02 144 LYS J O 1
ATOM 11992 N N . CYS E 5 145 ? 147.127 159.569 129.611 1.00 75.20 145 CYS J N 1
ATOM 11993 C CA . CYS E 5 145 ? 146.739 159.114 128.286 1.00 75.34 145 CYS J CA 1
ATOM 11994 C C . CYS E 5 145 ? 147.829 159.488 127.292 1.00 76.50 145 CYS J C 1
ATOM 11995 O O . CYS E 5 145 ? 148.270 160.641 127.240 1.00 77.23 145 CYS J O 1
ATOM 11998 N N . THR E 5 146 ? 148.273 158.495 126.521 1.00 72.51 146 THR J N 1
ATOM 11999 C CA . THR E 5 146 ? 149.372 158.639 125.575 1.00 68.37 146 THR J CA 1
ATOM 12000 C C . THR E 5 146 ? 148.939 158.316 124.149 1.00 63.98 146 THR J C 1
ATOM 12001 O O . THR E 5 146 ? 149.775 157.942 123.320 1.00 64.59 146 THR J O 1
ATOM 12005 N N . THR E 5 147 ? 147.648 158.442 123.850 1.00 56.94 147 THR J N 1
ATOM 12006 C CA . THR E 5 147 ? 147.096 158.100 122.545 1.00 53.51 147 THR J CA 1
ATOM 12007 C C . THR E 5 147 ? 146.423 159.301 121.888 1.00 53.21 147 THR J C 1
ATOM 12008 O O . THR E 5 147 ? 145.339 159.187 121.313 1.00 56.42 147 THR J O 1
ATOM 12012 N N . GLY E 5 148 ? 147.054 160.475 121.965 1.00 50.75 148 GLY J N 1
ATOM 12013 C CA . GLY E 5 148 ? 146.611 161.632 121.214 1.00 49.20 148 GLY J CA 1
ATOM 12014 C C . GLY E 5 148 ? 146.263 162.804 122.124 1.00 55.05 148 GLY J C 1
ATOM 12015 O O . GLY E 5 148 ? 146.807 162.949 123.216 1.00 62.68 148 GLY J O 1
ATOM 12016 N N . SER E 5 149 ? 145.340 163.637 121.634 1.00 52.56 149 SER J N 1
ATOM 12017 C CA . SER E 5 149 ? 144.961 164.872 122.310 1.00 57.37 149 SER J CA 1
ATOM 12018 C C . SER E 5 149 ? 143.862 164.601 123.329 1.00 61.38 149 SER J C 1
ATOM 12019 O O . SER E 5 149 ? 142.870 163.933 123.022 1.00 68.28 149 SER J O 1
ATOM 12022 N N . ASN E 5 150 ? 144.037 165.139 124.533 1.00 61.51 150 ASN J N 1
ATOM 12023 C CA . ASN E 5 150 ? 143.144 164.863 125.650 1.00 61.93 150 ASN J CA 1
ATOM 12024 C C . ASN E 5 150 ? 143.067 166.106 126.529 1.00 64.87 150 ASN J C 1
ATOM 12025 O O . ASN E 5 150 ? 143.572 167.175 126.172 1.00 66.75 150 ASN J O 1
ATOM 12030 N N . LEU E 5 151 ? 142.463 165.951 127.705 1.00 65.69 151 LEU J N 1
ATOM 12031 C CA . LEU E 5 151 ? 142.308 167.023 128.682 1.00 62.24 151 LEU J CA 1
ATOM 12032 C C . LEU E 5 151 ? 142.761 166.555 130.060 1.00 66.93 151 LEU J C 1
ATOM 12033 O O . LEU E 5 151 ? 142.080 166.754 131.068 1.00 70.57 151 LEU J O 1
ATOM 12038 N N . ASP E 5 152 ? 143.932 165.912 130.118 1.00 68.01 152 ASP J N 1
ATOM 12039 C CA . ASP E 5 152 ? 144.437 165.409 131.393 1.00 70.69 152 ASP J CA 1
ATOM 12040 C C . ASP E 5 152 ? 144.767 166.537 132.363 1.00 73.88 152 ASP J C 1
ATOM 12041 O O . ASP E 5 152 ? 144.742 166.329 133.581 1.00 75.35 152 ASP J O 1
ATOM 12046 N N . MET E 5 153 ? 145.074 167.727 131.852 1.00 75.77 153 MET J N 1
ATOM 12047 C CA . MET E 5 153 ? 145.432 168.856 132.701 1.00 74.54 153 MET J CA 1
ATOM 12048 C C . MET E 5 153 ? 144.219 169.605 133.240 1.00 71.75 153 MET J C 1
ATOM 12049 O O . MET E 5 153 ? 144.394 170.585 133.972 1.00 77.93 153 MET J O 1
ATOM 12054 N N . PHE E 5 154 ? 143.005 169.178 132.893 1.00 69.61 154 PHE J N 1
ATOM 12055 C CA . PHE E 5 154 ? 141.776 169.747 133.433 1.00 69.83 154 PHE J CA 1
ATOM 12056 C C . PHE E 5 154 ? 141.080 168.824 134.426 1.00 69.78 154 PHE J C 1
ATOM 12057 O O . PHE E 5 154 ? 139.948 169.108 134.831 1.00 67.36 154 PHE J O 1
ATOM 12065 N N . VAL E 5 155 ? 141.723 167.733 134.829 1.00 71.33 155 VAL J N 1
ATOM 12066 C CA . VAL E 5 155 ? 141.179 166.822 135.829 1.00 74.77 155 VAL J CA 1
ATOM 12067 C C . VAL E 5 155 ? 141.816 167.162 137.168 1.00 79.49 155 VAL J C 1
ATOM 12068 O O . VAL E 5 155 ? 143.043 167.101 137.315 1.00 80.38 155 VAL J O 1
ATOM 12072 N N . CYS E 5 156 ? 140.987 167.518 138.147 1.00 75.79 156 CYS J N 1
ATOM 12073 C CA . CYS E 5 156 ? 141.467 167.952 139.449 1.00 73.07 156 CYS J CA 1
ATOM 12074 C C . CYS E 5 156 ? 140.636 167.285 140.537 1.00 76.31 156 CYS J C 1
ATOM 12075 O O . CYS E 5 156 ? 139.766 166.451 140.265 1.00 78.85 156 CYS J O 1
ATOM 12078 N N . GLU E 5 157 ? 140.915 167.668 141.786 1.00 76.73 157 GLU J N 1
ATOM 12079 C CA . GLU E 5 157 ? 140.189 167.110 142.922 1.00 79.17 157 GLU J CA 1
ATOM 12080 C C . GLU E 5 157 ? 138.704 167.440 142.849 1.00 79.45 157 GLU J C 1
ATOM 12081 O O . GLU E 5 157 ? 137.858 166.620 143.225 1.00 76.10 157 GLU J O 1
ATOM 12087 N N . GLY E 5 158 ? 138.371 168.648 142.388 1.00 78.59 158 GLY J N 1
ATOM 12088 C CA . GLY E 5 158 ? 136.974 169.026 142.268 1.00 73.23 158 GLY J CA 1
ATOM 12089 C C . GLY E 5 158 ? 136.209 168.169 141.281 1.00 72.99 158 GLY J C 1
ATOM 12090 O O . GLY E 5 158 ? 135.020 167.905 141.474 1.00 74.18 158 GLY J O 1
ATOM 12091 N N . VAL E 5 159 ? 136.870 167.735 140.206 1.00 72.98 159 VAL J N 1
ATOM 12092 C CA . VAL E 5 159 ? 136.214 166.880 139.222 1.00 67.95 159 VAL J CA 1
ATOM 12093 C C . VAL E 5 159 ? 135.969 165.489 139.795 1.00 70.32 159 VAL J C 1
ATOM 12094 O O . VAL E 5 159 ? 134.915 164.884 139.562 1.00 69.05 159 VAL J O 1
ATOM 12098 N N . ALA E 5 160 ? 136.933 164.954 140.547 1.00 71.95 160 ALA J N 1
ATOM 12099 C CA . ALA E 5 160 ? 136.813 163.600 141.073 1.00 66.39 160 ALA J CA 1
ATOM 12100 C C . ALA E 5 160 ? 135.984 163.524 142.349 1.00 73.93 160 ALA J C 1
ATOM 12101 O O . ALA E 5 160 ? 135.588 162.423 142.748 1.00 79.38 160 ALA J O 1
ATOM 12103 N N . PHE E 5 161 ? 135.720 164.659 142.997 1.00 74.37 161 PHE J N 1
ATOM 12104 C CA . PHE E 5 161 ? 134.960 164.642 144.245 1.00 74.84 161 PHE J CA 1
ATOM 12105 C C . PHE E 5 161 ? 133.527 164.126 144.114 1.00 72.05 161 PHE J C 1
ATOM 12106 O O . PHE E 5 161 ? 133.100 163.367 145.001 1.00 75.38 161 PHE J O 1
ATOM 12114 N N . PRO E 5 162 ? 132.734 164.488 143.095 1.00 64.22 162 PRO J N 1
ATOM 12115 C CA . PRO E 5 162 ? 131.337 164.010 143.051 1.00 67.80 162 PRO J CA 1
ATOM 12116 C C . PRO E 5 162 ? 131.178 162.495 143.002 1.00 75.48 162 PRO J C 1
ATOM 12117 O O . PRO E 5 162 ? 130.047 162.014 143.140 1.00 84.23 162 PRO J O 1
ATOM 12121 N N . MET E 5 163 ? 132.253 161.729 142.804 1.00 74.15 163 MET J N 1
ATOM 12122 C CA . MET E 5 163 ? 132.130 160.276 142.791 1.00 76.72 163 MET J CA 1
ATOM 12123 C C . MET E 5 163 ? 131.963 159.683 144.183 1.00 84.40 163 MET J C 1
ATOM 12124 O O . MET E 5 163 ? 131.557 158.522 144.302 1.00 87.63 163 MET J O 1
ATOM 12129 N N . THR E 5 164 ? 132.260 160.450 145.235 1.00 83.64 164 THR J N 1
ATOM 12130 C CA . THR E 5 164 ? 132.090 159.953 146.596 1.00 82.86 164 THR J CA 1
ATOM 12131 C C . THR E 5 164 ? 130.625 159.753 146.957 1.00 82.97 164 THR J C 1
ATOM 12132 O O . THR E 5 164 ? 130.325 159.068 147.941 1.00 83.62 164 THR J O 1
ATOM 12136 N N . MET E 5 165 ? 129.716 160.330 146.183 1.00 84.15 165 MET J N 1
ATOM 12137 C CA . MET E 5 165 ? 128.292 160.362 146.485 1.00 85.70 165 MET J CA 1
ATOM 12138 C C . MET E 5 165 ? 127.437 159.801 145.364 1.00 88.11 165 MET J C 1
ATOM 12139 O O . MET E 5 165 ? 126.473 159.077 145.627 1.00 92.97 165 MET J O 1
ATOM 12144 N N . LEU E 5 166 ? 127.788 160.095 144.118 1.00 84.56 166 LEU J N 1
ATOM 12145 C CA . LEU E 5 166 ? 127.005 159.695 142.962 1.00 85.67 166 LEU J CA 1
ATOM 12146 C C . LEU E 5 166 ? 127.502 158.345 142.449 1.00 87.25 166 LEU J C 1
ATOM 12147 O O . LEU E 5 166 ? 128.299 157.663 143.099 1.00 88.36 166 LEU J O 1
ATOM 12152 N N . GLY E 5 167 ? 127.034 157.943 141.270 1.00 86.52 167 GLY J N 1
ATOM 12153 C CA . GLY E 5 167 ? 127.395 156.646 140.734 1.00 85.58 167 GLY J CA 1
ATOM 12154 C C . GLY E 5 167 ? 127.729 156.642 139.257 1.00 81.89 167 GLY J C 1
ATOM 12155 O O . GLY E 5 167 ? 128.117 157.668 138.690 1.00 83.76 167 GLY J O 1
ATOM 12156 N N . ASN E 5 168 ? 127.582 155.479 138.630 1.00 77.80 168 ASN J N 1
ATOM 12157 C CA . ASN E 5 168 ? 127.896 155.317 137.218 1.00 71.91 168 ASN J CA 1
ATOM 12158 C C . ASN E 5 168 ? 126.930 156.114 136.345 1.00 73.48 168 ASN J C 1
ATOM 12159 O O . ASN E 5 168 ? 125.758 156.298 136.684 1.00 79.27 168 ASN J O 1
ATOM 12164 N N . LYS E 5 169 ? 127.446 156.591 135.208 1.00 71.56 169 LYS J N 1
ATOM 12165 C CA . LYS E 5 169 ? 126.674 157.358 134.228 1.00 70.14 169 LYS J CA 1
ATOM 12166 C C . LYS E 5 169 ? 126.097 158.627 134.857 1.00 68.18 169 LYS J C 1
ATOM 12167 O O . LYS E 5 169 ? 124.888 158.869 134.841 1.00 70.26 169 LYS J O 1
ATOM 12173 N N . ALA E 5 170 ? 126.987 159.447 135.407 1.00 68.97 170 ALA J N 1
ATOM 12174 C CA . ALA E 5 170 ? 126.574 160.604 136.191 1.00 64.64 170 ALA J CA 1
ATOM 12175 C C . ALA E 5 170 ? 126.893 161.898 135.456 1.00 66.63 170 ALA J C 1
ATOM 12176 O O . ALA E 5 170 ? 127.966 162.034 134.862 1.00 71.63 170 ALA J O 1
ATOM 12178 N N . ARG E 5 171 ? 125.960 162.847 135.503 1.00 65.86 171 ARG J N 1
ATOM 12179 C CA . ARG E 5 171 ? 126.128 164.150 134.871 1.00 66.79 171 ARG J CA 1
ATOM 12180 C C . ARG E 5 171 ? 125.929 165.232 135.922 1.00 65.01 171 ARG J C 1
ATOM 12181 O O . ARG E 5 171 ? 124.865 165.289 136.565 1.00 72.10 171 ARG J O 1
ATOM 12189 N N . VAL E 5 172 ? 126.954 166.088 136.072 1.00 59.66 172 VAL J N 1
ATOM 12190 C CA . VAL E 5 172 ? 127.020 167.136 137.087 1.00 56.77 172 VAL J CA 1
ATOM 12191 C C . VAL E 5 172 ? 127.476 168.446 136.450 1.00 62.16 172 VAL J C 1
ATOM 12192 O O . VAL E 5 172 ? 127.994 168.479 135.333 1.00 73.08 172 VAL J O 1
ATOM 12196 N N . ARG E 5 173 ? 127.291 169.532 137.202 1.00 58.98 173 ARG J N 1
ATOM 12197 C CA . ARG E 5 173 ? 127.787 170.860 136.858 1.00 57.38 173 ARG J CA 1
ATOM 12198 C C . ARG E 5 173 ? 128.576 171.394 138.046 1.00 59.44 173 ARG J C 1
ATOM 12199 O O . ARG E 5 173 ? 128.079 171.373 139.177 1.00 72.50 173 ARG J O 1
ATOM 12207 N N . LEU E 5 174 ? 129.794 171.879 137.798 1.00 55.83 174 LEU J N 1
ATOM 12208 C CA . LEU E 5 174 ? 130.717 172.195 138.881 1.00 56.48 174 LEU J CA 1
ATOM 12209 C C . LEU E 5 174 ? 131.288 173.599 138.741 1.00 62.25 174 LEU J C 1
ATOM 12210 O O . LEU E 5 174 ? 131.389 174.144 137.640 1.00 70.76 174 LEU J O 1
ATOM 12215 N N . ILE E 5 175 ? 131.674 174.171 139.880 1.00 61.12 175 ILE J N 1
ATOM 12216 C CA . ILE E 5 175 ? 132.412 175.431 139.944 1.00 59.64 175 ILE J CA 1
ATOM 12217 C C . ILE E 5 175 ? 133.568 175.193 140.910 1.00 63.82 175 ILE J C 1
ATOM 12218 O O . ILE E 5 175 ? 133.380 175.218 142.132 1.00 75.26 175 ILE J O 1
ATOM 12223 N N . VAL E 5 176 ? 134.761 174.963 140.373 1.00 64.42 176 VAL J N 1
ATOM 12224 C CA . VAL E 5 176 ? 135.920 174.533 141.153 1.00 70.14 176 VAL J CA 1
ATOM 12225 C C . VAL E 5 176 ? 136.826 175.738 141.391 1.00 81.49 176 VAL J C 1
ATOM 12226 O O . VAL E 5 176 ? 137.332 176.320 140.416 1.00 86.59 176 VAL J O 1
ATOM 12230 N N . PRO E 5 177 ? 137.052 176.144 142.641 1.00 81.73 177 PRO J N 1
ATOM 12231 C CA . PRO E 5 177 ? 137.998 177.235 142.930 1.00 85.10 177 PRO J CA 1
ATOM 12232 C C . PRO E 5 177 ? 139.446 176.786 142.748 1.00 91.18 177 PRO J C 1
ATOM 12233 O O . PRO E 5 177 ? 139.737 175.598 142.601 1.00 96.17 177 PRO J O 1
ATOM 12237 N N . PHE E 5 178 ? 140.375 177.760 142.777 1.00 94.72 178 PHE J N 1
ATOM 12238 C CA . PHE E 5 178 ? 141.758 177.445 142.407 1.00 101.40 178 PHE J CA 1
ATOM 12239 C C . PHE E 5 178 ? 142.435 176.498 143.385 1.00 103.58 178 PHE J C 1
ATOM 12240 O O . PHE E 5 178 ? 143.455 175.898 143.033 1.00 105.61 178 PHE J O 1
ATOM 12248 N N . ARG E 5 179 ? 141.915 176.361 144.605 1.00 103.05 179 ARG J N 1
ATOM 12249 C CA . ARG E 5 179 ? 142.645 175.600 145.612 1.00 104.89 179 ARG J CA 1
ATOM 12250 C C . ARG E 5 179 ? 142.589 174.115 145.282 1.00 100.50 179 ARG J C 1
ATOM 12251 O O . ARG E 5 179 ? 143.566 173.382 145.481 1.00 101.51 179 ARG J O 1
ATOM 12259 N N . ILE E 5 180 ? 141.438 173.654 144.796 1.00 96.80 180 ILE J N 1
ATOM 12260 C CA . ILE E 5 180 ? 141.256 172.281 144.350 1.00 94.54 180 ILE J CA 1
ATOM 12261 C C . ILE E 5 180 ? 141.179 172.213 142.827 1.00 95.52 180 ILE J C 1
ATOM 12262 O O . ILE E 5 180 ? 140.635 171.259 142.274 1.00 94.81 180 ILE J O 1
ATOM 12267 N N . GLY E 5 181 ? 141.702 173.231 142.144 1.00 95.73 181 GLY J N 1
ATOM 12268 C CA . GLY E 5 181 ? 141.759 173.226 140.704 1.00 89.76 181 GLY J CA 1
ATOM 12269 C C . GLY E 5 181 ? 142.942 172.437 140.192 1.00 94.79 181 GLY J C 1
ATOM 12270 O O . GLY E 5 181 ? 143.667 171.771 140.944 1.00 97.32 181 GLY J O 1
ATOM 12271 N N . PRO E 5 182 ? 143.138 172.487 138.874 1.00 89.78 182 PRO J N 1
ATOM 12272 C CA . PRO E 5 182 ? 144.276 171.780 138.277 1.00 86.89 182 PRO J CA 1
ATOM 12273 C C . PRO E 5 182 ? 145.600 172.281 138.833 1.00 92.51 182 PRO J C 1
ATOM 12274 O O . PRO E 5 182 ? 145.790 173.478 139.061 1.00 96.86 182 PRO J O 1
ATOM 12278 N N . GLU E 5 183 ? 146.526 171.342 139.043 1.00 95.71 183 GLU J N 1
ATOM 12279 C CA . GLU E 5 183 ? 147.786 171.674 139.696 1.00 104.81 183 GLU J CA 1
ATOM 12280 C C . GLU E 5 183 ? 148.679 172.527 138.803 1.00 104.64 183 GLU J C 1
ATOM 12281 O O . GLU E 5 183 ? 149.440 173.361 139.307 1.00 111.10 183 GLU J O 1
ATOM 12287 N N . SER E 5 184 ? 148.611 172.326 137.485 1.00 102.12 184 SER J N 1
ATOM 12288 C CA . SER E 5 184 ? 149.406 173.140 136.571 1.00 105.73 184 SER J CA 1
ATOM 12289 C C . SER E 5 184 ? 148.985 174.603 136.623 1.00 105.89 184 SER J C 1
ATOM 12290 O O . SER E 5 184 ? 149.834 175.502 136.642 1.00 100.00 184 SER J O 1
ATOM 12293 N N . LEU E 5 185 ? 147.681 174.862 136.644 1.00 107.51 185 LEU J N 1
ATOM 12294 C CA . LEU E 5 185 ? 147.157 176.226 136.708 1.00 103.34 185 LEU J CA 1
ATOM 12295 C C . LEU E 5 185 ? 146.824 176.607 138.150 1.00 103.75 185 LEU J C 1
ATOM 12296 O O . LEU E 5 185 ? 145.696 176.972 138.485 1.00 97.37 185 LEU J O 1
ATOM 12301 N N . TYR E 5 186 ? 147.834 176.523 139.014 1.00 106.14 186 TYR J N 1
ATOM 12302 C CA . TYR E 5 186 ? 147.676 176.879 140.419 1.00 109.83 186 TYR J CA 1
ATOM 12303 C C . TYR E 5 186 ? 148.257 178.245 140.755 1.00 110.47 186 TYR J C 1
ATOM 12304 O O . TYR E 5 186 ? 147.664 178.986 141.546 1.00 111.85 186 TYR J O 1
ATOM 12313 N N . SER E 5 187 ? 149.413 178.591 140.181 1.00 107.19 187 SER J N 1
ATOM 12314 C CA . SER E 5 187 ? 150.016 179.894 140.447 1.00 104.61 187 SER J CA 1
ATOM 12315 C C . SER E 5 187 ? 149.144 181.025 139.920 1.00 104.93 187 SER J C 1
ATOM 12316 O O . SER E 5 187 ? 148.984 182.057 140.581 1.00 112.70 187 SER J O 1
ATOM 12319 N N . ARG E 5 188 ? 148.578 180.848 138.727 1.00 102.19 188 ARG J N 1
ATOM 12320 C CA . ARG E 5 188 ? 147.763 181.874 138.096 1.00 105.14 188 ARG J CA 1
ATOM 12321 C C . ARG E 5 188 ? 146.430 182.086 138.801 1.00 103.81 188 ARG J C 1
ATOM 12322 O O . ARG E 5 188 ? 145.742 183.070 138.504 1.00 102.53 188 ARG J O 1
ATOM 12330 N N . GLY E 5 189 ? 146.055 181.198 139.720 1.00 101.56 189 GLY J N 1
ATOM 12331 C CA . GLY E 5 189 ? 144.847 181.361 140.502 1.00 102.56 189 GLY J CA 1
ATOM 12332 C C . GLY E 5 189 ? 143.586 181.440 139.668 1.00 102.83 189 GLY J C 1
ATOM 12333 O O . GLY E 5 189 ? 142.779 182.349 139.863 1.00 105.54 189 GLY J O 1
ATOM 12334 N N . LEU E 5 190 ? 143.422 180.525 138.716 1.00 102.92 190 LEU J N 1
ATOM 12335 C CA . LEU E 5 190 ? 142.214 180.454 137.897 1.00 97.65 190 LEU J CA 1
ATOM 12336 C C . LEU E 5 190 ? 141.120 179.607 138.529 1.00 92.74 190 LEU J C 1
ATOM 12337 O O . LEU E 5 190 ? 141.389 178.584 139.167 1.00 95.42 190 LEU J O 1
ATOM 12342 N N . THR E 5 191 ? 139.877 180.042 138.325 1.00 90.88 191 THR J N 1
ATOM 12343 C CA . THR E 5 191 ? 138.693 179.331 138.787 1.00 90.57 191 THR J CA 1
ATOM 12344 C C . THR E 5 191 ? 138.048 178.635 137.603 1.00 87.00 191 THR J C 1
ATOM 12345 O O . THR E 5 191 ? 137.684 179.287 136.618 1.00 94.06 191 THR J O 1
ATOM 12349 N N . GLY E 5 192 ? 137.872 177.322 137.716 1.00 77.51 192 GLY J N 1
ATOM 12350 C CA . GLY E 5 192 ? 137.235 176.559 136.668 1.00 69.68 192 GLY J CA 1
ATOM 12351 C C . GLY E 5 192 ? 135.727 176.524 136.855 1.00 66.78 192 GLY J C 1
ATOM 12352 O O . GLY E 5 192 ? 135.226 176.470 137.974 1.00 70.57 192 GLY J O 1
ATOM 12353 N N . TYR E 5 193 ? 135.014 176.568 135.736 1.00 61.70 193 TYR J N 1
ATOM 12354 C CA . TYR E 5 193 ? 133.575 176.337 135.711 1.00 58.00 193 TYR J CA 1
ATOM 12355 C C . TYR E 5 193 ? 133.310 175.221 134.714 1.00 61.59 193 TYR J C 1
ATOM 12356 O O . TYR E 5 193 ? 133.455 175.418 133.503 1.00 72.20 193 TYR J O 1
ATOM 12365 N N . TYR E 5 194 ? 132.941 174.049 135.220 1.00 56.46 194 TYR J N 1
ATOM 12366 C CA . TYR E 5 194 ? 132.645 172.898 134.379 1.00 52.64 194 TYR J CA 1
ATOM 12367 C C . TYR E 5 194 ? 131.147 172.893 134.110 1.00 58.27 194 TYR J C 1
ATOM 12368 O O . TYR E 5 194 ? 130.349 172.579 135.002 1.00 67.18 194 TYR J O 1
ATOM 12377 N N . LYS E 5 195 ? 130.767 173.260 132.883 1.00 59.70 195 LYS J N 1
ATOM 12378 C CA . LYS E 5 195 ? 129.352 173.323 132.533 1.00 60.93 195 LYS J CA 1
ATOM 12379 C C . LYS E 5 195 ? 128.703 171.950 132.631 1.00 57.52 195 LYS J C 1
ATOM 12380 O O . LYS E 5 195 ? 127.575 171.823 133.121 1.00 63.75 195 LYS J O 1
ATOM 12386 N N . GLU E 5 196 ? 129.397 170.910 132.174 1.00 54.82 196 GLU J N 1
ATOM 12387 C CA . GLU E 5 196 ? 128.859 169.563 132.316 1.00 58.49 196 GLU J CA 1
ATOM 12388 C C . GLU E 5 196 ? 129.988 168.546 132.344 1.00 55.68 196 GLU J C 1
ATOM 12389 O O . GLU E 5 196 ? 130.828 168.518 131.441 1.00 64.41 196 GLU J O 1
ATOM 12395 N N . VAL E 5 197 ? 129.992 167.710 133.379 1.00 47.89 197 VAL J N 1
ATOM 12396 C CA . VAL E 5 197 ? 130.951 166.623 133.530 1.00 45.33 197 VAL J CA 1
ATOM 12397 C C . VAL E 5 197 ? 130.176 165.316 133.595 1.00 50.30 197 VAL J C 1
ATOM 12398 O O . VAL E 5 197 ? 129.215 165.196 134.368 1.00 60.32 197 VAL J O 1
ATOM 12402 N N . GLU E 5 198 ? 130.587 164.345 132.778 1.00 51.91 198 GLU J N 1
ATOM 12403 C CA . GLU E 5 198 ? 129.954 163.036 132.721 1.00 54.68 198 GLU J CA 1
ATOM 12404 C C . GLU E 5 198 ? 130.961 161.961 133.105 1.00 55.12 198 GLU J C 1
ATOM 12405 O O . GLU E 5 198 ? 132.071 161.915 132.558 1.00 54.50 198 GLU J O 1
ATOM 12411 N N . TYR E 5 199 ? 130.557 161.104 134.040 1.00 57.85 199 TYR J N 1
ATOM 12412 C CA . TYR E 5 199 ? 131.357 159.998 134.549 1.00 53.81 199 TYR J CA 1
ATOM 12413 C C . TYR E 5 199 ? 130.764 158.685 134.061 1.00 55.28 199 TYR J C 1
ATOM 12414 O O . TYR E 5 199 ? 129.553 158.459 134.206 1.00 63.39 199 TYR J O 1
ATOM 12423 N N . VAL E 5 200 ? 131.616 157.818 133.501 1.00 57.12 200 VAL J N 1
ATOM 12424 C CA . VAL E 5 200 ? 131.233 156.468 133.102 1.00 55.58 200 VAL J CA 1
ATOM 12425 C C . VAL E 5 200 ? 132.315 155.503 133.572 1.00 60.17 200 VAL J C 1
ATOM 12426 O O . VAL E 5 200 ? 133.511 155.770 133.407 1.00 62.99 200 VAL J O 1
ATOM 12430 N N . PHE E 5 201 ? 131.899 154.370 134.138 1.00 66.76 201 PHE J N 1
ATOM 12431 C CA . PHE E 5 201 ? 132.846 153.405 134.682 1.00 67.95 201 PHE J CA 1
ATOM 12432 C C . PHE E 5 201 ? 133.621 152.710 133.560 1.00 69.87 201 PHE J C 1
ATOM 12433 O O . PHE E 5 201 ? 133.489 153.032 132.375 1.00 69.21 201 PHE J O 1
ATOM 12441 N N . ARG E 5 202 ? 134.455 151.745 133.965 1.00 71.36 202 ARG J N 1
ATOM 12442 C CA . ARG E 5 202 ? 135.367 151.000 133.097 1.00 73.57 202 ARG J CA 1
ATOM 12443 C C . ARG E 5 202 ? 136.446 151.904 132.510 1.00 78.46 202 ARG J C 1
ATOM 12444 O O . ARG E 5 202 ? 136.431 153.120 132.724 1.00 83.34 202 ARG J O 1
ATOM 12452 N N . ASP E 5 203 ? 137.391 151.314 131.783 1.00 77.06 203 ASP J N 1
ATOM 12453 C CA . ASP E 5 203 ? 138.494 152.063 131.188 1.00 73.63 203 ASP J CA 1
ATOM 12454 C C . ASP E 5 203 ? 137.965 153.031 130.134 1.00 76.82 203 ASP J C 1
ATOM 12455 O O . ASP E 5 203 ? 137.793 152.669 128.970 1.00 76.90 203 ASP J O 1
ATOM 12461 N N . ILE F 6 503 ? 156.608 191.003 184.393 1.00 171.60 503 ILE A N 1
ATOM 12462 C CA . ILE F 6 503 ? 155.494 191.938 184.462 1.00 175.89 503 ILE A CA 1
ATOM 12463 C C . ILE F 6 503 ? 154.441 191.431 185.438 1.00 177.46 503 ILE A C 1
ATOM 12464 O O . ILE F 6 503 ? 153.703 190.492 185.141 1.00 175.50 503 ILE A O 1
ATOM 12469 N N . ILE F 6 504 ? 154.380 192.054 186.610 1.00 179.67 504 ILE A N 1
ATOM 12470 C CA . ILE F 6 504 ? 153.379 191.712 187.616 1.00 180.04 504 ILE A CA 1
ATOM 12471 C C . ILE F 6 504 ? 152.551 192.951 187.953 1.00 181.74 504 ILE A C 1
ATOM 12472 O O . ILE F 6 504 ? 152.935 193.759 188.812 1.00 181.99 504 ILE A O 1
ATOM 12477 N N . PRO F 6 505 ? 151.417 193.157 187.274 1.00 180.67 505 PRO A N 1
ATOM 12478 C CA . PRO F 6 505 ? 150.547 194.291 187.611 1.00 180.88 505 PRO A CA 1
ATOM 12479 C C . PRO F 6 505 ? 149.837 194.089 188.938 1.00 182.28 505 PRO A C 1
ATOM 12480 O O . PRO F 6 505 ? 148.646 193.764 188.966 1.00 180.03 505 PRO A O 1
ATOM 12484 N N . GLN F 6 506 ? 150.559 194.263 190.042 1.00 183.40 506 GLN A N 1
ATOM 12485 C CA . GLN F 6 506 ? 149.941 194.147 191.355 1.00 183.55 506 GLN A CA 1
ATOM 12486 C C . GLN F 6 506 ? 148.973 195.304 191.550 1.00 183.90 506 GLN A C 1
ATOM 12487 O O . GLN F 6 506 ? 149.301 196.462 191.273 1.00 183.73 506 GLN A O 1
ATOM 12493 N N . GLY F 6 507 ? 147.776 194.979 192.015 1.00 181.85 507 GLY A N 1
ATOM 12494 C CA . GLY F 6 507 ? 146.785 195.985 192.329 1.00 182.04 507 GLY A CA 1
ATOM 12495 C C . GLY F 6 507 ? 145.501 195.310 192.757 1.00 182.16 507 GLY A C 1
ATOM 12496 O O . GLY F 6 507 ? 145.283 194.122 192.499 1.00 180.61 507 GLY A O 1
ATOM 12497 N N . ASP F 6 508 ? 144.658 196.096 193.430 1.00 182.25 508 ASP A N 1
ATOM 12498 C CA . ASP F 6 508 ? 143.339 195.651 193.887 1.00 181.21 508 ASP A CA 1
ATOM 12499 C C . ASP F 6 508 ? 143.444 194.441 194.817 1.00 179.38 508 ASP A C 1
ATOM 12500 O O . ASP F 6 508 ? 142.549 193.593 194.860 1.00 177.84 508 ASP A O 1
ATOM 12505 N N . GLY F 6 509 ? 144.536 194.361 195.573 1.00 178.87 509 GLY A N 1
ATOM 12506 C CA . GLY F 6 509 ? 144.771 193.259 196.497 1.00 177.70 509 GLY A CA 1
ATOM 12507 C C . GLY F 6 509 ? 144.962 191.914 195.832 1.00 181.28 509 GLY A C 1
ATOM 12508 O O . GLY F 6 509 ? 144.507 190.893 196.366 1.00 175.20 509 GLY A O 1
ATOM 12509 N N . GLN F 6 510 ? 145.639 191.885 194.688 1.00 182.40 510 GLN A N 1
ATOM 12510 C CA . GLN F 6 510 ? 145.682 190.712 193.820 1.00 175.78 510 GLN A CA 1
ATOM 12511 C C . GLN F 6 510 ? 146.641 191.028 192.674 1.00 177.62 510 GLN A C 1
ATOM 12512 O O . GLN F 6 510 ? 147.255 192.098 192.642 1.00 178.56 510 GLN A O 1
ATOM 12518 N N . THR F 6 511 ? 146.794 190.082 191.744 1.00 177.37 511 THR A N 1
ATOM 12519 C CA . THR F 6 511 ? 147.720 190.259 190.631 1.00 178.06 511 THR A CA 1
ATOM 12520 C C . THR F 6 511 ? 147.033 189.964 189.304 1.00 170.90 511 THR A C 1
ATOM 12521 O O . THR F 6 511 ? 146.063 189.204 189.240 1.00 164.79 511 THR A O 1
ATOM 12525 N N . LEU F 6 512 ? 147.557 190.574 188.242 1.00 170.38 512 LEU A N 1
ATOM 12526 C CA . LEU F 6 512 ? 147.050 190.420 186.880 1.00 167.66 512 LEU A CA 1
ATOM 12527 C C . LEU F 6 512 ? 148.209 190.196 185.911 1.00 169.15 512 LEU A C 1
ATOM 12528 O O . LEU F 6 512 ? 148.328 190.853 184.875 1.00 172.43 512 LEU A O 1
ATOM 12533 N N . SER F 6 513 ? 149.096 189.266 186.259 1.00 167.64 513 SER A N 1
ATOM 12534 C CA . SER F 6 513 ? 150.257 188.981 185.426 1.00 168.95 513 SER A CA 1
ATOM 12535 C C . SER F 6 513 ? 149.832 188.392 184.085 1.00 165.98 513 SER A C 1
ATOM 12536 O O . SER F 6 513 ? 148.904 187.582 184.010 1.00 162.61 513 SER A O 1
ATOM 12539 N N . LEU F 6 514 ? 150.518 188.805 183.020 1.00 165.61 514 LEU A N 1
ATOM 12540 C CA . LEU F 6 514 ? 150.178 188.370 181.672 1.00 162.79 514 LEU A CA 1
ATOM 12541 C C . LEU F 6 514 ? 151.426 188.400 180.806 1.00 162.44 514 LEU A C 1
ATOM 12542 O O . LEU F 6 514 ? 152.403 189.088 181.119 1.00 160.29 514 LEU A O 1
ATOM 12547 N N . SER F 6 515 ? 151.384 187.658 179.699 1.00 162.48 515 SER A N 1
ATOM 12548 C CA . SER F 6 515 ? 152.529 187.651 178.795 1.00 162.74 515 SER A CA 1
ATOM 12549 C C . SER F 6 515 ? 152.092 187.121 177.437 1.00 161.89 515 SER A C 1
ATOM 12550 O O . SER F 6 515 ? 151.009 186.547 177.284 1.00 160.92 515 SER A O 1
ATOM 12553 N N . ALA F 6 516 ? 152.958 187.321 176.448 1.00 162.62 516 ALA A N 1
ATOM 12554 C CA . ALA F 6 516 ? 152.662 186.891 175.090 1.00 160.09 516 ALA A CA 1
ATOM 12555 C C . ALA F 6 516 ? 153.968 186.709 174.337 1.00 163.78 516 ALA A C 1
ATOM 12556 O O . ALA F 6 516 ? 154.836 187.587 174.377 1.00 164.62 516 ALA A O 1
ATOM 12558 N N . GLN F 6 517 ? 154.095 185.583 173.640 1.00 162.82 517 GLN A N 1
ATOM 12559 C CA . GLN F 6 517 ? 155.317 185.290 172.903 1.00 163.15 517 GLN A CA 1
ATOM 12560 C C . GLN F 6 517 ? 154.939 184.984 171.462 1.00 161.20 517 GLN A C 1
ATOM 12561 O O . GLN F 6 517 ? 154.020 184.197 171.198 1.00 160.22 517 GLN A O 1
ATOM 12567 N N . THR F 6 518 ? 155.612 185.655 170.536 1.00 162.15 518 THR A N 1
ATOM 12568 C CA . THR F 6 518 ? 155.403 185.443 169.112 1.00 161.31 518 THR A CA 1
ATOM 12569 C C . THR F 6 518 ? 156.769 185.313 168.466 1.00 160.19 518 THR A C 1
ATOM 12570 O O . THR F 6 518 ? 157.585 186.237 168.546 1.00 162.48 518 THR A O 1
ATOM 12574 N N . ASN F 6 519 ? 157.025 184.165 167.851 1.00 157.99 519 ASN A N 1
ATOM 12575 C CA . ASN F 6 519 ? 158.280 183.985 167.146 1.00 161.02 519 ASN A CA 1
ATOM 12576 C C . ASN F 6 519 ? 158.292 184.850 165.889 1.00 164.57 519 ASN A C 1
ATOM 12577 O O . ASN F 6 519 ? 157.252 185.307 165.406 1.00 164.55 519 ASN A O 1
ATOM 12582 N N . GLY F 6 520 ? 159.492 185.079 165.361 1.00 165.10 520 GLY A N 1
ATOM 12583 C CA . GLY F 6 520 ? 159.639 185.957 164.214 1.00 163.65 520 GLY A CA 1
ATOM 12584 C C . GLY F 6 520 ? 159.058 185.416 162.924 1.00 165.74 520 GLY A C 1
ATOM 12585 O O . GLY F 6 520 ? 159.039 186.144 161.926 1.00 165.88 520 GLY A O 1
ATOM 12586 N N . LYS F 6 521 ? 158.599 184.168 162.914 1.00 164.06 521 LYS A N 1
ATOM 12587 C CA . LYS F 6 521 ? 158.075 183.542 161.707 1.00 160.44 521 LYS A CA 1
ATOM 12588 C C . LYS F 6 521 ? 156.644 183.033 161.846 1.00 158.29 521 LYS A C 1
ATOM 12589 O O . LYS F 6 521 ? 155.830 183.258 160.945 1.00 155.17 521 LYS A O 1
ATOM 12595 N N . TYR F 6 522 ? 156.301 182.377 162.954 1.00 158.57 522 TYR A N 1
ATOM 12596 C CA . TYR F 6 522 ? 154.944 181.901 163.231 1.00 156.15 522 TYR A CA 1
ATOM 12597 C C . TYR F 6 522 ? 154.781 181.712 164.738 1.00 156.34 522 TYR A C 1
ATOM 12598 O O . TYR F 6 522 ? 155.568 182.232 165.537 1.00 158.59 522 TYR A O 1
ATOM 12607 N N . TYR F 6 523 ? 153.728 180.985 165.119 1.00 152.77 523 TYR A N 1
ATOM 12608 C CA . TYR F 6 523 ? 153.429 180.627 166.507 1.00 154.14 523 TYR A CA 1
ATOM 12609 C C . TYR F 6 523 ? 153.201 181.880 167.354 1.00 153.44 523 TYR A C 1
ATOM 12610 O O . TYR F 6 523 ? 153.933 182.179 168.300 1.00 155.06 523 TYR A O 1
ATOM 12619 N N . GLN F 6 524 ? 152.170 182.623 166.979 1.00 153.65 524 GLN A N 1
ATOM 12620 C CA . GLN F 6 524 ? 151.724 183.744 167.789 1.00 154.97 524 GLN A CA 1
ATOM 12621 C C . GLN F 6 524 ? 150.903 183.222 168.965 1.00 152.41 524 GLN A C 1
ATOM 12622 O O . GLN F 6 524 ? 150.023 182.372 168.785 1.00 149.78 524 GLN A O 1
ATOM 12628 N N . GLN F 6 525 ? 151.221 183.681 170.181 1.00 154.16 525 GLN A N 1
ATOM 12629 C CA . GLN F 6 525 ? 150.403 183.274 171.317 1.00 152.09 525 GLN A CA 1
ATOM 12630 C C . GLN F 6 525 ? 150.321 184.382 172.355 1.00 155.48 525 GLN A C 1
ATOM 12631 O O . GLN F 6 525 ? 151.312 185.073 172.633 1.00 156.88 525 GLN A O 1
ATOM 12637 N N . TYR F 6 526 ? 149.124 184.521 172.937 1.00 152.29 526 TYR A N 1
ATOM 12638 C CA . TYR F 6 526 ? 148.844 185.511 173.966 1.00 151.60 526 TYR A CA 1
ATOM 12639 C C . TYR F 6 526 ? 148.227 184.813 175.170 1.00 149.58 526 TYR A C 1
ATOM 12640 O O . TYR F 6 526 ? 147.520 183.807 175.023 1.00 143.99 526 TYR A O 1
ATOM 12649 N N . SER F 6 527 ? 148.473 185.361 176.365 1.00 154.39 527 SER A N 1
ATOM 12650 C CA . SER F 6 527 ? 147.938 184.753 177.574 1.00 150.76 527 SER A CA 1
ATOM 12651 C C . SER F 6 527 ? 147.779 185.788 178.680 1.00 149.85 527 SER A C 1
ATOM 12652 O O . SER F 6 527 ? 148.641 186.661 178.866 1.00 150.99 527 SER A O 1
ATOM 12655 N N . VAL F 6 528 ? 146.687 185.642 179.437 1.00 147.81 528 VAL A N 1
ATOM 12656 C CA . VAL F 6 528 ? 146.387 186.475 180.591 1.00 150.88 528 VAL A CA 1
ATOM 12657 C C . VAL F 6 528 ? 146.074 185.561 181.771 1.00 148.05 528 VAL A C 1
ATOM 12658 O O . VAL F 6 528 ? 145.529 184.460 181.610 1.00 145.29 528 VAL A O 1
ATOM 12662 N N . THR F 6 529 ? 146.441 186.026 182.967 1.00 150.09 529 THR A N 1
ATOM 12663 C CA . THR F 6 529 ? 146.273 185.275 184.202 1.00 146.42 529 THR A CA 1
ATOM 12664 C C . THR F 6 529 ? 145.829 186.216 185.311 1.00 147.95 529 THR A C 1
ATOM 12665 O O . THR F 6 529 ? 146.303 187.353 185.402 1.00 154.19 529 THR A O 1
ATOM 12669 N N . PHE F 6 530 ? 144.927 185.729 186.159 1.00 144.85 530 PHE A N 1
ATOM 12670 C CA . PHE F 6 530 ? 144.332 186.518 187.228 1.00 149.27 530 PHE A CA 1
ATOM 12671 C C . PHE F 6 530 ? 144.118 185.625 188.438 1.00 145.33 530 PHE A C 1
ATOM 12672 O O . PHE F 6 530 ? 143.277 184.729 188.395 1.00 144.11 530 PHE A O 1
ATOM 12680 N N . MET F 6 531 ? 144.837 185.877 189.523 1.00 146.45 531 MET A N 1
ATOM 12681 C CA . MET F 6 531 ? 144.759 185.009 190.688 1.00 143.51 531 MET A CA 1
ATOM 12682 C C . MET F 6 531 ? 144.423 185.817 191.933 1.00 147.69 531 MET A C 1
ATOM 12683 O O . MET F 6 531 ? 144.836 186.970 192.079 1.00 153.45 531 MET A O 1
ATOM 12688 N N . ASP F 6 532 ? 143.636 185.205 192.816 1.00 143.54 532 ASP A N 1
ATOM 12689 C CA . ASP F 6 532 ? 143.276 185.812 194.090 1.00 146.23 532 ASP A CA 1
ATOM 12690 C C . ASP F 6 532 ? 143.905 184.979 195.197 1.00 143.35 532 ASP A C 1
ATOM 12691 O O . ASP F 6 532 ? 143.492 183.823 195.411 1.00 140.72 532 ASP A O 1
ATOM 12696 N N . PRO F 6 533 ? 144.934 185.505 195.872 1.00 147.26 533 PRO A N 1
ATOM 12697 C CA . PRO F 6 533 ? 145.631 184.725 196.910 1.00 148.27 533 PRO A CA 1
ATOM 12698 C C . PRO F 6 533 ? 144.809 184.523 198.164 1.00 148.60 533 PRO A C 1
ATOM 12699 O O . PRO F 6 533 ? 145.116 183.623 198.955 1.00 147.92 533 PRO A O 1
ATOM 12703 N N . TRP F 6 534 ? 143.782 185.340 198.368 1.00 147.63 534 TRP A N 1
ATOM 12704 C CA . TRP F 6 534 ? 142.972 185.372 199.579 1.00 151.31 534 TRP A CA 1
ATOM 12705 C C . TRP F 6 534 ? 141.501 185.497 199.216 1.00 151.83 534 TRP A C 1
ATOM 12706 O O . TRP F 6 534 ? 140.756 186.280 199.815 1.00 155.83 534 TRP A O 1
ATOM 12717 N N . PHE F 6 535 ? 141.070 184.730 198.213 1.00 147.40 535 PHE A N 1
ATOM 12718 C CA . PHE F 6 535 ? 139.666 184.713 197.823 1.00 146.95 535 PHE A CA 1
ATOM 12719 C C . PHE F 6 535 ? 138.811 184.183 198.966 1.00 149.26 535 PHE A C 1
ATOM 12720 O O . PHE F 6 535 ? 139.111 183.139 199.552 1.00 145.35 535 PHE A O 1
ATOM 12728 N N . GLY F 6 536 ? 137.735 184.906 199.272 1.00 154.17 536 GLY A N 1
ATOM 12729 C CA . GLY F 6 536 ? 136.873 184.613 200.387 1.00 159.00 536 GLY A CA 1
ATOM 12730 C C . GLY F 6 536 ? 137.164 185.450 201.618 1.00 162.56 536 GLY A C 1
ATOM 12731 O O . GLY F 6 536 ? 136.259 185.679 202.428 1.00 159.28 536 GLY A O 1
ATOM 12732 N N . GLY F 6 537 ? 138.403 185.911 201.773 1.00 160.70 537 GLY A N 1
ATOM 12733 C CA . GLY F 6 537 ? 138.770 186.792 202.861 1.00 156.25 537 GLY A CA 1
ATOM 12734 C C . GLY F 6 537 ? 139.019 186.119 204.192 1.00 159.37 537 GLY A C 1
ATOM 12735 O O . GLY F 6 537 ? 139.322 186.817 205.169 1.00 160.45 537 GLY A O 1
ATOM 12736 N N . LYS F 6 538 ? 138.911 184.793 204.269 1.00 161.59 538 LYS A N 1
ATOM 12737 C CA . LYS F 6 538 ? 139.076 184.068 205.524 1.00 160.33 538 LYS A CA 1
ATOM 12738 C C . LYS F 6 538 ? 140.405 183.324 205.608 1.00 157.54 538 LYS A C 1
ATOM 12739 O O . LYS F 6 538 ? 141.135 183.473 206.592 1.00 154.30 538 LYS A O 1
ATOM 12745 N N . ARG F 6 539 ? 140.736 182.533 204.596 1.00 156.23 539 ARG A N 1
ATOM 12746 C CA . ARG F 6 539 ? 141.914 181.681 204.560 1.00 150.40 539 ARG A CA 1
ATOM 12747 C C . ARG F 6 539 ? 142.606 181.834 203.214 1.00 150.80 539 ARG A C 1
ATOM 12748 O O . ARG F 6 539 ? 141.993 182.296 202.246 1.00 149.68 539 ARG A O 1
ATOM 12756 N N . PRO F 6 540 ? 143.900 181.461 203.115 1.00 148.33 540 PRO A N 1
ATOM 12757 C CA . PRO F 6 540 ? 144.636 181.696 201.854 1.00 144.74 540 PRO A CA 1
ATOM 12758 C C . PRO F 6 540 ? 144.246 180.711 200.757 1.00 138.31 540 PRO A C 1
ATOM 12759 O O . PRO F 6 540 ? 145.062 179.927 200.265 1.00 130.06 540 PRO A O 1
ATOM 12763 N N . ASP F 6 541 ? 142.980 180.749 200.356 1.00 139.17 541 ASP A N 1
ATOM 12764 C CA . ASP F 6 541 ? 142.472 179.837 199.339 1.00 127.25 541 ASP A CA 1
ATOM 12765 C C . ASP F 6 541 ? 142.645 180.489 197.972 1.00 123.11 541 ASP A C 1
ATOM 12766 O O . ASP F 6 541 ? 142.018 181.512 197.677 1.00 130.66 541 ASP A O 1
ATOM 12771 N N . MET F 6 542 ? 143.509 179.902 197.149 1.00 116.31 542 MET A N 1
ATOM 12772 C CA . MET F 6 542 ? 143.796 180.450 195.832 1.00 118.40 542 MET A CA 1
ATOM 12773 C C . MET F 6 542 ? 142.601 180.297 194.904 1.00 114.35 542 MET A C 1
ATOM 12774 O O . MET F 6 542 ? 141.966 179.237 194.857 1.00 111.50 542 MET A O 1
ATOM 12779 N N . PHE F 6 543 ? 142.314 181.355 194.142 1.00 120.53 543 PHE A N 1
ATOM 12780 C CA . PHE F 6 543 ? 141.309 181.293 193.076 1.00 120.56 543 PHE A CA 1
ATOM 12781 C C . PHE F 6 543 ? 141.910 181.927 191.822 1.00 125.04 543 PHE A C 1
ATOM 12782 O O . PHE F 6 543 ? 141.966 183.154 191.709 1.00 130.68 543 PHE A O 1
ATOM 12790 N N . SER F 6 544 ? 142.363 181.095 190.885 1.00 121.60 544 SER A N 1
ATOM 12791 C CA . SER F 6 544 ? 143.058 181.563 189.691 1.00 123.73 544 SER A CA 1
ATOM 12792 C C . SER F 6 544 ? 142.222 181.324 188.4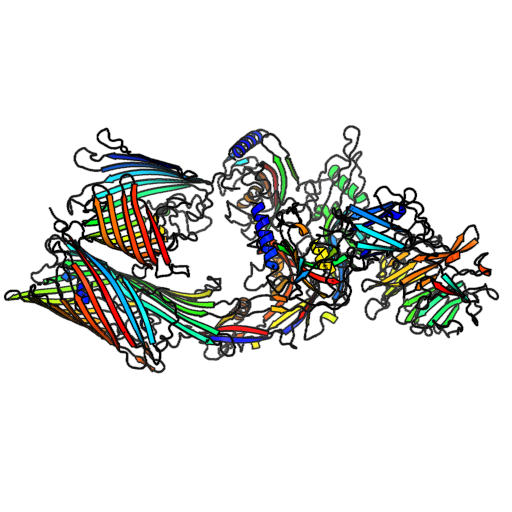39 1.00 123.82 544 SER A C 1
ATOM 12793 O O . SER F 6 544 ? 141.553 180.296 188.309 1.00 121.42 544 SER A O 1
ATOM 12796 N N . PHE F 6 545 ? 142.272 182.287 187.522 1.00 132.02 545 PHE A N 1
ATOM 12797 C CA . PHE F 6 545 ? 141.584 182.245 186.238 1.00 124.32 545 PHE A CA 1
ATOM 12798 C C . PHE F 6 545 ? 142.601 182.552 185.153 1.00 124.50 545 PHE A C 1
ATOM 12799 O O . PHE F 6 545 ? 143.234 183.613 185.176 1.00 129.99 545 PHE A O 1
ATOM 12807 N N . SER F 6 546 ? 142.753 181.643 184.196 1.00 119.47 546 SER A N 1
ATOM 12808 C CA . SER F 6 546 ? 143.738 181.844 183.143 1.00 127.24 546 SER A CA 1
ATOM 12809 C C . SER F 6 546 ? 143.103 181.605 181.784 1.00 124.31 546 SER A C 1
ATOM 12810 O O . SER F 6 546 ? 142.362 180.635 181.595 1.00 122.50 546 SER A O 1
ATOM 12813 N N . ALA F 6 547 ? 143.397 182.491 180.833 1.00 128.99 547 ALA A N 1
ATOM 12814 C CA . ALA F 6 547 ? 142.901 182.308 179.478 1.00 125.90 547 ALA A CA 1
ATOM 12815 C C . ALA F 6 547 ? 144.014 182.609 178.487 1.00 127.99 547 ALA A C 1
ATOM 12816 O O . ALA F 6 547 ? 144.865 183.472 178.721 1.00 129.31 547 ALA A O 1
ATOM 12818 N N . PHE F 6 548 ? 144.011 181.877 177.375 1.00 124.36 548 PHE A N 1
ATOM 12819 C CA . PHE F 6 548 ? 145.064 182.061 176.390 1.00 128.20 548 PHE A CA 1
ATOM 12820 C C . PHE F 6 548 ? 144.562 181.677 175.007 1.00 128.20 548 PHE A C 1
ATOM 12821 O O . PHE F 6 548 ? 143.568 180.959 174.851 1.00 125.16 548 PHE A O 1
ATOM 12829 N N . TYR F 6 549 ? 145.264 182.183 173.999 1.00 130.81 549 TYR A N 1
ATOM 12830 C CA . TYR F 6 549 ? 144.955 181.863 172.615 1.00 131.06 549 TYR A CA 1
ATOM 12831 C C . TYR F 6 549 ? 146.254 181.703 171.846 1.00 135.77 549 TYR A C 1
ATOM 12832 O O . TYR F 6 549 ? 147.211 182.455 172.065 1.00 137.64 549 TYR A O 1
ATOM 12841 N N . SER F 6 550 ? 146.293 180.722 170.946 1.00 136.73 550 SER A N 1
ATOM 12842 C CA . SER F 6 550 ? 147.508 180.564 170.155 1.00 140.05 550 SER A CA 1
ATOM 12843 C C . SER F 6 550 ? 147.185 180.076 168.752 1.00 138.20 550 SER A C 1
ATOM 12844 O O . SER F 6 550 ? 146.309 179.226 168.566 1.00 132.05 550 SER A O 1
ATOM 12847 N N . LYS F 6 551 ? 147.911 180.614 167.768 1.00 143.18 551 LYS A N 1
ATOM 12848 C CA . LYS F 6 551 ? 147.786 180.186 166.381 1.00 140.83 551 LYS A CA 1
ATOM 12849 C C . LYS F 6 551 ? 149.165 179.969 165.775 1.00 143.71 551 LYS A C 1
ATOM 12850 O O . LYS F 6 551 ? 150.085 180.773 165.974 1.00 144.06 551 LYS A O 1
ATOM 12856 N N . THR F 6 552 ? 149.288 178.871 165.029 1.00 143.62 552 THR A N 1
ATOM 12857 C CA . THR F 6 552 ? 150.545 178.412 164.457 1.00 148.27 552 THR A CA 1
ATOM 12858 C C . THR F 6 552 ? 150.333 178.033 162.997 1.00 147.78 552 THR A C 1
ATOM 12859 O O . THR F 6 552 ? 149.293 177.474 162.638 1.00 142.88 552 THR A O 1
ATOM 12863 N N . THR F 6 553 ? 151.311 178.354 162.153 1.00 151.53 553 THR A N 1
ATOM 12864 C CA . THR F 6 553 ? 151.262 177.965 160.745 1.00 149.68 553 THR A CA 1
ATOM 12865 C C . THR F 6 553 ? 152.553 177.269 160.324 1.00 147.76 553 THR A C 1
ATOM 12866 O O . THR F 6 553 ? 153.600 177.904 160.198 1.00 147.05 553 THR A O 1
ATOM 12870 N N . ALA F 6 597 ? 153.788 176.702 145.953 1.00 145.82 597 ALA A N 1
ATOM 12871 C CA . ALA F 6 597 ? 152.816 175.932 146.720 1.00 152.56 597 ALA A CA 1
ATOM 12872 C C . ALA F 6 597 ? 152.700 176.464 148.146 1.00 160.19 597 ALA A C 1
ATOM 12873 O O . ALA F 6 597 ? 151.790 177.235 148.457 1.00 160.33 597 ALA A O 1
ATOM 12875 N N . SER F 6 598 ? 153.632 176.036 149.000 1.00 161.19 598 SER A N 1
ATOM 12876 C CA . SER F 6 598 ? 153.714 176.447 150.399 1.00 157.97 598 SER A CA 1
ATOM 12877 C C . SER F 6 598 ? 152.425 176.156 151.159 1.00 160.51 598 SER A C 1
ATOM 12878 O O . SER F 6 598 ? 151.654 175.272 150.775 1.00 161.67 598 SER A O 1
ATOM 12881 N N . ASP F 6 599 ? 152.190 176.894 152.244 1.00 162.57 599 ASP A N 1
ATOM 12882 C CA . ASP F 6 599 ? 150.999 176.718 153.068 1.00 160.39 599 ASP A CA 1
ATOM 12883 C C . ASP F 6 599 ? 150.056 177.900 152.880 1.00 162.23 599 ASP A C 1
ATOM 12884 O O . ASP F 6 599 ? 150.321 178.996 153.398 1.00 161.40 599 ASP A O 1
ATOM 12889 N N . PRO F 6 600 ? 148.954 177.739 152.136 1.00 162.52 600 PRO A N 1
ATOM 12890 C CA . PRO F 6 600 ? 148.015 178.855 151.953 1.00 159.92 600 PRO A CA 1
ATOM 12891 C C . PRO F 6 600 ? 147.355 179.278 153.254 1.00 155.79 600 PRO A C 1
ATOM 12892 O O . PRO F 6 600 ? 147.459 180.435 153.674 1.00 152.32 600 PRO A O 1
ATOM 12896 N N . ASP F 6 601 ? 146.678 178.330 153.906 1.00 155.88 601 ASP A N 1
ATOM 12897 C CA . ASP F 6 601 ? 146.001 178.583 155.170 1.00 154.53 601 ASP A CA 1
ATOM 12898 C C . ASP F 6 601 ? 146.193 177.432 156.145 1.00 153.28 601 ASP A C 1
ATOM 12899 O O . ASP F 6 601 ? 145.312 177.163 156.967 1.00 150.54 601 ASP A O 1
ATOM 12904 N N . ARG F 6 602 ? 147.330 176.747 156.081 1.00 151.69 602 ARG A N 1
ATOM 12905 C CA . ARG F 6 602 ? 147.593 175.677 157.036 1.00 147.59 602 ARG A CA 1
ATOM 12906 C C . ARG F 6 602 ? 147.764 176.322 158.400 1.00 146.35 602 ARG A C 1
ATOM 12907 O O . ARG F 6 602 ? 148.834 176.846 158.722 1.00 144.71 602 ARG A O 1
ATOM 12915 N N . SER F 6 603 ? 146.702 176.308 159.210 1.00 145.25 603 SER A N 1
ATOM 12916 C CA . SER F 6 603 ? 146.770 176.997 160.495 1.00 141.78 603 SER A CA 1
ATOM 12917 C C . SER F 6 603 ? 146.084 176.187 161.585 1.00 134.74 603 SER A C 1
ATOM 12918 O O . SER F 6 603 ? 144.999 175.633 161.373 1.00 128.33 603 SER A O 1
ATOM 12921 N N . LEU F 6 604 ? 146.725 176.141 162.754 1.00 135.86 604 LEU A N 1
ATOM 12922 C CA . LEU F 6 604 ? 146.187 175.522 163.963 1.00 133.33 604 LEU A CA 1
ATOM 12923 C C . LEU F 6 604 ? 145.909 176.597 165.000 1.00 133.07 604 LEU A C 1
ATOM 12924 O O . LEU F 6 604 ? 146.820 177.343 165.380 1.00 134.64 604 LEU A O 1
ATOM 12929 N N . GLN F 6 605 ? 144.665 176.661 165.476 1.00 125.35 605 GLN A N 1
ATOM 12930 C CA . GLN F 6 605 ? 144.308 177.682 166.448 1.00 123.26 605 GLN A CA 1
ATOM 12931 C C . GLN F 6 605 ? 143.610 177.056 167.647 1.00 122.48 605 GLN A C 1
ATOM 12932 O O . GLN F 6 605 ? 142.843 176.092 167.514 1.00 119.75 605 GLN A O 1
ATOM 12938 N N . MET F 6 606 ? 143.906 177.610 168.823 1.00 122.00 606 MET A N 1
ATOM 12939 C CA . MET F 6 606 ? 143.462 177.053 170.091 1.00 114.99 606 MET A CA 1
ATOM 12940 C C . MET F 6 606 ? 142.975 178.161 171.003 1.00 112.87 606 MET A C 1
ATOM 12941 O O . MET F 6 606 ? 143.722 179.112 171.279 1.00 118.94 606 MET A O 1
ATOM 12946 N N . LEU F 6 607 ? 141.745 178.004 171.494 1.00 107.37 607 LEU A N 1
ATOM 12947 C CA . LEU F 6 607 ? 141.169 178.880 172.510 1.00 113.33 607 LEU A CA 1
ATOM 12948 C C . LEU F 6 607 ? 141.134 178.121 173.829 1.00 112.98 607 LEU A C 1
ATOM 12949 O O . LEU F 6 607 ? 140.517 177.056 173.911 1.00 114.94 607 LEU A O 1
ATOM 12954 N N . GLY F 6 608 ? 141.776 178.657 174.854 1.00 113.16 608 GLY A N 1
ATOM 12955 C CA . GLY F 6 608 ? 141.881 177.961 176.126 1.00 110.80 608 GLY A CA 1
ATOM 12956 C C . GLY F 6 608 ? 141.432 178.818 177.287 1.00 112.01 608 GLY A C 1
ATOM 12957 O O . GLY F 6 608 ? 141.749 180.008 177.355 1.00 113.82 608 GLY A O 1
ATOM 12958 N N . THR F 6 609 ? 140.702 178.194 178.211 1.00 110.25 609 THR A N 1
ATOM 12959 C CA . THR F 6 609 ? 140.308 178.856 179.445 1.00 112.02 609 THR A CA 1
ATOM 12960 C C . THR F 6 609 ? 140.321 177.845 180.583 1.00 105.45 609 THR A C 1
ATOM 12961 O O . THR F 6 609 ? 140.148 176.636 180.371 1.00 101.60 609 THR A O 1
ATOM 12965 N N . SER F 6 610 ? 140.550 178.351 181.795 1.00 105.82 610 SER A N 1
ATOM 12966 C CA . SER F 6 610 ? 140.675 177.473 182.947 1.00 98.10 610 SER A CA 1
ATOM 12967 C C . SER F 6 610 ? 140.392 178.241 184.229 1.00 97.55 610 SER A C 1
ATOM 12968 O O . SER F 6 610 ? 140.761 179.417 184.356 1.00 106.33 610 SER A O 1
ATOM 12971 N N . ILE F 6 611 ? 139.758 177.549 185.182 1.00 91.10 611 ILE A N 1
ATOM 12972 C CA . ILE F 6 611 ? 139.570 178.060 186.534 1.00 96.94 611 ILE A CA 1
ATOM 12973 C C . ILE F 6 611 ? 140.189 177.067 187.507 1.00 91.80 611 ILE A C 1
ATOM 12974 O O . ILE F 6 611 ? 140.254 175.860 187.236 1.00 94.11 611 ILE A O 1
ATOM 12979 N N . GLY F 6 612 ? 140.633 177.581 188.654 1.00 90.61 612 GLY A N 1
ATOM 12980 C CA . GLY F 6 612 ? 141.265 176.746 189.656 1.00 85.81 612 GLY A CA 1
ATOM 12981 C C . GLY F 6 612 ? 141.085 177.230 191.080 1.00 92.65 612 GLY A C 1
ATOM 12982 O O . GLY F 6 612 ? 141.269 178.418 191.373 1.00 108.70 612 GLY A O 1
ATOM 12983 N N . TYR F 6 613 ? 140.725 176.310 191.976 1.00 85.04 613 TYR A N 1
ATOM 12984 C CA . TYR F 6 613 ? 140.578 176.605 193.393 1.00 87.20 613 TYR A CA 1
ATOM 12985 C C . TYR F 6 613 ? 141.544 175.705 194.152 1.00 82.46 613 TYR A C 1
ATOM 12986 O O . TYR F 6 613 ? 141.454 174.469 194.072 1.00 81.35 613 TYR A O 1
ATOM 12995 N N . GLY F 6 614 ? 142.483 176.329 194.846 1.00 82.52 614 GLY A N 1
ATOM 12996 C CA . GLY F 6 614 ? 143.528 175.614 195.563 1.00 73.74 614 GLY A CA 1
ATOM 12997 C C . GLY F 6 614 ? 143.436 175.885 197.051 1.00 79.36 614 GLY A C 1
ATOM 12998 O O . GLY F 6 614 ? 143.172 177.015 197.468 1.00 95.22 614 GLY A O 1
ATOM 12999 N N . LYS F 6 615 ? 143.661 174.843 197.844 1.00 70.74 615 LYS A N 1
ATOM 13000 C CA . LYS F 6 615 ? 143.524 174.897 199.290 1.00 71.83 615 LYS A CA 1
ATOM 13001 C C . LYS F 6 615 ? 144.890 174.715 199.951 1.00 74.99 615 LYS A C 1
ATOM 13002 O O . LYS F 6 615 ? 145.915 174.539 199.287 1.00 77.83 615 LYS A O 1
ATOM 13008 N N . ARG F 6 616 ? 144.890 174.767 201.281 1.00 75.50 616 ARG A N 1
ATOM 13009 C CA . ARG F 6 616 ? 146.084 174.645 202.112 1.00 70.75 616 ARG A CA 1
ATOM 13010 C C . ARG F 6 616 ? 145.821 173.690 203.274 1.00 76.70 616 ARG A C 1
ATOM 13011 O O . ARG F 6 616 ? 146.015 174.026 204.445 1.00 80.11 616 ARG A O 1
ATOM 13019 N N . LEU F 6 617 ? 145.331 172.491 202.941 1.00 79.31 617 LEU A N 1
ATOM 13020 C CA . LEU F 6 617 ? 144.906 171.481 203.909 1.00 78.22 617 LEU A CA 1
ATOM 13021 C C . LEU F 6 617 ? 145.878 171.317 205.069 1.00 85.78 617 LEU A C 1
ATOM 13022 O O . LEU F 6 617 ? 147.099 171.346 204.895 1.00 85.74 617 LEU A O 1
ATOM 13027 N N . THR F 6 618 ? 145.309 171.117 206.259 1.00 92.93 618 THR A N 1
ATOM 13028 C CA . THR F 6 618 ? 146.074 170.820 207.460 1.00 97.62 618 THR A CA 1
ATOM 13029 C C . THR F 6 618 ? 145.745 169.443 208.032 1.00 96.49 618 THR A C 1
ATOM 13030 O O . THR F 6 618 ? 146.145 169.152 209.166 1.00 96.36 618 THR A O 1
ATOM 13034 N N . TRP F 6 619 ? 145.017 168.583 207.286 1.00 95.33 619 TRP A N 1
ATOM 13035 C CA . TRP F 6 619 ? 144.682 167.262 207.829 1.00 97.92 619 TRP A CA 1
ATOM 13036 C C . TRP F 6 619 ? 145.898 166.362 207.986 1.00 100.81 619 TRP A C 1
ATOM 13037 O O . TRP F 6 619 ? 146.145 165.876 209.102 1.00 106.71 619 TRP A O 1
ATOM 13048 N N . PRO F 6 620 ? 146.657 166.027 206.927 1.00 97.08 620 PRO A N 1
ATOM 13049 C CA . PRO F 6 620 ? 147.857 165.213 207.166 1.00 94.41 620 PRO A CA 1
ATOM 13050 C C . PRO F 6 620 ? 148.903 166.018 207.915 1.00 86.99 620 PRO A C 1
ATOM 13051 O O . PRO F 6 620 ? 149.343 165.615 208.996 1.00 83.20 620 PRO A O 1
ATOM 13055 N N . ASP F 6 621 ? 149.255 167.189 207.387 1.00 84.70 621 ASP A N 1
ATOM 13056 C CA . ASP F 6 621 ? 150.060 168.171 208.112 1.00 86.55 621 ASP A CA 1
ATOM 13057 C C . ASP F 6 621 ? 150.016 169.470 207.319 1.00 84.61 621 ASP A C 1
ATOM 13058 O O . ASP F 6 621 ? 149.646 169.478 206.137 1.00 82.68 621 ASP A O 1
ATOM 13063 N N . ASN F 6 622 ? 150.433 170.569 207.952 1.00 81.99 622 ASN A N 1
ATOM 13064 C CA . ASN F 6 622 ? 150.155 171.879 207.368 1.00 82.63 622 ASN A CA 1
ATOM 13065 C C . ASN F 6 622 ? 151.059 172.131 206.158 1.00 82.48 622 ASN A C 1
ATOM 13066 O O . ASN F 6 622 ? 151.743 173.158 206.073 1.00 84.93 622 ASN A O 1
ATOM 13071 N N . TRP F 6 623 ? 151.077 171.176 205.222 1.00 73.83 623 TRP A N 1
ATOM 13072 C CA . TRP F 6 623 ? 151.839 171.332 203.994 1.00 64.41 623 TRP A CA 1
ATOM 13073 C C . TRP F 6 623 ? 151.123 170.781 202.764 1.00 64.61 623 TRP A C 1
ATOM 13074 O O . TRP F 6 623 ? 151.452 171.148 201.630 1.00 64.12 623 TRP A O 1
ATOM 13085 N N . PHE F 6 624 ? 150.178 169.867 202.969 1.00 62.19 624 PHE A N 1
ATOM 13086 C CA . PHE F 6 624 ? 149.459 169.279 201.841 1.00 58.05 624 PHE A CA 1
ATOM 13087 C C . PHE F 6 624 ? 148.592 170.351 201.184 1.00 63.46 624 PHE A C 1
ATOM 13088 O O . PHE F 6 624 ? 147.975 171.173 201.867 1.00 75.67 624 PHE A O 1
ATOM 13096 N N . GLN F 6 625 ? 148.582 170.372 199.851 1.00 53.60 625 GLN A N 1
ATOM 13097 C CA . GLN F 6 625 ? 147.876 171.394 199.080 1.00 50.48 625 GLN A CA 1
ATOM 13098 C C . GLN F 6 625 ? 147.073 170.716 197.973 1.00 48.84 625 GLN A C 1
ATOM 13099 O O . GLN F 6 625 ? 147.594 170.464 196.882 1.00 50.61 625 GLN A O 1
ATOM 13105 N N . ILE F 6 626 ? 145.801 170.425 198.254 1.00 52.71 626 ILE A N 1
ATOM 13106 C CA . ILE F 6 626 ? 144.914 169.937 197.207 1.00 54.45 626 ILE A CA 1
ATOM 13107 C C . ILE F 6 626 ? 144.651 171.060 196.205 1.00 56.57 626 ILE A C 1
ATOM 13108 O O . ILE F 6 626 ? 144.854 172.247 196.484 1.00 64.90 626 ILE A O 1
ATOM 13113 N N . TYR F 6 627 ? 144.206 170.675 195.013 1.00 52.02 627 TYR A N 1
ATOM 13114 C CA . TYR F 6 627 ? 144.015 171.640 193.933 1.00 56.82 627 TYR A CA 1
ATOM 13115 C C . TYR F 6 627 ? 143.011 171.070 192.948 1.00 56.28 627 TYR A C 1
ATOM 13116 O O . TYR F 6 627 ? 143.279 170.037 192.324 1.00 60.70 627 TYR A O 1
ATOM 13125 N N . THR F 6 628 ? 141.862 171.728 192.800 1.00 59.06 628 THR A N 1
ATOM 13126 C CA . THR F 6 628 ? 140.875 171.283 191.827 1.00 54.02 628 THR A CA 1
ATOM 13127 C C . THR F 6 628 ? 140.706 172.352 190.759 1.00 63.21 628 THR A C 1
ATOM 13128 O O . THR F 6 628 ? 140.625 173.546 191.066 1.00 78.13 628 THR A O 1
ATOM 13132 N N . SER F 6 629 ? 140.660 171.924 189.499 1.00 59.87 629 SER A N 1
ATOM 13133 C CA . SER F 6 629 ? 140.533 172.867 188.400 1.00 63.48 629 SER A CA 1
ATOM 13134 C C . SER F 6 629 ? 139.591 172.318 187.341 1.00 64.80 629 SER A C 1
ATOM 13135 O O . SER F 6 629 ? 139.441 171.100 187.178 1.00 66.53 629 SER A O 1
ATOM 13138 N N . LEU F 6 630 ? 138.966 173.241 186.614 1.00 75.40 630 LEU A N 1
ATOM 13139 C CA . LEU F 6 630 ? 138.111 172.899 185.485 1.00 76.82 630 LEU A CA 1
ATOM 13140 C C . LEU F 6 630 ? 138.654 173.600 184.249 1.00 75.77 630 LEU A C 1
ATOM 13141 O O . LEU F 6 630 ? 138.853 174.826 184.262 1.00 82.70 630 LEU A O 1
ATOM 13146 N N . ASN F 6 631 ? 138.907 172.824 183.186 1.00 71.69 631 ASN A N 1
ATOM 13147 C CA . ASN F 6 631 ? 139.615 173.335 182.022 1.00 77.35 631 ASN A CA 1
ATOM 13148 C C . ASN F 6 631 ? 138.855 173.019 180.743 1.00 83.78 631 ASN A C 1
ATOM 13149 O O . ASN F 6 631 ? 138.208 171.967 180.622 1.00 85.64 631 ASN A O 1
ATOM 13154 N N . TYR F 6 632 ? 138.972 173.934 179.773 1.00 88.66 632 TYR A N 1
ATOM 13155 C CA . TYR F 6 632 ? 138.342 173.743 178.475 1.00 87.62 632 TYR A CA 1
ATOM 13156 C C . TYR F 6 632 ? 139.240 174.332 177.391 1.00 95.12 632 TYR A C 1
ATOM 13157 O O . TYR F 6 632 ? 139.840 175.400 177.575 1.00 96.95 632 TYR A O 1
ATOM 13166 N N . THR F 6 633 ? 139.333 173.618 176.266 1.00 96.14 633 THR A N 1
ATOM 13167 C CA . THR F 6 633 ? 140.152 174.041 175.134 1.00 96.69 633 THR A CA 1
ATOM 13168 C C . THR F 6 633 ? 139.463 173.677 173.826 1.00 95.92 633 THR A C 1
ATOM 13169 O O . THR F 6 633 ? 139.019 172.540 173.648 1.00 93.97 633 THR A O 1
ATOM 13173 N N . TYR F 6 634 ? 139.397 174.630 172.903 1.00 101.84 634 TYR A N 1
ATOM 13174 C CA . TYR F 6 634 ? 138.795 174.417 171.594 1.00 101.24 634 TYR A CA 1
ATOM 13175 C C . TYR F 6 634 ? 139.908 174.414 170.553 1.00 104.13 634 TYR A C 1
ATOM 13176 O O . TYR F 6 634 ? 140.683 175.379 170.463 1.00 103.91 634 TYR A O 1
ATOM 13185 N N . TYR F 6 635 ? 139.986 173.321 169.790 1.00 104.37 635 TYR A N 1
ATOM 13186 C CA . TYR F 6 635 ? 140.956 173.116 168.723 1.00 104.72 635 TYR A CA 1
ATOM 13187 C C . TYR F 6 635 ? 140.274 173.320 167.377 1.00 110.97 635 TYR A C 1
ATOM 13188 O O . TYR F 6 635 ? 139.198 172.764 167.139 1.00 113.51 635 TYR A O 1
ATOM 13197 N N . ARG F 6 636 ? 140.896 174.107 166.498 1.00 114.31 636 ARG A N 1
ATOM 13198 C CA . ARG F 6 636 ? 140.397 174.236 165.135 1.00 116.52 636 ARG A CA 1
ATOM 13199 C C . ARG F 6 636 ? 141.567 174.163 164.166 1.00 121.86 636 ARG A C 1
ATOM 13200 O O . ARG F 6 636 ? 142.634 174.741 164.413 1.00 121.14 636 ARG A O 1
ATOM 13208 N N . LEU F 6 637 ? 141.354 173.452 163.062 1.00 125.11 637 LEU A N 1
ATOM 13209 C CA . LEU F 6 637 ? 142.400 173.217 162.086 1.00 130.51 637 LEU A CA 1
ATOM 13210 C C . LEU F 6 637 ? 141.959 173.640 160.697 1.00 130.86 637 LEU A C 1
ATOM 13211 O O . LEU F 6 637 ? 140.777 173.581 160.347 1.00 126.52 637 LEU A O 1
ATOM 13216 N N . ARG F 6 638 ? 142.939 174.095 159.919 1.00 135.13 638 ARG A N 1
ATOM 13217 C CA . ARG F 6 638 ? 142.743 174.495 158.531 1.00 137.77 638 ARG A CA 1
ATOM 13218 C C . ARG F 6 638 ? 143.843 173.782 157.755 1.00 136.29 638 ARG A C 1
ATOM 13219 O O . ARG F 6 638 ? 144.955 174.317 157.629 1.00 137.98 638 ARG A O 1
ATOM 13227 N N . ASN F 6 639 ? 143.523 172.558 157.318 1.00 133.06 639 ASN A N 1
ATOM 13228 C CA . ASN F 6 639 ? 144.359 171.708 156.468 1.00 132.60 639 ASN A CA 1
ATOM 13229 C C . ASN F 6 639 ? 145.772 171.547 157.030 1.00 135.52 639 ASN A C 1
ATOM 13230 O O . ASN F 6 639 ? 146.765 171.937 156.416 1.00 135.86 639 ASN A O 1
ATOM 13235 N N . TRP F 6 640 ? 145.850 170.933 158.208 1.00 134.89 640 TRP A N 1
ATOM 13236 C CA . TRP F 6 640 ? 147.131 170.718 158.873 1.00 134.70 640 TRP A CA 1
ATOM 13237 C C . TRP F 6 640 ? 147.790 169.479 158.283 1.00 135.16 640 TRP A C 1
ATOM 13238 O O . TRP F 6 640 ? 147.384 168.348 158.570 1.00 131.45 640 TRP A O 1
ATOM 13249 N N . SER F 6 641 ? 148.814 169.697 157.457 1.00 137.04 641 SER A N 1
ATOM 13250 C CA . SER F 6 641 ? 149.457 168.598 156.747 1.00 136.97 641 SER A CA 1
ATOM 13251 C C . SER F 6 641 ? 150.236 167.685 157.684 1.00 137.77 641 SER A C 1
ATOM 13252 O O . SER F 6 641 ? 150.326 166.478 157.432 1.00 137.46 641 SER A O 1
ATOM 13255 N N . TYR F 6 642 ? 150.812 168.238 158.750 1.00 137.26 642 TYR A N 1
ATOM 13256 C CA . TYR F 6 642 ? 151.663 167.450 159.631 1.00 136.31 642 TYR A CA 1
ATOM 13257 C C . TYR F 6 642 ? 150.883 166.284 160.220 1.00 135.08 642 TYR A C 1
ATOM 13258 O O . TYR F 6 642 ? 149.743 166.439 160.669 1.00 137.37 642 TYR A O 1
ATOM 13267 N N . ASN F 6 643 ? 151.508 165.103 160.220 1.00 128.56 643 ASN A N 1
ATOM 13268 C CA . ASN F 6 643 ? 150.854 163.917 160.761 1.00 124.88 643 ASN A CA 1
ATOM 13269 C C . ASN F 6 643 ? 150.656 164.012 162.256 1.00 124.12 643 ASN A C 1
ATOM 13270 O O . ASN F 6 643 ? 150.205 163.041 162.878 1.00 121.86 643 ASN A O 1
ATOM 13275 N N . THR F 6 644 ? 151.006 165.156 162.833 1.00 126.31 644 THR A N 1
ATOM 13276 C CA . THR F 6 644 ? 150.591 165.464 164.180 1.00 118.62 644 THR A CA 1
ATOM 13277 C C . THR F 6 644 ? 149.089 165.264 164.299 1.00 115.65 644 THR A C 1
ATOM 13278 O O . THR F 6 644 ? 148.308 165.650 163.423 1.00 117.37 644 THR A O 1
ATOM 13282 N N . PHE F 6 645 ? 148.725 164.631 165.397 1.00 112.93 645 PHE A N 1
ATOM 13283 C CA . PHE F 6 645 ? 147.374 164.409 165.876 1.00 109.53 645 PHE A CA 1
ATOM 13284 C C . PHE F 6 645 ? 146.697 163.375 164.982 1.00 112.35 645 PHE A C 1
ATOM 13285 O O . PHE F 6 645 ? 145.606 163.590 164.448 1.00 116.99 645 PHE A O 1
ATOM 13293 N N . GLN F 6 646 ? 147.389 162.248 164.816 1.00 113.28 646 GLN A N 1
ATOM 13294 C CA . GLN F 6 646 ? 146.998 161.135 163.963 1.00 116.60 646 GLN A CA 1
ATOM 13295 C C . GLN F 6 646 ? 146.578 161.613 162.581 1.00 119.54 646 GLN A C 1
ATOM 13296 O O . GLN F 6 646 ? 147.415 162.054 161.788 1.00 120.22 646 GLN A O 1
ATOM 13302 N N . ASN F 6 647 ? 145.283 161.529 162.290 1.00 118.61 647 ASN A N 1
ATOM 13303 C CA . ASN F 6 647 ? 144.748 161.909 160.994 1.00 120.06 647 ASN A CA 1
ATOM 13304 C C . ASN F 6 647 ? 143.904 163.173 161.051 1.00 120.91 647 ASN A C 1
ATOM 13305 O O . ASN F 6 647 ? 143.399 163.612 160.012 1.00 122.31 647 ASN A O 1
ATOM 13310 N N . PHE F 6 648 ? 143.735 163.764 162.233 1.00 116.80 648 PHE A N 1
ATOM 13311 C CA . PHE F 6 648 ? 143.033 165.033 162.372 1.00 111.67 648 PHE A CA 1
ATOM 13312 C C . PHE F 6 648 ? 143.771 166.110 161.589 1.00 121.03 648 PHE A C 1
ATOM 13313 O O . PHE F 6 648 ? 144.887 166.500 161.951 1.00 125.68 648 PHE A O 1
ATOM 13321 N N . HIS F 6 649 ? 143.164 166.579 160.498 1.00 121.59 649 HIS A N 1
ATOM 13322 C CA . HIS F 6 649 ? 143.847 167.481 159.578 1.00 120.15 649 HIS A CA 1
ATOM 13323 C C . HIS F 6 649 ? 143.022 168.725 159.267 1.00 122.07 649 HIS A C 1
ATOM 13324 O O . HIS F 6 649 ? 143.584 169.797 159.022 1.00 129.45 649 HIS A O 1
ATOM 13331 N N . HIS F 6 650 ? 141.694 168.602 159.273 1.00 117.72 650 HIS A N 1
ATOM 13332 C CA . HIS F 6 650 ? 140.852 169.683 158.771 1.00 123.54 650 HIS A CA 1
ATOM 13333 C C . HIS F 6 650 ? 139.761 170.102 159.751 1.00 124.24 650 HIS A C 1
ATOM 13334 O O . HIS F 6 650 ? 139.349 171.267 159.761 1.00 125.99 650 HIS A O 1
ATOM 13341 N N . GLY F 6 651 ? 139.286 169.175 160.577 1.00 121.88 651 GLY A N 1
ATOM 13342 C CA . GLY F 6 651 ? 138.134 169.447 161.417 1.00 115.24 651 GLY A CA 1
ATOM 13343 C C . GLY F 6 651 ? 138.395 170.347 162.608 1.00 115.30 651 GLY A C 1
ATOM 13344 O O . GLY F 6 651 ? 139.371 171.103 162.634 1.00 113.99 651 GLY A O 1
ATOM 13345 N N . SER F 6 652 ? 137.508 170.277 163.600 1.00 114.54 652 SER A N 1
ATOM 13346 C CA . SER F 6 652 ? 137.643 171.024 164.842 1.00 113.20 652 SER A CA 1
ATOM 13347 C C . SER F 6 652 ? 137.118 170.169 165.985 1.00 114.05 652 SER A C 1
ATOM 13348 O O . SER F 6 652 ? 136.139 169.435 165.822 1.00 114.46 652 SER A O 1
ATOM 13351 N N . ALA F 6 653 ? 137.770 170.271 167.140 1.00 107.65 653 ALA A N 1
ATOM 13352 C CA . ALA F 6 653 ? 137.477 169.420 168.282 1.00 101.84 653 ALA A CA 1
ATOM 13353 C C . ALA F 6 653 ? 137.359 170.253 169.552 1.00 98.11 653 ALA A C 1
ATOM 13354 O O . ALA F 6 653 ? 137.845 171.384 169.633 1.00 98.63 653 ALA A O 1
ATOM 13356 N N . ASN F 6 654 ? 136.694 169.673 170.548 1.00 98.97 654 ASN A N 1
ATOM 13357 C CA . ASN F 6 654 ? 136.460 170.315 171.833 1.00 98.98 654 ASN A CA 1
ATOM 13358 C C . ASN F 6 654 ? 137.008 169.437 172.949 1.00 94.35 654 ASN A C 1
ATOM 13359 O O . ASN F 6 654 ? 136.860 168.211 172.916 1.00 94.19 654 ASN A O 1
ATOM 13364 N N . ASP F 6 655 ? 137.636 170.068 173.940 1.00 93.75 655 ASP A N 1
ATOM 13365 C CA . ASP F 6 655 ? 138.240 169.385 175.074 1.00 89.07 655 ASP A CA 1
ATOM 13366 C C . ASP F 6 655 ? 137.673 169.985 176.349 1.00 90.23 655 ASP A C 1
ATOM 13367 O O . ASP F 6 655 ? 137.682 171.208 176.519 1.00 94.35 655 ASP A O 1
ATOM 13372 N N . LEU F 6 656 ? 137.201 169.120 177.242 1.00 85.36 656 LEU A N 1
ATOM 13373 C CA . LEU F 6 656 ? 136.654 169.530 178.532 1.00 83.83 656 LEU A CA 1
ATOM 13374 C C . LEU F 6 656 ? 137.115 168.524 179.573 1.00 79.18 656 LEU A C 1
ATOM 13375 O O . LEU F 6 656 ? 136.716 167.356 179.521 1.00 83.78 656 LEU A O 1
ATOM 13380 N N . ASN F 6 657 ? 137.945 168.963 180.518 1.00 72.36 657 ASN A N 1
ATOM 13381 C CA . ASN F 6 657 ? 138.476 168.031 181.501 1.00 65.20 657 ASN A CA 1
ATOM 13382 C C . ASN F 6 657 ? 138.395 168.613 182.904 1.00 63.63 657 ASN A C 1
ATOM 13383 O O . ASN F 6 657 ? 138.493 169.832 183.116 1.00 68.87 657 ASN A O 1
ATOM 13388 N N . LEU F 6 658 ? 138.197 167.712 183.861 1.00 61.53 658 LEU A N 1
ATOM 13389 C CA . LEU F 6 658 ? 138.186 168.043 185.277 1.00 59.91 658 LEU A CA 1
ATOM 13390 C C . LEU F 6 658 ? 139.447 167.450 185.889 1.00 61.68 658 LEU A C 1
ATOM 13391 O O . LEU F 6 658 ? 139.707 166.244 185.741 1.00 65.57 658 LEU A O 1
ATOM 13396 N N . GLU F 6 659 ? 140.245 168.304 186.533 1.00 58.27 659 GLU A N 1
ATOM 13397 C CA . GLU F 6 659 ? 141.549 167.928 187.058 1.00 49.40 659 GLU A CA 1
ATOM 13398 C C . GLU F 6 659 ? 141.542 168.029 188.576 1.00 50.56 659 GLU A C 1
ATOM 13399 O O . GLU F 6 659 ? 141.103 169.041 189.136 1.00 64.16 659 GLU A O 1
ATOM 13405 N N . LEU F 6 660 ? 142.027 166.977 189.229 1.00 44.67 660 LEU A N 1
ATOM 13406 C CA . LEU F 6 660 ? 142.194 166.924 190.673 1.00 42.80 660 LEU A CA 1
ATOM 13407 C C . LEU F 6 660 ? 143.643 166.571 190.977 1.00 40.72 660 LEU A C 1
ATOM 13408 O O . LEU F 6 660 ? 144.172 165.596 190.435 1.00 45.74 660 LEU A O 1
ATOM 13413 N N . ARG F 6 661 ? 144.280 167.345 191.852 1.00 42.24 661 ARG A N 1
ATOM 13414 C CA . ARG F 6 661 ? 145.695 167.155 192.132 1.00 40.27 661 ARG A CA 1
ATOM 13415 C C . ARG F 6 661 ? 145.952 167.282 193.625 1.00 43.49 661 ARG A C 1
ATOM 13416 O O . ARG F 6 661 ? 145.383 168.152 194.288 1.00 56.17 661 ARG A O 1
ATOM 13424 N N . LEU F 6 662 ? 146.809 166.408 194.147 1.00 35.85 662 LEU A N 1
ATOM 13425 C CA . LEU F 6 662 ? 147.210 166.434 195.547 1.00 35.98 662 LEU A CA 1
ATOM 13426 C C . LEU F 6 662 ? 148.730 166.460 195.607 1.00 39.28 662 LEU A C 1
ATOM 13427 O O . LEU F 6 662 ? 149.391 165.650 194.950 1.00 48.60 662 LEU A O 1
ATOM 13432 N N . SER F 6 663 ? 149.286 167.376 196.397 1.00 37.17 663 SER A N 1
ATOM 13433 C CA . SER F 6 663 ? 150.729 167.544 196.410 1.00 36.65 663 SER A CA 1
ATOM 13434 C C . SER F 6 663 ? 151.206 167.936 197.801 1.00 36.71 663 SER A C 1
ATOM 13435 O O . SER F 6 663 ? 150.446 168.444 198.628 1.00 45.53 663 SER A O 1
ATOM 13438 N N . ARG F 6 664 ? 152.493 167.680 198.036 1.00 38.75 664 ARG A N 1
ATOM 13439 C CA . ARG F 6 664 ? 153.179 168.051 199.273 1.00 41.39 664 ARG A CA 1
ATOM 13440 C C . ARG F 6 664 ? 154.564 168.558 198.906 1.00 44.61 664 ARG A C 1
ATOM 13441 O O . ARG F 6 664 ? 155.346 167.824 198.294 1.00 50.21 664 ARG A O 1
ATOM 13449 N N . THR F 6 665 ? 154.885 169.790 199.294 1.00 44.23 665 THR A N 1
ATOM 13450 C CA . THR F 6 665 ? 156.169 170.394 198.958 1.00 49.35 665 THR A CA 1
ATOM 13451 C C . THR F 6 665 ? 156.732 171.075 200.195 1.00 47.20 665 THR A C 1
ATOM 13452 O O . THR F 6 665 ? 156.068 171.930 200.789 1.00 60.91 665 THR A O 1
ATOM 13456 N N . SER F 6 666 ? 157.951 170.700 200.583 1.00 45.54 666 SER A N 1
ATOM 13457 C CA . SER F 6 666 ? 158.606 171.313 201.737 1.00 48.38 666 SER A CA 1
ATOM 13458 C C . SER F 6 666 ? 160.080 171.564 201.449 1.00 52.68 666 SER A C 1
ATOM 13459 O O . SER F 6 666 ? 160.944 171.336 202.301 1.00 54.47 666 SER A O 1
ATOM 13462 N N . ILE F 6 667 ? 160.388 172.043 200.250 1.00 54.53 667 ILE A N 1
ATOM 13463 C CA . ILE F 6 667 ? 161.766 172.327 199.877 1.00 61.50 667 ILE A CA 1
ATOM 13464 C C . ILE F 6 667 ? 162.110 173.763 200.249 1.00 74.62 667 ILE A C 1
ATOM 13465 O O . ILE F 6 667 ? 161.239 174.606 200.475 1.00 79.02 667 ILE A O 1
ATOM 13470 N N . ASP F 6 668 ? 163.411 174.040 200.308 1.00 76.72 668 ASP A N 1
ATOM 13471 C CA . ASP F 6 668 ? 163.919 175.394 200.493 1.00 78.99 668 ASP A CA 1
ATOM 13472 C C . ASP F 6 668 ? 163.879 176.142 199.166 1.00 83.20 668 ASP A C 1
ATOM 13473 O O . ASP F 6 668 ? 163.159 175.734 198.248 1.00 85.25 668 ASP A O 1
ATOM 13478 N N . ASN F 6 669 ? 164.608 177.262 199.079 1.00 86.94 669 ASN A N 1
ATOM 13479 C CA . ASN F 6 669 ? 164.689 178.106 197.890 1.00 90.03 669 ASN A CA 1
ATOM 13480 C C . ASN F 6 669 ? 164.809 177.265 196.623 1.00 89.95 669 ASN A C 1
ATOM 13481 O O . ASN F 6 669 ? 165.745 176.466 196.487 1.00 91.92 669 ASN A O 1
ATOM 13486 N N . PRO F 6 670 ? 163.871 177.408 195.680 1.00 93.99 670 PRO A N 1
ATOM 13487 C CA . PRO F 6 670 ? 163.831 176.492 194.528 1.00 98.86 670 PRO A CA 1
ATOM 13488 C C . PRO F 6 670 ? 164.987 176.660 193.557 1.00 104.44 670 PRO A C 1
ATOM 13489 O O . PRO F 6 670 ? 165.152 175.809 192.673 1.00 101.52 670 PRO A O 1
ATOM 13493 N N . ILE F 6 671 ? 165.779 177.727 193.678 1.00 104.08 671 ILE A N 1
ATOM 13494 C CA . ILE F 6 671 ? 166.904 177.924 192.769 1.00 105.75 671 ILE A CA 1
ATOM 13495 C C . ILE F 6 671 ? 167.981 176.872 193.015 1.00 102.86 671 ILE A C 1
ATOM 13496 O O . ILE F 6 671 ? 168.485 176.245 192.076 1.00 105.51 671 ILE A O 1
ATOM 13501 N N . TYR F 6 672 ? 168.347 176.661 194.281 1.00 96.09 672 TYR A N 1
ATOM 13502 C CA . TYR F 6 672 ? 169.346 175.655 194.658 1.00 89.72 672 TYR A CA 1
ATOM 13503 C C . TYR F 6 672 ? 168.887 175.035 195.976 1.00 88.80 672 TYR A C 1
ATOM 13504 O O . TYR F 6 672 ? 169.192 175.544 197.058 1.00 92.44 672 TYR A O 1
ATOM 13513 N N . THR F 6 673 ? 168.154 173.930 195.875 1.00 81.55 673 THR A N 1
ATOM 13514 C CA . THR F 6 673 ? 167.594 173.278 197.049 1.00 77.10 673 THR A CA 1
ATOM 13515 C C . THR F 6 673 ? 168.672 172.507 197.799 1.00 73.46 673 THR A C 1
ATOM 13516 O O . THR F 6 673 ? 169.532 171.861 197.193 1.00 77.14 673 THR A O 1
ATOM 13520 N N . ARG F 6 674 ? 168.625 172.583 199.128 1.00 68.75 674 ARG A N 1
ATOM 13521 C CA . ARG F 6 674 ? 169.561 171.866 199.982 1.00 68.02 674 ARG A CA 1
ATOM 13522 C C . ARG F 6 674 ? 168.943 170.685 200.709 1.00 68.61 674 ARG A C 1
ATOM 13523 O O . ARG F 6 674 ? 169.631 169.687 200.930 1.00 71.81 674 ARG A O 1
ATOM 13531 N N . SER F 6 675 ? 167.671 170.773 201.086 1.00 67.21 675 SER A N 1
ATOM 13532 C CA . SER F 6 675 ? 166.999 169.672 201.758 1.00 59.12 675 SER A CA 1
ATOM 13533 C C . SER F 6 675 ? 165.498 169.838 201.591 1.00 59.36 675 SER A C 1
ATOM 13534 O O . SER F 6 675 ? 164.987 170.958 201.518 1.00 68.74 675 SER A O 1
ATOM 13537 N N . GLY F 6 676 ? 164.804 168.712 201.531 1.00 47.61 676 GLY A N 1
ATOM 13538 C CA . GLY F 6 676 ? 163.368 168.694 201.404 1.00 47.14 676 GLY A CA 1
ATOM 13539 C C . GLY F 6 676 ? 162.924 167.651 200.407 1.00 43.00 676 GLY A C 1
ATOM 13540 O O . GLY F 6 676 ? 163.714 166.848 199.895 1.00 47.20 676 GLY A O 1
ATOM 13541 N N . SER F 6 677 ? 161.620 167.681 200.129 1.00 39.99 677 SER A N 1
ATOM 13542 C CA . SER F 6 677 ? 160.971 166.719 199.246 1.00 37.11 677 SER A CA 1
ATOM 13543 C C . SER F 6 677 ? 159.908 167.436 198.425 1.00 35.48 677 SER A C 1
ATOM 13544 O O . SER F 6 677 ? 159.550 168.588 198.691 1.00 43.67 677 SER A O 1
ATOM 13547 N N . ASP F 6 678 ? 159.388 166.723 197.432 1.00 35.43 678 ASP A N 1
ATOM 13548 C CA . ASP F 6 678 ? 158.339 167.255 196.570 1.00 35.51 678 ASP A CA 1
ATOM 13549 C C . ASP F 6 678 ? 157.575 166.094 195.961 1.00 35.58 678 ASP A C 1
ATOM 13550 O O . ASP F 6 678 ? 158.139 165.328 195.178 1.00 42.28 678 ASP A O 1
ATOM 13555 N N . PHE F 6 679 ? 156.297 165.971 196.294 1.00 32.50 679 PHE A N 1
ATOM 13556 C CA . PHE F 6 679 ? 155.492 164.850 195.824 1.00 32.06 679 PHE A CA 1
ATOM 13557 C C . PHE F 6 679 ? 154.219 165.407 195.194 1.00 34.18 679 PHE A C 1
ATOM 13558 O O . PHE F 6 679 ? 153.696 166.437 195.640 1.00 47.06 679 PHE A O 1
ATOM 13566 N N . MET F 6 680 ? 153.735 164.733 194.147 1.00 28.95 680 MET A N 1
ATOM 13567 C CA . MET F 6 680 ? 152.538 165.183 193.439 1.00 26.41 680 MET A CA 1
ATOM 13568 C C . MET F 6 680 ? 151.855 163.995 192.770 1.00 29.21 680 MET A C 1
ATOM 13569 O O . MET F 6 680 ? 152.521 163.181 192.118 1.00 37.15 680 MET A O 1
ATOM 13574 N N . VAL F 6 681 ? 150.531 163.900 192.941 1.00 28.35 681 VAL A N 1
ATOM 13575 C CA . VAL F 6 681 ? 149.679 162.914 192.273 1.00 26.74 681 VAL A CA 1
ATOM 13576 C C . VAL F 6 681 ? 148.510 163.659 191.642 1.00 31.52 681 VAL A C 1
ATOM 13577 O O . VAL F 6 681 ? 147.745 164.327 192.350 1.00 42.38 681 VAL A O 1
ATOM 13581 N N . SER F 6 682 ? 148.346 163.529 190.323 1.00 30.65 682 SER A N 1
ATOM 13582 C CA . SER F 6 682 ? 147.291 164.262 189.633 1.00 34.54 682 SER A CA 1
ATOM 13583 C C . SER F 6 682 ? 146.498 163.349 188.707 1.00 38.77 682 SER A C 1
ATOM 13584 O O . SER F 6 682 ? 147.034 162.394 188.134 1.00 50.19 682 SER A O 1
ATOM 13587 N N . VAL F 6 683 ? 145.208 163.666 188.567 1.00 36.32 683 VAL A N 1
ATOM 13588 C CA . VAL F 6 683 ? 144.270 162.938 187.719 1.00 37.43 683 VAL A CA 1
ATOM 13589 C C . VAL F 6 683 ? 143.487 163.952 186.895 1.00 43.72 683 VAL A C 1
ATOM 13590 O O . VAL F 6 683 ? 143.036 164.974 187.421 1.00 57.61 683 VAL A O 1
ATOM 13594 N N . ALA F 6 684 ? 143.327 163.676 185.602 1.00 39.09 684 ALA A N 1
ATOM 13595 C CA . ALA F 6 684 ? 142.542 164.530 184.715 1.00 41.92 684 ALA A CA 1
ATOM 13596 C C . ALA F 6 684 ? 141.629 163.649 183.880 1.00 51.78 684 ALA A C 1
ATOM 13597 O O . ALA F 6 684 ? 142.111 162.779 183.148 1.00 61.58 684 ALA A O 1
ATOM 13599 N N . ALA F 6 685 ? 140.319 163.871 183.969 1.00 51.99 685 ALA A N 1
ATOM 13600 C CA . ALA F 6 685 ? 139.388 163.004 183.256 1.00 53.91 685 ALA A CA 1
ATOM 13601 C C . ALA F 6 685 ? 138.325 163.821 182.534 1.00 66.60 685 ALA A C 1
ATOM 13602 O O . ALA F 6 685 ? 138.073 164.984 182.859 1.00 72.56 685 ALA A O 1
ATOM 13604 N N . THR F 6 686 ? 137.704 163.195 181.536 1.00 68.75 686 THR A N 1
ATOM 13605 C CA . THR F 6 686 ? 136.648 163.811 180.739 1.00 70.91 686 THR A CA 1
ATOM 13606 C C . THR F 6 686 ? 135.364 162.991 180.851 1.00 79.12 686 THR A C 1
ATOM 13607 O O . THR F 6 686 ? 135.319 161.941 181.496 1.00 81.52 686 THR A O 1
ATOM 13611 N N . LEU F 6 687 ? 134.312 163.491 180.209 1.00 83.68 687 LEU A N 1
ATOM 13612 C CA . LEU F 6 687 ? 133.026 162.803 180.194 1.00 86.17 687 LEU A CA 1
ATOM 13613 C C . LEU F 6 687 ? 133.034 161.697 179.144 1.00 91.41 687 LEU A C 1
ATOM 13614 O O . LEU F 6 687 ? 133.367 161.956 177.984 1.00 97.20 687 LEU A O 1
ATOM 13619 N N . PRO F 6 688 ? 132.675 160.465 179.506 1.00 90.03 688 PRO A N 1
ATOM 13620 C CA . PRO F 6 688 ? 132.649 159.385 178.510 1.00 93.97 688 PRO A CA 1
ATOM 13621 C C . PRO F 6 688 ? 131.480 159.503 177.542 1.00 104.87 688 PRO A C 1
ATOM 13622 O O . PRO F 6 688 ? 130.448 158.847 177.713 1.00 113.33 688 PRO A O 1
ATOM 13626 N N . TYR F 6 689 ? 131.644 160.343 176.512 1.00 104.60 689 TYR A N 1
ATOM 13627 C CA . TYR F 6 689 ? 130.590 160.532 175.519 1.00 110.48 689 TYR A CA 1
ATOM 13628 C C . TYR F 6 689 ? 130.293 159.249 174.753 1.00 120.84 689 TYR A C 1
ATOM 13629 O O . TYR F 6 689 ? 129.170 159.063 174.270 1.00 131.14 689 TYR A O 1
ATOM 13638 N N . SER F 6 690 ? 131.283 158.360 174.625 1.00 119.50 690 SER A N 1
ATOM 13639 C CA . SER F 6 690 ? 131.115 157.146 173.833 1.00 125.06 690 SER A CA 1
ATOM 13640 C C . SER F 6 690 ? 130.018 156.240 174.375 1.00 130.34 690 SER A C 1
ATOM 13641 O O . SER F 6 690 ? 129.479 155.421 173.623 1.00 135.27 690 SER A O 1
ATOM 13644 N N . LEU F 6 691 ? 129.678 156.363 175.657 1.00 126.99 691 LEU A N 1
ATOM 13645 C CA . LEU F 6 691 ? 128.609 155.567 176.242 1.00 129.42 691 LEU A CA 1
ATOM 13646 C C . LEU F 6 691 ? 127.225 156.150 175.989 1.00 134.40 691 LEU A C 1
ATOM 13647 O O . LEU F 6 691 ? 126.229 155.498 176.320 1.00 135.27 691 LEU A O 1
ATOM 13652 N N . TRP F 6 692 ? 127.135 157.343 175.417 1.00 136.37 692 TRP A N 1
ATOM 13653 C CA . TRP F 6 692 ? 125.836 157.979 175.226 1.00 139.44 692 TRP A CA 1
ATOM 13654 C C . TRP F 6 692 ? 125.574 158.385 173.784 1.00 141.62 692 TRP A C 1
ATOM 13655 O O . TRP F 6 692 ? 124.428 158.311 173.333 1.00 145.88 692 TRP A O 1
ATOM 13666 N N . ASP F 6 693 ? 126.604 158.818 173.051 1.00 139.91 693 ASP A N 1
ATOM 13667 C CA . ASP F 6 693 ? 126.403 159.219 171.662 1.00 145.07 693 ASP A CA 1
ATOM 13668 C C . ASP F 6 693 ? 126.017 158.033 170.786 1.00 149.46 693 ASP A C 1
ATOM 13669 O O . ASP F 6 693 ? 125.345 158.213 169.764 1.00 150.56 693 ASP A O 1
ATOM 13674 N N . ASN F 6 694 ? 126.427 156.824 171.178 1.00 146.87 694 ASN A N 1
ATOM 13675 C CA . ASN F 6 694 ? 126.094 155.589 170.466 1.00 148.72 694 ASN A CA 1
ATOM 13676 C C . ASN F 6 694 ? 126.594 155.616 169.023 1.00 148.97 694 ASN A C 1
ATOM 13677 O O . ASN F 6 694 ? 125.899 155.196 168.095 1.00 147.21 694 ASN A O 1
ATOM 13682 N N . HIS F 6 695 ? 127.815 156.108 168.837 1.00 149.75 695 HIS A N 1
ATOM 13683 C CA . HIS F 6 695 ? 128.499 156.067 167.552 1.00 150.06 695 HIS A CA 1
ATOM 13684 C C . HIS F 6 695 ? 129.531 154.948 167.580 1.00 154.12 695 HIS A C 1
ATOM 13685 O O . HIS F 6 695 ? 130.369 154.894 168.485 1.00 154.98 695 HIS A O 1
ATOM 13692 N N . ASP F 6 696 ? 129.467 154.058 166.592 1.00 157.32 696 ASP A N 1
ATOM 13693 C CA . ASP F 6 696 ? 130.359 152.904 166.541 1.00 153.72 696 ASP A CA 1
ATOM 13694 C C . ASP F 6 696 ? 131.688 153.326 165.924 1.00 150.16 696 ASP A C 1
ATOM 13695 O O . ASP F 6 696 ? 131.766 153.596 164.721 1.00 150.47 696 ASP A O 1
ATOM 13700 N N . TYR F 6 697 ? 132.736 153.381 166.748 1.00 146.18 697 TYR A N 1
ATOM 13701 C CA . TYR F 6 697 ? 134.060 153.776 166.286 1.00 142.19 697 TYR A CA 1
ATOM 13702 C C . TYR F 6 697 ? 134.852 152.623 165.684 1.00 144.05 697 TYR A C 1
ATOM 13703 O O . TYR F 6 697 ? 135.927 152.862 165.123 1.00 139.41 697 TYR A O 1
ATOM 13712 N N . ALA F 6 698 ? 134.359 151.387 165.797 1.00 149.57 698 ALA A N 1
ATOM 13713 C CA . ALA F 6 698 ? 135.088 150.244 165.255 1.00 149.49 698 ALA A CA 1
ATOM 13714 C C . ALA F 6 698 ? 135.182 150.312 163.736 1.00 148.97 698 ALA A C 1
ATOM 13715 O O . ALA F 6 698 ? 136.231 150.002 163.159 1.00 143.00 698 ALA A O 1
ATOM 13717 N N . SER F 6 699 ? 134.100 150.710 163.074 1.00 151.02 699 SER A N 1
ATOM 13718 C CA . SER F 6 699 ? 134.091 150.792 161.623 1.00 150.80 699 SER A CA 1
ATOM 13719 C C . SER F 6 699 ? 134.941 151.966 161.142 1.00 151.24 699 SER A C 1
ATOM 13720 O O . SER F 6 699 ? 135.248 152.899 161.890 1.00 151.27 699 SER A O 1
ATOM 13723 N N . GLN F 6 700 ? 135.325 151.906 159.868 1.00 152.85 700 GLN A N 1
ATOM 13724 C CA . GLN F 6 700 ? 136.119 152.963 159.259 1.00 157.15 700 GLN A CA 1
ATOM 13725 C C . GLN F 6 700 ? 135.257 154.020 158.578 1.00 156.87 700 GLN A C 1
ATOM 13726 O O . GLN F 6 700 ? 135.684 155.176 158.469 1.00 155.13 700 GLN A O 1
ATOM 13732 N N . ASN F 6 701 ? 134.033 153.668 158.174 1.00 158.12 701 ASN A N 1
ATOM 13733 C CA . ASN F 6 701 ? 133.158 154.593 157.460 1.00 156.11 701 ASN A CA 1
ATOM 13734 C C . ASN F 6 701 ? 132.683 155.755 158.324 1.00 155.65 701 ASN A C 1
ATOM 13735 O O . ASN F 6 701 ? 132.069 156.685 157.790 1.00 152.38 701 ASN A O 1
ATOM 13740 N N . LEU F 6 702 ? 132.931 155.715 159.633 1.00 156.04 702 LEU A N 1
ATOM 13741 C CA . LEU F 6 702 ? 132.517 156.801 160.511 1.00 148.10 702 LEU A CA 1
ATOM 13742 C C . LEU F 6 702 ? 133.181 158.109 160.098 1.00 143.74 702 LEU A C 1
ATOM 13743 O O . LEU F 6 702 ? 134.356 158.139 159.722 1.00 144.58 702 LEU A O 1
ATOM 13748 N N . SER F 6 703 ? 132.415 159.195 160.170 1.00 138.40 703 SER A N 1
ATOM 13749 C CA . SER F 6 703 ? 132.879 160.486 159.682 1.00 138.88 703 SER A CA 1
ATOM 13750 C C . SER F 6 703 ? 134.059 160.997 160.504 1.00 135.20 703 SER A C 1
ATOM 13751 O O . SER F 6 703 ? 134.163 160.752 161.709 1.00 135.20 703 SER A O 1
ATOM 13754 N N . VAL F 6 704 ? 134.961 161.711 159.825 1.00 134.38 704 VAL A N 1
ATOM 13755 C CA . VAL F 6 704 ? 136.112 162.304 160.500 1.00 132.99 704 VAL A CA 1
ATOM 13756 C C . VAL F 6 704 ? 135.653 163.336 161.522 1.00 129.89 704 VAL A C 1
ATOM 13757 O O . VAL F 6 704 ? 136.174 163.399 162.643 1.00 128.78 704 VAL A O 1
ATOM 13761 N N . SER F 6 705 ? 134.672 164.162 161.151 1.00 131.20 705 SER A N 1
ATOM 13762 C CA . SER F 6 705 ? 134.133 165.143 162.086 1.00 133.72 705 SER A CA 1
ATOM 13763 C C . SER F 6 705 ? 133.482 164.465 163.285 1.00 132.47 705 SER A C 1
ATOM 13764 O O . SER F 6 705 ? 133.634 164.922 164.423 1.00 128.86 705 SER A O 1
ATOM 13767 N N . ASP F 6 706 ? 132.749 163.375 163.050 1.00 134.61 706 ASP A N 1
ATOM 13768 C CA . ASP F 6 706 ? 132.112 162.662 164.150 1.00 131.96 706 ASP A CA 1
ATOM 13769 C C . ASP F 6 706 ? 133.124 161.938 165.030 1.00 128.27 706 ASP A C 1
ATOM 13770 O O . ASP F 6 706 ? 132.829 161.668 166.199 1.00 127.00 706 ASP A O 1
ATOM 13775 N N . ARG F 6 707 ? 134.308 161.626 164.501 1.00 126.43 707 ARG A N 1
ATOM 13776 C CA . ARG F 6 707 ? 135.323 160.936 165.290 1.00 120.13 707 ARG A CA 1
ATOM 13777 C C . ARG F 6 707 ? 136.079 161.907 166.193 1.00 120.72 707 ARG A C 1
ATOM 13778 O O . ARG F 6 707 ? 136.092 161.750 167.418 1.00 121.37 707 ARG A O 1
ATOM 13786 N N . TYR F 6 708 ? 136.715 162.917 165.602 1.00 118.89 708 TYR A N 1
ATOM 13787 C CA . TYR F 6 708 ? 137.520 163.876 166.358 1.00 111.22 708 TYR A CA 1
ATOM 13788 C C . TYR F 6 708 ? 136.698 165.128 166.658 1.00 107.13 708 TYR A C 1
ATOM 13789 O O . TYR F 6 708 ? 136.948 166.217 166.140 1.00 109.49 708 TYR A O 1
ATOM 13798 N N . ARG F 6 709 ? 135.699 164.958 167.511 1.00 104.91 709 ARG A N 1
ATOM 13799 C CA . ARG F 6 709 ? 134.876 166.089 167.919 1.00 104.38 709 ARG A CA 1
ATOM 13800 C C . ARG F 6 709 ? 134.831 166.280 169.426 1.00 100.13 709 ARG A C 1
ATOM 13801 O O . ARG F 6 709 ? 134.910 167.416 169.900 1.00 103.86 709 ARG A O 1
ATOM 13809 N N . TYR F 6 710 ? 134.727 165.195 170.191 1.00 95.42 710 TYR A N 1
ATOM 13810 C CA . TYR F 6 710 ? 134.691 165.242 171.650 1.00 94.82 710 TYR A CA 1
ATOM 13811 C C . TYR F 6 710 ? 135.763 164.302 172.185 1.00 96.83 710 TYR A C 1
ATOM 13812 O O . TYR F 6 710 ? 135.668 163.083 172.011 1.00 96.76 710 TYR A O 1
ATOM 13821 N N . ILE F 6 711 ? 136.766 164.865 172.848 1.00 95.42 711 ILE A N 1
ATOM 13822 C CA . ILE F 6 711 ? 137.952 164.109 173.236 1.00 82.67 711 ILE A CA 1
ATOM 13823 C C . ILE F 6 711 ? 137.690 163.370 174.540 1.00 81.44 711 ILE A C 1
ATOM 13824 O O . ILE F 6 711 ? 137.149 163.938 175.496 1.00 87.15 711 ILE A O 1
ATOM 13829 N N . GLU F 6 712 ? 138.066 162.094 174.575 1.00 82.25 712 GLU A N 1
ATOM 13830 C CA . GLU F 6 712 ? 137.928 161.255 175.755 1.00 82.02 712 GLU A CA 1
ATOM 13831 C C . GLU F 6 712 ? 139.282 160.693 176.158 1.00 76.76 712 GLU A C 1
ATOM 13832 O O . GLU F 6 712 ? 140.056 160.239 175.308 1.00 77.57 712 GLU A O 1
ATOM 13838 N N . TYR F 6 713 ? 139.553 160.719 177.457 1.00 70.09 713 TYR A N 1
ATOM 13839 C CA . TYR F 6 713 ? 140.739 160.095 178.032 1.00 65.09 713 TYR A CA 1
ATOM 13840 C C . TYR F 6 713 ? 140.581 160.098 179.546 1.00 63.98 713 TYR A C 1
ATOM 13841 O O . TYR F 6 713 ? 139.581 160.575 180.092 1.00 74.75 713 TYR A O 1
ATOM 13850 N N . HIS F 6 714 ? 141.581 159.538 180.215 1.00 57.38 714 HIS A N 1
ATOM 13851 C CA . HIS F 6 714 ? 141.772 159.728 181.648 1.00 55.81 714 HIS A CA 1
ATOM 13852 C C . HIS F 6 714 ? 143.269 159.601 181.893 1.00 54.85 714 HIS A C 1
ATOM 13853 O O . HIS F 6 714 ? 143.863 158.537 181.675 1.00 61.14 714 HIS A O 1
ATOM 13860 N N . LYS F 6 715 ? 143.888 160.722 182.249 1.00 48.23 715 LYS A N 1
ATOM 13861 C CA . LYS F 6 715 ? 145.333 160.844 182.343 1.00 39.46 715 LYS A CA 1
ATOM 13862 C C . LYS F 6 715 ? 145.737 160.907 183.807 1.00 40.48 715 LYS A C 1
ATOM 13863 O O . LYS F 6 715 ? 145.141 161.651 184.593 1.00 48.63 715 LYS A O 1
ATOM 13869 N N . TRP F 6 716 ? 146.742 160.117 184.165 1.00 36.73 716 TRP A N 1
ATOM 13870 C CA . TRP F 6 716 ? 147.273 160.063 185.515 1.00 34.26 716 TRP A CA 1
ATOM 13871 C C . TRP F 6 716 ? 148.736 160.467 185.485 1.00 33.03 716 TRP A C 1
ATOM 13872 O O . TRP F 6 716 ? 149.465 160.124 184.543 1.00 40.40 716 TRP A O 1
ATOM 13883 N N . LYS F 6 717 ? 149.164 161.182 186.526 1.00 28.54 717 LYS A N 1
ATOM 13884 C CA . LYS F 6 717 ? 150.555 161.578 186.670 1.00 28.30 717 LYS A CA 1
ATOM 13885 C C . LYS F 6 717 ? 151.003 161.411 188.111 1.00 29.42 717 LYS A C 1
ATOM 13886 O O . LYS F 6 717 ? 150.211 161.570 189.050 1.00 37.29 717 LYS A O 1
ATOM 13892 N N . PHE F 6 718 ? 152.299 161.139 188.273 1.00 22.49 718 PHE A N 1
ATOM 13893 C CA . PHE F 6 718 ? 152.903 161.142 189.597 1.00 21.62 718 PHE A CA 1
ATOM 13894 C C . PHE F 6 718 ? 154.352 161.595 189.489 1.00 25.30 718 PHE A C 1
ATOM 13895 O O . PHE F 6 718 ? 155.013 161.389 188.460 1.00 35.13 718 PHE A O 1
ATOM 13903 N N . ARG F 6 719 ? 154.841 162.186 190.581 1.00 22.90 719 ARG A N 1
ATOM 13904 C CA . ARG F 6 719 ? 156.198 162.713 190.620 1.00 21.29 719 ARG A CA 1
ATOM 13905 C C . ARG F 6 719 ? 156.676 162.801 192.065 1.00 23.39 719 ARG A C 1
ATOM 13906 O O . ARG F 6 719 ? 155.896 163.125 192.966 1.00 34.01 719 ARG A O 1
ATOM 13914 N N . GLY F 6 720 ? 157.966 162.523 192.266 1.00 21.76 720 GLY A N 1
ATOM 13915 C CA . GLY F 6 720 ? 158.603 162.606 193.566 1.00 25.22 720 GLY A CA 1
ATOM 13916 C C . GLY F 6 720 ? 160.071 162.984 193.487 1.00 29.37 720 GLY A C 1
ATOM 13917 O O . GLY F 6 720 ? 160.852 162.347 192.774 1.00 34.35 720 GLY A O 1
ATOM 13918 N N . ARG F 6 721 ? 160.453 164.025 194.221 1.00 28.25 721 ARG A N 1
ATOM 13919 C CA . ARG F 6 721 ? 161.818 164.527 194.259 1.00 27.58 721 ARG A CA 1
ATOM 13920 C C . ARG F 6 721 ? 162.299 164.577 195.700 1.00 29.53 721 ARG A C 1
ATOM 13921 O O . ARG F 6 721 ? 161.549 164.955 196.605 1.00 36.45 721 ARG A O 1
ATOM 13929 N N . VAL F 6 722 ? 163.557 164.189 195.896 1.00 28.28 722 VAL A N 1
ATOM 13930 C CA . VAL F 6 722 ? 164.172 164.065 197.212 1.00 28.20 722 VAL A CA 1
ATOM 13931 C C . VAL F 6 722 ? 165.547 164.716 197.176 1.00 35.68 722 VAL A C 1
ATOM 13932 O O . VAL F 6 722 ? 166.354 164.408 196.289 1.00 42.51 722 VAL A O 1
ATOM 13936 N N . PHE F 6 723 ? 165.822 165.593 198.149 1.00 35.93 723 PHE A N 1
ATOM 13937 C CA . PHE F 6 723 ? 167.122 166.240 198.272 1.00 38.24 723 PHE A CA 1
ATOM 13938 C C . PHE F 6 723 ? 167.729 165.939 199.635 1.00 45.56 723 PHE A C 1
ATOM 13939 O O . PHE F 6 723 ? 167.014 165.851 200.638 1.00 56.27 723 PHE A O 1
ATOM 13947 N N . THR F 6 724 ? 169.056 165.778 199.670 1.00 45.17 724 THR A N 1
ATOM 13948 C CA . THR F 6 724 ? 169.725 165.527 200.942 1.00 53.42 724 THR A CA 1
ATOM 13949 C C . THR F 6 724 ? 171.137 166.101 200.921 1.00 59.40 724 THR A C 1
ATOM 13950 O O . THR F 6 724 ? 171.893 165.818 199.976 1.00 64.13 724 THR A O 1
ATOM 13954 N N . PRO F 6 725 ? 171.521 166.897 201.921 1.00 64.66 725 PRO A N 1
ATOM 13955 C CA . PRO F 6 725 ? 172.897 167.411 201.970 1.00 67.57 725 PRO A CA 1
ATOM 13956 C C . PRO F 6 725 ? 173.831 166.408 202.635 1.00 72.65 725 PRO A C 1
ATOM 13957 O O . PRO F 6 725 ? 173.508 165.829 203.675 1.00 75.56 725 PRO A O 1
ATOM 13961 N N . LEU F 6 726 ? 174.997 166.198 202.019 1.00 70.91 726 LEU A N 1
ATOM 13962 C CA . LEU F 6 726 ? 175.966 165.265 202.584 1.00 74.90 726 LEU A CA 1
ATOM 13963 C C . LEU F 6 726 ? 176.595 165.818 203.858 1.00 82.07 726 LEU A C 1
ATOM 13964 O O . LEU F 6 726 ? 176.804 165.076 204.825 1.00 87.04 726 LEU A O 1
ATOM 13969 N N . LEU F 6 727 ? 176.894 167.115 203.884 1.00 85.41 727 LEU A N 1
ATOM 13970 C CA . LEU F 6 727 ? 177.540 167.757 205.019 1.00 92.60 727 LEU A CA 1
ATOM 13971 C C . LEU F 6 727 ? 176.642 168.850 205.587 1.00 99.58 727 LEU A C 1
ATOM 13972 O O . LEU F 6 727 ? 175.663 169.265 204.962 1.00 100.66 727 LEU A O 1
ATOM 13977 N N . ASN F 6 728 ? 177.013 169.336 206.772 1.00 103.27 728 ASN A N 1
ATOM 13978 C CA . ASN F 6 728 ? 176.128 170.224 207.524 1.00 103.75 728 ASN A CA 1
ATOM 13979 C C . ASN F 6 728 ? 176.105 171.582 206.848 1.00 107.61 728 ASN A C 1
ATOM 13980 O O . ASN F 6 728 ? 177.170 172.160 206.598 1.00 111.94 728 ASN A O 1
ATOM 13985 N N . PRO F 6 729 ? 174.932 172.112 206.508 1.00 104.32 729 PRO A N 1
ATOM 13986 C CA . PRO F 6 729 ? 174.905 173.434 205.861 1.00 108.37 729 PRO A CA 1
ATOM 13987 C C . PRO F 6 729 ? 175.509 174.530 206.719 1.00 114.31 729 PRO A C 1
ATOM 13988 O O . PRO F 6 729 ? 176.143 175.442 206.176 1.00 116.87 729 PRO A O 1
ATOM 13992 N N . ALA F 6 730 ? 175.346 174.470 208.044 1.00 113.35 730 ALA A N 1
ATOM 13993 C CA . ALA F 6 730 ? 175.870 175.538 208.891 1.00 115.86 730 ALA A CA 1
ATOM 13994 C C . ALA F 6 730 ? 177.392 175.493 208.972 1.00 112.56 730 ALA A C 1
ATOM 13995 O O . ALA F 6 730 ? 178.051 176.536 208.893 1.00 109.19 730 ALA A O 1
ATOM 13997 N N . THR F 6 731 ? 177.970 174.299 209.127 1.00 112.69 731 THR A N 1
ATOM 13998 C CA . THR F 6 731 ? 179.423 174.201 209.245 1.00 112.90 731 THR A CA 1
ATOM 13999 C C . THR F 6 731 ? 180.109 174.468 207.911 1.00 113.50 731 THR A C 1
ATOM 14000 O O . THR F 6 731 ? 181.178 175.089 207.871 1.00 116.34 731 THR A O 1
ATOM 14004 N N . HIS F 6 732 ? 179.519 174.006 206.810 1.00 110.87 732 HIS A N 1
ATOM 14005 C CA . HIS F 6 732 ? 180.103 174.165 205.483 1.00 108.18 732 HIS A CA 1
ATOM 14006 C C . HIS F 6 732 ? 179.062 174.768 204.554 1.00 106.63 732 HIS A C 1
ATOM 14007 O O . HIS F 6 732 ? 177.976 174.204 204.387 1.00 107.72 732 HIS A O 1
ATOM 14014 N N . LYS F 6 733 ? 179.393 175.911 203.950 1.00 106.69 733 LYS A N 1
ATOM 14015 C CA . LYS F 6 733 ? 178.485 176.515 202.981 1.00 109.19 733 LYS A CA 1
ATOM 14016 C C . LYS F 6 733 ? 178.490 175.738 201.671 1.00 105.83 733 LYS A C 1
ATOM 14017 O O . LYS F 6 733 ? 177.441 175.566 201.039 1.00 105.11 733 LYS A O 1
ATOM 14023 N N . TYR F 6 734 ? 179.659 175.258 201.250 1.00 103.56 734 TYR A N 1
ATOM 14024 C CA . TYR F 6 734 ? 179.790 174.452 200.038 1.00 101.65 734 TYR A CA 1
ATOM 14025 C C . TYR F 6 734 ? 179.614 172.989 200.424 1.00 103.03 734 TYR A C 1
ATOM 14026 O O . TYR F 6 734 ? 180.523 172.366 200.978 1.00 104.85 734 TYR A O 1
ATOM 14035 N N . THR F 6 735 ? 178.439 172.435 200.130 1.00 99.90 735 THR A N 1
ATOM 14036 C CA . THR F 6 735 ? 178.139 171.050 200.447 1.00 89.45 735 THR A CA 1
ATOM 14037 C C . THR F 6 735 ? 177.574 170.344 199.222 1.00 82.56 735 THR A C 1
ATOM 14038 O O . THR F 6 735 ? 176.734 170.909 198.510 1.00 81.00 735 THR A O 1
ATOM 14042 N N . PRO F 6 736 ? 178.018 169.120 198.946 1.00 79.11 736 PRO A N 1
ATOM 14043 C CA . PRO F 6 736 ? 177.393 168.339 197.875 1.00 72.61 736 PRO A CA 1
ATOM 14044 C C . PRO F 6 736 ? 175.950 168.008 198.219 1.00 72.51 736 PRO A C 1
ATOM 14045 O O . PRO F 6 736 ? 175.585 167.847 199.386 1.00 78.63 736 PRO A O 1
ATOM 14049 N N . VAL F 6 737 ? 175.123 167.911 197.183 1.00 64.89 737 VAL A N 1
ATOM 14050 C CA . VAL F 6 737 ? 173.699 167.635 197.335 1.00 58.42 737 VAL A CA 1
ATOM 14051 C C . VAL F 6 737 ? 173.368 166.373 196.552 1.00 56.97 737 VAL A C 1
ATOM 14052 O O . VAL F 6 737 ? 173.716 166.263 195.371 1.00 57.72 737 VAL A O 1
ATOM 14056 N N . LEU F 6 738 ? 172.705 165.424 197.209 1.00 56.22 738 LEU A N 1
ATOM 14057 C CA . LEU F 6 738 ? 172.271 164.185 196.579 1.00 45.66 738 LEU A CA 1
ATOM 14058 C C . LEU F 6 738 ? 170.786 164.288 196.258 1.00 42.75 738 LEU A C 1
ATOM 14059 O O . LEU F 6 738 ? 169.982 164.639 197.131 1.00 50.64 738 LEU A O 1
ATOM 14064 N N . MET F 6 739 ? 170.425 163.985 195.010 1.00 37.48 739 MET A N 1
ATOM 14065 C CA . MET F 6 739 ? 169.067 164.195 194.528 1.00 37.71 739 MET A CA 1
ATOM 14066 C C . MET F 6 739 ? 168.545 162.935 193.857 1.00 38.92 739 MET A C 1
ATOM 14067 O O . MET F 6 739 ? 169.293 162.226 193.177 1.00 49.37 739 MET A O 1
ATOM 14072 N N . SER F 6 740 ? 167.252 162.669 194.048 1.00 32.14 740 SER A N 1
ATOM 14073 C CA . SER F 6 740 ? 166.593 161.545 193.389 1.00 32.41 740 SER A CA 1
ATOM 14074 C C . SER F 6 740 ? 165.219 161.972 192.893 1.00 33.59 740 SER A C 1
ATOM 14075 O O . SER F 6 740 ? 164.449 162.581 193.642 1.00 46.33 740 SER A O 1
ATOM 14078 N N . ARG F 6 741 ? 164.910 161.641 191.637 1.00 27.03 741 ARG A N 1
ATOM 14079 C CA . ARG F 6 741 ? 163.638 162.007 191.024 1.00 27.85 741 ARG A CA 1
ATOM 14080 C C . ARG F 6 741 ? 163.005 160.783 190.379 1.00 31.75 741 ARG A C 1
ATOM 14081 O O . ARG F 6 741 ? 163.676 160.036 189.660 1.00 43.34 741 ARG A O 1
ATOM 14089 N N . VAL F 6 742 ? 161.711 160.593 190.632 1.00 26.57 742 VAL A N 1
ATOM 14090 C CA . VAL F 6 742 ? 160.913 159.527 190.037 1.00 22.33 742 VAL A CA 1
ATOM 14091 C C . VAL F 6 742 ? 159.664 160.155 189.445 1.00 27.52 742 VAL A C 1
ATOM 14092 O O . VAL F 6 742 ? 158.940 160.870 190.145 1.00 39.90 742 VAL A O 1
ATOM 14096 N N . GLU F 6 743 ? 159.390 159.888 188.171 1.00 21.63 743 GLU A N 1
ATOM 14097 C CA . GLU F 6 743 ? 158.167 160.458 187.627 1.00 21.92 743 GLU A CA 1
ATOM 14098 C C . GLU F 6 743 ? 157.622 159.589 186.510 1.00 27.21 743 GLU A C 1
ATOM 14099 O O . GLU F 6 743 ? 158.368 158.886 185.819 1.00 36.86 743 GLU A O 1
ATOM 14105 N N . GLY F 6 744 ? 156.305 159.649 186.343 1.00 24.93 744 GLY A N 1
ATOM 14106 C CA . GLY F 6 744 ? 155.694 158.839 185.305 1.00 22.72 744 GLY A CA 1
ATOM 14107 C C . GLY F 6 744 ? 154.266 159.253 185.046 1.00 25.84 744 GLY A C 1
ATOM 14108 O O . GLY F 6 744 ? 153.639 159.965 185.842 1.00 35.21 744 GLY A O 1
ATOM 14109 N N . ALA F 6 745 ? 153.757 158.785 183.906 1.00 23.17 745 ALA A N 1
ATOM 14110 C CA . ALA F 6 745 ? 152.383 159.125 183.558 1.00 22.13 745 ALA A CA 1
ATOM 14111 C C . ALA F 6 745 ? 151.783 158.085 182.625 1.00 25.44 745 ALA A C 1
ATOM 14112 O O . ALA F 6 745 ? 152.496 157.415 181.861 1.00 36.20 745 ALA A O 1
ATOM 14114 N N . VAL F 6 746 ? 150.449 157.991 182.695 1.00 24.21 746 VAL A N 1
ATOM 14115 C CA . VAL F 6 746 ? 149.641 157.065 181.904 1.00 27.31 746 VAL A CA 1
ATOM 14116 C C . VAL F 6 746 ? 148.489 157.840 181.276 1.00 36.36 746 VAL A C 1
ATOM 14117 O O . VAL F 6 746 ? 147.826 158.632 181.954 1.00 44.07 746 VAL A O 1
ATOM 14121 N N . LEU F 6 747 ? 148.241 157.605 179.990 1.00 36.03 747 LEU A N 1
ATOM 14122 C CA . LEU F 6 747 ? 147.144 158.239 179.258 1.00 37.78 747 LEU A CA 1
ATOM 14123 C C . LEU F 6 747 ? 146.189 157.140 178.797 1.00 46.52 747 LEU A C 1
ATOM 14124 O O . LEU F 6 747 ? 146.396 156.537 177.741 1.00 49.61 747 LEU A O 1
ATOM 14129 N N . GLY F 6 748 ? 145.145 156.869 179.582 1.00 53.32 748 GLY A N 1
ATOM 14130 C CA . GLY F 6 748 ? 144.211 155.817 179.246 1.00 58.54 748 GLY A CA 1
ATOM 14131 C C . GLY F 6 748 ? 143.167 156.276 178.246 1.00 69.45 748 GLY A C 1
ATOM 14132 O O . GLY F 6 748 ? 143.211 157.381 177.703 1.00 69.09 748 GLY A O 1
ATOM 14133 N N . SER F 6 749 ? 142.206 155.388 177.996 1.00 71.61 749 SER A N 1
ATOM 14134 C CA . SER F 6 749 ? 141.100 155.693 177.102 1.00 76.94 749 SER A CA 1
ATOM 14135 C C . SER F 6 749 ? 139.913 154.814 177.468 1.00 80.78 749 SER A C 1
ATOM 14136 O O . SER F 6 749 ? 140.085 153.639 177.802 1.00 78.29 749 SER A O 1
ATOM 14139 N N . TYR F 6 750 ? 138.712 155.394 177.404 1.00 83.35 750 TYR A N 1
ATOM 14140 C CA . TYR F 6 750 ? 137.505 154.645 177.738 1.00 84.25 750 TYR A CA 1
ATOM 14141 C C . TYR F 6 750 ? 137.222 153.563 176.703 1.00 89.13 750 TYR A C 1
ATOM 14142 O O . TYR F 6 750 ? 136.965 152.405 177.053 1.00 93.74 750 TYR A O 1
ATOM 14151 N N . ASN F 6 751 ? 137.262 153.921 175.424 1.00 91.87 751 ASN A N 1
ATOM 14152 C CA . ASN F 6 751 ? 136.997 152.988 174.340 1.00 98.30 751 ASN A CA 1
ATOM 14153 C C . ASN F 6 751 ? 138.328 152.583 173.720 1.00 100.95 751 ASN A C 1
ATOM 14154 O O . ASN F 6 751 ? 139.192 153.429 173.470 1.00 101.58 751 ASN A O 1
ATOM 14159 N N . SER F 6 752 ? 138.492 151.278 173.489 1.00 104.56 752 SER A N 1
ATOM 14160 C CA . SER F 6 752 ? 139.758 150.751 172.990 1.00 104.34 752 SER A CA 1
ATOM 14161 C C . SER F 6 752 ? 140.084 151.238 171.584 1.00 106.96 752 SER A C 1
ATOM 14162 O O . SER F 6 752 ? 141.243 151.145 171.165 1.00 106.89 752 SER A O 1
ATOM 14165 N N . ASN F 6 753 ? 139.099 151.748 170.848 1.00 109.09 753 ASN A N 1
ATOM 14166 C CA . ASN F 6 753 ? 139.325 152.241 169.496 1.00 108.68 753 ASN A CA 1
ATOM 14167 C C . ASN F 6 753 ? 139.407 153.756 169.410 1.00 105.00 753 ASN A C 1
ATOM 14168 O O . ASN F 6 753 ? 140.034 154.277 168.483 1.00 101.76 753 ASN A O 1
ATOM 14173 N N . LYS F 6 754 ? 138.797 154.476 170.344 1.00 103.75 754 LYS A N 1
ATOM 14174 C CA . LYS F 6 754 ? 138.825 155.932 170.343 1.00 99.39 754 LYS A CA 1
ATOM 14175 C C . LYS F 6 754 ? 139.833 156.403 171.384 1.00 100.49 754 LYS A C 1
ATOM 14176 O O . LYS F 6 754 ? 139.584 156.312 172.591 1.00 102.53 754 LYS A O 1
ATOM 14182 N N . LYS F 6 755 ? 140.966 156.908 170.909 1.00 98.24 755 LYS A N 1
ATOM 14183 C CA . LYS F 6 755 ? 142.048 157.386 171.753 1.00 94.06 755 LYS A CA 1
ATOM 14184 C C . LYS F 6 755 ? 142.360 158.831 171.394 1.00 92.14 755 LYS A C 1
ATOM 14185 O O . LYS F 6 755 ? 142.291 159.218 170.223 1.00 94.31 755 LYS A O 1
ATOM 14191 N N . SER F 6 756 ? 142.697 159.619 172.402 1.00 89.71 756 SER A N 1
ATOM 14192 C CA . SER F 6 756 ? 142.907 161.048 172.207 1.00 82.25 756 SER A CA 1
ATOM 14193 C C . SER F 6 756 ? 144.140 161.302 171.350 1.00 82.24 756 SER A C 1
ATOM 14194 O O . SER F 6 756 ? 145.231 160.826 171.693 1.00 86.51 756 SER A O 1
ATOM 14197 N N . PRO F 6 757 ? 144.023 162.027 170.234 1.00 82.78 757 PRO A N 1
ATOM 14198 C CA . PRO F 6 757 ? 145.219 162.482 169.520 1.00 81.95 757 PRO A CA 1
ATOM 14199 C C . PRO F 6 757 ? 145.865 163.697 170.166 1.00 80.24 757 PRO A C 1
ATOM 14200 O O . PRO F 6 757 ? 146.987 164.064 169.792 1.00 80.68 757 PRO A O 1
ATOM 14204 N N . PHE F 6 758 ? 145.193 164.266 171.164 1.00 82.06 758 PHE A N 1
ATOM 14205 C CA . PHE F 6 758 ? 145.569 165.471 171.895 1.00 81.57 758 PHE A CA 1
ATOM 14206 C C . PHE F 6 758 ? 146.194 165.052 173.228 1.00 78.50 758 PHE A C 1
ATOM 14207 O O . PHE F 6 758 ? 145.511 164.452 174.063 1.00 79.45 758 PHE A O 1
ATOM 14215 N N . GLY F 6 759 ? 147.479 165.350 173.433 1.00 74.51 759 GLY A N 1
ATOM 14216 C CA . GLY F 6 759 ? 148.113 165.127 174.724 1.00 69.07 759 GLY A CA 1
ATOM 14217 C C . GLY F 6 759 ? 149.073 163.951 174.846 1.00 62.14 759 GLY A C 1
ATOM 14218 O O . GLY F 6 759 ? 149.398 163.559 175.974 1.00 56.46 759 GLY A O 1
ATOM 14219 N N . THR F 6 760 ? 149.536 163.384 173.735 1.00 58.33 760 THR A N 1
ATOM 14220 C CA . THR F 6 760 ? 150.485 162.280 173.774 1.00 45.74 760 THR A CA 1
ATOM 14221 C C . THR F 6 760 ? 151.869 162.781 174.196 1.00 52.72 760 THR A C 1
ATOM 14222 O O . THR F 6 760 ? 152.089 163.973 174.424 1.00 61.50 760 THR A O 1
ATOM 14226 N N . PHE F 6 761 ? 152.823 161.857 174.294 1.00 49.59 761 PHE A N 1
ATOM 14227 C CA . PHE F 6 761 ? 154.139 162.151 174.844 1.00 45.02 761 PHE A CA 1
ATOM 14228 C C . PHE F 6 761 ? 155.208 162.118 173.760 1.00 49.50 761 PHE A C 1
ATOM 14229 O O . PHE F 6 761 ? 155.148 161.305 172.832 1.00 55.90 761 PHE A O 1
ATOM 14237 N N . TYR F 6 762 ? 156.187 163.013 173.892 1.00 46.25 762 TYR A N 1
ATOM 14238 C CA . TYR F 6 762 ? 157.323 163.115 172.982 1.00 51.58 762 TYR A CA 1
ATOM 14239 C C . TYR F 6 762 ? 158.579 163.105 173.842 1.00 56.67 762 TYR A C 1
ATOM 14240 O O . TYR F 6 762 ? 158.872 164.090 174.526 1.00 65.35 762 TYR A O 1
ATOM 14249 N N . MET F 6 763 ? 159.314 161.997 173.820 1.00 47.25 763 MET A N 1
ATOM 14250 C CA . MET F 6 763 ? 160.419 161.785 174.741 1.00 45.85 763 MET A CA 1
ATOM 14251 C C . MET F 6 763 ? 161.734 161.674 173.980 1.00 50.83 763 MET A C 1
ATOM 14252 O O . MET F 6 763 ? 161.777 161.193 172.844 1.00 54.71 763 MET A O 1
ATOM 14257 N N . GLY F 6 764 ? 162.806 162.138 174.618 1.00 56.80 764 GLY A N 1
ATOM 14258 C CA . GLY F 6 764 ? 164.134 162.059 174.045 1.00 58.29 764 GLY A CA 1
ATOM 14259 C C . GLY F 6 764 ? 164.811 163.409 173.943 1.00 69.15 764 GLY A C 1
ATOM 14260 O O . GLY F 6 764 ? 164.145 164.432 173.758 1.00 77.42 764 GLY A O 1
ATOM 14261 N N . GLY F 6 765 ? 166.134 163.427 174.067 1.00 68.13 765 GLY A N 1
ATOM 14262 C CA . GLY F 6 765 ? 166.882 164.656 173.932 1.00 73.69 765 GLY A CA 1
ATOM 14263 C C . GLY F 6 765 ? 166.778 165.553 175.150 1.00 75.58 765 GLY A C 1
ATOM 14264 O O . GLY F 6 765 ? 166.329 165.159 176.231 1.00 74.62 765 GLY A O 1
ATOM 14265 N N . ASP F 6 766 ? 167.215 166.799 174.956 1.00 81.31 766 ASP A N 1
ATOM 14266 C CA . ASP F 6 766 ? 167.155 167.785 176.030 1.00 85.42 766 ASP A CA 1
ATOM 14267 C C . ASP F 6 766 ? 165.711 168.093 176.417 1.00 85.61 766 ASP A C 1
ATOM 14268 O O . ASP F 6 766 ? 165.305 167.889 177.567 1.00 89.48 766 ASP A O 1
ATOM 14273 N N . GLY F 6 767 ? 164.922 168.599 175.475 1.00 87.71 767 GLY A N 1
ATOM 14274 C CA . GLY F 6 767 ? 163.499 168.765 175.677 1.00 97.80 767 GLY A CA 1
ATOM 14275 C C . GLY F 6 767 ? 163.140 170.142 176.193 1.00 112.27 767 GLY A C 1
ATOM 14276 O O . GLY F 6 767 ? 163.293 170.420 177.387 1.00 111.84 767 GLY A O 1
ATOM 14277 N N . MET F 6 768 ? 162.672 171.010 175.318 1.00 121.83 768 MET A N 1
ATOM 14278 C CA . MET F 6 768 ? 162.118 172.282 175.765 1.00 134.96 768 MET A CA 1
ATOM 14279 C C . MET F 6 768 ? 160.744 172.558 175.179 1.00 135.87 768 MET A C 1
ATOM 14280 O O . MET F 6 768 ? 159.854 173.012 175.904 1.00 136.90 768 MET A O 1
ATOM 14285 N N . SER F 6 769 ? 160.544 172.267 173.892 1.00 138.69 769 SER A N 1
ATOM 14286 C CA . SER F 6 769 ? 159.310 172.562 173.175 1.00 145.12 769 SER A CA 1
ATOM 14287 C C . SER F 6 769 ? 159.392 172.005 171.758 1.00 150.55 769 SER A C 1
ATOM 14288 O O . SER F 6 769 ? 160.392 171.382 171.389 1.00 145.51 769 SER A O 1
ATOM 14291 N N . SER F 6 770 ? 158.348 172.217 170.962 1.00 153.42 770 SER A N 1
ATOM 14292 C CA . SER F 6 770 ? 158.338 171.821 169.560 1.00 155.86 770 SER A CA 1
ATOM 14293 C C . SER F 6 770 ? 158.521 173.051 168.680 1.00 161.71 770 SER A C 1
ATOM 14294 O O . SER F 6 770 ? 157.780 174.031 168.812 1.00 160.01 770 SER A O 1
ATOM 14297 N N . TYR F 6 771 ? 159.510 172.997 167.788 1.00 168.24 771 TYR A N 1
ATOM 14298 C CA . TYR F 6 771 ? 159.804 174.087 166.867 1.00 173.23 771 TYR A CA 1
ATOM 14299 C C . TYR F 6 771 ? 159.217 173.873 165.478 1.00 174.79 771 TYR A C 1
ATOM 14300 O O . TYR F 6 771 ? 159.467 174.687 164.584 1.00 174.87 771 TYR A O 1
ATOM 14309 N N . TYR F 6 772 ? 158.452 172.802 165.273 1.00 173.37 772 TYR A N 1
ATOM 14310 C CA . TYR F 6 772 ? 157.820 172.538 163.986 1.00 169.75 772 TYR A CA 1
ATOM 14311 C C . TYR F 6 772 ? 156.351 172.161 164.081 1.00 161.07 772 TYR A C 1
ATOM 14312 O O . TYR F 6 772 ? 155.632 172.322 163.087 1.00 155.08 772 TYR A O 1
ATOM 14321 N N . GLY F 6 773 ? 155.879 171.671 165.224 1.00 159.06 773 GLY A N 1
ATOM 14322 C CA . GLY F 6 773 ? 154.492 171.277 165.366 1.00 154.73 773 GLY A CA 1
ATOM 14323 C C . GLY F 6 773 ? 153.791 171.970 166.516 1.00 149.54 773 GLY A C 1
ATOM 14324 O O . GLY F 6 773 ? 154.232 173.028 166.975 1.00 152.11 773 GLY A O 1
ATOM 14325 N N . GLY F 6 774 ? 152.695 171.380 166.990 1.00 137.66 774 GLY A N 1
ATOM 14326 C CA . GLY F 6 774 ? 151.932 171.976 168.064 1.00 133.65 774 GLY A CA 1
ATOM 14327 C C . GLY F 6 774 ? 152.543 171.740 169.432 1.00 131.82 774 GLY A C 1
ATOM 14328 O O . GLY F 6 774 ? 153.487 170.969 169.609 1.00 130.90 774 GLY A O 1
ATOM 14329 N N . TYR F 6 775 ? 151.978 172.430 170.420 1.00 132.94 775 TYR A N 1
ATOM 14330 C CA . TYR F 6 775 ? 152.410 172.325 171.806 1.00 131.87 775 TYR A CA 1
ATOM 14331 C C . TYR F 6 775 ? 151.494 171.434 172.634 1.00 124.11 775 TYR A C 1
ATOM 14332 O O . TYR F 6 775 ? 151.584 171.441 173.866 1.00 120.43 775 TYR A O 1
ATOM 14341 N N . MET F 6 776 ? 150.612 170.672 171.985 1.00 118.00 776 MET A N 1
ATOM 14342 C CA . MET F 6 776 ? 149.677 169.788 172.665 1.00 112.49 776 MET A CA 1
ATOM 14343 C C . MET F 6 776 ? 150.225 168.383 172.838 1.00 106.41 776 MET A C 1
ATOM 14344 O O . MET F 6 776 ? 149.450 167.427 172.961 1.00 99.55 776 MET A O 1
ATOM 14349 N N . ASN F 6 777 ? 151.543 168.241 172.835 1.00 103.54 777 ASN A N 1
ATOM 14350 C CA . ASN F 6 777 ? 152.209 166.988 173.148 1.00 84.22 777 ASN A CA 1
ATOM 14351 C C . ASN F 6 777 ? 153.332 167.266 174.139 1.00 83.28 777 ASN A C 1
ATOM 14352 O O . ASN F 6 777 ? 154.199 168.109 173.891 1.00 89.71 777 ASN A O 1
ATOM 14357 N N . GLU F 6 778 ? 153.251 166.634 175.307 1.00 71.80 778 GLU A N 1
ATOM 14358 C CA . GLU F 6 778 ? 154.227 166.901 176.352 1.00 65.51 778 GLU A CA 1
ATOM 14359 C C . GLU F 6 778 ? 155.598 166.398 175.930 1.00 62.89 778 GLU A C 1
ATOM 14360 O O . GLU F 6 778 ? 155.740 165.293 175.398 1.00 62.10 778 GLU A O 1
ATOM 14366 N N . THR F 6 779 ? 156.608 167.231 176.149 1.00 63.99 779 THR A N 1
ATOM 14367 C CA . THR F 6 779 ? 157.983 166.899 175.813 1.00 64.23 779 THR A CA 1
ATOM 14368 C C . THR F 6 779 ? 158.714 166.536 177.097 1.00 60.49 779 THR A C 1
ATOM 14369 O O . THR F 6 779 ? 158.750 167.331 178.043 1.00 66.09 779 THR A O 1
ATOM 14373 N N . ILE F 6 780 ? 159.281 165.334 177.133 1.00 56.08 780 ILE A N 1
ATOM 14374 C CA . ILE F 6 780 ? 159.998 164.828 178.297 1.00 55.31 780 ILE A CA 1
ATOM 14375 C C . ILE F 6 780 ? 161.447 164.608 177.888 1.00 52.48 780 ILE A C 1
ATOM 14376 O O . ILE F 6 780 ? 161.722 163.885 176.922 1.00 50.18 780 ILE A O 1
ATOM 14381 N N . GLY F 6 781 ? 162.367 165.228 178.621 1.00 52.61 781 GLY A N 1
ATOM 14382 C CA . GLY F 6 781 ? 163.779 165.143 178.299 1.00 57.87 781 GLY A CA 1
ATOM 14383 C C . GLY F 6 781 ? 164.435 163.908 178.897 1.00 54.39 781 GLY A C 1
ATOM 14384 O O . GLY F 6 781 ? 164.148 163.517 180.026 1.00 54.37 781 GLY A O 1
ATOM 14385 N N . LEU F 6 782 ? 165.326 163.302 178.112 1.00 53.64 782 LEU A N 1
ATOM 14386 C CA . LEU F 6 782 ? 166.137 162.159 178.537 1.00 49.56 782 LEU A CA 1
ATOM 14387 C C . LEU F 6 782 ? 167.559 162.424 178.050 1.00 55.63 782 LEU A C 1
ATOM 14388 O O . LEU F 6 782 ? 167.857 162.243 176.866 1.00 60.24 782 LEU A O 1
ATOM 14393 N N . ARG F 6 783 ? 168.424 162.865 178.960 1.00 57.15 783 ARG A N 1
ATOM 14394 C CA . ARG F 6 783 ? 169.791 163.203 178.591 1.00 57.24 783 ARG A CA 1
ATOM 14395 C C . ARG F 6 783 ? 170.554 161.961 178.148 1.00 54.76 783 ARG A C 1
ATOM 14396 O O . ARG F 6 783 ? 170.417 160.884 178.734 1.00 50.12 783 ARG A O 1
ATOM 14404 N N . GLY F 6 784 ? 171.368 162.122 177.107 1.00 57.57 784 GLY A N 1
ATOM 14405 C CA . GLY F 6 784 ? 172.105 161.024 176.520 1.00 52.15 784 GLY A CA 1
ATOM 14406 C C . GLY F 6 784 ? 171.511 160.459 175.248 1.00 53.05 784 GLY A C 1
ATOM 14407 O O . GLY F 6 784 ? 172.053 159.485 174.713 1.00 57.57 784 GLY A O 1
ATOM 14408 N N . TYR F 6 785 ? 170.419 161.035 174.748 1.00 53.13 785 TYR A N 1
ATOM 14409 C CA . TYR F 6 785 ? 169.784 160.569 173.526 1.00 54.60 785 TYR A CA 1
ATOM 14410 C C . TYR F 6 785 ? 169.407 161.770 172.671 1.00 62.92 785 TYR A C 1
ATOM 14411 O O . TYR F 6 785 ? 169.387 162.909 173.140 1.00 66.23 785 TYR A O 1
ATOM 14420 N N . LYS F 6 786 ? 169.118 161.502 171.400 1.00 65.06 786 LYS A N 1
ATOM 14421 C CA . LYS F 6 786 ? 168.714 162.561 170.490 1.00 63.29 786 LYS A CA 1
ATOM 14422 C C . LYS F 6 786 ? 167.290 163.020 170.801 1.00 67.78 786 LYS A C 1
ATOM 14423 O O . LYS F 6 786 ? 166.547 162.382 171.552 1.00 71.40 786 LYS A O 1
ATOM 14429 N N . ASN F 6 787 ? 166.913 164.149 170.207 1.00 71.39 787 ASN A N 1
ATOM 14430 C CA . ASN F 6 787 ? 165.579 164.699 170.408 1.00 67.78 787 ASN A CA 1
ATOM 14431 C C . ASN F 6 787 ? 164.548 163.855 169.668 1.00 67.39 787 ASN A C 1
ATOM 14432 O O . ASN F 6 787 ? 164.596 163.738 168.439 1.00 69.71 787 ASN A O 1
ATOM 14437 N N . GLY F 6 788 ? 163.617 163.269 170.418 1.00 61.22 788 GLY A N 1
ATOM 14438 C CA . GLY F 6 788 ? 162.572 162.448 169.846 1.00 59.35 788 GLY A CA 1
ATOM 14439 C C . GLY F 6 788 ? 162.982 161.039 169.485 1.00 57.50 788 GLY A C 1
ATOM 14440 O O . GLY F 6 788 ? 162.162 160.301 168.924 1.00 63.11 788 GLY A O 1
ATOM 14441 N N . SER F 6 789 ? 164.222 160.641 169.780 1.00 53.82 789 SER A N 1
ATOM 14442 C CA . SER F 6 789 ? 164.679 159.301 169.425 1.00 53.51 789 SER A CA 1
ATOM 14443 C C . SER F 6 789 ? 163.913 158.229 170.191 1.00 55.83 789 SER A C 1
ATOM 14444 O O . SER F 6 789 ? 163.588 157.174 169.634 1.00 57.68 789 SER A O 1
ATOM 14447 N N . ILE F 6 790 ? 163.625 158.477 171.469 1.00 53.68 790 ILE A N 1
ATOM 14448 C CA . ILE F 6 790 ? 162.917 157.490 172.280 1.00 48.40 790 ILE A CA 1
ATOM 14449 C C . ILE F 6 790 ? 161.495 157.300 171.766 1.00 51.98 790 ILE A C 1
ATOM 14450 O O . ILE F 6 790 ? 161.041 156.171 171.546 1.00 54.03 790 ILE A O 1
ATOM 14455 N N . ALA F 6 791 ? 160.779 158.402 171.556 1.00 53.09 791 ALA A N 1
ATOM 14456 C CA . ALA F 6 791 ? 159.418 158.356 171.037 1.00 52.15 791 ALA A CA 1
ATOM 14457 C C . ALA F 6 791 ? 159.064 159.733 170.499 1.00 57.21 791 ALA A C 1
ATOM 14458 O O . ALA F 6 791 ? 159.183 160.729 171.218 1.00 58.08 791 ALA A O 1
ATOM 14460 N N . GLY F 6 792 ? 158.627 159.785 169.244 1.00 61.13 792 GLY A N 1
ATOM 14461 C CA . GLY F 6 792 ? 158.256 161.044 168.630 1.00 66.34 792 GLY A CA 1
ATOM 14462 C C . GLY F 6 792 ? 158.745 161.185 167.205 1.00 73.89 792 GLY A C 1
ATOM 14463 O O . GLY F 6 792 ? 158.064 161.790 166.371 1.00 80.60 792 GLY A O 1
ATOM 14464 N N . ASN F 6 793 ? 159.917 160.632 166.906 1.00 75.61 793 ASN A N 1
ATOM 14465 C CA . ASN F 6 793 ? 160.340 160.545 165.519 1.00 77.90 793 ASN A CA 1
ATOM 14466 C C . ASN F 6 793 ? 159.499 159.505 164.786 1.00 84.11 793 ASN A C 1
ATOM 14467 O O . ASN F 6 793 ? 158.912 158.601 165.390 1.00 87.89 793 ASN A O 1
ATOM 14472 N N . ASN F 6 794 ? 159.433 159.656 163.462 1.00 87.10 794 ASN A N 1
ATOM 14473 C CA . ASN F 6 794 ? 158.569 158.857 162.594 1.00 93.86 794 ASN A CA 1
ATOM 14474 C C . ASN F 6 794 ? 157.095 158.994 162.968 1.00 97.89 794 ASN A C 1
ATOM 14475 O O . ASN F 6 794 ? 156.284 158.124 162.633 1.00 96.53 794 ASN A O 1
ATOM 14480 N N . TYR F 6 795 ? 156.747 160.085 163.656 1.00 98.13 795 TYR A N 1
ATOM 14481 C CA . TYR F 6 795 ? 155.371 160.381 164.062 1.00 93.21 795 TYR A CA 1
ATOM 14482 C C . TYR F 6 795 ? 154.767 159.250 164.893 1.00 88.98 795 TYR A C 1
ATOM 14483 O O . TYR F 6 795 ? 153.591 158.908 164.753 1.00 90.06 795 TYR A O 1
ATOM 14492 N N . ASP F 6 796 ? 155.581 158.670 165.772 1.00 89.25 796 ASP A N 1
ATOM 14493 C CA . ASP F 6 796 ? 155.139 157.668 166.737 1.00 84.28 796 ASP A CA 1
ATOM 14494 C C . ASP F 6 796 ? 155.157 158.318 168.114 1.00 79.66 796 ASP A C 1
ATOM 14495 O O . ASP F 6 796 ? 156.230 158.559 168.678 1.00 78.49 796 ASP A O 1
ATOM 14500 N N . TYR F 6 797 ? 153.976 158.595 168.656 1.00 70.30 797 TYR A N 1
ATOM 14501 C CA . TYR F 6 797 ? 153.847 159.249 169.949 1.00 58.11 797 TYR A CA 1
ATOM 14502 C C . TYR F 6 797 ? 153.389 158.236 170.986 1.00 56.13 797 TYR A C 1
ATOM 14503 O O . TYR F 6 797 ? 152.468 157.452 170.733 1.00 65.69 797 TYR A O 1
ATOM 14512 N N . ALA F 6 798 ? 154.038 158.254 172.146 1.00 47.01 798 ALA A N 1
ATOM 14513 C CA . ALA F 6 798 ? 153.767 157.276 173.183 1.00 41.02 798 ALA A CA 1
ATOM 14514 C C . ALA F 6 798 ? 152.556 157.687 174.014 1.00 37.92 798 ALA A C 1
ATOM 14515 O O . ALA F 6 798 ? 152.075 158.823 173.959 1.00 45.21 798 ALA A O 1
ATOM 14517 N N . TYR F 6 799 ? 152.061 156.731 174.796 1.00 32.38 799 TYR A N 1
ATOM 14518 C CA . TYR F 6 799 ? 150.951 156.966 175.700 1.00 29.83 799 TYR A CA 1
ATOM 14519 C C . TYR F 6 799 ? 151.310 156.752 177.158 1.00 33.29 799 TYR A C 1
ATOM 14520 O O . TYR F 6 799 ? 150.504 157.100 178.029 1.00 39.58 799 TYR A O 1
ATOM 14529 N N . ALA F 6 800 ? 152.476 156.183 177.459 1.00 31.72 800 ALA A N 1
ATOM 14530 C CA . ALA F 6 800 ? 152.913 156.136 178.848 1.00 26.41 800 ALA A CA 1
ATOM 14531 C C . ALA F 6 800 ? 154.417 156.337 178.911 1.00 27.04 800 ALA A C 1
ATOM 14532 O O . ALA F 6 800 ? 155.139 156.060 177.949 1.00 33.93 800 ALA A O 1
ATOM 14534 N N . TYR F 6 801 ? 154.890 156.822 180.059 1.00 22.01 801 TYR A N 1
ATOM 14535 C CA . TYR F 6 801 ? 156.335 156.977 180.183 1.00 22.49 801 TYR A CA 1
ATOM 14536 C C . TYR F 6 801 ? 156.750 156.917 181.642 1.00 27.69 801 TYR A C 1
ATOM 14537 O O . TYR F 6 801 ? 155.939 157.135 182.556 1.00 34.45 801 TYR A O 1
ATOM 14546 N N . MET F 6 802 ? 158.047 156.653 181.837 1.00 24.37 802 MET A N 1
ATOM 14547 C CA . MET F 6 802 ? 158.637 156.714 183.168 1.00 22.12 802 MET A CA 1
ATOM 14548 C C . MET F 6 802 ? 160.094 157.149 183.071 1.00 27.16 802 MET A C 1
ATOM 14549 O O . MET F 6 802 ? 160.804 156.790 182.117 1.00 37.63 802 MET A O 1
ATOM 14554 N N . ARG F 6 803 ? 160.525 157.927 184.071 1.00 22.03 803 ARG A N 1
ATOM 14555 C CA . ARG F 6 803 ? 161.871 158.484 184.111 1.00 21.11 803 ARG A CA 1
ATOM 14556 C C . ARG F 6 803 ? 162.380 158.539 185.547 1.00 23.51 803 ARG A C 1
ATOM 14557 O O . ARG F 6 803 ? 161.684 159.028 186.447 1.00 32.48 803 ARG A O 1
ATOM 14565 N N . LEU F 6 804 ? 163.608 158.049 185.742 1.00 20.78 804 LEU A N 1
ATOM 14566 C CA . LEU F 6 804 ? 164.264 157.950 187.039 1.00 21.30 804 LEU A CA 1
ATOM 14567 C C . LEU F 6 804 ? 165.626 158.621 186.943 1.00 28.95 804 LEU A C 1
ATOM 14568 O O . LEU F 6 804 ? 166.387 158.348 186.010 1.00 41.56 804 LEU A O 1
ATOM 14573 N N . THR F 6 805 ? 165.935 159.489 187.903 1.00 27.22 805 THR A N 1
ATOM 14574 C CA . THR F 6 805 ? 167.159 160.277 187.863 1.00 33.74 805 THR A CA 1
ATOM 14575 C C . THR F 6 805 ? 167.835 160.271 189.227 1.00 37.02 805 THR A C 1
ATOM 14576 O O . THR F 6 805 ? 167.169 160.425 190.256 1.00 44.97 805 THR A O 1
ATOM 14580 N N . MET F 6 806 ? 169.158 160.092 189.229 1.00 35.46 806 MET A N 1
ATOM 14581 C CA . MET F 6 806 ? 169.973 160.246 190.428 1.00 40.46 806 MET A CA 1
ATOM 14582 C C . MET F 6 806 ? 171.083 161.244 190.137 1.00 47.28 806 MET A C 1
ATOM 14583 O O . MET F 6 806 ? 171.813 161.090 189.152 1.00 52.42 806 MET A O 1
ATOM 14588 N N . GLU F 6 807 ? 171.225 162.250 190.998 1.00 46.89 807 GLU A N 1
ATOM 14589 C CA . GLU F 6 807 ? 172.140 163.353 190.745 1.00 46.39 807 GLU A CA 1
ATOM 14590 C C . GLU F 6 807 ? 172.982 163.682 191.968 1.00 52.40 807 GLU A C 1
ATOM 14591 O O . GLU F 6 807 ? 172.599 163.417 193.113 1.00 58.39 807 GLU A O 1
ATOM 14597 N N . LEU F 6 808 ? 174.128 164.307 191.695 1.00 55.09 808 LEU A N 1
ATOM 14598 C CA . LEU F 6 808 ? 175.046 164.773 192.730 1.00 53.80 808 LEU A CA 1
ATOM 14599 C C . LEU F 6 808 ? 175.576 166.138 192.309 1.00 57.43 808 LEU A C 1
ATOM 14600 O O . LEU F 6 808 ? 176.284 166.246 191.299 1.00 64.29 808 LEU A O 1
ATOM 14605 N N . ARG F 6 809 ? 175.233 167.171 193.081 1.00 58.03 809 ARG A N 1
ATOM 14606 C CA . ARG F 6 809 ? 175.563 168.557 192.765 1.00 61.26 809 ARG A CA 1
ATOM 14607 C C . ARG F 6 809 ? 176.696 169.042 193.663 1.00 70.19 809 ARG A C 1
ATOM 14608 O O . ARG F 6 809 ? 176.648 168.865 194.885 1.00 70.07 809 ARG A O 1
ATOM 14616 N N . PHE F 6 810 ? 177.705 169.654 193.048 1.00 74.48 810 PHE A N 1
ATOM 14617 C CA . PHE F 6 810 ? 178.834 170.289 193.713 1.00 75.72 810 PHE A CA 1
ATOM 14618 C C . PHE F 6 810 ? 178.735 171.792 193.498 1.00 85.03 810 PHE A C 1
ATOM 14619 O O . PHE F 6 810 ? 178.911 172.259 192.361 1.00 89.56 810 PHE A O 1
ATOM 14627 N N . PRO F 6 811 ? 178.454 172.581 194.529 1.00 86.57 811 PRO A N 1
ATOM 14628 C CA . PRO F 6 811 ? 178.390 174.036 194.350 1.00 88.44 811 PRO A CA 1
ATOM 14629 C C . PRO F 6 811 ? 179.759 174.620 194.039 1.00 97.06 811 PRO A C 1
ATOM 14630 O O . PRO F 6 811 ? 180.795 174.063 194.412 1.00 97.12 811 PRO A O 1
ATOM 14634 N N . ILE F 6 812 ? 179.760 175.761 193.348 1.00 103.74 812 ILE A N 1
ATOM 14635 C CA . ILE F 6 812 ? 181.004 176.420 192.973 1.00 102.95 812 ILE A CA 1
ATOM 14636 C C . ILE F 6 812 ? 180.973 177.868 193.445 1.00 107.65 812 ILE A C 1
ATOM 14637 O O . ILE F 6 812 ? 181.890 178.326 194.136 1.00 108.05 812 ILE A O 1
ATOM 14642 N N . LEU F 6 813 ? 179.918 178.596 193.084 1.00 110.20 813 LEU A N 1
ATOM 14643 C CA . LEU F 6 813 ? 179.821 180.025 193.348 1.00 116.65 813 LEU A CA 1
ATOM 14644 C C . LEU F 6 813 ? 178.549 180.335 194.123 1.00 121.20 813 LEU A C 1
ATOM 14645 O O . LEU F 6 813 ? 177.465 179.864 193.763 1.00 120.26 813 LEU A O 1
ATOM 14650 N N . PHE F 6 814 ? 178.689 181.133 195.185 1.00 125.53 814 PHE A N 1
ATOM 14651 C CA . PHE F 6 814 ? 177.566 181.606 196.002 1.00 127.95 814 PHE A CA 1
ATOM 14652 C C . PHE F 6 814 ? 177.813 183.088 196.282 1.00 140.50 814 PHE A C 1
ATOM 14653 O O . PHE F 6 814 ? 178.440 183.444 197.284 1.00 143.92 814 PHE A O 1
ATOM 14661 N N . GLU F 6 815 ? 177.316 183.949 195.395 1.00 144.82 815 GLU A N 1
ATOM 14662 C CA . GLU F 6 815 ? 177.475 185.393 195.550 1.00 147.21 815 GLU A CA 1
ATOM 14663 C C . GLU F 6 815 ? 176.154 186.072 195.209 1.00 148.72 815 GLU A C 1
ATOM 14664 O O . GLU F 6 815 ? 175.698 186.016 194.062 1.00 146.17 815 GLU A O 1
ATOM 14670 N N . ASN F 6 816 ? 175.536 186.696 196.215 1.00 153.48 816 ASN A N 1
ATOM 14671 C CA . ASN F 6 816 ? 174.330 187.501 196.045 1.00 156.43 816 ASN A CA 1
ATOM 14672 C C . ASN F 6 816 ? 173.232 186.741 195.311 1.00 154.81 816 ASN A C 1
ATOM 14673 O O . ASN F 6 816 ? 172.483 185.971 195.921 1.00 155.26 816 ASN A O 1
ATOM 14678 N N . SER F 6 817 ? 173.124 186.966 194.000 1.00 154.29 817 SER A N 1
ATOM 14679 C CA . SER F 6 817 ? 172.121 186.315 193.166 1.00 155.19 817 SER A CA 1
ATOM 14680 C C . SER F 6 817 ? 172.734 185.520 192.018 1.00 152.18 817 SER A C 1
ATOM 14681 O O . SER F 6 817 ? 172.015 185.148 191.083 1.00 148.18 817 SER A O 1
ATOM 14684 N N . PHE F 6 818 ? 174.038 185.253 192.063 1.00 148.52 818 PHE A N 1
ATOM 14685 C CA . PHE F 6 818 ? 174.741 184.483 191.041 1.00 139.97 818 PHE A CA 1
ATOM 14686 C C . PHE F 6 818 ? 175.237 183.184 191.663 1.00 135.53 818 PHE A C 1
ATOM 14687 O O . PHE F 6 818 ? 176.053 183.214 192.590 1.00 134.33 818 PHE A O 1
ATOM 14695 N N . ASN F 6 819 ? 174.769 182.052 191.145 1.00 129.83 819 ASN A N 1
ATOM 14696 C CA . ASN F 6 819 ? 175.208 180.746 191.616 1.00 123.98 819 ASN A CA 1
ATOM 14697 C C . ASN F 6 819 ? 175.573 179.872 190.426 1.00 117.38 819 ASN A C 1
ATOM 14698 O O . ASN F 6 819 ? 175.037 180.037 189.334 1.00 115.20 819 ASN A O 1
ATOM 14703 N N . ALA F 6 820 ? 176.510 178.953 190.632 1.00 110.85 820 ALA A N 1
ATOM 14704 C CA . ALA F 6 820 ? 176.866 178.005 189.587 1.00 99.61 820 ALA A CA 1
ATOM 14705 C C . ALA F 6 820 ? 177.339 176.720 190.244 1.00 96.38 820 ALA A C 1
ATOM 14706 O O . ALA F 6 820 ? 177.951 176.753 191.314 1.00 100.82 820 ALA A O 1
ATOM 14708 N N . TRP F 6 821 ? 177.042 175.589 189.611 1.00 92.69 821 TRP A N 1
ATOM 14709 C CA . TRP F 6 821 ? 177.402 174.315 190.214 1.00 86.12 821 TRP A CA 1
ATOM 14710 C C . TRP F 6 821 ? 177.648 173.278 189.127 1.00 85.26 821 TRP A C 1
ATOM 14711 O O . TRP F 6 821 ? 177.231 173.433 187.975 1.00 90.76 821 TRP A O 1
ATOM 14722 N N . LEU F 6 822 ? 178.357 172.222 189.511 1.00 78.91 822 LEU A N 1
ATOM 14723 C CA . LEU F 6 822 ? 178.624 171.078 188.652 1.00 76.82 822 LEU A CA 1
ATOM 14724 C C . LEU F 6 822 ? 177.781 169.899 189.109 1.00 77.33 822 LEU A C 1
ATOM 14725 O O . LEU F 6 822 ? 177.604 169.682 190.303 1.00 79.27 822 LEU A O 1
ATOM 14730 N N . LEU F 6 823 ? 177.250 169.138 188.167 1.00 73.06 823 LEU A N 1
ATOM 14731 C CA . LEU F 6 823 ? 176.384 168.025 188.521 1.00 67.49 823 LEU A CA 1
ATOM 14732 C C . LEU F 6 823 ? 176.794 166.777 187.756 1.00 61.99 823 LEU A C 1
ATOM 14733 O O . LEU F 6 823 ? 177.194 166.850 186.590 1.00 60.87 823 LEU A O 1
ATOM 14738 N N . ALA F 6 824 ? 176.736 165.637 188.442 1.00 56.10 824 ALA A N 1
ATOM 14739 C CA . ALA F 6 824 ? 176.943 164.331 187.828 1.00 50.34 824 ALA A CA 1
ATOM 14740 C C . ALA F 6 824 ? 175.663 163.525 187.981 1.00 50.31 824 ALA A C 1
ATOM 14741 O O . ALA F 6 824 ? 175.115 163.433 189.086 1.00 58.39 824 ALA A O 1
ATOM 14743 N N . PHE F 6 825 ? 175.184 162.943 186.880 1.00 47.76 825 PHE A N 1
ATOM 14744 C CA . PHE F 6 825 ? 173.864 162.334 186.864 1.00 44.86 825 PHE A CA 1
ATOM 14745 C C . PHE F 6 825 ? 173.893 160.955 186.221 1.00 45.92 825 PHE A C 1
ATOM 14746 O O . PHE F 6 825 ? 174.739 160.653 185.368 1.00 56.02 825 PHE A O 1
ATOM 14754 N N . ALA F 6 826 ? 172.934 160.131 186.645 1.00 40.69 826 ALA A N 1
ATOM 14755 C CA . ALA F 6 826 ? 172.661 158.828 186.051 1.00 35.34 826 ALA A CA 1
ATOM 14756 C C . ALA F 6 826 ? 171.152 158.681 185.926 1.00 38.51 826 ALA A C 1
ATOM 14757 O O . ALA F 6 826 ? 170.432 158.766 186.929 1.00 47.35 826 ALA A O 1
ATOM 14759 N N . GLU F 6 827 ? 170.678 158.460 184.704 1.00 33.50 827 GLU A N 1
ATOM 14760 C CA . GLU F 6 827 ? 169.258 158.493 184.391 1.00 30.33 827 GLU A CA 1
ATOM 14761 C C . GLU F 6 827 ? 168.847 157.196 183.703 1.00 32.46 827 GLU A C 1
ATOM 14762 O O . GLU F 6 827 ? 169.674 156.477 183.137 1.00 42.32 827 GLU A O 1
ATOM 14768 N N . ALA F 6 828 ? 167.554 156.889 183.788 1.00 27.10 828 ALA A N 1
ATOM 14769 C CA . ALA F 6 828 ? 166.973 155.767 183.061 1.00 23.41 828 ALA A CA 1
ATOM 14770 C C . ALA F 6 828 ? 165.524 156.093 182.736 1.00 26.32 828 ALA A C 1
ATOM 14771 O O . ALA F 6 828 ? 164.773 156.525 183.612 1.00 31.77 828 ALA A O 1
ATOM 14773 N N . GLY F 6 829 ? 165.128 155.872 181.487 1.00 23.53 829 GLY A N 1
ATOM 14774 C CA . GLY F 6 829 ? 163.757 156.182 181.123 1.00 21.21 829 GLY A CA 1
ATOM 14775 C C . GLY F 6 829 ? 163.321 155.478 179.860 1.00 26.27 829 GLY A C 1
ATOM 14776 O O . GLY F 6 829 ? 164.131 154.903 179.126 1.00 35.78 829 GLY A O 1
ATOM 14777 N N . ASN F 6 830 ? 162.009 155.526 179.627 1.00 24.05 830 ASN A N 1
ATOM 14778 C CA . ASN F 6 830 ? 161.443 154.965 178.401 1.00 24.01 830 ASN A CA 1
ATOM 14779 C C . ASN F 6 830 ? 160.001 155.443 178.261 1.00 29.40 830 ASN A C 1
ATOM 14780 O O . ASN F 6 830 ? 159.412 156.010 179.194 1.00 37.92 830 ASN A O 1
ATOM 14785 N N . ALA F 6 831 ? 159.445 155.207 177.070 1.00 27.90 831 ALA A N 1
ATOM 14786 C CA . ALA F 6 831 ? 158.075 155.566 176.730 1.00 29.87 831 ALA A CA 1
ATOM 14787 C C . ALA F 6 831 ? 157.492 154.500 175.812 1.00 31.80 831 ALA A C 1
ATOM 14788 O O . ALA F 6 831 ? 158.162 154.036 174.885 1.00 35.55 831 ALA A O 1
ATOM 14790 N N . TRP F 6 832 ? 156.237 154.132 176.065 1.00 30.44 832 TRP A N 1
ATOM 14791 C CA . TRP F 6 832 ? 155.582 153.038 175.359 1.00 28.92 832 TRP A CA 1
ATOM 14792 C C . TRP F 6 832 ? 154.301 153.520 174.693 1.00 35.28 832 TRP A C 1
ATOM 14793 O O . TRP F 6 832 ? 153.572 154.363 175.246 1.00 42.10 832 TRP A O 1
ATOM 14804 N N . ARG F 6 833 ? 154.036 152.951 173.509 1.00 38.23 833 ARG A N 1
ATOM 14805 C CA . ARG F 6 833 ? 152.850 153.305 172.736 1.00 40.64 833 ARG A CA 1
ATOM 14806 C C . ARG F 6 833 ? 151.591 152.698 173.344 1.00 42.63 833 ARG A C 1
ATOM 14807 O O . ARG F 6 833 ? 150.523 153.319 173.317 1.00 50.08 833 ARG A O 1
ATOM 14815 N N . SER F 6 834 ? 151.694 151.492 173.898 1.00 40.87 834 SER A N 1
ATOM 14816 C CA . SER F 6 834 ? 150.574 150.840 174.558 1.00 42.44 834 SER A CA 1
ATOM 14817 C C . SER F 6 834 ? 150.885 150.646 176.036 1.00 45.25 834 SER A C 1
ATOM 14818 O O . SER F 6 834 ? 152.043 150.462 176.426 1.00 53.59 834 SER A O 1
ATOM 14821 N N . ILE F 6 835 ? 149.832 150.694 176.856 1.00 43.57 835 ILE A N 1
ATOM 14822 C CA . ILE F 6 835 ? 149.996 150.590 178.304 1.00 42.73 835 ILE A CA 1
ATOM 14823 C C . ILE F 6 835 ? 150.506 149.206 178.698 1.00 46.37 835 ILE A C 1
ATOM 14824 O O . ILE F 6 835 ? 151.294 149.073 179.642 1.00 47.53 835 ILE A O 1
ATOM 14829 N N . ASP F 6 836 ? 150.084 148.160 177.979 1.00 47.12 836 ASP A N 1
ATOM 14830 C CA . ASP F 6 836 ? 150.435 146.789 178.343 1.00 50.81 836 ASP A CA 1
ATOM 14831 C C . ASP F 6 836 ? 151.939 146.537 178.337 1.00 50.67 836 ASP A C 1
ATOM 14832 O O . ASP F 6 836 ? 152.396 145.584 178.978 1.00 51.82 836 ASP A O 1
ATOM 14837 N N . ASN F 6 837 ? 152.713 147.358 177.632 1.00 41.51 837 ASN A N 1
ATOM 14838 C CA . ASN F 6 837 ? 154.161 147.215 177.580 1.00 39.79 837 ASN A CA 1
ATOM 14839 C C . ASN F 6 837 ? 154.865 147.932 178.726 1.00 41.02 837 ASN A C 1
ATOM 14840 O O . ASN F 6 837 ? 156.098 147.998 178.731 1.00 46.17 837 ASN A O 1
ATOM 14845 N N . TYR F 6 838 ? 154.112 148.474 179.683 1.00 35.70 838 TYR A N 1
ATOM 14846 C CA . TYR F 6 838 ? 154.707 149.221 180.784 1.00 31.37 838 TYR A CA 1
ATOM 14847 C C . TYR F 6 838 ? 155.638 148.323 181.585 1.00 36.42 838 TYR A C 1
ATOM 14848 O O . TYR F 6 838 ? 155.215 147.302 182.135 1.00 39.00 838 TYR A O 1
ATOM 14857 N N . ASN F 6 839 ? 156.910 148.711 181.651 1.00 34.68 839 ASN A N 1
ATOM 14858 C CA . ASN F 6 839 ? 157.947 147.898 182.280 1.00 31.68 839 ASN A CA 1
ATOM 14859 C C . ASN F 6 839 ? 158.919 148.837 182.982 1.00 27.69 839 ASN A C 1
ATOM 14860 O O . ASN F 6 839 ? 159.814 149.409 182.339 1.00 30.94 839 ASN A O 1
ATOM 14865 N N . PRO F 6 840 ? 158.768 149.035 184.293 1.00 25.43 840 PRO A N 1
ATOM 14866 C CA . PRO F 6 840 ? 159.600 150.007 185.008 1.00 25.58 840 PRO A CA 1
ATOM 14867 C C . PRO F 6 840 ? 161.001 149.521 185.341 1.00 30.49 840 PRO A C 1
ATOM 14868 O O . PRO F 6 840 ? 161.665 150.142 186.175 1.00 34.46 840 PRO A O 1
ATOM 14872 N N . PHE F 6 841 ? 161.462 148.422 184.750 1.00 29.85 841 PHE A N 1
ATOM 14873 C CA . PHE F 6 841 ? 162.767 147.887 185.106 1.00 28.11 841 PHE A CA 1
ATOM 14874 C C . PHE F 6 841 ? 163.713 147.783 183.919 1.00 34.60 841 PHE A C 1
ATOM 14875 O O . PHE F 6 841 ? 164.869 148.207 184.026 1.00 40.75 841 PHE A O 1
ATOM 14883 N N . ASN F 6 842 ? 163.266 147.255 182.778 1.00 34.99 842 ASN A N 1
ATOM 14884 C CA . ASN F 6 842 ? 164.080 147.291 181.560 1.00 32.82 842 ASN A CA 1
ATOM 14885 C C . ASN F 6 842 ? 163.819 148.611 180.845 1.00 32.40 842 ASN A C 1
ATOM 14886 O O . ASN F 6 842 ? 162.958 148.709 179.969 1.00 34.46 842 ASN A O 1
ATOM 14891 N N . LEU F 6 843 ? 164.579 149.636 181.216 1.00 27.97 843 LEU A N 1
ATOM 14892 C CA . LEU F 6 843 ? 164.461 150.958 180.625 1.00 24.79 843 LEU A CA 1
ATOM 14893 C C . LEU F 6 843 ? 165.733 151.268 179.835 1.00 28.14 843 LEU A C 1
ATOM 14894 O O . LEU F 6 843 ? 166.627 150.424 179.703 1.00 37.20 843 LEU A O 1
ATOM 14899 N N . LYS F 6 844 ? 165.823 152.489 179.310 1.00 27.33 844 LYS A N 1
ATOM 14900 C CA . LYS F 6 844 ? 167.000 152.928 178.569 1.00 28.87 844 LYS A CA 1
ATOM 14901 C C . LYS F 6 844 ? 167.886 153.737 179.508 1.00 31.98 844 LYS A C 1
ATOM 14902 O O . LYS F 6 844 ? 167.425 154.718 180.101 1.00 36.58 844 LYS A O 1
ATOM 14908 N N . ARG F 6 845 ? 169.147 153.327 179.646 1.00 27.98 845 ARG A N 1
ATOM 14909 C CA . ARG F 6 845 ? 170.027 153.889 180.660 1.00 28.37 845 ARG A CA 1
ATOM 14910 C C . ARG F 6 845 ? 170.905 154.970 180.040 1.00 30.89 845 ARG A C 1
ATOM 14911 O O . ARG F 6 845 ? 171.139 154.992 178.830 1.00 40.00 845 ARG A O 1
ATOM 14919 N N . SER F 6 846 ? 171.407 155.862 180.891 1.00 30.01 846 SER A N 1
ATOM 14920 C CA . SER F 6 846 ? 172.337 156.888 180.440 1.00 32.94 846 SER A CA 1
ATOM 14921 C C . SER F 6 846 ? 173.072 157.455 181.643 1.00 38.02 846 SER A C 1
ATOM 14922 O O . SER F 6 846 ? 172.602 157.363 182.782 1.00 47.80 846 SER A O 1
ATOM 14925 N N . ALA F 6 847 ? 174.222 158.073 181.374 1.00 37.00 847 ALA A N 1
ATOM 14926 C CA . ALA F 6 847 ? 174.977 158.699 182.457 1.00 39.14 847 ALA A CA 1
ATOM 14927 C C . ALA F 6 847 ? 175.833 159.831 181.911 1.00 48.52 847 ALA A C 1
ATOM 14928 O O . ALA F 6 847 ? 176.158 159.864 180.725 1.00 56.68 847 ALA A O 1
ATOM 14930 N N . GLY F 6 848 ? 176.218 160.755 182.787 1.00 49.88 848 GLY A N 1
ATOM 14931 C CA . GLY F 6 848 ? 177.116 161.809 182.349 1.00 51.47 848 GLY A CA 1
ATOM 14932 C C . GLY F 6 848 ? 177.277 162.900 183.390 1.00 52.77 848 GLY A C 1
ATOM 14933 O O . GLY F 6 848 ? 176.940 162.719 184.562 1.00 56.64 848 GLY A O 1
ATOM 14934 N N . VAL F 6 849 ? 177.799 164.040 182.931 1.00 59.18 849 VAL A N 1
ATOM 14935 C CA . VAL F 6 849 ? 178.078 165.187 183.787 1.00 56.96 849 VAL A CA 1
ATOM 14936 C C . VAL F 6 849 ? 177.499 166.439 183.137 1.00 64.68 849 VAL A C 1
ATOM 14937 O O . VAL F 6 849 ? 176.894 166.382 182.071 1.00 69.96 849 VAL A O 1
ATOM 14941 N N . GLY F 6 850 ? 177.667 167.568 183.809 1.00 65.27 850 GLY A N 1
ATOM 14942 C CA . GLY F 6 850 ? 177.224 168.826 183.246 1.00 71.68 850 GLY A CA 1
ATOM 14943 C C . GLY F 6 850 ? 177.635 170.005 184.102 1.00 81.63 850 GLY A C 1
ATOM 14944 O O . GLY F 6 850 ? 178.479 169.884 184.991 1.00 84.97 850 GLY A O 1
ATOM 14945 N N . LEU F 6 851 ? 177.009 171.147 183.826 1.00 85.22 851 LEU A N 1
ATOM 14946 C CA . LEU F 6 851 ? 177.289 172.409 184.494 1.00 88.36 851 LEU A CA 1
ATOM 14947 C C . LEU F 6 851 ? 176.037 173.274 184.433 1.00 89.51 851 LEU A C 1
ATOM 14948 O O . LEU F 6 851 ? 175.326 173.277 183.422 1.00 87.67 851 LEU A O 1
ATOM 14953 N N . ARG F 6 852 ? 175.778 174.006 185.519 1.00 89.96 852 ARG A N 1
ATOM 14954 C CA . ARG F 6 852 ? 174.631 174.895 185.627 1.00 91.80 852 ARG A CA 1
ATOM 14955 C C . ARG F 6 852 ? 175.078 176.244 186.176 1.00 98.49 852 ARG A C 1
ATOM 14956 O O . ARG F 6 852 ? 175.981 176.320 187.013 1.00 100.62 852 ARG A O 1
ATOM 14964 N N . VAL F 6 853 ? 174.426 177.304 185.698 1.00 105.43 853 VAL A N 1
ATOM 14965 C CA . VAL F 6 853 ? 174.659 178.685 186.108 1.00 108.83 853 VAL A CA 1
ATOM 14966 C C . VAL F 6 853 ? 173.302 179.366 186.243 1.00 116.75 853 VAL A C 1
ATOM 14967 O O . VAL F 6 853 ? 172.449 179.247 185.359 1.00 121.74 853 VAL A O 1
ATOM 14971 N N . THR F 6 854 ? 173.102 180.087 187.337 1.00 117.76 854 THR A N 1
ATOM 14972 C CA . THR F 6 854 ? 171.885 180.843 187.591 1.00 124.21 854 THR A CA 1
ATOM 14973 C C . THR F 6 854 ? 172.180 182.321 187.396 1.00 132.36 854 THR A C 1
ATOM 14974 O O . THR F 6 854 ? 173.179 182.831 187.916 1.00 136.33 854 THR A O 1
ATOM 14978 N N . LEU F 6 855 ? 171.319 183.009 186.646 1.00 134.72 855 LEU A N 1
ATOM 14979 C CA . LEU F 6 855 ? 171.573 184.418 186.391 1.00 137.32 855 LEU A CA 1
ATOM 14980 C C . LEU F 6 855 ? 170.280 185.207 186.550 1.00 143.01 855 LEU A C 1
ATOM 14981 O O . LEU F 6 855 ? 169.215 184.751 186.106 1.00 144.04 855 LEU A O 1
ATOM 14986 N N . PRO F 6 856 ? 170.338 186.372 187.195 1.00 148.63 856 PRO A N 1
ATOM 14987 C CA . PRO F 6 856 ? 169.132 187.192 187.353 1.00 151.03 856 PRO A CA 1
ATOM 14988 C C . PRO F 6 856 ? 168.577 187.658 186.014 1.00 149.81 856 PRO A C 1
ATOM 14989 O O . PRO F 6 856 ? 169.320 187.953 185.076 1.00 147.49 856 PRO A O 1
ATOM 14993 N N . MET F 6 857 ? 167.243 187.681 185.937 1.00 149.46 857 MET A N 1
ATOM 14994 C CA . MET F 6 857 ? 166.415 188.111 184.807 1.00 152.81 857 MET A CA 1
ATOM 14995 C C . MET F 6 857 ? 166.507 187.064 183.692 1.00 154.41 857 MET A C 1
ATOM 14996 O O . MET F 6 857 ? 165.686 187.043 182.773 1.00 155.11 857 MET A O 1
ATOM 15001 N N . VAL F 6 858 ? 167.427 186.115 183.807 1.00 151.81 858 VAL A N 1
ATOM 15002 C CA . VAL F 6 858 ? 167.564 185.075 182.800 1.00 144.70 858 VAL A CA 1
ATOM 15003 C C . VAL F 6 858 ? 166.978 183.753 183.276 1.00 142.60 858 VAL A C 1
ATOM 15004 O O . VAL F 6 858 ? 166.381 183.014 182.492 1.00 141.52 858 VAL A O 1
ATOM 15008 N N . GLY F 6 859 ? 167.135 183.455 184.561 1.00 141.29 859 GLY A N 1
ATOM 15009 C CA . GLY F 6 859 ? 166.690 182.195 185.113 1.00 137.22 859 GLY A CA 1
ATOM 15010 C C . GLY F 6 859 ? 167.845 181.237 185.307 1.00 136.89 859 GLY A C 1
ATOM 15011 O O . GLY F 6 859 ? 168.802 181.537 186.033 1.00 137.47 859 GLY A O 1
ATOM 15012 N N . MET F 6 860 ? 167.772 180.089 184.636 1.00 133.35 860 MET A N 1
ATOM 15013 C CA . MET F 6 860 ? 168.777 179.042 184.731 1.00 129.84 860 MET A CA 1
ATOM 15014 C C . MET F 6 860 ? 169.315 178.731 183.341 1.00 126.07 860 MET A C 1
ATOM 15015 O O . MET F 6 860 ? 168.540 178.553 182.396 1.00 127.49 860 MET A O 1
ATOM 15020 N N . LEU F 6 861 ? 170.639 178.666 183.219 1.00 117.91 861 LEU A N 1
ATOM 15021 C CA . LEU F 6 861 ? 171.324 178.309 181.986 1.00 111.93 861 LEU A CA 1
ATOM 15022 C C . LEU F 6 861 ? 172.305 177.187 182.280 1.00 110.64 861 LEU A C 1
ATOM 15023 O O . LEU F 6 861 ? 173.035 177.245 183.268 1.00 113.31 861 LEU A O 1
ATOM 15028 N N . GLY F 6 862 ? 172.353 176.181 181.415 1.00 105.26 862 GLY A N 1
ATOM 15029 C CA . GLY F 6 862 ? 173.304 175.117 181.679 1.00 101.08 862 GLY A CA 1
ATOM 15030 C C . GLY F 6 862 ? 173.587 174.273 180.459 1.00 95.92 862 GLY A C 1
ATOM 15031 O O . GLY F 6 862 ? 172.876 174.322 179.454 1.00 95.90 862 GLY A O 1
ATOM 15032 N N . ILE F 6 863 ? 174.647 173.478 180.579 1.00 88.03 863 ILE A N 1
ATOM 15033 C CA . ILE F 6 863 ? 175.080 172.545 179.545 1.00 85.07 863 ILE A CA 1
ATOM 15034 C C . ILE F 6 863 ? 175.337 171.189 180.188 1.00 89.58 863 ILE A C 1
ATOM 15035 O O . ILE F 6 863 ? 175.934 171.107 181.263 1.00 91.14 863 ILE A O 1
ATOM 15040 N N . ASP F 6 864 ? 174.894 170.122 179.536 1.00 88.86 864 ASP A N 1
ATOM 15041 C CA . ASP F 6 864 ? 175.064 168.772 180.049 1.00 84.04 864 ASP A CA 1
ATOM 15042 C C . ASP F 6 864 ? 175.610 167.875 178.949 1.00 77.42 864 ASP A C 1
ATOM 15043 O O . ASP F 6 864 ? 175.322 168.067 177.770 1.00 77.48 864 ASP A O 1
ATOM 15048 N N . TRP F 6 865 ? 176.428 166.908 179.342 1.00 69.67 865 TRP A N 1
ATOM 15049 C CA . TRP F 6 865 ? 176.947 165.887 178.448 1.00 68.30 865 TRP A CA 1
ATOM 15050 C C . TRP F 6 865 ? 176.541 164.518 178.965 1.00 67.51 865 TRP A C 1
ATOM 15051 O O . TRP F 6 865 ? 176.751 164.204 180.146 1.00 70.47 865 TRP A O 1
ATOM 15062 N N . GLY F 6 866 ? 175.970 163.712 178.080 1.00 66.09 866 GLY A N 1
ATOM 15063 C CA . GLY F 6 866 ? 175.464 162.409 178.465 1.00 56.57 866 GLY A CA 1
ATOM 15064 C C . GLY F 6 866 ? 175.789 161.358 177.427 1.00 58.18 866 GLY A C 1
ATOM 15065 O O . GLY F 6 866 ? 175.826 161.626 176.222 1.00 66.91 866 GLY A O 1
ATOM 15066 N N . TYR F 6 867 ? 176.015 160.142 177.916 1.00 52.69 867 TYR A N 1
ATOM 15067 C CA . TYR F 6 867 ? 176.281 158.987 177.076 1.00 50.10 867 TYR A CA 1
ATOM 15068 C C . TYR F 6 867 ? 175.130 158.012 177.272 1.00 48.37 867 TYR A C 1
ATOM 15069 O O . TYR F 6 867 ? 174.805 157.646 178.415 1.00 52.63 867 TYR A O 1
ATOM 15078 N N . GLY F 6 868 ? 174.505 157.632 176.160 1.00 45.53 868 GLY A N 1
ATOM 15079 C CA . GLY F 6 868 ? 173.425 156.664 176.159 1.00 45.11 868 GLY A CA 1
ATOM 15080 C C . GLY F 6 868 ? 173.949 155.295 175.768 1.00 50.97 868 GLY A C 1
ATOM 15081 O O . GLY F 6 868 ? 174.574 155.131 174.713 1.00 64.10 868 GLY A O 1
ATOM 15082 N N . PHE F 6 869 ? 173.670 154.312 176.636 1.00 38.04 869 PHE A N 1
ATOM 15083 C CA . PHE F 6 869 ? 174.218 152.963 176.556 1.00 36.66 869 PHE A CA 1
ATOM 15084 C C . PHE F 6 869 ? 173.383 152.006 175.716 1.00 45.67 869 PHE A C 1
ATOM 15085 O O . PHE F 6 869 ? 173.924 151.010 175.222 1.00 55.53 869 PHE A O 1
ATOM 15093 N N . ASP F 6 870 ? 172.085 152.256 175.565 1.00 41.21 870 ASP A N 1
ATOM 15094 C CA . ASP F 6 870 ? 171.175 151.305 174.945 1.00 40.88 870 ASP A CA 1
ATOM 15095 C C . ASP F 6 870 ? 170.565 151.882 173.676 1.00 43.17 870 ASP A C 1
ATOM 15096 O O . ASP F 6 870 ? 170.410 153.099 173.533 1.00 46.55 870 ASP A O 1
ATOM 15101 N N . ARG F 6 871 ? 170.226 150.988 172.756 1.00 47.86 871 ARG A N 1
ATOM 15102 C CA . ARG F 6 871 ? 169.563 151.371 171.517 1.00 49.98 871 ARG A CA 1
ATOM 15103 C C . ARG F 6 871 ? 168.091 151.662 171.787 1.00 55.65 871 ARG A C 1
ATOM 15104 O O . ARG F 6 871 ? 167.422 150.866 172.453 1.00 60.90 871 ARG A O 1
ATOM 15112 N N . PRO F 6 872 ? 167.557 152.779 171.302 1.00 55.24 872 PRO A N 1
ATOM 15113 C CA . PRO F 6 872 ? 166.110 152.993 171.382 1.00 53.38 872 PRO A CA 1
ATOM 15114 C C . PRO F 6 872 ? 165.367 151.977 170.528 1.00 58.25 872 PRO A C 1
ATOM 15115 O O . PRO F 6 872 ? 165.904 151.413 169.573 1.00 64.36 872 PRO A O 1
ATOM 15119 N N . ASP F 6 873 ? 164.112 151.735 170.902 1.00 58.70 873 ASP A N 1
ATOM 15120 C CA . ASP F 6 873 ? 163.273 150.835 170.123 1.00 64.15 873 ASP A CA 1
ATOM 15121 C C . ASP F 6 873 ? 163.100 151.368 168.706 1.00 76.45 873 ASP A C 1
ATOM 15122 O O . ASP F 6 873 ? 163.050 152.582 168.483 1.00 83.05 873 ASP A O 1
ATOM 15127 N N . ASN F 6 874 ? 163.024 150.444 167.745 1.00 78.44 874 ASN A N 1
ATOM 15128 C CA . ASN F 6 874 ? 162.925 150.774 166.320 1.00 82.07 874 ASN A CA 1
ATOM 15129 C C . ASN F 6 874 ? 164.134 151.580 165.849 1.00 80.30 874 ASN A C 1
ATOM 15130 O O . ASN F 6 874 ? 164.010 152.528 165.071 1.00 83.60 874 ASN A O 1
ATOM 15135 N N . SER F 6 875 ? 165.317 151.195 166.324 1.00 74.08 875 SER A N 1
ATOM 15136 C CA . SER F 6 875 ? 166.559 151.837 165.922 1.00 66.66 875 SER A CA 1
ATOM 15137 C C . SER F 6 875 ? 167.702 150.848 166.096 1.00 72.47 875 SER A C 1
ATOM 15138 O O . SER F 6 875 ? 167.573 149.836 166.790 1.00 78.37 875 SER A O 1
ATOM 15141 N N . LEU F 6 876 ? 168.831 151.152 165.451 1.00 70.84 876 LEU A N 1
ATOM 15142 C CA . LEU F 6 876 ? 169.991 150.271 165.469 1.00 74.61 876 LEU A CA 1
ATOM 15143 C C . LEU F 6 876 ? 171.260 150.971 165.943 1.00 71.36 876 LEU A C 1
ATOM 15144 O O . LEU F 6 876 ? 172.347 150.392 165.838 1.00 74.21 876 LEU A O 1
ATOM 15149 N N . GLN F 6 877 ? 171.154 152.193 166.455 1.00 66.21 877 GLN A N 1
ATOM 15150 C CA . GLN F 6 877 ? 172.299 152.949 166.939 1.00 71.17 877 GLN A CA 1
ATOM 15151 C C . GLN F 6 877 ? 172.060 153.351 168.387 1.00 68.76 877 GLN A C 1
ATOM 15152 O O . GLN F 6 877 ? 170.963 153.791 168.744 1.00 65.11 877 GLN A O 1
ATOM 15158 N N . ARG F 6 878 ? 173.087 153.194 169.218 1.00 62.56 878 ARG A N 1
ATOM 15159 C CA . ARG F 6 878 ? 172.977 153.597 170.609 1.00 57.17 878 ARG A CA 1
ATOM 15160 C C . ARG F 6 878 ? 172.903 155.118 170.717 1.00 60.42 878 ARG A C 1
ATOM 15161 O O . ARG F 6 878 ? 173.104 155.854 169.745 1.00 65.18 878 ARG A O 1
ATOM 15169 N N . GLY F 6 879 ? 172.603 155.589 171.928 1.00 55.21 879 GLY A N 1
ATOM 15170 C CA . GLY F 6 879 ? 172.583 157.021 172.165 1.00 49.19 879 GLY A CA 1
ATOM 15171 C C . GLY F 6 879 ? 173.939 157.661 171.943 1.00 52.80 879 GLY A C 1
ATOM 15172 O O . GLY F 6 879 ? 174.033 158.762 171.391 1.00 59.01 879 GLY A O 1
ATOM 15173 N N . GLY F 6 880 ? 175.008 156.980 172.362 1.00 55.65 880 GLY A N 1
ATOM 15174 C CA . GLY F 6 880 ? 176.311 157.556 172.078 1.00 59.01 880 GLY A CA 1
ATOM 15175 C C . GLY F 6 880 ? 176.572 158.765 172.962 1.00 62.91 880 GLY A C 1
ATOM 15176 O O . GLY F 6 880 ? 175.993 158.919 174.037 1.00 64.65 880 GLY A O 1
ATOM 15177 N N . SER F 6 881 ? 177.459 159.636 172.489 1.00 60.15 881 SER A N 1
ATOM 15178 C CA . SER F 6 881 ? 177.828 160.846 173.213 1.00 59.31 881 SER A CA 1
ATOM 15179 C C . SER F 6 881 ? 177.048 162.032 172.664 1.00 61.39 881 SER A C 1
ATOM 15180 O O . SER F 6 881 ? 177.057 162.276 171.452 1.00 65.31 881 SER A O 1
ATOM 15183 N N . ASN F 6 882 ? 176.376 162.768 173.551 1.00 60.42 882 ASN A N 1
ATOM 15184 C CA . ASN F 6 882 ? 175.599 163.925 173.130 1.00 66.90 882 ASN A CA 1
ATOM 15185 C C . ASN F 6 882 ? 175.743 165.054 174.143 1.00 73.29 882 ASN A C 1
ATOM 15186 O O . ASN F 6 882 ? 176.055 164.836 175.321 1.00 76.51 882 ASN A O 1
ATOM 15191 N N . VAL F 6 883 ? 175.502 166.271 173.652 1.00 76.66 883 VAL A N 1
ATOM 15192 C CA . VAL F 6 883 ? 175.575 167.499 174.436 1.00 77.53 883 VAL A CA 1
ATOM 15193 C C . VAL F 6 883 ? 174.214 168.181 174.380 1.00 80.42 883 VAL A C 1
ATOM 15194 O O . VAL F 6 883 ? 173.648 168.362 173.295 1.00 82.70 883 VAL A O 1
ATOM 15198 N N . HIS F 6 884 ? 173.699 168.565 175.544 1.00 79.47 884 HIS A N 1
ATOM 15199 C CA . HIS F 6 884 ? 172.379 169.155 175.701 1.00 81.32 884 HIS A CA 1
ATOM 15200 C C . HIS F 6 884 ? 172.498 170.515 176.374 1.00 87.67 884 HIS A C 1
ATOM 15201 O O . HIS F 6 884 ? 173.269 170.685 177.318 1.00 88.99 884 HIS A O 1
ATOM 15208 N N . PHE F 6 885 ? 171.738 171.485 175.884 1.00 89.13 885 PHE A N 1
ATOM 15209 C CA . PHE F 6 885 ? 171.658 172.811 176.483 1.00 91.77 885 PHE A CA 1
ATOM 15210 C C . PHE F 6 885 ? 170.313 172.962 177.178 1.00 96.43 885 PHE A C 1
ATOM 15211 O O . PHE F 6 885 ? 169.272 172.653 176.589 1.00 102.33 885 PHE A O 1
ATOM 15219 N N . VAL F 6 886 ? 170.330 173.429 178.424 1.00 96.77 886 VAL A N 1
ATOM 15220 C CA . VAL F 6 886 ? 169.112 173.666 179.189 1.00 102.20 886 VAL A CA 1
ATOM 15221 C C . VAL F 6 886 ? 168.968 175.165 179.422 1.00 111.13 886 VAL A C 1
ATOM 15222 O O . VAL F 6 886 ? 169.928 175.842 179.815 1.00 112.58 886 VAL A O 1
ATOM 15226 N N . LEU F 6 887 ? 167.774 175.683 179.138 1.00 115.94 887 LEU A N 1
ATOM 15227 C CA . LEU F 6 887 ? 167.441 177.092 179.298 1.00 117.80 887 LEU A CA 1
ATOM 15228 C C . LEU F 6 887 ? 166.281 177.217 180.272 1.00 122.39 887 LEU A C 1
ATOM 15229 O O . LEU F 6 887 ? 165.272 176.517 180.132 1.00 123.81 887 LEU A O 1
ATOM 15234 N N . GLY F 6 888 ? 166.421 178.112 181.249 1.00 125.31 888 GLY A N 1
ATOM 15235 C CA . GLY F 6 888 ? 165.375 178.270 182.240 1.00 125.85 888 GLY A CA 1
ATOM 15236 C C . GLY F 6 888 ? 165.222 177.020 183.089 1.00 129.66 888 GLY A C 1
ATOM 15237 O O . GLY F 6 888 ? 166.174 176.269 183.322 1.00 131.00 888 GLY A O 1
ATOM 15238 N N . GLN F 6 889 ? 163.999 176.786 183.549 1.00 130.43 889 GLN A N 1
ATOM 15239 C CA . GLN F 6 889 ? 163.722 175.613 184.368 1.00 130.41 889 GLN A CA 1
ATOM 15240 C C . GLN F 6 889 ? 163.606 174.384 183.470 1.00 128.61 889 GLN A C 1
ATOM 15241 O O . GLN F 6 889 ? 163.760 174.476 182.252 1.00 129.16 889 GLN A O 1
#

Foldseek 3Di:
DDAQPDADPVQVFDNRDFDDDAAQVCVQFFNPQFADQAQFADRVRFFQSLQHHDQFKKKKKWKWKKWKKWKDFPHDIDMDIHITTAWIKIKHADDPGKIKMWTKGFGHWGWHKDWAKDADPPDGFIKTKMKIKTKTKIKTKIKMKGDPDPQKIKMKIKIKIKMKIKIKIWMGGDDDWDWTKMKMKMKIKIWIWMKMKMKGWAQDPDQKIKMKMKMKTAKIKIWMKMWIWMFTAGPHTDPRRDIPDIDTGIPAFMFFMKMKIKMKMDRDLAKIWIKMKMKTQLAPTHHPPGQWGFDIKIKIKIWMWGAPVVRKIKIKIKIKMWDGIFHQDDPDHGFTWMKIKIKIKIWDDDDVRRKTKIKMKMWMWIGGDPRGMTMIMIMIMIMIIDMDGHPDD/DDDDDDPPPDPPDDPQPDWDKDKDKFFKDKFKFFQDWFFALFQKAKAAKAQWPQAFIKFKWKKFDFQFDALCQDDFQFDVHAFDWWKKKFAFDDKFFDQFWKFKKWKKAWDDDFDDGRIADACPPVRPPPIGTWWMDMDGQDPPDRPRMDITTGDRVLVSQQRCCSPVNDRQSHDSVSCCNRRGHMMIMHTPDTHTMMTTTRKMWTKTWGWGRCVVPHTDIDIDIRIGGSPDDMHMHMDGDPRVVQRDDDFWKHKAWAARGMWMKIKTDFVSVQVPFDFDDPSFKHKDWDFKWAKWAFDDDDPPGRAAAFQKKKKFFPVCPPVCPVVQHDCVVVVLGIWMFHTQDPVGRMTTTTGNVSVVVVQCVPQWDADPSGRIGGDDMTMMIMARWDFDWDDDPVDIDGPGIGRDNHTHMTMITHGDPVSNRMIITMIMMGGHDPD/DDKDFDAKWKDDPPDHPRRVQGWDADQVVQEIERPDADEAPDFQAWMFMDTDIDPQFDWKWKAFDPHDTHTDDNPGGDGDRPTFKMWMWTDGPVRPDIGIHIYGHGHDPDHQFFKDKDWDPQADDDPADADDWAWDDADFKIKIWGFRPFDIWIWIAGLVRRRDIDTAAAPPDGTGFQDKEDDHQQKIWTCHQDAIWIDRPRHYTDGQDDDFRFQAFQYWACFPPPWIWTWTWGADPHFIFIWICIVNDIDTADGADQLDARHQKDKDWDDDPNAIKIKIAKHATPVGFIHGWIWMDGRNRDIDTADADDRQGATANHHKEWEFAPVQGKIKIWHWHCDPNATAIWMWIDRPNPNYIGTDDCVRNPDPQPQPPRHDPARYWYKYARHHQKIKTFARDCPPHHGGGIIMIMGRPVPPD/DVVVVLVVLVVLQVVLDVVPQWHWFFDPPDPFIKTKHFPDADDDDDADDQFWKFFKWKWKAWSVPRDTFDTDPVDDGTHIAGDDDDPVRHAFQNVSGVRRPGDAFTKMKIKHWQCRHPAQPWADCPPDTNDTGHHGTIMIMIIHTHDIDDPVD/DVVLVVQLVLQVVVVQVVDDAAEDEDEPQDADADQRHWYQYVLNKIKRWNDLADDADDAQPWKKWKWFWFWWATSPGTRPDGDGPPPDHDADTWIWHAYFDPPPHTAGTHTDDDDPHHYPNQFDWRSLRVSSVHGHAFTKMWMWAWLVGTGPVCNVVRIIITTGIMTMHIDD/DWCDDPQWTWDWDWDADPPWKTKTKIKTWHQQPPVPARKIKIKIWMKIKGAVHGPPFMKIKTKIKIKIKDQDDVVHRFKIKIKMKIKMKIAGCQNPPCQLPPPGHGIAIEIKIKIKIKGWDFDDPQDTAFTKIKMKMKIFDDPCCVPVVDDLPDPPDDPCVQRYYAGKMKIKIKMKGKHWPDDCVVDVWTKIKMKMKIKMAIGGPDPRRHGSFEFEQEEAQWDADPPDDRRYHYYYDALAHGRQQHCPVNGTFGMKIKIKIKMWTWDDDDDQKTKIKMWMKMWMHGHRDPVPDDPPPTWIKTWIWMKIQDPPFAIKIKTKMHTDDHHPPGDDTSGIDMHIDGHD

Radius of gyration: 49.7 Å; Cα contacts (8 Å, |Δi|>4): 5030; chains: 6; bounding box: 88×90×174 Å

Nearest PDB structures (foldseek):
  3o5d-assembly2_B  TM=8.729E-01  e=6.049E-09  Homo sapiens
  3ni6-assembly1_A  TM=8.526E-01  e=2.480E-08  Plasmodium vivax
  3jxv-assembly1_A  TM=8.139E-01  e=1.263E-07  Triticum aestivum
  3jym-assembly2_B  TM=7.905E-01  e=1.196E-07  Triticum aestivum
  3jym-assembly1_A  TM=8.032E-01  e=2.557E-07  Triticum aestivum

Solvent-accessible surface area: 87666 Å² total; pe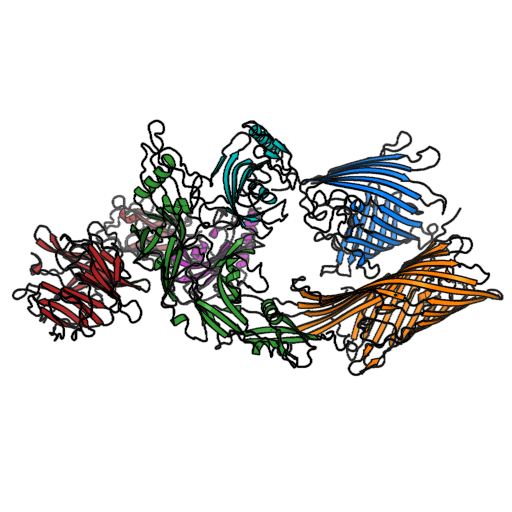r-residue (Å²): 108,18,16,7,21,39,44,9,11,9,6,47,5,12,7,4,93,21,40,61,39,19,2,3,3,3,25,0,2,1,8,1,0,3,0,1,36,28,20,42,16,1,9,0,15,0,0,0,6,2,12,32,24,86,92,40,1,7,0,10,0,4,0,29,11,67,15,42,22,120,14,24,22,125,70,88,173,34,64,24,140,36,9,12,11,36,8,19,0,57,4,45,18,82,71,220,51,62,1,58,1,25,9,18,3,25,29,3,16,5,0,10,41,15,8,40,97,54,92,2,101,75,33,82,46,95,13,30,49,50,17,42,4,31,3,10,0,3,1,81,2,76,1,82,1,24,37,102,155,175,38,58,0,76,7,37,5,50,8,92,0,36,9,87,10,21,40,16,41,25,0,62,11,74,36,135,28,17,23,18,0,19,11,44,36,18,14,59,2,83,14,57,10,101,1,102,2,99,2,93,41,71,84,53,164,108,25,90,25,67,4,80,2,37,11,88,8,39,101,13,128,1,47,3,45,22,30,34,41,26,21,3,31,66,156,46,101,46,85,32,54,97,86,44,36,123,41,126,19,110,89,82,8,4,3,6,77,24,90,0,72,0,118,2,72,42,52,129,104,98,55,6,83,7,17,16,69,53,86,5,103,7,128,69,24,93,40,70,101,46,48,14,121,20,36,36,18,75,30,73,2,92,7,0,9,75,34,70,176,136,131,26,58,80,9,81,5,104,18,19,22,33,6,10,4,65,0,14,23,125,91,60,96,73,42,11,24,96,13,67,7,42,5,109,2,47,0,66,42,26,52,68,188,72,1,26,16,3,47,2,86,18,92,25,112,14,77,14,128,134,56,6,0,101,17,42,24,67,38,81,6,64,0,2,2,10,17,36,35,14,53,117,216,90,75,96,92,56,12,60,5,10,23,22,5,20,1,120,42,16,53,7,33,0,64,29,19,81,3,62,12,63,38,136,20,36,82,27,33,80,4,31,22,28,36,5,41,4,2,2,0,26,4,7,4,74,62,6,10,15,4,59,0,2,2,0,0,18,3,53,9,12,76,97,8,113,26,114,90,101,6,114,122,18,124,25,85,45,1,69,0,12,1,17,4,67,43,76,9,32,49,45,82,15,52,0,29,0,3,0,23,50,4,96,73,77,19,59,104,52,50,70,6,43,71,110,17,81,79,24,59,90,92,38,97,89,29,14,60,62,53,20,81,0,26,66,128,81,78,110,60,86,8,98,2,89,13,56,71,122,23,0,55,90,2,35,53,31,2,92,117,51,108,50,32,4,97,68,41,123,25,3,31,108,77,6,10,20,0,0,20,0,7,3,14,2,4,1,0,0,0,0,7,3,46,6,1,42,0,20,4,62,0,24,49,107,74,25,90,142,74,51,58,113,21,44,14,47,2,6,3,2,14,52,14,75,33,9,13,19,4,70,17,36,66,26,87,87,12,68,121,154,93,70,40,55,1,6,0,3,0,0,4,6,0,12,0,29,0,38,0,41,76,106,51,0,33,114,13,4,32,25,71,168,69,77,34,81,27,43,4,1,0,2,0,39,8,59,2,53,7,29,132,26,54,170,67,26,47,9,35,17,2,53,31,0,0,0,1,24,59,121,43,42,144,81,2,16,59,118,38,31,9,21,104,97,52,71,67,32,4,28,31,5,67,67,7,60,13,139,151,56,41,0,87,3,60,9,1,1,21,4,1,38,45,14,24,150,86,29,47,100,154,44,138,144,34,84,23,76,2,41,119,55,11,40,0,0,0,5,0,4,81,62,37,61,33,46,59,101,138,64,95,88,6,17,32,4,29,14,36,16,48,5,4,3,2,56,0,70,4,9,153,138,124,127,51,3,102,2,32,0,34,0,0,13,11,26,21,108,73,173,132,41,10,25,5,48,68,5,25,3,18,16,197,170,49,89,92,6,70,144,28,77,2,6,2,24,10,88,174,8,31,0,43,0,105,160,97,4,90,110,52,33,70,6,53,42,2,54,7,80,33,56,43,46,179,14,20,97,59,29,63,0,4,42,43,143,54,116,62,64,67,22,110,104,162,30,78,26,156,3,130,108,22,117,32,5,59,12,48,4,26,20,119,66,39,121,122,87,21,108,1,38,0,34,19,38,96,60,115,61,67,36,34,25,18,43,31,119,101,35,124,62,34,66,22,37,80,28,103,14,87,29,1,25,21,24,41,52,81,70,87,0,17,5,0,0,3,26,62,106,114,15,51,1,19,16,6,51,32,127,82,1,32,125,20,69,105,28,101,44,54,52,34,49,17,18,3,89,19,10,6,27,10,127,84,3,63,0,8,0,3,0,106,48,30,7,9,33,3,87,66,4,35,93,15,67,105,30,97,60,138,27,110,19,38,1,1,1,2,2,5,34,49,31,141,82,19,32,10,2,3,1,0,0,93,70,167,70,28,24,33,0,0,12,5,57,89,32,118,35,40,88,44,53,110,12,52,119,79,4,0,22,116,33,16,4,50,28,49,49,122,32,39,70,12,17,15,4,10,0,0,2,4,0,15,107,120,26,57,55,7,64,27,0,20,18,1,4,44,1,43,6,1,6,26,31,148,45,69,112,49,4,4,1,33,7,110,27,16,1,6,27,3,54,8,72,55,52,9,12,4,5,2,0,0,5,38,113,33,140,65,72,61,92,24,10,1,0,33,1,68,68,151,6,126,63,4,104,100,20,51,38,122,55,3,21,25,94,8,84,110,35,82,121,11,13,89,5,67,6,3,3,6,5,27,10,29,47,93,26,4,0,15,2,3,0,43,35,35,90,58,55,2,1,30,25,0,29,50,1,40,24,70,80,36,95,176,158,94,131,106,78,66,86,56,1,78,78,30,5,84,50,62,32,112,57,132,94,41,109,106,25,47,16,86,28,27,81,11,63,0,2,0,61,83,77,59,114,26,123,50,128,122,99,6,41,8,2,0,31,0,32,0,9,37,39,8,37,31,12,44,64,81,72,102,18,66,30,24,14,85,44,33,138,45,35,131,50,18,0,13,30,50,125,185,51,98,18,25,47,0,12,26,7,0,0,25,38,0,17,64,37,2,28,0,16,0,4,0,1,50,102,21,9,89,18,70,179,10,40,102,29,96,96,111,52,139,37,64,18,33,39,36,4,1,2,54,15,35,0,70,0,43,9,47,33,91,16,127,101,96,122,124,78,36,109,45,10,147,79,1,17,96,53,7,25,120,141,76,83,45,70,63,108,152,12,124,111,70,17,77,131,22,63,80,103,36,2,19,60,1,98,40,52,0,25,1,25,5,60,57,117,19,138,111,97,21,89,98,74,139,24,30,0,10,3,34,3,34,6,50,0,6,42,103,148,147,72,58,40,73,108,6,36,10,18,45,45,18,7,54,5,12,3,12,0,46,19,20,114,96,64,104,105,27,56,42,17,34,45,44,16,122,27,69,15,33,63,36,18,20,84,12,11,2,22,0,0,0,22,0,1,53,42,6,1,24,102,0,71,0,41,0,0,0,10,12,84,8,3,4,136,78,18,49,90,122,3,2,0,1,18,0,99,36,0,12,0,42,29,176,21,174,122,55,127,31,134,62,38,24,88,38,89,76,58,115,70,76,87,153,50,28,48,45,116,47,62,52,67,51,24,38,148,96,63,67,166,122,56,5,62,64,24,85,38,28,74,58,2,62,8,67,116,93,53,41,51,45,10,3,38,8,97,1,50,28,73,3,94,7,90,130,53,98,212,32,6,78,104,27,66,56,57,57,12,82,48,80,14,49,5,97,3,121,56,0,34,68,65,9,11,60,95,1,19,104,19,31,0,31,10,64,17,101,45,88,80,76,25,10,53,29,42,71,85,104,96,8,9,32,46,6,0,14,28,26,87,10,41,16,34,11,113,38,44,20,131,210,44,121,62,111,12,87,46,164,136,40,57,81,71,30,42,16,86,96,3,2,16,56,21,126,60,71,76,7,55,1,6,2,14,56,85,48,55,98,99,91,113,123,0,24,0,12,7,1,29,9,16,1,0,41,2,9,33,92,43,103,78,13,77,4,7,8,8,10,2,39,0,0,0,43,27,87,37,25,142,176,16,4,86,49,17,72,40,14,12,0,28,0,1,121,81,0,30,16,9,6,70,140,116,48,33,2,7,0,20,6,39,5,1,31,8,52,36,91,14,85,86,46,63,158,64,87,27,14,6,76,3,41,7,53,7,13,0,7,9,21,124,48,81,88,44,35,27,4,2,22,0,4,51,3,32,13,82,12,74,31,46,6,83,61,193,87,44,30,92,4,75,4,104,0,73,0,65,4,57,6,64,134,48,165,107,55,8,18,70,29,81,13,119,32,101,25,183

Secondary structure (DSSP, 8-state):
---EETTEE--EEEEE-SSS-EEEEEEEEETTTTSSS--EEEEEEEEEEE----SS-EEEEEEEEEEEE----SS-TTEEEEEEEEEEEEEEE---SS-STT--S-EEEEEEEEEEEEEE--S-TTS--SEEEEEEEEEE---GGGTS----SSS-S-HHHHSSB---EEEEEEEEEEEESS-TTT-SS--EEEEEEEEEEEE-SSSS---SSS-EEE-BS----SSS-S-SEEE-BTTS-TTTTBBTBT--BSEEEEEEEEEEEEEEEETTEEEEEEEEEEEEEEESSGGG--SSS-EEEEEEEEEEEETTTEEEEEEEEEE-SPPTT-SS--EEEEEEEE--/---TT---GGGGSTTSEE-----HHHHHTTS--SS---TTS--TTSGGGGTTS-SS-EEEEEEEEEEEEEEE-SS-EEEEEEEE---EEEEEE-SSS-EEEEEEEEEEEEEEEEEEEEE-BTSSSEEEEEEEEEEEEEEEEEEEEE--STTEEEEEEEEEEEEEEEEEEEEEE-SSS--EEEEEEEEEEEEEEEEEEEEEEEE-STTEEEEEEEEEE--EEEEEEEEEEEEEESSSB-S--EEEEEEEEEEEEEE--EEEEEEEEEETTTEEEEEEEEEE--TT--BTT--SEE--EEEEEEEEEE-------EEEEEEEEE-SEEEE-TTS-EE-EEEEEEEEEE--B-TTSS-B--EEEEEEEEEESSSS-EEEEEEEEEEEEEEE--S--/--------TTSS--TT----EEEEEEE-EEEEEE----B--SS-EEEEEEEETTTEEEEEEEEE-PPPPSS---SS--TTS--SB--EEEEEEEEEE-TT-EEEEEEEEE-S---S--B-BS--TTT-SS--EEEEEEEES--STT--EEEE---HHHHHHHHHHHHTS---TTSHHHIIIII--EEEEEEEE--SEEEEEEEEEE--EE--S-TTT----EE------TTS--EEEEEEES-HHHHS--TT-EEEESSS-EEEEEEE-HHHHHTTSS-SSS--EEEEEEE---EEEBPPPPTT-S----S-EEEEESGGGHHHHHTT--TTT-TTT-EE-----TTT-EEE----HHHHHHHHHTSEEEETTEEEEE-S-EEEEEEEEEEEEES-SSS-EEEEEEE--S--EEEE--STTTT-SEEEEEEEEEE----/----EEEEEEEESS-GGGTT---EEETTTTEEE-SSPBPTT---SEEEEEEEE-TT--EEEEEETTS--EEE-TT--EE-TT--EEEEEEE-SSS---EEEEEE--B-SS-TT-EEEEEETT--------SEEEEEEETTEEEEEEE-TTS-EEEEEESS-TT--EE---BS--S---EEEE-TTS-EEEE-SSSEEEESSSSB-EEPP-SS-EEEEEEE---STT---EEEEEEETTEEEEEE-GGG--EEEEEPPTT-EEES-EEEEEEETTEEEEEEE--EESSSSB---EEEESSSS--EE---SSS-SPP-SS--EEEEETTTTEEEEEEEEEETTEEEEEEEEESSTTS--EE--HHHHS---GGGSS---SS----EE-SSS-EE---SS--SSSS---EEEEEESTT--/-HHHHHHHHHHHHHHHHHSTT-EEE--TT-S--EEE--SB------PPPTT-EEEEEEEEEETTTT-EEEE--SSSSPEEEESBSSSSSB--HHHHHHHTT--TT-EEEEEE-HHHHTTTS-B---SS--SPBPSS--EEEEEEEEEE--TT-/-HHHHHHHHHHHHHHHTTS---EEE--TT-----TT-EEE-SSS-EEEEEE--SSPPPTTT-EEEEEEEEEEE-SS---SEEEESSSS---PPEEEEEEEEESSSEEEEEEE---SS---GGG--HHHHGGGGT--SSEEEEEEE-GGGS-STTTTTTPEEEEEEEEEEE--